Protein AF-0000000084681056 (afdb_homodimer)

Foldseek 3Di:
DWDDAQQFIWDDDPQADEIDTQDDLRHHWDDWEAWLVRFKIWTWGCSFHATFIWMDTPVHDDIDTQDQQLFNQWTFAYADPVGFTWIWGCRPHLDNQWTWIWGTHPVSFDTDTDQQTRFPHWEDDPWIKTKDQAPSDDCLLQPQFQFFSQIWIWTDPDDLDTDTAPPVQRWRWADWYAAAQKIKIWTCSVRATFIWIDGRNNPPIDTAADRPAFHWADWDDSNAKIWTDGLRWIWIFRGPPPGHIDTHHYDYDDDLVQQDWDWDQQLVQWDDWEAAQVRQWIFTDGLQFTWIFGQPPDFIGTQGFDFLKGWADKYWADEPRFIKIKTWICVVLATWIWIDTNVYDDVVDHTDTACGPNAAAFDDWDAQRNRQWIWTKHFQFWIWIAGPPPRDIDTLDGAPQTIKAQWEAALVNQKIKTWHDDPPPWTFIKMAGPPVSDIATLADRDWHWGNWEQAQLQQKIKTKTQAADDWDADPQDGDTDDQFGIFMKMWGFDPPDDDLPDADPVGQDDDQPPPPPPPVPVDRRDNHGDRPCRNVRIDTQPDDGADWDDWYHAVQWIKIKGDDRDDPPNLPAPAPPHDDQAIWIWIARSSVRDIDTAGRHFDHWYARSNRFWIFTDGPSWTWIAGNPHHADPDEPDPGIGTRDSSSDIHIHRPLSQLSSLLSVLLSVQCVFFQDVCLQVDPSVVLSVSSVVSSNVHSHVVSSLVSQSSSQSVSSAPPFHKFAPDDPHPHAFFFAQQFDWHADPVLFIWTQGFQDADPSGSQQDHFCPPPPNPHDGQKTFQDKQPHGAGSGNGCRVVRGNQAQHWIWTFIADNVGDHTDIDITHTHSDNNVRSNVSVQVVLQVVLCVVLVNQAFEAEQQEQDSVSVVRRSVGQQPGLPHWYYEYELELYQYDDNLVVVLVLLLDDFPDWDDDDPDFIATVVHSYRQFAYEYEYRQNQDASSLVSQLVCVVSVSHFYFEAFYPQHHQDWDQPDARSSRITTTHSRHQDQGPPQGSNSHSYGDGTPHYDYCGSVCSSVVHDRRSVVRSVVRSVRCVVPTTDDDDDDDDDDD/DWDDAQQFIWDDDPQADEIDTQDDLRHHWDDWEAWLVRFKIWTWGCSFHATFIWMDTPVHDDIDTQDQQLFNQWTFAYADPVGFTWIWGCRPHLDNQWTWIWGTHPVSFDTDTDQQTRFPHWEDDPWIKTKFQAPSDDCLLQPQFQFFSQIWIWTDPDDQDTDTAPPVQRWRWADWYAAAQKIKIWTCSVRATFIWIDGRNNPPIDTAADRPAFHWADWDDSNAKIWTDGLRWIWIFRGPPPGHIDTHHYDYDDDLVQQDWDWDQQLVQWDDWEAAQVRQWIFTDGLQFTWIFGQPDDFIGTQGFDFLKGWADKYWADEPRFIKIKTWICPVLATWIWIATNVYDDVVDHTDTACGPNAAAFDHWDAQNNRQWIWTKHFQFWIWIAGPPPRDIDTLDGAPQTIKAQWEAALVNQKIKTWHDDPPPWTFIKMAGPPVSDIATLADRDWHWGNWEQAQLQQKIKTKTQAADDWDADPQDGDTDDQFGIFMKMWGFDPPDDDLPDADPVGQDDDQPPPPPPPVPVDRRDNHGDRPCRNVRIDTQPDDGADWDDWYHAVQWIKIKGDDRDDPCNLPAPAPPHDDQAIWIWIARSSVSDIDTAGRHFDHWYARSNRFWIFTDGPSWTWIAGNPHHADPDEPDPGIGTRDSSSDIHIHRPLSQLSSLLSVLLSVQCVFFQDVCLQVDPSVVLSVSSVVSSNVHSHVVSSLVSQSSSQSVSSAPPFHKFAPDDPHPHAFFFAQQFDWHADPVLFIWTQGFQDADPSGSQQGHFCPPPPNPHDGQKTFQDKQNHGAGSGNGCRVVRGNQAQHWIWTFIADNVGDHTDIDITHTHSDNNVRSNVSVQVVLQVVLCVVLVNQAFEAEQQEQDSVSVVRRSVGQQPGLPHWYYEYEDELYQYDDNLVVVLVLLLDDFPDWDDDDPDFIATVVHSYRQFAYEYEYRQNQDASSLVSQLVCVVSVSHFYFEAFYPQHHQDWDQDDARSSRITTTHSRHQDQGPPQGSNSHSYGDGTPHYDYCGSVCSSVVHDRRSVVRSVVRSVRCVVPTTDDDDDDDDDDD

InterPro domains:
  IPR005151 Tail specific protease [PF03572] (852-1007)
  IPR005151 Tail specific protease [SM00245] (803-1008)
  IPR012393 Tricorn protease [PIRSF036421] (2-1041)
  IPR012393 Tricorn protease [PTHR43253] (2-1043)
  IPR015943 WD40/YVTN repeat-like-containing domain superfamily [G3DSA:2.130.10.10] (276-639)
  IPR028204 Tricorn protease C1 domain [PF14684] (654-712)
  IPR029045 ClpP/crotonase-like domain superfamily [SSF52096] (653-1034)
  IPR029414 Tricorn protease, PDZ domain [PF14685] (734-828)
  IPR036034 PDZ superfamily [G3DSA:2.30.42.10] (732-829)
  IPR036034 PDZ superfamily [SSF50156] (734-823)

Radius of gyration: 40.57 Å; Cα contacts (8 Å, |Δi|>4): 5614; chains: 2; bounding box: 92×126×98 Å

Structure (mmCIF, N/CA/C/O backbone):
data_AF-0000000084681056-model_v1
#
loop_
_entity.id
_entity.type
_entity.pdbx_description
1 polymer 'Tricorn protease homolog'
#
loop_
_atom_site.group_PDB
_atom_site.id
_atom_site.type_symbol
_atom_site.label_atom_id
_atom_site.label_alt_id
_atom_site.label_comp_id
_atom_site.label_asym_id
_atom_site.label_entity_id
_atom_site.label_seq_id
_atom_site.pdbx_PDB_ins_code
_atom_site.Cartn_x
_atom_site.Cartn_y
_atom_site.Cartn_z
_atom_site.occupancy
_atom_site.B_iso_or_equiv
_atom_site.auth_seq_id
_atom_site.auth_comp_id
_atom_site.auth_asym_id
_atom_site.auth_atom_id
_atom_site.pdbx_PDB_model_num
ATOM 1 N N . MET A 1 1 ? 1.006 -57.281 -20.656 1 94.12 1 MET A N 1
ATOM 2 C CA . MET A 1 1 ? 1.349 -56.125 -19.844 1 94.12 1 MET A CA 1
ATOM 3 C C . MET A 1 1 ? 1.088 -54.844 -20.609 1 94.12 1 MET A C 1
ATOM 5 O O . MET A 1 1 ? 1.166 -54.812 -21.844 1 94.12 1 MET A O 1
ATOM 9 N N . THR A 1 2 ? 0.777 -53.75 -19.938 1 95.88 2 THR A N 1
ATOM 10 C CA . THR A 1 2 ? 0.568 -52.438 -20.516 1 95.88 2 THR A CA 1
ATOM 11 C C . THR A 1 2 ? 1.549 -51.406 -19.922 1 95.88 2 THR A C 1
ATOM 13 O O . THR A 1 2 ? 2.029 -51.594 -18.797 1 95.88 2 THR A O 1
ATOM 16 N N . PHE A 1 3 ? 1.976 -50.406 -20.672 1 95.44 3 PHE A N 1
ATOM 17 C CA . PHE A 1 3 ? 2.902 -49.375 -20.266 1 95.44 3 PHE A CA 1
ATOM 18 C C . PHE A 1 3 ? 2.736 -48.125 -21.141 1 95.44 3 PHE A C 1
ATOM 20 O O . PHE A 1 3 ? 1.958 -48.156 -22.094 1 95.44 3 PHE A O 1
ATOM 27 N N . THR A 1 4 ? 3.285 -47.031 -20.734 1 94.94 4 THR A N 1
ATOM 28 C CA . THR A 1 4 ? 3.256 -45.781 -21.5 1 94.94 4 THR A CA 1
ATOM 29 C C . THR A 1 4 ? 4.578 -45.594 -22.234 1 94.94 4 THR A C 1
ATOM 31 O O . THR A 1 4 ? 5.648 -45.844 -21.688 1 94.94 4 THR A O 1
ATOM 34 N N . ALA A 1 5 ? 4.57 -45.156 -23.406 1 93.94 5 ALA A N 1
ATOM 35 C CA . ALA A 1 5 ? 5.691 -44.75 -24.25 1 93.94 5 ALA A CA 1
ATOM 36 C C . ALA A 1 5 ? 5.215 -43.875 -25.422 1 93.94 5 ALA A C 1
ATOM 38 O O . ALA A 1 5 ? 4.094 -44.062 -25.906 1 93.94 5 ALA A O 1
ATOM 39 N N . GLU A 1 6 ? 6 -43 -25.812 1 93.12 6 GLU A N 1
ATOM 40 C CA . GLU A 1 6 ? 5.719 -42.125 -26.938 1 93.12 6 GLU A CA 1
ATOM 41 C C . GLU A 1 6 ? 4.367 -41.438 -26.781 1 93.12 6 GLU A C 1
ATOM 43 O O . GLU A 1 6 ? 3.578 -41.375 -27.734 1 93.12 6 GLU A O 1
ATOM 48 N N . ASP A 1 7 ? 4.055 -41.094 -25.594 1 92.12 7 ASP A N 1
ATOM 49 C CA . ASP A 1 7 ? 2.859 -40.312 -25.266 1 92.12 7 ASP A CA 1
ATOM 50 C C . ASP A 1 7 ? 1.592 -41.094 -25.625 1 92.12 7 ASP A C 1
ATOM 52 O O . ASP A 1 7 ? 0.625 -40.5 -26.125 1 92.12 7 ASP A O 1
ATOM 56 N N . ASP A 1 8 ? 1.7 -42.344 -25.469 1 93.31 8 ASP A N 1
ATOM 57 C CA . ASP A 1 8 ? 0.55 -43.219 -25.688 1 93.31 8 ASP A CA 1
ATOM 58 C C . ASP A 1 8 ? 0.625 -44.469 -24.797 1 93.31 8 ASP A C 1
ATOM 60 O O . ASP A 1 8 ? 1.666 -44.75 -24.203 1 93.31 8 ASP A O 1
ATOM 64 N N . VAL A 1 9 ? -0.494 -45.281 -24.828 1 95.25 9 VAL A N 1
ATOM 65 C CA . VAL A 1 9 ? -0.568 -46.531 -24.094 1 95.25 9 VAL A CA 1
ATOM 66 C C . VAL A 1 9 ? -0.181 -47.688 -25.016 1 95.25 9 VAL A C 1
ATOM 68 O O . VAL A 1 9 ? -0.642 -47.75 -26.156 1 95.25 9 VAL A O 1
ATOM 71 N N . TRP A 1 10 ? 0.667 -48.594 -24.516 1 94.75 10 TRP A N 1
ATOM 72 C CA . TRP A 1 10 ? 1.15 -49.75 -25.266 1 94.75 10 TRP A CA 1
ATOM 73 C C . TRP A 1 10 ? 0.85 -51.031 -24.531 1 94.75 10 TRP A C 1
ATOM 75 O O . TRP A 1 10 ? 0.65 -51.031 -23.312 1 94.75 10 TRP A O 1
ATOM 85 N N . LEU A 1 11 ? 0.73 -52.125 -25.234 1 95.06 11 LEU A N 1
ATOM 86 C CA . LEU A 1 11 ? 0.61 -53.469 -24.719 1 95.06 11 LEU A CA 1
ATOM 87 C C . LEU A 1 11 ? 1.708 -54.375 -25.281 1 95.06 11 LEU A C 1
ATOM 89 O O . LEU A 1 11 ? 2.148 -54.188 -26.406 1 95.06 11 LEU A O 1
ATOM 93 N N . ALA A 1 12 ? 2.191 -55.25 -24.5 1 94.69 12 ALA A N 1
ATOM 94 C CA . ALA A 1 12 ? 3.184 -56.25 -24.922 1 94.69 12 ALA A CA 1
ATOM 95 C C . ALA A 1 12 ? 3.016 -57.562 -24.172 1 94.69 12 ALA A C 1
ATOM 97 O O . ALA A 1 12 ? 2.459 -57.594 -23.078 1 94.69 12 ALA A O 1
ATOM 98 N N . PRO A 1 13 ? 3.488 -58.656 -24.828 1 91.56 13 PRO A N 1
ATOM 99 C CA . PRO A 1 13 ? 3.523 -59.938 -24.078 1 91.56 13 PRO A CA 1
ATOM 100 C C . PRO A 1 13 ? 4.512 -59.906 -22.922 1 91.56 13 PRO A C 1
ATOM 102 O O . PRO A 1 13 ? 5.531 -59.219 -22.984 1 91.56 13 PRO A O 1
ATOM 105 N N . LEU A 1 14 ? 4.332 -60.656 -21.875 1 91.19 14 LEU A N 1
ATOM 106 C CA . LEU A 1 14 ? 5.188 -60.688 -20.688 1 91.19 14 LEU A CA 1
ATOM 107 C C . LEU A 1 14 ? 6.555 -61.281 -21.031 1 91.19 14 LEU A C 1
ATOM 109 O O . LEU A 1 14 ? 7.527 -61.062 -20.297 1 91.19 14 LEU A O 1
ATOM 113 N N . ASP A 1 15 ? 6.598 -62.125 -22.125 1 88.56 15 ASP A N 1
ATOM 114 C CA . ASP A 1 15 ? 7.863 -62.719 -22.516 1 88.56 15 ASP A CA 1
ATOM 115 C C . ASP A 1 15 ? 8.672 -61.781 -23.406 1 88.56 15 ASP A C 1
ATOM 117 O O . ASP A 1 15 ? 9.789 -62.094 -23.812 1 88.56 15 ASP A O 1
ATOM 121 N N . GLY A 1 16 ? 8.156 -60.562 -23.625 1 89.56 16 GLY A N 1
ATOM 122 C CA . GLY A 1 16 ? 8.82 -59.625 -24.5 1 89.56 16 GLY A CA 1
ATOM 123 C C . GLY A 1 16 ? 8.383 -59.719 -25.938 1 89.56 16 GLY A C 1
ATOM 124 O O . GLY A 1 16 ? 7.461 -60.469 -26.266 1 89.56 16 GLY A O 1
ATOM 125 N N . GLY A 1 17 ? 8.969 -58.938 -26.781 1 91.75 17 GLY A N 1
ATOM 126 C CA . GLY A 1 17 ? 8.641 -58.906 -28.203 1 91.75 17 GLY A CA 1
ATOM 127 C C . GLY A 1 17 ? 8.102 -57.562 -28.672 1 91.75 17 GLY A C 1
ATOM 128 O O . GLY A 1 17 ? 8.461 -56.531 -28.141 1 91.75 17 GLY A O 1
ATOM 129 N N . ARG A 1 18 ? 7.34 -57.75 -29.719 1 92.62 18 ARG A N 1
ATOM 130 C CA . ARG A 1 18 ? 6.812 -56.531 -30.328 1 92.62 18 ARG A CA 1
ATOM 131 C C . ARG A 1 18 ? 5.57 -56.031 -29.594 1 92.62 18 ARG A C 1
ATOM 133 O O . ARG A 1 18 ? 4.629 -56.812 -29.375 1 92.62 18 ARG A O 1
ATOM 140 N N . ALA A 1 19 ? 5.691 -54.781 -29.125 1 94.19 19 ALA A N 1
ATOM 141 C CA . ALA A 1 19 ? 4.543 -54.125 -28.484 1 94.19 19 ALA A CA 1
ATOM 142 C C . ALA A 1 19 ? 3.594 -53.531 -29.531 1 94.19 19 ALA A C 1
ATOM 144 O O . ALA A 1 19 ? 3.982 -53.344 -30.688 1 94.19 19 ALA A O 1
ATOM 145 N N . TRP A 1 20 ? 2.365 -53.375 -29.266 1 90.56 20 TRP A N 1
ATOM 146 C CA . TRP A 1 20 ? 1.408 -52.688 -30.125 1 90.56 20 TRP A CA 1
ATOM 147 C C . TRP A 1 20 ? 0.703 -51.562 -29.359 1 90.56 20 TRP A C 1
ATOM 149 O O . TRP A 1 20 ? 0.522 -51.656 -28.156 1 90.56 20 TRP A O 1
ATOM 159 N N . ARG A 1 21 ? 0.318 -50.531 -30.062 1 90.06 21 ARG A N 1
ATOM 160 C CA . ARG A 1 21 ? -0.302 -49.344 -29.484 1 90.06 21 ARG A CA 1
ATOM 161 C C . ARG A 1 21 ? -1.786 -49.562 -29.234 1 90.06 21 ARG A C 1
ATOM 163 O O . ARG A 1 21 ? -2.506 -50.062 -30.094 1 90.06 21 ARG A O 1
ATOM 170 N N . ALA A 1 22 ? -2.176 -49.312 -28.016 1 88.88 22 ALA A N 1
ATOM 171 C CA . ALA A 1 22 ? -3.598 -49.375 -27.688 1 88.88 22 ALA A CA 1
ATOM 172 C C . ALA A 1 22 ? -4.289 -48.062 -28.016 1 88.88 22 ALA A C 1
ATOM 174 O O . ALA A 1 22 ? -5.496 -48.031 -28.266 1 88.88 22 ALA A O 1
ATOM 175 N N . GLY A 1 23 ? -3.584 -46.938 -27.875 1 80.94 23 GLY A N 1
ATOM 176 C CA . GLY A 1 23 ? -4.125 -45.656 -28.203 1 80.94 23 GLY A CA 1
ATOM 177 C C . GLY A 1 23 ? -3.355 -44.938 -29.312 1 80.94 23 GLY A C 1
ATOM 178 O O . GLY A 1 23 ? -2.336 -45.438 -29.781 1 80.94 23 GLY A O 1
ATOM 179 N N . ALA A 1 24 ? -3.914 -43.844 -29.875 1 81.88 24 ALA A N 1
ATOM 180 C CA . ALA A 1 24 ? -3.248 -43.031 -30.891 1 81.88 24 ALA A CA 1
ATOM 181 C C . ALA A 1 24 ? -3.445 -41.531 -30.625 1 81.88 24 ALA A C 1
ATOM 183 O O . ALA A 1 24 ? -3.609 -40.75 -31.562 1 81.88 24 ALA A O 1
ATOM 184 N N . ASP A 1 25 ? -3.471 -41.156 -29.438 1 82.69 25 ASP A N 1
ATOM 185 C CA . ASP A 1 25 ? -3.809 -39.781 -29.094 1 82.69 25 ASP A CA 1
ATOM 186 C C . ASP A 1 25 ? -2.568 -38.875 -29.125 1 82.69 25 ASP A C 1
ATOM 188 O O . ASP A 1 25 ? -2.674 -37.688 -29.344 1 82.69 25 ASP A O 1
ATOM 192 N N . ASN A 1 26 ? -1.36 -39.375 -28.938 1 88.06 26 ASN A N 1
ATOM 193 C CA . ASN A 1 26 ? -0.094 -38.656 -28.922 1 88.06 26 ASN A CA 1
ATOM 194 C C . ASN A 1 26 ? -0.121 -37.5 -27.922 1 88.06 26 ASN A C 1
ATOM 196 O O . ASN A 1 26 ? 0.207 -36.375 -28.266 1 88.06 26 ASN A O 1
ATOM 200 N N . VAL A 1 27 ? -0.679 -37.656 -26.797 1 90.69 27 VAL A N 1
ATOM 201 C CA . VAL A 1 27 ? -0.646 -36.75 -25.641 1 90.69 27 VAL A CA 1
ATOM 202 C C . VAL A 1 27 ? -0.141 -37.5 -24.422 1 90.69 27 VAL A C 1
ATOM 204 O O . VAL A 1 27 ? -0.216 -38.75 -24.359 1 90.69 27 VAL A O 1
ATOM 207 N N . PRO A 1 28 ? 0.404 -36.781 -23.5 1 91.06 28 PRO A N 1
ATOM 208 C CA . PRO A 1 28 ? 0.848 -37.5 -22.281 1 91.06 28 PRO A CA 1
ATOM 209 C C . PRO A 1 28 ? -0.27 -38.281 -21.625 1 91.06 28 PRO A C 1
ATOM 211 O O . PRO A 1 28 ? -1.393 -37.812 -21.484 1 91.06 28 PRO A O 1
ATOM 214 N N . VAL A 1 29 ? -0.041 -39.531 -21.297 1 94.38 29 VAL A N 1
ATOM 215 C CA . VAL A 1 29 ? -0.928 -40.438 -20.609 1 94.38 29 VAL A CA 1
ATOM 216 C C . VAL A 1 29 ? -0.194 -41.062 -19.422 1 94.38 29 VAL A C 1
ATOM 218 O O . VAL A 1 29 ? 1.032 -41 -19.328 1 94.38 29 VAL A O 1
ATOM 221 N N . ASN A 1 30 ? -1.004 -41.562 -18.5 1 92.5 30 ASN A N 1
ATOM 222 C CA . ASN A 1 30 ? -0.308 -42.219 -17.406 1 92.5 30 ASN A CA 1
ATOM 223 C C . ASN A 1 30 ? -1.183 -43.312 -16.75 1 92.5 30 ASN A C 1
ATOM 225 O O . ASN A 1 30 ? -2.385 -43.375 -17.016 1 92.5 30 ASN A O 1
ATOM 229 N N . HIS A 1 31 ? -0.548 -44.281 -16.125 1 94.62 31 HIS A N 1
ATOM 230 C CA . HIS A 1 31 ? -1.082 -45.312 -15.266 1 94.62 31 HIS A CA 1
ATOM 231 C C . HIS A 1 31 ? -2.053 -46.219 -16.031 1 94.62 31 HIS A C 1
ATOM 233 O O . HIS A 1 31 ? -3.178 -46.438 -15.578 1 94.62 31 HIS A O 1
ATOM 239 N N . PRO A 1 32 ? -1.655 -46.719 -17.156 1 96.75 32 PRO A N 1
ATOM 240 C CA . PRO A 1 32 ? -2.506 -47.75 -17.766 1 96.75 32 PRO A CA 1
ATOM 241 C C . PRO A 1 32 ? -2.617 -49 -16.906 1 96.75 32 PRO A C 1
ATOM 243 O O . PRO A 1 32 ? -1.615 -49.469 -16.359 1 96.75 32 PRO A O 1
ATOM 246 N N . ARG A 1 33 ? -3.824 -49.531 -16.766 1 97.31 33 ARG A N 1
ATOM 247 C CA . ARG A 1 33 ? -4.105 -50.688 -15.938 1 97.31 33 ARG A CA 1
ATOM 248 C C . ARG A 1 33 ? -5.102 -51.625 -16.625 1 97.31 33 ARG A C 1
ATOM 250 O O . ARG A 1 33 ? -6.102 -51.156 -17.188 1 97.31 33 ARG A O 1
ATOM 257 N N . ILE A 1 34 ? -4.793 -52.875 -16.625 1 96.44 34 ILE A N 1
ATOM 258 C CA . ILE A 1 34 ? -5.688 -53.875 -17.203 1 96.44 34 ILE A CA 1
ATOM 259 C C . ILE A 1 34 ? -6.672 -54.375 -16.141 1 96.44 34 ILE A C 1
ATOM 261 O O . ILE A 1 34 ? -6.293 -54.594 -14.992 1 96.44 34 ILE A O 1
ATOM 265 N N . SER A 1 35 ? -7.938 -54.531 -16.547 1 96.25 35 SER A N 1
ATOM 266 C CA . SER A 1 35 ? -8.961 -55 -15.625 1 96.25 35 SER A CA 1
ATOM 267 C C . SER A 1 35 ? -8.656 -56.406 -15.117 1 96.25 35 SER A C 1
ATOM 269 O O . SER A 1 35 ? -7.914 -57.156 -15.758 1 96.25 35 SER A O 1
ATOM 271 N N . PRO A 1 36 ? -9.242 -56.75 -13.945 1 91.75 36 PRO A N 1
ATOM 272 C CA . PRO A 1 36 ? -8.977 -58.062 -13.375 1 91.75 36 PRO A CA 1
ATOM 273 C C . PRO A 1 36 ? -9.367 -59.219 -14.328 1 91.75 36 PRO A C 1
ATOM 275 O O . PRO A 1 36 ? -8.727 -60.281 -14.32 1 91.75 36 PRO A O 1
ATOM 278 N N . ASP A 1 37 ? -10.328 -59 -15.18 1 92.19 37 ASP A N 1
ATOM 279 C CA . ASP A 1 37 ? -10.773 -60.031 -16.109 1 92.19 37 ASP A CA 1
ATOM 280 C C . ASP A 1 37 ? -9.945 -60.031 -17.391 1 92.19 37 ASP A C 1
ATOM 282 O O . ASP A 1 37 ? -10.156 -60.844 -18.281 1 92.19 37 ASP A O 1
ATOM 286 N N . GLY A 1 38 ? -9.062 -59.031 -17.5 1 92.94 38 GLY A N 1
ATOM 287 C CA . GLY A 1 38 ? -8.109 -59 -18.609 1 92.94 38 GLY A CA 1
ATOM 288 C C . GLY A 1 38 ? -8.711 -58.438 -19.891 1 92.94 38 GLY A C 1
ATOM 289 O O . GLY A 1 38 ? -8.062 -58.438 -20.938 1 92.94 38 GLY A O 1
ATOM 290 N N . THR A 1 39 ? -9.867 -57.844 -19.812 1 94.81 39 THR A N 1
ATOM 291 C CA . THR A 1 39 ? -10.57 -57.5 -21.047 1 94.81 39 THR A CA 1
ATOM 292 C C . THR A 1 39 ? -10.547 -56 -21.312 1 94.81 39 THR A C 1
ATOM 294 O O . THR A 1 39 ? -10.781 -55.562 -22.453 1 94.81 39 THR A O 1
ATOM 297 N N . THR A 1 40 ? -10.398 -55.281 -20.312 1 96.25 40 THR A N 1
ATOM 298 C CA . THR A 1 40 ? -10.547 -53.844 -20.438 1 96.25 40 THR A CA 1
ATOM 299 C C . THR A 1 40 ? -9.297 -53.125 -19.938 1 96.25 40 THR A C 1
ATOM 301 O O . THR A 1 40 ? -8.734 -53.5 -18.906 1 96.25 40 THR A O 1
ATOM 304 N N . LEU A 1 41 ? -8.891 -52.125 -20.672 1 96.5 41 LEU A N 1
ATOM 305 C CA . LEU A 1 41 ? -7.789 -51.25 -20.312 1 96.5 41 LEU A CA 1
ATOM 306 C C . LEU A 1 41 ? -8.312 -49.906 -19.828 1 96.5 41 LEU A C 1
ATOM 308 O O . LEU A 1 41 ? -9.195 -49.312 -20.453 1 96.5 41 LEU A O 1
ATOM 312 N N . ALA A 1 42 ? -7.859 -49.406 -18.703 1 97.69 42 ALA A N 1
ATOM 313 C CA . ALA A 1 42 ? -8.156 -48.062 -18.203 1 97.69 42 ALA A CA 1
ATOM 314 C C . ALA A 1 42 ? -6.883 -47.219 -18.094 1 97.69 42 ALA A C 1
ATOM 316 O O . ALA A 1 42 ? -5.816 -47.75 -17.766 1 97.69 42 ALA A O 1
ATOM 317 N N . TRP A 1 43 ? -6.883 -45.969 -18.359 1 96.94 43 TRP A N 1
ATOM 318 C CA . TRP A 1 43 ? -5.746 -45.062 -18.188 1 96.94 43 TRP A CA 1
ATOM 319 C C . TRP A 1 43 ? -6.211 -43.594 -18.078 1 96.94 43 TRP A C 1
ATOM 321 O O . TRP A 1 43 ? -7.402 -43.312 -18.203 1 96.94 43 TRP A O 1
ATOM 331 N N . THR A 1 44 ? -5.375 -42.688 -17.688 1 96.5 44 THR A N 1
ATOM 332 C CA . THR A 1 44 ? -5.605 -41.25 -17.625 1 96.5 44 THR A CA 1
ATOM 333 C C . THR A 1 44 ? -5.117 -40.594 -18.891 1 96.5 44 THR A C 1
ATOM 335 O O . THR A 1 44 ? -3.977 -40.781 -19.328 1 96.5 44 THR A O 1
ATOM 338 N N . SER A 1 45 ? -5.926 -39.75 -19.469 1 94.12 45 SER A N 1
ATOM 339 C CA . SER A 1 45 ? -5.539 -39.031 -20.672 1 94.12 45 SER A CA 1
ATOM 340 C C . SER A 1 45 ? -5.922 -37.562 -20.594 1 94.12 45 SER A C 1
ATOM 342 O O . SER A 1 45 ? -6.898 -37.219 -19.922 1 94.12 45 SER A O 1
ATOM 344 N N . THR A 1 46 ? -5.133 -36.75 -21.25 1 91.12 46 THR A N 1
ATOM 345 C CA . THR A 1 46 ? -5.41 -35.312 -21.312 1 91.12 46 THR A CA 1
ATOM 346 C C . THR A 1 46 ? -5.895 -34.906 -22.703 1 91.12 46 THR A C 1
ATOM 348 O O . THR A 1 46 ? -5.906 -33.719 -23.031 1 91.12 46 THR A O 1
ATOM 351 N N . ARG A 1 47 ? -6.254 -35.781 -23.484 1 89 47 ARG A N 1
ATOM 352 C CA . ARG A 1 47 ? -6.57 -35.562 -24.891 1 89 47 ARG A CA 1
ATOM 353 C C . ARG A 1 47 ? -7.684 -34.5 -25.031 1 89 47 ARG A C 1
ATOM 355 O O . ARG A 1 47 ? -7.684 -33.719 -25.969 1 89 47 ARG A O 1
ATOM 362 N N . ASP A 1 48 ? -8.617 -34.469 -24.078 1 84.5 48 ASP A N 1
ATOM 363 C CA . ASP A 1 48 ? -9.766 -33.594 -24.203 1 84.5 48 ASP A CA 1
ATOM 364 C C . ASP A 1 48 ? -9.656 -32.406 -23.219 1 84.5 48 ASP A C 1
ATOM 366 O O . ASP A 1 48 ? -10.664 -31.828 -22.828 1 84.5 48 ASP A O 1
ATOM 370 N N . GLY A 1 49 ? -8.453 -32.125 -22.797 1 85.25 49 GLY A N 1
ATOM 371 C CA . GLY A 1 49 ? -8.234 -31.047 -21.844 1 85.25 49 GLY A CA 1
ATOM 372 C C . GLY A 1 49 ? -7.699 -31.531 -20.516 1 85.25 49 GLY A C 1
ATOM 373 O O . GLY A 1 49 ? -6.629 -32.156 -20.453 1 85.25 49 GLY A O 1
ATOM 374 N N . ALA A 1 50 ? -8.516 -31.406 -19.5 1 90.38 50 ALA A N 1
ATOM 375 C CA . ALA A 1 50 ? -8.133 -31.891 -18.188 1 90.38 50 ALA A CA 1
ATOM 376 C C . ALA A 1 50 ? -7.992 -33.406 -18.188 1 90.38 50 ALA A C 1
ATOM 378 O O . ALA A 1 50 ? -8.625 -34.094 -18.984 1 90.38 50 ALA A O 1
ATOM 379 N N . PRO A 1 51 ? -7.082 -33.906 -17.328 1 94.25 51 PRO A N 1
ATOM 380 C CA . PRO A 1 51 ? -6.996 -35.375 -17.25 1 94.25 51 PRO A CA 1
ATOM 381 C C . PRO A 1 51 ? -8.312 -36 -16.828 1 94.25 51 PRO A C 1
ATOM 383 O O . PRO A 1 51 ? -8.969 -35.531 -15.898 1 94.25 51 PRO A O 1
ATOM 386 N N . GLU A 1 52 ? -8.68 -37 -17.562 1 96.06 52 GLU A N 1
ATOM 387 C CA . GLU A 1 52 ? -9.891 -37.781 -17.297 1 96.06 52 GLU A CA 1
ATOM 388 C C . GLU A 1 52 ? -9.641 -39.281 -17.438 1 96.06 52 GLU A C 1
ATOM 390 O O . GLU A 1 52 ? -8.594 -39.688 -17.938 1 96.06 52 GLU A O 1
ATOM 395 N N . VAL A 1 53 ? -10.586 -40.125 -17.031 1 97.94 53 VAL A N 1
ATOM 396 C CA . VAL A 1 53 ? -10.492 -41.562 -17.094 1 97.94 53 VAL A CA 1
ATOM 397 C C . VAL A 1 53 ? -10.992 -42.062 -18.438 1 97.94 53 VAL A C 1
ATOM 399 O O . VAL A 1 53 ? -12.117 -41.75 -18.844 1 97.94 53 VAL A O 1
ATOM 402 N N . TYR A 1 54 ? -10.211 -42.812 -19.062 1 96.81 54 TYR A N 1
ATOM 403 C CA . TYR A 1 54 ? -10.562 -43.469 -20.328 1 96.81 54 TYR A CA 1
ATOM 404 C C . TYR A 1 54 ? -10.469 -45 -20.203 1 96.81 54 TYR A C 1
ATOM 406 O O . TYR A 1 54 ? -9.719 -45.5 -19.359 1 96.81 54 TYR A O 1
ATOM 414 N N . VAL A 1 55 ? -11.227 -45.719 -21.031 1 96.94 55 VAL A N 1
ATOM 415 C CA . VAL A 1 55 ? -11.148 -47.188 -21.094 1 96.94 55 VAL A CA 1
ATOM 416 C C . VAL A 1 55 ? -11.195 -47.656 -22.547 1 96.94 55 VAL A C 1
ATOM 418 O O . VAL A 1 55 ? -11.688 -46.906 -23.422 1 96.94 55 VAL A O 1
ATOM 421 N N . ALA A 1 56 ? -10.641 -48.75 -22.781 1 96.19 56 ALA A N 1
ATOM 422 C CA . ALA A 1 56 ? -10.703 -49.406 -24.078 1 96.19 56 ALA A CA 1
ATOM 423 C C . ALA A 1 56 ? -10.539 -50.906 -23.922 1 96.19 56 ALA A C 1
ATOM 425 O O . ALA A 1 56 ? -9.992 -51.406 -22.922 1 96.19 56 ALA A O 1
ATOM 426 N N . PRO A 1 57 ? -11.031 -51.719 -24.938 1 95.38 57 PRO A N 1
ATOM 427 C CA . PRO A 1 57 ? -10.758 -53.156 -24.875 1 95.38 57 PRO A CA 1
ATOM 428 C C . PRO A 1 57 ? -9.281 -53.469 -25.078 1 95.38 57 PRO A C 1
ATOM 430 O O . PRO A 1 57 ? -8.609 -52.844 -25.891 1 95.38 57 PRO A O 1
ATOM 433 N N . VAL A 1 58 ? -8.789 -54.469 -24.344 1 95.06 58 VAL A N 1
ATOM 434 C CA . VAL A 1 58 ? -7.398 -54.906 -24.438 1 95.06 58 VAL A CA 1
ATOM 435 C C . VAL A 1 58 ? -7.102 -55.406 -25.844 1 95.06 58 VAL A C 1
ATOM 437 O O . VAL A 1 58 ? -6 -55.219 -26.359 1 95.06 58 VAL A O 1
ATOM 440 N N . ASP A 1 59 ? -8.086 -56.031 -26.531 1 91.62 59 ASP A N 1
ATOM 441 C CA . ASP A 1 59 ? -7.906 -56.625 -27.859 1 91.62 59 ASP A CA 1
ATOM 442 C C . ASP A 1 59 ? -8.039 -55.562 -28.953 1 91.62 59 ASP A C 1
ATOM 444 O O . ASP A 1 59 ? -7.969 -55.906 -30.141 1 91.62 59 ASP A O 1
ATOM 448 N N . GLY A 1 60 ? -8.203 -54.406 -28.609 1 89.25 60 GLY A N 1
ATOM 449 C CA . GLY A 1 60 ? -8.328 -53.312 -29.578 1 89.25 60 GLY A CA 1
ATOM 450 C C . GLY A 1 60 ? -9.75 -52.812 -29.734 1 89.25 60 GLY A C 1
ATOM 451 O O . GLY A 1 60 ? -10.703 -53.562 -29.578 1 89.25 60 GLY A O 1
ATOM 452 N N . GLY A 1 61 ? -9.969 -51.562 -29.938 1 88.88 61 GLY A N 1
ATOM 453 C CA . GLY A 1 61 ? -11.258 -50.906 -30.078 1 88.88 61 GLY A CA 1
ATOM 454 C C . GLY A 1 61 ? -11.219 -49.438 -29.672 1 88.88 61 GLY A C 1
ATOM 455 O O . GLY A 1 61 ? -10.18 -48.938 -29.266 1 88.88 61 GLY A O 1
ATOM 456 N N . PRO A 1 62 ? -12.289 -48.844 -29.938 1 90.88 62 PRO A N 1
ATOM 457 C CA . PRO A 1 62 ? -12.336 -47.438 -29.609 1 90.88 62 PRO A CA 1
ATOM 458 C C . PRO A 1 62 ? -12.258 -47.156 -28.109 1 90.88 62 PRO A C 1
ATOM 460 O O . PRO A 1 62 ? -12.812 -47.906 -27.312 1 90.88 62 PRO A O 1
ATOM 463 N N . SER A 1 63 ? -11.523 -46.156 -27.734 1 93.5 63 SER A N 1
ATOM 464 C CA . SER A 1 63 ? -11.484 -45.719 -26.344 1 93.5 63 SER A CA 1
ATOM 465 C C . SER A 1 63 ? -12.695 -44.844 -25.984 1 93.5 63 SER A C 1
ATOM 467 O O . SER A 1 63 ? -13.258 -44.188 -26.859 1 93.5 63 SER A O 1
ATOM 469 N N . ARG A 1 64 ? -13.117 -44.875 -24.797 1 94.69 64 ARG A N 1
ATOM 470 C CA . ARG A 1 64 ? -14.242 -44.094 -24.266 1 94.69 64 ARG A CA 1
ATOM 471 C C . ARG A 1 64 ? -13.844 -43.312 -23.031 1 94.69 64 ARG A C 1
ATOM 473 O O . ARG A 1 64 ? -13.156 -43.844 -22.156 1 94.69 64 ARG A O 1
ATOM 480 N N . ARG A 1 65 ? -14.289 -42.031 -23 1 95.25 65 ARG A N 1
ATOM 481 C CA . ARG A 1 65 ? -14.133 -41.188 -21.812 1 95.25 65 ARG A CA 1
ATOM 482 C C . ARG A 1 65 ? -15.195 -41.531 -20.766 1 95.25 65 ARG A C 1
ATOM 484 O O . ARG A 1 65 ? -16.391 -41.562 -21.078 1 95.25 65 ARG A O 1
ATOM 491 N N . LEU A 1 66 ? -14.797 -41.719 -19.516 1 97.06 66 LEU A N 1
ATOM 492 C CA . LEU A 1 66 ? -15.758 -42.125 -18.5 1 97.06 66 LEU A CA 1
ATOM 493 C C . LEU A 1 66 ? -16.109 -40.969 -17.594 1 97.06 66 LEU A C 1
ATOM 495 O O . LEU A 1 66 ? -17.219 -40.875 -17.062 1 97.06 66 LEU A O 1
ATOM 499 N N . THR A 1 67 ? -15.195 -40.094 -17.328 1 97.19 67 THR A N 1
ATOM 500 C CA . THR A 1 67 ? -15.43 -39.062 -16.312 1 97.19 67 THR A CA 1
ATOM 501 C C . THR A 1 67 ? -15.398 -37.688 -16.953 1 97.19 67 THR A C 1
ATOM 503 O O . THR A 1 67 ? -14.812 -37.5 -18.016 1 97.19 67 THR A O 1
ATOM 506 N N . HIS A 1 68 ? -16.047 -36.656 -16.328 1 96.25 68 HIS A N 1
ATOM 507 C CA . HIS A 1 68 ? -16.109 -35.25 -16.703 1 96.25 68 HIS A CA 1
ATOM 508 C C . HIS A 1 68 ? -15.969 -34.344 -15.484 1 96.25 68 HIS A C 1
ATOM 510 O O . HIS A 1 68 ? -16.844 -33.5 -15.211 1 96.25 68 HIS A O 1
ATOM 516 N N . TRP A 1 69 ? -14.836 -34.5 -14.836 1 95.81 69 TRP A N 1
ATOM 517 C CA . TRP A 1 69 ? -14.641 -33.906 -13.531 1 95.81 69 TRP A CA 1
ATOM 518 C C . TRP A 1 69 ? -13.906 -32.562 -13.656 1 95.81 69 TRP A C 1
ATOM 520 O O . TRP A 1 69 ? -14.031 -31.688 -12.789 1 95.81 69 TRP A O 1
ATOM 530 N N . GLY A 1 70 ? -13.094 -32.344 -14.703 1 93.38 70 GLY A N 1
ATOM 531 C CA . GLY A 1 70 ? -12.367 -31.094 -14.93 1 93.38 70 GLY A CA 1
ATOM 532 C C . GLY A 1 70 ? -11.281 -30.844 -13.906 1 93.38 70 GLY A C 1
ATOM 533 O O . GLY A 1 70 ? -10.789 -29.719 -13.781 1 93.38 70 GLY A O 1
ATOM 534 N N . SER A 1 71 ? -10.867 -31.781 -13.086 1 94 71 SER A N 1
ATOM 535 C CA . SER A 1 71 ? -9.812 -31.656 -12.086 1 94 71 SER A CA 1
ATOM 536 C C . SER A 1 71 ? -8.445 -31.984 -12.688 1 94 71 SER A C 1
ATOM 538 O O . SER A 1 71 ? -8.297 -33 -13.398 1 94 71 SER A O 1
ATOM 540 N N . LEU A 1 72 ? -7.449 -31.172 -12.383 1 91 72 LEU A N 1
ATOM 541 C CA . LEU A 1 72 ? -6.102 -31.391 -12.891 1 91 72 LEU A CA 1
ATOM 542 C C . LEU A 1 72 ? -5.43 -32.562 -12.172 1 91 72 LEU A C 1
ATOM 544 O O . LEU A 1 72 ? -4.387 -33.031 -12.609 1 91 72 LEU A O 1
ATOM 548 N N . LYS A 1 73 ? -6.074 -33.125 -11.141 1 93.75 73 LYS A N 1
ATOM 549 C CA . LYS A 1 73 ? -5.449 -34.156 -10.32 1 93.75 73 LYS A CA 1
ATOM 550 C C . LYS A 1 73 ? -6.094 -35.531 -10.578 1 93.75 73 LYS A C 1
ATOM 552 O O . LYS A 1 73 ? -5.785 -36.5 -9.891 1 93.75 73 LYS A O 1
ATOM 557 N N . THR A 1 74 ? -6.953 -35.594 -11.594 1 96.12 74 THR A N 1
ATOM 558 C CA . THR A 1 74 ? -7.57 -36.875 -11.906 1 96.12 74 THR A CA 1
ATOM 559 C C . THR A 1 74 ? -6.531 -37.875 -12.438 1 96.12 74 THR A C 1
ATOM 561 O O . THR A 1 74 ? -5.766 -37.531 -13.352 1 96.12 74 THR A O 1
ATOM 564 N N . GLN A 1 75 ? -6.523 -39.094 -11.828 1 95.94 75 GLN A N 1
ATOM 565 C CA . GLN A 1 75 ? -5.547 -40.094 -12.227 1 95.94 75 GLN A CA 1
ATOM 566 C C . GLN A 1 75 ? -6.074 -41.5 -11.961 1 95.94 75 GLN A C 1
ATOM 568 O O . GLN A 1 75 ? -6.543 -41.812 -10.859 1 95.94 75 GLN A O 1
ATOM 573 N N . VAL A 1 76 ? -5.949 -42.312 -12.961 1 97.62 76 VAL A N 1
ATOM 574 C CA . VAL A 1 76 ? -6.258 -43.75 -12.789 1 97.62 76 VAL A CA 1
ATOM 575 C C . VAL A 1 76 ? -5.199 -44.406 -11.906 1 97.62 76 VAL A C 1
ATOM 577 O O . VAL A 1 76 ? -4.008 -44.125 -12.047 1 97.62 76 VAL A O 1
ATOM 580 N N . ARG A 1 77 ? -5.645 -45.281 -10.969 1 96.06 77 ARG A N 1
ATOM 581 C CA . ARG A 1 77 ? -4.691 -46 -10.117 1 96.06 77 ARG A CA 1
ATOM 582 C C . ARG A 1 77 ? -4.902 -47.5 -10.18 1 96.06 77 ARG A C 1
ATOM 584 O O . ARG A 1 77 ? -4.055 -48.281 -9.734 1 96.06 77 ARG A O 1
ATOM 591 N N . GLY A 1 78 ? -6 -47.938 -10.719 1 96.56 78 GLY A N 1
ATOM 592 C CA . GLY A 1 78 ? -6.246 -49.375 -10.828 1 96.56 78 GLY A CA 1
ATOM 593 C C . GLY A 1 78 ? -7.719 -49.719 -10.945 1 96.56 78 GLY A C 1
ATOM 594 O O . GLY A 1 78 ? -8.469 -49.031 -11.648 1 96.56 78 GLY A O 1
ATOM 595 N N . TRP A 1 79 ? -8.055 -50.844 -10.445 1 97.19 79 TRP A N 1
ATOM 596 C CA . TRP A 1 79 ? -9.414 -51.375 -10.484 1 97.19 79 TRP A CA 1
ATOM 597 C C . TRP A 1 79 ? -9.867 -51.844 -9.094 1 97.19 79 TRP A C 1
ATOM 599 O O . TRP A 1 79 ? -9.055 -52.312 -8.297 1 97.19 79 TRP A O 1
ATOM 609 N N . THR A 1 80 ? -11.117 -51.625 -8.797 1 96.25 80 THR A N 1
ATOM 610 C CA . THR A 1 80 ? -11.695 -52.219 -7.598 1 96.25 80 THR A CA 1
ATOM 611 C C . THR A 1 80 ? -11.93 -53.688 -7.797 1 96.25 80 THR A C 1
ATOM 613 O O . THR A 1 80 ? -11.969 -54.188 -8.93 1 96.25 80 THR A O 1
ATOM 616 N N . PRO A 1 81 ? -12.117 -54.406 -6.645 1 92 81 PRO A N 1
ATOM 617 C CA . PRO A 1 81 ? -12.383 -55.844 -6.762 1 92 81 PRO A CA 1
ATOM 618 C C . PRO A 1 81 ? -13.656 -56.156 -7.551 1 92 81 PRO A C 1
ATOM 620 O O . PRO A 1 81 ? -13.758 -57.219 -8.18 1 92 81 PRO A O 1
ATOM 623 N N . ASP A 1 82 ? -14.57 -55.219 -7.582 1 91.69 82 ASP A N 1
ATOM 624 C CA . ASP A 1 82 ? -15.859 -55.406 -8.234 1 91.69 82 ASP A CA 1
ATOM 625 C C . ASP A 1 82 ? -15.789 -55.062 -9.719 1 91.69 82 ASP A C 1
ATOM 627 O O . ASP A 1 82 ? -16.797 -55.125 -10.43 1 91.69 82 ASP A O 1
ATOM 631 N N . GLY A 1 83 ? -14.672 -54.625 -10.148 1 94.44 83 GLY A N 1
ATOM 632 C CA . GLY A 1 83 ? -14.469 -54.406 -11.57 1 94.44 83 GLY A CA 1
ATOM 633 C C . GLY A 1 83 ? -14.711 -52.969 -12.016 1 94.44 83 GLY A C 1
ATOM 634 O O . GLY A 1 83 ? -14.875 -52.719 -13.203 1 94.44 83 GLY A O 1
ATOM 635 N N . GLU A 1 84 ? -14.789 -52.062 -11.109 1 97.5 84 GLU A N 1
ATOM 636 C CA . GLU A 1 84 ? -14.867 -50.656 -11.438 1 97.5 84 GLU A CA 1
ATOM 637 C C . GLU A 1 84 ? -13.477 -50.031 -11.492 1 97.5 84 GLU A C 1
ATOM 639 O O . GLU A 1 84 ? -12.539 -50.531 -10.883 1 97.5 84 GLU A O 1
ATOM 644 N N . VAL A 1 85 ? -13.359 -48.969 -12.242 1 98.31 85 VAL A N 1
ATOM 645 C CA . VAL A 1 85 ? -12.062 -48.281 -12.359 1 98.31 85 VAL A CA 1
ATOM 646 C C . VAL A 1 85 ? -11.781 -47.469 -11.094 1 98.31 85 VAL A C 1
ATOM 648 O O . VAL A 1 85 ? -12.625 -46.688 -10.648 1 98.31 85 VAL A O 1
ATOM 651 N N . LEU A 1 86 ? -10.664 -47.688 -10.469 1 98.06 86 LEU A N 1
ATOM 652 C CA . LEU A 1 86 ? -10.203 -46.875 -9.344 1 98.06 86 LEU A CA 1
ATOM 653 C C . LEU A 1 86 ? -9.492 -45.625 -9.828 1 98.06 86 LEU A C 1
ATOM 655 O O . LEU A 1 86 ? -8.445 -45.719 -10.484 1 98.06 86 LEU A O 1
ATOM 659 N N . ALA A 1 87 ? -10.055 -44.438 -9.516 1 97.88 87 ALA A N 1
ATOM 660 C CA . ALA A 1 87 ? -9.461 -43.156 -9.922 1 97.88 87 ALA A CA 1
ATOM 661 C C . ALA A 1 87 ? -9.367 -42.188 -8.75 1 97.88 87 ALA A C 1
ATOM 663 O O . ALA A 1 87 ? -10.234 -42.188 -7.867 1 97.88 87 ALA A O 1
ATOM 664 N N . LEU A 1 88 ? -8.328 -41.438 -8.68 1 96.31 88 LEU A N 1
ATOM 665 C CA . LEU A 1 88 ? -8.18 -40.344 -7.727 1 96.31 88 LEU A CA 1
ATOM 666 C C . LEU A 1 88 ? -8.578 -39 -8.367 1 96.31 88 LEU A C 1
ATOM 668 O O . LEU A 1 88 ? -8.352 -38.781 -9.555 1 96.31 88 LEU A O 1
ATOM 672 N N . SER A 1 89 ? -9.156 -38.094 -7.613 1 96.12 89 SER A N 1
ATOM 673 C CA . SER A 1 89 ? -9.5 -36.781 -8.117 1 96.12 89 SER A CA 1
ATOM 674 C C . SER A 1 89 ? -9.75 -35.812 -6.973 1 96.12 89 SER A C 1
ATOM 676 O O . SER A 1 89 ? -10.008 -36.219 -5.84 1 96.12 89 SER A O 1
ATOM 678 N N . THR A 1 90 ? -9.57 -34.531 -7.262 1 95.56 90 THR A N 1
ATOM 679 C CA . THR A 1 90 ? -9.938 -33.469 -6.312 1 95.56 90 THR A CA 1
ATOM 680 C C . THR A 1 90 ? -11.289 -32.875 -6.68 1 95.56 90 THR A C 1
ATOM 682 O O . THR A 1 90 ? -11.656 -31.797 -6.164 1 95.56 90 THR A O 1
ATOM 685 N N . HIS A 1 91 ? -11.984 -33.438 -7.617 1 95.19 91 HIS A N 1
ATOM 686 C CA . HIS A 1 91 ? -13.328 -33 -7.965 1 95.19 91 HIS A CA 1
ATOM 687 C C . HIS A 1 91 ? -14.234 -32.969 -6.734 1 95.19 91 HIS A C 1
ATOM 689 O O . HIS A 1 91 ? -14.305 -33.969 -5.984 1 95.19 91 HIS A O 1
ATOM 695 N N . GLY A 1 92 ? -14.828 -31.859 -6.547 1 94.38 92 GLY A N 1
ATOM 696 C CA . GLY A 1 92 ? -15.742 -31.703 -5.426 1 94.38 92 GLY A CA 1
ATOM 697 C C . GLY A 1 92 ? -15.047 -31.344 -4.129 1 94.38 92 GLY A C 1
ATOM 698 O O . GLY A 1 92 ? -15.688 -31.234 -3.082 1 94.38 92 GLY A O 1
ATOM 699 N N . GLN A 1 93 ? -13.719 -31.141 -4.207 1 94.56 93 GLN A N 1
ATOM 700 C CA . GLN A 1 93 ? -12.953 -30.859 -2.996 1 94.56 93 GLN A CA 1
ATOM 701 C C . GLN A 1 93 ? -12.516 -29.406 -2.939 1 94.56 93 GLN A C 1
ATOM 703 O O . GLN A 1 93 ? -12.453 -28.734 -3.971 1 94.56 93 GLN A O 1
ATOM 708 N N . ALA A 1 94 ? -12.211 -28.891 -1.777 1 95.06 94 ALA A N 1
ATOM 709 C CA . ALA A 1 94 ? -11.906 -27.484 -1.537 1 95.06 94 ALA A CA 1
ATOM 710 C C . ALA A 1 94 ? -10.438 -27.188 -1.823 1 95.06 94 ALA A C 1
ATOM 712 O O . ALA A 1 94 ? -10.023 -26.016 -1.861 1 95.06 94 ALA A O 1
ATOM 713 N N . SER A 1 95 ? -9.641 -28.266 -2.076 1 93.12 95 SER A N 1
ATOM 714 C CA . SER A 1 95 ? -8.195 -28.078 -2.23 1 93.12 95 SER A CA 1
ATOM 715 C C . SER A 1 95 ? -7.613 -29.094 -3.213 1 93.12 95 SER A C 1
ATOM 717 O O . SER A 1 95 ? -8.102 -30.219 -3.314 1 93.12 95 SER A O 1
ATOM 719 N N . LEU A 1 96 ? -6.531 -28.609 -3.859 1 91.44 96 LEU A N 1
ATOM 720 C CA . LEU A 1 96 ? -5.844 -29.484 -4.812 1 91.44 96 LEU A CA 1
ATOM 721 C C . LEU A 1 96 ? -5.082 -30.594 -4.086 1 91.44 96 LEU A C 1
ATOM 723 O O . LEU A 1 96 ? -4.66 -31.562 -4.707 1 91.44 96 LEU A O 1
ATOM 727 N N . ARG A 1 97 ? -5.016 -30.531 -2.742 1 92.88 97 ARG A N 1
ATOM 728 C CA . ARG A 1 97 ? -4.27 -31.531 -1.974 1 92.88 97 ARG A CA 1
ATOM 729 C C . ARG A 1 97 ? -5.176 -32.656 -1.521 1 92.88 97 ARG A C 1
ATOM 731 O O . ARG A 1 97 ? -4.699 -33.688 -1.026 1 92.88 97 ARG A O 1
ATOM 738 N N . ARG A 1 98 ? -6.398 -32.531 -1.823 1 93.69 98 ARG A N 1
ATOM 739 C CA . ARG A 1 98 ? -7.352 -33.531 -1.331 1 93.69 98 ARG A CA 1
ATOM 740 C C . ARG A 1 98 ? -7.793 -34.469 -2.447 1 93.69 98 ARG A C 1
ATOM 742 O O . ARG A 1 98 ? -8.961 -34.469 -2.842 1 93.69 98 ARG A O 1
ATOM 749 N N . THR A 1 99 ? -6.879 -35.375 -2.859 1 95.06 99 THR A N 1
ATOM 750 C CA . THR A 1 99 ? -7.215 -36.375 -3.854 1 95.06 99 THR A CA 1
ATOM 751 C C . THR A 1 99 ? -7.977 -37.531 -3.211 1 95.06 99 THR A C 1
ATOM 753 O O . THR A 1 99 ? -7.402 -38.312 -2.449 1 95.06 99 THR A O 1
ATOM 756 N N . TRP A 1 100 ? -9.211 -37.656 -3.533 1 95.81 100 TRP A N 1
ATOM 757 C CA . TRP A 1 100 ? -10.047 -38.719 -3.033 1 95.81 100 TRP A CA 1
ATOM 758 C C . TRP A 1 100 ? -10.148 -39.844 -4.059 1 95.81 100 TRP A C 1
ATOM 760 O O . TRP A 1 100 ? -10.18 -39.594 -5.266 1 95.81 100 TRP A O 1
ATOM 770 N N . ALA A 1 101 ? -10.203 -41.094 -3.539 1 96.75 101 ALA A N 1
ATOM 771 C CA . ALA A 1 101 ? -10.391 -42.25 -4.414 1 96.75 101 ALA A CA 1
ATOM 772 C C . ALA A 1 101 ? -11.859 -42.438 -4.789 1 96.75 101 ALA A C 1
ATOM 774 O O . ALA A 1 101 ? -12.742 -42.25 -3.947 1 96.75 101 ALA A O 1
ATOM 775 N N . ARG A 1 102 ? -12.047 -42.719 -6.07 1 97.81 102 ARG A N 1
ATOM 776 C CA . ARG A 1 102 ? -13.375 -42.938 -6.629 1 97.81 102 ARG A CA 1
ATOM 777 C C . ARG A 1 102 ? -13.445 -44.281 -7.363 1 97.81 102 ARG A C 1
ATOM 779 O O . ARG A 1 102 ? -12.477 -44.688 -8.016 1 97.81 102 ARG A O 1
ATOM 786 N N . ALA A 1 103 ? -14.555 -44.969 -7.18 1 98.31 103 ALA A N 1
ATOM 787 C CA . ALA A 1 103 ? -14.859 -46.125 -8 1 98.31 103 ALA A CA 1
ATOM 788 C C . ALA A 1 103 ? -15.758 -45.75 -9.18 1 98.31 103 ALA A C 1
ATOM 790 O O . ALA A 1 103 ? -16.938 -45.438 -9 1 98.31 103 ALA A O 1
ATOM 791 N N . VAL A 1 104 ? -15.211 -45.844 -10.375 1 98.31 104 VAL A N 1
ATOM 792 C CA . VAL A 1 104 ? -15.906 -45.375 -11.562 1 98.31 104 VAL A CA 1
ATOM 793 C C . VAL A 1 104 ? -16.484 -46.562 -12.328 1 98.31 104 VAL A C 1
ATOM 795 O O . VAL A 1 104 ? -15.75 -47.406 -12.82 1 98.31 104 VAL A O 1
ATOM 798 N N . PRO A 1 105 ? -17.812 -46.562 -12.484 1 97.62 105 PRO A N 1
ATOM 799 C CA . PRO A 1 105 ? -18.422 -47.656 -13.266 1 97.62 105 PRO A CA 1
ATOM 800 C C . PRO A 1 105 ? -18.094 -47.562 -14.75 1 97.62 105 PRO A C 1
ATOM 802 O O . PRO A 1 105 ? -17.938 -46.469 -15.289 1 97.62 105 PRO A O 1
ATOM 805 N N . LEU A 1 106 ? -18.062 -48.625 -15.453 1 96.81 106 LEU A N 1
ATOM 806 C CA . LEU A 1 106 ? -17.672 -48.688 -16.859 1 96.81 106 LEU A CA 1
ATOM 807 C C . LEU A 1 106 ? -18.75 -48.062 -17.75 1 96.81 106 LEU A C 1
ATOM 809 O O . LEU A 1 106 ? -18.5 -47.781 -18.922 1 96.81 106 LEU A O 1
ATOM 813 N N . ASP A 1 107 ? -19.969 -47.906 -17.203 1 95.19 107 ASP A N 1
ATOM 814 C CA . ASP A 1 107 ? -21.031 -47.312 -18.016 1 95.19 107 ASP A CA 1
ATOM 815 C C . ASP A 1 107 ? -21 -45.812 -17.938 1 95.19 107 ASP A C 1
ATOM 817 O O . ASP A 1 107 ? -21.828 -45.125 -18.547 1 95.19 107 ASP A O 1
ATOM 821 N N . GLY A 1 108 ? -20.047 -45.281 -17.141 1 94.12 108 GLY A N 1
ATOM 822 C CA . GLY A 1 108 ? -19.906 -43.844 -17.031 1 94.12 108 GLY A CA 1
ATOM 823 C C . GLY A 1 108 ? -20.859 -43.219 -16.016 1 94.12 108 GLY A C 1
ATOM 824 O O . GLY A 1 108 ? -21 -42 -15.969 1 94.12 108 GLY A O 1
ATOM 825 N N . GLY A 1 109 ? -21.562 -44 -15.258 1 93.62 109 GLY A N 1
ATOM 826 C CA . GLY A 1 109 ? -22.453 -43.531 -14.219 1 93.62 109 GLY A CA 1
ATOM 827 C C . GLY A 1 109 ? -21.734 -42.875 -13.062 1 93.62 109 GLY A C 1
ATOM 828 O O . GLY A 1 109 ? -20.531 -42.625 -13.133 1 93.62 109 GLY A O 1
ATOM 829 N N . PRO A 1 110 ? -22.531 -42.438 -12.062 1 94.75 110 PRO A N 1
ATOM 830 C CA . PRO A 1 110 ? -21.922 -41.75 -10.922 1 94.75 110 PRO A CA 1
ATOM 831 C C . PRO A 1 110 ? -20.844 -42.594 -10.234 1 94.75 110 PRO A C 1
ATOM 833 O O . PRO A 1 110 ? -21.078 -43.75 -9.93 1 94.75 110 PRO A O 1
ATOM 836 N N . ALA A 1 111 ? -19.703 -42 -10.055 1 96.56 111 ALA A N 1
ATOM 837 C CA . ALA A 1 111 ? -18.609 -42.656 -9.344 1 96.56 111 ALA A CA 1
ATOM 838 C C . ALA A 1 111 ? -18.828 -42.594 -7.832 1 96.56 111 ALA A C 1
ATOM 840 O O . ALA A 1 111 ? -19.234 -41.562 -7.297 1 96.56 111 ALA A O 1
ATOM 841 N N . ALA A 1 112 ? -18.609 -43.625 -7.16 1 96.44 112 ALA A N 1
ATOM 842 C CA . ALA A 1 112 ? -18.703 -43.656 -5.703 1 96.44 112 ALA A CA 1
ATOM 843 C C . ALA A 1 112 ? -17.406 -43.188 -5.059 1 96.44 112 ALA A C 1
ATOM 845 O O . ALA A 1 112 ? -16.312 -43.562 -5.48 1 96.44 112 ALA A O 1
ATOM 846 N N . THR A 1 113 ? -17.547 -42.25 -4.148 1 95.94 113 THR A N 1
ATOM 847 C CA . THR A 1 113 ? -16.406 -41.812 -3.369 1 95.94 113 THR A CA 1
ATOM 848 C C . THR A 1 113 ? -16.078 -42.812 -2.27 1 95.94 113 THR A C 1
ATOM 850 O O . THR A 1 113 ? -16.938 -43.156 -1.446 1 95.94 113 THR A O 1
ATOM 853 N N . LEU A 1 114 ? -14.844 -43.281 -2.244 1 96 114 LEU A N 1
ATOM 854 C CA . LEU A 1 114 ? -14.438 -44.25 -1.228 1 96 114 LEU A CA 1
ATOM 855 C C . LEU A 1 114 ? -14.102 -43.531 0.083 1 96 114 LEU A C 1
ATOM 857 O O . LEU A 1 114 ? -13.508 -42.469 0.078 1 96 114 LEU A O 1
ATOM 861 N N . PRO A 1 115 ? -14.508 -44.094 1.196 1 94.81 115 PRO A N 1
ATOM 862 C CA . PRO A 1 115 ? -14.484 -43.375 2.484 1 94.81 115 PRO A CA 1
ATOM 863 C C . PRO A 1 115 ? -13.125 -43.469 3.18 1 94.81 115 PRO A C 1
ATOM 865 O O . PRO A 1 115 ? -13.047 -43.875 4.34 1 94.81 115 PRO A O 1
ATOM 868 N N . HIS A 1 116 ? -12.062 -43.031 2.57 1 94.62 116 HIS A N 1
ATOM 869 C CA . HIS A 1 116 ? -10.727 -43.188 3.135 1 94.62 116 HIS A CA 1
ATOM 870 C C . HIS A 1 116 ? -10.055 -41.812 3.307 1 94.62 116 HIS A C 1
ATOM 872 O O . HIS A 1 116 ? -8.945 -41.75 3.828 1 94.62 116 HIS A O 1
ATOM 878 N N . GLY A 1 117 ? -10.68 -40.719 2.928 1 93.94 117 GLY A N 1
ATOM 879 C CA . GLY A 1 117 ? -10.016 -39.406 2.889 1 93.94 117 GLY A CA 1
ATOM 880 C C . GLY A 1 117 ? -9.07 -39.281 1.713 1 93.94 117 GLY A C 1
ATOM 881 O O . GLY A 1 117 ? -9.172 -40 0.728 1 93.94 117 GLY A O 1
ATOM 882 N N . PRO A 1 118 ? -8.172 -38.25 1.694 1 94.62 118 PRO A N 1
ATOM 883 C CA . PRO A 1 118 ? -7.188 -38.062 0.627 1 94.62 118 PRO A CA 1
ATOM 884 C C . PRO A 1 118 ? -6.148 -39.188 0.599 1 94.62 118 PRO A C 1
ATOM 886 O O . PRO A 1 118 ? -5.566 -39.531 1.634 1 94.62 118 PRO A O 1
ATOM 889 N N . VAL A 1 119 ? -5.934 -39.781 -0.535 1 95.56 119 VAL A N 1
ATOM 890 C CA . VAL A 1 119 ? -4.965 -40.875 -0.715 1 95.56 119 VAL A CA 1
ATOM 891 C C . VAL A 1 119 ? -4.207 -40.656 -2.025 1 95.56 119 VAL A C 1
ATOM 893 O O . VAL A 1 119 ? -4.656 -39.906 -2.9 1 95.56 119 VAL A O 1
ATOM 896 N N . GLY A 1 120 ? -3.012 -41.281 -2.035 1 94.94 120 GLY A N 1
ATOM 897 C CA . GLY A 1 120 ? -2.246 -41.312 -3.271 1 94.94 120 GLY A CA 1
ATOM 898 C C . GLY A 1 120 ? -2.398 -42.594 -4.039 1 94.94 120 GLY A C 1
ATOM 899 O O . GLY A 1 120 ? -2.098 -42.656 -5.234 1 94.94 120 GLY A O 1
ATOM 900 N N . ASP A 1 121 ? -2.861 -43.656 -3.369 1 95.75 121 ASP A N 1
ATOM 901 C CA . ASP A 1 121 ? -3.041 -44.969 -3.949 1 95.75 121 ASP A CA 1
ATOM 902 C C . ASP A 1 121 ? -3.812 -45.906 -3.002 1 95.75 121 ASP A C 1
ATOM 904 O O . ASP A 1 121 ? -3.936 -45.594 -1.811 1 95.75 121 ASP A O 1
ATOM 908 N N . ILE A 1 122 ? -4.465 -46.938 -3.551 1 96.75 122 ILE A N 1
ATOM 909 C CA . ILE A 1 122 ? -5.137 -48 -2.793 1 96.75 122 ILE A CA 1
ATOM 910 C C . ILE A 1 122 ? -4.742 -49.344 -3.352 1 96.75 122 ILE A C 1
ATOM 912 O O . ILE A 1 122 ? -4.832 -49.594 -4.559 1 96.75 122 ILE A O 1
ATOM 916 N N . ALA A 1 123 ? -4.289 -50.25 -2.506 1 96.81 123 ALA A N 1
ATOM 917 C CA . ALA A 1 123 ? -4.031 -51.625 -2.877 1 96.81 123 ALA A CA 1
ATOM 918 C C . ALA A 1 123 ? -5.055 -52.562 -2.238 1 96.81 123 ALA A C 1
ATOM 920 O O . ALA A 1 123 ? -5.105 -52.688 -1.014 1 96.81 123 ALA A O 1
ATOM 921 N N . HIS A 1 124 ? -5.852 -53.188 -3.121 1 94.56 124 HIS A N 1
ATOM 922 C CA . HIS A 1 124 ? -6.824 -54.156 -2.641 1 94.56 124 HIS A CA 1
ATOM 923 C C . HIS A 1 124 ? -6.215 -55.562 -2.549 1 94.56 124 HIS A C 1
ATOM 925 O O . HIS A 1 124 ? -5.43 -55.938 -3.416 1 94.56 124 HIS A O 1
ATOM 931 N N . GLY A 1 125 ? -6.414 -56.25 -1.506 1 93.25 125 GLY A N 1
ATOM 932 C CA . GLY A 1 125 ? -5.953 -57.625 -1.224 1 93.25 125 GLY A CA 1
ATOM 933 C C . GLY A 1 125 ? -6.578 -58.219 0.024 1 93.25 125 GLY A C 1
ATOM 934 O O . GLY A 1 125 ? -7.754 -57.969 0.305 1 93.25 125 GLY A O 1
ATOM 935 N N . PRO A 1 126 ? -5.777 -59.062 0.682 1 92.44 126 PRO A N 1
ATOM 936 C CA . PRO A 1 126 ? -6.324 -59.594 1.93 1 92.44 126 PRO A CA 1
ATOM 937 C C . PRO A 1 126 ? -6.77 -58.5 2.898 1 92.44 126 PRO A C 1
ATOM 939 O O . PRO A 1 126 ? -7.758 -58.688 3.617 1 92.44 126 PRO A O 1
ATOM 942 N N . HIS A 1 127 ? -5.996 -57.469 2.893 1 95 127 HIS A N 1
ATOM 943 C CA . HIS A 1 127 ? -6.348 -56.219 3.578 1 95 127 HIS A CA 1
ATOM 944 C C . HIS A 1 127 ? -6.211 -55 2.646 1 95 127 HIS A C 1
ATOM 946 O O . HIS A 1 127 ? -5.383 -55.031 1.735 1 95 127 HIS A O 1
ATOM 952 N N . THR A 1 128 ? -7.086 -54.062 2.859 1 96 128 THR A N 1
ATOM 953 C CA . THR A 1 128 ? -6.918 -52.844 2.098 1 96 128 THR A CA 1
ATOM 954 C C . THR A 1 128 ? -5.723 -52.031 2.613 1 96 128 THR A C 1
ATOM 956 O O . THR A 1 128 ? -5.586 -51.844 3.82 1 96 128 THR A O 1
ATOM 959 N N . VAL A 1 129 ? -4.82 -51.719 1.785 1 97.38 129 VAL A N 1
ATOM 960 C CA . VAL A 1 129 ? -3.672 -50.906 2.117 1 97.38 129 VAL A CA 1
ATOM 961 C C . VAL A 1 129 ? -3.791 -49.562 1.408 1 97.38 129 VAL A C 1
ATOM 963 O O . VAL A 1 129 ? -4.078 -49.5 0.211 1 97.38 129 VAL A O 1
ATOM 966 N N . LEU A 1 130 ? -3.684 -48.469 2.145 1 97.19 130 LEU A N 1
ATOM 967 C CA . LEU A 1 130 ? -3.756 -47.125 1.613 1 97.19 130 LEU A CA 1
ATOM 968 C C . LEU A 1 130 ? -2.381 -46.469 1.619 1 97.19 130 LEU A C 1
ATOM 970 O O . LEU A 1 130 ? -1.564 -46.719 2.502 1 97.19 130 LEU A O 1
ATOM 974 N N . LEU A 1 131 ? -2.096 -45.656 0.618 1 96.19 131 LEU A N 1
ATOM 975 C CA . LEU A 1 131 ? -0.965 -44.75 0.606 1 96.19 131 LEU A CA 1
ATOM 976 C C . LEU A 1 131 ? -1.428 -43.312 0.852 1 96.19 131 LEU A C 1
ATOM 978 O O . LEU A 1 131 ? -2.277 -42.781 0.122 1 96.19 131 LEU A O 1
ATOM 982 N N . SER A 1 132 ? -0.959 -42.75 1.92 1 91.19 132 SER A N 1
ATOM 983 C CA . SER A 1 132 ? -1.33 -41.375 2.182 1 91.19 132 SER A CA 1
ATOM 984 C C . SER A 1 132 ? -0.145 -40.438 1.973 1 91.19 132 SER A C 1
ATOM 986 O O . SER A 1 132 ? 1.002 -40.875 1.902 1 91.19 132 SER A O 1
ATOM 988 N N . ALA A 1 133 ? -0.482 -39 1.892 1 65.94 133 ALA A N 1
ATOM 989 C CA . ALA A 1 133 ? 0.331 -37.812 2.033 1 65.94 133 ALA A CA 1
ATOM 990 C C . ALA A 1 133 ? 1.276 -37.625 0.847 1 65.94 133 ALA A C 1
ATOM 992 O O . ALA A 1 133 ? 2.422 -37.219 1.013 1 65.94 133 ALA A O 1
ATOM 993 N N . PRO A 1 134 ? 0.808 -38.094 -0.41 1 70.75 134 PRO A N 1
ATOM 994 C CA . PRO A 1 134 ? 1.824 -37.75 -1.408 1 70.75 134 PRO A CA 1
ATOM 995 C C . PRO A 1 134 ? 1.613 -36.375 -2.021 1 70.75 134 PRO A C 1
ATOM 997 O O . PRO A 1 134 ? 0.472 -35.938 -2.17 1 70.75 134 PRO A O 1
ATOM 1000 N N . MET A 1 135 ? 2.609 -35.438 -2.07 1 73.94 135 MET A N 1
ATOM 1001 C CA . MET A 1 135 ? 2.553 -34.125 -2.729 1 73.94 135 MET A CA 1
ATOM 1002 C C . MET A 1 135 ? 2.256 -34.281 -4.215 1 73.94 135 MET A C 1
ATOM 1004 O O . MET A 1 135 ? 2.078 -33.281 -4.926 1 73.94 135 MET A O 1
ATOM 1008 N N . GLY A 1 136 ? 1.987 -35.406 -4.637 1 68.94 136 GLY A N 1
ATOM 1009 C CA . GLY A 1 136 ? 1.731 -35.656 -6.047 1 68.94 136 GLY A CA 1
ATOM 1010 C C . GLY A 1 136 ? 2.996 -35.719 -6.883 1 68.94 136 GLY A C 1
ATOM 1011 O O . GLY A 1 136 ? 2.939 -35.625 -8.109 1 68.94 136 GLY A O 1
ATOM 1012 N N . ARG A 1 137 ? 4.086 -35.812 -6.254 1 83.25 137 ARG A N 1
ATOM 1013 C CA . ARG A 1 137 ? 5.359 -35.906 -6.953 1 83.25 137 ARG A CA 1
ATOM 1014 C C . ARG A 1 137 ? 6.035 -37.25 -6.68 1 83.25 137 ARG A C 1
ATOM 1016 O O . ARG A 1 137 ? 5.977 -37.75 -5.562 1 83.25 137 ARG A O 1
ATOM 1023 N N . GLU A 1 138 ? 6.641 -37.688 -7.719 1 91.56 138 GLU A N 1
ATOM 1024 C CA . GLU A 1 138 ? 7.344 -38.969 -7.613 1 91.56 138 GLU A CA 1
ATOM 1025 C C . GLU A 1 138 ? 8.602 -38.812 -6.758 1 91.56 138 GLU A C 1
ATOM 1027 O O . GLU A 1 138 ? 9.266 -37.781 -6.785 1 91.56 138 GLU A O 1
ATOM 1032 N N . ALA A 1 139 ? 8.93 -39.875 -6.031 1 94.44 139 ALA A N 1
ATOM 1033 C CA . ALA A 1 139 ? 10.125 -39.906 -5.195 1 94.44 139 ALA A CA 1
ATOM 1034 C C . ALA A 1 139 ? 11.375 -39.625 -6.031 1 94.44 139 ALA A C 1
ATOM 1036 O O . ALA A 1 139 ? 12.336 -39.031 -5.551 1 94.44 139 ALA A O 1
ATOM 1037 N N . ALA A 1 140 ? 11.352 -40.062 -7.285 1 96.06 140 ALA A N 1
ATOM 1038 C CA . ALA A 1 140 ? 12.516 -39.906 -8.156 1 96.06 140 ALA A CA 1
ATOM 1039 C C . ALA A 1 140 ? 12.797 -38.438 -8.469 1 96.06 140 ALA A C 1
ATOM 1041 O O . ALA A 1 140 ? 13.891 -38.094 -8.906 1 96.06 140 ALA A O 1
ATOM 1042 N N . TRP A 1 141 ? 11.852 -37.594 -8.336 1 96.38 141 TRP A N 1
ATOM 1043 C CA . TRP A 1 141 ? 11.969 -36.156 -8.664 1 96.38 141 TRP A CA 1
ATOM 1044 C C . TRP A 1 141 ? 12.539 -35.375 -7.484 1 96.38 141 TRP A C 1
ATOM 1046 O O . TRP A 1 141 ? 12.984 -34.25 -7.645 1 96.38 141 TRP A O 1
ATOM 1056 N N . TRP A 1 142 ? 12.508 -35.906 -6.309 1 96.56 142 TRP A N 1
ATOM 1057 C CA . TRP A 1 142 ? 13.141 -35.406 -5.086 1 96.56 142 TRP A CA 1
ATOM 1058 C C . TRP A 1 142 ? 13.664 -36.562 -4.246 1 96.56 142 TRP A C 1
ATOM 1060 O O . TRP A 1 142 ? 13.055 -36.938 -3.238 1 96.56 142 TRP A O 1
ATOM 1070 N N . LYS A 1 143 ? 14.812 -37.031 -4.695 1 96.69 143 LYS A N 1
ATOM 1071 C CA . LYS A 1 143 ? 15.383 -38.25 -4.145 1 96.69 143 LYS A CA 1
ATOM 1072 C C . LYS A 1 143 ? 15.82 -38.062 -2.695 1 96.69 143 LYS A C 1
ATOM 1074 O O . LYS A 1 143 ? 16.312 -36.969 -2.336 1 96.69 143 LYS A O 1
ATOM 1079 N N . ARG A 1 144 ? 15.57 -39.125 -1.822 1 96.38 144 ARG A N 1
ATOM 1080 C CA . ARG A 1 144 ? 15.961 -39.156 -0.418 1 96.38 144 ARG A CA 1
ATOM 1081 C C . ARG A 1 144 ? 15.203 -38.125 0.403 1 96.38 144 ARG A C 1
ATOM 1083 O O . ARG A 1 144 ? 15.711 -37.625 1.414 1 96.38 144 ARG A O 1
ATOM 1090 N N . TYR A 1 145 ? 14.062 -37.719 -0.077 1 96.12 145 TYR A N 1
ATOM 1091 C CA . TYR A 1 145 ? 13.172 -36.812 0.65 1 96.12 145 TYR A CA 1
ATOM 1092 C C . TYR A 1 145 ? 12.609 -37.5 1.895 1 96.12 145 TYR A C 1
ATOM 1094 O O . TYR A 1 145 ? 12.25 -38.656 1.855 1 96.12 145 TYR A O 1
ATOM 1102 N N . ARG A 1 146 ? 12.531 -36.75 3.033 1 96.19 146 ARG A N 1
ATOM 1103 C CA . ARG A 1 146 ? 12.07 -37.312 4.301 1 96.19 146 ARG A CA 1
ATOM 1104 C C . ARG A 1 146 ? 11.086 -36.375 4.988 1 96.19 146 ARG A C 1
ATOM 1106 O O . ARG A 1 146 ? 10.867 -36.469 6.195 1 96.19 146 ARG A O 1
ATOM 1113 N N . GLY A 1 147 ? 10.477 -35.375 4.355 1 95.94 147 GLY A N 1
ATOM 1114 C CA . GLY A 1 147 ? 9.57 -34.406 4.957 1 95.94 147 GLY A CA 1
ATOM 1115 C C . GLY A 1 147 ? 8.18 -34.969 5.211 1 95.94 147 GLY A C 1
ATOM 1116 O O . GLY A 1 147 ? 7.977 -36.188 5.148 1 95.94 147 GLY A O 1
ATOM 1117 N N . GLY A 1 148 ? 7.242 -34.062 5.488 1 96.19 148 GLY A N 1
ATOM 1118 C CA . GLY A 1 148 ? 5.914 -34.438 5.953 1 96.19 148 GLY A CA 1
ATOM 1119 C C . GLY A 1 148 ? 5.094 -35.188 4.902 1 96.19 148 GLY A C 1
ATOM 1120 O O . GLY A 1 148 ? 4.207 -35.969 5.234 1 96.19 148 GLY A O 1
ATOM 1121 N N . THR A 1 149 ? 5.383 -34.969 3.629 1 96 149 THR A N 1
ATOM 1122 C CA . THR A 1 149 ? 4.562 -35.562 2.578 1 96 149 THR A CA 1
ATOM 1123 C C . THR A 1 149 ? 5.207 -36.844 2.049 1 96 149 THR A C 1
ATOM 1125 O O . THR A 1 149 ? 4.812 -37.375 0.997 1 96 149 THR A O 1
ATOM 1128 N N . ALA A 1 150 ? 6.273 -37.344 2.721 1 95.75 150 ALA A N 1
ATOM 1129 C CA . ALA A 1 150 ? 6.77 -38.656 2.373 1 95.75 150 ALA A CA 1
ATOM 1130 C C . ALA A 1 150 ? 5.668 -39.719 2.494 1 95.75 150 ALA A C 1
ATOM 1132 O O . ALA A 1 150 ? 4.871 -39.656 3.434 1 95.75 150 ALA A O 1
ATOM 1133 N N . GLY A 1 151 ? 5.648 -40.594 1.476 1 95.69 151 GLY A N 1
ATOM 1134 C CA . GLY A 1 151 ? 4.582 -41.594 1.42 1 95.69 151 GLY A CA 1
ATOM 1135 C C . GLY A 1 151 ? 4.504 -42.469 2.66 1 95.69 151 GLY A C 1
ATOM 1136 O O . GLY A 1 151 ? 5.535 -42.844 3.215 1 95.69 151 GLY A O 1
ATOM 1137 N N . LYS A 1 152 ? 3.227 -42.719 3.143 1 95.25 152 LYS A N 1
ATOM 1138 C CA . LYS A 1 152 ? 2.941 -43.531 4.316 1 95.25 152 LYS A CA 1
ATOM 1139 C C . LYS A 1 152 ? 1.903 -44.594 3.998 1 95.25 152 LYS A C 1
ATOM 1141 O O . LYS A 1 152 ? 0.945 -44.344 3.266 1 95.25 152 LYS A O 1
ATOM 1146 N N . LEU A 1 153 ? 2.092 -45.75 4.586 1 96.94 153 LEU A N 1
ATOM 1147 C CA . LEU A 1 153 ? 1.144 -46.844 4.367 1 96.94 153 LEU A CA 1
ATOM 1148 C C . LEU A 1 153 ? 0.203 -47 5.559 1 96.94 153 LEU A C 1
ATOM 1150 O O . LEU A 1 153 ? 0.618 -46.812 6.707 1 96.94 153 LEU A O 1
ATOM 1154 N N . TRP A 1 154 ? -1.005 -47.188 5.266 1 97.5 154 TRP A N 1
ATOM 1155 C CA . TRP A 1 154 ? -2.033 -47.562 6.227 1 97.5 154 TRP A CA 1
ATOM 1156 C C . TRP A 1 154 ? -2.645 -48.906 5.859 1 97.5 154 TRP A C 1
ATOM 1158 O O . TRP A 1 154 ? -2.895 -49.188 4.684 1 97.5 154 TRP A O 1
ATOM 1168 N N . ILE A 1 155 ? -2.863 -49.781 6.762 1 97.62 155 ILE A N 1
ATOM 1169 C CA . ILE A 1 155 ? -3.465 -51.094 6.469 1 97.62 155 ILE A CA 1
ATOM 1170 C C . ILE A 1 155 ? -4.715 -51.281 7.324 1 97.62 155 ILE A C 1
ATOM 1172 O O . ILE A 1 155 ? -4.738 -50.906 8.5 1 97.62 155 ILE A O 1
ATOM 1176 N N . ASP A 1 156 ? -5.77 -51.781 6.719 1 96.38 156 ASP A N 1
ATOM 1177 C CA . ASP A 1 156 ? -7.039 -52.031 7.395 1 96.38 156 ASP A CA 1
ATOM 1178 C C . ASP A 1 156 ? -6.949 -53.25 8.289 1 96.38 156 ASP A C 1
ATOM 1180 O O . ASP A 1 156 ? -6.73 -54.375 7.801 1 96.38 156 ASP A O 1
ATOM 1184 N N . ARG A 1 157 ? -7.098 -53.125 9.562 1 90.69 157 ARG A N 1
ATOM 1185 C CA . ARG A 1 157 ? -7.078 -54.25 10.492 1 90.69 157 ARG A CA 1
ATOM 1186 C C . ARG A 1 157 ? -8.477 -54.812 10.688 1 90.69 157 ARG A C 1
ATOM 1188 O O . ARG A 1 157 ? -8.68 -55.719 11.508 1 90.69 157 ARG A O 1
ATOM 1195 N N . GLY A 1 158 ? -9.414 -54.312 10.047 1 85.88 158 GLY A N 1
ATOM 1196 C CA . GLY A 1 158 ? -10.789 -54.781 10.117 1 85.88 158 GLY A CA 1
ATOM 1197 C C . GLY A 1 158 ? -11.789 -53.656 10.336 1 85.88 158 GLY A C 1
ATOM 1198 O O . GLY A 1 158 ? -11.547 -52.75 11.133 1 85.88 158 GLY A O 1
ATOM 1199 N N . ALA A 1 159 ? -12.891 -53.625 9.75 1 83.38 159 ALA A N 1
ATOM 1200 C CA . ALA A 1 159 ? -14.07 -52.781 9.891 1 83.38 159 ALA A CA 1
ATOM 1201 C C . ALA A 1 159 ? -13.719 -51.312 9.625 1 83.38 159 ALA A C 1
ATOM 1203 O O . ALA A 1 159 ? -14.227 -50.406 10.297 1 83.38 159 ALA A O 1
ATOM 1204 N N . GLY A 1 160 ? -12.75 -51.062 8.812 1 85.38 160 GLY A N 1
ATOM 1205 C CA . GLY A 1 160 ? -12.461 -49.656 8.445 1 85.38 160 GLY A CA 1
ATOM 1206 C C . GLY A 1 160 ? -11.5 -49 9.398 1 85.38 160 GLY A C 1
ATOM 1207 O O . GLY A 1 160 ? -11.312 -47.781 9.336 1 85.38 160 GLY A O 1
ATOM 1208 N N . GLU A 1 161 ? -10.914 -49.75 10.305 1 93.44 161 GLU A N 1
ATOM 1209 C CA . GLU A 1 161 ? -9.914 -49.219 11.211 1 93.44 161 GLU A CA 1
ATOM 1210 C C . GLU A 1 161 ? -8.508 -49.344 10.633 1 93.44 161 GLU A C 1
ATOM 1212 O O . GLU A 1 161 ? -7.883 -50.406 10.766 1 93.44 161 GLU A O 1
ATOM 1217 N N . PHE A 1 162 ? -8 -48.25 10.133 1 96.75 162 PHE A N 1
ATOM 1218 C CA . PHE A 1 162 ? -6.684 -48.25 9.508 1 96.75 162 PHE A CA 1
ATOM 1219 C C . PHE A 1 162 ? -5.605 -47.875 10.523 1 96.75 162 PHE A C 1
ATOM 1221 O O . PHE A 1 162 ? -5.805 -47 11.359 1 96.75 162 PHE A O 1
ATOM 1228 N N . VAL A 1 163 ? -4.449 -48.594 10.547 1 96.5 163 VAL A N 1
ATOM 1229 C CA . VAL A 1 163 ? -3.268 -48.281 11.344 1 96.5 163 VAL A CA 1
ATOM 1230 C C . VAL A 1 163 ? -2.053 -48.125 10.43 1 96.5 163 VAL A C 1
ATOM 1232 O O . VAL A 1 163 ? -2.049 -48.656 9.305 1 96.5 163 VAL A O 1
ATOM 1235 N N . ARG A 1 164 ? -1.013 -47.5 10.891 1 96.25 164 ARG A N 1
ATOM 1236 C CA . ARG A 1 164 ? 0.195 -47.281 10.102 1 96.25 164 ARG A CA 1
ATOM 1237 C C . ARG A 1 164 ? 0.957 -48.594 9.898 1 96.25 164 ARG A C 1
ATOM 1239 O O . ARG A 1 164 ? 1.061 -49.406 10.82 1 96.25 164 ARG A O 1
ATOM 1246 N N . LEU A 1 165 ? 1.349 -48.812 8.695 1 96.62 165 LEU A N 1
ATOM 1247 C CA . LEU A 1 165 ? 2.258 -49.906 8.328 1 96.62 165 LEU A CA 1
ATOM 1248 C C . LEU A 1 165 ? 3.639 -49.344 7.98 1 96.62 165 LEU A C 1
ATOM 1250 O O . LEU A 1 165 ? 3.76 -48.406 7.176 1 96.62 165 LEU A O 1
ATOM 1254 N N . HIS A 1 166 ? 4.762 -49.875 8.656 1 96.31 166 HIS A N 1
ATOM 1255 C CA . HIS A 1 166 ? 6.141 -49.438 8.461 1 96.31 166 HIS A CA 1
ATOM 1256 C C . HIS A 1 166 ? 6.336 -48 8.859 1 96.31 166 HIS A C 1
ATOM 1258 O O . HIS A 1 166 ? 6.922 -47.219 8.117 1 96.31 166 HIS A O 1
ATOM 1264 N N . GLU A 1 167 ? 5.766 -47.625 9.922 1 93.31 167 GLU A N 1
ATOM 1265 C CA . GLU A 1 167 ? 5.836 -46.25 10.422 1 93.31 167 GLU A CA 1
ATOM 1266 C C . GLU A 1 167 ? 7.277 -45.844 10.703 1 93.31 167 GLU A C 1
ATOM 1268 O O . GLU A 1 167 ? 7.633 -44.688 10.555 1 93.31 167 GLU A O 1
ATOM 1273 N N . ASP A 1 168 ? 8.125 -46.781 10.984 1 92.75 168 ASP A N 1
ATOM 1274 C CA . ASP A 1 168 ? 9.484 -46.469 11.414 1 92.75 168 ASP A CA 1
ATOM 1275 C C . ASP A 1 168 ? 10.453 -46.469 10.234 1 92.75 168 ASP A C 1
ATOM 1277 O O . ASP A 1 168 ? 11.641 -46.188 10.391 1 92.75 168 ASP A O 1
ATOM 1281 N N . LEU A 1 169 ? 9.953 -46.844 9.109 1 94.25 169 LEU A N 1
ATOM 1282 C CA . LEU A 1 169 ? 10.812 -46.844 7.934 1 94.25 169 LEU A CA 1
ATOM 1283 C C . LEU A 1 169 ? 11.156 -45.406 7.508 1 94.25 169 LEU A C 1
ATOM 1285 O O . LEU A 1 169 ? 10.258 -44.594 7.281 1 94.25 169 LEU A O 1
ATOM 1289 N N . ASP A 1 170 ? 12.43 -45.094 7.477 1 94 170 ASP A N 1
ATOM 1290 C CA . ASP A 1 170 ? 12.867 -43.75 7.09 1 94 170 ASP A CA 1
ATOM 1291 C C . ASP A 1 170 ? 13.016 -43.625 5.574 1 94 170 ASP A C 1
ATOM 1293 O O . ASP A 1 170 ? 14.109 -43.406 5.07 1 94 170 ASP A O 1
ATOM 1297 N N . GLY A 1 171 ? 11.961 -43.781 4.848 1 93.5 171 GLY A N 1
ATOM 1298 C CA . GLY A 1 171 ? 11.945 -43.688 3.395 1 93.5 171 GLY A CA 1
ATOM 1299 C C . GLY A 1 171 ? 10.664 -43.094 2.842 1 93.5 171 GLY A C 1
ATOM 1300 O O . GLY A 1 171 ? 9.68 -42.938 3.57 1 93.5 171 GLY A O 1
ATOM 1301 N N . ASN A 1 172 ? 10.75 -42.625 1.639 1 95.69 172 ASN A N 1
ATOM 1302 C CA . ASN A 1 172 ? 9.578 -42.219 0.866 1 95.69 172 ASN A CA 1
ATOM 1303 C C . ASN A 1 172 ? 8.922 -43.406 0.174 1 95.69 172 ASN A C 1
ATOM 1305 O O . ASN A 1 172 ? 9.531 -44.031 -0.692 1 95.69 172 ASN A O 1
ATOM 1309 N N . ILE A 1 173 ? 7.715 -43.719 0.567 1 96.12 173 ILE A N 1
ATOM 1310 C CA . ILE A 1 173 ? 7.07 -44.938 0.102 1 96.12 173 ILE A CA 1
ATOM 1311 C C . ILE A 1 173 ? 6.094 -44.625 -1.023 1 96.12 173 ILE A C 1
ATOM 1313 O O . ILE A 1 173 ? 5.363 -43.625 -0.95 1 96.12 173 ILE A O 1
ATOM 1317 N N . GLU A 1 174 ? 6.109 -45.469 -2.064 1 95.75 174 GLU A N 1
ATOM 1318 C CA . GLU A 1 174 ? 5.191 -45.312 -3.188 1 95.75 174 GLU A CA 1
ATOM 1319 C C . GLU A 1 174 ? 4.762 -46.688 -3.75 1 95.75 174 GLU A C 1
ATOM 1321 O O . GLU A 1 174 ? 5.402 -47.688 -3.488 1 95.75 174 GLU A O 1
ATOM 1326 N N . TYR A 1 175 ? 3.633 -46.719 -4.414 1 96.38 175 TYR A N 1
ATOM 1327 C CA . TYR A 1 175 ? 3.123 -47.812 -5.246 1 96.38 175 TYR A CA 1
ATOM 1328 C C . TYR A 1 175 ? 2.959 -49.094 -4.434 1 96.38 175 TYR A C 1
ATOM 1330 O O . TYR A 1 175 ? 3.553 -50.125 -4.758 1 96.38 175 TYR A O 1
ATOM 1338 N N . PRO A 1 176 ? 2.109 -49.062 -3.402 1 97.19 176 PRO A N 1
ATOM 1339 C CA . PRO A 1 176 ? 1.802 -50.312 -2.709 1 97.19 176 PRO A CA 1
ATOM 1340 C C . PRO A 1 176 ? 1.047 -51.312 -3.592 1 97.19 176 PRO A C 1
ATOM 1342 O O . PRO A 1 176 ? 0.219 -50.906 -4.41 1 97.19 176 PRO A O 1
ATOM 1345 N N . LEU A 1 177 ? 1.319 -52.625 -3.467 1 97.81 177 LEU A N 1
ATOM 1346 C CA . LEU A 1 177 ? 0.625 -53.656 -4.199 1 97.81 177 LEU A CA 1
ATOM 1347 C C . LEU A 1 177 ? 0.666 -55 -3.426 1 97.81 177 LEU A C 1
ATOM 1349 O O . LEU A 1 177 ? 1.457 -55.125 -2.492 1 97.81 177 LEU A O 1
ATOM 1353 N N . TRP A 1 178 ? -0.256 -55.812 -3.756 1 96.75 178 TRP A N 1
ATOM 1354 C CA . TRP A 1 178 ? -0.247 -57.156 -3.197 1 96.75 178 TRP A CA 1
ATOM 1355 C C . TRP A 1 178 ? 0.312 -58.156 -4.199 1 96.75 178 TRP A C 1
ATOM 1357 O O . TRP A 1 178 ? -0.034 -58.125 -5.383 1 96.75 178 TRP A O 1
ATOM 1367 N N . ALA A 1 179 ? 1.189 -58.969 -3.859 1 96.94 179 ALA A N 1
ATOM 1368 C CA . ALA A 1 179 ? 1.669 -60.125 -4.582 1 96.94 179 ALA A CA 1
ATOM 1369 C C . ALA A 1 179 ? 1.636 -61.375 -3.691 1 96.94 179 ALA A C 1
ATOM 1371 O O . ALA A 1 179 ? 2.498 -61.562 -2.826 1 96.94 179 ALA A O 1
ATOM 1372 N N . GLY A 1 180 ? 0.692 -62.219 -3.93 1 94.19 180 GLY A N 1
ATOM 1373 C CA . GLY A 1 180 ? 0.443 -63.281 -2.973 1 94.19 180 GLY A CA 1
ATOM 1374 C C . GLY A 1 180 ? -0.001 -62.781 -1.614 1 94.19 180 GLY A C 1
ATOM 1375 O O . GLY A 1 180 ? -0.95 -62 -1.519 1 94.19 180 GLY A O 1
ATOM 1376 N N . ASP A 1 181 ? 0.692 -63.25 -0.598 1 93.44 181 ASP A N 1
ATOM 1377 C CA . ASP A 1 181 ? 0.335 -62.812 0.756 1 93.44 181 ASP A CA 1
ATOM 1378 C C . ASP A 1 181 ? 1.217 -61.656 1.231 1 93.44 181 ASP A C 1
ATOM 1380 O O . ASP A 1 181 ? 1.183 -61.312 2.406 1 93.44 181 ASP A O 1
ATOM 1384 N N . ARG A 1 182 ? 1.955 -61.094 0.302 1 97 182 ARG A N 1
ATOM 1385 C CA . ARG A 1 182 ? 2.895 -60.031 0.697 1 97 182 ARG A CA 1
ATOM 1386 C C . ARG A 1 182 ? 2.449 -58.688 0.174 1 97 182 ARG A C 1
ATOM 1388 O O . ARG A 1 182 ? 1.907 -58.594 -0.928 1 97 182 ARG A O 1
ATOM 1395 N N . VAL A 1 183 ? 2.662 -57.688 1.012 1 97.62 183 VAL A N 1
ATOM 1396 C CA . VAL A 1 183 ? 2.521 -56.281 0.588 1 97.62 183 VAL A CA 1
ATOM 1397 C C . VAL A 1 183 ? 3.852 -55.781 0.037 1 97.62 183 VAL A C 1
ATOM 1399 O O . VAL A 1 183 ? 4.871 -55.812 0.729 1 97.62 183 VAL A O 1
ATOM 1402 N N . ALA A 1 184 ? 3.906 -55.469 -1.175 1 98.31 184 ALA A N 1
ATOM 1403 C CA . ALA A 1 184 ? 5.102 -54.875 -1.791 1 98.31 184 ALA A CA 1
ATOM 1404 C C . ALA A 1 184 ? 4.938 -53.375 -2.006 1 98.31 184 ALA A C 1
ATOM 1406 O O . ALA A 1 184 ? 3.814 -52.875 -2.09 1 98.31 184 ALA A O 1
ATOM 1407 N N . PHE A 1 185 ? 5.984 -52.625 -2 1 97.94 185 PHE A N 1
ATOM 1408 C CA . PHE A 1 185 ? 5.996 -51.188 -2.201 1 97.94 185 PHE A CA 1
ATOM 1409 C C . PHE A 1 185 ? 7.383 -50.688 -2.604 1 97.94 185 PHE A C 1
ATOM 1411 O O . PHE A 1 185 ? 8.367 -51.406 -2.43 1 97.94 185 PHE A O 1
ATOM 1418 N N . LEU A 1 186 ? 7.5 -49.531 -3.248 1 97.56 186 LEU A N 1
ATOM 1419 C CA . LEU A 1 186 ? 8.773 -48.875 -3.502 1 97.56 186 LEU A CA 1
ATOM 1420 C C . LEU A 1 186 ? 9.172 -48 -2.32 1 97.56 186 LEU A C 1
ATOM 1422 O O . LEU A 1 186 ? 8.32 -47.344 -1.701 1 97.56 186 LEU A O 1
ATOM 1426 N N . SER A 1 187 ? 10.391 -47.938 -1.946 1 97.12 187 SER A N 1
ATOM 1427 C CA . SER A 1 187 ? 10.93 -47.094 -0.875 1 97.12 187 SER A CA 1
ATOM 1428 C C . SER A 1 187 ? 12.414 -46.812 -1.098 1 97.12 187 SER A C 1
ATOM 1430 O O . SER A 1 187 ? 13.117 -47.594 -1.749 1 97.12 187 SER A O 1
ATOM 1432 N N . ASP A 1 188 ? 12.844 -45.719 -0.66 1 96.75 188 ASP A N 1
ATOM 1433 C CA . ASP A 1 188 ? 14.25 -45.375 -0.828 1 96.75 188 ASP A CA 1
ATOM 1434 C C . ASP A 1 188 ? 14.961 -45.281 0.521 1 96.75 188 ASP A C 1
ATOM 1436 O O . ASP A 1 188 ? 15.953 -44.562 0.667 1 96.75 188 ASP A O 1
ATOM 1440 N N . HIS A 1 189 ? 14.469 -45.969 1.603 1 96.75 189 HIS A N 1
ATOM 1441 C CA . HIS A 1 189 ? 15 -45.875 2.959 1 96.75 189 HIS A CA 1
ATOM 1442 C C . HIS A 1 189 ? 16.453 -46.375 3.02 1 96.75 189 HIS A C 1
ATOM 1444 O O . HIS A 1 189 ? 17.156 -46.094 3.996 1 96.75 189 HIS A O 1
ATOM 1450 N N . GLU A 1 190 ? 16.953 -47.031 1.986 1 96.62 190 GLU A N 1
ATOM 1451 C CA . GLU A 1 190 ? 18.359 -47.438 1.938 1 96.62 190 GLU A CA 1
ATOM 1452 C C . GLU A 1 190 ? 19.156 -46.562 0.975 1 96.62 190 GLU A C 1
ATOM 1454 O O . GLU A 1 190 ? 20.266 -46.938 0.571 1 96.62 190 GLU A O 1
ATOM 1459 N N . GLY A 1 191 ? 18.531 -45.438 0.52 1 94 191 GLY A N 1
ATOM 1460 C CA . GLY A 1 191 ? 19.266 -44.438 -0.259 1 94 191 GLY A CA 1
ATOM 1461 C C . GLY A 1 191 ? 18.844 -44.406 -1.712 1 94 191 GLY A C 1
ATOM 1462 O O . GLY A 1 191 ? 19.031 -43.375 -2.387 1 94 191 GLY A O 1
ATOM 1463 N N . THR A 1 192 ? 18.391 -45.469 -2.256 1 95.88 192 THR A N 1
ATOM 1464 C CA . THR A 1 192 ? 17.922 -45.562 -3.631 1 95.88 192 THR A CA 1
ATOM 1465 C C . THR A 1 192 ? 16.531 -46.188 -3.684 1 95.88 192 THR A C 1
ATOM 1467 O O . THR A 1 192 ? 16.234 -47.125 -2.936 1 95.88 192 THR A O 1
ATOM 1470 N N . GLY A 1 193 ? 15.664 -45.625 -4.559 1 97.06 193 GLY A N 1
ATOM 1471 C CA . GLY A 1 193 ? 14.352 -46.25 -4.719 1 97.06 193 GLY A CA 1
ATOM 1472 C C . GLY A 1 193 ? 14.422 -47.688 -5.172 1 97.06 193 GLY A C 1
ATOM 1473 O O . GLY A 1 193 ? 14.992 -48 -6.223 1 97.06 193 GLY A O 1
ATOM 1474 N N . ALA A 1 194 ? 13.883 -48.594 -4.367 1 97.88 194 ALA A N 1
ATOM 1475 C CA . ALA A 1 194 ? 13.891 -50.031 -4.641 1 97.88 194 ALA A CA 1
ATOM 1476 C C . ALA A 1 194 ? 12.562 -50.656 -4.246 1 97.88 194 ALA A C 1
ATOM 1478 O O . ALA A 1 194 ? 11.742 -50.031 -3.566 1 97.88 194 ALA A O 1
ATOM 1479 N N . LEU A 1 195 ? 12.383 -51.844 -4.789 1 98.06 195 LEU A N 1
ATOM 1480 C CA . LEU A 1 195 ? 11.18 -52.594 -4.469 1 98.06 195 LEU A CA 1
ATOM 1481 C C . LEU A 1 195 ? 11.375 -53.406 -3.205 1 98.06 195 LEU A C 1
ATOM 1483 O O . LEU A 1 195 ? 12.336 -54.188 -3.1 1 98.06 195 LEU A O 1
ATOM 1487 N N . TYR A 1 196 ? 10.516 -53.25 -2.262 1 98.25 196 TYR A N 1
ATOM 1488 C CA . TYR A 1 196 ? 10.5 -54 -1.011 1 98.25 196 TYR A CA 1
ATOM 1489 C C . TYR A 1 196 ? 9.18 -54.75 -0.83 1 98.25 196 TYR A C 1
ATOM 1491 O O . TYR A 1 196 ? 8.195 -54.438 -1.509 1 98.25 196 TYR A O 1
ATOM 1499 N N . SER A 1 197 ? 9.086 -55.781 0.036 1 98.25 197 SER A N 1
ATOM 1500 C CA . SER A 1 197 ? 7.84 -56.438 0.413 1 98.25 197 SER A CA 1
ATOM 1501 C C . SER A 1 197 ? 7.883 -56.906 1.861 1 98.25 197 SER A C 1
ATOM 1503 O O . SER A 1 197 ? 8.961 -57.062 2.432 1 98.25 197 SER A O 1
ATOM 1505 N N . SER A 1 198 ? 6.789 -57.031 2.443 1 98 198 SER A N 1
ATOM 1506 C CA . SER A 1 198 ? 6.609 -57.562 3.793 1 98 198 SER A CA 1
ATOM 1507 C C . SER A 1 198 ? 5.305 -58.344 3.916 1 98 198 SER A C 1
ATOM 1509 O O . SER A 1 198 ? 4.496 -58.344 2.986 1 98 198 SER A O 1
ATOM 1511 N N . LEU A 1 199 ? 5.168 -59 5.008 1 97.06 199 LEU A N 1
ATOM 1512 C CA . LEU A 1 199 ? 3.861 -59.531 5.352 1 97.06 199 LEU A CA 1
ATOM 1513 C C . LEU A 1 199 ? 2.912 -58.438 5.82 1 97.06 199 LEU A C 1
ATOM 1515 O O . LEU A 1 199 ? 3.332 -57.312 6.043 1 97.06 199 LEU A O 1
ATOM 1519 N N . ALA A 1 200 ? 1.656 -58.75 5.98 1 95.75 200 ALA A N 1
ATOM 1520 C CA . ALA A 1 200 ? 0.605 -57.781 6.277 1 95.75 200 ALA A CA 1
ATOM 1521 C C . ALA A 1 200 ? 0.848 -57.094 7.625 1 95.75 200 ALA A C 1
ATOM 1523 O O . ALA A 1 200 ? 0.375 -55.969 7.863 1 95.75 200 ALA A O 1
ATOM 1524 N N . ASP A 1 201 ? 1.624 -57.75 8.523 1 94.88 201 ASP A N 1
ATOM 1525 C CA . ASP A 1 201 ? 1.874 -57.188 9.844 1 94.88 201 ASP A CA 1
ATOM 1526 C C . ASP A 1 201 ? 3.186 -56.406 9.867 1 94.88 201 ASP A C 1
ATOM 1528 O O . ASP A 1 201 ? 3.615 -55.906 10.922 1 94.88 201 ASP A O 1
ATOM 1532 N N . GLY A 1 202 ? 3.846 -56.281 8.711 1 95.69 202 GLY A N 1
ATOM 1533 C CA . GLY A 1 202 ? 5.07 -55.5 8.602 1 95.69 202 GLY A CA 1
ATOM 1534 C C . GLY A 1 202 ? 6.324 -56.344 8.812 1 95.69 202 GLY A C 1
ATOM 1535 O O . GLY A 1 202 ? 7.438 -55.844 8.609 1 95.69 202 GLY A O 1
ATOM 1536 N N . SER A 1 203 ? 6.176 -57.562 9.195 1 96.69 203 SER A N 1
ATOM 1537 C CA . SER A 1 203 ? 7.332 -58.438 9.445 1 96.69 203 SER A CA 1
ATOM 1538 C C . SER A 1 203 ? 7.91 -58.969 8.148 1 96.69 203 SER A C 1
ATOM 1540 O O . SER A 1 203 ? 7.309 -58.844 7.082 1 96.69 203 SER A O 1
ATOM 1542 N N . ASP A 1 204 ? 9.141 -59.469 8.18 1 97.06 204 ASP A N 1
ATOM 1543 C CA . ASP A 1 204 ? 9.844 -60.125 7.07 1 97.06 204 ASP A CA 1
ATOM 1544 C C . ASP A 1 204 ? 10.031 -59.156 5.906 1 97.06 204 ASP A C 1
ATOM 1546 O O . ASP A 1 204 ? 9.664 -59.438 4.77 1 97.06 204 ASP A O 1
ATOM 1550 N N . LEU A 1 205 ? 10.445 -57.938 6.238 1 97.69 205 LEU A N 1
ATOM 1551 C CA . LEU A 1 205 ? 10.742 -56.938 5.211 1 97.69 205 LEU A CA 1
ATOM 1552 C C . LEU A 1 205 ? 11.898 -57.406 4.328 1 97.69 205 LEU A C 1
ATOM 1554 O O . LEU A 1 205 ? 12.984 -57.688 4.828 1 97.69 205 LEU A O 1
ATOM 1558 N N . ARG A 1 206 ? 11.711 -57.469 2.982 1 97.5 206 ARG A N 1
ATOM 1559 C CA . ARG A 1 206 ? 12.695 -57.938 2.01 1 97.5 206 ARG A CA 1
ATOM 1560 C C . ARG A 1 206 ? 12.875 -56.906 0.889 1 97.5 206 ARG A C 1
ATOM 1562 O O . ARG A 1 206 ? 11.898 -56.281 0.45 1 97.5 206 ARG A O 1
ATOM 1569 N N . ARG A 1 207 ? 14.102 -56.781 0.451 1 97.5 207 ARG A N 1
ATOM 1570 C CA . ARG A 1 207 ? 14.367 -56 -0.759 1 97.5 207 ARG A CA 1
ATOM 1571 C C . ARG A 1 207 ? 14.422 -56.906 -1.985 1 97.5 207 ARG A C 1
ATOM 1573 O O . ARG A 1 207 ? 15 -58 -1.936 1 97.5 207 ARG A O 1
ATOM 1580 N N . HIS A 1 208 ? 13.93 -56.469 -3.115 1 97.62 208 HIS A N 1
ATOM 1581 C CA . HIS A 1 208 ? 13.82 -57.344 -4.289 1 97.62 208 HIS A CA 1
ATOM 1582 C C . HIS A 1 208 ? 14.609 -56.75 -5.465 1 97.62 208 HIS A C 1
ATOM 1584 O O . HIS A 1 208 ? 14.766 -57.406 -6.492 1 97.62 208 HIS A O 1
ATOM 1590 N N . THR A 1 209 ? 15.062 -55.5 -5.398 1 96.38 209 THR A N 1
ATOM 1591 C CA . THR A 1 209 ? 15.797 -54.875 -6.492 1 96.38 209 THR A CA 1
ATOM 1592 C C . THR A 1 209 ? 17.109 -54.281 -5.992 1 96.38 209 THR A C 1
ATOM 1594 O O . THR A 1 209 ? 17.266 -54 -4.801 1 96.38 209 THR A O 1
ATOM 1597 N N . PRO A 1 210 ? 18.141 -54.062 -6.852 1 93.12 210 PRO A N 1
ATOM 1598 C CA . PRO A 1 210 ? 19.438 -53.531 -6.43 1 93.12 210 PRO A CA 1
ATOM 1599 C C . PRO A 1 210 ? 19.391 -52.062 -6.066 1 93.12 210 PRO A C 1
ATOM 1601 O O . PRO A 1 210 ? 18.438 -51.375 -6.422 1 93.12 210 PRO A O 1
ATOM 1604 N N . LEU A 1 211 ? 20.469 -51.75 -5.359 1 93.19 211 LEU A N 1
ATOM 1605 C CA . LEU A 1 211 ? 20.547 -50.375 -4.906 1 93.19 211 LEU A CA 1
ATOM 1606 C C . LEU A 1 211 ? 21.531 -49.562 -5.766 1 93.19 211 LEU A C 1
ATOM 1608 O O . LEU A 1 211 ? 21.609 -48.344 -5.648 1 93.19 211 LEU A O 1
ATOM 1612 N N . ASP A 1 212 ? 22.25 -50.344 -6.625 1 84.88 212 ASP A N 1
ATOM 1613 C CA . ASP A 1 212 ? 23.297 -49.688 -7.395 1 84.88 212 ASP A CA 1
ATOM 1614 C C . ASP A 1 212 ? 22.75 -49.125 -8.719 1 84.88 212 ASP A C 1
ATOM 1616 O O . ASP A 1 212 ? 21.969 -49.812 -9.391 1 84.88 212 ASP A O 1
ATOM 1620 N N . GLY A 1 213 ? 22.406 -47.875 -8.836 1 86.25 213 GLY A N 1
ATOM 1621 C CA . GLY A 1 213 ? 21.938 -47.344 -10.109 1 86.25 213 GLY A CA 1
ATOM 1622 C C . GLY A 1 213 ? 20.812 -46.344 -9.961 1 86.25 213 GLY A C 1
ATOM 1623 O O . GLY A 1 213 ? 20.891 -45.406 -9.156 1 86.25 213 GLY A O 1
ATOM 1624 N N . PHE A 1 214 ? 19.766 -46.625 -10.977 1 95.62 214 PHE A N 1
ATOM 1625 C CA . PHE A 1 214 ? 18.641 -45.719 -11.047 1 95.62 214 PHE A CA 1
ATOM 1626 C C . PHE A 1 214 ? 17.531 -46.125 -10.102 1 95.62 214 PHE A C 1
ATOM 1628 O O . PHE A 1 214 ? 17.516 -47.281 -9.625 1 95.62 214 PHE A O 1
ATOM 1635 N N . TYR A 1 215 ? 16.641 -45.25 -9.703 1 97.12 215 TYR A N 1
ATOM 1636 C CA . TYR A 1 215 ? 15.461 -45.562 -8.891 1 97.12 215 TYR A CA 1
ATOM 1637 C C . TYR A 1 215 ? 14.547 -46.562 -9.609 1 97.12 215 TYR A C 1
ATOM 1639 O O . TYR A 1 215 ? 14.328 -46.438 -10.82 1 97.12 215 TYR A O 1
ATOM 1647 N N . ALA A 1 216 ? 14.023 -47.594 -8.883 1 97.62 216 ALA A N 1
ATOM 1648 C CA . ALA A 1 216 ? 12.867 -48.375 -9.359 1 97.62 216 ALA A CA 1
ATOM 1649 C C . ALA A 1 216 ? 11.602 -47.531 -9.305 1 97.62 216 ALA A C 1
ATOM 1651 O O . ALA A 1 216 ? 11.312 -46.875 -8.297 1 97.62 216 ALA A O 1
ATOM 1652 N N . ARG A 1 217 ? 10.906 -47.562 -10.445 1 96.88 217 ARG A N 1
ATOM 1653 C CA . ARG A 1 217 ? 9.758 -46.656 -10.555 1 96.88 217 ARG A CA 1
ATOM 1654 C C . ARG A 1 217 ? 8.523 -47.406 -11.062 1 96.88 217 ARG A C 1
ATOM 1656 O O . ARG A 1 217 ? 8.648 -48.406 -11.781 1 96.88 217 ARG A O 1
ATOM 1663 N N . HIS A 1 218 ? 7.293 -46.969 -10.641 1 96.06 218 HIS A N 1
ATOM 1664 C CA . HIS A 1 218 ? 6 -47.312 -11.203 1 96.06 218 HIS A CA 1
ATOM 1665 C C . HIS A 1 218 ? 5.754 -48.812 -11.07 1 96.06 218 HIS A C 1
ATOM 1667 O O . HIS A 1 218 ? 5.418 -49.5 -12.047 1 96.06 218 HIS A O 1
ATOM 1673 N N . ALA A 1 219 ? 5.867 -49.312 -9.875 1 97.38 219 ALA A N 1
ATOM 1674 C CA . ALA A 1 219 ? 5.648 -50.75 -9.641 1 97.38 219 ALA A CA 1
ATOM 1675 C C . ALA A 1 219 ? 4.172 -51.125 -9.805 1 97.38 219 ALA A C 1
ATOM 1677 O O . ALA A 1 219 ? 3.291 -50.344 -9.422 1 97.38 219 ALA A O 1
ATOM 1678 N N . ALA A 1 220 ? 3.881 -52.25 -10.391 1 96.62 220 ALA A N 1
ATOM 1679 C CA . ALA A 1 220 ? 2.545 -52.812 -10.562 1 96.62 220 ALA A CA 1
ATOM 1680 C C . ALA A 1 220 ? 2.582 -54.312 -10.539 1 96.62 220 ALA A C 1
ATOM 1682 O O . ALA A 1 220 ? 3.648 -54.938 -10.688 1 96.62 220 ALA A O 1
ATOM 1683 N N . SER A 1 221 ? 1.398 -55 -10.32 1 96.12 221 SER A N 1
ATOM 1684 C CA . SER A 1 221 ? 1.383 -56.438 -10.156 1 96.12 221 SER A CA 1
ATOM 1685 C C . SER A 1 221 ? 0.114 -57.062 -10.742 1 96.12 221 SER A C 1
ATOM 1687 O O . SER A 1 221 ? -0.873 -56.344 -10.969 1 96.12 221 SER A O 1
ATOM 1689 N N . ASP A 1 222 ? 0.185 -58.312 -11.094 1 93.19 222 ASP A N 1
ATOM 1690 C CA . ASP A 1 222 ? -0.994 -59.094 -11.445 1 93.19 222 ASP A CA 1
ATOM 1691 C C . ASP A 1 222 ? -1.419 -60 -10.289 1 93.19 222 ASP A C 1
ATOM 1693 O O . ASP A 1 222 ? -2.203 -60.938 -10.477 1 93.19 222 ASP A O 1
ATOM 1697 N N . GLY A 1 223 ? -0.89 -59.719 -9.164 1 93.81 223 GLY A N 1
ATOM 1698 C CA . GLY A 1 223 ? -1.209 -60.5 -7.977 1 93.81 223 GLY A CA 1
ATOM 1699 C C . GLY A 1 223 ? -0.131 -61.5 -7.617 1 93.81 223 GLY A C 1
ATOM 1700 O O . GLY A 1 223 ? -0.113 -62.031 -6.5 1 93.81 223 GLY A O 1
ATOM 1701 N N . THR A 1 224 ? 0.758 -61.812 -8.531 1 94.31 224 THR A N 1
ATOM 1702 C CA . THR A 1 224 ? 1.873 -62.719 -8.312 1 94.31 224 THR A CA 1
ATOM 1703 C C . THR A 1 224 ? 3.188 -62.062 -8.758 1 94.31 224 THR A C 1
ATOM 1705 O O . THR A 1 224 ? 4.129 -61.969 -7.965 1 94.31 224 THR A O 1
ATOM 1708 N N . ARG A 1 225 ? 3.299 -61.719 -9.953 1 96.81 225 ARG A N 1
ATOM 1709 C CA . ARG A 1 225 ? 4.488 -61.062 -10.5 1 96.81 225 ARG A CA 1
ATOM 1710 C C . ARG A 1 225 ? 4.457 -59.562 -10.242 1 96.81 225 ARG A C 1
ATOM 1712 O O . ARG A 1 225 ? 3.387 -58.969 -10.055 1 96.81 225 ARG A O 1
ATOM 1719 N N . VAL A 1 226 ? 5.68 -58.969 -10.211 1 97.69 226 VAL A N 1
ATOM 1720 C CA . VAL A 1 226 ? 5.777 -57.531 -10.055 1 97.69 226 VAL A CA 1
ATOM 1721 C C . VAL A 1 226 ? 6.621 -56.938 -11.18 1 97.69 226 VAL A C 1
ATOM 1723 O O . VAL A 1 226 ? 7.711 -57.438 -11.477 1 97.69 226 VAL A O 1
ATOM 1726 N N . VAL A 1 227 ? 6.102 -56 -11.906 1 97 227 VAL A N 1
ATOM 1727 C CA . VAL A 1 227 ? 6.84 -55.25 -12.922 1 97 227 VAL A CA 1
ATOM 1728 C C . VAL A 1 227 ? 7.227 -53.875 -12.375 1 97 227 VAL A C 1
ATOM 1730 O O . VAL A 1 227 ? 6.531 -53.312 -11.516 1 97 227 VAL A O 1
ATOM 1733 N N . TYR A 1 228 ? 8.297 -53.25 -12.719 1 96.75 228 TYR A N 1
ATOM 1734 C CA . TYR A 1 228 ? 8.711 -51.875 -12.422 1 96.75 228 TYR A CA 1
ATOM 1735 C C . TYR A 1 228 ? 9.562 -51.312 -13.547 1 96.75 228 TYR A C 1
ATOM 1737 O O . TYR A 1 228 ? 9.969 -52.031 -14.461 1 96.75 228 TYR A O 1
ATOM 1745 N N . SER A 1 229 ? 9.656 -50 -13.609 1 96.25 229 SER A N 1
ATOM 1746 C CA . SER A 1 229 ? 10.484 -49.344 -14.594 1 96.25 229 SER A CA 1
ATOM 1747 C C . SER A 1 229 ? 11.75 -48.75 -13.969 1 96.25 229 SER A C 1
ATOM 1749 O O . SER A 1 229 ? 11.766 -48.438 -12.773 1 96.25 229 SER A O 1
ATOM 1751 N N . SER A 1 230 ? 12.82 -48.656 -14.648 1 96.44 230 SER A N 1
ATOM 1752 C CA . SER A 1 230 ? 14.086 -48.031 -14.258 1 96.44 230 SER A CA 1
ATOM 1753 C C . SER A 1 230 ? 14.875 -47.594 -15.484 1 96.44 230 SER A C 1
ATOM 1755 O O . SER A 1 230 ? 15.102 -48.375 -16.406 1 96.44 230 SER A O 1
ATOM 1757 N N . ALA A 1 231 ? 15.18 -46.312 -15.57 1 95.25 231 ALA A N 1
ATOM 1758 C CA . ALA A 1 231 ? 15.969 -45.688 -16.641 1 95.25 231 ALA A CA 1
ATOM 1759 C C . ALA A 1 231 ? 15.328 -45.938 -18 1 95.25 231 ALA A C 1
ATOM 1761 O O . ALA A 1 231 ? 16.031 -46.25 -18.984 1 95.25 231 ALA A O 1
ATOM 1762 N N . GLY A 1 232 ? 14.062 -45.938 -18 1 92.81 232 GLY A N 1
ATOM 1763 C CA . GLY A 1 232 ? 13.336 -46.062 -19.266 1 92.81 232 GLY A CA 1
ATOM 1764 C C . GLY A 1 232 ? 13.156 -47.5 -19.703 1 92.81 232 GLY A C 1
ATOM 1765 O O . GLY A 1 232 ? 12.656 -47.781 -20.797 1 92.81 232 GLY A O 1
ATOM 1766 N N . GLU A 1 233 ? 13.5 -48.469 -18.875 1 94.06 233 GLU A N 1
ATOM 1767 C CA . GLU A 1 233 ? 13.344 -49.875 -19.172 1 94.06 233 GLU A CA 1
ATOM 1768 C C . GLU A 1 233 ? 12.352 -50.562 -18.234 1 94.06 233 GLU A C 1
ATOM 1770 O O . GLU A 1 233 ? 12.156 -50.094 -17.094 1 94.06 233 GLU A O 1
ATOM 1775 N N . LEU A 1 234 ? 11.727 -51.656 -18.734 1 96.38 234 LEU A N 1
ATOM 1776 C CA . LEU A 1 234 ? 10.789 -52.406 -17.922 1 96.38 234 LEU A CA 1
ATOM 1777 C C . LEU A 1 234 ? 11.438 -53.688 -17.391 1 96.38 234 LEU A C 1
ATOM 1779 O O . LEU A 1 234 ? 12.156 -54.375 -18.125 1 96.38 234 LEU A O 1
ATOM 1783 N N . TRP A 1 235 ? 11.25 -53.906 -16.125 1 96.62 235 TRP A N 1
ATOM 1784 C CA . TRP A 1 235 ? 11.781 -55.062 -15.438 1 96.62 235 TRP A CA 1
ATOM 1785 C C . TRP A 1 235 ? 10.664 -55.875 -14.812 1 96.62 235 TRP A C 1
ATOM 1787 O O . TRP A 1 235 ? 9.625 -55.344 -14.422 1 96.62 235 TRP A O 1
ATOM 1797 N N . LEU A 1 236 ? 10.852 -57.219 -14.758 1 96.88 236 LEU A N 1
ATOM 1798 C CA . LEU A 1 236 ? 9.836 -58.125 -14.227 1 96.88 236 LEU A CA 1
ATOM 1799 C C . LEU A 1 236 ? 10.414 -59.031 -13.148 1 96.88 236 LEU A C 1
ATOM 1801 O O . LEU A 1 236 ? 11.523 -59.562 -13.297 1 96.88 236 LEU A O 1
ATOM 1805 N N . LEU A 1 237 ? 9.773 -59.125 -11.992 1 97.38 237 LEU A N 1
ATOM 1806 C CA . LEU A 1 237 ? 9.969 -60.156 -10.977 1 97.38 237 LEU A CA 1
ATOM 1807 C C . LEU A 1 237 ? 8.875 -61.219 -11.062 1 97.38 237 LEU A C 1
ATOM 1809 O O . LEU A 1 237 ? 7.695 -60.938 -10.867 1 97.38 237 LEU A O 1
ATOM 1813 N N . ASP A 1 238 ? 9.242 -62.469 -11.234 1 95.38 238 ASP A N 1
ATOM 1814 C CA . ASP A 1 238 ? 8.266 -63.531 -11.422 1 95.38 238 ASP A CA 1
ATOM 1815 C C . ASP A 1 238 ? 7.535 -63.844 -10.117 1 95.38 238 ASP A C 1
ATOM 1817 O O . ASP A 1 238 ? 6.406 -64.375 -10.133 1 95.38 238 ASP A O 1
ATOM 1821 N N . ASP A 1 239 ? 8.141 -63.656 -9.086 1 94.44 239 ASP A N 1
ATOM 1822 C CA . ASP A 1 239 ? 7.555 -63.75 -7.754 1 94.44 239 ASP A CA 1
ATOM 1823 C C . ASP A 1 239 ? 8.391 -62.969 -6.73 1 94.44 239 ASP A C 1
ATOM 1825 O O . ASP A 1 239 ? 9.406 -62.375 -7.078 1 94.44 239 ASP A O 1
ATOM 1829 N N . LEU A 1 240 ? 7.941 -62.938 -5.531 1 96.06 240 LEU A N 1
ATOM 1830 C CA . LEU A 1 240 ? 8.672 -62.25 -4.473 1 96.06 240 LEU A CA 1
ATOM 1831 C C . LEU A 1 240 ? 9.344 -63.25 -3.539 1 96.06 240 LEU A C 1
ATOM 1833 O O . LEU A 1 240 ? 9.656 -62.906 -2.391 1 96.06 240 LEU A O 1
ATOM 1837 N N . ASP A 1 241 ? 9.43 -64.5 -3.99 1 92.31 241 ASP A N 1
ATOM 1838 C CA . ASP A 1 241 ? 10.039 -65.625 -3.209 1 92.31 241 ASP A CA 1
ATOM 1839 C C . ASP A 1 241 ? 11.375 -66 -3.812 1 92.31 241 ASP A C 1
ATOM 1841 O O . ASP A 1 241 ? 11.555 -67.188 -4.168 1 92.31 241 ASP A O 1
ATOM 1845 N N . GLY A 1 242 ? 12.266 -65.062 -3.965 1 87.69 242 GLY A N 1
ATOM 1846 C CA . GLY A 1 242 ? 13.625 -65.375 -4.359 1 87.69 242 GLY A CA 1
ATOM 1847 C C . GLY A 1 242 ? 13.914 -65.062 -5.812 1 87.69 242 GLY A C 1
ATOM 1848 O O . GLY A 1 242 ? 15.07 -65.062 -6.246 1 87.69 242 GLY A O 1
ATOM 1849 N N . ALA A 1 243 ? 12.93 -64.625 -6.625 1 92.44 243 ALA A N 1
ATOM 1850 C CA . ALA A 1 243 ? 13.148 -64.312 -8.031 1 92.44 243 ALA A CA 1
ATOM 1851 C C . ALA A 1 243 ? 14.008 -63.062 -8.156 1 92.44 243 ALA A C 1
ATOM 1853 O O . ALA A 1 243 ? 13.875 -62.125 -7.359 1 92.44 243 ALA A O 1
ATOM 1854 N N . GLU A 1 244 ? 14.875 -63.062 -9.133 1 94.44 244 GLU A N 1
ATOM 1855 C CA . GLU A 1 244 ? 15.656 -61.875 -9.492 1 94.44 244 GLU A CA 1
ATOM 1856 C C . GLU A 1 244 ? 15 -61.094 -10.641 1 94.44 244 GLU A C 1
ATOM 1858 O O . GLU A 1 244 ? 14.359 -61.688 -11.508 1 94.44 244 GLU A O 1
ATOM 1863 N N . PRO A 1 245 ? 15.141 -59.781 -10.555 1 95.5 245 PRO A N 1
ATOM 1864 C CA . PRO A 1 245 ? 14.555 -59 -11.656 1 95.5 245 PRO A CA 1
ATOM 1865 C C . PRO A 1 245 ? 15.148 -59.375 -13.016 1 95.5 245 PRO A C 1
ATOM 1867 O O . PRO A 1 245 ? 16.359 -59.562 -13.125 1 95.5 245 PRO A O 1
ATOM 1870 N N . ARG A 1 246 ? 14.375 -59.469 -14 1 94.81 246 ARG A N 1
ATOM 1871 C CA . ARG A 1 246 ? 14.836 -59.625 -15.375 1 94.81 246 ARG A CA 1
ATOM 1872 C C . ARG A 1 246 ? 14.281 -58.562 -16.281 1 94.81 246 ARG A C 1
ATOM 1874 O O . ARG A 1 246 ? 13.109 -58.188 -16.172 1 94.81 246 ARG A O 1
ATOM 1881 N N . ARG A 1 247 ? 15.07 -58.031 -17.141 1 95.06 247 ARG A N 1
ATOM 1882 C CA . ARG A 1 247 ? 14.695 -57 -18.078 1 95.06 247 ARG A CA 1
ATOM 1883 C C . ARG A 1 247 ? 13.797 -57.531 -19.188 1 95.06 247 ARG A C 1
ATOM 1885 O O . ARG A 1 247 ? 14.047 -58.625 -19.703 1 95.06 247 ARG A O 1
ATOM 1892 N N . LEU A 1 248 ? 12.781 -56.844 -19.5 1 95.75 248 LEU A N 1
ATOM 1893 C CA . LEU A 1 248 ? 11.906 -57.219 -20.609 1 95.75 248 LEU A CA 1
ATOM 1894 C C . LEU A 1 248 ? 12.391 -56.625 -21.922 1 95.75 248 LEU A C 1
ATOM 1896 O O . LEU A 1 248 ? 12.578 -55.406 -22.016 1 95.75 248 LEU A O 1
ATOM 1900 N N . ASP A 1 249 ? 12.617 -57.5 -22.859 1 94.38 249 ASP A N 1
ATOM 1901 C CA . ASP A 1 249 ? 13.031 -57 -24.172 1 94.38 249 ASP A CA 1
ATOM 1902 C C . ASP A 1 249 ? 11.82 -56.656 -25.047 1 94.38 249 ASP A C 1
ATOM 1904 O O . ASP A 1 249 ? 11.297 -57.531 -25.766 1 94.38 249 ASP A O 1
ATOM 1908 N N . ILE A 1 250 ? 11.43 -55.438 -24.922 1 94.19 250 ILE A N 1
ATOM 1909 C CA . ILE A 1 250 ? 10.242 -54.969 -25.641 1 94.19 250 ILE A CA 1
ATOM 1910 C C . ILE A 1 250 ? 10.672 -54.062 -26.797 1 94.19 250 ILE A C 1
ATOM 1912 O O . ILE A 1 250 ? 11.469 -53.156 -26.609 1 94.19 250 ILE A O 1
ATOM 1916 N N . ARG A 1 251 ? 10.242 -54.344 -28 1 91.56 251 ARG A N 1
ATOM 1917 C CA . ARG A 1 251 ? 10.469 -53.5 -29.172 1 91.56 251 ARG A CA 1
ATOM 1918 C C . ARG A 1 251 ? 9.211 -52.688 -29.516 1 91.56 251 ARG A C 1
ATOM 1920 O O . ARG A 1 251 ? 8.133 -53.281 -29.688 1 91.56 251 ARG A O 1
ATOM 1927 N N . LEU A 1 252 ? 9.484 -51.375 -29.453 1 88.5 252 LEU A N 1
ATOM 1928 C CA . LEU A 1 252 ? 8.359 -50.531 -29.828 1 88.5 252 LEU A CA 1
ATOM 1929 C C . LEU A 1 252 ? 8.281 -50.406 -31.344 1 88.5 252 LEU A C 1
ATOM 1931 O O . LEU A 1 252 ? 9.297 -50.469 -32.031 1 88.5 252 LEU A O 1
ATOM 1935 N N . GLY A 1 253 ? 7.156 -50.5 -31.906 1 78.5 253 GLY A N 1
ATOM 1936 C CA . GLY A 1 253 ? 6.941 -50.156 -33.312 1 78.5 253 GLY A CA 1
ATOM 1937 C C . GLY A 1 253 ? 6.438 -48.719 -33.5 1 78.5 253 GLY A C 1
ATOM 1938 O O . GLY A 1 253 ? 6.062 -48.062 -32.531 1 78.5 253 GLY A O 1
ATOM 1939 N N . GLY A 1 254 ? 6.844 -48.062 -34.562 1 74.62 254 GLY A N 1
ATOM 1940 C CA . GLY A 1 254 ? 6.246 -46.75 -34.906 1 74.62 254 GLY A CA 1
ATOM 1941 C C . GLY A 1 254 ? 7.266 -45.719 -35.344 1 74.62 254 GLY A C 1
ATOM 1942 O O . GLY A 1 254 ? 8.469 -46 -35.312 1 74.62 254 GLY A O 1
ATOM 1943 N N . PRO A 1 255 ? 6.734 -44.625 -35.656 1 80.31 255 PRO A N 1
ATOM 1944 C CA . PRO A 1 255 ? 7.566 -43.625 -36.344 1 80.31 255 PRO A CA 1
ATOM 1945 C C . PRO A 1 255 ? 8.211 -42.625 -35.375 1 80.31 255 PRO A C 1
ATOM 1947 O O . PRO A 1 255 ? 9.031 -41.812 -35.812 1 80.31 255 PRO A O 1
ATOM 1950 N N . ARG A 1 256 ? 8.039 -42.719 -34 1 88.69 256 ARG A N 1
ATOM 1951 C CA . ARG A 1 256 ? 8.578 -41.75 -33.094 1 88.69 256 ARG A CA 1
ATOM 1952 C C . ARG A 1 256 ? 8.383 -40.312 -33.625 1 88.69 256 ARG A C 1
ATOM 1954 O O . ARG A 1 256 ? 9.344 -39.562 -33.781 1 88.69 256 ARG A O 1
ATOM 1961 N N . VAL A 1 257 ? 7.18 -39.875 -33.812 1 88.31 257 VAL A N 1
ATOM 1962 C CA . VAL A 1 257 ? 6.766 -38.688 -34.562 1 88.31 257 VAL A CA 1
ATOM 1963 C C . VAL A 1 257 ? 7.34 -37.438 -33.906 1 88.31 257 VAL A C 1
ATOM 1965 O O . VAL A 1 257 ? 7.652 -36.469 -34.562 1 88.31 257 VAL A O 1
ATOM 1968 N N . ASP A 1 258 ? 7.535 -37.438 -32.625 1 91.62 258 ASP A N 1
ATOM 1969 C CA . ASP A 1 258 ? 7.977 -36.25 -31.906 1 91.62 258 ASP A CA 1
ATOM 1970 C C . ASP A 1 258 ? 9.461 -35.969 -32.156 1 91.62 258 ASP A C 1
ATOM 1972 O O . ASP A 1 258 ? 9.953 -34.875 -31.859 1 91.62 258 ASP A O 1
ATOM 1976 N N . LEU A 1 259 ? 10.148 -36.875 -32.75 1 94.44 259 LEU A N 1
ATOM 1977 C CA . LEU A 1 259 ? 11.562 -36.719 -33.062 1 94.44 259 LEU A CA 1
ATOM 1978 C C . LEU A 1 259 ? 11.766 -36.156 -34.469 1 94.44 259 LEU A C 1
ATOM 1980 O O . LEU A 1 259 ? 12.875 -35.781 -34.844 1 94.44 259 LEU A O 1
ATOM 1984 N N . ARG A 1 260 ? 10.672 -36.062 -35.219 1 93.94 260 ARG A N 1
ATOM 1985 C CA . ARG A 1 260 ? 10.781 -35.562 -36.594 1 93.94 260 ARG A CA 1
ATOM 1986 C C . ARG A 1 260 ? 11.141 -34.062 -36.594 1 93.94 260 ARG A C 1
ATOM 1988 O O . ARG A 1 260 ? 10.484 -33.281 -35.906 1 93.94 260 ARG A O 1
ATOM 1995 N N . PRO A 1 261 ? 12.234 -33.781 -37.25 1 95.12 261 PRO A N 1
ATOM 1996 C CA . PRO A 1 261 ? 12.516 -32.344 -37.406 1 95.12 261 PRO A CA 1
ATOM 1997 C C . PRO A 1 261 ? 11.336 -31.562 -38 1 95.12 261 PRO A C 1
ATOM 1999 O O . PRO A 1 261 ? 10.633 -32.062 -38.875 1 95.12 261 PRO A O 1
ATOM 2002 N N . PHE A 1 262 ? 11.148 -30.406 -37.594 1 94.56 262 PHE A N 1
ATOM 2003 C CA . PHE A 1 262 ? 10.023 -29.609 -38.062 1 94.56 262 PHE A CA 1
ATOM 2004 C C . PHE A 1 262 ? 10.438 -28.156 -38.25 1 94.56 262 PHE A C 1
ATOM 2006 O O . PHE A 1 262 ? 11.422 -27.703 -37.688 1 94.56 262 PHE A O 1
ATOM 2013 N N . GLN A 1 263 ? 9.617 -27.453 -39.094 1 93 263 GLN A N 1
ATOM 2014 C CA . GLN A 1 263 ? 9.828 -26.031 -39.344 1 93 263 GLN A CA 1
ATOM 2015 C C . GLN A 1 263 ? 9.117 -25.172 -38.281 1 93 263 GLN A C 1
ATOM 2017 O O . GLN A 1 263 ? 7.957 -25.422 -37.969 1 93 263 GLN A O 1
ATOM 2022 N N . LEU A 1 264 ? 9.852 -24.266 -37.781 1 91.75 264 LEU A N 1
ATOM 2023 C CA . LEU A 1 264 ? 9.328 -23.438 -36.688 1 91.75 264 LEU A CA 1
ATOM 2024 C C . LEU A 1 264 ? 8.672 -22.172 -37.25 1 91.75 264 LEU A C 1
ATOM 2026 O O . LEU A 1 264 ? 9.062 -21.672 -38.281 1 91.75 264 LEU A O 1
ATOM 2030 N N . ASN A 1 265 ? 7.57 -21.719 -36.531 1 90.25 265 ASN A N 1
ATOM 2031 C CA . ASN A 1 265 ? 7.027 -20.391 -36.75 1 90.25 265 ASN A CA 1
ATOM 2032 C C . ASN A 1 265 ? 7.828 -19.328 -36 1 90.25 265 ASN A C 1
ATOM 2034 O O . ASN A 1 265 ? 7.684 -19.188 -34.781 1 90.25 265 ASN A O 1
ATOM 2038 N N . ALA A 1 266 ? 8.516 -18.562 -36.656 1 90.62 266 ALA A N 1
ATOM 2039 C CA . ALA A 1 266 ? 9.492 -17.656 -36.062 1 90.62 266 ALA A CA 1
ATOM 2040 C C . ALA A 1 266 ? 8.797 -16.578 -35.25 1 90.62 266 ALA A C 1
ATOM 2042 O O . ALA A 1 266 ? 9.32 -16.141 -34.219 1 90.62 266 ALA A O 1
ATOM 2043 N N . SER A 1 267 ? 7.645 -16.125 -35.594 1 88.94 267 SER A N 1
ATOM 2044 C CA . SER A 1 267 ? 6.953 -15.055 -34.875 1 88.94 267 SER A CA 1
ATOM 2045 C C . SER A 1 267 ? 6.555 -15.484 -33.469 1 88.94 267 SER A C 1
ATOM 2047 O O . SER A 1 267 ? 6.578 -14.68 -32.562 1 88.94 267 SER A O 1
ATOM 2049 N N . ARG A 1 268 ? 6.242 -16.672 -33.281 1 89.44 268 ARG A N 1
ATOM 2050 C CA . ARG A 1 268 ? 5.797 -17.203 -32 1 89.44 268 ARG A CA 1
ATOM 2051 C C . ARG A 1 268 ? 6.98 -17.438 -31.078 1 89.44 268 ARG A C 1
ATOM 2053 O O . ARG A 1 268 ? 6.801 -17.578 -29.859 1 89.44 268 ARG A O 1
ATOM 2060 N N . TRP A 1 269 ? 8.125 -17.453 -31.656 1 92.75 269 TRP A N 1
ATOM 2061 C CA . TRP A 1 269 ? 9.305 -17.766 -30.859 1 92.75 269 TRP A CA 1
ATOM 2062 C C . TRP A 1 269 ? 10.305 -16.625 -30.875 1 92.75 269 TRP A C 1
ATOM 2064 O O . TRP A 1 269 ? 11.5 -16.828 -30.672 1 92.75 269 TRP A O 1
ATOM 2074 N N . PHE A 1 270 ? 9.75 -15.469 -31.141 1 92.25 270 PHE A N 1
ATOM 2075 C CA . PHE A 1 270 ? 10.594 -14.281 -31.109 1 92.25 270 PHE A CA 1
ATOM 2076 C C . PHE A 1 270 ? 11.18 -14.078 -29.719 1 92.25 270 PHE A C 1
ATOM 2078 O O . PHE A 1 270 ? 10.461 -14.125 -28.719 1 92.25 270 PHE A O 1
ATOM 2085 N N . GLY A 1 271 ? 12.438 -13.875 -29.625 1 91.81 271 GLY A N 1
ATOM 2086 C CA . GLY A 1 271 ? 13.109 -13.586 -28.375 1 91.81 271 GLY A CA 1
ATOM 2087 C C . GLY A 1 271 ? 13.461 -12.117 -28.203 1 91.81 271 GLY A C 1
ATOM 2088 O O . GLY A 1 271 ? 12.719 -11.359 -27.578 1 91.81 271 GLY A O 1
ATOM 2089 N N . HIS A 1 272 ? 14.609 -11.703 -28.812 1 92.12 272 HIS A N 1
ATOM 2090 C CA . HIS A 1 272 ? 15.133 -10.344 -28.781 1 92.12 272 HIS A CA 1
ATOM 2091 C C . HIS A 1 272 ? 15.609 -9.891 -30.156 1 92.12 272 HIS A C 1
ATOM 2093 O O . HIS A 1 272 ? 15.914 -10.727 -31.016 1 92.12 272 HIS A O 1
ATOM 2099 N N . ALA A 1 273 ? 15.547 -8.578 -30.297 1 96.19 273 ALA A N 1
ATOM 2100 C CA . ALA A 1 273 ? 16.094 -8.023 -31.531 1 96.19 273 ALA A CA 1
ATOM 2101 C C . ALA A 1 273 ? 16.766 -6.68 -31.281 1 96.19 273 ALA A C 1
ATOM 2103 O O . ALA A 1 273 ? 16.344 -5.918 -30.422 1 96.19 273 ALA A O 1
ATOM 2104 N N . THR A 1 274 ? 17.828 -6.445 -31.984 1 97.06 274 THR A N 1
ATOM 2105 C CA . THR A 1 274 ? 18.516 -5.16 -31.938 1 97.06 274 THR A CA 1
ATOM 2106 C C . THR A 1 274 ? 18.734 -4.609 -33.344 1 97.06 274 THR A C 1
ATOM 2108 O O . THR A 1 274 ? 19.281 -5.289 -34.219 1 97.06 274 THR A O 1
ATOM 2111 N N . PRO A 1 275 ? 18.328 -3.389 -33.562 1 97.31 275 PRO A N 1
ATOM 2112 C CA . PRO A 1 275 ? 18.484 -2.795 -34.906 1 97.31 275 PRO A CA 1
ATOM 2113 C C . PRO A 1 275 ? 19.906 -2.291 -35.125 1 97.31 275 PRO A C 1
ATOM 2115 O O . PRO A 1 275 ? 20.656 -2.053 -34.188 1 97.31 275 PRO A O 1
ATOM 2118 N N . ASP A 1 276 ? 20.203 -2.186 -36.438 1 95.56 276 ASP A N 1
ATOM 2119 C CA . ASP A 1 276 ? 21.484 -1.599 -36.812 1 95.56 276 ASP A CA 1
ATOM 2120 C C . ASP A 1 276 ? 21.438 -0.077 -36.688 1 95.56 276 ASP A C 1
ATOM 2122 O O . ASP A 1 276 ? 20.531 0.481 -36.062 1 95.56 276 ASP A O 1
ATOM 2126 N N . HIS A 1 277 ? 22.422 0.559 -37.156 1 92.94 277 HIS A N 1
ATOM 2127 C CA . HIS A 1 277 ? 22.625 1.991 -36.969 1 92.94 277 HIS A CA 1
ATOM 2128 C C . HIS A 1 277 ? 21.484 2.791 -37.594 1 92.94 277 HIS A C 1
ATOM 2130 O O . HIS A 1 277 ? 21.078 3.826 -37.062 1 92.94 277 HIS A O 1
ATOM 2136 N N . THR A 1 278 ? 20.938 2.326 -38.719 1 92.75 278 THR A N 1
ATOM 2137 C CA . THR A 1 278 ? 19.922 3.102 -39.406 1 92.75 278 THR A CA 1
ATOM 2138 C C . THR A 1 278 ? 18.594 2.355 -39.438 1 92.75 278 THR A C 1
ATOM 2140 O O . THR A 1 278 ? 17.672 2.75 -40.156 1 92.75 278 THR A O 1
ATOM 2143 N N . ALA A 1 279 ? 18.484 1.225 -38.844 1 94.75 279 ALA A N 1
ATOM 2144 C CA . ALA A 1 279 ? 17.281 0.397 -38.75 1 94.75 279 ALA A CA 1
ATOM 2145 C C . ALA A 1 279 ? 16.938 -0.222 -40.094 1 94.75 279 ALA A C 1
ATOM 2147 O O . ALA A 1 279 ? 15.766 -0.367 -40.438 1 94.75 279 ALA A O 1
ATOM 2148 N N . ARG A 1 280 ? 17.906 -0.466 -40.812 1 93.88 280 ARG A N 1
ATOM 2149 C CA . ARG A 1 280 ? 17.703 -1.192 -42.062 1 93.88 280 ARG A CA 1
ATOM 2150 C C . ARG A 1 280 ? 17.516 -2.684 -41.812 1 93.88 280 ARG A C 1
ATOM 2152 O O . ARG A 1 280 ? 16.812 -3.365 -42.562 1 93.88 280 ARG A O 1
ATOM 2159 N N . GLY A 1 281 ? 18.109 -3.145 -40.875 1 95.12 281 GLY A N 1
ATOM 2160 C CA . GLY A 1 281 ? 18.016 -4.535 -40.469 1 95.12 281 GLY A CA 1
ATOM 2161 C C . GLY A 1 281 ? 18.234 -4.723 -38.969 1 95.12 281 GLY A C 1
ATOM 2162 O O . GLY A 1 281 ? 18.594 -3.777 -38.281 1 95.12 281 GLY A O 1
ATOM 2163 N N . SER A 1 282 ? 17.984 -5.902 -38.531 1 96.94 282 SER A N 1
ATOM 2164 C CA . SER A 1 282 ? 18.156 -6.242 -37.125 1 96.94 282 SER A CA 1
ATOM 2165 C C . SER A 1 282 ? 18.734 -7.641 -36.969 1 96.94 282 SER A C 1
ATOM 2167 O O . SER A 1 282 ? 18.5 -8.516 -37.781 1 96.94 282 SER A O 1
ATOM 2169 N N . ALA A 1 283 ? 19.562 -7.781 -35.938 1 97.38 283 ALA A N 1
ATOM 2170 C CA . ALA A 1 283 ? 19.875 -9.109 -35.438 1 97.38 283 ALA A CA 1
ATOM 2171 C C . ALA A 1 283 ? 18.75 -9.641 -34.562 1 97.38 283 ALA A C 1
ATOM 2173 O O . ALA A 1 283 ? 18.406 -9.023 -33.531 1 97.38 283 ALA A O 1
ATOM 2174 N N . VAL A 1 284 ? 18.172 -10.75 -34.906 1 96.62 284 VAL A N 1
ATOM 2175 C CA . VAL A 1 284 ? 16.969 -11.25 -34.25 1 96.62 284 VAL A CA 1
ATOM 2176 C C . VAL A 1 284 ? 17.234 -12.648 -33.688 1 96.62 284 VAL A C 1
ATOM 2178 O O . VAL A 1 284 ? 17.75 -13.523 -34.375 1 96.62 284 VAL A O 1
ATOM 2181 N N . ALA A 1 285 ? 16.875 -12.805 -32.438 1 97.06 285 ALA A N 1
ATOM 2182 C CA . ALA A 1 285 ? 16.938 -14.117 -31.828 1 97.06 285 ALA A CA 1
ATOM 2183 C C . ALA A 1 285 ? 15.609 -14.852 -31.938 1 97.06 285 ALA A C 1
ATOM 2185 O O . ALA A 1 285 ? 14.555 -14.297 -31.609 1 97.06 285 ALA A O 1
ATOM 2186 N N . VAL A 1 286 ? 15.656 -16.016 -32.5 1 96.19 286 VAL A N 1
ATOM 2187 C CA . VAL A 1 286 ? 14.477 -16.859 -32.625 1 96.19 286 VAL A CA 1
ATOM 2188 C C . VAL A 1 286 ? 14.797 -18.266 -32.094 1 96.19 286 VAL A C 1
ATOM 2190 O O . VAL A 1 286 ? 15.547 -19.016 -32.75 1 96.19 286 VAL A O 1
ATOM 2193 N N . ARG A 1 287 ? 14.281 -18.672 -31.016 1 96.19 287 ARG A N 1
ATOM 2194 C CA . ARG A 1 287 ? 14.375 -20 -30.391 1 96.19 287 ARG A CA 1
ATOM 2195 C C . ARG A 1 287 ? 15.805 -20.516 -30.453 1 96.19 287 ARG A C 1
ATOM 2197 O O . ARG A 1 287 ? 16.047 -21.609 -30.969 1 96.19 287 ARG A O 1
ATOM 2204 N N . GLY A 1 288 ? 16.703 -19.781 -29.969 1 96.44 288 GLY A N 1
ATOM 2205 C CA . GLY A 1 288 ? 18.062 -20.234 -29.797 1 96.44 288 GLY A CA 1
ATOM 2206 C C . GLY A 1 288 ? 18.938 -20 -31.016 1 96.44 288 GLY A C 1
ATOM 2207 O O . GLY A 1 288 ? 20.078 -20.438 -31.062 1 96.44 288 GLY A O 1
ATOM 2208 N N . THR A 1 289 ? 18.438 -19.391 -32.031 1 97 289 THR A N 1
ATOM 2209 C CA . THR A 1 289 ? 19.188 -19.031 -33.25 1 97 289 THR A CA 1
ATOM 2210 C C . THR A 1 289 ? 19.234 -17.531 -33.438 1 97 289 THR A C 1
ATOM 2212 O O . THR A 1 289 ? 18.484 -16.797 -32.781 1 97 289 THR A O 1
ATOM 2215 N N . VAL A 1 290 ? 20.172 -17.078 -34.219 1 97.06 290 VAL A N 1
ATOM 2216 C CA . VAL A 1 290 ? 20.297 -15.656 -34.5 1 97.06 290 VAL A CA 1
ATOM 2217 C C . VAL A 1 290 ? 20.234 -15.438 -36.031 1 97.06 290 VAL A C 1
ATOM 2219 O O . VAL A 1 290 ? 20.922 -16.125 -36.781 1 97.06 290 VAL A O 1
ATOM 2222 N N . HIS A 1 291 ? 19.438 -14.516 -36.469 1 96.44 291 HIS A N 1
ATOM 2223 C CA . HIS A 1 291 ? 19.25 -14.18 -37.875 1 96.44 291 HIS A CA 1
ATOM 2224 C C . HIS A 1 291 ? 19.359 -12.672 -38.094 1 96.44 291 HIS A C 1
ATOM 2226 O O . HIS A 1 291 ? 19.047 -11.883 -37.219 1 96.44 291 HIS A O 1
ATOM 2232 N N . TRP A 1 292 ? 19.906 -12.375 -39.188 1 95.94 292 TRP A N 1
ATOM 2233 C CA . TRP A 1 292 ? 19.812 -11 -39.656 1 95.94 292 TRP A CA 1
ATOM 2234 C C . TRP A 1 292 ? 18.578 -10.812 -40.531 1 95.94 292 TRP A C 1
ATOM 2236 O O . TRP A 1 292 ? 18.406 -11.5 -41.531 1 95.94 292 TRP A O 1
ATOM 2246 N N . VAL A 1 293 ? 17.734 -9.922 -40.156 1 96.19 293 VAL A N 1
ATOM 2247 C CA . VAL A 1 293 ? 16.5 -9.695 -40.875 1 96.19 293 VAL A CA 1
ATOM 2248 C C . VAL A 1 293 ? 16.438 -8.242 -41.344 1 96.19 293 VAL A C 1
ATOM 2250 O O . VAL A 1 293 ? 16.516 -7.316 -40.531 1 96.19 293 VAL A O 1
ATOM 2253 N N . THR A 1 294 ? 16.375 -8.102 -42.656 1 94.75 294 THR A N 1
ATOM 2254 C CA . THR A 1 294 ? 16.125 -6.762 -43.188 1 94.75 294 THR A CA 1
ATOM 2255 C C . THR A 1 294 ? 14.695 -6.332 -42.906 1 94.75 294 THR A C 1
ATOM 2257 O O . THR A 1 294 ? 13.773 -7.152 -42.938 1 94.75 294 THR A O 1
ATOM 2260 N N . HIS A 1 295 ? 14.523 -5.113 -42.594 1 94.12 295 HIS A N 1
ATOM 2261 C CA . HIS A 1 295 ? 13.203 -4.652 -42.188 1 94.12 295 HIS A CA 1
ATOM 2262 C C . HIS A 1 295 ? 12.258 -4.52 -43.375 1 94.12 295 HIS A C 1
ATOM 2264 O O . HIS A 1 295 ? 11.094 -4.906 -43.281 1 94.12 295 HIS A O 1
ATOM 2270 N N . ARG A 1 296 ? 12.859 -3.977 -44.469 1 88.94 296 ARG A N 1
ATOM 2271 C CA . ARG A 1 296 ? 12.039 -3.77 -45.656 1 88.94 296 ARG A CA 1
ATOM 2272 C C . ARG A 1 296 ? 12.523 -4.617 -46.812 1 88.94 296 ARG A C 1
ATOM 2274 O O . ARG A 1 296 ? 13.648 -4.441 -47.281 1 88.94 296 ARG A O 1
ATOM 2281 N N . SER A 1 297 ? 11.781 -5.375 -47.469 1 81.44 297 SER A N 1
ATOM 2282 C CA . SER A 1 297 ? 11.859 -6.051 -48.781 1 81.44 297 SER A CA 1
ATOM 2283 C C . SER A 1 297 ? 13.172 -6.809 -48.906 1 81.44 297 SER A C 1
ATOM 2285 O O . SER A 1 297 ? 13.688 -6.961 -50.031 1 81.44 297 SER A O 1
ATOM 2287 N N . GLY A 1 298 ? 13.844 -7.223 -47.938 1 86.19 298 GLY A N 1
ATOM 2288 C CA . GLY A 1 298 ? 15.078 -7.992 -48.031 1 86.19 298 GLY A CA 1
ATOM 2289 C C . GLY A 1 298 ? 14.977 -9.359 -47.375 1 86.19 298 GLY A C 1
ATOM 2290 O O . GLY A 1 298 ? 13.938 -9.711 -46.812 1 86.19 298 GLY A O 1
ATOM 2291 N N . PRO A 1 299 ? 15.953 -10.148 -47.594 1 89.44 299 PRO A N 1
ATOM 2292 C CA . PRO A 1 299 ? 15.938 -11.516 -47.094 1 89.44 299 PRO A CA 1
ATOM 2293 C C . PRO A 1 299 ? 16.297 -11.586 -45.594 1 89.44 299 PRO A C 1
ATOM 2295 O O . PRO A 1 299 ? 16.719 -10.578 -45 1 89.44 299 PRO A O 1
ATOM 2298 N N . ALA A 1 300 ? 16.016 -12.664 -45 1 94 300 ALA A N 1
ATOM 2299 C CA . ALA A 1 300 ? 16.562 -13.07 -43.719 1 94 300 ALA A CA 1
ATOM 2300 C C . ALA A 1 300 ? 17.75 -14.023 -43.906 1 94 300 ALA A C 1
ATOM 2302 O O . ALA A 1 300 ? 17.734 -14.859 -44.812 1 94 300 ALA A O 1
ATOM 2303 N N . ARG A 1 301 ? 18.734 -13.82 -43.156 1 92.69 301 ARG A N 1
ATOM 2304 C CA . ARG A 1 301 ? 19.938 -14.648 -43.219 1 92.69 301 ARG A CA 1
ATOM 2305 C C . ARG A 1 301 ? 20.266 -15.242 -41.844 1 92.69 301 ARG A C 1
ATOM 2307 O O . ARG A 1 301 ? 20.312 -14.531 -40.844 1 92.69 301 ARG A O 1
ATOM 2314 N N . ALA A 1 302 ? 20.5 -16.547 -41.875 1 93.94 302 ALA A N 1
ATOM 2315 C CA . ALA A 1 302 ? 20.938 -17.188 -40.625 1 93.94 302 ALA A CA 1
ATOM 2316 C C . ALA A 1 302 ? 22.391 -16.859 -40.312 1 93.94 302 ALA A C 1
ATOM 2318 O O . ALA A 1 302 ? 23.266 -17.031 -41.156 1 93.94 302 ALA A O 1
ATOM 2319 N N . LEU A 1 303 ? 22.594 -16.328 -39.188 1 94.75 303 LEU A N 1
ATOM 2320 C CA . LEU A 1 303 ? 23.953 -16.078 -38.688 1 94.75 303 LEU A CA 1
ATOM 2321 C C . LEU A 1 303 ? 24.422 -17.219 -37.781 1 94.75 303 LEU A C 1
ATOM 2323 O O . LEU A 1 303 ? 25.594 -17.625 -37.844 1 94.75 303 LEU A O 1
ATOM 2327 N N . ALA A 1 304 ? 23.641 -17.781 -36.969 1 94.94 304 ALA A N 1
ATOM 2328 C CA . ALA A 1 304 ? 23.859 -18.938 -36.094 1 94.94 304 ALA A CA 1
ATOM 2329 C C . ALA A 1 304 ? 22.609 -19.812 -36 1 94.94 304 ALA A C 1
ATOM 2331 O O . ALA A 1 304 ? 21.578 -19.375 -35.469 1 94.94 304 ALA A O 1
ATOM 2332 N N . ALA A 1 305 ? 22.641 -21 -36.531 1 94.19 305 ALA A N 1
ATOM 2333 C CA . ALA A 1 305 ? 21.484 -21.875 -36.562 1 94.19 305 ALA A CA 1
ATOM 2334 C C . ALA A 1 305 ? 21.891 -23.344 -36.5 1 94.19 305 ALA A C 1
ATOM 2336 O O . ALA A 1 305 ? 21.203 -24.203 -37.062 1 94.19 305 ALA A O 1
ATOM 2337 N N . GLN A 1 306 ? 23.016 -23.594 -35.875 1 93.25 306 GLN A N 1
ATOM 2338 C CA . GLN A 1 306 ? 23.469 -24.969 -35.75 1 93.25 306 GLN A CA 1
ATOM 2339 C C . GLN A 1 306 ? 22.594 -25.734 -34.75 1 93.25 306 GLN A C 1
ATOM 2341 O O . GLN A 1 306 ? 22.406 -25.297 -33.594 1 93.25 306 GLN A O 1
ATOM 2346 N N . PRO A 1 307 ? 22.031 -26.891 -35.188 1 95.5 307 PRO A N 1
ATOM 2347 C CA . PRO A 1 307 ? 21.25 -27.688 -34.25 1 95.5 307 PRO A CA 1
ATOM 2348 C C . PRO A 1 307 ? 22.078 -28.125 -33.031 1 95.5 307 PRO A C 1
ATOM 2350 O O . PRO A 1 307 ? 23.234 -28.5 -33.188 1 95.5 307 PRO A O 1
ATOM 2353 N N . GLY A 1 308 ? 21.5 -28.078 -31.812 1 96.56 308 GLY A N 1
ATOM 2354 C CA . GLY A 1 308 ? 22.172 -28.484 -30.594 1 96.56 308 GLY A CA 1
ATOM 2355 C C . GLY A 1 308 ? 23.031 -27.391 -29.984 1 96.56 308 GLY A C 1
ATOM 2356 O O . GLY A 1 308 ? 23.734 -27.625 -29 1 96.56 308 GLY A O 1
ATOM 2357 N N . VAL A 1 309 ? 23.031 -26.281 -30.578 1 97.31 309 VAL A N 1
ATOM 2358 C CA . VAL A 1 309 ? 23.703 -25.094 -30.047 1 97.31 309 VAL A CA 1
ATOM 2359 C C . VAL A 1 309 ? 22.703 -23.984 -29.812 1 97.31 309 VAL A C 1
ATOM 2361 O O . VAL A 1 309 ? 21.797 -23.766 -30.625 1 97.31 309 VAL A O 1
ATOM 2364 N N . ARG A 1 310 ? 22.781 -23.312 -28.688 1 98.06 310 ARG A N 1
ATOM 2365 C CA . ARG A 1 310 ? 21.891 -22.203 -28.406 1 98.06 310 ARG A CA 1
ATOM 2366 C C . ARG A 1 310 ? 22.625 -20.859 -28.516 1 98.06 310 ARG A C 1
ATOM 2368 O O . ARG A 1 310 ? 23.672 -20.688 -27.891 1 98.06 310 ARG A O 1
ATOM 2375 N N . ALA A 1 311 ? 22.109 -19.969 -29.312 1 97.62 311 ALA A N 1
ATOM 2376 C CA . ALA A 1 311 ? 22.562 -18.578 -29.422 1 97.62 311 ALA A CA 1
ATOM 2377 C C . ALA A 1 311 ? 21.578 -17.641 -28.734 1 97.62 311 ALA A C 1
ATOM 2379 O O . ALA A 1 311 ? 20.359 -17.797 -28.844 1 97.62 311 ALA A O 1
ATOM 2380 N N . ARG A 1 312 ? 22.125 -16.672 -27.938 1 97.31 312 ARG A N 1
ATOM 2381 C CA . ARG A 1 312 ? 21.297 -15.766 -27.156 1 97.31 312 ARG A CA 1
ATOM 2382 C C . ARG A 1 312 ? 21.844 -14.336 -27.219 1 97.31 312 ARG A C 1
ATOM 2384 O O . ARG A 1 312 ? 23.016 -14.133 -27.516 1 97.31 312 ARG A O 1
ATOM 2391 N N . LEU A 1 313 ? 20.984 -13.344 -26.969 1 97.75 313 LEU A N 1
ATOM 2392 C CA . LEU A 1 313 ? 21.297 -11.945 -26.734 1 97.75 313 LEU A CA 1
ATOM 2393 C C . LEU A 1 313 ? 22.047 -11.344 -27.922 1 97.75 313 LEU A C 1
ATOM 2395 O O . LEU A 1 313 ? 23.109 -10.742 -27.75 1 97.75 313 LEU A O 1
ATOM 2399 N N . PRO A 1 314 ? 21.484 -11.391 -29.109 1 97.81 314 PRO A N 1
ATOM 2400 C CA . PRO A 1 314 ? 22.172 -10.766 -30.234 1 97.81 314 PRO A CA 1
ATOM 2401 C C . PRO A 1 314 ? 22.219 -9.242 -30.141 1 97.81 314 PRO A C 1
ATOM 2403 O O . PRO A 1 314 ? 21.266 -8.625 -29.672 1 97.81 314 PRO A O 1
ATOM 2406 N N . ARG A 1 315 ? 23.359 -8.711 -30.5 1 97.75 315 ARG A N 1
ATOM 2407 C CA . ARG A 1 315 ? 23.562 -7.266 -30.578 1 97.75 315 ARG A CA 1
ATOM 2408 C C . ARG A 1 315 ? 24.125 -6.863 -31.922 1 97.75 315 ARG A C 1
ATOM 2410 O O . ARG A 1 315 ? 25.078 -7.473 -32.406 1 97.75 315 ARG A O 1
ATOM 2417 N N . ALA A 1 316 ? 23.469 -5.875 -32.5 1 97.12 316 ALA A N 1
ATOM 2418 C CA . ALA A 1 316 ? 24 -5.301 -33.75 1 97.12 316 ALA A CA 1
ATOM 2419 C C . ALA A 1 316 ? 24.969 -4.16 -33.438 1 97.12 316 ALA A C 1
ATOM 2421 O O . ALA A 1 316 ? 24.781 -3.414 -32.469 1 97.12 316 ALA A O 1
ATOM 2422 N N . PHE A 1 317 ? 26.031 -4.059 -34.25 1 95.38 317 PHE A N 1
ATOM 2423 C CA . PHE A 1 317 ? 26.953 -2.943 -34.125 1 95.38 317 PHE A CA 1
ATOM 2424 C C . PHE A 1 317 ? 27.672 -2.67 -35.438 1 95.38 317 PHE A C 1
ATOM 2426 O O . PHE A 1 317 ? 27.531 -3.428 -36.406 1 95.38 317 PHE A O 1
ATOM 2433 N N . ARG A 1 318 ? 28.281 -1.591 -35.438 1 92 318 ARG A N 1
ATOM 2434 C CA . ARG A 1 318 ? 29.031 -1.21 -36.656 1 92 318 ARG A CA 1
ATOM 2435 C C . ARG A 1 318 ? 30.531 -1.239 -36.406 1 92 318 ARG A C 1
ATOM 2437 O O . ARG A 1 318 ? 31 -0.819 -35.344 1 92 318 ARG A O 1
ATOM 2444 N N . ALA A 1 319 ? 31.203 -1.825 -37.312 1 88.75 319 ALA A N 1
ATOM 2445 C CA . ALA A 1 319 ? 32.656 -1.833 -37.281 1 88.75 319 ALA A CA 1
ATOM 2446 C C . ALA A 1 319 ? 33.219 -1.676 -38.688 1 88.75 319 ALA A C 1
ATOM 2448 O O . ALA A 1 319 ? 32.781 -2.33 -39.625 1 88.75 319 ALA A O 1
ATOM 2449 N N . ASP A 1 320 ? 34.188 -0.763 -38.844 1 82.44 320 ASP A N 1
ATOM 2450 C CA . ASP A 1 320 ? 34.875 -0.502 -40.094 1 82.44 320 ASP A CA 1
ATOM 2451 C C . ASP A 1 320 ? 33.875 -0.23 -41.219 1 82.44 320 ASP A C 1
ATOM 2453 O O . ASP A 1 320 ? 34 -0.759 -42.312 1 82.44 320 ASP A O 1
ATOM 2457 N N . GLY A 1 321 ? 32.781 0.385 -40.906 1 81.31 321 GLY A N 1
ATOM 2458 C CA . GLY A 1 321 ? 31.812 0.814 -41.906 1 81.31 321 GLY A CA 1
ATOM 2459 C C . GLY A 1 321 ? 30.812 -0.271 -42.25 1 81.31 321 GLY A C 1
ATOM 2460 O O . GLY A 1 321 ? 29.922 -0.049 -43.094 1 81.31 321 GLY A O 1
ATOM 2461 N N . GLU A 1 322 ? 30.938 -1.384 -41.656 1 89.38 322 GLU A N 1
ATOM 2462 C CA . GLU A 1 322 ? 30.031 -2.5 -41.938 1 89.38 322 GLU A CA 1
ATOM 2463 C C . GLU A 1 322 ? 29.219 -2.873 -40.719 1 89.38 322 GLU A C 1
ATOM 2465 O O . GLU A 1 322 ? 29.641 -2.639 -39.594 1 89.38 322 GLU A O 1
ATOM 2470 N N . GLU A 1 323 ? 28.047 -3.455 -41.062 1 92.69 323 GLU A N 1
ATOM 2471 C CA . GLU A 1 323 ? 27.203 -3.912 -39.969 1 92.69 323 GLU A CA 1
ATOM 2472 C C . GLU A 1 323 ? 27.594 -5.305 -39.5 1 92.69 323 GLU A C 1
ATOM 2474 O O . GLU A 1 323 ? 27.875 -6.188 -40.312 1 92.69 323 GLU A O 1
ATOM 2479 N N . TRP A 1 324 ? 27.734 -5.457 -38.219 1 94.94 324 TRP A N 1
ATOM 2480 C CA . TRP A 1 324 ? 28.109 -6.711 -37.594 1 94.94 324 TRP A CA 1
ATOM 2481 C C . TRP A 1 324 ? 27.062 -7.113 -36.531 1 94.94 324 TRP A C 1
ATOM 2483 O O . TRP A 1 324 ? 26.188 -6.32 -36.188 1 94.94 324 TRP A O 1
ATOM 2493 N N . ALA A 1 325 ? 27.094 -8.367 -36.156 1 96.12 325 ALA A N 1
ATOM 2494 C CA . ALA A 1 325 ? 26.328 -8.867 -35.031 1 96.12 325 ALA A CA 1
ATOM 2495 C C . ALA A 1 325 ? 27.219 -9.664 -34.062 1 96.12 325 ALA A C 1
ATOM 2497 O O . ALA A 1 325 ? 28.203 -10.289 -34.5 1 96.12 325 ALA A O 1
ATOM 2498 N N . VAL A 1 326 ? 27.016 -9.555 -32.844 1 97.56 326 VAL A N 1
ATOM 2499 C CA . VAL A 1 326 ? 27.609 -10.398 -31.797 1 97.56 326 VAL A CA 1
ATOM 2500 C C . VAL A 1 326 ? 26.5 -11.062 -30.984 1 97.56 326 VAL A C 1
ATOM 2502 O O . VAL A 1 326 ? 25.422 -10.492 -30.797 1 97.56 326 VAL A O 1
ATOM 2505 N N . TRP A 1 327 ? 26.656 -12.258 -30.531 1 98.06 327 TRP A N 1
ATOM 2506 C CA . TRP A 1 327 ? 25.719 -12.969 -29.672 1 98.06 327 TRP A CA 1
ATOM 2507 C C . TRP A 1 327 ? 26.453 -13.922 -28.734 1 98.06 327 TRP A C 1
ATOM 2509 O O . TRP A 1 327 ? 27.656 -14.133 -28.875 1 98.06 327 TRP A O 1
ATOM 2519 N N . VAL A 1 328 ? 25.766 -14.43 -27.719 1 98.44 328 VAL A N 1
ATOM 2520 C CA . VAL A 1 328 ? 26.266 -15.445 -26.797 1 98.44 328 VAL A CA 1
ATOM 2521 C C . VAL A 1 328 ? 25.984 -16.844 -27.344 1 98.44 328 VAL A C 1
ATOM 2523 O O . VAL A 1 328 ? 24.906 -17.094 -27.891 1 98.44 328 VAL A O 1
ATOM 2526 N N . THR A 1 329 ? 26.891 -17.734 -27.266 1 98.19 329 THR A N 1
ATOM 2527 C CA . THR A 1 329 ? 26.734 -19.094 -27.766 1 98.19 329 THR A CA 1
ATOM 2528 C C . THR A 1 329 ? 27.234 -20.094 -26.734 1 98.19 329 THR A C 1
ATOM 2530 O O . THR A 1 329 ? 28.078 -19.781 -25.906 1 98.19 329 THR A O 1
ATOM 2533 N N . ASP A 1 330 ? 26.672 -21.25 -26.734 1 97.81 330 ASP A N 1
ATOM 2534 C CA . ASP A 1 330 ? 27.172 -22.328 -25.875 1 97.81 330 ASP A CA 1
ATOM 2535 C C . ASP A 1 330 ? 27.734 -23.484 -26.719 1 97.81 330 ASP A C 1
ATOM 2537 O O . ASP A 1 330 ? 27.719 -24.625 -26.281 1 97.81 330 ASP A O 1
ATOM 2541 N N . ALA A 1 331 ? 28.188 -23.219 -27.875 1 96.75 331 ALA A N 1
ATOM 2542 C CA . ALA A 1 331 ? 28.672 -24.203 -28.844 1 96.75 331 ALA A CA 1
ATOM 2543 C C . ALA A 1 331 ? 29.75 -25.078 -28.234 1 96.75 331 ALA A C 1
ATOM 2545 O O . ALA A 1 331 ? 29.859 -26.266 -28.578 1 96.75 331 ALA A O 1
ATOM 2546 N N . GLU A 1 332 ? 30.5 -24.562 -27.297 1 94.75 332 GLU A N 1
ATOM 2547 C CA . GLU A 1 332 ? 31.578 -25.328 -26.688 1 94.75 332 GLU A CA 1
ATOM 2548 C C . GLU A 1 332 ? 31.203 -25.766 -25.266 1 94.75 332 GLU A C 1
ATOM 2550 O O . GLU A 1 332 ? 32.062 -26.203 -24.5 1 94.75 332 GLU A O 1
ATOM 2555 N N . GLY A 1 333 ? 29.969 -25.578 -24.953 1 94.31 333 GLY A N 1
ATOM 2556 C CA . GLY A 1 333 ? 29.5 -25.859 -23.594 1 94.31 333 GLY A CA 1
ATOM 2557 C C . GLY A 1 333 ? 29.312 -24.609 -22.766 1 94.31 333 GLY A C 1
ATOM 2558 O O . GLY A 1 333 ? 28.188 -24.172 -22.531 1 94.31 333 GLY A O 1
ATOM 2559 N N . GLU A 1 334 ? 30.5 -23.953 -22.422 1 97.06 334 GLU A N 1
ATOM 2560 C CA . GLU A 1 334 ? 30.438 -22.703 -21.672 1 97.06 334 GLU A CA 1
ATOM 2561 C C . GLU A 1 334 ? 30.109 -21.531 -22.578 1 97.06 334 GLU A C 1
ATOM 2563 O O . GLU A 1 334 ? 30.406 -21.547 -23.766 1 97.06 334 GLU A O 1
ATOM 2568 N N . ASP A 1 335 ? 29.5 -20.5 -22 1 97.88 335 ASP A N 1
ATOM 2569 C CA . ASP A 1 335 ? 29.141 -19.312 -22.781 1 97.88 335 ASP A CA 1
ATOM 2570 C C . ASP A 1 335 ? 30.375 -18.672 -23.406 1 97.88 335 ASP A C 1
ATOM 2572 O O . ASP A 1 335 ? 31.438 -18.609 -22.781 1 97.88 335 ASP A O 1
ATOM 2576 N N . ALA A 1 336 ? 30.234 -18.281 -24.594 1 98.25 336 ALA A N 1
ATOM 2577 C CA . ALA A 1 336 ? 31.219 -17.547 -25.391 1 98.25 336 ALA A CA 1
ATOM 2578 C C . ALA A 1 336 ? 30.547 -16.469 -26.234 1 98.25 336 ALA A C 1
ATOM 2580 O O . ALA A 1 336 ? 29.328 -16.391 -26.297 1 98.25 336 ALA A O 1
ATOM 2581 N N . LEU A 1 337 ? 31.328 -15.586 -26.766 1 98.44 337 LEU A N 1
ATOM 2582 C CA . LEU A 1 337 ? 30.828 -14.594 -27.719 1 98.44 337 LEU A CA 1
ATOM 2583 C C . LEU A 1 337 ? 31.219 -14.969 -29.141 1 98.44 337 LEU A C 1
ATOM 2585 O O . LEU A 1 337 ? 32.344 -15.43 -29.391 1 98.44 337 LEU A O 1
ATOM 2589 N N . GLU A 1 338 ? 30.328 -14.812 -30.047 1 97.25 338 GLU A N 1
ATOM 2590 C CA . GLU A 1 338 ? 30.594 -14.984 -31.469 1 97.25 338 GLU A CA 1
ATOM 2591 C C . GLU A 1 338 ? 30.297 -13.703 -32.25 1 97.25 338 GLU A C 1
ATOM 2593 O O . GLU A 1 338 ? 29.328 -13.008 -31.938 1 97.25 338 GLU A O 1
ATOM 2598 N N . PHE A 1 339 ? 31.141 -13.367 -33.156 1 96 339 PHE A N 1
ATOM 2599 C CA . PHE A 1 339 ? 31.016 -12.188 -34 1 96 339 PHE A CA 1
ATOM 2600 C C . PHE A 1 339 ? 30.922 -12.57 -35.469 1 96 339 PHE A C 1
ATOM 2602 O O . PHE A 1 339 ? 31.641 -13.461 -35.938 1 96 339 PHE A O 1
ATOM 2609 N N . ALA A 1 340 ? 30 -11.938 -36.188 1 94.25 340 ALA A N 1
ATOM 2610 C CA . ALA A 1 340 ? 29.891 -12.148 -37.625 1 94.25 340 ALA A CA 1
ATOM 2611 C C . ALA A 1 340 ? 29.375 -10.898 -38.344 1 94.25 340 ALA A C 1
ATOM 2613 O O . ALA A 1 340 ? 28.641 -10.102 -37.75 1 94.25 340 ALA A O 1
ATOM 2614 N N . PRO A 1 341 ? 29.797 -10.734 -39.594 1 93.06 341 PRO A N 1
ATOM 2615 C CA . PRO A 1 341 ? 29.156 -9.664 -40.344 1 93.06 341 PRO A CA 1
ATOM 2616 C C . PRO A 1 341 ? 27.672 -9.914 -40.594 1 93.06 341 PRO A C 1
ATOM 2618 O O . PRO A 1 341 ? 27.25 -11.062 -40.75 1 93.06 341 PRO A O 1
ATOM 2621 N N . ALA A 1 342 ? 26.938 -8.867 -40.625 1 92 342 ALA A N 1
ATOM 2622 C CA . ALA A 1 342 ? 25.5 -8.977 -40.875 1 92 342 ALA A CA 1
ATOM 2623 C C . ALA A 1 342 ? 25.219 -9.625 -42.25 1 92 342 ALA A C 1
ATOM 2625 O O . ALA A 1 342 ? 24.172 -10.234 -42.438 1 92 342 ALA A O 1
ATOM 2626 N N . THR A 1 343 ? 26.125 -9.43 -43.156 1 84 343 THR A N 1
ATOM 2627 C CA . THR A 1 343 ? 26 -9.992 -44.5 1 84 343 THR A CA 1
ATOM 2628 C C . THR A 1 343 ? 26.344 -11.477 -44.5 1 84 343 THR A C 1
ATOM 2630 O O . THR A 1 343 ? 26.234 -12.141 -45.531 1 84 343 THR A O 1
ATOM 2633 N N . GLY A 1 344 ? 26.594 -11.961 -43.406 1 81.56 344 GLY A N 1
ATOM 2634 C CA . GLY A 1 344 ? 26.922 -13.367 -43.312 1 81.56 344 GLY A CA 1
ATOM 2635 C C . GLY A 1 344 ? 28.406 -13.641 -43.469 1 81.56 344 GLY A C 1
ATOM 2636 O O . GLY A 1 344 ? 29.141 -12.812 -44.031 1 81.56 344 GLY A O 1
ATOM 2637 N N . ALA A 1 345 ? 28.812 -14.719 -42.906 1 77.5 345 ALA A N 1
ATOM 2638 C CA . ALA A 1 345 ? 30.203 -15.141 -43.094 1 77.5 345 ALA A CA 1
ATOM 2639 C C . ALA A 1 345 ? 30.406 -15.695 -44.5 1 77.5 345 ALA A C 1
ATOM 2641 O O . ALA A 1 345 ? 29.469 -16.125 -45.156 1 77.5 345 ALA A O 1
ATOM 2642 N N . THR A 1 346 ? 31.609 -15.5 -45 1 77.06 346 THR A N 1
ATOM 2643 C CA . THR A 1 346 ? 31.969 -16.141 -46.25 1 77.06 346 THR A CA 1
ATOM 2644 C C . THR A 1 346 ? 31.766 -17.656 -46.156 1 77.06 346 THR A C 1
ATOM 2646 O O . THR A 1 346 ? 31.969 -18.25 -45.094 1 77.06 346 THR A O 1
ATOM 2649 N N . PRO A 1 347 ? 31.219 -18.141 -47.281 1 74.62 347 PRO A N 1
ATOM 2650 C CA . PRO A 1 347 ? 31.016 -19.594 -47.25 1 74.62 347 PRO A CA 1
ATOM 2651 C C . PRO A 1 347 ? 32.219 -20.359 -46.719 1 74.62 347 PRO A C 1
ATOM 2653 O O . PRO A 1 347 ? 33.344 -20.109 -47.156 1 74.62 347 PRO A O 1
ATOM 2656 N N . GLY A 1 348 ? 32.188 -21.172 -45.812 1 70.25 348 GLY A N 1
ATOM 2657 C CA . GLY A 1 348 ? 33.25 -21.953 -45.188 1 70.25 348 GLY A CA 1
ATOM 2658 C C . GLY A 1 348 ? 33.844 -21.297 -43.969 1 70.25 348 GLY A C 1
ATOM 2659 O O . GLY A 1 348 ? 34.5 -21.953 -43.156 1 70.25 348 GLY A O 1
ATOM 2660 N N . ALA A 1 349 ? 33.469 -20.016 -43.781 1 76.81 349 ALA A N 1
ATOM 2661 C CA . ALA A 1 349 ? 34 -19.312 -42.594 1 76.81 349 ALA A CA 1
ATOM 2662 C C . ALA A 1 349 ? 33.031 -19.422 -41.438 1 76.81 349 ALA A C 1
ATOM 2664 O O . ALA A 1 349 ? 31.828 -19.406 -41.625 1 76.81 349 ALA A O 1
ATOM 2665 N N . THR A 1 350 ? 33.656 -19.734 -40.281 1 81.06 350 THR A N 1
ATOM 2666 C CA . THR A 1 350 ? 32.875 -19.781 -39.031 1 81.06 350 THR A CA 1
ATOM 2667 C C . THR A 1 350 ? 32.969 -18.453 -38.281 1 81.06 350 THR A C 1
ATOM 2669 O O . THR A 1 350 ? 34.031 -17.797 -38.312 1 81.06 350 THR A O 1
ATOM 2672 N N . PRO A 1 351 ? 31.844 -18.078 -37.719 1 90.62 351 PRO A N 1
ATOM 2673 C CA . PRO A 1 351 ? 31.938 -16.891 -36.875 1 90.62 351 PRO A CA 1
ATOM 2674 C C . PRO A 1 351 ? 33.094 -16.969 -35.875 1 90.62 351 PRO A C 1
ATOM 2676 O O . PRO A 1 351 ? 33.375 -18.062 -35.375 1 90.62 351 PRO A O 1
ATOM 2679 N N . ARG A 1 352 ? 33.656 -15.93 -35.625 1 92.81 352 ARG A N 1
ATOM 2680 C CA . ARG A 1 352 ? 34.75 -15.891 -34.656 1 92.81 352 ARG A CA 1
ATOM 2681 C C . ARG A 1 352 ? 34.219 -16.031 -33.219 1 92.81 352 ARG A C 1
ATOM 2683 O O . ARG A 1 352 ? 33.344 -15.25 -32.812 1 92.81 352 ARG A O 1
ATOM 2690 N N . ARG A 1 353 ? 34.688 -17 -32.5 1 96.25 353 ARG A N 1
ATOM 2691 C CA . ARG A 1 353 ? 34.281 -17.281 -31.125 1 96.25 353 ARG A CA 1
ATOM 2692 C C . ARG A 1 353 ? 35.375 -16.938 -30.141 1 96.25 353 ARG A C 1
ATOM 2694 O O . ARG A 1 353 ? 36.531 -17.375 -30.297 1 96.25 353 ARG A O 1
ATOM 2701 N N . ILE A 1 354 ? 35.062 -16.156 -29.094 1 96.44 354 ILE A N 1
ATOM 2702 C CA . ILE A 1 354 ? 36.062 -15.781 -28.125 1 96.44 354 ILE A CA 1
ATOM 2703 C C . ILE A 1 354 ? 35.5 -15.922 -26.719 1 96.44 354 ILE A C 1
ATOM 2705 O O . ILE A 1 354 ? 34.281 -15.969 -26.516 1 96.44 354 ILE A O 1
ATOM 2709 N N . ALA A 1 355 ? 36.406 -16.109 -25.672 1 97.38 355 ALA A N 1
ATOM 2710 C CA . ALA A 1 355 ? 36.156 -15.984 -24.234 1 97.38 355 ALA A CA 1
ATOM 2711 C C . ALA A 1 355 ? 35.375 -17.188 -23.703 1 97.38 355 ALA A C 1
ATOM 2713 O O . ALA A 1 355 ? 34.719 -17.094 -22.672 1 97.38 355 ALA A O 1
ATOM 2714 N N . ALA A 1 356 ? 35.344 -18.312 -24.406 1 95.88 356 ALA A N 1
ATOM 2715 C CA . ALA A 1 356 ? 34.688 -19.516 -23.906 1 95.88 356 ALA A CA 1
ATOM 2716 C C . ALA A 1 356 ? 35.25 -19.938 -22.547 1 95.88 356 ALA A C 1
ATOM 2718 O O . ALA A 1 356 ? 36.469 -20.047 -22.375 1 95.88 356 ALA A O 1
ATOM 2719 N N . GLY A 1 357 ? 34.406 -20.094 -21.609 1 94.06 357 GLY A N 1
ATOM 2720 C CA . GLY A 1 357 ? 34.781 -20.562 -20.297 1 94.06 357 GLY A CA 1
ATOM 2721 C C . GLY A 1 357 ? 35.281 -19.453 -19.375 1 94.06 357 GLY A C 1
ATOM 2722 O O . GLY A 1 357 ? 35.562 -19.688 -18.203 1 94.06 357 GLY A O 1
ATOM 2723 N N . GLN A 1 358 ? 35.281 -18.234 -19.875 1 97.06 358 GLN A N 1
ATOM 2724 C CA . GLN A 1 358 ? 35.844 -17.125 -19.094 1 97.06 358 GLN A CA 1
ATOM 2725 C C . GLN A 1 358 ? 34.719 -16.203 -18.594 1 97.06 358 GLN A C 1
ATOM 2727 O O . GLN A 1 358 ? 34.938 -15.375 -17.703 1 97.06 358 GLN A O 1
ATOM 2732 N N . LEU A 1 359 ? 33.594 -16.391 -19.047 1 97.5 359 LEU A N 1
ATOM 2733 C CA . LEU A 1 359 ? 32.562 -15.383 -18.828 1 97.5 359 LEU A CA 1
ATOM 2734 C C . LEU A 1 359 ? 31.594 -15.805 -17.734 1 97.5 359 LEU A C 1
ATOM 2736 O O . LEU A 1 359 ? 30.953 -14.961 -17.094 1 97.5 359 LEU A O 1
ATOM 2740 N N . GLY A 1 360 ? 31.5 -17.172 -17.453 1 95.25 360 GLY A N 1
ATOM 2741 C CA . GLY A 1 360 ? 30.328 -17.656 -16.734 1 95.25 360 GLY A CA 1
ATOM 2742 C C . GLY A 1 360 ? 29.047 -17.562 -17.562 1 95.25 360 GLY A C 1
ATOM 2743 O O . GLY A 1 360 ? 29.094 -17.5 -18.781 1 95.25 360 GLY A O 1
ATOM 2744 N N . ARG A 1 361 ? 27.906 -17.594 -16.938 1 96.5 361 ARG A N 1
ATOM 2745 C CA . ARG A 1 361 ? 26.656 -17.391 -17.656 1 96.5 361 ARG A CA 1
ATOM 2746 C C . ARG A 1 361 ? 26.422 -15.906 -17.938 1 96.5 361 ARG A C 1
ATOM 2748 O O . ARG A 1 361 ? 26.375 -15.094 -17.016 1 96.5 361 ARG A O 1
ATOM 2755 N N . VAL A 1 362 ? 26.344 -15.547 -19.156 1 98.19 362 VAL A N 1
ATOM 2756 C CA . VAL A 1 362 ? 26.156 -14.164 -19.562 1 98.19 362 VAL A CA 1
ATOM 2757 C C . VAL A 1 362 ? 24.688 -13.766 -19.359 1 98.19 362 VAL A C 1
ATOM 2759 O O . VAL A 1 362 ? 23.781 -14.422 -19.875 1 98.19 362 VAL A O 1
ATOM 2762 N N . LEU A 1 363 ? 24.453 -12.75 -18.547 1 97.56 363 LEU A N 1
ATOM 2763 C CA . LEU A 1 363 ? 23.109 -12.281 -18.266 1 97.56 363 LEU A CA 1
ATOM 2764 C C . LEU A 1 363 ? 22.75 -11.086 -19.156 1 97.56 363 LEU A C 1
ATOM 2766 O O . LEU A 1 363 ? 21.594 -10.914 -19.547 1 97.56 363 LEU A O 1
ATOM 2770 N N . GLU A 1 364 ? 23.688 -10.219 -19.359 1 98.12 364 GLU A N 1
ATOM 2771 C CA . GLU A 1 364 ? 23.516 -9.055 -20.219 1 98.12 364 GLU A CA 1
ATOM 2772 C C . GLU A 1 364 ? 24.734 -8.812 -21.094 1 98.12 364 GLU A C 1
ATOM 2774 O O . GLU A 1 364 ? 25.859 -9.156 -20.703 1 98.12 364 GLU A O 1
ATOM 2779 N N . LEU A 1 365 ? 24.484 -8.258 -22.266 1 98.44 365 LEU A N 1
ATOM 2780 C CA . LEU A 1 365 ? 25.516 -7.957 -23.234 1 98.44 365 LEU A CA 1
ATOM 2781 C C . LEU A 1 365 ? 25.297 -6.59 -23.875 1 98.44 365 LEU A C 1
ATOM 2783 O O . LEU A 1 365 ? 24.188 -6.277 -24.312 1 98.44 365 LEU A O 1
ATOM 2787 N N . ALA A 1 366 ? 26.328 -5.762 -23.828 1 98.19 366 ALA A N 1
ATOM 2788 C CA . ALA A 1 366 ? 26.312 -4.465 -24.5 1 98.19 366 ALA A CA 1
ATOM 2789 C C . ALA A 1 366 ? 27.578 -4.254 -25.312 1 98.19 366 ALA A C 1
ATOM 2791 O O . ALA A 1 366 ? 28.672 -4.676 -24.906 1 98.19 366 ALA A O 1
ATOM 2792 N N . VAL A 1 367 ? 27.438 -3.576 -26.469 1 97.88 367 VAL A N 1
ATOM 2793 C CA . VAL A 1 367 ? 28.578 -3.334 -27.344 1 97.88 367 VAL A CA 1
ATOM 2794 C C . VAL A 1 367 ? 28.859 -1.835 -27.422 1 97.88 367 VAL A C 1
ATOM 2796 O O . VAL A 1 367 ? 27.938 -1.033 -27.531 1 97.88 367 VAL A O 1
ATOM 2799 N N . ALA A 1 368 ? 30.156 -1.559 -27.359 1 97.06 368 ALA A N 1
ATOM 2800 C CA . ALA A 1 368 ? 30.531 -0.16 -27.531 1 97.06 368 ALA A CA 1
ATOM 2801 C C . ALA A 1 368 ? 30.125 0.346 -28.906 1 97.06 368 ALA A C 1
ATOM 2803 O O . ALA A 1 368 ? 30.234 -0.386 -29.906 1 97.06 368 ALA A O 1
ATOM 2804 N N . PRO A 1 369 ? 29.75 1.629 -29 1 94.12 369 PRO A N 1
ATOM 2805 C CA . PRO A 1 369 ? 29.312 2.174 -30.281 1 94.12 369 PRO A CA 1
ATOM 2806 C C . PRO A 1 369 ? 30.344 2.02 -31.391 1 94.12 369 PRO A C 1
ATOM 2808 O O . PRO A 1 369 ? 30 1.869 -32.562 1 94.12 369 PRO A O 1
ATOM 2811 N N . ASP A 1 370 ? 31.641 1.998 -31.094 1 93 370 ASP A N 1
ATOM 2812 C CA . ASP A 1 370 ? 32.688 1.868 -32.094 1 93 370 ASP A CA 1
ATOM 2813 C C . ASP A 1 370 ? 32.969 0.4 -32.406 1 93 370 ASP A C 1
ATOM 2815 O O . ASP A 1 370 ? 33.812 0.09 -33.25 1 93 370 ASP A O 1
ATOM 2819 N N . GLY A 1 371 ? 32.312 -0.51 -31.672 1 94.62 371 GLY A N 1
ATOM 2820 C CA . GLY A 1 371 ? 32.375 -1.937 -31.938 1 94.62 371 GLY A CA 1
ATOM 2821 C C . GLY A 1 371 ? 33.656 -2.58 -31.406 1 94.62 371 GLY A C 1
ATOM 2822 O O . GLY A 1 371 ? 33.875 -3.777 -31.609 1 94.62 371 GLY A O 1
ATOM 2823 N N . SER A 1 372 ? 34.469 -1.871 -30.672 1 95.06 372 SER A N 1
ATOM 2824 C CA . SER A 1 372 ? 35.781 -2.355 -30.281 1 95.06 372 SER A CA 1
ATOM 2825 C C . SER A 1 372 ? 35.688 -3.271 -29.062 1 95.06 372 SER A C 1
ATOM 2827 O O . SER A 1 372 ? 36.562 -4.133 -28.859 1 95.06 372 SER A O 1
ATOM 2829 N N . ARG A 1 373 ? 34.688 -3.01 -28.297 1 96.19 373 ARG A N 1
ATOM 2830 C CA . ARG A 1 373 ? 34.594 -3.721 -27.031 1 96.19 373 ARG A CA 1
ATOM 2831 C C . ARG A 1 373 ? 33.156 -4.133 -26.75 1 96.19 373 ARG A C 1
ATOM 2833 O O . ARG A 1 373 ? 32.219 -3.459 -27.172 1 96.19 373 ARG A O 1
ATOM 2840 N N . ALA A 1 374 ? 33.062 -5.258 -25.969 1 98.25 374 ALA A N 1
ATOM 2841 C CA . ALA A 1 374 ? 31.766 -5.703 -25.453 1 98.25 374 ALA A CA 1
ATOM 2842 C C . ALA A 1 374 ? 31.781 -5.785 -23.922 1 98.25 374 ALA A C 1
ATOM 2844 O O . ALA A 1 374 ? 32.781 -6.215 -23.344 1 98.25 374 ALA A O 1
ATOM 2845 N N . ALA A 1 375 ? 30.797 -5.262 -23.25 1 98.69 375 ALA A N 1
ATOM 2846 C CA . ALA A 1 375 ? 30.609 -5.414 -21.812 1 98.69 375 ALA A CA 1
ATOM 2847 C C . ALA A 1 375 ? 29.656 -6.574 -21.5 1 98.69 375 ALA A C 1
ATOM 2849 O O . ALA A 1 375 ? 28.656 -6.77 -22.188 1 98.69 375 ALA A O 1
ATOM 2850 N N . VAL A 1 376 ? 29.969 -7.395 -20.453 1 98.62 376 VAL A N 1
ATOM 2851 C CA . VAL A 1 376 ? 29.203 -8.586 -20.094 1 98.62 376 VAL A CA 1
ATOM 2852 C C . VAL A 1 376 ? 28.875 -8.555 -18.609 1 98.62 376 VAL A C 1
ATOM 2854 O O . VAL A 1 376 ? 29.766 -8.414 -17.766 1 98.62 376 VAL A O 1
ATOM 2857 N N . ALA A 1 377 ? 27.625 -8.602 -18.266 1 98.5 377 ALA A N 1
ATOM 2858 C CA . ALA A 1 377 ? 27.203 -8.906 -16.906 1 98.5 377 ALA A CA 1
ATOM 2859 C C . ALA A 1 377 ? 27.062 -10.414 -16.703 1 98.5 377 ALA A C 1
ATOM 2861 O O . ALA A 1 377 ? 26.328 -11.078 -17.438 1 98.5 377 ALA A O 1
ATOM 2862 N N . ALA A 1 378 ? 27.719 -10.922 -15.734 1 97.44 378 ALA A N 1
ATOM 2863 C CA . ALA A 1 378 ? 27.75 -12.367 -15.508 1 97.44 378 ALA A CA 1
ATOM 2864 C C . ALA A 1 378 ? 26.922 -12.75 -14.281 1 97.44 378 ALA A C 1
ATOM 2866 O O . ALA A 1 378 ? 26.703 -11.93 -13.398 1 97.44 378 ALA A O 1
ATOM 2867 N N . HIS A 1 379 ? 26.562 -14.047 -14.141 1 95.25 379 HIS A N 1
ATOM 2868 C CA . HIS A 1 379 ? 25.656 -14.562 -13.109 1 95.25 379 HIS A CA 1
ATOM 2869 C C . HIS A 1 379 ? 26.328 -14.539 -11.742 1 95.25 379 HIS A C 1
ATOM 2871 O O . HIS A 1 379 ? 25.672 -14.711 -10.711 1 95.25 379 HIS A O 1
ATOM 2877 N N . ASP A 1 380 ? 27.672 -14.328 -11.688 1 94 380 ASP A N 1
ATOM 2878 C CA . ASP A 1 380 ? 28.406 -14.352 -10.422 1 94 380 ASP A CA 1
ATOM 2879 C C . ASP A 1 380 ? 28.75 -12.938 -9.961 1 94 380 ASP A C 1
ATOM 2881 O O . ASP A 1 380 ? 29.672 -12.75 -9.156 1 94 380 ASP A O 1
ATOM 2885 N N . GLY A 1 381 ? 28.156 -11.945 -10.5 1 95.81 381 GLY A N 1
ATOM 2886 C CA . GLY A 1 381 ? 28.25 -10.57 -10.023 1 95.81 381 GLY A CA 1
ATOM 2887 C C . GLY A 1 381 ? 29.328 -9.766 -10.734 1 95.81 381 GLY A C 1
ATOM 2888 O O . GLY A 1 381 ? 29.469 -8.562 -10.492 1 95.81 381 GLY A O 1
ATOM 2889 N N . ARG A 1 382 ? 30.109 -10.305 -11.672 1 97.06 382 ARG A N 1
ATOM 2890 C CA . ARG A 1 382 ? 31.219 -9.625 -12.336 1 97.06 382 ARG A CA 1
ATOM 2891 C C . ARG A 1 382 ? 30.719 -8.781 -13.5 1 97.06 382 ARG A C 1
ATOM 2893 O O . ARG A 1 382 ? 29.797 -9.18 -14.203 1 97.06 382 ARG A O 1
ATOM 2900 N N . LEU A 1 383 ? 31.234 -7.73 -13.664 1 98.62 383 LEU A N 1
ATOM 2901 C CA . LEU A 1 383 ? 31.188 -6.93 -14.883 1 98.62 383 LEU A CA 1
ATOM 2902 C C . LEU A 1 383 ? 32.5 -7.086 -15.672 1 98.62 383 LEU A C 1
ATOM 2904 O O . LEU A 1 383 ? 33.562 -6.75 -15.18 1 98.62 383 LEU A O 1
ATOM 2908 N N . LEU A 1 384 ? 32.344 -7.602 -16.891 1 98.62 384 LEU A N 1
ATOM 2909 C CA . LEU A 1 384 ? 33.531 -7.891 -17.703 1 98.62 384 LEU A CA 1
ATOM 2910 C C . LEU A 1 384 ? 33.531 -7.016 -18.953 1 98.62 384 LEU A C 1
ATOM 2912 O O . LEU A 1 384 ? 32.469 -6.621 -19.453 1 98.62 384 LEU A O 1
ATOM 2916 N N . LEU A 1 385 ? 34.656 -6.703 -19.375 1 98.44 385 LEU A N 1
ATOM 2917 C CA . LEU A 1 385 ? 34.906 -6.055 -20.672 1 98.44 385 LEU A CA 1
ATOM 2918 C C . LEU A 1 385 ? 35.719 -6.953 -21.578 1 98.44 385 LEU A C 1
ATOM 2920 O O . LEU A 1 385 ? 36.812 -7.43 -21.203 1 98.44 385 LEU A O 1
ATOM 2924 N N . VAL A 1 386 ? 35.219 -7.211 -22.797 1 98.31 386 VAL A N 1
ATOM 2925 C CA . VAL A 1 386 ? 35.844 -8.102 -23.75 1 98.31 386 VAL A CA 1
ATOM 2926 C C . VAL A 1 386 ? 36.312 -7.309 -24.969 1 98.31 386 VAL A C 1
ATOM 2928 O O . VAL A 1 386 ? 35.5 -6.652 -25.641 1 98.31 386 VAL A O 1
ATOM 2931 N N . GLU A 1 387 ? 37.531 -7.422 -25.266 1 97.12 387 GLU A N 1
ATOM 2932 C CA . GLU A 1 387 ? 38.094 -6.789 -26.469 1 97.12 387 GLU A CA 1
ATOM 2933 C C . GLU A 1 387 ? 37.812 -7.637 -27.703 1 97.12 387 GLU A C 1
ATOM 2935 O O . GLU A 1 387 ? 38.188 -8.812 -27.766 1 97.12 387 GLU A O 1
ATOM 2940 N N . ARG A 1 388 ? 37.219 -7.078 -28.734 1 95.88 388 ARG A N 1
ATOM 2941 C CA . ARG A 1 388 ? 36.812 -7.832 -29.906 1 95.88 388 ARG A CA 1
ATOM 2942 C C . ARG A 1 388 ? 38 -8.383 -30.672 1 95.88 388 ARG A C 1
ATOM 2944 O O . ARG A 1 388 ? 38.031 -9.555 -31.031 1 95.88 388 ARG A O 1
ATOM 2951 N N . ASP A 1 389 ? 39.031 -7.57 -30.875 1 94 389 ASP A N 1
ATOM 2952 C CA . ASP A 1 389 ? 40.125 -7.945 -31.734 1 94 389 ASP A CA 1
ATOM 2953 C C . ASP A 1 389 ? 41.062 -8.938 -31.047 1 94 389 ASP A C 1
ATOM 2955 O O . ASP A 1 389 ? 41.406 -9.969 -31.609 1 94 389 ASP A O 1
ATOM 2959 N N . SER A 1 390 ? 41.375 -8.672 -29.797 1 95.62 390 SER A N 1
ATOM 2960 C CA . SER A 1 390 ? 42.344 -9.516 -29.094 1 95.62 390 SER A CA 1
ATOM 2961 C C . SER A 1 390 ? 41.656 -10.68 -28.406 1 95.62 390 SER A C 1
ATOM 2963 O O . SER A 1 390 ? 42.281 -11.711 -28.141 1 95.62 390 SER A O 1
ATOM 2965 N N . GLY A 1 391 ? 40.438 -10.492 -28.016 1 95.75 391 GLY A N 1
ATOM 2966 C CA . GLY A 1 391 ? 39.719 -11.492 -27.234 1 95.75 391 GLY A CA 1
ATOM 2967 C C . GLY A 1 391 ? 40 -11.398 -25.75 1 95.75 391 GLY A C 1
ATOM 2968 O O . GLY A 1 391 ? 39.5 -12.203 -24.969 1 95.75 391 GLY A O 1
ATOM 2969 N N . GLU A 1 392 ? 40.75 -10.406 -25.328 1 97.12 392 GLU A N 1
ATOM 2970 C CA . GLU A 1 392 ? 41.094 -10.234 -23.906 1 97.12 392 GLU A CA 1
ATOM 2971 C C . GLU A 1 392 ? 39.844 -9.922 -23.078 1 97.12 392 GLU A C 1
ATOM 2973 O O . GLU A 1 392 ? 39 -9.117 -23.484 1 97.12 392 GLU A O 1
ATOM 2978 N N . VAL A 1 393 ? 39.719 -10.648 -21.953 1 98.25 393 VAL A N 1
ATOM 2979 C CA . VAL A 1 393 ? 38.656 -10.422 -21.016 1 98.25 393 VAL A CA 1
ATOM 2980 C C . VAL A 1 393 ? 39.188 -9.758 -19.75 1 98.25 393 VAL A C 1
ATOM 2982 O O . VAL A 1 393 ? 40.094 -10.273 -19.109 1 98.25 393 VAL A O 1
ATOM 2985 N N . ARG A 1 394 ? 38.719 -8.617 -19.359 1 97.88 394 ARG A N 1
ATOM 2986 C CA . ARG A 1 394 ? 39.125 -7.902 -18.141 1 97.88 394 ARG A CA 1
ATOM 2987 C C . ARG A 1 394 ? 37.906 -7.684 -17.219 1 97.88 394 ARG A C 1
ATOM 2989 O O . ARG A 1 394 ? 36.812 -7.391 -17.672 1 97.88 394 ARG A O 1
ATOM 2996 N N . GLU A 1 395 ? 38.094 -7.875 -15.945 1 97.88 395 GLU A N 1
ATOM 2997 C CA . GLU A 1 395 ? 37.062 -7.586 -14.953 1 97.88 395 GLU A CA 1
ATOM 2998 C C . GLU A 1 395 ? 37.062 -6.105 -14.578 1 97.88 395 GLU A C 1
ATOM 3000 O O . GLU A 1 395 ? 38.094 -5.551 -14.195 1 97.88 395 GLU A O 1
ATOM 3005 N N . VAL A 1 396 ? 35.969 -5.477 -14.695 1 98.38 396 VAL A N 1
ATOM 3006 C CA . VAL A 1 396 ? 35.781 -4.059 -14.398 1 98.38 396 VAL A CA 1
ATOM 3007 C C . VAL A 1 396 ? 35.375 -3.875 -12.938 1 98.38 396 VAL A C 1
ATOM 3009 O O . VAL A 1 396 ? 35.906 -2.984 -12.258 1 98.38 396 VAL A O 1
ATOM 3012 N N . ASP A 1 397 ? 34.469 -4.59 -12.484 1 97.81 397 ASP A N 1
ATOM 3013 C CA . ASP A 1 397 ? 33.906 -4.512 -11.148 1 97.81 397 ASP A CA 1
ATOM 3014 C C . ASP A 1 397 ? 33.219 -5.82 -10.773 1 97.81 397 ASP A C 1
ATOM 3016 O O . ASP A 1 397 ? 33.156 -6.746 -11.578 1 97.81 397 ASP A O 1
ATOM 3020 N N . ARG A 1 398 ? 32.844 -5.992 -9.547 1 96.94 398 ARG A N 1
ATOM 3021 C CA . ARG A 1 398 ? 32.094 -7.145 -9.039 1 96.94 398 ARG A CA 1
ATOM 3022 C C . ARG A 1 398 ? 31.219 -6.758 -7.848 1 96.94 398 ARG A C 1
ATOM 3024 O O . ARG A 1 398 ? 31.594 -5.895 -7.051 1 96.94 398 ARG A O 1
ATOM 3031 N N . SER A 1 399 ? 30.109 -7.312 -7.789 1 95.5 399 SER A N 1
ATOM 3032 C CA . SER A 1 399 ? 29.219 -7.051 -6.664 1 95.5 399 SER A CA 1
ATOM 3033 C C . SER A 1 399 ? 29.016 -8.305 -5.812 1 95.5 399 SER A C 1
ATOM 3035 O O . SER A 1 399 ? 28.938 -9.414 -6.344 1 95.5 399 SER A O 1
ATOM 3037 N N . ASP A 1 400 ? 28.828 -8.109 -4.496 1 93.75 400 ASP A N 1
ATOM 3038 C CA . ASP A 1 400 ? 28.5 -9.203 -3.582 1 93.75 400 ASP A CA 1
ATOM 3039 C C . ASP A 1 400 ? 27.016 -9.211 -3.246 1 93.75 400 ASP A C 1
ATOM 3041 O O . ASP A 1 400 ? 26.578 -9.977 -2.393 1 93.75 400 ASP A O 1
ATOM 3045 N N . HIS A 1 401 ? 26.219 -8.367 -3.863 1 94.44 401 HIS A N 1
ATOM 3046 C CA . HIS A 1 401 ? 24.797 -8.266 -3.547 1 94.44 401 HIS A CA 1
ATOM 3047 C C . HIS A 1 401 ? 23.938 -8.773 -4.699 1 94.44 401 HIS A C 1
ATOM 3049 O O . HIS A 1 401 ? 22.703 -8.75 -4.617 1 94.44 401 HIS A O 1
ATOM 3055 N N . GLY A 1 402 ? 24.562 -9.203 -5.777 1 93.25 402 GLY A N 1
ATOM 3056 C CA . GLY A 1 402 ? 23.812 -9.68 -6.922 1 93.25 402 GLY A CA 1
ATOM 3057 C C . GLY A 1 402 ? 24.453 -9.328 -8.25 1 93.25 402 GLY A C 1
ATOM 3058 O O . GLY A 1 402 ? 25.641 -9 -8.305 1 93.25 402 GLY A O 1
ATOM 3059 N N . ASP A 1 403 ? 23.656 -9.367 -9.242 1 94.75 403 ASP A N 1
ATOM 3060 C CA . ASP A 1 403 ? 24.172 -9.172 -10.594 1 94.75 403 ASP A CA 1
ATOM 3061 C C . ASP A 1 403 ? 24.125 -7.699 -10.992 1 94.75 403 ASP A C 1
ATOM 3063 O O . ASP A 1 403 ? 23.141 -7.008 -10.734 1 94.75 403 ASP A O 1
ATOM 3067 N N . VAL A 1 404 ? 25.234 -7.258 -11.57 1 97.5 404 VAL A N 1
ATOM 3068 C CA . VAL A 1 404 ? 25.188 -5.934 -12.18 1 97.5 404 VAL A CA 1
ATOM 3069 C C . VAL A 1 404 ? 24.25 -5.953 -13.391 1 97.5 404 VAL A C 1
ATOM 3071 O O . VAL A 1 404 ? 24.031 -7.004 -13.992 1 97.5 404 VAL A O 1
ATOM 3074 N N . SER A 1 405 ? 23.656 -4.812 -13.68 1 97.88 405 SER A N 1
ATOM 3075 C CA . SER A 1 405 ? 22.688 -4.797 -14.773 1 97.88 405 SER A CA 1
ATOM 3076 C C . SER A 1 405 ? 22.672 -3.451 -15.484 1 97.88 405 SER A C 1
ATOM 3078 O O . SER A 1 405 ? 23.344 -2.508 -15.047 1 97.88 405 SER A O 1
ATOM 3080 N N . ASP A 1 406 ? 22.031 -3.426 -16.594 1 98.38 406 ASP A N 1
ATOM 3081 C CA . ASP A 1 406 ? 21.703 -2.217 -17.344 1 98.38 406 ASP A CA 1
ATOM 3082 C C . ASP A 1 406 ? 22.953 -1.531 -17.859 1 98.38 406 ASP A C 1
ATOM 3084 O O . ASP A 1 406 ? 23.172 -0.339 -17.625 1 98.38 406 ASP A O 1
ATOM 3088 N N . LEU A 1 407 ? 23.688 -2.236 -18.625 1 98.69 407 LEU A N 1
ATOM 3089 C CA . LEU A 1 407 ? 24.953 -1.755 -19.188 1 98.69 407 LEU A CA 1
ATOM 3090 C C . LEU A 1 407 ? 24.688 -0.721 -20.281 1 98.69 407 LEU A C 1
ATOM 3092 O O . LEU A 1 407 ? 23.859 -0.931 -21.156 1 98.69 407 LEU A O 1
ATOM 3096 N N . ALA A 1 408 ? 25.453 0.385 -20.234 1 98.38 408 ALA A N 1
ATOM 3097 C CA . ALA A 1 408 ? 25.281 1.438 -21.234 1 98.38 408 ALA A CA 1
ATOM 3098 C C . ALA A 1 408 ? 26.609 2.137 -21.516 1 98.38 408 ALA A C 1
ATOM 3100 O O . ALA A 1 408 ? 27.25 2.668 -20.609 1 98.38 408 ALA A O 1
ATOM 3101 N N . PHE A 1 409 ? 27.016 2.172 -22.797 1 98.06 409 PHE A N 1
ATOM 3102 C CA . PHE A 1 409 ? 28.219 2.881 -23.203 1 98.06 409 PHE A CA 1
ATOM 3103 C C . PHE A 1 409 ? 27.891 4.316 -23.609 1 98.06 409 PHE A C 1
ATOM 3105 O O . PHE A 1 409 ? 26.797 4.594 -24.094 1 98.06 409 PHE A O 1
ATOM 3112 N N . SER A 1 410 ? 28.891 5.156 -23.359 1 98 410 SER A N 1
ATOM 3113 C CA . SER A 1 410 ? 28.766 6.508 -23.891 1 98 410 SER A CA 1
ATOM 3114 C C . SER A 1 410 ? 28.891 6.516 -25.422 1 98 410 SER A C 1
ATOM 3116 O O . SER A 1 410 ? 29.469 5.586 -26 1 98 410 SER A O 1
ATOM 3118 N N . PRO A 1 411 ? 28.344 7.559 -26.047 1 95.94 411 PRO A N 1
ATOM 3119 C CA . PRO A 1 411 ? 28.359 7.586 -27.516 1 95.94 411 PRO A CA 1
ATOM 3120 C C . PRO A 1 411 ? 29.766 7.527 -28.094 1 95.94 411 PRO A C 1
ATOM 3122 O O . PRO A 1 411 ? 29.969 7.012 -29.188 1 95.94 411 PRO A O 1
ATOM 3125 N N . ASP A 1 412 ? 30.844 8.031 -27.375 1 95.81 412 ASP A N 1
ATOM 3126 C CA . ASP A 1 412 ? 32.219 8.023 -27.859 1 95.81 412 ASP A CA 1
ATOM 3127 C C . ASP A 1 412 ? 32.938 6.766 -27.391 1 95.81 412 ASP A C 1
ATOM 3129 O O . ASP A 1 412 ? 34.156 6.648 -27.578 1 95.81 412 ASP A O 1
ATOM 3133 N N . SER A 1 413 ? 32.281 5.855 -26.688 1 96.62 413 SER A N 1
ATOM 3134 C CA . SER A 1 413 ? 32.781 4.574 -26.219 1 96.62 413 SER A CA 1
ATOM 3135 C C . SER A 1 413 ? 33.812 4.762 -25.109 1 96.62 413 SER A C 1
ATOM 3137 O O . SER A 1 413 ? 34.531 3.82 -24.734 1 96.62 413 SER A O 1
ATOM 3139 N N . GLY A 1 414 ? 33.875 5.957 -24.531 1 97.06 414 GLY A N 1
ATOM 3140 C CA . GLY A 1 414 ? 34.875 6.254 -23.531 1 97.06 414 GLY A CA 1
ATOM 3141 C C . GLY A 1 414 ? 34.438 5.918 -22.125 1 97.06 414 GLY A C 1
ATOM 3142 O O . GLY A 1 414 ? 35.25 5.836 -21.219 1 97.06 414 GLY A O 1
ATOM 3143 N N . TRP A 1 415 ? 33.188 5.766 -21.953 1 98.12 415 TRP A N 1
ATOM 3144 C CA . TRP A 1 415 ? 32.625 5.48 -20.625 1 98.12 415 TRP A CA 1
ATOM 3145 C C . TRP A 1 415 ? 31.641 4.324 -20.672 1 98.12 415 TRP A C 1
ATOM 3147 O O . TRP A 1 415 ? 30.969 4.129 -21.688 1 98.12 415 TRP A O 1
ATOM 3157 N N . LEU A 1 416 ? 31.578 3.531 -19.609 1 98.56 416 LEU A N 1
ATOM 3158 C CA . LEU A 1 416 ? 30.594 2.484 -19.359 1 98.56 416 LEU A CA 1
ATOM 3159 C C . LEU A 1 416 ? 29.828 2.736 -18.062 1 98.56 416 LEU A C 1
ATOM 3161 O O . LEU A 1 416 ? 30.453 2.928 -17.016 1 98.56 416 LEU A O 1
ATOM 3165 N N . ALA A 1 417 ? 28.547 2.889 -18.109 1 98.69 417 ALA A N 1
ATOM 3166 C CA . ALA A 1 417 ? 27.688 3.016 -16.922 1 98.69 417 ALA A CA 1
ATOM 3167 C C . ALA A 1 417 ? 26.906 1.733 -16.688 1 98.69 417 ALA A C 1
ATOM 3169 O O . ALA A 1 417 ? 26.625 0.973 -17.609 1 98.69 417 ALA A O 1
ATOM 3170 N N . TRP A 1 418 ? 26.578 1.433 -15.461 1 98.75 418 TRP A N 1
ATOM 3171 C CA . TRP A 1 418 ? 25.719 0.29 -15.133 1 98.75 418 TRP A CA 1
ATOM 3172 C C . TRP A 1 418 ? 25.031 0.496 -13.789 1 98.75 418 TRP A C 1
ATOM 3174 O O . TRP A 1 418 ? 25.328 1.452 -13.07 1 98.75 418 TRP A O 1
ATOM 3184 N N . SER A 1 419 ? 23.984 -0.238 -13.5 1 98.62 419 SER A N 1
ATOM 3185 C CA . SER A 1 419 ? 23.359 -0.311 -12.195 1 98.62 419 SER A CA 1
ATOM 3186 C C . SER A 1 419 ? 24.047 -1.336 -11.297 1 98.62 419 SER A C 1
ATOM 3188 O O . SER A 1 419 ? 24.109 -2.52 -11.633 1 98.62 419 SER A O 1
ATOM 3190 N N . HIS A 1 420 ? 24.594 -0.905 -10.266 1 98.31 420 HIS A N 1
ATOM 3191 C CA . HIS A 1 420 ? 25.344 -1.74 -9.328 1 98.31 420 HIS A CA 1
ATOM 3192 C C . HIS A 1 420 ? 24.5 -2.07 -8.102 1 98.31 420 HIS A C 1
ATOM 3194 O O . HIS A 1 420 ? 24.141 -1.176 -7.336 1 98.31 420 HIS A O 1
ATOM 3200 N N . PRO A 1 421 ? 24.281 -3.348 -7.848 1 96.44 421 PRO A N 1
ATOM 3201 C CA . PRO A 1 421 ? 23.375 -3.721 -6.758 1 96.44 421 PRO A CA 1
ATOM 3202 C C . PRO A 1 421 ? 24 -3.545 -5.379 1 96.44 421 PRO A C 1
ATOM 3204 O O . PRO A 1 421 ? 25.188 -3.814 -5.203 1 96.44 421 PRO A O 1
ATOM 3207 N N . GLY A 1 422 ? 23.25 -2.963 -4.438 1 93.69 422 GLY A N 1
ATOM 3208 C CA . GLY A 1 422 ? 23.484 -2.994 -3.004 1 93.69 422 GLY A CA 1
ATOM 3209 C C . GLY A 1 422 ? 22.484 -3.854 -2.256 1 93.69 422 GLY A C 1
ATOM 3210 O O . GLY A 1 422 ? 21.906 -4.777 -2.826 1 93.69 422 GLY A O 1
ATOM 3211 N N . PRO A 1 423 ? 22.359 -3.68 -0.969 1 89.69 423 PRO A N 1
ATOM 3212 C CA . PRO A 1 423 ? 21.281 -4.406 -0.293 1 89.69 423 PRO A CA 1
ATOM 3213 C C . PRO A 1 423 ? 19.922 -4.23 -0.977 1 89.69 423 PRO A C 1
ATOM 3215 O O . PRO A 1 423 ? 19.469 -3.098 -1.16 1 89.69 423 PRO A O 1
ATOM 3218 N N . ARG A 1 424 ? 19.422 -5.309 -1.433 1 88 424 ARG A N 1
ATOM 3219 C CA . ARG A 1 424 ? 18.188 -5.238 -2.205 1 88 424 ARG A CA 1
ATOM 3220 C C . ARG A 1 424 ? 17.109 -4.469 -1.444 1 88 424 ARG A C 1
ATOM 3222 O O . ARG A 1 424 ? 16.969 -4.625 -0.229 1 88 424 ARG A O 1
ATOM 3229 N N . PRO A 1 425 ? 16.344 -3.648 -2.098 1 90.31 425 PRO A N 1
ATOM 3230 C CA . PRO A 1 425 ? 16.328 -3.494 -3.555 1 90.31 425 PRO A CA 1
ATOM 3231 C C . PRO A 1 425 ? 17.234 -2.365 -4.039 1 90.31 425 PRO A C 1
ATOM 3233 O O . PRO A 1 425 ? 17.188 -1.995 -5.215 1 90.31 425 PRO A O 1
ATOM 3236 N N . LEU A 1 426 ? 18.094 -1.816 -3.244 1 94.81 426 LEU A N 1
ATOM 3237 C CA . LEU A 1 426 ? 18.875 -0.634 -3.58 1 94.81 426 LEU A CA 1
ATOM 3238 C C . LEU A 1 426 ? 19.906 -0.955 -4.66 1 94.81 426 LEU A C 1
ATOM 3240 O O . LEU A 1 426 ? 20.453 -2.057 -4.688 1 94.81 426 LEU A O 1
ATOM 3244 N N . CYS A 1 427 ? 20.078 -0.094 -5.527 1 97.06 427 CYS A N 1
ATOM 3245 C CA . CYS A 1 427 ? 21.141 -0.124 -6.527 1 97.06 427 CYS A CA 1
ATOM 3246 C C . CYS A 1 427 ? 21.594 1.286 -6.891 1 97.06 427 CYS A C 1
ATOM 3248 O O . CYS A 1 427 ? 20.781 2.221 -6.875 1 97.06 427 CYS A O 1
ATOM 3250 N N . GLN A 1 428 ? 22.766 1.48 -7.09 1 97.5 428 GLN A N 1
ATOM 3251 C CA . GLN A 1 428 ? 23.312 2.77 -7.5 1 97.5 428 GLN A CA 1
ATOM 3252 C C . GLN A 1 428 ? 23.922 2.691 -8.898 1 97.5 428 GLN A C 1
ATOM 3254 O O . GLN A 1 428 ? 24.156 1.598 -9.414 1 97.5 428 GLN A O 1
ATOM 3259 N N . LEU A 1 429 ? 24.141 3.834 -9.539 1 98.38 429 LEU A N 1
ATOM 3260 C CA . LEU A 1 429 ? 24.875 3.881 -10.805 1 98.38 429 LEU A CA 1
ATOM 3261 C C . LEU A 1 429 ? 26.359 4.059 -10.57 1 98.38 429 LEU A C 1
ATOM 3263 O O . LEU A 1 429 ? 26.781 4.855 -9.727 1 98.38 429 LEU A O 1
ATOM 3267 N N . ARG A 1 430 ? 27.094 3.305 -11.289 1 98.44 430 ARG A N 1
ATOM 3268 C CA . ARG A 1 430 ? 28.547 3.48 -11.383 1 98.44 430 ARG A CA 1
ATOM 3269 C C . ARG A 1 430 ? 28.969 3.68 -12.836 1 98.44 430 ARG A C 1
ATOM 3271 O O . ARG A 1 430 ? 28.234 3.328 -13.758 1 98.44 430 ARG A O 1
ATOM 3278 N N . ILE A 1 431 ? 30.094 4.324 -13.016 1 98.25 431 ILE A N 1
ATOM 3279 C CA . ILE A 1 431 ? 30.672 4.527 -14.344 1 98.25 431 ILE A CA 1
ATOM 3280 C C . ILE A 1 431 ? 32.156 4.156 -14.328 1 98.25 431 ILE A C 1
ATOM 3282 O O . ILE A 1 431 ? 32.812 4.277 -13.305 1 98.25 431 ILE A O 1
ATOM 3286 N N . ALA A 1 432 ? 32.594 3.666 -15.461 1 98.31 432 ALA A N 1
ATOM 3287 C CA . ALA A 1 432 ? 34 3.32 -15.625 1 98.31 432 ALA A CA 1
ATOM 3288 C C . ALA A 1 432 ? 34.562 3.93 -16.906 1 98.31 432 ALA A C 1
ATOM 3290 O O . ALA A 1 432 ? 33.875 3.955 -17.938 1 98.31 432 ALA A O 1
ATOM 3291 N N . ASN A 1 433 ? 35.75 4.484 -16.766 1 97.38 433 ASN A N 1
ATOM 3292 C CA . ASN A 1 433 ? 36.5 4.809 -17.969 1 97.38 433 ASN A CA 1
ATOM 3293 C C . ASN A 1 433 ? 36.938 3.551 -18.703 1 97.38 433 ASN A C 1
ATOM 3295 O O . ASN A 1 433 ? 37.531 2.654 -18.094 1 97.38 433 ASN A O 1
ATOM 3299 N N . THR A 1 434 ? 36.719 3.473 -20.031 1 97.06 434 THR A N 1
ATOM 3300 C CA . THR A 1 434 ? 36.906 2.209 -20.734 1 97.06 434 THR A CA 1
ATOM 3301 C C . THR A 1 434 ? 38.375 1.985 -21.062 1 97.06 434 THR A C 1
ATOM 3303 O O . THR A 1 434 ? 38.781 0.885 -21.453 1 97.06 434 THR A O 1
ATOM 3306 N N . THR A 1 435 ? 39.188 3.002 -20.891 1 93.94 435 THR A N 1
ATOM 3307 C CA . THR A 1 435 ? 40.594 2.867 -21.188 1 93.94 435 THR A CA 1
ATOM 3308 C C . THR A 1 435 ? 41.375 2.369 -19.953 1 93.94 435 THR A C 1
ATOM 3310 O O . THR A 1 435 ? 42.062 1.344 -20.016 1 93.94 435 THR A O 1
ATOM 3313 N N . ASP A 1 436 ? 41.219 3.021 -18.797 1 94.88 436 ASP A N 1
ATOM 3314 C CA . ASP A 1 436 ? 42 2.637 -17.609 1 94.88 436 ASP A CA 1
ATOM 3315 C C . ASP A 1 436 ? 41.125 1.858 -16.625 1 94.88 436 ASP A C 1
ATOM 3317 O O . ASP A 1 436 ? 41.625 1.386 -15.602 1 94.88 436 ASP A O 1
ATOM 3321 N N . LEU A 1 437 ? 39.875 1.726 -16.859 1 96.44 437 LEU A N 1
ATOM 3322 C CA . LEU A 1 437 ? 38.906 0.932 -16.125 1 96.44 437 LEU A CA 1
ATOM 3323 C C . LEU A 1 437 ? 38.75 1.465 -14.703 1 96.44 437 LEU A C 1
ATOM 3325 O O . LEU A 1 437 ? 38.406 0.711 -13.781 1 96.44 437 LEU A O 1
ATOM 3329 N N . SER A 1 438 ? 39.062 2.793 -14.484 1 96.81 438 SER A N 1
ATOM 3330 C CA . SER A 1 438 ? 38.75 3.41 -13.203 1 96.81 438 SER A CA 1
ATOM 3331 C C . SER A 1 438 ? 37.25 3.521 -13 1 96.81 438 SER A C 1
ATOM 3333 O O . SER A 1 438 ? 36.531 3.953 -13.906 1 96.81 438 SER A O 1
ATOM 3335 N N . VAL A 1 439 ? 36.812 3.07 -11.852 1 97.88 439 VAL A N 1
ATOM 3336 C CA . VAL A 1 439 ? 35.406 3.041 -11.547 1 97.88 439 VAL A CA 1
ATOM 3337 C C . VAL A 1 439 ? 35.062 4.152 -10.555 1 97.88 439 VAL A C 1
ATOM 3339 O O . VAL A 1 439 ? 35.812 4.398 -9.609 1 97.88 439 VAL A O 1
ATOM 3342 N N . THR A 1 440 ? 33.969 4.863 -10.797 1 96.56 440 THR A N 1
ATOM 3343 C CA . THR A 1 440 ? 33.5 5.918 -9.914 1 96.56 440 THR A CA 1
ATOM 3344 C C . THR A 1 440 ? 31.984 5.77 -9.68 1 96.56 440 THR A C 1
ATOM 3346 O O . THR A 1 440 ? 31.25 5.328 -10.562 1 96.56 440 THR A O 1
ATOM 3349 N N . GLU A 1 441 ? 31.578 6.176 -8.477 1 96.12 441 GLU A N 1
ATOM 3350 C CA . GLU A 1 441 ? 30.156 6.223 -8.172 1 96.12 441 GLU A CA 1
ATOM 3351 C C . GLU A 1 441 ? 29.484 7.422 -8.844 1 96.12 441 GLU A C 1
ATOM 3353 O O . GLU A 1 441 ? 29.906 8.562 -8.648 1 96.12 441 GLU A O 1
ATOM 3358 N N . ALA A 1 442 ? 28.453 7.129 -9.578 1 97.25 442 ALA A N 1
ATOM 3359 C CA . ALA A 1 442 ? 27.719 8.211 -10.211 1 97.25 442 ALA A CA 1
ATOM 3360 C C . ALA A 1 442 ? 26.578 8.703 -9.312 1 97.25 442 ALA A C 1
ATOM 3362 O O . ALA A 1 442 ? 26.234 9.883 -9.328 1 97.25 442 ALA A O 1
ATOM 3363 N N . THR A 1 443 ? 25.906 7.836 -8.609 1 96.75 443 THR A N 1
ATOM 3364 C CA . THR A 1 443 ? 24.891 8.148 -7.617 1 96.75 443 THR A CA 1
ATOM 3365 C C . THR A 1 443 ? 25.172 7.438 -6.301 1 96.75 443 THR A C 1
ATOM 3367 O O . THR A 1 443 ? 25.812 6.375 -6.289 1 96.75 443 THR A O 1
ATOM 3370 N N . PRO A 1 444 ? 24.781 8.016 -5.176 1 93.56 444 PRO A N 1
ATOM 3371 C CA . PRO A 1 444 ? 24.969 7.32 -3.902 1 93.56 444 PRO A CA 1
ATOM 3372 C C . PRO A 1 444 ? 24.047 6.117 -3.746 1 93.56 444 PRO A C 1
ATOM 3374 O O . PRO A 1 444 ? 22.984 6.055 -4.387 1 93.56 444 PRO A O 1
ATOM 3377 N N . LEU A 1 445 ? 24.5 5.164 -2.934 1 94.19 445 LEU A N 1
ATOM 3378 C CA . LEU A 1 445 ? 23.688 3.982 -2.652 1 94.19 445 LEU A CA 1
ATOM 3379 C C . LEU A 1 445 ? 22.594 4.301 -1.636 1 94.19 445 LEU A C 1
ATOM 3381 O O . LEU A 1 445 ? 22.703 3.916 -0.469 1 94.19 445 LEU A O 1
ATOM 3385 N N . ARG A 1 446 ? 21.469 4.871 -2.08 1 93.31 446 ARG A N 1
ATOM 3386 C CA . ARG A 1 446 ? 20.375 5.27 -1.194 1 93.31 446 ARG A CA 1
ATOM 3387 C C . ARG A 1 446 ? 19.016 4.832 -1.755 1 93.31 446 ARG A C 1
ATOM 3389 O O . ARG A 1 446 ? 18.078 4.582 -0.999 1 93.31 446 ARG A O 1
ATOM 3396 N N . PHE A 1 447 ? 18.938 4.824 -3.049 1 96.5 447 PHE A N 1
ATOM 3397 C CA . PHE A 1 447 ? 17.688 4.516 -3.727 1 96.5 447 PHE A CA 1
ATOM 3398 C C . PHE A 1 447 ? 17.891 3.424 -4.77 1 96.5 447 PHE A C 1
ATOM 3400 O O . PHE A 1 447 ? 18.938 2.766 -4.793 1 96.5 447 PHE A O 1
ATOM 3407 N N . GLN A 1 448 ? 16.875 3.145 -5.551 1 97.12 448 GLN A N 1
ATOM 3408 C CA . GLN A 1 448 ? 17 2.238 -6.688 1 97.12 448 GLN A CA 1
ATOM 3409 C C . GLN A 1 448 ? 17.234 3.008 -7.984 1 97.12 448 GLN A C 1
ATOM 3411 O O . GLN A 1 448 ? 16.297 3.488 -8.609 1 97.12 448 GLN A O 1
ATOM 3416 N N . ASP A 1 449 ? 18.438 3.109 -8.32 1 98.25 449 ASP A N 1
ATOM 3417 C CA . ASP A 1 449 ? 18.828 3.754 -9.57 1 98.25 449 ASP A CA 1
ATOM 3418 C C . ASP A 1 449 ? 19.172 2.719 -10.641 1 98.25 449 ASP A C 1
ATOM 3420 O O . ASP A 1 449 ? 20.094 1.905 -10.453 1 98.25 449 ASP A O 1
ATOM 3424 N N . TYR A 1 450 ? 18.484 2.795 -11.727 1 98.19 450 TYR A N 1
ATOM 3425 C CA . TYR A 1 450 ? 18.625 1.727 -12.711 1 98.19 450 TYR A CA 1
ATOM 3426 C C . TYR A 1 450 ? 18.391 2.252 -14.125 1 98.19 450 TYR A C 1
ATOM 3428 O O . TYR A 1 450 ? 17.984 3.398 -14.305 1 98.19 450 TYR A O 1
ATOM 3436 N N . GLN A 1 451 ? 18.859 1.494 -15.156 1 98.5 451 GLN A N 1
ATOM 3437 C CA . GLN A 1 451 ? 18.688 1.718 -16.594 1 98.5 451 GLN A CA 1
ATOM 3438 C C . GLN A 1 451 ? 19.297 3.053 -17.016 1 98.5 451 GLN A C 1
ATOM 3440 O O . GLN A 1 451 ? 18.609 3.898 -17.594 1 98.5 451 GLN A O 1
ATOM 3445 N N . PRO A 1 452 ? 20.516 3.215 -16.719 1 98.62 452 PRO A N 1
ATOM 3446 C CA . PRO A 1 452 ? 21.203 4.406 -17.234 1 98.62 452 PRO A CA 1
ATOM 3447 C C . PRO A 1 452 ? 21.203 4.469 -18.75 1 98.62 452 PRO A C 1
ATOM 3449 O O . PRO A 1 452 ? 21.234 3.43 -19.422 1 98.62 452 PRO A O 1
ATOM 3452 N N . ALA A 1 453 ? 21.203 5.621 -19.328 1 98.62 453 ALA A N 1
ATOM 3453 C CA . ALA A 1 453 ? 21.312 5.887 -20.75 1 98.62 453 ALA A CA 1
ATOM 3454 C C . ALA A 1 453 ? 22.016 7.219 -21.016 1 98.62 453 ALA A C 1
ATOM 3456 O O . ALA A 1 453 ? 21.531 8.273 -20.609 1 98.62 453 ALA A O 1
ATOM 3457 N N . PHE A 1 454 ? 23.172 7.18 -21.656 1 98.12 454 PHE A N 1
ATOM 3458 C CA . PHE A 1 454 ? 23.797 8.422 -22.094 1 98.12 454 PHE A CA 1
ATOM 3459 C C . PHE A 1 454 ? 22.984 9.07 -23.203 1 98.12 454 PHE A C 1
ATOM 3461 O O . PHE A 1 454 ? 22.5 8.383 -24.109 1 98.12 454 PHE A O 1
ATOM 3468 N N . THR A 1 455 ? 22.781 10.367 -23.094 1 97.06 455 THR A N 1
ATOM 3469 C CA . THR A 1 455 ? 22.203 11.039 -24.234 1 97.06 455 THR A CA 1
ATOM 3470 C C . THR A 1 455 ? 23.141 10.961 -25.438 1 97.06 455 THR A C 1
ATOM 3472 O O . THR A 1 455 ? 24.344 10.828 -25.281 1 97.06 455 THR A O 1
ATOM 3475 N N . LEU A 1 456 ? 22.594 11.102 -26.641 1 95.44 456 LEU A N 1
ATOM 3476 C CA . LEU A 1 456 ? 23.359 10.867 -27.859 1 95.44 456 LEU A CA 1
ATOM 3477 C C . LEU A 1 456 ? 24.422 11.945 -28.047 1 95.44 456 LEU A C 1
ATOM 3479 O O . LEU A 1 456 ? 25.438 11.727 -28.719 1 95.44 456 LEU A O 1
ATOM 3483 N N . ASP A 1 457 ? 24.219 13.109 -27.438 1 93.88 457 ASP A N 1
ATOM 3484 C CA . ASP A 1 457 ? 25.203 14.195 -27.531 1 93.88 457 ASP A CA 1
ATOM 3485 C C . ASP A 1 457 ? 26.297 14.031 -26.484 1 93.88 457 ASP A C 1
ATOM 3487 O O . ASP A 1 457 ? 27.266 14.805 -26.469 1 93.88 457 ASP A O 1
ATOM 3491 N N . GLY A 1 458 ? 26.172 13.031 -25.547 1 95.38 458 GLY A N 1
ATOM 3492 C CA . GLY A 1 458 ? 27.188 12.695 -24.562 1 95.38 458 GLY A CA 1
ATOM 3493 C C . GLY A 1 458 ? 27.219 13.656 -23.391 1 95.38 458 GLY A C 1
ATOM 3494 O O . GLY A 1 458 ? 28.125 13.57 -22.547 1 95.38 458 GLY A O 1
ATOM 3495 N N . LYS A 1 459 ? 26.266 14.523 -23.234 1 95.12 459 LYS A N 1
ATOM 3496 C CA . LYS A 1 459 ? 26.312 15.578 -22.234 1 95.12 459 LYS A CA 1
ATOM 3497 C C . LYS A 1 459 ? 25.688 15.125 -20.922 1 95.12 459 LYS A C 1
ATOM 3499 O O . LYS A 1 459 ? 25.969 15.688 -19.859 1 95.12 459 LYS A O 1
ATOM 3504 N N . HIS A 1 460 ? 24.766 14.195 -21.062 1 96.94 460 HIS A N 1
ATOM 3505 C CA . HIS A 1 460 ? 24 13.797 -19.875 1 96.94 460 HIS A CA 1
ATOM 3506 C C . HIS A 1 460 ? 23.984 12.273 -19.734 1 96.94 460 HIS A C 1
ATOM 3508 O O . HIS A 1 460 ? 24.141 11.555 -20.719 1 96.94 460 HIS A O 1
ATOM 3514 N N . LEU A 1 461 ? 23.812 11.805 -18.516 1 98.12 461 LEU A N 1
ATOM 3515 C CA . LEU A 1 461 ? 23.469 10.438 -18.172 1 98.12 461 LEU A CA 1
ATOM 3516 C C . LEU A 1 461 ? 22.094 10.375 -17.516 1 98.12 461 LEU A C 1
ATOM 3518 O O . LEU A 1 461 ? 21.906 10.797 -16.375 1 98.12 461 LEU A O 1
ATOM 3522 N N . ALA A 1 462 ? 21.109 9.93 -18.266 1 98.5 462 ALA A N 1
ATOM 3523 C CA . ALA A 1 462 ? 19.75 9.742 -17.734 1 98.5 462 ALA A CA 1
ATOM 3524 C C . ALA A 1 462 ? 19.625 8.391 -17.047 1 98.5 462 ALA A C 1
ATOM 3526 O O . ALA A 1 462 ? 20.406 7.477 -17.297 1 98.5 462 ALA A O 1
ATOM 3527 N N . PHE A 1 463 ? 18.719 8.234 -16.141 1 98.69 463 PHE A N 1
ATOM 3528 C CA . PHE A 1 463 ? 18.453 6.965 -15.469 1 98.69 463 PHE A CA 1
ATOM 3529 C C . PHE A 1 463 ? 17.078 6.973 -14.82 1 98.69 463 PHE A C 1
ATOM 3531 O O . PHE A 1 463 ? 16.453 8.031 -14.68 1 98.69 463 PHE A O 1
ATOM 3538 N N . LEU A 1 464 ? 16.5 5.863 -14.562 1 98.62 464 LEU A N 1
ATOM 3539 C CA . LEU A 1 464 ? 15.289 5.723 -13.75 1 98.62 464 LEU A CA 1
ATOM 3540 C C . LEU A 1 464 ? 15.648 5.574 -12.273 1 98.62 464 LEU A C 1
ATOM 3542 O O . LEU A 1 464 ? 16.672 4.992 -11.93 1 98.62 464 LEU A O 1
ATOM 3546 N N . SER A 1 465 ? 14.867 6.152 -11.469 1 98.25 465 SER A N 1
ATOM 3547 C CA . SER A 1 465 ? 15.141 6.066 -10.039 1 98.25 465 SER A CA 1
ATOM 3548 C C . SER A 1 465 ? 13.852 5.984 -9.234 1 98.25 465 SER A C 1
ATOM 3550 O O . SER A 1 465 ? 12.906 6.738 -9.477 1 98.25 465 SER A O 1
ATOM 3552 N N . SER A 1 466 ? 13.812 5.012 -8.336 1 97.19 466 SER A N 1
ATOM 3553 C CA . SER A 1 466 ? 12.742 4.984 -7.336 1 97.19 466 SER A CA 1
ATOM 3554 C C . SER A 1 466 ? 13.117 5.793 -6.102 1 97.19 466 SER A C 1
ATOM 3556 O O . SER A 1 466 ? 13.68 5.254 -5.145 1 97.19 466 SER A O 1
ATOM 3558 N N . ARG A 1 467 ? 12.859 7.066 -6.113 1 96.75 467 ARG A N 1
ATOM 3559 C CA . ARG A 1 467 ? 13.211 7.906 -4.973 1 96.75 467 ARG A CA 1
ATOM 3560 C C . ARG A 1 467 ? 12.086 8.883 -4.648 1 96.75 467 ARG A C 1
ATOM 3562 O O . ARG A 1 467 ? 12.297 9.867 -3.934 1 96.75 467 ARG A O 1
ATOM 3569 N N . SER A 1 468 ? 10.867 8.641 -5.211 1 96.38 468 SER A N 1
ATOM 3570 C CA . SER A 1 468 ? 9.688 9.398 -4.824 1 96.38 468 SER A CA 1
ATOM 3571 C C . SER A 1 468 ? 8.938 8.719 -3.686 1 96.38 468 SER A C 1
ATOM 3573 O O . SER A 1 468 ? 8.57 7.547 -3.793 1 96.38 468 SER A O 1
ATOM 3575 N N . PHE A 1 469 ? 8.766 9.422 -2.633 1 97 469 PHE A N 1
ATOM 3576 C CA . PHE A 1 469 ? 8.07 8.906 -1.46 1 97 469 PHE A CA 1
ATOM 3577 C C . PHE A 1 469 ? 6.754 9.641 -1.241 1 97 469 PHE A C 1
ATOM 3579 O O . PHE A 1 469 ? 6.73 10.719 -0.643 1 97 469 PHE A O 1
ATOM 3586 N N . ASP A 1 470 ? 5.711 9.148 -1.766 1 96.75 470 ASP A N 1
ATOM 3587 C CA . ASP A 1 470 ? 4.359 9.688 -1.631 1 96.75 470 ASP A CA 1
ATOM 3588 C C . ASP A 1 470 ? 3.385 8.609 -1.164 1 96.75 470 ASP A C 1
ATOM 3590 O O . ASP A 1 470 ? 2.727 7.961 -1.981 1 96.75 470 ASP A O 1
ATOM 3594 N N . PRO A 1 471 ? 3.275 8.406 0.104 1 96.81 471 PRO A N 1
ATOM 3595 C CA . PRO A 1 471 ? 2.486 7.285 0.623 1 96.81 471 PRO A CA 1
ATOM 3596 C C . PRO A 1 471 ? 0.994 7.43 0.329 1 96.81 471 PRO A C 1
ATOM 3598 O O . PRO A 1 471 ? 0.463 8.547 0.338 1 96.81 471 PRO A O 1
ATOM 3601 N N . VAL A 1 472 ? 0.346 6.34 0.086 1 96.31 472 VAL A N 1
ATOM 3602 C CA . VAL A 1 472 ? -1.099 6.207 -0.074 1 96.31 472 VAL A CA 1
ATOM 3603 C C . VAL A 1 472 ? -1.668 5.348 1.052 1 96.31 472 VAL A C 1
ATOM 3605 O O . VAL A 1 472 ? -1.07 4.34 1.434 1 96.31 472 VAL A O 1
ATOM 3608 N N . TYR A 1 473 ? -2.756 5.746 1.656 1 95.81 473 TYR A N 1
ATOM 3609 C CA . TYR A 1 473 ? -3.402 4.941 2.686 1 95.81 473 TYR A CA 1
ATOM 3610 C C . TYR A 1 473 ? -4.043 3.695 2.082 1 95.81 473 TYR A C 1
ATOM 3612 O O . TYR A 1 473 ? -4.637 3.758 1.003 1 95.81 473 TYR A O 1
ATOM 3620 N N . ASP A 1 474 ? -3.867 2.545 2.744 1 95.88 474 ASP A N 1
ATOM 3621 C CA . ASP A 1 474 ? -4.496 1.284 2.361 1 95.88 474 ASP A CA 1
ATOM 3622 C C . ASP A 1 474 ? -6.016 1.366 2.498 1 95.88 474 ASP A C 1
ATOM 3624 O O . ASP A 1 474 ? -6.527 1.982 3.434 1 95.88 474 ASP A O 1
ATOM 3628 N N . GLU A 1 475 ? -6.75 0.696 1.641 1 93.62 475 GLU A N 1
ATOM 3629 C CA . GLU A 1 475 ? -8.203 0.779 1.59 1 93.62 475 GLU A CA 1
ATOM 3630 C C . GLU A 1 475 ? -8.844 -0.099 2.66 1 93.62 475 GLU A C 1
ATOM 3632 O O . GLU A 1 475 ? -9.969 0.17 3.104 1 93.62 475 GLU A O 1
ATOM 3637 N N . HIS A 1 476 ? -8.188 -1.197 3.107 1 93.75 476 HIS A N 1
ATOM 3638 C CA . HIS A 1 476 ? -8.844 -2.197 3.939 1 93.75 476 HIS A CA 1
ATOM 3639 C C . HIS A 1 476 ? -8.281 -2.191 5.355 1 93.75 476 HIS A C 1
ATOM 3641 O O . HIS A 1 476 ? -8.969 -2.592 6.301 1 93.75 476 HIS A O 1
ATOM 3647 N N . VAL A 1 477 ? -7.055 -1.764 5.484 1 92.5 477 VAL A N 1
ATOM 3648 C CA . VAL A 1 477 ? -6.41 -1.811 6.793 1 92.5 477 VAL A CA 1
ATOM 3649 C C . VAL A 1 477 ? -5.656 -0.507 7.043 1 92.5 477 VAL A C 1
ATOM 3651 O O . VAL A 1 477 ? -5.309 0.208 6.098 1 92.5 477 VAL A O 1
ATOM 3654 N N . PHE A 1 478 ? -5.488 -0.22 8.344 1 94.62 478 PHE A N 1
ATOM 3655 C CA . PHE A 1 478 ? -4.684 0.952 8.664 1 94.62 478 PHE A CA 1
ATOM 3656 C C . PHE A 1 478 ? -3.209 0.695 8.367 1 94.62 478 PHE A C 1
ATOM 3658 O O . PHE A 1 478 ? -2.52 0.033 9.148 1 94.62 478 PHE A O 1
ATOM 3665 N N . ASP A 1 479 ? -2.811 1.226 7.172 1 95.56 479 ASP A N 1
ATOM 3666 C CA . ASP A 1 479 ? -1.438 1.088 6.695 1 95.56 479 ASP A CA 1
ATOM 3667 C C . ASP A 1 479 ? -1.139 2.096 5.586 1 95.56 479 ASP A C 1
ATOM 3669 O O . ASP A 1 479 ? -2.043 2.779 5.102 1 95.56 479 ASP A O 1
ATOM 3673 N N . LEU A 1 480 ? 0.115 2.291 5.309 1 96.88 480 LEU A N 1
ATOM 3674 C CA . LEU A 1 480 ? 0.601 3.178 4.258 1 96.88 480 LEU A CA 1
ATOM 3675 C C . LEU A 1 480 ? 1.517 2.428 3.295 1 96.88 480 LEU A C 1
ATOM 3677 O O . LEU A 1 480 ? 2.291 1.564 3.715 1 96.88 480 LEU A O 1
ATOM 3681 N N . ALA A 1 481 ? 1.38 2.744 1.979 1 96.12 481 ALA A N 1
ATOM 3682 C CA . ALA A 1 481 ? 2.23 2.094 0.985 1 96.12 481 ALA A CA 1
ATOM 3683 C C . ALA A 1 481 ? 2.662 3.08 -0.097 1 96.12 481 ALA A C 1
ATOM 3685 O O . ALA A 1 481 ? 1.968 4.066 -0.36 1 96.12 481 ALA A O 1
ATOM 3686 N N . PHE A 1 482 ? 3.803 2.865 -0.667 1 96.94 482 PHE A N 1
ATOM 3687 C CA . PHE A 1 482 ? 4.266 3.596 -1.841 1 96.94 482 PHE A CA 1
ATOM 3688 C C . PHE A 1 482 ? 3.93 2.838 -3.119 1 96.94 482 PHE A C 1
ATOM 3690 O O . PHE A 1 482 ? 4.441 1.739 -3.35 1 96.94 482 PHE A O 1
ATOM 3697 N N . VAL A 1 483 ? 3.084 3.398 -3.967 1 93.88 483 VAL A N 1
ATOM 3698 C CA . VAL A 1 483 ? 2.531 2.688 -5.113 1 93.88 483 VAL A CA 1
ATOM 3699 C C . VAL A 1 483 ? 3.314 3.051 -6.375 1 93.88 483 VAL A C 1
ATOM 3701 O O . VAL A 1 483 ? 3.611 2.184 -7.199 1 93.88 483 VAL A O 1
ATOM 3704 N N . GLU A 1 484 ? 3.58 4.336 -6.535 1 91.75 484 GLU A N 1
ATOM 3705 C CA . GLU A 1 484 ? 4.363 4.895 -7.633 1 91.75 484 GLU A CA 1
ATOM 3706 C C . GLU A 1 484 ? 5.582 5.652 -7.113 1 91.75 484 GLU A C 1
ATOM 3708 O O . GLU A 1 484 ? 5.441 6.672 -6.434 1 91.75 484 GLU A O 1
ATOM 3713 N N . GLY A 1 485 ? 6.766 5.082 -7.496 1 93.62 485 GLY A N 1
ATOM 3714 C CA . GLY A 1 485 ? 7.918 5.688 -6.844 1 93.62 485 GLY A CA 1
ATOM 3715 C C . GLY A 1 485 ? 9.031 6.043 -7.809 1 93.62 485 GLY A C 1
ATOM 3716 O O . GLY A 1 485 ? 9.977 6.746 -7.445 1 93.62 485 GLY A O 1
ATOM 3717 N N . ALA A 1 486 ? 8.852 5.711 -9.125 1 96.81 486 ALA A N 1
ATOM 3718 C CA . ALA A 1 486 ? 9.969 5.895 -10.047 1 96.81 486 ALA A CA 1
ATOM 3719 C C . ALA A 1 486 ? 9.703 7.047 -11.008 1 96.81 486 ALA A C 1
ATOM 3721 O O . ALA A 1 486 ? 8.547 7.367 -11.305 1 96.81 486 ALA A O 1
ATOM 3722 N N . ARG A 1 487 ? 10.664 7.723 -11.43 1 96.5 487 ARG A N 1
ATOM 3723 C CA . ARG A 1 487 ? 10.633 8.664 -12.547 1 96.5 487 ARG A CA 1
ATOM 3724 C C . ARG A 1 487 ? 12.023 8.82 -13.156 1 96.5 487 ARG A C 1
ATOM 3726 O O . ARG A 1 487 ? 13.023 8.461 -12.539 1 96.5 487 ARG A O 1
ATOM 3733 N N . PRO A 1 488 ? 12.102 9.25 -14.352 1 98.19 488 PRO A N 1
ATOM 3734 C CA . PRO A 1 488 ? 13.406 9.516 -14.961 1 98.19 488 PRO A CA 1
ATOM 3735 C C . PRO A 1 488 ? 14.125 10.711 -14.336 1 98.19 488 PRO A C 1
ATOM 3737 O O . PRO A 1 488 ? 13.484 11.703 -13.977 1 98.19 488 PRO A O 1
ATOM 3740 N N . HIS A 1 489 ? 15.398 10.609 -14.18 1 97.69 489 HIS A N 1
ATOM 3741 C CA . HIS A 1 489 ? 16.328 11.641 -13.727 1 97.69 489 HIS A CA 1
ATOM 3742 C C . HIS A 1 489 ? 17.484 11.805 -14.703 1 97.69 489 HIS A C 1
ATOM 3744 O O . HIS A 1 489 ? 17.641 11 -15.633 1 97.69 489 HIS A O 1
ATOM 3750 N N . LEU A 1 490 ? 18.234 12.836 -14.609 1 96.25 490 LEU A N 1
ATOM 3751 C CA . LEU A 1 490 ? 19.438 13.016 -15.43 1 96.25 490 LEU A CA 1
ATOM 3752 C C . LEU A 1 490 ? 20.562 13.656 -14.617 1 96.25 490 LEU A C 1
ATOM 3754 O O . LEU A 1 490 ? 20.297 14.406 -13.672 1 96.25 490 LEU A O 1
ATOM 3758 N N . ILE A 1 491 ? 21.766 13.297 -14.883 1 96.62 491 ILE A N 1
ATOM 3759 C CA . ILE A 1 491 ? 22.984 13.914 -14.375 1 96.62 491 ILE A CA 1
ATOM 3760 C C . ILE A 1 491 ? 23.641 14.734 -15.484 1 96.62 491 ILE A C 1
ATOM 3762 O O . ILE A 1 491 ? 23.875 14.227 -16.594 1 96.62 491 ILE A O 1
ATOM 3766 N N . THR A 1 492 ? 23.938 15.961 -15.211 1 95.38 492 THR A N 1
ATOM 3767 C CA . THR A 1 492 ? 24.828 16.672 -16.109 1 95.38 492 THR A CA 1
ATOM 3768 C C . THR A 1 492 ? 26.266 16.266 -15.891 1 95.38 492 THR A C 1
ATOM 3770 O O . THR A 1 492 ? 26.812 16.453 -14.805 1 95.38 492 THR A O 1
ATOM 3773 N N . LEU A 1 493 ? 26.891 15.742 -16.891 1 95.44 493 LEU A N 1
ATOM 3774 C CA . LEU A 1 493 ? 28.172 15.078 -16.719 1 95.44 493 LEU A CA 1
ATOM 3775 C C . LEU A 1 493 ? 29.297 16.094 -16.516 1 95.44 493 LEU A C 1
ATOM 3777 O O . LEU A 1 493 ? 30.156 15.914 -15.656 1 95.44 493 LEU A O 1
ATOM 3781 N N . ALA A 1 494 ? 29.219 17.125 -17.344 1 90.75 494 ALA A N 1
ATOM 3782 C CA . ALA A 1 494 ? 30.172 18.219 -17.125 1 90.75 494 ALA A CA 1
ATOM 3783 C C . ALA A 1 494 ? 29.609 19.234 -16.141 1 90.75 494 ALA A C 1
ATOM 3785 O O . ALA A 1 494 ? 28.406 19.531 -16.156 1 90.75 494 ALA A O 1
ATOM 3786 N N . ALA A 1 495 ? 30.391 19.844 -15.32 1 81.38 495 ALA A N 1
ATOM 3787 C CA . ALA A 1 495 ? 29.953 20.766 -14.273 1 81.38 495 ALA A CA 1
ATOM 3788 C C . ALA A 1 495 ? 29.344 22.031 -14.867 1 81.38 495 ALA A C 1
ATOM 3790 O O . ALA A 1 495 ? 28.5 22.672 -14.258 1 81.38 495 ALA A O 1
ATOM 3791 N N . THR A 1 496 ? 29.672 22.375 -16.031 1 79.62 496 THR A N 1
ATOM 3792 C CA . THR A 1 496 ? 29.25 23.641 -16.641 1 79.62 496 THR A CA 1
ATOM 3793 C C . THR A 1 496 ? 28.016 23.438 -17.516 1 79.62 496 THR A C 1
ATOM 3795 O O . THR A 1 496 ? 27.453 24.406 -18.031 1 79.62 496 THR A O 1
ATOM 3798 N N . THR A 1 497 ? 27.672 22.188 -17.656 1 86.31 497 THR A N 1
ATOM 3799 C CA . THR A 1 497 ? 26.484 21.922 -18.438 1 86.31 497 THR A CA 1
ATOM 3800 C C . THR A 1 497 ? 25.219 22.312 -17.688 1 86.31 497 THR A C 1
ATOM 3802 O O . THR A 1 497 ? 24.969 21.828 -16.578 1 86.31 497 THR A O 1
ATOM 3805 N N . PRO A 1 498 ? 24.438 23.266 -18.219 1 85.56 498 PRO A N 1
ATOM 3806 C CA . PRO A 1 498 ? 23.188 23.656 -17.531 1 85.56 498 PRO A CA 1
ATOM 3807 C C . PRO A 1 498 ? 22.156 22.531 -17.516 1 85.56 498 PRO A C 1
ATOM 3809 O O . PRO A 1 498 ? 22.203 21.625 -18.359 1 85.56 498 PRO A O 1
ATOM 3812 N N . SER A 1 499 ? 21.234 22.688 -16.547 1 88.25 499 SER A N 1
ATOM 3813 C CA . SER A 1 499 ? 20.094 21.797 -16.547 1 88.25 499 SER A CA 1
ATOM 3814 C C . SER A 1 499 ? 19.172 22.062 -17.734 1 88.25 499 SER A C 1
ATOM 3816 O O . SER A 1 499 ? 18.875 23.203 -18.062 1 88.25 499 SER A O 1
ATOM 3818 N N . PRO A 1 500 ? 18.719 20.938 -18.344 1 89.62 500 PRO A N 1
ATOM 3819 C CA . PRO A 1 500 ? 17.75 21.156 -19.422 1 89.62 500 PRO A CA 1
ATOM 3820 C C . PRO A 1 500 ? 16.406 21.656 -18.922 1 89.62 500 PRO A C 1
ATOM 3822 O O . PRO A 1 500 ? 15.586 22.125 -19.719 1 89.62 500 PRO A O 1
ATOM 3825 N N . PHE A 1 501 ? 16.141 21.594 -17.625 1 89.06 501 PHE A N 1
ATOM 3826 C CA . PHE A 1 501 ? 14.828 21.906 -17.094 1 89.06 501 PHE A CA 1
ATOM 3827 C C . PHE A 1 501 ? 14.852 23.219 -16.312 1 89.06 501 PHE A C 1
ATOM 3829 O O . PHE A 1 501 ? 13.828 23.641 -15.781 1 89.06 501 PHE A O 1
ATOM 3836 N N . GLY A 1 502 ? 15.969 23.828 -16.141 1 83.5 502 GLY A N 1
ATOM 3837 C CA . GLY A 1 502 ? 16.094 25.031 -15.344 1 83.5 502 GLY A CA 1
ATOM 3838 C C . GLY A 1 502 ? 15.773 26.297 -16.109 1 83.5 502 GLY A C 1
ATOM 3839 O O . GLY A 1 502 ? 15.617 26.266 -17.344 1 83.5 502 GLY A O 1
ATOM 3840 N N . PRO A 1 503 ? 15.625 27.359 -15.281 1 83.38 503 PRO A N 1
ATOM 3841 C CA . PRO A 1 503 ? 15.383 28.641 -15.945 1 83.38 503 PRO A CA 1
ATOM 3842 C C . PRO A 1 503 ? 16.578 29.125 -16.75 1 83.38 503 PRO A C 1
ATOM 3844 O O . PRO A 1 503 ? 17.719 28.75 -16.469 1 83.38 503 PRO A O 1
ATOM 3847 N N . GLN A 1 504 ? 16.266 29.828 -17.797 1 81.44 504 GLN A N 1
ATOM 3848 C CA . GLN A 1 504 ? 17.297 30.391 -18.656 1 81.44 504 GLN A CA 1
ATOM 3849 C C . GLN A 1 504 ? 17.312 31.922 -18.562 1 81.44 504 GLN A C 1
ATOM 3851 O O . GLN A 1 504 ? 16.266 32.562 -18.469 1 81.44 504 GLN A O 1
ATOM 3856 N N . ARG A 1 505 ? 18.469 32.469 -18.5 1 80.44 505 ARG A N 1
ATOM 3857 C CA . ARG A 1 505 ? 18.656 33.906 -18.344 1 80.44 505 ARG A CA 1
ATOM 3858 C C . ARG A 1 505 ? 17.891 34.688 -19.438 1 80.44 505 ARG A C 1
ATOM 3860 O O . ARG A 1 505 ? 17.266 35.688 -19.156 1 80.44 505 ARG A O 1
ATOM 3867 N N . HIS A 1 506 ? 18 34.188 -20.609 1 79.88 506 HIS A N 1
ATOM 3868 C CA . HIS A 1 506 ? 17.375 34.875 -21.734 1 79.88 506 HIS A CA 1
ATOM 3869 C C . HIS A 1 506 ? 16.016 34.281 -22.062 1 79.88 506 HIS A C 1
ATOM 3871 O O . HIS A 1 506 ? 15.445 34.594 -23.125 1 79.88 506 HIS A O 1
ATOM 3877 N N . GLY A 1 507 ? 15.445 33.531 -21.141 1 77.62 507 GLY A N 1
ATOM 3878 C CA . GLY A 1 507 ? 14.188 32.844 -21.391 1 77.62 507 GLY A CA 1
ATOM 3879 C C . GLY A 1 507 ? 14.305 31.75 -22.438 1 77.62 507 GLY A C 1
ATOM 3880 O O . GLY A 1 507 ? 15.344 31.609 -23.078 1 77.62 507 GLY A O 1
ATOM 3881 N N . ARG A 1 508 ? 13.242 30.984 -22.625 1 76.19 508 ARG A N 1
ATOM 3882 C CA . ARG A 1 508 ? 13.219 29.906 -23.625 1 76.19 508 ARG A CA 1
ATOM 3883 C C . ARG A 1 508 ? 12.828 30.438 -25 1 76.19 508 ARG A C 1
ATOM 3885 O O . ARG A 1 508 ? 11.875 31.203 -25.125 1 76.19 508 ARG A O 1
ATOM 3892 N N . PRO A 1 509 ? 13.688 30.219 -26 1 71.38 509 PRO A N 1
ATOM 3893 C CA . PRO A 1 509 ? 13.328 30.703 -27.344 1 71.38 509 PRO A CA 1
ATOM 3894 C C . PRO A 1 509 ? 12.047 30.062 -27.875 1 71.38 509 PRO A C 1
ATOM 3896 O O . PRO A 1 509 ? 11.68 28.969 -27.453 1 71.38 509 PRO A O 1
ATOM 3899 N N . PHE A 1 510 ? 11.32 31.047 -28.656 1 65.06 510 PHE A N 1
ATOM 3900 C CA . PHE A 1 510 ? 10.164 30.531 -29.375 1 65.06 510 PHE A CA 1
ATOM 3901 C C . PHE A 1 510 ? 10.602 29.656 -30.547 1 65.06 510 PHE A C 1
ATOM 3903 O O . PHE A 1 510 ? 11.586 29.953 -31.234 1 65.06 510 PHE A O 1
ATOM 3910 N N . GLY A 1 511 ? 10.266 28.484 -30.625 1 56.94 511 GLY A N 1
ATOM 3911 C CA . GLY A 1 511 ? 10.516 27.578 -31.75 1 56.94 511 GLY A CA 1
ATOM 3912 C C . GLY A 1 511 ? 11.758 26.734 -31.562 1 56.94 511 GLY A C 1
ATOM 3913 O O . GLY A 1 511 ? 12.484 26.891 -30.578 1 56.94 511 GLY A O 1
ATOM 3914 N N . THR A 1 512 ? 11.844 25.688 -32.281 1 53.25 512 THR A N 1
ATOM 3915 C CA . THR A 1 512 ? 13 24.797 -32.312 1 53.25 512 THR A CA 1
ATOM 3916 C C . THR A 1 512 ? 14.242 25.531 -32.781 1 53.25 512 THR A C 1
ATOM 3918 O O . THR A 1 512 ? 14.195 26.266 -33.781 1 53.25 512 THR A O 1
ATOM 3921 N N . PRO A 1 513 ? 15.141 25.938 -31.891 1 47.66 513 PRO A N 1
ATOM 3922 C CA . PRO A 1 513 ? 16.312 26.594 -32.5 1 47.66 513 PRO A CA 1
ATOM 3923 C C . PRO A 1 513 ? 16.609 26.094 -33.906 1 47.66 513 PRO A C 1
ATOM 3925 O O . PRO A 1 513 ? 16.375 24.922 -34.219 1 47.66 513 PRO A O 1
ATOM 3928 N N . ASP A 1 514 ? 16.484 27.016 -34.875 1 41.09 514 ASP A N 1
ATOM 3929 C CA . ASP A 1 514 ? 16.891 26.641 -36.219 1 41.09 514 ASP A CA 1
ATOM 3930 C C . ASP A 1 514 ? 18.125 25.734 -36.188 1 41.09 514 ASP A C 1
ATOM 3932 O O . ASP A 1 514 ? 19.078 26 -35.438 1 41.09 514 ASP A O 1
ATOM 3936 N N . LYS A 1 515 ? 17.953 24.531 -36.594 1 42.09 515 LYS A N 1
ATOM 3937 C CA . LYS A 1 515 ? 18.891 23.422 -36.719 1 42.09 515 LYS A CA 1
ATOM 3938 C C . LYS A 1 515 ? 20.234 23.875 -37.25 1 42.09 515 LYS A C 1
ATOM 3940 O O . LYS A 1 515 ? 21.141 23.062 -37.469 1 42.09 515 LYS A O 1
ATOM 3945 N N . ASP A 1 516 ? 20.219 25.062 -37.875 1 35.38 516 ASP A N 1
ATOM 3946 C CA . ASP A 1 516 ? 21.359 25.328 -38.719 1 35.38 516 ASP A CA 1
ATOM 3947 C C . ASP A 1 516 ? 22.656 25.469 -37.906 1 35.38 516 ASP A C 1
ATOM 3949 O O . ASP A 1 516 ? 23.75 25.531 -38.469 1 35.38 516 ASP A O 1
ATOM 3953 N N . GLU A 1 517 ? 22.656 26.125 -36.781 1 35.66 517 GLU A N 1
ATOM 3954 C CA . GLU A 1 517 ? 24 26.547 -36.375 1 35.66 517 GLU A CA 1
ATOM 3955 C C . GLU A 1 517 ? 24.734 25.422 -35.656 1 35.66 517 GLU A C 1
ATOM 3957 O O . GLU A 1 517 ? 25.812 25.641 -35.094 1 35.66 517 GLU A O 1
ATOM 3962 N N . THR A 1 518 ? 24.078 24.531 -35.062 1 36.81 518 THR A N 1
ATOM 3963 C CA . THR A 1 518 ? 25.078 23.594 -34.562 1 36.81 518 THR A CA 1
ATOM 3964 C C . THR A 1 518 ? 25.688 22.781 -35.719 1 36.81 518 THR A C 1
ATOM 3966 O O . THR A 1 518 ? 25 22.047 -36.406 1 36.81 518 THR A O 1
ATOM 3969 N N . PRO A 1 519 ? 26.75 23.25 -36.25 1 33.91 519 PRO A N 1
ATOM 3970 C CA . PRO A 1 519 ? 27.406 22.391 -37.25 1 33.91 519 PRO A CA 1
ATOM 3971 C C . PRO A 1 519 ? 27.234 20.906 -36.969 1 33.91 519 PRO A C 1
ATOM 3973 O O . PRO A 1 519 ? 27.25 20.5 -35.812 1 33.91 519 PRO A O 1
ATOM 3976 N N . ASP A 1 520 ? 26.422 20.156 -37.656 1 38.41 520 ASP A N 1
ATOM 3977 C CA . ASP A 1 520 ? 26.594 18.719 -37.781 1 38.41 520 ASP A CA 1
ATOM 3978 C C . ASP A 1 520 ? 28.062 18.312 -37.594 1 38.41 520 ASP A C 1
ATOM 3980 O O . ASP A 1 520 ? 28.828 18.297 -38.562 1 38.41 520 ASP A O 1
ATOM 3984 N N . SER A 1 521 ? 28.797 18.922 -36.812 1 37.72 521 SER A N 1
ATOM 3985 C CA . SER A 1 521 ? 30.141 18.344 -36.781 1 37.72 521 SER A CA 1
ATOM 3986 C C . SER A 1 521 ? 30.078 16.828 -36.812 1 37.72 521 SER A C 1
ATOM 3988 O O . SER A 1 521 ? 29.375 16.203 -36 1 37.72 521 SER A O 1
ATOM 3990 N N . GLU A 1 522 ? 30.109 16.188 -37.938 1 46.91 522 GLU A N 1
ATOM 3991 C CA . GLU A 1 522 ? 30.25 14.789 -38.344 1 46.91 522 GLU A CA 1
ATOM 3992 C C . GLU A 1 522 ? 30.953 13.969 -37.281 1 46.91 522 GLU A C 1
ATOM 3994 O O . GLU A 1 522 ? 31.016 12.742 -37.375 1 46.91 522 GLU A O 1
ATOM 3999 N N . GLY A 1 523 ? 31.641 14.547 -36.25 1 57.97 523 GLY A N 1
ATOM 4000 C CA . GLY A 1 523 ? 32.438 13.672 -35.406 1 57.97 523 GLY A CA 1
ATOM 4001 C C . GLY A 1 523 ? 31.672 13.211 -34.188 1 57.97 523 GLY A C 1
ATOM 4002 O O . GLY A 1 523 ? 30.625 13.766 -33.844 1 57.97 523 GLY A O 1
ATOM 4003 N N . THR A 1 524 ? 31.859 12 -33.719 1 74.12 524 THR A N 1
ATOM 4004 C CA . THR A 1 524 ? 31.359 11.438 -32.469 1 74.12 524 THR A CA 1
ATOM 4005 C C . THR A 1 524 ? 31.562 12.422 -31.312 1 74.12 524 THR A C 1
ATOM 4007 O O . THR A 1 524 ? 32.688 12.875 -31.062 1 74.12 524 THR A O 1
ATOM 4010 N N . PRO A 1 525 ? 30.391 12.906 -30.703 1 86.31 525 PRO A N 1
ATOM 4011 C CA . PRO A 1 525 ? 30.516 13.836 -29.562 1 86.31 525 PRO A CA 1
ATOM 4012 C C . PRO A 1 525 ? 31.406 13.281 -28.453 1 86.31 525 PRO A C 1
ATOM 4014 O O . PRO A 1 525 ? 31.391 12.078 -28.188 1 86.31 525 PRO A O 1
ATOM 4017 N N . VAL A 1 526 ? 32.188 14.117 -27.891 1 90.94 526 VAL A N 1
ATOM 4018 C CA . VAL A 1 526 ? 33.062 13.734 -26.781 1 90.94 526 VAL A CA 1
ATOM 4019 C C . VAL A 1 526 ? 32.281 13.836 -25.453 1 90.94 526 VAL A C 1
ATOM 4021 O O . VAL A 1 526 ? 31.656 14.859 -25.172 1 90.94 526 VAL A O 1
ATOM 4024 N N . THR A 1 527 ? 32.312 12.781 -24.703 1 96.06 527 THR A N 1
ATOM 4025 C CA . THR A 1 527 ? 31.672 12.75 -23.391 1 96.06 527 THR A CA 1
ATOM 4026 C C . THR A 1 527 ? 32.656 13.188 -22.297 1 96.06 527 THR A C 1
ATOM 4028 O O . THR A 1 527 ? 33.562 12.43 -21.938 1 96.06 527 THR A O 1
ATOM 4031 N N . ARG A 1 528 ? 32.438 14.359 -21.828 1 94.44 528 ARG A N 1
ATOM 4032 C CA . ARG A 1 528 ? 33.25 14.883 -20.75 1 94.44 528 ARG A CA 1
ATOM 4033 C C . ARG A 1 528 ? 32.562 14.695 -19.406 1 94.44 528 ARG A C 1
ATOM 4035 O O . ARG A 1 528 ? 31.438 15.141 -19.219 1 94.44 528 ARG A O 1
ATOM 4042 N N . VAL A 1 529 ? 33.312 14.062 -18.469 1 95.12 529 VAL A N 1
ATOM 4043 C CA . VAL A 1 529 ? 32.719 13.789 -17.156 1 95.12 529 VAL A CA 1
ATOM 4044 C C . VAL A 1 529 ? 33.562 14.445 -16.062 1 95.12 529 VAL A C 1
ATOM 4046 O O . VAL A 1 529 ? 34.75 14.125 -15.898 1 95.12 529 VAL A O 1
ATOM 4049 N N . ASP A 1 530 ? 32.969 15.352 -15.391 1 91.88 530 ASP A N 1
ATOM 4050 C CA . ASP A 1 530 ? 33.562 15.852 -14.148 1 91.88 530 ASP A CA 1
ATOM 4051 C C . ASP A 1 530 ? 33.094 15.008 -12.961 1 91.88 530 ASP A C 1
ATOM 4053 O O . ASP A 1 530 ? 31.953 15.109 -12.516 1 91.88 530 ASP A O 1
ATOM 4057 N N . LEU A 1 531 ? 34 14.312 -12.414 1 91.94 531 LEU A N 1
ATOM 4058 C CA . LEU A 1 531 ? 33.656 13.305 -11.414 1 91.94 531 LEU A CA 1
ATOM 4059 C C . LEU A 1 531 ? 33.312 13.953 -10.086 1 91.94 531 LEU A C 1
ATOM 4061 O O . LEU A 1 531 ? 32.469 13.414 -9.328 1 91.94 531 LEU A O 1
ATOM 4065 N N . ASP A 1 532 ? 33.844 15.078 -9.852 1 84.19 532 ASP A N 1
ATOM 4066 C CA . ASP A 1 532 ? 33.562 15.766 -8.602 1 84.19 532 ASP A CA 1
ATOM 4067 C C . ASP A 1 532 ? 32.156 16.344 -8.609 1 84.19 532 ASP A C 1
ATOM 4069 O O . ASP A 1 532 ? 31.781 17.094 -9.523 1 84.19 532 ASP A O 1
ATOM 4073 N N . GLY A 1 533 ? 31.281 15.977 -7.652 1 81.62 533 GLY A N 1
ATOM 4074 C CA . GLY A 1 533 ? 29.953 16.547 -7.484 1 81.62 533 GLY A CA 1
ATOM 4075 C C . GLY A 1 533 ? 28.938 15.945 -8.43 1 81.62 533 GLY A C 1
ATOM 4076 O O . GLY A 1 533 ? 27.891 16.547 -8.688 1 81.62 533 GLY A O 1
ATOM 4077 N N . LEU A 1 534 ? 29.188 14.812 -8.953 1 89.31 534 LEU A N 1
ATOM 4078 C CA . LEU A 1 534 ? 28.266 14.195 -9.898 1 89.31 534 LEU A CA 1
ATOM 4079 C C . LEU A 1 534 ? 26.875 14.055 -9.297 1 89.31 534 LEU A C 1
ATOM 4081 O O . LEU A 1 534 ? 25.875 14.406 -9.93 1 89.31 534 LEU A O 1
ATOM 4085 N N . ALA A 1 535 ? 26.812 13.625 -8.047 1 88.5 535 ALA A N 1
ATOM 4086 C CA . ALA A 1 535 ? 25.531 13.352 -7.402 1 88.5 535 ALA A CA 1
ATOM 4087 C C . ALA A 1 535 ? 24.75 14.641 -7.152 1 88.5 535 ALA A C 1
ATOM 4089 O O . ALA A 1 535 ? 23.516 14.633 -7.09 1 88.5 535 ALA A O 1
ATOM 4090 N N . ASP A 1 536 ? 25.438 15.742 -7.094 1 85.75 536 ASP A N 1
ATOM 4091 C CA . ASP A 1 536 ? 24.812 17.031 -6.812 1 85.75 536 ASP A CA 1
ATOM 4092 C C . ASP A 1 536 ? 24.125 17.594 -8.055 1 85.75 536 ASP A C 1
ATOM 4094 O O . ASP A 1 536 ? 23.328 18.531 -7.957 1 85.75 536 ASP A O 1
ATOM 4098 N N . ARG A 1 537 ? 24.453 17.016 -9.156 1 90.81 537 ARG A N 1
ATOM 4099 C CA . ARG A 1 537 ? 23.938 17.547 -10.414 1 90.81 537 ARG A CA 1
ATOM 4100 C C . ARG A 1 537 ? 22.766 16.703 -10.93 1 90.81 537 ARG A C 1
ATOM 4102 O O . ARG A 1 537 ? 22.422 16.781 -12.109 1 90.81 537 ARG A O 1
ATOM 4109 N N . ILE A 1 538 ? 22.172 15.859 -10.055 1 95 538 ILE A N 1
ATOM 4110 C CA . ILE A 1 538 ? 21 15.055 -10.414 1 95 538 ILE A CA 1
ATOM 4111 C C . ILE A 1 538 ? 19.766 15.945 -10.453 1 95 538 ILE A C 1
ATOM 4113 O O . ILE A 1 538 ? 19.5 16.703 -9.508 1 95 538 ILE A O 1
ATOM 4117 N N . VAL A 1 539 ? 18.969 15.883 -11.531 1 94.25 539 VAL A N 1
ATOM 4118 C CA . VAL A 1 539 ? 17.719 16.625 -11.648 1 94.25 539 VAL A CA 1
ATOM 4119 C C . VAL A 1 539 ? 16.609 15.703 -12.141 1 94.25 539 VAL A C 1
ATOM 4121 O O . VAL A 1 539 ? 16.859 14.836 -12.984 1 94.25 539 VAL A O 1
ATOM 4124 N N . PRO A 1 540 ? 15.438 15.773 -11.594 1 95.75 540 PRO A N 1
ATOM 4125 C CA . PRO A 1 540 ? 14.32 14.953 -12.07 1 95.75 540 PRO A CA 1
ATOM 4126 C C . PRO A 1 540 ? 13.711 15.484 -13.367 1 95.75 540 PRO A C 1
ATOM 4128 O O . PRO A 1 540 ? 13.695 16.688 -13.594 1 95.75 540 PRO A O 1
ATOM 4131 N N . PHE A 1 541 ? 13.219 14.562 -14.156 1 97.12 541 PHE A N 1
ATOM 4132 C CA . PHE A 1 541 ? 12.344 14.969 -15.25 1 97.12 541 PHE A CA 1
ATOM 4133 C C . PHE A 1 541 ? 11.016 15.477 -14.719 1 97.12 541 PHE A C 1
ATOM 4135 O O . PHE A 1 541 ? 10.508 14.977 -13.711 1 97.12 541 PHE A O 1
ATOM 4142 N N . PRO A 1 542 ? 10.453 16.531 -15.344 1 95.56 542 PRO A N 1
ATOM 4143 C CA . PRO A 1 542 ? 9.148 17.047 -14.914 1 95.56 542 PRO A CA 1
ATOM 4144 C C . PRO A 1 542 ? 7.984 16.172 -15.391 1 95.56 542 PRO A C 1
ATOM 4146 O O . PRO A 1 542 ? 7.09 16.656 -16.078 1 95.56 542 PRO A O 1
ATOM 4149 N N . VAL A 1 543 ? 7.949 14.906 -15.031 1 97 543 VAL A N 1
ATOM 4150 C CA . VAL A 1 543 ? 6.879 13.945 -15.289 1 97 543 VAL A CA 1
ATOM 4151 C C . VAL A 1 543 ? 6.402 13.336 -13.977 1 97 543 VAL A C 1
ATOM 4153 O O . VAL A 1 543 ? 7.094 13.422 -12.961 1 97 543 VAL A O 1
ATOM 4156 N N . GLU A 1 544 ? 5.254 12.805 -13.945 1 95.75 544 GLU A N 1
ATOM 4157 C CA . GLU A 1 544 ? 4.703 12.195 -12.742 1 95.75 544 GLU A CA 1
ATOM 4158 C C . GLU A 1 544 ? 5.5 10.961 -12.328 1 95.75 544 GLU A C 1
ATOM 4160 O O . GLU A 1 544 ? 6.105 10.305 -13.172 1 95.75 544 GLU A O 1
ATOM 4165 N N . ALA A 1 545 ? 5.578 10.703 -11.016 1 96.75 545 ALA A N 1
ATOM 4166 C CA . ALA A 1 545 ? 6.109 9.414 -10.57 1 96.75 545 ALA A CA 1
ATOM 4167 C C . ALA A 1 545 ? 5.199 8.266 -11 1 96.75 545 ALA A C 1
ATOM 4169 O O . ALA A 1 545 ? 3.971 8.398 -10.953 1 96.75 545 ALA A O 1
ATOM 4170 N N . ALA A 1 546 ? 5.719 7.215 -11.461 1 96.69 546 ALA A N 1
ATOM 4171 C CA . ALA A 1 546 ? 5.008 6.027 -11.93 1 96.69 546 ALA A CA 1
ATOM 4172 C C . ALA A 1 546 ? 5.906 4.797 -11.883 1 96.69 546 ALA A C 1
ATOM 4174 O O . ALA A 1 546 ? 6.812 4.711 -11.055 1 96.69 546 ALA A O 1
ATOM 4175 N N . ARG A 1 547 ? 5.594 3.781 -12.57 1 96.56 547 ARG A N 1
ATOM 4176 C CA . ARG A 1 547 ? 6.438 2.621 -12.844 1 96.56 547 ARG A CA 1
ATOM 4177 C C . ARG A 1 547 ? 6.996 2.668 -14.258 1 96.56 547 ARG A C 1
ATOM 4179 O O . ARG A 1 547 ? 6.242 2.609 -15.234 1 96.56 547 ARG A O 1
ATOM 4186 N N . TYR A 1 548 ? 8.297 2.822 -14.289 1 98.06 548 TYR A N 1
ATOM 4187 C CA . TYR A 1 548 ? 8.938 2.994 -15.586 1 98.06 548 TYR A CA 1
ATOM 4188 C C . TYR A 1 548 ? 9.977 1.907 -15.828 1 98.06 548 TYR A C 1
ATOM 4190 O O . TYR A 1 548 ? 10.539 1.355 -14.875 1 98.06 548 TYR A O 1
ATOM 4198 N N . SER A 1 549 ? 10.148 1.59 -17.094 1 97.94 549 SER A N 1
ATOM 4199 C CA . SER A 1 549 ? 11.242 0.706 -17.484 1 97.94 549 SER A CA 1
ATOM 4200 C C . SER A 1 549 ? 11.727 1.03 -18.891 1 97.94 549 SER A C 1
ATOM 4202 O O . SER A 1 549 ? 11.203 1.937 -19.547 1 97.94 549 SER A O 1
ATOM 4204 N N . ASN A 1 550 ? 12.773 0.418 -19.328 1 98.19 550 ASN A N 1
ATOM 4205 C CA . ASN A 1 550 ? 13.281 0.428 -20.688 1 98.19 550 ASN A CA 1
ATOM 4206 C C . ASN A 1 550 ? 13.688 1.834 -21.125 1 98.19 550 ASN A C 1
ATOM 4208 O O . ASN A 1 550 ? 13.297 2.287 -22.203 1 98.19 550 ASN A O 1
ATOM 4212 N N . LEU A 1 551 ? 14.391 2.576 -20.266 1 98.56 551 LEU A N 1
ATOM 4213 C CA . LEU A 1 551 ? 14.867 3.91 -20.625 1 98.56 551 LEU A CA 1
ATOM 4214 C C . LEU A 1 551 ? 15.93 3.84 -21.719 1 98.56 551 LEU A C 1
ATOM 4216 O O . LEU A 1 551 ? 16.922 3.111 -21.594 1 98.56 551 LEU A O 1
ATOM 4220 N N . ARG A 1 552 ? 15.742 4.57 -22.875 1 98.19 552 ARG A N 1
ATOM 4221 C CA . ARG A 1 552 ? 16.672 4.641 -24 1 98.19 552 ARG A CA 1
ATOM 4222 C C . ARG A 1 552 ? 16.812 6.074 -24.5 1 98.19 552 ARG A C 1
ATOM 4224 O O . ARG A 1 552 ? 15.859 6.867 -24.406 1 98.19 552 ARG A O 1
ATOM 4231 N N . ALA A 1 553 ? 17.984 6.34 -24.984 1 98 553 ALA A N 1
ATOM 4232 C CA . ALA A 1 553 ? 18.219 7.637 -25.609 1 98 553 ALA A CA 1
ATOM 4233 C C . ALA A 1 553 ? 17.859 7.594 -27.094 1 98 553 ALA A C 1
ATOM 4235 O O . ALA A 1 553 ? 18.125 6.598 -27.766 1 98 553 ALA A O 1
ATOM 4236 N N . ALA A 1 554 ? 17.25 8.586 -27.594 1 97.5 554 ALA A N 1
ATOM 4237 C CA . ALA A 1 554 ? 16.969 8.844 -29 1 97.5 554 ALA A CA 1
ATOM 4238 C C . ALA A 1 554 ? 17.422 10.25 -29.391 1 97.5 554 ALA 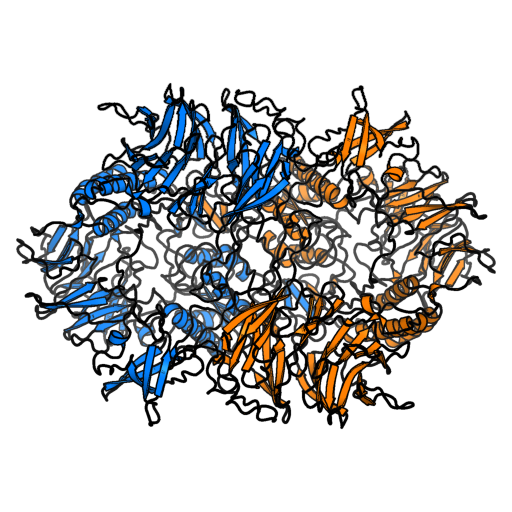A C 1
ATOM 4240 O O . ALA A 1 554 ? 17.922 11.008 -28.562 1 97.5 554 ALA A O 1
ATOM 4241 N N . ARG A 1 555 ? 17.297 10.508 -30.688 1 94.69 555 ARG A N 1
ATOM 4242 C CA . ARG A 1 555 ? 17.641 11.844 -31.141 1 94.69 555 ARG A CA 1
ATOM 4243 C C . ARG A 1 555 ? 16.797 12.906 -30.453 1 94.69 555 ARG A C 1
ATOM 4245 O O . ARG A 1 555 ? 15.57 12.859 -30.5 1 94.69 555 ARG A O 1
ATOM 4252 N N . ASP A 1 556 ? 17.406 13.805 -29.75 1 92 556 ASP A N 1
ATOM 4253 C CA . ASP A 1 556 ? 16.828 14.984 -29.109 1 92 556 ASP A CA 1
ATOM 4254 C C . ASP A 1 556 ? 15.883 14.586 -27.984 1 92 556 ASP A C 1
ATOM 4256 O O . ASP A 1 556 ? 15.031 15.375 -27.578 1 92 556 ASP A O 1
ATOM 4260 N N . GLY A 1 557 ? 16.016 13.391 -27.578 1 95.56 557 GLY A N 1
ATOM 4261 C CA . GLY A 1 557 ? 15.094 13.023 -26.531 1 95.56 557 GLY A CA 1
ATOM 4262 C C . GLY A 1 557 ? 15.406 11.68 -25.906 1 95.56 557 GLY A C 1
ATOM 4263 O O . GLY A 1 557 ? 16.438 11.078 -26.203 1 95.56 557 GLY A O 1
ATOM 4264 N N . LEU A 1 558 ? 14.531 11.273 -24.938 1 98.12 558 LEU A N 1
ATOM 4265 C CA . LEU A 1 558 ? 14.586 9.992 -24.234 1 98.12 558 LEU A CA 1
ATOM 4266 C C . LEU A 1 558 ? 13.242 9.273 -24.297 1 98.12 558 LEU A C 1
ATOM 4268 O O . LEU A 1 558 ? 12.195 9.914 -24.297 1 98.12 558 LEU A O 1
ATOM 4272 N N . LEU A 1 559 ? 13.266 7.938 -24.438 1 98.5 559 LEU A N 1
ATOM 4273 C CA . LEU A 1 559 ? 12.07 7.094 -24.484 1 98.5 559 LEU A CA 1
ATOM 4274 C C . LEU A 1 559 ? 12.047 6.133 -23.297 1 98.5 559 LEU A C 1
ATOM 4276 O O . LEU A 1 559 ? 13.102 5.715 -22.812 1 98.5 559 LEU A O 1
ATOM 4280 N N . TRP A 1 560 ? 10.852 5.789 -22.828 1 98.62 560 TRP A N 1
ATOM 4281 C CA . TRP A 1 560 ? 10.672 4.797 -21.766 1 98.62 560 TRP A CA 1
ATOM 4282 C C . TRP A 1 560 ? 9.281 4.176 -21.844 1 98.62 560 TRP A C 1
ATOM 4284 O O . TRP A 1 560 ? 8.414 4.656 -22.578 1 98.62 560 TRP A O 1
ATOM 4294 N N . LEU A 1 561 ? 9.109 3.061 -21.156 1 98.5 561 LEU A N 1
ATOM 4295 C CA . LEU A 1 561 ? 7.805 2.434 -20.984 1 98.5 561 LEU A CA 1
ATOM 4296 C C . LEU A 1 561 ? 7.191 2.838 -19.641 1 98.5 561 LEU A C 1
ATOM 4298 O O . LEU A 1 561 ? 7.879 2.84 -18.609 1 98.5 561 LEU A O 1
ATOM 4302 N N . ARG A 1 562 ? 5.977 3.273 -19.656 1 97.94 562 ARG A N 1
ATOM 4303 C CA . ARG A 1 562 ? 5.195 3.537 -18.453 1 97.94 562 ARG A CA 1
ATOM 4304 C C . ARG A 1 562 ? 4.191 2.418 -18.188 1 97.94 562 ARG A C 1
ATOM 4306 O O . ARG A 1 562 ? 3.312 2.162 -19.016 1 97.94 562 ARG A O 1
ATOM 4313 N N . HIS A 1 563 ? 4.336 1.78 -17.078 1 96.69 563 HIS A N 1
ATOM 4314 C CA . HIS A 1 563 ? 3.482 0.646 -16.734 1 96.69 563 HIS A CA 1
ATOM 4315 C C . HIS A 1 563 ? 2.326 1.074 -15.844 1 96.69 563 HIS A C 1
ATOM 4317 O O . HIS A 1 563 ? 2.498 1.922 -14.961 1 96.69 563 HIS A O 1
ATOM 4323 N N . PRO A 1 564 ? 1.139 0.509 -16.078 1 93.44 564 PRO A N 1
ATOM 4324 C CA . PRO A 1 564 ? 0.015 0.785 -15.188 1 93.44 564 PRO A CA 1
ATOM 4325 C C . PRO A 1 564 ? 0.166 0.107 -13.828 1 93.44 564 PRO A C 1
ATOM 4327 O O . PRO A 1 564 ? 0.837 -0.923 -13.719 1 93.44 564 PRO A O 1
ATOM 4330 N N . VAL A 1 565 ? -0.396 0.746 -12.789 1 91.44 565 VAL A N 1
ATOM 4331 C CA . VAL A 1 565 ? -0.487 0.085 -11.492 1 91.44 565 VAL A CA 1
ATOM 4332 C C . VAL A 1 565 ? -1.586 -0.975 -11.531 1 91.44 565 VAL A C 1
ATOM 4334 O O . VAL A 1 565 ? -2.732 -0.677 -11.875 1 91.44 565 VAL A O 1
ATOM 4337 N N . ARG A 1 566 ? -1.275 -2.213 -11.234 1 90.75 566 ARG A N 1
ATOM 4338 C CA . ARG A 1 566 ? -2.26 -3.291 -11.234 1 90.75 566 ARG A CA 1
ATOM 4339 C C . ARG A 1 566 ? -2.068 -4.203 -10.023 1 90.75 566 ARG A C 1
ATOM 4341 O O . ARG A 1 566 ? -0.938 -4.465 -9.609 1 90.75 566 ARG A O 1
ATOM 4348 N N . GLY A 1 567 ? -3.195 -4.688 -9.523 1 92.88 567 GLY A N 1
ATOM 4349 C CA . GLY A 1 567 ? -3.121 -5.734 -8.516 1 92.88 567 GLY A CA 1
ATOM 4350 C C . GLY A 1 567 ? -2.67 -7.07 -9.078 1 92.88 567 GLY A C 1
ATOM 4351 O O . GLY A 1 567 ? -2.859 -7.344 -10.266 1 92.88 567 GLY A O 1
ATOM 4352 N N . VAL A 1 568 ? -2.154 -7.859 -8.266 1 94.56 568 VAL A N 1
ATOM 4353 C CA . VAL A 1 568 ? -1.55 -9.125 -8.656 1 94.56 568 VAL A CA 1
ATOM 4354 C C . VAL A 1 568 ? -2.635 -10.094 -9.117 1 94.56 568 VAL A C 1
ATOM 4356 O O . VAL A 1 568 ? -2.412 -10.898 -10.031 1 94.56 568 VAL A O 1
ATOM 4359 N N . LEU A 1 569 ? -3.844 -10.062 -8.633 1 95.06 569 LEU A N 1
ATOM 4360 C CA . LEU A 1 569 ? -4.863 -11.086 -8.836 1 95.06 569 LEU A CA 1
ATOM 4361 C C . LEU A 1 569 ? -5.801 -10.703 -9.977 1 95.06 569 LEU A C 1
ATOM 4363 O O . LEU A 1 569 ? -6.543 -11.547 -10.477 1 95.06 569 LEU A O 1
ATOM 4367 N N . GLY A 1 570 ? -5.812 -9.438 -10.336 1 93.62 570 GLY A N 1
ATOM 4368 C CA . GLY A 1 570 ? -6.742 -8.977 -11.359 1 93.62 570 GLY A CA 1
ATOM 4369 C C . GLY A 1 570 ? -8.148 -8.773 -10.828 1 93.62 570 GLY A C 1
ATOM 4370 O O . GLY A 1 570 ? -9.086 -8.586 -11.609 1 93.62 570 GLY A O 1
ATOM 4371 N N . ALA A 1 571 ? -8.336 -8.773 -9.523 1 94.62 571 ALA A N 1
ATOM 4372 C CA . ALA A 1 571 ? -9.648 -8.656 -8.898 1 94.62 571 ALA A CA 1
ATOM 4373 C C . ALA A 1 571 ? -10.211 -7.246 -9.07 1 94.62 571 ALA A C 1
ATOM 4375 O O . ALA A 1 571 ? -11.406 -7.016 -8.859 1 94.62 571 ALA A O 1
ATOM 4376 N N . SER A 1 572 ? -9.445 -6.297 -9.508 1 94 572 SER A N 1
ATOM 4377 C CA . SER A 1 572 ? -9.883 -4.914 -9.664 1 94 572 SER A CA 1
ATOM 4378 C C . SER A 1 572 ? -10.438 -4.66 -11.062 1 94 572 SER A C 1
ATOM 4380 O O . SER A 1 572 ? -10.961 -3.584 -11.336 1 94 572 SER A O 1
ATOM 4382 N N . ARG A 1 573 ? -10.328 -5.648 -11.984 1 94.56 573 ARG A N 1
ATOM 4383 C CA . ARG A 1 573 ? -10.875 -5.508 -13.336 1 94.56 573 ARG A CA 1
ATOM 4384 C C . ARG A 1 573 ? -12.398 -5.406 -13.305 1 94.56 573 ARG A C 1
ATOM 4386 O O . ARG A 1 573 ? -13.031 -5.805 -12.328 1 94.56 573 ARG A O 1
ATOM 4393 N N . ALA A 1 574 ? -12.898 -4.875 -14.359 1 94 574 ALA A N 1
ATOM 4394 C CA . ALA A 1 574 ? -14.352 -4.715 -14.43 1 94 574 ALA A CA 1
ATOM 4395 C C . ALA A 1 574 ? -15.055 -6.066 -14.359 1 94 574 ALA A C 1
ATOM 4397 O O . ALA A 1 574 ? -16.094 -6.195 -13.719 1 94 574 ALA A O 1
ATOM 4398 N N . THR A 1 575 ? -14.578 -6.988 -15.039 1 91 575 THR A N 1
ATOM 4399 C CA . THR A 1 575 ? -14.984 -8.391 -15.031 1 91 575 THR A CA 1
ATOM 4400 C C . THR A 1 575 ? -13.766 -9.305 -15.102 1 91 575 THR A C 1
ATOM 4402 O O . THR A 1 575 ? -12.68 -8.867 -15.484 1 91 575 THR A O 1
ATOM 4405 N N . PRO A 1 576 ? -13.875 -10.5 -14.711 1 86.12 576 PRO A N 1
ATOM 4406 C CA . PRO A 1 576 ? -12.734 -11.422 -14.766 1 86.12 576 PRO A CA 1
ATOM 4407 C C . PRO A 1 576 ? -12.148 -11.555 -16.172 1 86.12 576 PRO A C 1
ATOM 4409 O O . PRO A 1 576 ? -10.953 -11.844 -16.312 1 86.12 576 PRO A O 1
ATOM 4412 N N . ASP A 1 577 ? -12.945 -11.289 -17.172 1 86.94 577 ASP A N 1
ATOM 4413 C CA . ASP A 1 577 ? -12.477 -11.453 -18.547 1 86.94 577 ASP A CA 1
ATOM 4414 C C . ASP A 1 577 ? -12.062 -10.117 -19.156 1 86.94 577 ASP A C 1
ATOM 4416 O O . ASP A 1 577 ? -11.594 -10.062 -20.297 1 86.94 577 ASP A O 1
ATOM 4420 N N . ALA A 1 578 ? -12.219 -9.07 -18.344 1 91 578 ALA A N 1
ATOM 4421 C CA . ALA A 1 578 ? -11.828 -7.762 -18.859 1 91 578 ALA A CA 1
ATOM 4422 C C . ALA A 1 578 ? -10.32 -7.691 -19.078 1 91 578 ALA A C 1
ATOM 4424 O O . ALA A 1 578 ? -9.539 -8.266 -18.312 1 91 578 ALA A O 1
ATOM 4425 N N . PRO A 1 579 ? -9.945 -7 -20.125 1 89.62 579 PRO A N 1
ATOM 4426 C CA . PRO A 1 579 ? -8.508 -6.902 -20.406 1 89.62 579 PRO A CA 1
ATOM 4427 C C . PRO A 1 579 ? -7.758 -6.078 -19.359 1 89.62 579 PRO A C 1
ATOM 4429 O O . PRO A 1 579 ? -8.344 -5.199 -18.719 1 89.62 579 PRO A O 1
ATOM 4432 N N . ASP A 1 580 ? -6.527 -6.34 -19.203 1 87.62 580 ASP A N 1
ATOM 4433 C CA . ASP A 1 580 ? -5.645 -5.562 -18.344 1 87.62 580 ASP A CA 1
ATOM 4434 C C . ASP A 1 580 ? -5.27 -4.234 -19 1 87.62 580 ASP A C 1
ATOM 4436 O O . ASP A 1 580 ? -5.246 -4.125 -20.219 1 87.62 580 ASP A O 1
ATOM 4440 N N . PRO A 1 581 ? -5.012 -3.256 -18.062 1 88.62 581 PRO A N 1
ATOM 4441 C CA . PRO A 1 581 ? -4.434 -2.043 -18.641 1 88.62 581 PRO A CA 1
ATOM 4442 C C . PRO A 1 581 ? -3.098 -2.299 -19.328 1 88.62 581 PRO A C 1
ATOM 4444 O O . PRO A 1 581 ? -2.35 -3.191 -18.922 1 88.62 581 PRO A O 1
ATOM 4447 N N . LYS A 1 582 ? -2.844 -1.501 -20.297 1 92.94 582 LYS A N 1
ATOM 4448 C CA . LYS A 1 582 ? -1.681 -1.757 -21.141 1 92.94 582 LYS A CA 1
ATOM 4449 C C . LYS A 1 582 ? -0.53 -0.818 -20.797 1 92.94 582 LYS A C 1
ATOM 4451 O O . LYS A 1 582 ? -0.736 0.211 -20.141 1 92.94 582 LYS A O 1
ATOM 4456 N N . THR A 1 583 ? 0.708 -1.151 -21.203 1 96.62 583 THR A N 1
ATOM 4457 C CA . THR A 1 583 ? 1.93 -0.365 -21.062 1 96.62 583 THR A CA 1
ATOM 4458 C C . THR A 1 583 ? 2.072 0.617 -22.219 1 96.62 583 THR A C 1
ATOM 4460 O O . THR A 1 583 ? 1.837 0.26 -23.375 1 96.62 583 THR A O 1
ATOM 4463 N N . GLU A 1 584 ? 2.438 1.842 -21.875 1 97.19 584 GLU A N 1
ATOM 4464 C CA . GLU A 1 584 ? 2.564 2.881 -22.891 1 97.19 584 GLU A CA 1
ATOM 4465 C C . GLU A 1 584 ? 4.027 3.188 -23.188 1 97.19 584 GLU A C 1
ATOM 4467 O O . GLU A 1 584 ? 4.879 3.096 -22.297 1 97.19 584 GLU A O 1
ATOM 4472 N N . LEU A 1 585 ? 4.312 3.52 -24.438 1 98.19 585 LEU A N 1
ATOM 4473 C CA . LEU A 1 585 ? 5.602 4.07 -24.828 1 98.19 585 LEU A CA 1
ATOM 4474 C C . LEU A 1 585 ? 5.562 5.598 -24.828 1 98.19 585 LEU A C 1
ATOM 4476 O O . LEU A 1 585 ? 4.773 6.199 -25.562 1 98.19 585 LEU A O 1
ATOM 4480 N N . GLU A 1 586 ? 6.379 6.191 -24 1 98.19 586 GLU A N 1
ATOM 4481 C CA . GLU A 1 586 ? 6.434 7.645 -23.875 1 98.19 586 GLU A CA 1
ATOM 4482 C C . GLU A 1 586 ? 7.797 8.18 -24.297 1 98.19 586 GLU A C 1
ATOM 4484 O O . GLU A 1 586 ? 8.789 7.453 -24.281 1 98.19 586 GLU A O 1
ATOM 4489 N N . ARG A 1 587 ? 7.805 9.391 -24.781 1 98.38 587 ARG A N 1
ATOM 4490 C CA . ARG A 1 587 ? 9.016 10.117 -25.141 1 98.38 587 ARG A CA 1
ATOM 4491 C C . ARG A 1 587 ? 9.031 11.5 -24.484 1 98.38 587 ARG A C 1
ATOM 4493 O O . ARG A 1 587 ? 8.008 12.18 -24.438 1 98.38 587 ARG A O 1
ATOM 4500 N N . TYR A 1 588 ? 10.094 11.883 -23.922 1 97.94 588 TYR A N 1
ATOM 4501 C CA . TYR A 1 588 ? 10.297 13.266 -23.484 1 97.94 588 TYR A CA 1
ATOM 4502 C C . TYR A 1 588 ? 11.234 14 -24.438 1 97.94 588 TYR A C 1
ATOM 4504 O O . TYR A 1 588 ? 12.391 13.602 -24.609 1 97.94 588 TYR A O 1
ATOM 4512 N N . ASP A 1 589 ? 10.766 15.031 -25.062 1 95.81 589 ASP A N 1
ATOM 4513 C CA . ASP A 1 589 ? 11.555 15.891 -25.953 1 95.81 589 ASP A CA 1
ATOM 4514 C C . ASP A 1 589 ? 12.352 16.922 -25.141 1 95.81 589 ASP A C 1
ATOM 4516 O O . ASP A 1 589 ? 11.773 17.812 -24.531 1 95.81 589 ASP A O 1
ATOM 4520 N N . LEU A 1 590 ? 13.633 16.844 -25.141 1 93.88 590 LEU A N 1
ATOM 4521 C CA . LEU A 1 590 ? 14.477 17.703 -24.328 1 93.88 590 LEU A CA 1
ATOM 4522 C C . LEU A 1 590 ? 14.477 19.125 -24.844 1 93.88 590 LEU A C 1
ATOM 4524 O O . LEU A 1 590 ? 14.609 20.078 -24.078 1 93.88 590 LEU A O 1
ATOM 4528 N N . ALA A 1 591 ? 14.352 19.234 -26.141 1 88.88 591 ALA A N 1
ATOM 4529 C CA . ALA A 1 591 ? 14.359 20.562 -26.75 1 88.88 591 ALA A CA 1
ATOM 4530 C C . ALA A 1 591 ? 13.062 21.312 -26.469 1 88.88 591 ALA A C 1
ATOM 4532 O O . ALA A 1 591 ? 13.078 22.469 -26.062 1 88.88 591 ALA A O 1
ATOM 4533 N N . GLN A 1 592 ? 11.953 20.609 -26.594 1 89.75 592 GLN A N 1
ATOM 4534 C CA . GLN A 1 592 ? 10.641 21.219 -26.406 1 89.75 592 GLN A CA 1
ATOM 4535 C C . GLN A 1 592 ? 10.172 21.078 -24.969 1 89.75 592 GLN A C 1
ATOM 4537 O O . GLN A 1 592 ? 9.227 21.75 -24.547 1 89.75 592 GLN A O 1
ATOM 4542 N N . GLN A 1 593 ? 10.867 20.25 -24.25 1 91.38 593 GLN A N 1
ATOM 4543 C CA . GLN A 1 593 ? 10.531 19.969 -22.859 1 91.38 593 GLN A CA 1
ATOM 4544 C C . GLN A 1 593 ? 9.078 19.547 -22.719 1 91.38 593 GLN A C 1
ATOM 4546 O O . GLN A 1 593 ? 8.328 20.125 -21.922 1 91.38 593 GLN A O 1
ATOM 4551 N N . ARG A 1 594 ? 8.75 18.578 -23.391 1 93.75 594 ARG A N 1
ATOM 4552 C CA . ARG A 1 594 ? 7.371 18.094 -23.375 1 93.75 594 ARG A CA 1
ATOM 4553 C C . ARG A 1 594 ? 7.328 16.578 -23.422 1 93.75 594 ARG A C 1
ATOM 4555 O O . ARG A 1 594 ? 8.141 15.945 -24.094 1 93.75 594 ARG A O 1
ATOM 4562 N N . LEU A 1 595 ? 6.332 16.016 -22.734 1 96.31 595 LEU A N 1
ATOM 4563 C CA . LEU A 1 595 ? 6.062 14.586 -22.734 1 96.31 595 LEU A CA 1
ATOM 4564 C C . LEU A 1 595 ? 5.133 14.203 -23.875 1 96.31 595 LEU A C 1
ATOM 4566 O O . LEU A 1 595 ? 4.086 14.828 -24.062 1 96.31 595 LEU A O 1
ATOM 4570 N N . GLU A 1 596 ? 5.543 13.234 -24.688 1 96.81 596 GLU A N 1
ATOM 4571 C CA . GLU A 1 596 ? 4.746 12.734 -25.797 1 96.81 596 GLU A CA 1
ATOM 4572 C C . GLU A 1 596 ? 4.402 11.258 -25.609 1 96.81 596 GLU A C 1
ATOM 4574 O O . GLU A 1 596 ? 5.188 10.5 -25.047 1 96.81 596 GLU A O 1
ATOM 4579 N N . HIS A 1 597 ? 3.264 10.859 -26.125 1 96.25 597 HIS A N 1
ATOM 4580 C CA . HIS A 1 597 ? 2.824 9.469 -26.109 1 96.25 597 HIS A CA 1
ATOM 4581 C C . HIS A 1 597 ? 2.928 8.836 -27.5 1 96.25 597 HIS A C 1
ATOM 4583 O O . HIS A 1 597 ? 2.152 9.172 -28.391 1 96.25 597 HIS A O 1
ATOM 4589 N N . LEU A 1 598 ? 3.811 7.887 -27.641 1 96.38 598 LEU A N 1
ATOM 4590 C CA . LEU A 1 598 ? 4.133 7.352 -28.953 1 96.38 598 LEU A CA 1
ATOM 4591 C C . LEU A 1 598 ? 3.289 6.117 -29.266 1 96.38 598 LEU A C 1
ATOM 4593 O O . LEU A 1 598 ? 2.967 5.852 -30.422 1 96.38 598 LEU A O 1
ATOM 4597 N N . ALA A 1 599 ? 3.066 5.277 -28.312 1 95.25 599 ALA A N 1
ATOM 4598 C CA . ALA A 1 599 ? 2.258 4.074 -28.484 1 95.25 599 ALA A CA 1
ATOM 4599 C C . ALA A 1 599 ? 1.456 3.752 -27.234 1 95.25 599 ALA A C 1
ATOM 4601 O O . ALA A 1 599 ? 1.963 3.883 -26.109 1 95.25 599 ALA A O 1
ATOM 4602 N N . ALA A 1 600 ? 0.196 3.324 -27.422 1 93.38 600 ALA A N 1
ATOM 4603 C CA . ALA A 1 600 ? -0.696 3.023 -26.297 1 93.38 600 ALA A CA 1
ATOM 4604 C C . ALA A 1 600 ? -0.449 1.616 -25.766 1 93.38 600 ALA A C 1
ATOM 4606 O O . ALA A 1 600 ? -0.871 1.286 -24.656 1 93.38 600 ALA A O 1
ATOM 4607 N N . ASP A 1 601 ? 0.191 0.805 -26.547 1 93.81 601 ASP A N 1
ATOM 4608 C CA . ASP A 1 601 ? 0.521 -0.568 -26.172 1 93.81 601 ASP A CA 1
ATOM 4609 C C . ASP A 1 601 ? 1.92 -0.945 -26.656 1 93.81 601 ASP A C 1
ATOM 4611 O O . ASP A 1 601 ? 2.188 -0.949 -27.859 1 93.81 601 ASP A O 1
ATOM 4615 N N . ALA A 1 602 ? 2.785 -1.142 -25.734 1 96.5 602 ALA A N 1
ATOM 4616 C CA . ALA A 1 602 ? 4.172 -1.488 -26.031 1 96.5 602 ALA A CA 1
ATOM 4617 C C . ALA A 1 602 ? 4.719 -2.494 -25.031 1 96.5 602 ALA A C 1
ATOM 4619 O O . ALA A 1 602 ? 4.66 -2.262 -23.812 1 96.5 602 ALA A O 1
ATOM 4620 N N . ASP A 1 603 ? 5.23 -3.572 -25.5 1 94.56 603 ASP A N 1
ATOM 4621 C CA . ASP A 1 603 ? 5.828 -4.574 -24.625 1 94.56 603 ASP A CA 1
ATOM 4622 C C . ASP A 1 603 ? 7.312 -4.301 -24.406 1 94.56 603 ASP A C 1
ATOM 4624 O O . ASP A 1 603 ? 7.793 -4.32 -23.266 1 94.56 603 ASP A O 1
ATOM 4628 N N . ARG A 1 604 ? 8.039 -4.109 -25.516 1 95.44 604 ARG A N 1
ATOM 4629 C CA . ARG A 1 604 ? 9.469 -3.816 -25.516 1 95.44 604 ARG A CA 1
ATOM 4630 C C . ARG A 1 604 ? 9.852 -2.971 -26.734 1 95.44 604 ARG A C 1
ATOM 4632 O O . ARG A 1 604 ? 9.141 -2.967 -27.734 1 95.44 604 ARG A O 1
ATOM 4639 N N . PHE A 1 605 ? 10.984 -2.285 -26.594 1 97.38 605 PHE A N 1
ATOM 4640 C CA . PHE A 1 605 ? 11.461 -1.559 -27.766 1 97.38 605 PHE A CA 1
ATOM 4641 C C . PHE A 1 605 ? 12.977 -1.354 -27.688 1 97.38 605 PHE A C 1
ATOM 4643 O O . PHE A 1 605 ? 13.578 -1.493 -26.625 1 97.38 605 PHE A O 1
ATOM 4650 N N . GLU A 1 606 ? 13.586 -1.155 -28.797 1 97.69 606 GLU A N 1
ATOM 4651 C CA . GLU A 1 606 ? 14.969 -0.736 -28.984 1 97.69 606 GLU A CA 1
ATOM 4652 C C . GLU A 1 606 ? 15.07 0.443 -29.938 1 97.69 606 GLU A C 1
ATOM 4654 O O . GLU A 1 606 ? 14.219 0.617 -30.812 1 97.69 606 GLU A O 1
ATOM 4659 N N . VAL A 1 607 ? 16.109 1.216 -29.734 1 97.81 607 VAL A N 1
ATOM 4660 C CA . VAL A 1 607 ? 16.312 2.389 -30.578 1 97.81 607 VAL A CA 1
ATOM 4661 C C . VAL A 1 607 ? 17.453 2.143 -31.547 1 97.81 607 VAL A C 1
ATOM 4663 O O . VAL A 1 607 ? 18.469 1.532 -31.188 1 97.81 607 VAL A O 1
ATOM 4666 N N . SER A 1 608 ? 17.297 2.645 -32.812 1 96.75 608 SER A N 1
ATOM 4667 C CA . SER A 1 608 ? 18.359 2.514 -33.812 1 96.75 608 SER A CA 1
ATOM 4668 C C . SER A 1 608 ? 19.594 3.322 -33.406 1 96.75 608 SER A C 1
ATOM 4670 O O . SER A 1 608 ? 19.484 4.254 -32.625 1 96.75 608 SER A O 1
ATOM 4672 N N . GLY A 1 609 ? 20.719 2.93 -33.969 1 93.12 609 GLY A N 1
ATOM 4673 C CA . GLY A 1 609 ? 21.969 3.562 -33.594 1 93.12 609 GLY A CA 1
ATOM 4674 C C . GLY A 1 609 ? 21.984 5.062 -33.812 1 93.12 609 GLY A C 1
ATOM 4675 O O . GLY A 1 609 ? 22.625 5.809 -33.094 1 93.12 609 GLY A O 1
ATOM 4676 N N . ASP A 1 610 ? 21.266 5.523 -34.844 1 93.25 610 ASP A N 1
ATOM 4677 C CA . ASP A 1 610 ? 21.234 6.945 -35.156 1 93.25 610 ASP A CA 1
ATOM 4678 C C . ASP A 1 610 ? 20.156 7.672 -34.375 1 93.25 610 ASP A C 1
ATOM 4680 O O . ASP A 1 610 ? 19.984 8.891 -34.5 1 93.25 610 ASP A O 1
ATOM 4684 N N . GLY A 1 611 ? 19.328 6.93 -33.625 1 96.12 611 GLY A N 1
ATOM 4685 C CA . GLY A 1 611 ? 18.344 7.496 -32.719 1 96.12 611 GLY A CA 1
ATOM 4686 C C . GLY A 1 611 ? 17.078 7.941 -33.406 1 96.12 611 GLY A C 1
ATOM 4687 O O . GLY A 1 611 ? 16.203 8.57 -32.812 1 96.12 611 GLY A O 1
ATOM 4688 N N . LYS A 1 612 ? 16.812 7.543 -34.656 1 96.44 612 LYS A N 1
ATOM 4689 C CA . LYS A 1 612 ? 15.711 8.109 -35.406 1 96.44 612 LYS A CA 1
ATOM 4690 C C . LYS A 1 612 ? 14.531 7.148 -35.469 1 96.44 612 LYS A C 1
ATOM 4692 O O . LYS A 1 612 ? 13.406 7.555 -35.781 1 96.44 612 LYS A O 1
ATOM 4697 N N . ARG A 1 613 ? 14.828 5.891 -35.25 1 96.31 613 ARG A N 1
ATOM 4698 C CA . ARG A 1 613 ? 13.789 4.871 -35.375 1 96.31 613 ARG A CA 1
ATOM 4699 C C . ARG A 1 613 ? 13.719 4.027 -34.094 1 96.31 613 ARG A C 1
ATOM 4701 O O . ARG A 1 613 ? 14.688 3.961 -33.344 1 96.31 613 ARG A O 1
ATOM 4708 N N . VAL A 1 614 ? 12.547 3.441 -33.906 1 97 614 VAL A N 1
ATOM 4709 C CA . VAL A 1 614 ? 12.297 2.527 -32.781 1 97 614 VAL A CA 1
ATOM 4710 C C . VAL A 1 614 ? 11.844 1.172 -33.312 1 97 614 VAL A C 1
ATOM 4712 O O . VAL A 1 614 ? 10.922 1.098 -34.125 1 97 614 VAL A O 1
ATOM 4715 N N . LEU A 1 615 ? 12.562 0.126 -33 1 97.12 615 LEU A N 1
ATOM 4716 C CA . LEU A 1 615 ? 12.07 -1.238 -33.156 1 97.12 615 LEU A CA 1
ATOM 4717 C C . LEU A 1 615 ? 11.133 -1.631 -32.031 1 97.12 615 LEU A C 1
ATOM 4719 O O . LEU A 1 615 ? 11.57 -1.858 -30.906 1 97.12 615 LEU A O 1
ATOM 4723 N N . LEU A 1 616 ? 9.867 -1.732 -32.344 1 96.06 616 LEU A N 1
ATOM 4724 C CA . LEU A 1 616 ? 8.82 -1.859 -31.328 1 96.06 616 LEU A CA 1
ATOM 4725 C C . LEU A 1 616 ? 8.164 -3.238 -31.391 1 96.06 616 LEU A C 1
ATOM 4727 O O . LEU A 1 616 ? 7.746 -3.682 -32.469 1 96.06 616 LEU A O 1
ATOM 4731 N N . TRP A 1 617 ? 8.18 -3.941 -30.328 1 94.56 617 TRP A N 1
ATOM 4732 C CA . TRP A 1 617 ? 7.395 -5.16 -30.188 1 94.56 617 TRP A CA 1
ATOM 4733 C C . TRP A 1 617 ? 6.074 -4.871 -29.484 1 94.56 617 TRP A C 1
ATOM 4735 O O . TRP A 1 617 ? 6.059 -4.484 -28.312 1 94.56 617 TRP A O 1
ATOM 4745 N N . ALA A 1 618 ? 4.957 -5.031 -30.172 1 92.06 618 ALA A N 1
ATOM 4746 C CA . ALA A 1 618 ? 3.613 -4.758 -29.656 1 92.06 618 ALA A CA 1
ATOM 4747 C C . ALA A 1 618 ? 2.584 -5.68 -30.312 1 92.06 618 ALA A C 1
ATOM 4749 O O . ALA A 1 618 ? 2.65 -5.949 -31.516 1 92.06 618 ALA A O 1
ATOM 4750 N N . ASP A 1 619 ? 1.708 -6.25 -29.469 1 88.31 619 ASP A N 1
ATOM 4751 C CA . ASP A 1 619 ? 0.606 -7.086 -29.938 1 88.31 619 ASP A CA 1
ATOM 4752 C C . ASP A 1 619 ? 1.122 -8.281 -30.75 1 88.31 619 ASP A C 1
ATOM 4754 O O . ASP A 1 619 ? 0.564 -8.617 -31.797 1 88.31 619 ASP A O 1
ATOM 4758 N N . GLY A 1 620 ? 2.287 -8.773 -30.438 1 87.31 620 GLY A N 1
ATOM 4759 C CA . GLY A 1 620 ? 2.84 -9.969 -31.062 1 87.31 620 GLY A CA 1
ATOM 4760 C C . GLY A 1 620 ? 3.514 -9.688 -32.375 1 87.31 620 GLY A C 1
ATOM 4761 O O . GLY A 1 620 ? 3.848 -10.617 -33.125 1 87.31 620 GLY A O 1
ATOM 4762 N N . ARG A 1 621 ? 3.709 -8.438 -32.812 1 89.88 621 ARG A N 1
ATOM 4763 C CA . ARG A 1 621 ? 4.344 -8.047 -34.062 1 89.88 621 ARG A CA 1
ATOM 4764 C C . ARG A 1 621 ? 5.559 -7.156 -33.812 1 89.88 621 ARG A C 1
ATOM 4766 O O . ARG A 1 621 ? 5.566 -6.367 -32.844 1 89.88 621 ARG A O 1
ATOM 4773 N N . LEU A 1 622 ? 6.5 -7.324 -34.531 1 94.31 622 LEU A N 1
ATOM 4774 C CA . LEU A 1 622 ? 7.688 -6.477 -34.531 1 94.31 622 LEU A CA 1
ATOM 4775 C C . LEU A 1 622 ? 7.566 -5.387 -35.594 1 94.31 622 LEU A C 1
ATOM 4777 O O . LEU A 1 622 ? 7.281 -5.672 -36.75 1 94.31 622 LEU A O 1
ATOM 4781 N N . ARG A 1 623 ? 7.738 -4.105 -35.219 1 94.62 623 ARG A N 1
ATOM 4782 C CA . ARG A 1 623 ? 7.582 -2.977 -36.156 1 94.62 623 ARG A CA 1
ATOM 4783 C C . ARG A 1 623 ? 8.719 -1.976 -35.969 1 94.62 623 ARG A C 1
ATOM 4785 O O . ARG A 1 623 ? 9.32 -1.886 -34.906 1 94.62 623 ARG A O 1
ATOM 4792 N N . VAL A 1 624 ? 9 -1.29 -37.031 1 95.94 624 VAL A N 1
ATOM 4793 C CA . VAL A 1 624 ? 9.914 -0.153 -37 1 95.94 624 VAL A CA 1
ATOM 4794 C C . VAL A 1 624 ? 9.133 1.146 -37.156 1 95.94 624 VAL A C 1
ATOM 4796 O O . VAL A 1 624 ? 8.422 1.327 -38.156 1 95.94 624 VAL A O 1
ATOM 4799 N N . VAL A 1 625 ? 9.188 2.014 -36.188 1 96.12 625 VAL A N 1
ATOM 4800 C CA . VAL A 1 625 ? 8.43 3.258 -36.188 1 96.12 625 VAL A CA 1
ATOM 4801 C C . VAL A 1 625 ? 9.359 4.43 -35.875 1 96.12 625 VAL A C 1
ATOM 4803 O O . VAL A 1 625 ? 10.492 4.234 -35.438 1 96.12 625 VAL A O 1
ATOM 4806 N N . PRO A 1 626 ? 8.891 5.637 -36.156 1 95.44 626 PRO A N 1
ATOM 4807 C CA . PRO A 1 626 ? 9.719 6.793 -35.812 1 95.44 626 PRO A CA 1
ATOM 4808 C C . PRO A 1 626 ? 9.914 6.945 -34.312 1 95.44 626 PRO A C 1
ATOM 4810 O O . PRO A 1 626 ? 9.016 6.602 -33.531 1 95.44 626 PRO A O 1
ATOM 4813 N N . ALA A 1 627 ? 11.016 7.512 -33.969 1 96.69 627 ALA A N 1
ATOM 4814 C CA . ALA A 1 627 ? 11.336 7.672 -32.562 1 96.69 627 ALA A CA 1
ATOM 4815 C C . ALA A 1 627 ? 10.773 8.984 -32.031 1 96.69 627 ALA A C 1
ATOM 4817 O O . ALA A 1 627 ? 10.734 9.195 -30.797 1 96.69 627 ALA A O 1
ATOM 4818 N N . ASP A 1 628 ? 10.266 9.875 -32.844 1 94.5 628 ASP A N 1
ATOM 4819 C CA . ASP A 1 628 ? 9.969 11.227 -32.375 1 94.5 628 ASP A CA 1
ATOM 4820 C C . ASP A 1 628 ? 8.484 11.547 -32.531 1 94.5 628 ASP A C 1
ATOM 4822 O O . ASP A 1 628 ? 8.055 12.68 -32.281 1 94.5 628 ASP A O 1
ATOM 4826 N N . ARG A 1 629 ? 7.727 10.609 -33 1 93.25 629 ARG A N 1
ATOM 4827 C CA . ARG A 1 629 ? 6.297 10.859 -33.156 1 93.25 629 ARG A CA 1
ATOM 4828 C C . ARG A 1 629 ? 5.512 9.547 -33.188 1 93.25 629 ARG A C 1
ATOM 4830 O O . ARG A 1 629 ? 6.086 8.477 -33.375 1 93.25 629 ARG A O 1
ATOM 4837 N N . ARG A 1 630 ? 4.223 9.672 -33.031 1 92 630 ARG A N 1
ATOM 4838 C CA . ARG A 1 630 ? 3.334 8.516 -33.094 1 92 630 ARG A CA 1
ATOM 4839 C C . ARG A 1 630 ? 3.256 7.969 -34.5 1 92 630 ARG A C 1
ATOM 4841 O O . ARG A 1 630 ? 3.184 8.734 -35.469 1 92 630 ARG A O 1
ATOM 4848 N N . ALA A 1 631 ? 3.34 6.641 -34.469 1 89.5 631 ALA A N 1
ATOM 4849 C CA . ALA A 1 631 ? 3.238 5.992 -35.781 1 89.5 631 ALA A CA 1
ATOM 4850 C C . ALA A 1 631 ? 1.826 6.113 -36.344 1 89.5 631 ALA A C 1
ATOM 4852 O O . ALA A 1 631 ? 0.852 6.164 -35.594 1 89.5 631 ALA A O 1
ATOM 4853 N N . SER A 1 632 ? 1.762 6.242 -37.594 1 82.5 632 SER A N 1
ATOM 4854 C CA . SER A 1 632 ? 0.458 6.238 -38.25 1 82.5 632 SER A CA 1
ATOM 4855 C C . SER A 1 632 ? -0.228 4.883 -38.125 1 82.5 632 SER A C 1
ATOM 4857 O O . SER A 1 632 ? 0.438 3.857 -37.969 1 82.5 632 SER A O 1
ATOM 4859 N N . ASP A 1 633 ? -1.549 4.902 -38.031 1 74.31 633 ASP A N 1
ATOM 4860 C CA . ASP A 1 633 ? -2.309 3.662 -37.906 1 74.31 633 ASP A CA 1
ATOM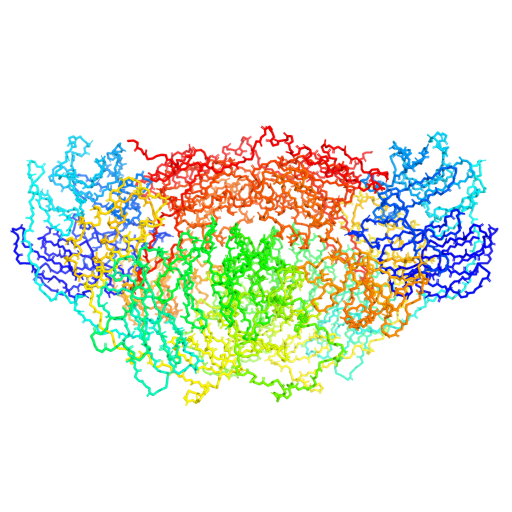 4861 C C . ASP A 1 633 ? -2.207 2.828 -39.188 1 74.31 633 ASP A C 1
ATOM 4863 O O . ASP A 1 633 ? -2.43 1.616 -39.156 1 74.31 633 ASP A O 1
ATOM 4867 N N . ASP A 1 634 ? -1.967 3.49 -40.312 1 69.69 634 ASP A N 1
ATOM 4868 C CA . ASP A 1 634 ? -1.903 2.764 -41.562 1 69.69 634 ASP A CA 1
ATOM 4869 C C . ASP A 1 634 ? -0.614 1.952 -41.656 1 69.69 634 ASP A C 1
ATOM 4871 O O . ASP A 1 634 ? 0.483 2.5 -41.531 1 69.69 634 ASP A O 1
ATOM 4875 N N . GLU A 1 635 ? -0.958 0.611 -41.844 1 64.25 635 GLU A N 1
ATOM 4876 C CA . GLU A 1 635 ? 0.116 -0.364 -42 1 64.25 635 GLU A CA 1
ATOM 4877 C C . GLU A 1 635 ? 0.796 -0.219 -43.375 1 64.25 635 GLU A C 1
ATOM 4879 O O . GLU A 1 635 ? 0.15 0.13 -44.375 1 64.25 635 GLU A O 1
ATOM 4884 N N . ASP A 1 636 ? 2.076 0.106 -43.594 1 61.84 636 ASP A N 1
ATOM 4885 C CA . ASP A 1 636 ? 2.877 -0.039 -44.812 1 61.84 636 ASP A CA 1
ATOM 4886 C C . ASP A 1 636 ? 3.42 1.311 -45.281 1 61.84 636 ASP A C 1
ATOM 4888 O O . ASP A 1 636 ? 3.881 1.441 -46.406 1 61.84 636 ASP A O 1
ATOM 4892 N N . ARG A 1 637 ? 3.234 2.307 -44.375 1 65.5 637 ARG A N 1
ATOM 4893 C CA . ARG A 1 637 ? 3.846 3.58 -44.75 1 65.5 637 ARG A CA 1
ATOM 4894 C C . ARG A 1 637 ? 5.191 3.76 -44.062 1 65.5 637 ARG A C 1
ATOM 4896 O O . ARG A 1 637 ? 5.523 3.02 -43.125 1 65.5 637 ARG A O 1
ATOM 4903 N N . ASP A 1 638 ? 6.094 4.453 -44.562 1 77.44 638 ASP A N 1
ATOM 4904 C CA . ASP A 1 638 ? 7.445 4.742 -44.094 1 77.44 638 ASP A CA 1
ATOM 4905 C C . ASP A 1 638 ? 7.469 5.008 -42.594 1 77.44 638 ASP A C 1
ATOM 4907 O O . ASP A 1 638 ? 8.5 4.848 -41.938 1 77.44 638 ASP A O 1
ATOM 4911 N N . SER A 1 639 ? 6.312 5.109 -42.062 1 83.94 639 SER A N 1
ATOM 4912 C CA . SER A 1 639 ? 6.277 5.488 -40.656 1 83.94 639 SER A CA 1
ATOM 4913 C C . SER A 1 639 ? 5.84 4.316 -39.781 1 83.94 639 SER A C 1
ATOM 4915 O O . SER A 1 639 ? 5.816 4.43 -38.531 1 83.94 639 SER A O 1
ATOM 4917 N N . ASN A 1 640 ? 5.582 3.242 -40.344 1 91.69 640 ASN A N 1
ATOM 4918 C CA . ASN A 1 640 ? 5.156 2.045 -39.625 1 91.69 640 ASN A CA 1
ATOM 4919 C C . ASN A 1 640 ? 5.434 0.78 -40.438 1 91.69 640 ASN A C 1
ATOM 4921 O O . ASN A 1 640 ? 4.555 0.286 -41.156 1 91.69 640 ASN A O 1
ATOM 4925 N N . VAL A 1 641 ? 6.586 0.199 -40.25 1 91.88 641 VAL A N 1
ATOM 4926 C CA . VAL A 1 641 ? 7.039 -0.941 -41.031 1 91.88 641 VAL A CA 1
ATOM 4927 C C . VAL A 1 641 ? 6.961 -2.215 -40.188 1 91.88 641 VAL A C 1
ATOM 4929 O O . VAL A 1 641 ? 7.648 -2.342 -39.188 1 91.88 641 VAL A O 1
ATOM 4932 N N . THR A 1 642 ? 6.191 -3.121 -40.625 1 92.56 642 THR A N 1
ATOM 4933 C CA . THR A 1 642 ? 6.145 -4.422 -39.969 1 92.56 642 THR A CA 1
ATOM 4934 C C . THR A 1 642 ? 7.301 -5.305 -40.438 1 92.56 642 THR A C 1
ATOM 4936 O O . THR A 1 642 ? 7.523 -5.465 -41.625 1 92.56 642 THR A O 1
ATOM 4939 N N . VAL A 1 643 ? 8.062 -5.824 -39.531 1 94.31 643 VAL A N 1
ATOM 4940 C CA . VAL A 1 643 ? 9.133 -6.766 -39.812 1 94.31 643 VAL A CA 1
ATOM 4941 C C . VAL A 1 643 ? 8.562 -8.18 -39.938 1 94.31 643 VAL A C 1
ATOM 4943 O O . VAL A 1 643 ? 8.102 -8.742 -38.938 1 94.31 643 VAL A O 1
ATOM 4946 N N . ASP A 1 644 ? 8.602 -8.75 -41.062 1 92.94 644 ASP A N 1
ATOM 4947 C CA . ASP A 1 644 ? 8.039 -10.078 -41.281 1 92.94 644 ASP A CA 1
ATOM 4948 C C . ASP A 1 644 ? 8.984 -11.172 -40.812 1 92.94 644 ASP A C 1
ATOM 4950 O O . ASP A 1 644 ? 9.867 -11.609 -41.531 1 92.94 644 ASP A O 1
ATOM 4954 N N . LEU A 1 645 ? 8.797 -11.727 -39.75 1 93.56 645 LEU A N 1
ATOM 4955 C CA . LEU A 1 645 ? 9.672 -12.734 -39.156 1 93.56 645 LEU A CA 1
ATOM 4956 C C . LEU A 1 645 ? 9.445 -14.094 -39.781 1 93.56 645 LEU A C 1
ATOM 4958 O O . LEU A 1 645 ? 10.227 -15.023 -39.594 1 93.56 645 LEU A O 1
ATOM 4962 N N . THR A 1 646 ? 8.406 -14.273 -40.625 1 90.62 646 THR A N 1
ATOM 4963 C CA . THR A 1 646 ? 8.156 -15.555 -41.281 1 90.62 646 THR A CA 1
ATOM 4964 C C . THR A 1 646 ? 9.25 -15.859 -42.312 1 90.62 646 THR A C 1
ATOM 4966 O O . THR A 1 646 ? 9.383 -17 -42.75 1 90.62 646 THR A O 1
ATOM 4969 N N . ARG A 1 647 ? 10.016 -14.82 -42.625 1 93.06 647 ARG A N 1
ATOM 4970 C CA . ARG A 1 647 ? 11.141 -15.008 -43.531 1 93.06 647 ARG A CA 1
ATOM 4971 C C . ARG A 1 647 ? 12.242 -15.844 -42.906 1 93.06 647 ARG A C 1
ATOM 4973 O O . ARG A 1 647 ? 13.109 -16.375 -43.594 1 93.06 647 ARG A O 1
ATOM 4980 N N . VAL A 1 648 ? 12.203 -15.844 -41.625 1 94.06 648 VAL A N 1
ATOM 4981 C CA . VAL A 1 648 ? 13.172 -16.672 -40.906 1 94.06 648 VAL A CA 1
ATOM 4982 C C . VAL A 1 648 ? 12.781 -18.141 -41 1 94.06 648 VAL A C 1
ATOM 4984 O O . VAL A 1 648 ? 11.68 -18.531 -40.594 1 94.06 648 VAL A O 1
ATOM 4987 N N . ARG A 1 649 ? 13.641 -18.875 -41.594 1 90.94 649 ARG A N 1
ATOM 4988 C CA . ARG A 1 649 ? 13.43 -20.312 -41.719 1 90.94 649 ARG A CA 1
ATOM 4989 C C . ARG A 1 649 ? 14.359 -21.094 -40.781 1 90.94 649 ARG A C 1
ATOM 4991 O O . ARG A 1 649 ? 15.586 -20.953 -40.875 1 90.94 649 ARG A O 1
ATOM 4998 N N . GLN A 1 650 ? 13.805 -21.766 -39.969 1 92.12 650 GLN A N 1
ATOM 4999 C CA . GLN A 1 650 ? 14.555 -22.562 -39.031 1 92.12 650 GLN A CA 1
ATOM 5000 C C . GLN A 1 650 ? 13.906 -23.922 -38.812 1 92.12 650 GLN A C 1
ATOM 5002 O O . GLN A 1 650 ? 12.695 -24.031 -38.625 1 92.12 650 GLN A O 1
ATOM 5007 N N . THR A 1 651 ? 14.734 -24.922 -39.031 1 94.25 651 THR A N 1
ATOM 5008 C CA . THR A 1 651 ? 14.305 -26.297 -38.719 1 94.25 651 THR A CA 1
ATOM 5009 C C . THR A 1 651 ? 14.812 -26.734 -37.375 1 94.25 651 THR A C 1
ATOM 5011 O O . THR A 1 651 ? 16.016 -26.656 -37.094 1 94.25 651 THR A O 1
ATOM 5014 N N . VAL A 1 652 ? 13.938 -27.172 -36.562 1 96.25 652 VAL A N 1
ATOM 5015 C CA . VAL A 1 652 ? 14.289 -27.656 -35.25 1 96.25 652 VAL A CA 1
ATOM 5016 C C . VAL A 1 652 ? 14.469 -29.172 -35.281 1 96.25 652 VAL A C 1
ATOM 5018 O O . VAL A 1 652 ? 13.617 -29.906 -35.781 1 96.25 652 VAL A O 1
ATOM 5021 N N . ASP A 1 653 ? 15.578 -29.609 -34.906 1 96.88 653 ASP A N 1
ATOM 5022 C CA . ASP A 1 653 ? 15.828 -31.016 -34.625 1 96.88 653 ASP A CA 1
ATOM 5023 C C . ASP A 1 653 ? 15.641 -31.328 -33.125 1 96.88 653 ASP A C 1
ATOM 5025 O O . ASP A 1 653 ? 16.531 -31.062 -32.312 1 96.88 653 ASP A O 1
ATOM 5029 N N . PRO A 1 654 ? 14.547 -31.969 -32.812 1 96.56 654 PRO A N 1
ATOM 5030 C CA . PRO A 1 654 ? 14.227 -32.156 -31.391 1 96.56 654 PRO A CA 1
ATOM 5031 C C . PRO A 1 654 ? 15.312 -32.875 -30.625 1 96.56 654 PRO A C 1
ATOM 5033 O O . PRO A 1 654 ? 15.648 -32.5 -29.5 1 96.56 654 PRO A O 1
ATOM 5036 N N . ALA A 1 655 ? 15.891 -33.938 -31.141 1 96.75 655 ALA A N 1
ATOM 5037 C CA . ALA A 1 655 ? 16.922 -34.688 -30.438 1 96.75 655 ALA A CA 1
ATOM 5038 C C . ALA A 1 655 ? 18.125 -33.844 -30.125 1 96.75 655 ALA A C 1
ATOM 5040 O O . ALA A 1 655 ? 18.672 -33.906 -29.016 1 96.75 655 ALA A O 1
ATOM 5041 N N . ALA A 1 656 ? 18.562 -33.062 -31.125 1 97.38 656 ALA A N 1
ATOM 5042 C CA . ALA A 1 656 ? 19.688 -32.156 -30.906 1 97.38 656 ALA A CA 1
ATOM 5043 C C . ALA A 1 656 ? 19.359 -31.094 -29.875 1 97.38 656 ALA A C 1
ATOM 5045 O O . ALA A 1 656 ? 20.188 -30.75 -29.031 1 97.38 656 ALA A O 1
ATOM 5046 N N . GLU A 1 657 ? 18.172 -30.547 -30.047 1 97.75 657 GLU A N 1
ATOM 5047 C CA . GLU A 1 657 ? 17.719 -29.516 -29.125 1 97.75 657 GLU A CA 1
ATOM 5048 C C . GLU A 1 657 ? 17.672 -30.047 -27.688 1 97.75 657 GLU A C 1
ATOM 5050 O O . GLU A 1 657 ? 18.078 -29.359 -26.766 1 97.75 657 GLU A O 1
ATOM 5055 N N . TRP A 1 658 ? 17.156 -31.266 -27.5 1 98.38 658 TRP A N 1
ATOM 5056 C CA . TRP A 1 658 ? 17.016 -31.859 -26.172 1 98.38 658 TRP A CA 1
ATOM 5057 C C . TRP A 1 658 ? 18.391 -32.125 -25.562 1 98.38 658 TRP A C 1
ATOM 5059 O O . TRP A 1 658 ? 18.578 -31.953 -24.344 1 98.38 658 TRP A O 1
ATOM 5069 N N . ARG A 1 659 ? 19.344 -32.5 -26.344 1 97.88 659 ARG A N 1
ATOM 5070 C CA . ARG A 1 659 ? 20.703 -32.656 -25.844 1 97.88 659 ARG A CA 1
ATOM 5071 C C . ARG A 1 659 ? 21.266 -31.328 -25.344 1 97.88 659 ARG A C 1
ATOM 5073 O O . ARG A 1 659 ? 21.906 -31.281 -24.281 1 97.88 659 ARG A O 1
ATOM 5080 N N . GLN A 1 660 ? 21.062 -30.312 -26.141 1 98.19 660 GLN A N 1
ATOM 5081 C CA . GLN A 1 660 ? 21.484 -28.969 -25.719 1 98.19 660 GLN A CA 1
ATOM 5082 C C . GLN A 1 660 ? 20.797 -28.562 -24.422 1 98.19 660 GLN A C 1
ATOM 5084 O O . GLN A 1 660 ? 21.438 -28.031 -23.516 1 98.19 660 GLN A O 1
ATOM 5089 N N . MET A 1 661 ? 19.484 -28.766 -24.344 1 98.62 661 MET A N 1
ATOM 5090 C CA . MET A 1 661 ? 18.703 -28.422 -23.156 1 98.62 661 MET A CA 1
ATOM 5091 C C . MET A 1 661 ? 19.219 -29.156 -21.922 1 98.62 661 MET A C 1
ATOM 5093 O O . MET A 1 661 ? 19.312 -28.578 -20.844 1 98.62 661 MET A O 1
ATOM 5097 N N . PHE A 1 662 ? 19.578 -30.469 -22.109 1 98.38 662 PHE A N 1
ATOM 5098 C CA . PHE A 1 662 ? 20.109 -31.312 -21.031 1 98.38 662 PHE A CA 1
ATOM 5099 C C . PHE A 1 662 ? 21.438 -30.75 -20.531 1 98.38 662 PHE A C 1
ATOM 5101 O O . PHE A 1 662 ? 21.641 -30.594 -19.328 1 98.38 662 PHE A O 1
ATOM 5108 N N . ASP A 1 663 ? 22.266 -30.391 -21.406 1 98.38 663 ASP A N 1
ATOM 5109 C CA . ASP A 1 663 ? 23.578 -29.859 -21.062 1 98.38 663 ASP A CA 1
ATOM 5110 C C . ASP A 1 663 ? 23.453 -28.5 -20.375 1 98.38 663 ASP A C 1
ATOM 5112 O O . ASP A 1 663 ? 24.156 -28.234 -19.391 1 98.38 663 ASP A O 1
ATOM 5116 N N . GLU A 1 664 ? 22.625 -27.688 -20.922 1 98.25 664 GLU A N 1
ATOM 5117 C CA . GLU A 1 664 ? 22.406 -26.375 -20.328 1 98.25 664 GLU A CA 1
ATOM 5118 C C . GLU A 1 664 ? 21.844 -26.484 -18.922 1 98.25 664 GLU A C 1
ATOM 5120 O O . GLU A 1 664 ? 22.234 -25.719 -18.031 1 98.25 664 GLU A O 1
ATOM 5125 N N . THR A 1 665 ? 20.859 -27.359 -18.703 1 98.56 665 THR A N 1
ATOM 5126 C CA . THR A 1 665 ? 20.297 -27.594 -17.375 1 98.56 665 THR A CA 1
ATOM 5127 C C . THR A 1 665 ? 21.406 -27.953 -16.375 1 98.56 665 THR A C 1
ATOM 5129 O O . THR A 1 665 ? 21.438 -27.453 -15.258 1 98.56 665 THR A O 1
ATOM 5132 N N . GLY A 1 666 ? 22.297 -28.844 -16.844 1 98.38 666 GLY A N 1
ATOM 5133 C CA . GLY A 1 666 ? 23.422 -29.219 -16 1 98.38 666 GLY A CA 1
ATOM 5134 C C . GLY A 1 666 ? 24.297 -28.047 -15.602 1 98.38 666 GLY A C 1
ATOM 5135 O O . GLY A 1 666 ? 24.672 -27.906 -14.438 1 98.38 666 GLY A O 1
ATOM 5136 N N . ARG A 1 667 ? 24.609 -27.172 -16.531 1 97.75 667 ARG A N 1
ATOM 5137 C CA . ARG A 1 667 ? 25.484 -26.016 -16.266 1 97.75 667 ARG A CA 1
ATOM 5138 C C . ARG A 1 667 ? 24.797 -25.016 -15.336 1 97.75 667 ARG A C 1
ATOM 5140 O O . ARG A 1 667 ? 25.422 -24.5 -14.406 1 97.75 667 ARG A O 1
ATOM 5147 N N . ILE A 1 668 ? 23.547 -24.734 -15.617 1 97.75 668 ILE A N 1
ATOM 5148 C CA . ILE A 1 668 ? 22.812 -23.75 -14.82 1 97.75 668 ILE A CA 1
ATOM 5149 C C . ILE A 1 668 ? 22.703 -24.234 -13.375 1 97.75 668 ILE A C 1
ATOM 5151 O O . ILE A 1 668 ? 22.859 -23.453 -12.438 1 97.75 668 ILE A O 1
ATOM 5155 N N . MET A 1 669 ? 22.422 -25.531 -13.188 1 98.38 669 MET A N 1
ATOM 5156 C CA . MET A 1 669 ? 22.359 -26.078 -11.836 1 98.38 669 MET A CA 1
ATOM 5157 C C . MET A 1 669 ? 23.719 -25.984 -11.141 1 98.38 669 MET A C 1
ATOM 5159 O O . MET A 1 669 ? 23.797 -25.547 -9.992 1 98.38 669 MET A O 1
ATOM 5163 N N . ARG A 1 670 ? 24.781 -26.359 -11.805 1 97.44 670 ARG A N 1
ATOM 5164 C CA . ARG A 1 670 ? 26.125 -26.297 -11.273 1 97.44 670 ARG A CA 1
ATOM 5165 C C . ARG A 1 670 ? 26.453 -24.875 -10.789 1 97.44 670 ARG A C 1
ATOM 5167 O O . ARG A 1 670 ? 27.016 -24.703 -9.711 1 97.44 670 ARG A O 1
ATOM 5174 N N . ASP A 1 671 ? 26.047 -23.938 -11.531 1 96.38 671 ASP A N 1
ATOM 5175 C CA . ASP A 1 671 ? 26.484 -22.562 -11.32 1 96.38 671 ASP A CA 1
ATOM 5176 C C . ASP A 1 671 ? 25.609 -21.859 -10.289 1 96.38 671 ASP A C 1
ATOM 5178 O O . ASP A 1 671 ? 25.953 -20.797 -9.781 1 96.38 671 ASP A O 1
ATOM 5182 N N . ASN A 1 672 ? 24.438 -22.422 -9.922 1 96.81 672 ASN A N 1
ATOM 5183 C CA . ASN A 1 672 ? 23.5 -21.656 -9.109 1 96.81 672 ASN A CA 1
ATOM 5184 C C . ASN A 1 672 ? 23.078 -22.438 -7.859 1 96.81 672 ASN A C 1
ATOM 5186 O O . ASN A 1 672 ? 22.531 -21.859 -6.922 1 96.81 672 ASN A O 1
ATOM 5190 N N . PHE A 1 673 ? 23.328 -23.766 -7.785 1 97.38 673 PHE A N 1
ATOM 5191 C CA . PHE A 1 673 ? 22.953 -24.594 -6.637 1 97.38 673 PHE A CA 1
ATOM 5192 C C . PHE A 1 673 ? 23.484 -23.984 -5.344 1 97.38 673 PHE A C 1
ATOM 5194 O O . PHE A 1 673 ? 24.609 -23.484 -5.312 1 97.38 673 PHE A O 1
ATOM 5201 N N . TRP A 1 674 ? 22.766 -24.031 -4.281 1 96.06 674 TRP A N 1
ATOM 5202 C CA . TRP A 1 674 ? 23.031 -23.281 -3.059 1 96.06 674 TRP A CA 1
ATOM 5203 C C . TRP A 1 674 ? 24.391 -23.641 -2.469 1 96.06 674 TRP A C 1
ATOM 5205 O O . TRP A 1 674 ? 25 -22.844 -1.767 1 96.06 674 TRP A O 1
ATOM 5215 N N . ARG A 1 675 ? 24.844 -24.844 -2.854 1 94.62 675 ARG A N 1
ATOM 5216 C CA . ARG A 1 675 ? 26.156 -25.297 -2.426 1 94.62 675 ARG A CA 1
ATOM 5217 C C . ARG A 1 675 ? 27.094 -25.453 -3.619 1 94.62 675 ARG A C 1
ATOM 5219 O O . ARG A 1 675 ? 26.828 -26.25 -4.527 1 94.62 675 ARG A O 1
ATOM 5226 N N . PRO A 1 676 ? 28.188 -24.797 -3.555 1 92.56 676 PRO A N 1
ATOM 5227 C CA . PRO A 1 676 ? 29.109 -24.906 -4.691 1 92.56 676 PRO A CA 1
ATOM 5228 C C . PRO A 1 676 ? 29.703 -26.297 -4.832 1 92.56 676 PRO A C 1
ATOM 5230 O O . PRO A 1 676 ? 30.141 -26.688 -5.918 1 92.56 676 PRO A O 1
ATOM 5233 N N . ASP A 1 677 ? 29.719 -27.062 -3.746 1 93.44 677 ASP A N 1
ATOM 5234 C CA . ASP A 1 677 ? 30.266 -28.422 -3.793 1 93.44 677 ASP A CA 1
ATOM 5235 C C . ASP A 1 677 ? 29.188 -29.422 -4.223 1 93.44 677 ASP A C 1
ATOM 5237 O O . ASP A 1 677 ? 29.391 -30.625 -4.141 1 93.44 677 ASP A O 1
ATOM 5241 N N . MET A 1 678 ? 28 -28.891 -4.641 1 96.44 678 MET A N 1
ATOM 5242 C CA . MET A 1 678 ? 26.875 -29.688 -5.109 1 96.44 678 MET A CA 1
ATOM 5243 C C . MET A 1 678 ? 26.469 -30.719 -4.062 1 96.44 678 MET A C 1
ATOM 5245 O O . MET A 1 678 ? 26.094 -31.844 -4.406 1 96.44 678 MET A O 1
ATOM 5249 N N . ALA A 1 679 ? 26.641 -30.375 -2.84 1 93.31 679 ALA A N 1
ATOM 5250 C CA . ALA A 1 679 ? 26.281 -31.203 -1.697 1 93.31 679 ALA A CA 1
ATOM 5251 C C . ALA A 1 679 ? 27.031 -32.531 -1.734 1 93.31 679 ALA A C 1
ATOM 5253 O O . ALA A 1 679 ? 26.5 -33.562 -1.325 1 93.31 679 ALA A O 1
ATOM 5254 N N . GLY A 1 680 ? 28.141 -32.531 -2.33 1 93.62 680 GLY A N 1
ATOM 5255 C CA . GLY A 1 680 ? 28.984 -33.719 -2.371 1 93.62 680 GLY A CA 1
ATOM 5256 C C . GLY A 1 680 ? 28.656 -34.656 -3.539 1 93.62 680 GLY A C 1
ATOM 5257 O O . GLY A 1 680 ? 29.312 -35.656 -3.727 1 93.62 680 GLY A O 1
ATOM 5258 N N . VAL A 1 681 ? 27.719 -34.375 -4.363 1 96.06 681 VAL A N 1
ATOM 5259 C CA . VAL A 1 681 ? 27.312 -35.188 -5.508 1 96.06 681 VAL A CA 1
ATOM 5260 C C . VAL A 1 681 ? 28.281 -34.938 -6.672 1 96.06 681 VAL A C 1
ATOM 5262 O O . VAL A 1 681 ? 28.594 -33.781 -6.996 1 96.06 681 VAL A O 1
ATOM 5265 N N . ASP A 1 682 ? 28.844 -36.031 -7.27 1 96.75 682 ASP A N 1
ATOM 5266 C CA . ASP A 1 682 ? 29.594 -35.906 -8.523 1 96.75 682 ASP A CA 1
ATOM 5267 C C . ASP A 1 682 ? 28.656 -35.531 -9.68 1 96.75 682 ASP A C 1
ATOM 5269 O O . ASP A 1 682 ? 28.234 -36.406 -10.445 1 96.75 682 ASP A O 1
ATOM 5273 N N . TRP A 1 683 ? 28.469 -34.25 -9.789 1 97.5 683 TRP A N 1
ATOM 5274 C CA . TRP A 1 683 ? 27.453 -33.75 -10.695 1 97.5 683 TRP A CA 1
ATOM 5275 C C . TRP A 1 683 ? 27.766 -34.125 -12.141 1 97.5 683 TRP A C 1
ATOM 5277 O O . TRP A 1 683 ? 26.875 -34.531 -12.891 1 97.5 683 TRP A O 1
ATOM 5287 N N . ASP A 1 684 ? 28.984 -34.031 -12.625 1 97.25 684 ASP A N 1
ATOM 5288 C CA . ASP A 1 684 ? 29.359 -34.469 -13.961 1 97.25 684 ASP A CA 1
ATOM 5289 C C . ASP A 1 684 ? 29.094 -35.969 -14.156 1 97.25 684 ASP A C 1
ATOM 5291 O O . ASP A 1 684 ? 28.641 -36.406 -15.219 1 97.25 684 ASP A O 1
ATOM 5295 N N . GLY A 1 685 ? 29.406 -36.688 -13.156 1 97.88 685 GLY A N 1
ATOM 5296 C CA . GLY A 1 685 ? 29.125 -38.125 -13.203 1 97.88 685 GLY A CA 1
ATOM 5297 C C . GLY A 1 685 ? 27.656 -38.438 -13.344 1 97.88 685 GLY A C 1
ATOM 5298 O O . GLY A 1 685 ? 27.281 -39.344 -14.078 1 97.88 685 GLY A O 1
ATOM 5299 N N . VAL A 1 686 ? 26.844 -37.719 -12.625 1 97.62 686 VAL A N 1
ATOM 5300 C CA . VAL A 1 686 ? 25.406 -37.875 -12.719 1 97.62 686 VAL A CA 1
ATOM 5301 C C . VAL A 1 686 ? 24.953 -37.594 -14.148 1 97.62 686 VAL A C 1
ATOM 5303 O O . VAL A 1 686 ? 24.203 -38.406 -14.742 1 97.62 686 VAL A O 1
ATOM 5306 N N . LEU A 1 687 ? 25.406 -36.469 -14.734 1 98.25 687 LEU A N 1
ATOM 5307 C CA . LEU A 1 687 ? 25.016 -36.125 -16.094 1 98.25 687 LEU A CA 1
ATOM 5308 C C . LEU A 1 687 ? 25.422 -37.219 -17.078 1 98.25 687 LEU A C 1
ATOM 5310 O O . LEU A 1 687 ? 24.656 -37.594 -17.953 1 98.25 687 LEU A O 1
ATOM 5314 N N . ASP A 1 688 ? 26.609 -37.75 -16.922 1 97.88 688 ASP A N 1
ATOM 5315 C CA . ASP A 1 688 ? 27.109 -38.812 -17.797 1 97.88 688 ASP A CA 1
ATOM 5316 C C . ASP A 1 688 ? 26.266 -40.062 -17.688 1 97.88 688 ASP A C 1
ATOM 5318 O O . ASP A 1 688 ? 26 -40.75 -18.688 1 97.88 688 ASP A O 1
ATOM 5322 N N . ARG A 1 689 ? 25.875 -40.375 -16.516 1 97.06 689 ARG A N 1
ATOM 5323 C CA . ARG A 1 689 ? 25.078 -41.562 -16.266 1 97.06 689 ARG A CA 1
ATOM 5324 C C . ARG A 1 689 ? 23.734 -41.469 -16.984 1 97.06 689 ARG A C 1
ATOM 5326 O O . ARG A 1 689 ? 23.219 -42.5 -17.453 1 97.06 689 ARG A O 1
ATOM 5333 N N . TYR A 1 690 ? 23.109 -40.344 -17.156 1 98.06 690 TYR A N 1
ATOM 5334 C CA . TYR A 1 690 ? 21.766 -40.188 -17.703 1 98.06 690 TYR A CA 1
ATOM 5335 C C . TYR A 1 690 ? 21.828 -39.938 -19.219 1 98.06 690 TYR A C 1
ATOM 5337 O O . TYR A 1 690 ? 20.797 -40 -19.891 1 98.06 690 TYR A O 1
ATOM 5345 N N . ARG A 1 691 ? 22.984 -39.688 -19.844 1 97.5 691 ARG A N 1
ATOM 5346 C CA . ARG A 1 691 ? 23.125 -39.344 -21.25 1 97.5 691 ARG A CA 1
ATOM 5347 C C . ARG A 1 691 ? 22.594 -40.469 -22.141 1 97.5 691 ARG A C 1
ATOM 5349 O O . ARG A 1 691 ? 21.938 -40.219 -23.141 1 97.5 691 ARG A O 1
ATOM 5356 N N . PRO A 1 692 ? 22.875 -41.75 -21.75 1 97 692 PRO A N 1
ATOM 5357 C CA . PRO A 1 692 ? 22.297 -42.812 -22.578 1 97 692 PRO A CA 1
ATOM 5358 C C . PRO A 1 692 ? 20.781 -42.844 -22.531 1 97 692 PRO A C 1
ATOM 5360 O O . PRO A 1 692 ? 20.141 -43.219 -23.516 1 97 692 PRO A O 1
ATOM 5363 N N . VAL A 1 693 ? 20.188 -42.562 -21.375 1 97.56 693 VAL A N 1
ATOM 5364 C CA . VAL A 1 693 ? 18.734 -42.5 -21.266 1 97.56 693 VAL A CA 1
ATOM 5365 C C . VAL A 1 693 ? 18.203 -41.375 -22.141 1 97.56 693 VAL A C 1
ATOM 5367 O O . VAL A 1 693 ? 17.188 -41.531 -22.828 1 97.56 693 VAL A O 1
ATOM 5370 N N . LEU A 1 694 ? 18.891 -40.219 -22.172 1 97.88 694 LEU A N 1
ATOM 5371 C CA . LEU A 1 694 ? 18.531 -39.062 -23 1 97.88 694 LEU A CA 1
ATOM 5372 C C . LEU A 1 694 ? 18.438 -39.469 -24.469 1 97.88 694 LEU A C 1
ATOM 5374 O O . LEU A 1 694 ? 17.516 -39.062 -25.172 1 97.88 694 LEU A O 1
ATOM 5378 N N . ALA A 1 695 ? 19.344 -40.312 -24.906 1 95.94 695 ALA A N 1
ATOM 5379 C CA . ALA A 1 695 ? 19.438 -40.688 -26.312 1 95.94 695 ALA A CA 1
ATOM 5380 C C . ALA A 1 695 ? 18.234 -41.562 -26.703 1 95.94 695 ALA A C 1
ATOM 5382 O O . ALA A 1 695 ? 17.922 -41.688 -27.891 1 95.94 695 ALA A O 1
ATOM 5383 N N . ARG A 1 696 ? 17.516 -42.062 -25.734 1 93.75 696 ARG A N 1
ATOM 5384 C CA . ARG A 1 696 ? 16.422 -42.969 -26.016 1 93.75 696 ARG A CA 1
ATOM 5385 C C . ARG A 1 696 ? 15.078 -42.25 -25.953 1 93.75 696 ARG A C 1
ATOM 5387 O O . ARG A 1 696 ? 14.039 -42.812 -26.297 1 93.75 696 ARG A O 1
ATOM 5394 N N . LEU A 1 697 ? 15.055 -41.031 -25.547 1 95.75 697 LEU A N 1
ATOM 5395 C CA . LEU A 1 697 ? 13.797 -40.281 -25.406 1 95.75 697 LEU A CA 1
ATOM 5396 C C . LEU A 1 697 ? 13.078 -40.188 -26.734 1 95.75 697 LEU A C 1
ATOM 5398 O O . LEU A 1 697 ? 13.719 -40.062 -27.781 1 95.75 697 LEU A O 1
ATOM 5402 N N . ALA A 1 698 ? 11.742 -40.125 -26.625 1 94.12 698 ALA A N 1
ATOM 5403 C CA . ALA A 1 698 ? 10.961 -40.062 -27.844 1 94.12 698 ALA A CA 1
ATOM 5404 C C . ALA A 1 698 ? 9.992 -38.875 -27.828 1 94.12 698 ALA A C 1
ATOM 5406 O O . ALA A 1 698 ? 9.453 -38.5 -28.859 1 94.12 698 ALA A O 1
ATOM 5407 N N . THR A 1 699 ? 9.719 -38.344 -26.703 1 94.56 699 THR A N 1
ATOM 5408 C CA . THR A 1 699 ? 8.773 -37.219 -26.578 1 94.56 699 THR A CA 1
ATOM 5409 C C . THR A 1 699 ? 9.312 -36.156 -25.672 1 94.56 699 THR A C 1
ATOM 5411 O O . THR A 1 699 ? 10.242 -36.375 -24.891 1 94.56 699 THR A O 1
ATOM 5414 N N . HIS A 1 700 ? 8.773 -34.906 -25.781 1 95.06 700 HIS A N 1
ATOM 5415 C CA . HIS A 1 700 ? 9.133 -33.812 -24.891 1 95.06 700 HIS A CA 1
ATOM 5416 C C . HIS A 1 700 ? 8.789 -34.156 -23.438 1 95.06 700 HIS A C 1
ATOM 5418 O O . HIS A 1 700 ? 9.516 -33.781 -22.516 1 95.06 700 HIS A O 1
ATOM 5424 N N . ASP A 1 701 ? 7.652 -34.812 -23.234 1 95.12 701 ASP A N 1
ATOM 5425 C CA . ASP A 1 701 ? 7.258 -35.25 -21.891 1 95.12 701 ASP A CA 1
ATOM 5426 C C . ASP A 1 701 ? 8.328 -36.125 -21.266 1 95.12 701 ASP A C 1
ATOM 5428 O O . ASP A 1 701 ? 8.578 -36.062 -20.062 1 95.12 701 ASP A O 1
ATOM 5432 N N . ASP A 1 702 ? 8.938 -37.031 -22.078 1 95.94 702 ASP A N 1
ATOM 5433 C CA . ASP A 1 702 ? 10.055 -37.844 -21.609 1 95.94 702 ASP A CA 1
ATOM 5434 C C . ASP A 1 702 ? 11.203 -36.969 -21.109 1 95.94 702 ASP A C 1
ATOM 5436 O O . ASP A 1 702 ? 11.812 -37.25 -20.078 1 95.94 702 ASP A O 1
ATOM 5440 N N . LEU A 1 703 ? 11.477 -35.906 -21.875 1 97.38 703 LEU A N 1
ATOM 5441 C CA . LEU A 1 703 ? 12.57 -35.031 -21.516 1 97.38 703 LEU A CA 1
ATOM 5442 C C . LEU A 1 703 ? 12.305 -34.344 -20.172 1 97.38 703 LEU A C 1
ATOM 5444 O O . LEU A 1 703 ? 13.195 -34.281 -19.312 1 97.38 703 LEU A O 1
ATOM 5448 N N . VAL A 1 704 ? 11.109 -33.844 -20.031 1 96.81 704 VAL A N 1
ATOM 5449 C CA . VAL A 1 704 ? 10.734 -33.156 -18.781 1 96.81 704 VAL A CA 1
ATOM 5450 C C . VAL A 1 704 ? 10.914 -34.125 -17.609 1 96.81 704 VAL A C 1
ATOM 5452 O O . VAL A 1 704 ? 11.484 -33.75 -16.578 1 96.81 704 VAL A O 1
ATOM 5455 N N . ASP A 1 705 ? 10.445 -35.312 -17.75 1 96.69 705 ASP A N 1
ATOM 5456 C CA . ASP A 1 705 ? 10.594 -36.344 -16.719 1 96.69 705 ASP A CA 1
ATOM 5457 C C . ASP A 1 705 ? 12.062 -36.594 -16.406 1 96.69 705 ASP A C 1
ATOM 5459 O O . ASP A 1 705 ? 12.453 -36.688 -15.242 1 96.69 705 ASP A O 1
ATOM 5463 N N . LEU A 1 706 ? 12.859 -36.75 -17.453 1 98.06 706 LEU A N 1
ATOM 5464 C CA . LEU A 1 706 ? 14.281 -37 -17.281 1 98.06 706 LEU A CA 1
ATOM 5465 C C . LEU A 1 706 ? 14.953 -35.875 -16.516 1 98.06 706 LEU A C 1
ATOM 5467 O O . LEU A 1 706 ? 15.766 -36.094 -15.633 1 98.06 706 LEU A O 1
ATOM 5471 N N . LEU A 1 707 ? 14.648 -34.594 -16.906 1 98.44 707 LEU A N 1
ATOM 5472 C CA . LEU A 1 707 ? 15.234 -33.438 -16.234 1 98.44 707 LEU A CA 1
ATOM 5473 C C . LEU A 1 707 ? 14.859 -33.438 -14.758 1 98.44 707 LEU A C 1
ATOM 5475 O O . LEU A 1 707 ? 15.68 -33.062 -13.906 1 98.44 707 LEU A O 1
ATOM 5479 N N . TRP A 1 708 ? 13.617 -33.781 -14.461 1 97.75 708 TRP A N 1
ATOM 5480 C CA . TRP A 1 708 ? 13.203 -33.906 -13.07 1 97.75 708 TRP A CA 1
ATOM 5481 C C . TRP A 1 708 ? 14.062 -34.938 -12.328 1 97.75 708 TRP A C 1
ATOM 5483 O O . TRP A 1 708 ? 14.547 -34.656 -11.227 1 97.75 708 TRP A O 1
ATOM 5493 N N . GLU A 1 709 ? 14.227 -36.094 -12.906 1 97.56 709 GLU A N 1
ATOM 5494 C CA . GLU A 1 709 ? 14.984 -37.156 -12.266 1 97.56 709 GLU A CA 1
ATOM 5495 C C . GLU A 1 709 ? 16.438 -36.75 -12.039 1 97.56 709 GLU A C 1
ATOM 5497 O O . GLU A 1 709 ? 17.016 -37.031 -10.992 1 97.56 709 GLU A O 1
ATOM 5502 N N . VAL A 1 710 ? 17.016 -36.094 -13.062 1 97.88 710 VAL A N 1
ATOM 5503 C CA . VAL A 1 710 ? 18.406 -35.656 -12.969 1 97.88 710 VAL A CA 1
ATOM 5504 C C . VAL A 1 710 ? 18.562 -34.625 -11.852 1 97.88 710 VAL A C 1
ATOM 5506 O O . VAL A 1 710 ? 19.438 -34.781 -10.992 1 97.88 710 VAL A O 1
ATOM 5509 N N . GLN A 1 711 ? 17.719 -33.656 -11.852 1 97.75 711 GLN A N 1
ATOM 5510 C CA . GLN A 1 711 ? 17.797 -32.656 -10.812 1 97.75 711 GLN A CA 1
ATOM 5511 C C . GLN A 1 711 ? 17.547 -33.25 -9.43 1 97.75 711 GLN A C 1
ATOM 5513 O O . GLN A 1 711 ? 18.094 -32.781 -8.43 1 97.75 711 GLN A O 1
ATOM 5518 N N . GLY A 1 712 ? 16.719 -34.281 -9.391 1 97.12 712 GLY A N 1
ATOM 5519 C CA . GLY A 1 712 ? 16.375 -34.938 -8.141 1 97.12 712 GLY A CA 1
ATOM 5520 C C . GLY A 1 712 ? 17.562 -35.594 -7.469 1 97.12 712 GLY A C 1
ATOM 5521 O O . GLY A 1 712 ? 17.531 -35.875 -6.266 1 97.12 712 GLY A O 1
ATOM 5522 N N . GLU A 1 713 ? 18.672 -35.844 -8.227 1 97.06 713 GLU A N 1
ATOM 5523 C CA . GLU A 1 713 ? 19.859 -36.5 -7.691 1 97.06 713 GLU A CA 1
ATOM 5524 C C . GLU A 1 713 ? 20.5 -35.656 -6.59 1 97.06 713 GLU A C 1
ATOM 5526 O O . GLU A 1 713 ? 21.219 -36.156 -5.734 1 97.06 713 GLU A O 1
ATOM 5531 N N . LEU A 1 714 ? 20.172 -34.344 -6.566 1 97 714 LEU A N 1
ATOM 5532 C CA . LEU A 1 714 ? 20.781 -33.438 -5.594 1 97 714 LEU A CA 1
ATOM 5533 C C . LEU A 1 714 ? 20.047 -33.5 -4.262 1 97 714 LEU A C 1
ATOM 5535 O O . LEU A 1 714 ? 20.547 -33.031 -3.244 1 97 714 LEU A O 1
ATOM 5539 N N . GLY A 1 715 ? 18.828 -34.094 -4.223 1 96 715 GLY A N 1
ATOM 5540 C CA . GLY A 1 715 ? 18.078 -34.281 -2.988 1 96 715 GLY A CA 1
ATOM 5541 C C . GLY A 1 715 ? 17.703 -33 -2.301 1 96 715 GLY A C 1
ATOM 5542 O O . GLY A 1 715 ? 17.734 -32.906 -1.071 1 96 715 GLY A O 1
ATOM 5543 N N . THR A 1 716 ? 17.469 -31.969 -3.076 1 96.5 716 THR A N 1
ATOM 5544 C CA . THR A 1 716 ? 17.109 -30.656 -2.551 1 96.5 716 THR A CA 1
ATOM 5545 C C . THR A 1 716 ? 15.758 -30.203 -3.096 1 96.5 716 THR A C 1
ATOM 5547 O O . THR A 1 716 ? 15.391 -30.547 -4.227 1 96.5 716 THR A O 1
ATOM 5550 N N . SER A 1 717 ? 15.016 -29.547 -2.25 1 96.38 717 SER A N 1
ATOM 5551 C CA . SER A 1 717 ? 13.688 -29.062 -2.641 1 96.38 717 SER A CA 1
ATOM 5552 C C . SER A 1 717 ? 13.781 -28.062 -3.783 1 96.38 717 SER A C 1
ATOM 5554 O O . SER A 1 717 ? 14.859 -27.531 -4.074 1 96.38 717 SER A O 1
ATOM 5556 N N . HIS A 1 718 ? 12.68 -27.75 -4.512 1 97.12 718 HIS A N 1
ATOM 5557 C CA . HIS A 1 718 ? 12.438 -26.656 -5.445 1 97.12 718 HIS A CA 1
ATOM 5558 C C . HIS A 1 718 ? 13.289 -26.797 -6.699 1 97.12 718 HIS A C 1
ATOM 5560 O O . HIS A 1 718 ? 13.719 -25.797 -7.285 1 97.12 718 HIS A O 1
ATOM 5566 N N . ALA A 1 719 ? 13.734 -27.922 -6.965 1 97.69 719 ALA A N 1
ATOM 5567 C CA . ALA A 1 719 ? 14.32 -28.203 -8.273 1 97.69 719 ALA A CA 1
ATOM 5568 C C . ALA A 1 719 ? 13.258 -28.625 -9.273 1 97.69 719 ALA A C 1
ATOM 5570 O O . ALA A 1 719 ? 13.07 -29.828 -9.5 1 97.69 719 ALA A O 1
ATOM 5571 N N . TYR A 1 720 ? 12.641 -27.672 -9.922 1 97.44 720 TYR A N 1
ATOM 5572 C CA . TYR A 1 720 ? 11.453 -27.922 -10.734 1 97.44 720 TYR A CA 1
ATOM 5573 C C . TYR A 1 720 ? 11.781 -27.844 -12.219 1 97.44 720 TYR A C 1
ATOM 5575 O O . TYR A 1 720 ? 12.812 -27.281 -12.602 1 97.44 720 TYR A O 1
ATOM 5583 N N . VAL A 1 721 ? 11 -28.453 -13.023 1 97.75 721 VAL A N 1
ATOM 5584 C CA . VAL A 1 721 ? 10.938 -28.344 -14.477 1 97.75 721 VAL A CA 1
ATOM 5585 C C . VAL A 1 721 ? 9.5 -28.094 -14.914 1 97.75 721 VAL A C 1
ATOM 5587 O O . VAL A 1 721 ? 8.609 -28.891 -14.617 1 97.75 721 VAL A O 1
ATOM 5590 N N . THR A 1 722 ? 9.219 -27.016 -15.516 1 96.81 722 THR A N 1
ATOM 5591 C CA . THR A 1 722 ? 7.871 -26.688 -15.969 1 96.81 722 THR A CA 1
ATOM 5592 C C . THR A 1 722 ? 7.871 -26.344 -17.453 1 96.81 722 THR A C 1
ATOM 5594 O O . THR A 1 722 ? 8.375 -25.297 -17.859 1 96.81 722 THR A O 1
ATOM 5597 N N . PRO A 1 723 ? 7.359 -27.266 -18.219 1 95.06 723 PRO A N 1
ATOM 5598 C CA . PRO A 1 723 ? 7.316 -26.984 -19.656 1 95.06 723 PRO A CA 1
ATOM 5599 C C . PRO A 1 723 ? 6.469 -25.75 -20 1 95.06 723 PRO A C 1
ATOM 5601 O O . PRO A 1 723 ? 5.621 -25.344 -19.188 1 95.06 723 PRO A O 1
ATOM 5604 N N . ARG A 1 724 ? 6.777 -25.141 -21.094 1 90.38 724 ARG A N 1
ATOM 5605 C CA . ARG A 1 724 ? 5.953 -24.047 -21.578 1 90.38 724 ARG A CA 1
ATOM 5606 C C . ARG A 1 724 ? 4.609 -24.547 -22.078 1 90.38 724 ARG A C 1
ATOM 5608 O O . ARG A 1 724 ? 4.551 -25.516 -22.844 1 90.38 724 ARG A O 1
ATOM 5615 N N . GLY A 1 725 ? 3.697 -23.906 -21.688 1 77.81 725 GLY A N 1
ATOM 5616 C CA . GLY A 1 725 ? 2.375 -24.234 -22.188 1 77.81 725 GLY A CA 1
ATOM 5617 C C . GLY A 1 725 ? 1.816 -25.516 -21.594 1 77.81 725 GLY A C 1
ATOM 5618 O O . GLY A 1 725 ? 2.441 -26.141 -20.734 1 77.81 725 GLY A O 1
ATOM 5619 N N . GLY A 1 726 ? 0.623 -25.938 -21.625 1 66.25 726 GLY A N 1
ATOM 5620 C CA . GLY A 1 726 ? -0.04 -27.125 -21.125 1 66.25 726 GLY A CA 1
ATOM 5621 C C . GLY A 1 726 ? -0.579 -28.016 -22.234 1 66.25 726 GLY A C 1
ATOM 5622 O O . GLY A 1 726 ? -0.42 -27.703 -23.406 1 66.25 726 GLY A O 1
ATOM 5623 N N . HIS A 1 727 ? -0.589 -29.328 -21.75 1 63.72 727 HIS A N 1
ATOM 5624 C CA . HIS A 1 727 ? -1.191 -30.297 -22.656 1 63.72 727 HIS A CA 1
ATOM 5625 C C . HIS A 1 727 ? -2.713 -30.188 -22.641 1 63.72 727 HIS A C 1
ATOM 5627 O O . HIS A 1 727 ? -3.309 -29.812 -21.625 1 63.72 727 HIS A O 1
ATOM 5633 N N . GLY A 1 728 ? -3.346 -29.984 -23.734 1 61.28 728 GLY A N 1
ATOM 5634 C CA . GLY A 1 728 ? -4.785 -30.156 -23.859 1 61.28 728 GLY A CA 1
ATOM 5635 C C . GLY A 1 728 ? -5.504 -28.875 -24.266 1 61.28 728 GLY A C 1
ATOM 5636 O O . GLY A 1 728 ? -5.641 -27.953 -23.453 1 61.28 728 GLY A O 1
ATOM 5637 N N . ARG A 1 729 ? -5.426 -28.562 -25.281 1 64.5 729 ARG A N 1
ATOM 5638 C CA . ARG A 1 729 ? -6.156 -27.453 -25.875 1 64.5 729 ARG A CA 1
ATOM 5639 C C . ARG A 1 729 ? -7.625 -27.797 -26.078 1 64.5 729 ARG A C 1
ATOM 5641 O O . ARG A 1 729 ? -8.312 -27.188 -26.906 1 64.5 729 ARG A O 1
ATOM 5648 N N . GLY A 1 730 ? -8.07 -28.719 -25.141 1 79.06 730 GLY A N 1
ATOM 5649 C CA . GLY A 1 730 ? -9.453 -29.109 -25.359 1 79.06 730 GLY A CA 1
ATOM 5650 C C . GLY A 1 730 ? -10.445 -28.219 -24.641 1 79.06 730 GLY A C 1
ATOM 5651 O O . GLY A 1 730 ? -10.055 -27.281 -23.938 1 79.06 730 GLY A O 1
ATOM 5652 N N . PRO A 1 731 ? -11.688 -28.484 -24.969 1 86.44 731 PRO A N 1
ATOM 5653 C CA . PRO A 1 731 ? -12.742 -27.703 -24.312 1 86.44 731 PRO A CA 1
ATOM 5654 C C . PRO A 1 731 ? -12.758 -27.906 -22.797 1 86.44 731 PRO A C 1
ATOM 5656 O O . PRO A 1 731 ? -12.57 -29.016 -22.312 1 86.44 731 PRO A O 1
ATOM 5659 N N . ARG A 1 732 ? -12.906 -26.844 -22.094 1 90 732 ARG A N 1
ATOM 5660 C CA . ARG A 1 732 ? -12.93 -26.922 -20.641 1 90 732 ARG A CA 1
ATOM 5661 C C . ARG A 1 732 ? -14.273 -27.438 -20.141 1 90 732 ARG A C 1
ATOM 5663 O O . ARG A 1 732 ? -15.32 -27.078 -20.688 1 90 732 ARG A O 1
ATOM 5670 N N . GLN A 1 733 ? -14.203 -28.25 -19.141 1 94.19 733 GLN A N 1
ATOM 5671 C CA . GLN A 1 733 ? -15.398 -28.781 -18.5 1 94.19 733 GLN A CA 1
ATOM 5672 C C . GLN A 1 733 ? -16.141 -27.688 -17.719 1 94.19 733 GLN A C 1
ATOM 5674 O O . GLN A 1 733 ? -15.539 -27.016 -16.875 1 94.19 733 GLN A O 1
ATOM 5679 N N . GLY A 1 734 ? -17.438 -27.406 -18.078 1 96.38 734 GLY A N 1
ATOM 5680 C CA . GLY A 1 734 ? -18.25 -26.484 -17.297 1 96.38 734 GLY A CA 1
ATOM 5681 C C . GLY A 1 734 ? -18.734 -27.078 -15.992 1 96.38 734 GLY A C 1
ATOM 5682 O O . GLY A 1 734 ? -19.219 -28.203 -15.961 1 96.38 734 GLY A O 1
ATOM 5683 N N . LEU A 1 735 ? -18.531 -26.328 -14.875 1 97.12 735 LEU A N 1
ATOM 5684 C CA . LEU A 1 735 ? -18.953 -26.766 -13.547 1 97.12 735 LEU A CA 1
ATOM 5685 C C . LEU A 1 735 ? -20.031 -25.828 -13 1 97.12 735 LEU A C 1
ATOM 5687 O O . LEU A 1 735 ? -19.984 -24.625 -13.234 1 97.12 735 LEU A O 1
ATOM 5691 N N . LEU A 1 736 ? -20.969 -26.312 -12.25 1 97.25 736 LEU A N 1
ATOM 5692 C CA . LEU A 1 736 ? -22.172 -25.562 -11.891 1 97.25 736 LEU A CA 1
ATOM 5693 C C . LEU A 1 736 ? -22.094 -25.062 -10.453 1 97.25 736 LEU A C 1
ATOM 5695 O O . LEU A 1 736 ? -23 -24.391 -9.977 1 97.25 736 LEU A O 1
ATOM 5699 N N . GLY A 1 737 ? -20.969 -25.312 -9.773 1 95.88 737 GLY A N 1
ATOM 5700 C CA . GLY A 1 737 ? -20.828 -24.875 -8.391 1 95.88 737 GLY A CA 1
ATOM 5701 C C . GLY A 1 737 ? -21.844 -25.516 -7.461 1 95.88 737 GLY A C 1
ATOM 5702 O O . GLY A 1 737 ? -22.406 -24.844 -6.582 1 95.88 737 GLY A O 1
ATOM 5703 N N . ALA A 1 738 ? -22.156 -26.766 -7.668 1 96.5 738 ALA A N 1
ATOM 5704 C CA . ALA A 1 738 ? -23.172 -27.484 -6.914 1 96.5 738 ALA A CA 1
ATOM 5705 C C . ALA A 1 738 ? -22.812 -28.953 -6.773 1 96.5 738 ALA A C 1
ATOM 5707 O O . ALA A 1 738 ? -21.984 -29.469 -7.523 1 96.5 738 ALA A O 1
ATOM 5708 N N . ASP A 1 739 ? -23.328 -29.578 -5.781 1 96.62 739 ASP A N 1
ATOM 5709 C CA . ASP A 1 739 ? -23.312 -31.031 -5.668 1 96.62 739 ASP A CA 1
ATOM 5710 C C . ASP A 1 739 ? -24.562 -31.641 -6.301 1 96.62 739 ASP A C 1
ATOM 5712 O O . ASP A 1 739 ? -25.688 -31.266 -5.957 1 96.62 739 ASP A O 1
ATOM 5716 N N . ILE A 1 740 ? -24.328 -32.438 -7.262 1 96.56 740 ILE A N 1
ATOM 5717 C CA . ILE A 1 740 ? -25.406 -33.062 -8.023 1 96.56 740 ILE A CA 1
ATOM 5718 C C . ILE A 1 740 ? -25.312 -34.594 -7.918 1 96.56 740 ILE A C 1
ATOM 5720 O O . ILE A 1 740 ? -24.219 -35.156 -8.008 1 96.56 740 ILE A O 1
ATOM 5724 N N . SER A 1 741 ? -26.453 -35.281 -7.73 1 96.12 741 SER A N 1
ATOM 5725 C CA . SER A 1 741 ? -26.438 -36.719 -7.617 1 96.12 741 SER A CA 1
ATOM 5726 C C . SER A 1 741 ? -27.594 -37.344 -8.391 1 96.12 741 SER A C 1
ATOM 5728 O O . SER A 1 741 ? -28.594 -36.688 -8.68 1 96.12 741 SER A O 1
ATOM 5730 N N . ARG A 1 742 ? -27.359 -38.562 -8.727 1 96.44 742 ARG A N 1
ATOM 5731 C CA . ARG A 1 742 ? -28.406 -39.344 -9.367 1 96.44 742 ARG A CA 1
ATOM 5732 C C . ARG A 1 742 ? -29.344 -39.969 -8.336 1 96.44 742 ARG A C 1
ATOM 5734 O O . ARG A 1 742 ? -28.891 -40.562 -7.363 1 96.44 742 ARG A O 1
ATOM 5741 N N . HIS A 1 743 ? -30.562 -39.812 -8.633 1 93.69 743 HIS A N 1
ATOM 5742 C CA . HIS A 1 743 ? -31.562 -40.406 -7.742 1 93.69 743 HIS A CA 1
ATOM 5743 C C . HIS A 1 743 ? -32.125 -41.688 -8.328 1 93.69 743 HIS A C 1
ATOM 5745 O O . HIS A 1 743 ? -31.812 -42.062 -9.469 1 93.69 743 HIS A O 1
ATOM 5751 N N . GLU A 1 744 ? -32.906 -42.406 -7.59 1 90.94 744 GLU A N 1
ATOM 5752 C CA . GLU A 1 744 ? -33.406 -43.719 -7.934 1 90.94 744 GLU A CA 1
ATOM 5753 C C . GLU A 1 744 ? -34.219 -43.688 -9.211 1 90.94 744 GLU A C 1
ATOM 5755 O O . GLU A 1 744 ? -34.219 -44.656 -9.992 1 90.94 744 GLU A O 1
ATOM 5760 N N . ASP A 1 745 ? -34.875 -42.625 -9.445 1 90.12 745 ASP A N 1
ATOM 5761 C CA . ASP A 1 745 ? -35.719 -42.5 -10.617 1 90.12 745 ASP A CA 1
ATOM 5762 C C . ASP A 1 745 ? -34.906 -42.156 -11.867 1 90.12 745 ASP A C 1
ATOM 5764 O O . ASP A 1 745 ? -35.5 -41.969 -12.938 1 90.12 745 ASP A O 1
ATOM 5768 N N . GLY A 1 746 ? -33.594 -42.031 -11.648 1 91.31 746 GLY A N 1
ATOM 5769 C CA . GLY A 1 746 ? -32.719 -41.719 -12.773 1 91.31 746 GLY A CA 1
ATOM 5770 C C . GLY A 1 746 ? -32.5 -40.219 -12.945 1 91.31 746 GLY A C 1
ATOM 5771 O O . GLY A 1 746 ? -31.656 -39.781 -13.742 1 91.31 746 GLY A O 1
ATOM 5772 N N . GLY A 1 747 ? -33.281 -39.5 -12.156 1 94.44 747 GLY A N 1
ATOM 5773 C CA . GLY A 1 747 ? -33.156 -38.062 -12.25 1 94.44 747 GLY A CA 1
ATOM 5774 C C . GLY A 1 747 ? -31.906 -37.562 -11.531 1 94.44 747 GLY A C 1
ATOM 5775 O O . GLY A 1 747 ? -31.547 -38.062 -10.469 1 94.44 747 GLY A O 1
ATOM 5776 N N . TRP A 1 748 ? -31.25 -36.656 -12.102 1 97.25 748 TRP A N 1
ATOM 5777 C CA . TRP A 1 748 ? -30.094 -35.969 -11.492 1 97.25 748 TRP A CA 1
ATOM 5778 C C . TRP A 1 748 ? -30.531 -34.719 -10.773 1 97.25 748 TRP A C 1
ATOM 5780 O O . TRP A 1 748 ? -30.969 -33.75 -11.406 1 97.25 748 TRP A O 1
ATOM 5790 N N . ARG A 1 749 ? -30.359 -34.656 -9.477 1 97.38 749 ARG A N 1
ATOM 5791 C CA . ARG A 1 749 ? -30.875 -33.594 -8.641 1 97.38 749 ARG A CA 1
ATOM 5792 C C . ARG A 1 749 ? -29.75 -32.844 -7.949 1 97.38 749 ARG A C 1
ATOM 5794 O O . ARG A 1 749 ? -28.688 -33.375 -7.711 1 97.38 749 ARG A O 1
ATOM 5801 N N . VAL A 1 750 ? -30.094 -31.531 -7.695 1 97 750 VAL A N 1
ATOM 5802 C CA . VAL A 1 750 ? -29.172 -30.672 -6.961 1 97 750 VAL A CA 1
ATOM 5803 C C . VAL A 1 750 ? -29.266 -30.953 -5.465 1 97 750 VAL A C 1
ATOM 5805 O O . VAL A 1 750 ? -30.344 -30.797 -4.871 1 97 750 VAL A O 1
ATOM 5808 N N . ASP A 1 751 ? -28.141 -31.375 -4.875 1 96.56 751 ASP A N 1
ATOM 5809 C CA . ASP A 1 751 ? -28.109 -31.641 -3.438 1 96.56 751 ASP A CA 1
ATOM 5810 C C . ASP A 1 751 ? -27.781 -30.359 -2.658 1 96.56 751 ASP A C 1
ATOM 5812 O O . ASP A 1 751 ? -28.328 -30.141 -1.576 1 96.56 751 ASP A O 1
ATOM 5816 N N . ARG A 1 752 ? -26.922 -29.609 -3.18 1 95.81 752 ARG A N 1
ATOM 5817 C CA . ARG A 1 752 ? -26.453 -28.391 -2.535 1 95.81 752 ARG A CA 1
ATOM 5818 C C . ARG A 1 752 ? -25.984 -27.375 -3.57 1 95.81 752 ARG A C 1
ATOM 5820 O O . ARG A 1 752 ? -25.328 -27.734 -4.555 1 95.81 752 ARG A O 1
ATOM 5827 N N . VAL A 1 753 ? -26.375 -26.172 -3.418 1 95.19 753 VAL A N 1
ATOM 5828 C CA . VAL A 1 753 ? -25.828 -25.062 -4.188 1 95.19 753 VAL A CA 1
ATOM 5829 C C . VAL A 1 753 ? -24.797 -24.312 -3.352 1 95.19 753 VAL A C 1
ATOM 5831 O O . VAL A 1 753 ? -25.078 -23.859 -2.244 1 95.19 753 VAL A O 1
ATOM 5834 N N . LEU A 1 754 ? -23.578 -24.281 -3.834 1 95.06 754 LEU A N 1
ATOM 5835 C CA . LEU A 1 754 ? -22.531 -23.594 -3.096 1 95.06 754 LEU A CA 1
ATOM 5836 C C . LEU A 1 754 ? -22.766 -22.078 -3.076 1 95.06 754 LEU A C 1
ATOM 5838 O O . LEU A 1 754 ? -23.188 -21.5 -4.082 1 95.06 754 LEU A O 1
ATOM 5842 N N . PRO A 1 755 ? -22.562 -21.469 -1.915 1 92.12 755 PRO A N 1
ATOM 5843 C CA . PRO A 1 755 ? -22.797 -20.031 -1.824 1 92.12 755 PRO A CA 1
ATOM 5844 C C . PRO A 1 755 ? -21.734 -19.219 -2.551 1 92.12 755 PRO A C 1
ATOM 5846 O O . PRO A 1 755 ? -20.562 -19.578 -2.535 1 92.12 755 PRO A O 1
ATOM 5849 N N . THR A 1 756 ? -22.141 -18.125 -3.104 1 92.62 756 THR A N 1
ATOM 5850 C CA . THR A 1 756 ? -21.219 -17.172 -3.717 1 92.62 756 THR A CA 1
ATOM 5851 C C . THR A 1 756 ? -20.391 -16.453 -2.652 1 92.62 756 THR A C 1
ATOM 5853 O O . THR A 1 756 ? -20.891 -16.156 -1.562 1 92.62 756 THR A O 1
ATOM 5856 N N . GLU A 1 757 ? -19.109 -16.188 -2.955 1 94.38 757 GLU A N 1
ATOM 5857 C CA . GLU A 1 757 ? -18.312 -15.227 -2.207 1 94.38 757 GLU A CA 1
ATOM 5858 C C . GLU A 1 757 ? -18.172 -13.914 -2.971 1 94.38 757 GLU A C 1
ATOM 5860 O O . GLU A 1 757 ? -17.359 -13.805 -3.883 1 94.38 757 GLU A O 1
ATOM 5865 N N . THR A 1 758 ? -18.859 -12.891 -2.518 1 92.88 758 THR A N 1
ATOM 5866 C CA . THR A 1 758 ? -19.031 -11.672 -3.297 1 92.88 758 THR A CA 1
ATOM 5867 C C . THR A 1 758 ? -17.734 -10.875 -3.338 1 92.88 758 THR A C 1
ATOM 5869 O O . THR A 1 758 ? -17.562 -9.984 -4.168 1 92.88 758 THR A O 1
ATOM 5872 N N . SER A 1 759 ? -16.797 -11.148 -2.486 1 94.94 759 SER A N 1
ATOM 5873 C CA . SER A 1 759 ? -15.523 -10.414 -2.449 1 94.94 759 SER A CA 1
ATOM 5874 C C . SER A 1 759 ? -14.484 -11.078 -3.344 1 94.94 759 SER A C 1
ATOM 5876 O O . SER A 1 759 ? -13.367 -10.578 -3.477 1 94.94 759 SER A O 1
ATOM 5878 N N . ASP A 1 760 ? -14.719 -12.211 -3.953 1 95.31 760 ASP A N 1
ATOM 5879 C CA . ASP A 1 760 ? -13.828 -12.945 -4.848 1 95.31 760 ASP A CA 1
ATOM 5880 C C . ASP A 1 760 ? -14.484 -13.164 -6.211 1 95.31 760 ASP A C 1
ATOM 5882 O O . ASP A 1 760 ? -15.367 -14.016 -6.355 1 95.31 760 ASP A O 1
ATOM 5886 N N . PRO A 1 761 ? -14.008 -12.477 -7.238 1 93.31 761 PRO A N 1
ATOM 5887 C CA . PRO A 1 761 ? -14.641 -12.578 -8.555 1 93.31 761 PRO A CA 1
ATOM 5888 C C . PRO A 1 761 ? -14.57 -13.992 -9.125 1 93.31 761 PRO A C 1
ATOM 5890 O O . PRO A 1 761 ? -15.359 -14.344 -10.008 1 93.31 761 PRO A O 1
ATOM 5893 N N . ASP A 1 762 ? -13.734 -14.812 -8.578 1 93.5 762 ASP A N 1
ATOM 5894 C CA . ASP A 1 762 ? -13.586 -16.172 -9.102 1 93.5 762 ASP A CA 1
ATOM 5895 C C . ASP A 1 762 ? -14.469 -17.156 -8.336 1 93.5 762 ASP A C 1
ATOM 5897 O O . ASP A 1 762 ? -14.547 -18.328 -8.688 1 93.5 762 ASP A O 1
ATOM 5901 N N . ALA A 1 763 ? -15.211 -16.688 -7.355 1 95.31 763 ALA A N 1
ATOM 5902 C CA . ALA A 1 763 ? -16.047 -17.562 -6.531 1 95.31 763 ALA A CA 1
ATOM 5903 C C . ALA A 1 763 ? -17.531 -17.234 -6.711 1 95.31 763 ALA A C 1
ATOM 5905 O O . ALA A 1 763 ? -18.266 -17.141 -5.734 1 95.31 763 ALA A O 1
ATOM 5906 N N . ARG A 1 764 ? -17.969 -17.062 -7.887 1 91.38 764 ARG A N 1
ATOM 5907 C CA . ARG A 1 764 ? -19.391 -16.875 -8.195 1 91.38 764 ARG A CA 1
ATOM 5908 C C . ARG A 1 764 ? -20.109 -18.203 -8.336 1 91.38 764 ARG A C 1
ATOM 5910 O O . ARG A 1 764 ? -19.562 -19.156 -8.906 1 91.38 764 ARG A O 1
ATOM 5917 N N . SER A 1 765 ? -21.219 -18.297 -7.785 1 93.31 765 SER A N 1
ATOM 5918 C CA . SER A 1 765 ? -22.016 -19.5 -7.898 1 93.31 765 SER A CA 1
ATOM 5919 C C . SER A 1 765 ? -23.031 -19.391 -9.039 1 93.31 765 SER A C 1
ATOM 5921 O O . SER A 1 765 ? -23.969 -18.609 -8.969 1 93.31 765 SER A O 1
ATOM 5923 N N . PRO A 1 766 ? -22.922 -20.188 -10.062 1 93.5 766 PRO A N 1
ATOM 5924 C CA . PRO A 1 766 ? -23.828 -20.078 -11.211 1 93.5 766 PRO A CA 1
ATOM 5925 C C . PRO A 1 766 ? -25.281 -20.281 -10.836 1 93.5 766 PRO A C 1
ATOM 5927 O O . PRO A 1 766 ? -26.156 -19.531 -11.281 1 93.5 766 PRO A O 1
ATOM 5930 N N . LEU A 1 767 ? -25.594 -21.219 -9.953 1 93.19 767 LEU A N 1
ATOM 5931 C CA . LEU A 1 767 ? -26.984 -21.578 -9.672 1 93.19 767 LEU A CA 1
ATOM 5932 C C . LEU A 1 767 ? -27.578 -20.656 -8.609 1 93.19 767 LEU A C 1
ATOM 5934 O O . LEU A 1 767 ? -28.797 -20.625 -8.414 1 93.19 767 LEU A O 1
ATOM 5938 N N . ALA A 1 768 ? -26.688 -19.938 -7.945 1 89.81 768 ALA A N 1
ATOM 5939 C CA . ALA A 1 768 ? -27.172 -19 -6.93 1 89.81 768 ALA A CA 1
ATOM 5940 C C . ALA A 1 768 ? -27.312 -17.594 -7.492 1 89.81 768 ALA A C 1
ATOM 5942 O O . ALA A 1 768 ? -27.688 -16.656 -6.777 1 89.81 768 ALA A O 1
ATOM 5943 N N . ALA A 1 769 ? -27.062 -17.422 -8.727 1 87.38 769 ALA A N 1
ATOM 5944 C CA . ALA A 1 769 ? -27.172 -16.094 -9.336 1 87.38 769 ALA A CA 1
ATOM 5945 C C . ALA A 1 769 ? -28.609 -15.57 -9.227 1 87.38 769 ALA A C 1
ATOM 5947 O O . ALA A 1 769 ? -29.562 -16.328 -9.328 1 87.38 769 ALA A O 1
ATOM 5948 N N . PRO A 1 770 ? -28.75 -14.289 -9 1 86.69 770 PRO A N 1
ATOM 5949 C CA . PRO A 1 770 ? -30.094 -13.734 -8.891 1 86.69 770 PRO A CA 1
ATOM 5950 C C . PRO A 1 770 ? -30.969 -14.062 -10.109 1 86.69 770 PRO A C 1
ATOM 5952 O O . PRO A 1 770 ? -30.5 -13.953 -11.242 1 86.69 770 PRO A O 1
ATOM 5955 N N . GLY A 1 771 ? -32.156 -14.508 -9.867 1 84.38 771 GLY A N 1
ATOM 5956 C CA . GLY A 1 771 ? -33.094 -14.836 -10.922 1 84.38 771 GLY A CA 1
ATOM 5957 C C . GLY A 1 771 ? -33.094 -16.312 -11.281 1 84.38 771 GLY A C 1
ATOM 5958 O O . GLY A 1 771 ? -34.062 -16.812 -11.852 1 84.38 771 GLY A O 1
ATOM 5959 N N . VAL A 1 772 ? -31.953 -17.094 -11.055 1 86.62 772 VAL A N 1
ATOM 5960 C CA . VAL A 1 772 ? -31.844 -18.5 -11.391 1 86.62 772 VAL A CA 1
ATOM 5961 C C . VAL A 1 772 ? -32.719 -19.328 -10.43 1 86.62 772 VAL A C 1
ATOM 5963 O O . VAL A 1 772 ? -33.469 -20.203 -10.859 1 86.62 772 VAL A O 1
ATOM 5966 N N . ALA A 1 773 ? -32.625 -19.047 -9.18 1 81.94 773 ALA A N 1
ATOM 5967 C CA . ALA A 1 773 ? -33.5 -19.578 -8.133 1 81.94 773 ALA A CA 1
ATOM 5968 C C . ALA A 1 773 ? -33.5 -21.109 -8.156 1 81.94 773 ALA A C 1
ATOM 5970 O O . ALA A 1 773 ? -34.562 -21.719 -8.023 1 81.94 773 ALA A O 1
ATOM 5971 N N . VAL A 1 774 ? -32.438 -21.734 -8.516 1 90.5 774 VAL A N 1
ATOM 5972 C CA . VAL A 1 774 ? -32.312 -23.172 -8.359 1 90.5 774 VAL A CA 1
ATOM 5973 C C . VAL A 1 774 ? -32.094 -23.516 -6.887 1 90.5 774 VAL A C 1
ATOM 5975 O O . VAL A 1 774 ? -31.297 -22.844 -6.207 1 90.5 774 VAL A O 1
ATOM 5978 N N . ARG A 1 775 ? -32.719 -24.516 -6.418 1 90.62 775 ARG A N 1
ATOM 5979 C CA . ARG A 1 775 ? -32.656 -24.906 -5.016 1 90.62 775 ARG A CA 1
ATOM 5980 C C . ARG A 1 775 ? -32.312 -26.391 -4.875 1 90.62 775 ARG A C 1
ATOM 5982 O O . ARG A 1 775 ? -32.469 -27.156 -5.82 1 90.62 775 ARG A O 1
ATOM 5989 N N . PRO A 1 776 ? -31.812 -26.797 -3.686 1 94.38 776 PRO A N 1
ATOM 5990 C CA . PRO A 1 776 ? -31.641 -28.219 -3.424 1 94.38 776 PRO A CA 1
ATOM 5991 C C . PRO A 1 776 ? -32.938 -29.031 -3.646 1 94.38 776 PRO A C 1
ATOM 5993 O O . PRO A 1 776 ? -34 -28.594 -3.227 1 94.38 776 PRO A O 1
ATOM 5996 N N . GLY A 1 777 ? -32.812 -30.047 -4.301 1 95.19 777 GLY A N 1
ATOM 5997 C CA . GLY A 1 777 ? -33.938 -30.891 -4.625 1 95.19 777 GLY A CA 1
ATOM 5998 C C . GLY A 1 777 ? -34.375 -30.766 -6.07 1 95.19 777 GLY A C 1
ATOM 5999 O O . GLY A 1 777 ? -35.031 -31.672 -6.609 1 95.19 777 GLY A O 1
ATOM 6000 N N . ASP A 1 778 ? -34.094 -29.688 -6.738 1 96.31 778 ASP A N 1
ATOM 6001 C CA . ASP A 1 778 ? -34.438 -29.5 -8.141 1 96.31 778 ASP A CA 1
ATOM 6002 C C . ASP A 1 778 ? -33.656 -30.469 -9.031 1 96.31 778 ASP A C 1
ATOM 6004 O O . ASP A 1 778 ? -32.5 -30.828 -8.719 1 96.31 778 ASP A O 1
ATOM 6008 N N . ALA A 1 779 ? -34.25 -30.891 -10.102 1 97.25 779 ALA A N 1
ATOM 6009 C CA . ALA A 1 779 ? -33.625 -31.797 -11.039 1 97.25 779 ALA A CA 1
ATOM 6010 C C . ALA A 1 779 ? -33.219 -31.078 -12.32 1 97.25 779 ALA A C 1
ATOM 6012 O O . ALA A 1 779 ? -33.938 -30.234 -12.836 1 97.25 779 ALA A O 1
ATOM 6013 N N . ILE A 1 780 ? -32.062 -31.328 -12.773 1 97.81 780 ILE A N 1
ATOM 6014 C CA . ILE A 1 780 ? -31.625 -30.844 -14.086 1 97.81 780 ILE A CA 1
ATOM 6015 C C . ILE A 1 780 ? -32.031 -31.844 -15.156 1 97.81 780 ILE A C 1
ATOM 6017 O O . ILE A 1 780 ? -31.469 -32.938 -15.25 1 97.81 780 ILE A O 1
ATOM 6021 N N . VAL A 1 781 ? -32.875 -31.453 -16 1 97.19 781 VAL A N 1
ATOM 6022 C CA . VAL A 1 781 ? -33.469 -32.438 -16.891 1 97.19 781 VAL A CA 1
ATOM 6023 C C . VAL A 1 781 ? -32.906 -32.25 -18.312 1 97.19 781 VAL A C 1
ATOM 6025 O O . VAL A 1 781 ? -32.906 -33.188 -19.109 1 97.19 781 VAL A O 1
ATOM 6028 N N . ALA A 1 782 ? -32.469 -31.078 -18.625 1 97.31 782 ALA A N 1
ATOM 6029 C CA . ALA A 1 782 ? -31.844 -30.844 -19.922 1 97.31 782 ALA A CA 1
ATOM 6030 C C . ALA A 1 782 ? -30.797 -29.75 -19.828 1 97.31 782 ALA A C 1
ATOM 6032 O O . ALA A 1 782 ? -30.859 -28.875 -18.969 1 97.31 782 ALA A O 1
ATOM 6033 N N . VAL A 1 783 ? -29.812 -29.844 -20.641 1 97.69 783 VAL A N 1
ATOM 6034 C CA . VAL A 1 783 ? -28.781 -28.844 -20.844 1 97.69 783 VAL A CA 1
ATOM 6035 C C . VAL A 1 783 ? -28.75 -28.422 -22.312 1 97.69 783 VAL A C 1
ATOM 6037 O O . VAL A 1 783 ? -28.547 -29.266 -23.203 1 97.69 783 VAL A O 1
ATOM 6040 N N . GLY A 1 784 ? -28.906 -27.219 -22.578 1 94.62 784 GLY A N 1
ATOM 6041 C CA . GLY A 1 784 ? -28.969 -26.75 -23.953 1 94.62 784 GLY A CA 1
ATOM 6042 C C . GLY A 1 784 ? -30.062 -27.422 -24.766 1 94.62 784 GLY A C 1
ATOM 6043 O O . GLY A 1 784 ? -29.859 -27.766 -25.938 1 94.62 784 GLY A O 1
ATOM 6044 N N . GLY A 1 785 ? -31.047 -27.719 -24.109 1 94.19 785 GLY A N 1
ATOM 6045 C CA . GLY A 1 785 ? -32.156 -28.359 -24.781 1 94.19 785 GLY A CA 1
ATOM 6046 C C . GLY A 1 785 ? -31.984 -29.844 -24.969 1 94.19 785 GLY A C 1
ATOM 6047 O O . GLY A 1 785 ? -32.906 -30.547 -25.406 1 94.19 785 GLY A O 1
ATOM 6048 N N . GLN A 1 786 ? -30.875 -30.344 -24.656 1 97.44 786 GLN A N 1
ATOM 6049 C CA . GLN A 1 786 ? -30.625 -31.781 -24.766 1 97.44 786 GLN A CA 1
ATOM 6050 C C . GLN A 1 786 ? -30.922 -32.5 -23.453 1 97.44 786 GLN A C 1
ATOM 6052 O O . GLN A 1 786 ? -30.422 -32.094 -22.391 1 97.44 786 GLN A O 1
ATOM 6057 N N . PRO A 1 787 ? -31.672 -33.531 -23.531 1 96.81 787 PRO A N 1
ATOM 6058 C CA . PRO A 1 787 ? -32 -34.219 -22.281 1 96.81 787 PRO A CA 1
ATOM 6059 C C . PRO A 1 787 ? -30.781 -34.812 -21.609 1 96.81 787 PRO A C 1
ATOM 6061 O O . PRO A 1 787 ? -29.891 -35.344 -22.281 1 96.81 787 PRO A O 1
ATOM 6064 N N . VAL A 1 788 ? -30.781 -34.781 -20.344 1 97.81 788 VAL A N 1
ATOM 6065 C CA . VAL A 1 788 ? -29.703 -35.344 -19.547 1 97.81 788 VAL A CA 1
ATOM 6066 C C . VAL A 1 788 ? -29.812 -36.875 -19.547 1 97.81 788 VAL A C 1
ATOM 6068 O O . VAL A 1 788 ? -30.906 -37.406 -19.312 1 97.81 788 VAL A O 1
ATOM 6071 N N . ASP A 1 789 ? -28.688 -37.531 -19.891 1 97 789 ASP A N 1
ATOM 6072 C CA . ASP A 1 789 ? -28.656 -39 -19.812 1 97 789 ASP A CA 1
ATOM 6073 C C . ASP A 1 789 ? -28.797 -39.469 -18.375 1 97 789 ASP A C 1
ATOM 6075 O O . ASP A 1 789 ? -28.062 -39.031 -17.484 1 97 789 ASP A O 1
ATOM 6079 N N . PRO A 1 790 ? -29.734 -40.344 -18.109 1 96 790 PRO A N 1
ATOM 6080 C CA . PRO A 1 790 ? -29.969 -40.781 -16.719 1 96 790 PRO A CA 1
ATOM 6081 C C . PRO A 1 790 ? -28.781 -41.5 -16.125 1 96 790 PRO A C 1
ATOM 6083 O O . PRO A 1 790 ? -28.688 -41.625 -14.898 1 96 790 PRO A O 1
ATOM 6086 N N . VAL A 1 791 ? -27.922 -42 -16.953 1 96 791 VAL A N 1
ATOM 6087 C CA . VAL A 1 791 ? -26.781 -42.75 -16.438 1 96 791 VAL A CA 1
ATOM 6088 C C . VAL A 1 791 ? -25.594 -41.812 -16.234 1 96 791 VAL A C 1
ATOM 6090 O O . VAL A 1 791 ? -25.094 -41.625 -15.117 1 96 791 VAL A O 1
ATOM 6093 N N . THR A 1 792 ? -25.203 -41.031 -17.266 1 96.25 792 THR A N 1
ATOM 6094 C CA . THR A 1 792 ? -23.953 -40.25 -17.25 1 96.25 792 THR A CA 1
ATOM 6095 C C . THR A 1 792 ? -24.188 -38.875 -16.641 1 96.25 792 THR A C 1
ATOM 6097 O O . THR A 1 792 ? -23.219 -38.188 -16.297 1 96.25 792 THR A O 1
ATOM 6100 N N . GLY A 1 793 ? -25.453 -38.469 -16.516 1 96.94 793 GLY A N 1
ATOM 6101 C CA . GLY A 1 793 ? -25.75 -37.188 -15.891 1 96.94 793 GLY A CA 1
ATOM 6102 C C . GLY A 1 793 ? -25.438 -36 -16.797 1 96.94 793 GLY A C 1
ATOM 6103 O O . GLY A 1 793 ? -25.219 -36.156 -18 1 96.94 793 GLY A O 1
ATOM 6104 N N . PRO A 1 794 ? -25.422 -34.781 -16.281 1 97.31 794 PRO A N 1
ATOM 6105 C CA . PRO A 1 794 ? -25.266 -33.562 -17.078 1 97.31 794 PRO A CA 1
ATOM 6106 C C . PRO A 1 794 ? -23.812 -33.344 -17.5 1 97.31 794 PRO A C 1
ATOM 6108 O O . PRO A 1 794 ? -23.547 -32.5 -18.375 1 97.31 794 PRO A O 1
ATOM 6111 N N . GLY A 1 795 ? -22.828 -33.969 -16.922 1 95.75 795 GLY A N 1
ATOM 6112 C CA . GLY A 1 795 ? -21.406 -33.75 -17.141 1 95.75 795 GLY A CA 1
ATOM 6113 C C . GLY A 1 795 ? -21.031 -33.688 -18.609 1 95.75 795 GLY A C 1
ATOM 6114 O O . GLY A 1 795 ? -20.438 -32.719 -19.078 1 95.75 795 GLY A O 1
ATOM 6115 N N . PRO A 1 796 ? -21.328 -34.688 -19.406 1 96.5 796 PRO A N 1
ATOM 6116 C CA . PRO A 1 796 ? -20.969 -34.719 -20.828 1 96.5 796 PRO A CA 1
ATOM 6117 C C . PRO A 1 796 ? -21.531 -33.531 -21.609 1 96.5 796 PRO A C 1
ATOM 6119 O O . PRO A 1 796 ? -20.859 -33.031 -22.5 1 96.5 796 PRO A O 1
ATOM 6122 N N . LEU A 1 797 ? -22.719 -33.094 -21.203 1 97.38 797 LEU A N 1
ATOM 6123 C CA . LEU A 1 797 ? -23.375 -32 -21.922 1 97.38 797 LEU A CA 1
ATOM 6124 C C . LEU A 1 797 ? -22.75 -30.656 -21.531 1 97.38 797 LEU A C 1
ATOM 6126 O O . LEU A 1 797 ? -22.953 -29.656 -22.234 1 97.38 797 LEU A O 1
ATOM 6130 N N . LEU A 1 798 ? -22.047 -30.578 -20.453 1 96.94 798 LEU A N 1
ATOM 6131 C CA . LEU A 1 798 ? -21.469 -29.344 -19.953 1 96.94 798 LEU A CA 1
ATOM 6132 C C . LEU A 1 798 ? -20.031 -29.172 -20.469 1 96.94 798 LEU A C 1
ATOM 6134 O O . LEU A 1 798 ? -19.391 -28.156 -20.188 1 96.94 798 LEU A O 1
ATOM 6138 N N . THR A 1 799 ? -19.469 -30.141 -21.188 1 95.44 799 THR A N 1
ATOM 6139 C CA . THR A 1 799 ? -18.141 -30.016 -21.781 1 95.44 799 THR A CA 1
ATOM 6140 C C . THR A 1 799 ? -18.062 -28.828 -22.734 1 95.44 799 THR A C 1
ATOM 6142 O O . THR A 1 799 ? -18.906 -28.688 -23.625 1 95.44 799 THR A O 1
ATOM 6145 N N . GLY A 1 800 ? -17.078 -27.906 -22.5 1 94.12 800 GLY A N 1
ATOM 6146 C CA . GLY A 1 800 ? -16.859 -26.766 -23.375 1 94.12 800 GLY A CA 1
ATOM 6147 C C . GLY A 1 800 ? -17.734 -25.578 -23.016 1 94.12 800 GLY A C 1
ATOM 6148 O O . GLY A 1 800 ? -17.75 -24.562 -23.734 1 94.12 800 GLY A O 1
ATOM 6149 N N . THR A 1 801 ? -18.469 -25.656 -21.891 1 95.44 801 THR A N 1
ATOM 6150 C CA . THR A 1 801 ? -19.453 -24.609 -21.594 1 95.44 801 THR A CA 1
ATOM 6151 C C . THR A 1 801 ? -18.891 -23.625 -20.578 1 95.44 801 THR A C 1
ATOM 6153 O O . THR A 1 801 ? -19.547 -22.625 -20.25 1 95.44 801 THR A O 1
ATOM 6156 N N . ALA A 1 802 ? -17.703 -23.875 -20.078 1 94.38 802 ALA A N 1
ATOM 6157 C CA . ALA A 1 802 ? -17.125 -22.969 -19.094 1 94.38 802 ALA A CA 1
ATOM 6158 C C . ALA A 1 802 ? -17.047 -21.547 -19.625 1 94.38 802 ALA A C 1
ATOM 6160 O O . ALA A 1 802 ? -16.531 -21.312 -20.703 1 94.38 802 ALA A O 1
ATOM 6161 N N . GLY A 1 803 ? -17.625 -20.578 -18.828 1 91.94 803 GLY A N 1
ATOM 6162 C CA . GLY A 1 803 ? -17.531 -19.172 -19.156 1 91.94 803 GLY A CA 1
ATOM 6163 C C . GLY A 1 803 ? -18.547 -18.734 -20.203 1 91.94 803 GLY A C 1
ATOM 6164 O O . GLY A 1 803 ? -18.562 -17.578 -20.609 1 91.94 803 GLY A O 1
ATOM 6165 N N . LYS A 1 804 ? -19.422 -19.672 -20.594 1 92.5 804 LYS A N 1
ATOM 6166 C CA . LYS A 1 804 ? -20.422 -19.359 -21.609 1 92.5 804 LYS A CA 1
ATOM 6167 C C . LYS A 1 804 ? -21.844 -19.562 -21.062 1 92.5 804 LYS A C 1
ATOM 6169 O O . LYS A 1 804 ? -22.094 -20.484 -20.297 1 92.5 804 LYS A O 1
ATOM 6174 N N . PRO A 1 805 ? -22.75 -18.688 -21.484 1 92.75 805 PRO A N 1
ATOM 6175 C CA . PRO A 1 805 ? -24.125 -18.906 -21.047 1 92.75 805 PRO A CA 1
ATOM 6176 C C . PRO A 1 805 ? -24.719 -20.203 -21.578 1 92.75 805 PRO A C 1
ATOM 6178 O O . PRO A 1 805 ? -24.562 -20.531 -22.766 1 92.75 805 PRO A O 1
ATOM 6181 N N . VAL A 1 806 ? -25.312 -20.953 -20.688 1 95.06 806 VAL A N 1
ATOM 6182 C CA . VAL A 1 806 ? -25.969 -22.203 -21.031 1 95.06 806 VAL A CA 1
ATOM 6183 C C . VAL A 1 806 ? -27.359 -22.266 -20.406 1 95.06 806 VAL A C 1
ATOM 6185 O O . VAL A 1 806 ? -27.547 -21.875 -19.25 1 95.06 806 VAL A O 1
ATOM 6188 N N . GLU A 1 807 ? -28.281 -22.734 -21.203 1 95.5 807 GLU A N 1
ATOM 6189 C CA . GLU A 1 807 ? -29.641 -22.906 -20.688 1 95.5 807 GLU A CA 1
ATOM 6190 C C . GLU A 1 807 ? -29.797 -24.25 -19.984 1 95.5 807 GLU A C 1
ATOM 6192 O O . GLU A 1 807 ? -29.375 -25.297 -20.516 1 95.5 807 GLU A O 1
ATOM 6197 N N . LEU A 1 808 ? -30.281 -24.234 -18.828 1 96.75 808 LEU A N 1
ATOM 6198 C CA . LEU A 1 808 ? -30.672 -25.438 -18.109 1 96.75 808 LEU A CA 1
ATOM 6199 C C . LEU A 1 808 ? -32.188 -25.562 -18.031 1 96.75 808 LEU A C 1
ATOM 6201 O O . LEU A 1 808 ? -32.875 -24.562 -17.875 1 96.75 808 LEU A O 1
ATOM 6205 N N . THR A 1 809 ? -32.719 -26.688 -18.234 1 96.56 809 THR A N 1
ATOM 6206 C CA . THR A 1 809 ? -34.094 -27.016 -17.891 1 96.56 809 THR A CA 1
ATOM 6207 C C . THR A 1 809 ? -34.156 -27.703 -16.531 1 96.56 809 THR A C 1
ATOM 6209 O O . THR A 1 809 ? -33.531 -28.75 -16.328 1 96.56 809 THR A O 1
ATOM 6212 N N . VAL A 1 810 ? -34.844 -27.078 -15.633 1 96.56 810 VAL A N 1
ATOM 6213 C CA . VAL A 1 810 ? -34.844 -27.531 -14.25 1 96.56 810 VAL A CA 1
ATOM 6214 C C . VAL A 1 810 ? -36.281 -27.922 -13.844 1 96.56 810 VAL A C 1
ATOM 6216 O O . VAL A 1 810 ? -37.219 -27.172 -14.109 1 96.56 810 VAL A O 1
ATOM 6219 N N . SER A 1 811 ? -36.438 -29.109 -13.297 1 95.88 811 SER A N 1
ATOM 6220 C CA . SER A 1 811 ? -37.688 -29.531 -12.695 1 95.88 811 SER A CA 1
ATOM 6221 C C . SER A 1 811 ? -37.688 -29.281 -11.188 1 95.88 811 SER A C 1
ATOM 6223 O O . SER A 1 811 ? -36.875 -29.844 -10.461 1 95.88 811 SER A O 1
ATOM 6225 N N . PRO A 1 812 ? -38.625 -28.438 -10.773 1 93.69 812 PRO A N 1
ATOM 6226 C CA . PRO A 1 812 ? -38.625 -28.109 -9.344 1 93.69 812 PRO A CA 1
ATOM 6227 C C . PRO A 1 812 ? -38.906 -29.312 -8.461 1 93.69 812 PRO A C 1
ATOM 6229 O O . PRO A 1 812 ? -39.719 -30.188 -8.828 1 93.69 812 PRO A O 1
ATOM 6232 N N . ALA A 1 813 ? -38.312 -29.375 -7.301 1 90.06 813 ALA A N 1
ATOM 6233 C CA . ALA A 1 813 ? -38.469 -30.453 -6.332 1 90.06 813 ALA A CA 1
ATOM 6234 C C . ALA A 1 813 ? -39.938 -30.609 -5.922 1 90.06 813 ALA A C 1
ATOM 6236 O O . ALA A 1 813 ? -40.406 -31.719 -5.688 1 90.06 813 ALA A O 1
ATOM 6237 N N . GLY A 1 814 ? -40.625 -29.453 -5.746 1 86.62 814 GLY A N 1
ATOM 6238 C CA . GLY A 1 814 ? -42.031 -29.484 -5.285 1 86.62 814 GLY A CA 1
ATOM 6239 C C . GLY A 1 814 ? -43 -29.844 -6.375 1 86.62 814 GLY A C 1
ATOM 6240 O O . GLY A 1 814 ? -44.219 -29.859 -6.141 1 86.62 814 GLY A O 1
ATOM 6241 N N . GLY A 1 815 ? -42.562 -30.188 -7.477 1 86.44 815 GLY A N 1
ATOM 6242 C CA . GLY A 1 815 ? -43.469 -30.5 -8.586 1 86.44 815 GLY A CA 1
ATOM 6243 C C . GLY A 1 815 ? -43.812 -29.266 -9.414 1 86.44 815 GLY A C 1
ATOM 6244 O O . GLY A 1 815 ? -43.531 -28.141 -9.016 1 86.44 815 GLY A O 1
ATOM 6245 N N . GLY A 1 816 ? -44.281 -29.484 -10.602 1 89 816 GLY A N 1
ATOM 6246 C CA . GLY A 1 816 ? -44.688 -28.391 -11.477 1 89 816 GLY A CA 1
ATOM 6247 C C . GLY A 1 816 ? -44 -28.438 -12.828 1 89 816 GLY A C 1
ATOM 6248 O O . GLY A 1 816 ? -43.344 -29.422 -13.164 1 89 816 GLY A O 1
ATOM 6249 N N . ASP A 1 817 ? -44.188 -27.297 -13.531 1 92.56 817 ASP A N 1
ATOM 6250 C CA . ASP A 1 817 ? -43.625 -27.234 -14.875 1 92.56 817 ASP A CA 1
ATOM 6251 C C . ASP A 1 817 ? -42.125 -26.953 -14.844 1 92.56 817 ASP A C 1
ATOM 6253 O O . ASP A 1 817 ? -41.656 -26.234 -13.969 1 92.56 817 ASP A O 1
ATOM 6257 N N . PRO A 1 818 ? -41.438 -27.594 -15.703 1 94.12 818 PRO A N 1
ATOM 6258 C CA . PRO A 1 818 ? -40 -27.297 -15.805 1 94.12 818 PRO A CA 1
ATOM 6259 C C . PRO A 1 818 ? -39.75 -25.812 -16.078 1 94.12 818 PRO A C 1
ATOM 6261 O O . PRO A 1 818 ? -40.5 -25.172 -16.812 1 94.12 818 PRO A O 1
ATOM 6264 N N . ARG A 1 819 ? -38.75 -25.328 -15.492 1 92.5 819 ARG A N 1
ATOM 6265 C CA . ARG A 1 819 ? -38.281 -23.969 -15.688 1 92.5 819 ARG A CA 1
ATOM 6266 C C . ARG A 1 819 ? -37 -23.938 -16.531 1 92.5 819 ARG A C 1
ATOM 6268 O O . ARG A 1 819 ? -36.188 -24.859 -16.484 1 92.5 819 ARG A O 1
ATOM 6275 N N . HIS A 1 820 ? -36.906 -22.875 -17.312 1 92.31 820 HIS A N 1
ATOM 6276 C CA . HIS A 1 820 ? -35.688 -22.641 -18.109 1 92.31 820 HIS A CA 1
ATOM 6277 C C . HIS A 1 820 ? -34.875 -21.5 -17.531 1 92.31 820 HIS A C 1
ATOM 6279 O O . HIS A 1 820 ? -35.344 -20.375 -17.406 1 92.31 820 HIS A O 1
ATOM 6285 N N . VAL A 1 821 ? -33.688 -21.859 -17.156 1 91.19 821 VAL A N 1
ATOM 6286 C CA . VAL A 1 821 ? -32.812 -20.844 -16.578 1 91.19 821 VAL A CA 1
ATOM 6287 C C . VAL A 1 821 ? -31.5 -20.797 -17.359 1 91.19 821 VAL A C 1
ATOM 6289 O O . VAL A 1 821 ? -31.094 -21.781 -17.984 1 91.19 821 VAL A O 1
ATOM 6292 N N . VAL A 1 822 ? -30.844 -19.672 -17.422 1 92.88 822 VAL A N 1
ATOM 6293 C CA . VAL A 1 822 ? -29.562 -19.5 -18.094 1 92.88 822 VAL A CA 1
ATOM 6294 C C . VAL A 1 822 ? -28.469 -19.25 -17.047 1 92.88 822 VAL A C 1
ATOM 6296 O O . VAL A 1 822 ? -28.609 -18.375 -16.188 1 92.88 822 VAL A O 1
ATOM 6299 N N . VAL A 1 823 ? -27.422 -20.031 -17.078 1 93.88 823 VAL A N 1
ATOM 6300 C CA . VAL A 1 823 ? -26.312 -19.906 -16.156 1 93.88 823 VAL A CA 1
ATOM 6301 C C . VAL A 1 823 ? -25 -19.828 -16.922 1 93.88 823 VAL A C 1
ATOM 6303 O O . VAL A 1 823 ? -24.953 -20.109 -18.125 1 93.88 823 VAL A O 1
ATOM 6306 N N . VAL A 1 824 ? -23.938 -19.359 -16.297 1 93.38 824 VAL A N 1
ATOM 6307 C CA . VAL A 1 824 ? -22.578 -19.391 -16.828 1 93.38 824 VAL A CA 1
ATOM 6308 C C . VAL A 1 824 ? -21.703 -20.312 -15.984 1 93.38 824 VAL A C 1
ATOM 6310 O O . VAL A 1 824 ? -21.203 -19.922 -14.922 1 93.38 824 VAL A O 1
ATOM 6313 N N . PRO A 1 825 ? -21.5 -21.516 -16.438 1 96.31 825 PRO A N 1
ATOM 6314 C CA . PRO A 1 825 ? -20.703 -22.5 -15.68 1 96.31 825 PRO A CA 1
ATOM 6315 C C . PRO A 1 825 ? -19.281 -22.031 -15.422 1 96.31 825 PRO A C 1
ATOM 6317 O O . PRO A 1 825 ? -18.766 -21.156 -16.141 1 96.31 825 PRO A O 1
ATOM 6320 N N . LEU A 1 826 ? -18.656 -22.594 -14.43 1 95.5 826 LEU A N 1
ATOM 6321 C CA . LEU A 1 826 ? -17.297 -22.266 -14.016 1 95.5 826 LEU A CA 1
ATOM 6322 C C . LEU A 1 826 ? -16.281 -23.172 -14.68 1 95.5 826 LEU A C 1
ATOM 6324 O O . LEU A 1 826 ? -16.578 -24.344 -14.953 1 95.5 826 LEU A O 1
ATOM 6328 N N . ALA A 1 827 ? -15.062 -22.594 -14.883 1 93.12 827 ALA A N 1
ATOM 6329 C CA . ALA A 1 827 ? -13.953 -23.406 -15.359 1 93.12 827 ALA A CA 1
ATOM 6330 C C . ALA A 1 827 ? -13.273 -24.141 -14.211 1 93.12 827 ALA A C 1
ATOM 6332 O O . ALA A 1 827 ? -12.602 -25.156 -14.422 1 93.12 827 ALA A O 1
ATOM 6333 N N . ASP A 1 828 ? -13.406 -23.609 -13.016 1 93.62 828 ASP A N 1
ATOM 6334 C CA . ASP A 1 828 ? -12.781 -24.141 -11.805 1 93.62 828 ASP A CA 1
ATOM 6335 C C . ASP A 1 828 ? -13.641 -23.859 -10.578 1 93.62 828 ASP A C 1
ATOM 6337 O O . ASP A 1 828 ? -13.953 -22.703 -10.289 1 93.62 828 ASP A O 1
ATOM 6341 N N . GLU A 1 829 ? -13.992 -24.859 -9.867 1 95 829 GLU A N 1
ATOM 6342 C CA . GLU A 1 829 ? -14.859 -24.672 -8.711 1 95 829 GLU A CA 1
ATOM 6343 C C . GLU A 1 829 ? -14.047 -24.516 -7.43 1 95 829 GLU A C 1
ATOM 6345 O O . GLU A 1 829 ? -14.609 -24.25 -6.363 1 95 829 GLU A O 1
ATOM 6350 N N . GLU A 1 830 ? -12.727 -24.594 -7.527 1 95.88 830 GLU A N 1
ATOM 6351 C CA . GLU A 1 830 ? -11.922 -24.609 -6.312 1 95.88 830 GLU A CA 1
ATOM 6352 C C . GLU A 1 830 ? -12.109 -23.344 -5.496 1 95.88 830 GLU A C 1
ATOM 6354 O O . GLU A 1 830 ? -12.328 -23.406 -4.281 1 95.88 830 GLU A O 1
ATOM 6359 N N . PRO A 1 831 ? -12.133 -22.109 -6.129 1 95.81 831 PRO A N 1
ATOM 6360 C CA . PRO A 1 831 ? -12.32 -20.922 -5.305 1 95.81 831 PRO A CA 1
ATOM 6361 C C . PRO A 1 831 ? -13.641 -20.922 -4.543 1 95.81 831 PRO A C 1
ATOM 6363 O O . PRO A 1 831 ? -13.68 -20.578 -3.363 1 95.81 831 PRO A O 1
ATOM 6366 N N . LEU A 1 832 ? -14.656 -21.312 -5.203 1 96.25 832 LEU A N 1
ATOM 6367 C CA . LEU A 1 832 ? -15.984 -21.359 -4.598 1 96.25 832 LEU A CA 1
ATOM 6368 C C . LEU A 1 832 ? -16.031 -22.375 -3.463 1 96.25 832 LEU A C 1
ATOM 6370 O O . LEU A 1 832 ? -16.531 -22.078 -2.375 1 96.25 832 LEU A O 1
ATOM 6374 N N . ARG A 1 833 ? -15.539 -23.609 -3.729 1 97.44 833 ARG A N 1
ATOM 6375 C CA . ARG A 1 833 ? -15.531 -24.656 -2.719 1 97.44 833 ARG A CA 1
ATOM 6376 C C . ARG A 1 833 ? -14.617 -24.297 -1.557 1 97.44 833 ARG A C 1
ATOM 6378 O O . ARG A 1 833 ? -14.891 -24.641 -0.407 1 97.44 833 ARG A O 1
ATOM 6385 N N . TYR A 1 834 ? -13.508 -23.688 -1.792 1 97.62 834 TYR A N 1
ATOM 6386 C CA . TYR A 1 834 ? -12.578 -23.234 -0.766 1 97.62 834 TYR A CA 1
ATOM 6387 C C . TYR A 1 834 ? -13.266 -22.266 0.201 1 97.62 834 TYR A C 1
ATOM 6389 O O . TYR A 1 834 ? -13.172 -22.438 1.419 1 97.62 834 TYR A O 1
ATOM 6397 N N . HIS A 1 835 ? -13.938 -21.203 -0.336 1 97.25 835 HIS A N 1
ATOM 6398 C CA . HIS A 1 835 ? -14.594 -20.234 0.522 1 97.25 835 HIS A CA 1
ATOM 6399 C C . HIS A 1 835 ? -15.695 -20.875 1.354 1 97.25 835 HIS A C 1
ATOM 6401 O O . HIS A 1 835 ? -15.898 -20.516 2.516 1 97.25 835 HIS A O 1
ATOM 6407 N N . ALA A 1 836 ? -16.453 -21.781 0.741 1 97 836 ALA A N 1
ATOM 6408 C CA . ALA A 1 836 ? -17.469 -22.516 1.499 1 97 836 ALA A CA 1
ATOM 6409 C C . ALA A 1 836 ? -16.828 -23.312 2.641 1 97 836 ALA A C 1
ATOM 6411 O O . ALA A 1 836 ? -17.375 -23.359 3.748 1 97 836 ALA A O 1
ATOM 6412 N N . TRP A 1 837 ? -15.695 -23.922 2.311 1 97.5 837 TRP A N 1
ATOM 6413 C CA . TRP A 1 837 ? -14.969 -24.703 3.311 1 97.5 837 TRP A CA 1
ATOM 6414 C C . TRP A 1 837 ? -14.477 -23.812 4.445 1 97.5 837 TRP A C 1
ATOM 6416 O O . TRP A 1 837 ? -14.625 -24.156 5.621 1 97.5 837 TRP A O 1
ATOM 6426 N N . VAL A 1 838 ? -13.883 -22.672 4.18 1 97.75 838 VAL A N 1
ATOM 6427 C CA . VAL A 1 838 ? -13.391 -21.734 5.184 1 97.75 838 VAL A CA 1
ATOM 6428 C C . VAL A 1 838 ? -14.547 -21.266 6.062 1 97.75 838 VAL A C 1
ATOM 6430 O O . VAL A 1 838 ? -14.414 -21.203 7.289 1 97.75 838 VAL A O 1
ATOM 6433 N N . ALA A 1 839 ? -15.68 -20.906 5.43 1 96.38 839 ALA A N 1
ATOM 6434 C CA . ALA A 1 839 ? -16.859 -20.469 6.172 1 96.38 839 ALA A CA 1
ATOM 6435 C C . ALA A 1 839 ? -17.328 -21.562 7.133 1 96.38 839 ALA A C 1
ATOM 6437 O O . ALA A 1 839 ? -17.719 -21.281 8.266 1 96.38 839 ALA A O 1
ATOM 6438 N N . ASP A 1 840 ? -17.312 -22.812 6.645 1 97.12 840 ASP A N 1
ATOM 6439 C CA . ASP A 1 840 ? -17.734 -23.953 7.465 1 97.12 840 ASP A CA 1
ATOM 6440 C C . ASP A 1 840 ? -16.797 -24.141 8.664 1 97.12 840 ASP A C 1
ATOM 6442 O O . ASP A 1 840 ? -17.25 -24.391 9.773 1 97.12 840 ASP A O 1
ATOM 6446 N N . ARG A 1 841 ? -15.477 -24.047 8.414 1 98.06 841 ARG A N 1
ATOM 6447 C CA . ARG A 1 841 ? -14.516 -24.172 9.508 1 98.06 841 ARG A CA 1
ATOM 6448 C C . ARG A 1 841 ? -14.68 -23.047 10.516 1 98.06 841 ARG A C 1
ATOM 6450 O O . ARG A 1 841 ? -14.617 -23.266 11.727 1 98.06 841 ARG A O 1
ATOM 6457 N N . ARG A 1 842 ? -14.844 -21.859 10.047 1 97.88 842 ARG A N 1
ATOM 6458 C CA . ARG A 1 842 ? -15.078 -20.703 10.914 1 97.88 842 ARG A CA 1
ATOM 6459 C C . ARG A 1 842 ? -16.312 -20.922 11.789 1 97.88 842 ARG A C 1
ATOM 6461 O O . ARG A 1 842 ? -16.266 -20.688 13 1 97.88 842 ARG A O 1
ATOM 6468 N N . ALA A 1 843 ? -17.469 -21.375 11.156 1 97.75 843 ALA A N 1
ATOM 6469 C CA . ALA A 1 843 ? -18.688 -21.656 11.891 1 97.75 843 ALA A CA 1
ATOM 6470 C C . ALA A 1 843 ? -18.469 -22.734 12.945 1 97.75 843 ALA A C 1
ATOM 6472 O O . ALA A 1 843 ? -19 -22.656 14.055 1 97.75 843 ALA A O 1
ATOM 6473 N N . HIS A 1 844 ? -17.672 -23.719 12.57 1 98.44 844 HIS A N 1
ATOM 6474 C CA . HIS A 1 844 ? -17.344 -24.797 13.492 1 98.44 844 HIS A CA 1
ATOM 6475 C C . HIS A 1 844 ? -16.578 -24.281 14.711 1 98.44 844 HIS A C 1
ATOM 6477 O O . HIS A 1 844 ? -16.922 -24.625 15.844 1 98.44 844 HIS A O 1
ATOM 6483 N N . VAL A 1 845 ? -15.594 -23.469 14.508 1 98.75 845 VAL A N 1
ATOM 6484 C CA . VAL A 1 845 ? -14.805 -22.906 15.586 1 98.75 845 VAL A CA 1
ATOM 6485 C C . VAL A 1 845 ? -15.695 -22.031 16.469 1 98.75 845 VAL A C 1
ATOM 6487 O O . VAL A 1 845 ? -15.641 -22.125 17.703 1 98.75 845 VAL A O 1
ATOM 6490 N N . HIS A 1 846 ? -16.578 -21.188 15.867 1 98.56 846 HIS A N 1
ATOM 6491 C CA . HIS A 1 846 ? -17.5 -20.344 16.625 1 98.56 846 HIS A CA 1
ATOM 6492 C C . HIS A 1 846 ? -18.422 -21.188 17.5 1 98.56 846 HIS A C 1
ATOM 6494 O O . HIS A 1 846 ? -18.594 -20.906 18.688 1 98.56 846 HIS A O 1
ATOM 6500 N N . ALA A 1 847 ? -18.984 -22.219 16.906 1 98.44 847 ALA A N 1
ATOM 6501 C CA . ALA A 1 847 ? -19.938 -23.062 17.609 1 98.44 847 ALA A CA 1
ATOM 6502 C C . ALA A 1 847 ? -19.281 -23.812 18.766 1 98.44 847 ALA A C 1
ATOM 6504 O O . ALA A 1 847 ? -19.797 -23.812 19.875 1 98.44 847 ALA A O 1
ATOM 6505 N N . ARG A 1 848 ? -18.156 -24.375 18.484 1 98.31 848 ARG A N 1
ATOM 6506 C CA . ARG A 1 848 ? -17.469 -25.219 19.469 1 98.31 848 ARG A CA 1
ATOM 6507 C C . ARG A 1 848 ? -16.891 -24.375 20.594 1 98.31 848 ARG A C 1
ATOM 6509 O O . ARG A 1 848 ? -16.703 -24.859 21.703 1 98.31 848 ARG A O 1
ATOM 6516 N N . SER A 1 849 ? -16.578 -23.141 20.328 1 98.56 849 SER A N 1
ATOM 6517 C CA . SER A 1 849 ? -15.984 -22.281 21.344 1 98.56 849 SER A CA 1
ATOM 6518 C C . SER A 1 849 ? -17.031 -21.359 21.984 1 98.56 849 SER A C 1
ATOM 6520 O O . SER A 1 849 ? -16.703 -20.562 22.859 1 98.56 849 SER A O 1
ATOM 6522 N N . GLY A 1 850 ? -18.344 -21.422 21.5 1 97.88 850 GLY A N 1
ATOM 6523 C CA . GLY A 1 850 ? -19.359 -20.484 21.953 1 97.88 850 GLY A CA 1
ATOM 6524 C C . GLY A 1 850 ? -19.109 -19.062 21.516 1 97.88 850 GLY A C 1
ATOM 6525 O O . GLY A 1 850 ? -19.422 -18.109 22.234 1 97.88 850 GLY A O 1
ATOM 6526 N N . GLY A 1 851 ? -18.391 -18.922 20.453 1 97.62 851 GLY A N 1
ATOM 6527 C CA . GLY A 1 851 ? -18.125 -17.609 19.891 1 97.62 851 GLY A CA 1
ATOM 6528 C C . GLY A 1 851 ? -16.891 -16.938 20.453 1 97.62 851 GLY A C 1
ATOM 6529 O O . GLY A 1 851 ? -16.562 -15.805 20.094 1 97.62 851 GLY A O 1
ATOM 6530 N N . ARG A 1 852 ? -16.109 -17.578 21.234 1 98.25 852 ARG A N 1
ATOM 6531 C CA . ARG A 1 852 ? -14.984 -16.969 21.938 1 98.25 852 ARG A CA 1
ATOM 6532 C C . ARG A 1 852 ? -13.742 -16.906 21.062 1 98.25 852 ARG A C 1
ATOM 6534 O O . ARG A 1 852 ? -12.906 -16.031 21.219 1 98.25 852 ARG A O 1
ATOM 6541 N N . LEU A 1 853 ? -13.609 -17.859 20.125 1 98.75 853 LEU A N 1
ATOM 6542 C CA . LEU A 1 853 ? -12.414 -17.938 19.281 1 98.75 853 LEU A CA 1
ATOM 6543 C C . LEU A 1 853 ? -12.727 -17.5 17.859 1 98.75 853 LEU A C 1
ATOM 6545 O O . LEU A 1 853 ? -13.797 -17.797 17.328 1 98.75 853 LEU A O 1
ATOM 6549 N N . GLY A 1 854 ? -11.82 -16.688 17.297 1 98.5 854 GLY A N 1
ATOM 6550 C CA . GLY A 1 854 ? -11.852 -16.406 15.875 1 98.5 854 GLY A CA 1
ATOM 6551 C C . GLY A 1 854 ? -11.109 -17.438 15.055 1 98.5 854 GLY A C 1
ATOM 6552 O O . GLY A 1 854 ? -10.398 -18.297 15.602 1 98.5 854 GLY A O 1
ATOM 6553 N N . TYR A 1 855 ? -11.297 -17.422 13.727 1 98.62 855 TYR A N 1
ATOM 6554 C CA . TYR A 1 855 ? -10.688 -18.375 12.797 1 98.62 855 TYR A CA 1
ATOM 6555 C C . TYR A 1 855 ? -10.18 -17.672 11.547 1 98.62 855 TYR A C 1
ATOM 6557 O O . TYR A 1 855 ? -10.922 -16.938 10.891 1 98.62 855 TYR A O 1
ATOM 6565 N N . LEU A 1 856 ? -8.898 -17.844 11.219 1 98.31 856 LEU A N 1
ATOM 6566 C CA . LEU A 1 856 ? -8.289 -17.375 9.984 1 98.31 856 LEU A CA 1
ATOM 6567 C C . LEU A 1 856 ? -7.645 -18.531 9.219 1 98.31 856 LEU A C 1
ATOM 6569 O O . LEU A 1 856 ? -6.902 -19.328 9.797 1 98.31 856 LEU A O 1
ATOM 6573 N N . HIS A 1 857 ? -7.953 -18.688 7.973 1 98.38 857 HIS A N 1
ATOM 6574 C CA . HIS A 1 857 ? -7.227 -19.609 7.113 1 98.38 857 HIS A CA 1
ATOM 6575 C C . HIS A 1 857 ? -6.27 -18.875 6.191 1 98.38 857 HIS A C 1
ATOM 6577 O O . HIS A 1 857 ? -6.621 -17.828 5.637 1 98.38 857 HIS A O 1
ATOM 6583 N N . VAL A 1 858 ? -5.066 -19.328 6.043 1 98 858 VAL A N 1
ATOM 6584 C CA . VAL A 1 858 ? -4.059 -18.781 5.141 1 98 858 VAL A CA 1
ATOM 6585 C C . VAL A 1 858 ? -3.678 -19.828 4.094 1 98 858 VAL A C 1
ATOM 6587 O O . VAL A 1 858 ? -2.795 -20.656 4.328 1 98 858 VAL A O 1
ATOM 6590 N N . PRO A 1 859 ? -4.227 -19.766 2.895 1 97.81 859 PRO A N 1
ATOM 6591 C CA . PRO A 1 859 ? -4.078 -20.844 1.911 1 97.81 859 PRO A CA 1
ATOM 6592 C C . PRO A 1 859 ? -2.686 -20.875 1.286 1 97.81 859 PRO A C 1
ATOM 6594 O O . PRO A 1 859 ? -2.266 -21.922 0.772 1 97.81 859 PRO A O 1
ATOM 6597 N N . ASP A 1 860 ? -2.025 -19.781 1.238 1 98.12 860 ASP A N 1
ATOM 6598 C CA . ASP A 1 860 ? -0.684 -19.641 0.677 1 98.12 860 ASP A CA 1
ATOM 6599 C C . ASP A 1 860 ? 0.012 -18.391 1.204 1 98.12 860 ASP A C 1
ATOM 6601 O O . ASP A 1 860 ? -0.586 -17.609 1.945 1 98.12 860 ASP A O 1
ATOM 6605 N N . MET A 1 861 ? 1.247 -18.297 0.979 1 98.25 861 MET A N 1
ATOM 6606 C CA . MET A 1 861 ? 2.033 -17.125 1.348 1 98.25 861 MET A CA 1
ATOM 6607 C C . MET A 1 861 ? 2.316 -16.25 0.127 1 98.25 861 MET A C 1
ATOM 6609 O O . MET A 1 861 ? 3.461 -15.867 -0.117 1 98.25 861 MET A O 1
ATOM 6613 N N . GLN A 1 862 ? 1.261 -16.016 -0.7 1 97.56 862 GLN A N 1
ATOM 6614 C CA . GLN A 1 862 ? 1.249 -15.172 -1.885 1 97.56 862 GLN A CA 1
ATOM 6615 C C . GLN A 1 862 ? 0.103 -14.164 -1.829 1 97.56 862 GLN A C 1
ATOM 6617 O O . GLN A 1 862 ? -0.511 -13.969 -0.777 1 97.56 862 GLN A O 1
ATOM 6622 N N . ALA A 1 863 ? -0.207 -13.492 -2.936 1 96.81 863 ALA A N 1
ATOM 6623 C CA . ALA A 1 863 ? -1.238 -12.461 -3.018 1 96.81 863 ALA A CA 1
ATOM 6624 C C . ALA A 1 863 ? -2.609 -13.023 -2.662 1 96.81 863 ALA A C 1
ATOM 6626 O O . ALA A 1 863 ? -3.385 -12.391 -1.945 1 96.81 863 ALA A O 1
ATOM 6627 N N . PRO A 1 864 ? -2.982 -14.273 -3.084 1 96.56 864 PRO A N 1
ATOM 6628 C CA . PRO A 1 864 ? -4.293 -14.805 -2.709 1 96.56 864 PRO A CA 1
ATOM 6629 C C . PRO A 1 864 ? -4.438 -15.008 -1.202 1 96.56 864 PRO A C 1
ATOM 6631 O O . PRO A 1 864 ? -5.488 -14.695 -0.631 1 96.56 864 PRO A O 1
ATOM 6634 N N . GLY A 1 865 ? -3.342 -15.555 -0.63 1 97.81 865 GLY A N 1
ATOM 6635 C CA . GLY A 1 865 ? -3.387 -15.719 0.814 1 97.81 865 GLY A CA 1
ATOM 6636 C C . GLY A 1 865 ? -3.488 -14.398 1.557 1 97.81 865 GLY A C 1
ATOM 6637 O O . GLY A 1 865 ? -4.207 -14.297 2.553 1 97.81 865 GLY A O 1
ATOM 6638 N N . TRP A 1 866 ? -2.756 -13.375 1.117 1 97.69 866 TRP A N 1
ATOM 6639 C CA . TRP A 1 866 ? -2.824 -12.047 1.71 1 97.69 866 TRP A CA 1
ATOM 6640 C C . TRP A 1 866 ? -4.238 -11.484 1.625 1 97.69 866 TRP A C 1
ATOM 6642 O O . TRP A 1 866 ? -4.746 -10.914 2.594 1 97.69 866 TRP A O 1
ATOM 6652 N N . ALA A 1 867 ? -4.875 -11.609 0.479 1 97.44 867 ALA A N 1
ATOM 6653 C CA . ALA A 1 867 ? -6.258 -11.18 0.294 1 97.44 867 ALA A CA 1
ATOM 6654 C C . ALA A 1 867 ? -7.199 -11.922 1.242 1 97.44 867 ALA A C 1
ATOM 6656 O O . ALA A 1 867 ? -8.055 -11.305 1.885 1 97.44 867 ALA A O 1
ATOM 6657 N N . GLN A 1 868 ? -6.969 -13.234 1.347 1 97.12 868 GLN A N 1
ATOM 6658 C CA . GLN A 1 868 ? -7.859 -14.055 2.164 1 97.12 868 GLN A CA 1
ATOM 6659 C C . GLN A 1 868 ? -7.762 -13.672 3.639 1 97.12 868 GLN A C 1
ATOM 6661 O O . GLN A 1 868 ? -8.781 -13.555 4.324 1 97.12 868 GLN A O 1
ATOM 6666 N N . ILE A 1 869 ? -6.605 -13.508 4.133 1 96.12 869 ILE A N 1
ATOM 6667 C CA . ILE A 1 869 ? -6.449 -13.164 5.543 1 96.12 869 ILE A CA 1
ATOM 6668 C C . ILE A 1 869 ? -7.188 -11.859 5.84 1 96.12 869 ILE A C 1
ATOM 6670 O O . ILE A 1 869 ? -7.836 -11.727 6.883 1 96.12 869 ILE A O 1
ATOM 6674 N N . HIS A 1 870 ? -7.176 -10.898 4.965 1 95.88 870 HIS A N 1
ATOM 6675 C CA . HIS A 1 870 ? -7.727 -9.57 5.234 1 95.88 870 HIS A CA 1
ATOM 6676 C C . HIS A 1 870 ? -9.242 -9.555 5.031 1 95.88 870 HIS A C 1
ATOM 6678 O O . HIS A 1 870 ? -9.922 -8.648 5.512 1 95.88 870 HIS A O 1
ATOM 6684 N N . ARG A 1 871 ? -9.797 -10.578 4.32 1 95.25 871 ARG A N 1
ATOM 6685 C CA . ARG A 1 871 ? -11.25 -10.703 4.227 1 95.25 871 ARG A CA 1
ATOM 6686 C C . ARG A 1 871 ? -11.867 -10.922 5.602 1 95.25 871 ARG A C 1
ATOM 6688 O O . ARG A 1 871 ? -12.992 -10.477 5.863 1 95.25 871 ARG A O 1
ATOM 6695 N N . ASP A 1 872 ? -11.039 -11.555 6.477 1 94.44 872 ASP A N 1
ATOM 6696 C CA . ASP A 1 872 ? -11.641 -12.031 7.715 1 94.44 872 ASP A CA 1
ATOM 6697 C C . ASP A 1 872 ? -10.953 -11.422 8.93 1 94.44 872 ASP A C 1
ATOM 6699 O O . ASP A 1 872 ? -11.469 -11.492 10.047 1 94.44 872 ASP A O 1
ATOM 6703 N N . LEU A 1 873 ? -9.852 -10.75 8.781 1 93.94 873 LEU A N 1
ATOM 6704 C CA . LEU A 1 873 ? -8.93 -10.398 9.852 1 93.94 873 LEU A CA 1
ATOM 6705 C C . LEU A 1 873 ? -9.633 -9.57 10.93 1 93.94 873 LEU A C 1
ATOM 6707 O O . LEU A 1 873 ? -9.625 -9.938 12.102 1 93.94 873 LEU A O 1
ATOM 6711 N N . ARG A 1 874 ? -10.336 -8.539 10.578 1 91.38 874 ARG A N 1
ATOM 6712 C CA . ARG A 1 874 ? -10.859 -7.559 11.531 1 91.38 874 ARG A CA 1
ATOM 6713 C C . ARG A 1 874 ? -11.883 -8.203 12.469 1 91.38 874 ARG A C 1
ATOM 6715 O O . ARG A 1 874 ? -11.836 -7.988 13.68 1 91.38 874 ARG A O 1
ATOM 6722 N N . VAL A 1 875 ? -12.727 -8.992 11.938 1 93.19 875 VAL A N 1
ATOM 6723 C CA . VAL A 1 875 ? -13.812 -9.586 12.719 1 93.19 875 VAL A CA 1
ATOM 6724 C C . VAL A 1 875 ? -13.273 -10.719 13.578 1 93.19 875 VAL A C 1
ATOM 6726 O O . VAL A 1 875 ? -13.609 -10.828 14.766 1 93.19 875 VAL A O 1
ATOM 6729 N N . GLU A 1 876 ? -12.383 -11.484 13.031 1 96.62 876 GLU A N 1
ATOM 6730 C CA . GLU A 1 876 ? -11.953 -12.711 13.695 1 96.62 876 GLU A CA 1
ATOM 6731 C C . GLU A 1 876 ? -10.93 -12.414 14.789 1 96.62 876 GLU A C 1
ATOM 6733 O O . GLU A 1 876 ? -10.938 -13.039 15.852 1 96.62 876 GLU A O 1
ATOM 6738 N N . VAL A 1 877 ? -10.109 -11.414 14.586 1 95.38 877 VAL A N 1
ATOM 6739 C CA . VAL A 1 877 ? -9.047 -11.125 15.547 1 95.38 877 VAL A CA 1
ATOM 6740 C C . VAL A 1 877 ? -9.641 -10.422 16.766 1 95.38 877 VAL A C 1
ATOM 6742 O O . VAL A 1 877 ? -9.031 -10.422 17.844 1 95.38 877 VAL A O 1
ATOM 6745 N N . ALA A 1 878 ? -10.836 -9.82 16.609 1 93.75 878 ALA A N 1
ATOM 6746 C CA . ALA A 1 878 ? -11.484 -9.094 17.688 1 93.75 878 ALA A CA 1
ATOM 6747 C C . ALA A 1 878 ? -12 -10.047 18.766 1 93.75 878 ALA A C 1
ATOM 6749 O O . ALA A 1 878 ? -12.336 -9.625 19.875 1 93.75 878 ALA A O 1
ATOM 6750 N N . ARG A 1 879 ? -12.062 -11.312 18.484 1 97.12 879 ARG A N 1
ATOM 6751 C CA . ARG A 1 879 ? -12.531 -12.289 19.453 1 97.12 879 ARG A CA 1
ATOM 6752 C C . ARG A 1 879 ? -11.469 -12.555 20.516 1 97.12 879 ARG A C 1
ATOM 6754 O O . ARG A 1 879 ? -10.375 -11.992 20.469 1 97.12 879 ARG A O 1
ATOM 6761 N N . GLU A 1 880 ? -11.828 -13.422 21.594 1 98.19 880 GLU A N 1
ATOM 6762 C CA . GLU A 1 880 ? -10.977 -13.562 22.766 1 98.19 880 GLU A CA 1
ATOM 6763 C C . GLU A 1 880 ? -9.688 -14.312 22.438 1 98.19 880 GLU A C 1
ATOM 6765 O O . GLU A 1 880 ? -8.641 -14.062 23.031 1 98.19 880 GLU A O 1
ATOM 6770 N N . GLY A 1 881 ? -9.805 -15.258 21.547 1 98.38 881 GLY A N 1
ATOM 6771 C CA . GLY A 1 881 ? -8.672 -16.016 21.047 1 98.38 881 GLY A CA 1
ATOM 6772 C C . GLY A 1 881 ? -8.734 -16.25 19.547 1 98.38 881 GLY A C 1
ATOM 6773 O O . GLY A 1 881 ? -9.703 -15.867 18.891 1 98.38 881 GLY A O 1
ATOM 6774 N N . LEU A 1 882 ? -7.668 -16.812 18.953 1 98.5 882 LEU A N 1
ATOM 6775 C CA . LEU A 1 882 ? -7.59 -16.922 17.5 1 98.5 882 LEU A CA 1
ATOM 6776 C C . LEU A 1 882 ? -6.965 -18.25 17.094 1 98.5 882 LEU A C 1
ATOM 6778 O O . LEU A 1 882 ? -5.934 -18.656 17.625 1 98.5 882 LEU A O 1
ATOM 6782 N N . VAL A 1 883 ? -7.617 -18.969 16.234 1 98.88 883 VAL A N 1
ATOM 6783 C CA . VAL A 1 883 ? -7.047 -20.125 15.562 1 98.88 883 VAL A CA 1
ATOM 6784 C C . VAL A 1 883 ? -6.59 -19.734 14.156 1 98.88 883 VAL A C 1
ATOM 6786 O O . VAL A 1 883 ? -7.379 -19.234 13.359 1 98.88 883 VAL A O 1
ATOM 6789 N N . VAL A 1 884 ? -5.348 -19.891 13.922 1 98.81 884 VAL A N 1
ATOM 6790 C CA . VAL A 1 884 ? -4.781 -19.609 12.602 1 98.81 884 VAL A CA 1
ATOM 6791 C C . VAL A 1 884 ? -4.465 -20.906 11.883 1 98.81 884 VAL A C 1
ATOM 6793 O O . VAL A 1 884 ? -3.523 -21.609 12.25 1 98.81 884 VAL A O 1
ATOM 6796 N N . ASP A 1 885 ? -5.215 -21.188 10.844 1 98.81 885 ASP A N 1
ATOM 6797 C CA . ASP A 1 885 ? -5.141 -22.438 10.094 1 98.81 885 ASP A CA 1
ATOM 6798 C C . ASP A 1 885 ? -4.262 -22.281 8.852 1 98.81 885 ASP A C 1
ATOM 6800 O O . ASP A 1 885 ? -4.645 -21.609 7.891 1 98.81 885 ASP A O 1
ATOM 6804 N N . VAL A 1 886 ? -3.064 -22.875 8.922 1 98.31 886 VAL A N 1
ATOM 6805 C CA . VAL A 1 886 ? -2.115 -22.797 7.812 1 98.31 886 VAL A CA 1
ATOM 6806 C C . VAL A 1 886 ? -1.978 -24.156 7.148 1 98.31 886 VAL A C 1
ATOM 6808 O O . VAL A 1 886 ? -0.973 -24.438 6.492 1 98.31 886 VAL A O 1
ATOM 6811 N N . ARG A 1 887 ? -2.955 -25.125 7.387 1 96.94 887 ARG A N 1
ATOM 6812 C CA . ARG A 1 887 ? -2.979 -26.406 6.691 1 96.94 887 ARG A CA 1
ATOM 6813 C C . ARG A 1 887 ? -3.127 -26.219 5.184 1 96.94 887 ARG A C 1
ATOM 6815 O O . ARG A 1 887 ? -3.848 -25.328 4.738 1 96.94 887 ARG A O 1
ATOM 6822 N N . GLU A 1 888 ? -2.359 -26.953 4.461 1 96.88 888 GLU A N 1
ATOM 6823 C CA . GLU A 1 888 ? -2.408 -27 3.004 1 96.88 888 GLU A CA 1
ATOM 6824 C C . GLU A 1 888 ? -1.926 -25.688 2.387 1 96.88 888 GLU A C 1
ATOM 6826 O O . GLU A 1 888 ? -2.393 -25.297 1.318 1 96.88 888 GLU A O 1
ATOM 6831 N N . ASN A 1 889 ? -1.08 -24.984 3.174 1 97.75 889 ASN A N 1
ATOM 6832 C CA . ASN A 1 889 ? -0.49 -23.734 2.684 1 97.75 889 ASN A CA 1
ATOM 6833 C C . ASN A 1 889 ? 0.451 -23.984 1.51 1 97.75 889 ASN A C 1
ATOM 6835 O O . ASN A 1 889 ? 1.406 -24.75 1.628 1 97.75 889 ASN A O 1
ATOM 6839 N N . ARG A 1 890 ? 0.264 -23.328 0.398 1 96.94 890 ARG A N 1
ATOM 6840 C CA . ARG A 1 890 ? 0.937 -23.641 -0.858 1 96.94 890 ARG A CA 1
ATOM 6841 C C . ARG A 1 890 ? 2.248 -22.875 -0.986 1 96.94 890 ARG A C 1
ATOM 6843 O O . ARG A 1 890 ? 2.898 -22.906 -2.033 1 96.94 890 ARG A O 1
ATOM 6850 N N . GLY A 1 891 ? 2.654 -22.203 0.003 1 97.62 891 GLY A N 1
ATOM 6851 C CA . GLY A 1 891 ? 3.926 -21.5 -0.007 1 97.62 891 GLY A CA 1
ATOM 6852 C C . GLY A 1 891 ? 3.834 -20.109 -0.624 1 97.62 891 GLY A C 1
ATOM 6853 O O . GLY A 1 891 ? 2.74 -19.562 -0.769 1 97.62 891 GLY A O 1
ATOM 6854 N N . GLY A 1 892 ? 4.934 -19.516 -0.924 1 97.44 892 GLY A N 1
ATOM 6855 C CA . GLY A 1 892 ? 5.051 -18.141 -1.397 1 97.44 892 GLY A CA 1
ATOM 6856 C C . GLY A 1 892 ? 6.188 -17.375 -0.744 1 97.44 892 GLY A C 1
ATOM 6857 O O . GLY A 1 892 ? 7.301 -17.891 -0.622 1 97.44 892 GLY A O 1
ATOM 6858 N N . HIS A 1 893 ? 5.953 -16.094 -0.369 1 97.5 893 HIS A N 1
ATOM 6859 C CA . HIS A 1 893 ? 7.047 -15.297 0.167 1 97.5 893 HIS A CA 1
ATOM 6860 C C . HIS A 1 893 ? 6.535 -14.266 1.161 1 97.5 893 HIS A C 1
ATOM 6862 O O . HIS A 1 893 ? 7.297 -13.406 1.619 1 97.5 893 HIS A O 1
ATOM 6868 N N . THR A 1 894 ? 5.266 -14.273 1.621 1 97.69 894 THR A N 1
ATOM 6869 C CA . THR A 1 894 ? 4.707 -13.188 2.424 1 97.69 894 THR A CA 1
ATOM 6870 C C . THR A 1 894 ? 4.625 -13.594 3.893 1 97.69 894 THR A C 1
ATOM 6872 O O . THR A 1 894 ? 3.975 -12.914 4.691 1 97.69 894 THR A O 1
ATOM 6875 N N . SER A 1 895 ? 5.254 -14.734 4.309 1 98.25 895 SER A N 1
ATOM 6876 C CA . SER A 1 895 ? 5.121 -15.219 5.676 1 98.25 895 SER A CA 1
ATOM 6877 C C . SER A 1 895 ? 5.562 -14.164 6.684 1 98.25 895 SER A C 1
ATOM 6879 O O . SER A 1 895 ? 4.969 -14.039 7.758 1 98.25 895 SER A O 1
ATOM 6881 N N . GLN A 1 896 ? 6.645 -13.422 6.344 1 97.12 896 GLN A N 1
ATOM 6882 C CA . GLN A 1 896 ? 7.137 -12.438 7.301 1 97.12 896 GLN A CA 1
ATOM 6883 C C . GLN A 1 896 ? 6.102 -11.344 7.551 1 97.12 896 GLN A C 1
ATOM 6885 O O . GLN A 1 896 ? 6.012 -10.812 8.664 1 97.12 896 GLN A O 1
ATOM 6890 N N . LEU A 1 897 ? 5.266 -10.977 6.551 1 97.12 897 LEU A N 1
ATOM 6891 C CA . LEU A 1 897 ? 4.203 -9.992 6.723 1 97.12 897 LEU A CA 1
ATOM 6892 C C . LEU A 1 897 ? 3.062 -10.57 7.559 1 97.12 897 LEU A C 1
ATOM 6894 O O . LEU A 1 897 ? 2.49 -9.867 8.398 1 97.12 897 LEU A O 1
ATOM 6898 N N . VAL A 1 898 ? 2.73 -11.875 7.316 1 97.62 898 VAL A N 1
ATOM 6899 C CA . VAL A 1 898 ? 1.655 -12.539 8.047 1 97.62 898 VAL A CA 1
ATOM 6900 C C . VAL A 1 898 ? 2.027 -12.656 9.523 1 97.62 898 VAL A C 1
ATOM 6902 O O . VAL A 1 898 ? 1.228 -12.32 10.398 1 97.62 898 VAL A O 1
ATOM 6905 N N . VAL A 1 899 ? 3.242 -13.117 9.812 1 97.06 899 VAL A N 1
ATOM 6906 C CA . VAL A 1 899 ? 3.689 -13.328 11.188 1 97.06 899 VAL A CA 1
ATOM 6907 C C . VAL A 1 899 ? 3.76 -11.984 11.914 1 97.06 899 VAL A C 1
ATOM 6909 O O . VAL A 1 899 ? 3.482 -11.914 13.109 1 97.06 899 VAL A O 1
ATOM 6912 N N . GLU A 1 900 ? 4.117 -10.953 11.172 1 95.88 900 GLU A N 1
ATOM 6913 C CA . GLU A 1 900 ? 4.152 -9.617 11.758 1 95.88 900 GLU A CA 1
ATOM 6914 C C . GLU A 1 900 ? 2.787 -9.219 12.297 1 95.88 900 GLU A C 1
ATOM 6916 O O . GLU A 1 900 ? 2.689 -8.633 13.383 1 95.88 900 GLU A O 1
ATOM 6921 N N . LYS A 1 901 ? 1.715 -9.484 11.609 1 95.25 901 LYS A N 1
ATOM 6922 C CA . LYS A 1 901 ? 0.36 -9.172 12.062 1 95.25 901 LYS A CA 1
ATOM 6923 C C . LYS A 1 901 ? -0.032 -10.031 13.258 1 95.25 901 LYS A C 1
ATOM 6925 O O . LYS A 1 901 ? -0.635 -9.531 14.211 1 95.25 901 LYS A O 1
ATOM 6930 N N . LEU A 1 902 ? 0.348 -11.289 13.195 1 96.62 902 LEU A N 1
ATOM 6931 C CA . LEU A 1 902 ? -0.044 -12.227 14.242 1 96.62 902 LEU A CA 1
ATOM 6932 C C . LEU A 1 902 ? 0.729 -11.961 15.531 1 96.62 902 LEU A C 1
ATOM 6934 O O . LEU A 1 902 ? 0.267 -12.305 16.625 1 96.62 902 LEU A O 1
ATOM 6938 N N . ALA A 1 903 ? 1.886 -11.305 15.406 1 96.31 903 ALA A N 1
ATOM 6939 C CA . ALA A 1 903 ? 2.771 -11.094 16.547 1 96.31 903 ALA A CA 1
ATOM 6940 C C . ALA A 1 903 ? 2.438 -9.789 17.266 1 96.31 903 ALA A C 1
ATOM 6942 O O . ALA A 1 903 ? 3.051 -9.461 18.281 1 96.31 903 ALA A O 1
ATOM 6943 N N . ARG A 1 904 ? 1.497 -9.031 16.781 1 96.38 904 ARG A N 1
ATOM 6944 C CA . ARG A 1 904 ? 1.105 -7.781 17.422 1 96.38 904 ARG A CA 1
ATOM 6945 C C . ARG A 1 904 ? 0.695 -8.023 18.875 1 96.38 904 ARG A C 1
ATOM 6947 O O . ARG A 1 904 ? 0.049 -9.023 19.188 1 96.38 904 ARG A O 1
ATOM 6954 N N . ARG A 1 905 ? 1.088 -7.133 19.75 1 96.31 905 ARG A N 1
ATOM 6955 C CA . ARG A 1 905 ? 0.731 -7.152 21.156 1 96.31 905 ARG A CA 1
ATOM 6956 C C . ARG A 1 905 ? 0.016 -5.867 21.562 1 96.31 905 ARG A C 1
ATOM 6958 O O . ARG A 1 905 ? 0.488 -4.77 21.266 1 96.31 905 ARG A O 1
ATOM 6965 N N . ILE A 1 906 ? -1.107 -6.008 22.234 1 97.5 906 ILE A N 1
ATOM 6966 C CA . ILE A 1 906 ? -1.85 -4.844 22.703 1 97.5 906 ILE A CA 1
ATOM 6967 C C . ILE A 1 906 ? -1.096 -4.188 23.859 1 97.5 906 ILE A C 1
ATOM 6969 O O . ILE A 1 906 ? -0.884 -4.809 24.906 1 97.5 906 ILE A O 1
ATOM 6973 N N . VAL A 1 907 ? -0.694 -2.949 23.656 1 97.94 907 VAL A N 1
ATOM 6974 C CA . VAL A 1 907 ? 0.015 -2.234 24.703 1 97.94 907 VAL A CA 1
ATOM 6975 C C . VAL A 1 907 ? -0.727 -0.945 25.047 1 97.94 907 VAL A C 1
ATOM 6977 O O . VAL A 1 907 ? -0.258 -0.147 25.859 1 97.94 907 VAL A O 1
ATOM 6980 N N . GLY A 1 908 ? -1.822 -0.684 24.406 1 97.88 908 GLY A N 1
ATOM 6981 C CA . GLY A 1 908 ? -2.633 0.494 24.672 1 97.88 908 GLY A CA 1
ATOM 6982 C C . GLY A 1 908 ? -4.066 0.348 24.188 1 97.88 908 GLY A C 1
ATOM 6983 O O . GLY A 1 908 ? -4.41 -0.634 23.531 1 97.88 908 GLY A O 1
ATOM 6984 N N . TRP A 1 909 ? -4.938 1.249 24.578 1 97.94 909 TRP A N 1
ATOM 6985 C CA . TRP A 1 909 ? -6.34 1.297 24.188 1 97.94 909 TRP A CA 1
ATOM 6986 C C . TRP A 1 909 ? -6.773 2.729 23.891 1 97.94 909 TRP A C 1
ATOM 6988 O O . TRP A 1 909 ? -6.414 3.658 24.609 1 97.94 909 TRP A O 1
ATOM 6998 N N . ASP A 1 910 ? -7.387 2.939 22.734 1 96.94 910 ASP A N 1
ATOM 6999 C CA . ASP A 1 910 ? -8.117 4.16 22.406 1 96.94 910 ASP A CA 1
ATOM 7000 C C . ASP A 1 910 ? -9.578 4.059 22.828 1 96.94 910 ASP A C 1
ATOM 7002 O O . ASP A 1 910 ? -10.312 3.197 22.344 1 96.94 910 ASP A O 1
ATOM 7006 N N . VAL A 1 911 ? -10.016 4.895 23.734 1 96.31 911 VAL A N 1
ATOM 7007 C CA . VAL A 1 911 ? -11.359 4.82 24.297 1 96.31 911 VAL A CA 1
ATOM 7008 C C . VAL A 1 911 ? -12.141 6.086 23.938 1 96.31 911 VAL A C 1
ATOM 7010 O O . VAL A 1 911 ? -12.102 7.07 24.672 1 96.31 911 VAL A O 1
ATOM 7013 N N . PRO A 1 912 ? -12.93 6.047 22.844 1 95.06 912 PRO A N 1
ATOM 7014 C CA . PRO A 1 912 ? -13.734 7.203 22.453 1 95.06 912 PRO A CA 1
ATOM 7015 C C . PRO A 1 912 ? -14.984 7.379 23.312 1 95.06 912 PRO A C 1
ATOM 7017 O O . PRO A 1 912 ? -15.57 6.391 23.766 1 95.06 912 PRO A O 1
ATOM 7020 N N . ARG A 1 913 ? -15.328 8.625 23.438 1 93.75 913 ARG A N 1
ATOM 7021 C CA . ARG A 1 913 ? -16.578 8.945 24.125 1 93.75 913 ARG A CA 1
ATOM 7022 C C . ARG A 1 913 ? -17.766 8.266 23.438 1 93.75 913 ARG A C 1
ATOM 7024 O O . ARG A 1 913 ? -18 8.461 22.25 1 93.75 913 ARG A O 1
ATOM 7031 N N . GLY A 1 914 ? -18.438 7.418 24.172 1 89.06 914 GLY A N 1
ATOM 7032 C CA . GLY A 1 914 ? -19.703 6.863 23.734 1 89.06 914 GLY A CA 1
ATOM 7033 C C . GLY A 1 914 ? -19.547 5.758 22.703 1 89.06 914 GLY A C 1
ATOM 7034 O O . GLY A 1 914 ? -20.531 5.309 22.109 1 89.06 914 GLY A O 1
ATOM 7035 N N . MET A 1 915 ? -18.359 5.289 22.406 1 93.25 915 MET A N 1
ATOM 7036 C CA . MET A 1 915 ? -18.125 4.227 21.438 1 93.25 915 MET A CA 1
ATOM 7037 C C . MET A 1 915 ? -17.25 3.135 22.031 1 93.25 915 MET A C 1
ATOM 7039 O O . MET A 1 915 ? -16.641 3.316 23.078 1 93.25 915 MET A O 1
ATOM 7043 N N . ARG A 1 916 ? -17.188 2.033 21.344 1 94 916 ARG A N 1
ATOM 7044 C CA . ARG A 1 916 ? -16.359 0.914 21.766 1 94 916 ARG A CA 1
ATOM 7045 C C . ARG A 1 916 ? -14.875 1.253 21.641 1 94 916 ARG A C 1
ATOM 7047 O O . ARG A 1 916 ? -14.469 1.927 20.688 1 94 916 ARG A O 1
ATOM 7054 N N . ALA A 1 917 ? -14.102 0.75 22.625 1 95.75 917 ALA A N 1
ATOM 7055 C CA . ALA A 1 917 ? -12.656 0.962 22.641 1 95.75 917 ALA A CA 1
ATOM 7056 C C . ALA A 1 917 ? -11.977 0.179 21.516 1 95.75 917 ALA A C 1
ATOM 7058 O O . ALA A 1 917 ? -12.516 -0.83 21.047 1 95.75 917 ALA A O 1
ATOM 7059 N N . GLU A 1 918 ? -10.883 0.618 21.078 1 95.06 918 GLU A N 1
ATOM 7060 C CA . GLU A 1 918 ? -10.039 -0.06 20.094 1 95.06 918 GLU A CA 1
ATOM 7061 C C . GLU A 1 918 ? -8.633 -0.303 20.641 1 95.06 918 GLU A C 1
ATOM 7063 O O . GLU A 1 918 ? -8.094 0.535 21.375 1 95.06 918 GLU A O 1
ATOM 7068 N N . SER A 1 919 ? -8.086 -1.389 20.25 1 96.44 919 SER A N 1
ATOM 7069 C CA . SER A 1 919 ? -6.758 -1.738 20.75 1 96.44 919 SER A CA 1
ATOM 7070 C C . SER A 1 919 ? -5.672 -0.92 20.062 1 96.44 919 SER A C 1
ATOM 7072 O O . SER A 1 919 ? -5.879 -0.398 18.969 1 96.44 919 SER A O 1
ATOM 7074 N N . TYR A 1 920 ? -4.594 -0.767 20.719 1 97.44 920 TYR A N 1
ATOM 7075 C CA . TYR A 1 920 ? -3.338 -0.26 20.188 1 97.44 920 TYR A CA 1
ATOM 7076 C C . TYR A 1 920 ? -2.211 -1.267 20.391 1 97.44 920 TYR A C 1
ATOM 7078 O O . TYR A 1 920 ? -1.812 -1.542 21.516 1 97.44 920 TYR A O 1
ATOM 7086 N N . PRO A 1 921 ? -1.679 -1.734 19.188 1 96.62 921 PRO A N 1
ATOM 7087 C CA . PRO A 1 921 ? -2.09 -1.449 17.797 1 96.62 921 PRO A CA 1
ATOM 7088 C C . PRO A 1 921 ? -3.438 -2.074 17.453 1 96.62 921 PRO A C 1
ATOM 7090 O O . PRO A 1 921 ? -3.928 -2.943 18.172 1 96.62 921 PRO A O 1
ATOM 7093 N N . LEU A 1 922 ? -3.943 -1.579 16.312 1 95.44 922 LEU A N 1
ATOM 7094 C CA . LEU A 1 922 ? -5.168 -2.146 15.75 1 95.44 922 LEU A CA 1
ATOM 7095 C C . LEU A 1 922 ? -4.938 -3.578 15.281 1 95.44 922 LEU A C 1
ATOM 7097 O O . LEU A 1 922 ? -3.814 -3.951 14.938 1 95.44 922 LEU A O 1
ATOM 7101 N N . ASP A 1 923 ? -5.957 -4.473 15.344 1 94.31 923 ASP A N 1
ATOM 7102 C CA . ASP A 1 923 ? -5.996 -5.828 14.805 1 94.31 923 ASP A CA 1
ATOM 7103 C C . ASP A 1 923 ? -4.988 -6.734 15.508 1 94.31 923 ASP A C 1
ATOM 7105 O O . ASP A 1 923 ? -4.418 -7.633 14.883 1 94.31 923 ASP A O 1
ATOM 7109 N N . ALA A 1 924 ? -4.672 -6.391 16.734 1 96.62 924 ALA A N 1
ATOM 7110 C CA . ALA A 1 924 ? -3.801 -7.254 17.531 1 96.62 924 ALA A CA 1
ATOM 7111 C C . ALA A 1 924 ? -4.605 -8.352 18.219 1 96.62 924 ALA A C 1
ATOM 7113 O O . ALA A 1 924 ? -5.707 -8.109 18.719 1 96.62 924 ALA A O 1
ATOM 7114 N N . PRO A 1 925 ? -4.09 -9.57 18.203 1 97.44 925 PRO A N 1
ATOM 7115 C CA . PRO A 1 925 ? -4.762 -10.609 18.984 1 97.44 925 PRO A CA 1
ATOM 7116 C C . PRO A 1 925 ? -4.918 -10.227 20.453 1 97.44 925 PRO A C 1
ATOM 7118 O O . PRO A 1 925 ? -3.992 -9.68 21.062 1 97.44 925 PRO A O 1
ATOM 7121 N N . ARG A 1 926 ? -6.082 -10.492 21.062 1 97.31 926 ARG A N 1
ATOM 7122 C CA . ARG A 1 926 ? -6.371 -10.117 22.438 1 97.31 926 ARG A CA 1
ATOM 7123 C C . ARG A 1 926 ? -5.926 -11.211 23.406 1 97.31 926 ARG A C 1
ATOM 7125 O O . ARG A 1 926 ? -5.652 -10.93 24.578 1 97.31 926 ARG A O 1
ATOM 7132 N N . GLY A 1 927 ? -5.98 -12.43 22.891 1 97.75 927 GLY A N 1
ATOM 7133 C CA . GLY A 1 927 ? -5.629 -13.586 23.703 1 97.75 927 GLY A CA 1
ATOM 7134 C C . GLY A 1 927 ? -4.781 -14.594 22.953 1 97.75 927 GLY A C 1
ATOM 7135 O O . GLY A 1 927 ? -3.98 -14.227 22.094 1 97.75 927 GLY A O 1
ATOM 7136 N N . PRO A 1 928 ? -4.906 -15.891 23.297 1 97.81 928 PRO A N 1
ATOM 7137 C CA . PRO A 1 928 ? -4.027 -16.922 22.734 1 97.81 928 PRO A CA 1
ATOM 7138 C C . PRO A 1 928 ? -4.254 -17.125 21.234 1 97.81 928 PRO A C 1
ATOM 7140 O O . PRO A 1 928 ? -5.387 -17.031 20.766 1 97.81 928 PRO A O 1
ATOM 7143 N N . VAL A 1 929 ? -3.188 -17.375 20.547 1 98.5 929 VAL A N 1
ATOM 7144 C CA . VAL A 1 929 ? -3.186 -17.781 19.156 1 98.5 929 VAL A CA 1
ATOM 7145 C C . VAL A 1 929 ? -2.705 -19.234 19.031 1 98.5 929 VAL A C 1
ATOM 7147 O O . VAL A 1 929 ? -1.698 -19.609 19.625 1 98.5 929 VAL A O 1
ATOM 7150 N N . VAL A 1 930 ? -3.445 -20.062 18.375 1 98.81 930 VAL A N 1
ATOM 7151 C CA . VAL A 1 930 ? -3.043 -21.438 18.094 1 98.81 930 VAL A CA 1
ATOM 7152 C C . VAL A 1 930 ? -3 -21.672 16.578 1 98.81 930 VAL A C 1
ATOM 7154 O O . VAL A 1 930 ? -3.973 -21.391 15.883 1 98.81 930 VAL A O 1
ATOM 7157 N N . ALA A 1 931 ? -1.896 -22.109 16.094 1 98.81 931 ALA A N 1
ATOM 7158 C CA . ALA A 1 931 ? -1.761 -22.406 14.68 1 98.81 931 ALA A CA 1
ATOM 7159 C C . ALA A 1 931 ? -2.021 -23.875 14.398 1 98.81 931 ALA A C 1
ATOM 7161 O O . ALA A 1 931 ? -1.768 -24.734 15.258 1 98.81 931 ALA A O 1
ATOM 7162 N N . VAL A 1 932 ? -2.59 -24.156 13.242 1 98.88 932 VAL A N 1
ATOM 7163 C CA . VAL A 1 932 ? -2.82 -25.516 12.781 1 98.88 932 VAL A CA 1
ATOM 7164 C C . VAL A 1 932 ? -2.057 -25.766 11.484 1 98.88 932 VAL A C 1
ATOM 7166 O O . VAL A 1 932 ? -2.146 -24.969 10.547 1 98.88 932 VAL A O 1
ATOM 7169 N N . ALA A 1 933 ? -1.245 -26.781 11.438 1 98.56 933 ALA A N 1
ATOM 7170 C CA . ALA A 1 933 ? -0.467 -27.125 10.25 1 98.56 933 ALA A CA 1
ATOM 7171 C C . ALA A 1 933 ? -0.573 -28.609 9.922 1 98.56 933 ALA A C 1
ATOM 7173 O O . ALA A 1 933 ? -1.068 -29.391 10.734 1 98.56 933 ALA A O 1
ATOM 7174 N N . ASN A 1 934 ? -0.247 -28.984 8.734 1 97.81 934 ASN A N 1
ATOM 7175 C CA . ASN A 1 934 ? -0.195 -30.391 8.344 1 97.81 934 ASN A CA 1
ATOM 7176 C C . ASN A 1 934 ? 0.904 -30.641 7.312 1 97.81 934 ASN A C 1
ATOM 7178 O O . ASN A 1 934 ? 1.767 -29.781 7.098 1 97.81 934 ASN A O 1
ATOM 7182 N N . GLU A 1 935 ? 1.006 -31.844 6.797 1 96.88 935 GLU A N 1
ATOM 7183 C CA . GLU A 1 935 ? 2.102 -32.281 5.934 1 96.88 935 GLU A CA 1
ATOM 7184 C C . GLU A 1 935 ? 2.119 -31.484 4.629 1 96.88 935 GLU A C 1
ATOM 7186 O O . GLU A 1 935 ? 3.145 -31.422 3.949 1 96.88 935 GLU A O 1
ATOM 7191 N N . PHE A 1 936 ? 0.992 -30.766 4.289 1 96.88 936 PHE A N 1
ATOM 7192 C CA . PHE A 1 936 ? 0.892 -30.062 3.018 1 96.88 936 PHE A CA 1
ATOM 7193 C C . PHE A 1 936 ? 1.238 -28.578 3.189 1 96.88 936 PHE A C 1
ATOM 7195 O O . PHE A 1 936 ? 1.201 -27.812 2.227 1 96.88 936 PHE A O 1
ATOM 7202 N N . SER A 1 937 ? 1.549 -28.141 4.426 1 97.81 937 SER A N 1
ATOM 7203 C CA . SER A 1 937 ? 2.111 -26.812 4.633 1 97.81 937 SER A CA 1
ATOM 7204 C C . SER A 1 937 ? 3.562 -26.75 4.168 1 97.81 937 SER A C 1
ATOM 7206 O O . SER A 1 937 ? 4.453 -27.297 4.812 1 97.81 937 SER A O 1
ATOM 7208 N N . GLY A 1 938 ? 3.766 -26.031 2.984 1 97.06 938 GLY A N 1
ATOM 7209 C CA . GLY A 1 938 ? 5.09 -26.203 2.408 1 97.06 938 GLY A CA 1
ATOM 7210 C C . GLY A 1 938 ? 5.754 -24.891 2.049 1 97.06 938 GLY A C 1
ATOM 7211 O O . GLY A 1 938 ? 5.086 -23.859 1.922 1 97.06 938 GLY A O 1
ATOM 7212 N N . SER A 1 939 ? 7.109 -24.859 1.926 1 97.69 939 SER A N 1
ATOM 7213 C CA . SER A 1 939 ? 7.914 -23.703 1.522 1 97.69 939 SER A CA 1
ATOM 7214 C C . SER A 1 939 ? 7.773 -22.547 2.514 1 97.69 939 SER A C 1
ATOM 7216 O O . SER A 1 939 ? 8.008 -22.734 3.711 1 97.69 939 SER A O 1
ATOM 7218 N N . ASP A 1 940 ? 7.184 -21.469 2.047 1 98.44 940 ASP A N 1
ATOM 7219 C CA . ASP A 1 940 ? 6.926 -20.375 2.98 1 98.44 940 ASP A CA 1
ATOM 7220 C C . ASP A 1 940 ? 5.867 -20.781 4.008 1 98.44 940 ASP A C 1
ATOM 7222 O O . ASP A 1 940 ? 5.754 -20.141 5.062 1 98.44 940 ASP A O 1
ATOM 7226 N N . GLY A 1 941 ? 5.121 -21.859 3.701 1 98.25 941 GLY A N 1
ATOM 7227 C CA . GLY A 1 941 ? 4.211 -22.453 4.672 1 98.25 941 GLY A CA 1
ATOM 7228 C C . GLY A 1 941 ? 4.926 -23.172 5.801 1 98.25 941 GLY A C 1
ATOM 7229 O O . GLY A 1 941 ? 4.402 -23.25 6.914 1 98.25 941 GLY A O 1
ATOM 7230 N N . ASP A 1 942 ? 6.172 -23.766 5.543 1 98.5 942 ASP A N 1
ATOM 7231 C CA . ASP A 1 942 ? 7.051 -24.25 6.602 1 98.5 942 ASP A CA 1
ATOM 7232 C C . ASP A 1 942 ? 7.574 -23.109 7.461 1 98.5 942 ASP A C 1
ATOM 7234 O O . ASP A 1 942 ? 7.508 -23.156 8.688 1 98.5 942 ASP A O 1
ATOM 7238 N N . ILE A 1 943 ? 7.988 -22.109 6.773 1 98.62 943 ILE A N 1
ATOM 7239 C CA . ILE A 1 943 ? 8.719 -21.016 7.402 1 98.62 943 ILE A CA 1
ATOM 7240 C C . ILE A 1 943 ? 7.812 -20.281 8.383 1 98.62 943 ILE A C 1
ATOM 7242 O O . ILE A 1 943 ? 8.242 -19.922 9.484 1 98.62 943 ILE A O 1
ATOM 7246 N N . VAL A 1 944 ? 6.555 -20.031 8 1 98.5 944 VAL A N 1
ATOM 7247 C CA . VAL A 1 944 ? 5.645 -19.297 8.875 1 98.5 944 VAL A CA 1
ATOM 7248 C C . VAL A 1 944 ? 5.449 -20.078 10.18 1 98.5 944 VAL A C 1
ATOM 7250 O O . VAL A 1 944 ? 5.348 -19.469 11.25 1 98.5 944 VAL A O 1
ATOM 7253 N N . ASN A 1 945 ? 5.355 -21.406 10.102 1 98.44 945 ASN A N 1
ATOM 7254 C CA . ASN A 1 945 ? 5.184 -22.219 11.305 1 98.44 945 ASN A CA 1
ATOM 7255 C C . ASN A 1 945 ? 6.426 -22.172 12.188 1 98.44 945 ASN A C 1
ATOM 7257 O O . ASN A 1 945 ? 6.316 -22.094 13.414 1 98.44 945 ASN A O 1
ATOM 7261 N N . ALA A 1 946 ? 7.574 -22.266 11.531 1 98.44 946 ALA A N 1
ATOM 7262 C CA . ALA A 1 946 ? 8.82 -22.141 12.281 1 98.44 946 ALA A CA 1
ATOM 7263 C C . ALA A 1 946 ? 8.906 -20.766 12.961 1 98.44 946 ALA A C 1
ATOM 7265 O O . ALA A 1 946 ? 9.344 -20.672 14.109 1 98.44 946 ALA A O 1
ATOM 7266 N N . ALA A 1 947 ? 8.531 -19.734 12.258 1 98.31 947 ALA A N 1
ATOM 7267 C CA . ALA A 1 947 ? 8.578 -18.375 12.773 1 98.31 947 ALA A CA 1
ATOM 7268 C C . ALA A 1 947 ? 7.609 -18.188 13.938 1 98.31 947 ALA A C 1
ATOM 7270 O O . ALA A 1 947 ? 7.93 -17.531 14.93 1 98.31 947 ALA A O 1
ATOM 7271 N N . ILE A 1 948 ? 6.391 -18.734 13.852 1 98.19 948 ILE A N 1
ATOM 7272 C CA . ILE A 1 948 ? 5.391 -18.672 14.906 1 98.19 948 ILE A CA 1
ATOM 7273 C C . ILE A 1 948 ? 5.969 -19.266 16.203 1 98.19 948 ILE A C 1
ATOM 7275 O O . ILE A 1 948 ? 5.824 -18.672 17.266 1 98.19 948 ILE A O 1
ATOM 7279 N N . ARG A 1 949 ? 6.672 -20.344 16.062 1 97.56 949 ARG A N 1
ATOM 7280 C CA . ARG A 1 949 ? 7.289 -20.984 17.219 1 97.56 949 ARG A CA 1
ATOM 7281 C C . ARG A 1 949 ? 8.453 -20.156 17.75 1 97.56 949 ARG A C 1
ATOM 7283 O O . ARG A 1 949 ? 8.547 -19.922 18.953 1 97.56 949 ARG A O 1
ATOM 7290 N N . ALA A 1 950 ? 9.289 -19.719 16.812 1 97.62 950 ALA A N 1
ATOM 7291 C CA . ALA A 1 950 ? 10.477 -18.969 17.203 1 97.62 950 ALA A CA 1
ATOM 7292 C C . ALA A 1 950 ? 10.109 -17.688 17.922 1 97.62 950 ALA A C 1
ATOM 7294 O O . ALA A 1 950 ? 10.797 -17.266 18.859 1 97.62 950 ALA A O 1
ATOM 7295 N N . LEU A 1 951 ? 9 -17.016 17.547 1 97.19 951 LEU A N 1
ATOM 7296 C CA . LEU A 1 951 ? 8.586 -15.742 18.109 1 97.19 951 LEU A CA 1
ATOM 7297 C C . LEU A 1 951 ? 7.695 -15.945 19.328 1 97.19 951 LEU A C 1
ATOM 7299 O O . LEU A 1 951 ? 7.305 -14.977 19.984 1 97.19 951 LEU A O 1
ATOM 7303 N N . GLY A 1 952 ? 7.316 -17.188 19.609 1 96.5 952 GLY A N 1
ATOM 7304 C CA . GLY A 1 952 ? 6.48 -17.484 20.75 1 96.5 952 GLY A CA 1
ATOM 7305 C C . GLY A 1 952 ? 5.051 -17 20.594 1 96.5 952 GLY A C 1
ATOM 7306 O O . GLY A 1 952 ? 4.41 -16.594 21.578 1 96.5 952 GLY A O 1
ATOM 7307 N N . ILE A 1 953 ? 4.531 -16.891 19.375 1 97.38 953 ILE A N 1
ATOM 7308 C CA . ILE A 1 953 ? 3.178 -16.406 19.094 1 97.38 953 ILE A CA 1
ATOM 7309 C C . ILE A 1 953 ? 2.16 -17.391 19.672 1 97.38 953 ILE A C 1
ATOM 7311 O O . ILE A 1 953 ? 1.172 -16.984 20.297 1 97.38 953 ILE A O 1
ATOM 7315 N N . GLY A 1 954 ? 2.371 -18.688 19.453 1 97.75 954 GLY A N 1
ATOM 7316 C CA . GLY A 1 954 ? 1.526 -19.75 19.953 1 97.75 954 GLY A CA 1
ATOM 7317 C C . GLY A 1 954 ? 1.983 -21.125 19.516 1 97.75 954 GLY A C 1
ATOM 7318 O O . GLY A 1 954 ? 2.941 -21.25 18.75 1 97.75 954 GLY A O 1
ATOM 7319 N N . PRO A 1 955 ? 1.332 -22.156 20.047 1 98.44 955 PRO A N 1
ATOM 7320 C CA . PRO A 1 955 ? 1.68 -23.516 19.656 1 98.44 955 PRO A CA 1
ATOM 7321 C C . PRO A 1 955 ? 1.163 -23.875 18.266 1 98.44 955 PRO A C 1
ATOM 7323 O O . PRO A 1 955 ? 0.188 -23.297 17.797 1 98.44 955 PRO A O 1
ATOM 7326 N N . VAL A 1 956 ? 1.873 -24.781 17.656 1 98.69 956 VAL A N 1
ATOM 7327 C CA . VAL A 1 956 ? 1.454 -25.359 16.375 1 98.69 956 VAL A CA 1
ATOM 7328 C C . VAL A 1 956 ? 0.893 -26.766 16.609 1 98.69 956 VAL A C 1
ATOM 7330 O O . VAL A 1 956 ? 1.546 -27.609 17.219 1 98.69 956 VAL A O 1
ATOM 7333 N N . VAL A 1 957 ? -0.352 -26.953 16.125 1 98.81 957 VAL A N 1
ATOM 7334 C CA . VAL A 1 957 ? -1.048 -28.234 16.25 1 98.81 957 VAL A CA 1
ATOM 7335 C C . VAL A 1 957 ? -1.138 -28.906 14.875 1 98.81 957 VAL A C 1
ATOM 7337 O O . VAL A 1 957 ? -1.332 -28.234 13.859 1 98.81 957 VAL A O 1
ATOM 7340 N N . GLY A 1 958 ? -0.954 -30.203 14.781 1 98.69 958 GLY A N 1
ATOM 7341 C CA . GLY A 1 958 ? -1.13 -30.953 13.547 1 98.69 958 GLY A CA 1
ATOM 7342 C C . GLY A 1 958 ? -0.038 -31.969 13.305 1 98.69 958 GLY A C 1
ATOM 7343 O O . GLY A 1 958 ? 0.257 -32.781 14.18 1 98.69 958 GLY A O 1
ATOM 7344 N N . THR A 1 959 ? 0.481 -32 12.117 1 97.94 959 THR A N 1
ATOM 7345 C CA . THR A 1 959 ? 1.539 -32.938 11.75 1 97.94 959 THR A CA 1
ATOM 7346 C C . THR A 1 959 ? 2.721 -32.219 11.125 1 97.94 959 THR A C 1
ATOM 7348 O O . THR A 1 959 ? 2.623 -31.031 10.812 1 97.94 959 THR A O 1
ATOM 7351 N N . ARG A 1 960 ? 3.859 -32.906 11.031 1 97.5 960 ARG A N 1
ATOM 7352 C CA . ARG A 1 960 ? 5.074 -32.344 10.461 1 97.5 960 ARG A CA 1
ATOM 7353 C C . ARG A 1 960 ? 4.809 -31.781 9.07 1 97.5 960 ARG A C 1
ATOM 7355 O O . ARG A 1 960 ? 4.121 -32.406 8.258 1 97.5 960 ARG A O 1
ATOM 7362 N N . THR A 1 961 ? 5.332 -30.562 8.781 1 98.19 961 THR A N 1
ATOM 7363 C CA . THR A 1 961 ? 5.082 -29.859 7.52 1 98.19 961 THR A CA 1
ATOM 7364 C C . THR A 1 961 ? 5.969 -30.422 6.41 1 98.19 961 THR A C 1
ATOM 7366 O O . THR A 1 961 ? 6.68 -31.406 6.613 1 98.19 961 THR A O 1
ATOM 7369 N N . TRP A 1 962 ? 5.98 -29.828 5.215 1 97.56 962 TRP A N 1
ATOM 7370 C CA . TRP A 1 962 ? 6.523 -30.344 3.963 1 97.56 962 TRP A CA 1
ATOM 7371 C C . TRP A 1 962 ? 8.039 -30.484 4.043 1 97.56 962 TRP A C 1
ATOM 7373 O O . TRP A 1 962 ? 8.586 -31.547 3.736 1 97.56 962 TRP A O 1
ATOM 7383 N N . GLY A 1 963 ? 8.727 -29.391 4.367 1 97.81 963 GLY A N 1
ATOM 7384 C CA . GLY A 1 963 ? 10.164 -29.5 4.574 1 97.81 963 GLY A CA 1
ATOM 7385 C C . GLY A 1 963 ? 10.969 -29.062 3.365 1 97.81 963 GLY A C 1
ATOM 7386 O O . GLY A 1 963 ? 12.055 -29.594 3.117 1 97.81 963 GLY A O 1
ATOM 7387 N N . GLY A 1 964 ? 10.531 -28.219 2.498 1 97.44 964 GLY A N 1
ATOM 7388 C CA . GLY A 1 964 ? 11.289 -27.625 1.409 1 97.44 964 GLY A CA 1
ATOM 7389 C C . GLY A 1 964 ? 11.453 -26.125 1.55 1 97.44 964 GLY A C 1
ATOM 7390 O O . GLY A 1 964 ? 10.539 -25.359 1.229 1 97.44 964 GLY A O 1
ATOM 7391 N N . VAL A 1 965 ? 12.711 -25.688 1.963 1 98.06 965 VAL A N 1
ATOM 7392 C CA . VAL A 1 965 ? 12.812 -24.266 2.262 1 98.06 965 VAL A CA 1
ATOM 7393 C C . VAL A 1 965 ? 14.023 -23.672 1.55 1 98.06 965 VAL A C 1
ATOM 7395 O O . VAL A 1 965 ? 14.367 -22.5 1.764 1 98.06 965 VAL A O 1
ATOM 7398 N N . ILE A 1 966 ? 14.758 -24.438 0.711 1 97.94 966 ILE A N 1
ATOM 7399 C CA . ILE A 1 966 ? 15.758 -23.812 -0.138 1 97.94 966 ILE A CA 1
ATOM 7400 C C . ILE A 1 966 ? 15.078 -23.125 -1.32 1 97.94 966 ILE A C 1
ATOM 7402 O O . ILE A 1 966 ? 14.477 -23.781 -2.17 1 97.94 966 ILE A O 1
ATOM 7406 N N . GLY A 1 967 ? 15.203 -21.812 -1.383 1 97.19 967 GLY A N 1
ATOM 7407 C CA . GLY A 1 967 ? 14.406 -21 -2.293 1 97.19 967 GLY A CA 1
ATOM 7408 C C . GLY A 1 967 ? 14.961 -20.953 -3.701 1 97.19 967 GLY A C 1
ATOM 7409 O O . GLY A 1 967 ? 16.078 -21.438 -3.949 1 97.19 967 GLY A O 1
ATOM 7410 N N . ILE A 1 968 ? 14.125 -20.453 -4.59 1 97.69 968 ILE A N 1
ATOM 7411 C CA . ILE A 1 968 ? 14.469 -20.312 -6 1 97.69 968 ILE A CA 1
ATOM 7412 C C . ILE A 1 968 ? 14.062 -18.938 -6.5 1 97.69 968 ILE A C 1
ATOM 7414 O O . ILE A 1 968 ? 13.336 -18.219 -5.816 1 97.69 968 ILE A O 1
ATOM 7418 N N . ASP A 1 969 ? 14.531 -18.484 -7.578 1 94.5 969 ASP A N 1
ATOM 7419 C CA . ASP A 1 969 ? 14.141 -17.219 -8.18 1 94.5 969 ASP A CA 1
ATOM 7420 C C . ASP A 1 969 ? 13.508 -17.438 -9.555 1 94.5 969 ASP A C 1
ATOM 7422 O O . ASP A 1 969 ? 13.031 -16.484 -10.18 1 94.5 969 ASP A O 1
ATOM 7426 N N . SER A 1 970 ? 13.422 -18.672 -10.07 1 95.81 970 SER A N 1
ATOM 7427 C CA . SER A 1 970 ? 12.781 -19.031 -11.336 1 95.81 970 SER A CA 1
ATOM 7428 C C . SER A 1 970 ? 13.281 -18.141 -12.477 1 95.81 970 SER A C 1
ATOM 7430 O O . SER A 1 970 ? 12.492 -17.656 -13.289 1 95.81 970 SER A O 1
ATOM 7432 N N . ARG A 1 971 ? 14.469 -18.031 -12.656 1 94.62 971 ARG A N 1
ATOM 7433 C CA . ARG A 1 971 ? 15.055 -17.031 -13.555 1 94.62 971 ARG A CA 1
ATOM 7434 C C . ARG A 1 971 ? 15.32 -17.641 -14.93 1 94.62 971 ARG A C 1
ATOM 7436 O O . ARG A 1 971 ? 15.344 -16.922 -15.93 1 94.62 971 ARG A O 1
ATOM 7443 N N . TYR A 1 972 ? 15.477 -18.906 -15.039 1 97 972 TYR A N 1
ATOM 7444 C CA . TYR A 1 972 ? 16.062 -19.453 -16.25 1 97 972 TYR A CA 1
ATOM 7445 C C . TYR A 1 972 ? 15.055 -20.312 -17.016 1 97 972 TYR A C 1
ATOM 7447 O O . TYR A 1 972 ? 14.359 -21.141 -16.422 1 97 972 TYR A O 1
ATOM 7455 N N . ARG A 1 973 ? 15.008 -20.047 -18.266 1 97.44 973 ARG A N 1
ATOM 7456 C CA . ARG A 1 973 ? 14.219 -20.844 -19.219 1 97.44 973 ARG A CA 1
ATOM 7457 C C . ARG A 1 973 ? 15.117 -21.438 -20.297 1 97.44 973 ARG A C 1
ATOM 7459 O O . ARG A 1 973 ? 16.047 -20.797 -20.766 1 97.44 973 ARG A O 1
ATOM 7466 N N . LEU A 1 974 ? 14.828 -22.594 -20.672 1 98.12 974 LEU A N 1
ATOM 7467 C CA . LEU A 1 974 ? 15.562 -23.25 -21.734 1 98.12 974 LEU A CA 1
ATOM 7468 C C . LEU A 1 974 ? 15.086 -22.766 -23.109 1 98.12 974 LEU A C 1
ATOM 7470 O O . LEU A 1 974 ? 14.219 -21.891 -23.188 1 98.12 974 LEU A O 1
ATOM 7474 N N . VAL A 1 975 ? 15.672 -23.266 -24.141 1 97.19 975 VAL A N 1
ATOM 7475 C CA . VAL A 1 975 ? 15.531 -22.734 -25.5 1 97.19 975 VAL A CA 1
ATOM 7476 C C . VAL A 1 975 ? 14.07 -22.812 -25.922 1 97.19 975 VAL A C 1
ATOM 7478 O O . VAL A 1 975 ? 13.594 -21.953 -26.672 1 97.19 975 VAL A O 1
ATOM 7481 N N . ASP A 1 976 ? 13.383 -23.812 -25.484 1 95.81 976 ASP A N 1
ATOM 7482 C CA . ASP A 1 976 ? 11.992 -23.984 -25.906 1 95.81 976 ASP A CA 1
ATOM 7483 C C . ASP A 1 976 ? 11.039 -23.312 -24.906 1 95.81 976 ASP A C 1
ATOM 7485 O O . ASP A 1 976 ? 9.828 -23.531 -24.969 1 95.81 976 ASP A O 1
ATOM 7489 N N . GLY A 1 977 ? 11.57 -22.609 -23.938 1 95.88 977 GLY A N 1
ATOM 7490 C CA . GLY A 1 977 ? 10.758 -21.906 -22.969 1 95.88 977 GLY A CA 1
ATOM 7491 C C . GLY A 1 977 ? 10.516 -22.703 -21.703 1 95.88 977 GLY A C 1
ATOM 7492 O O . GLY A 1 977 ? 9.898 -22.203 -20.75 1 95.88 977 GLY A O 1
ATOM 7493 N N . THR A 1 978 ? 11.023 -23.922 -21.531 1 97.88 978 THR A N 1
ATOM 7494 C CA . THR A 1 978 ? 10.883 -24.734 -20.328 1 97.88 978 THR A CA 1
ATOM 7495 C C . THR A 1 978 ? 11.586 -24.078 -19.141 1 97.88 978 THR A C 1
ATOM 7497 O O . THR A 1 978 ? 12.766 -23.719 -19.234 1 97.88 978 THR A O 1
ATOM 7500 N N . LEU A 1 979 ? 10.82 -23.859 -18.125 1 98.12 979 LEU A N 1
ATOM 7501 C CA . LEU A 1 979 ? 11.375 -23.281 -16.906 1 98.12 979 LEU A CA 1
ATOM 7502 C C . LEU A 1 979 ? 12.094 -24.359 -16.078 1 98.12 979 LEU A C 1
ATOM 7504 O O . LEU A 1 979 ? 11.562 -25.453 -15.875 1 98.12 979 LEU A O 1
ATOM 7508 N N . ILE A 1 980 ? 13.266 -24.141 -15.719 1 98.19 980 ILE A N 1
ATOM 7509 C CA . ILE A 1 980 ? 13.992 -24.969 -14.75 1 98.19 980 ILE A CA 1
ATOM 7510 C C . ILE A 1 980 ? 14.391 -24.109 -13.555 1 98.19 980 ILE A C 1
ATOM 7512 O O . ILE A 1 980 ? 14.734 -22.938 -13.711 1 98.19 980 ILE A O 1
ATOM 7516 N N . THR A 1 981 ? 14.234 -24.609 -12.383 1 98.19 981 THR A N 1
ATOM 7517 C CA . THR A 1 981 ? 14.586 -23.844 -11.188 1 98.19 981 THR A CA 1
ATOM 7518 C C . THR A 1 981 ? 15.812 -24.438 -10.508 1 98.19 981 THR A C 1
ATOM 7520 O O . THR A 1 981 ? 16.047 -25.641 -10.602 1 98.19 981 THR A O 1
ATOM 7523 N N . GLN A 1 982 ? 16.625 -23.672 -9.891 1 97.62 982 GLN A N 1
ATOM 7524 C CA . GLN A 1 982 ? 17.781 -24.047 -9.094 1 97.62 982 GLN A CA 1
ATOM 7525 C C . GLN A 1 982 ? 17.609 -23.641 -7.637 1 97.62 982 GLN A C 1
ATOM 7527 O O . GLN A 1 982 ? 17.469 -22.453 -7.336 1 97.62 982 GLN A O 1
ATOM 7532 N N . PRO A 1 983 ? 17.531 -24.625 -6.707 1 97.94 983 PRO A N 1
ATOM 7533 C CA . PRO A 1 983 ? 17.609 -24.219 -5.305 1 97.94 983 PRO A CA 1
ATOM 7534 C C . PRO A 1 983 ? 18.891 -23.438 -4.996 1 97.94 983 PRO A C 1
ATOM 7536 O O . PRO A 1 983 ? 19.984 -24 -5.035 1 97.94 983 PRO A O 1
ATOM 7539 N N . LYS A 1 984 ? 18.656 -22.172 -4.754 1 97.25 984 LYS A N 1
ATOM 7540 C CA . LYS A 1 984 ? 19.797 -21.281 -4.664 1 97.25 984 LYS A CA 1
ATOM 7541 C C . LYS A 1 984 ? 19.859 -20.594 -3.299 1 97.25 984 LYS A C 1
ATOM 7543 O O . LYS A 1 984 ? 20.938 -20.203 -2.844 1 97.25 984 LYS A O 1
ATOM 7548 N N . TYR A 1 985 ? 18.828 -20.453 -2.543 1 97.25 985 TYR A N 1
ATOM 7549 C CA . TYR A 1 985 ? 18.703 -19.625 -1.349 1 97.25 985 TYR A CA 1
ATOM 7550 C C . TYR A 1 985 ? 18.484 -20.484 -0.109 1 97.25 985 TYR A C 1
ATOM 7552 O O . TYR A 1 985 ? 17.344 -20.797 0.239 1 97.25 985 TYR A O 1
ATOM 7560 N N . ALA A 1 986 ? 19.547 -20.781 0.55 1 96.62 986 ALA A N 1
ATOM 7561 C CA . ALA A 1 986 ? 19.438 -21.578 1.773 1 96.62 986 ALA A CA 1
ATOM 7562 C C . ALA A 1 986 ? 18.781 -20.781 2.889 1 96.62 986 ALA A C 1
ATOM 7564 O O . ALA A 1 986 ? 18.969 -19.562 2.99 1 96.62 986 ALA A O 1
ATOM 7565 N N . PHE A 1 987 ? 18.047 -21.422 3.725 1 97.44 987 PHE A N 1
ATOM 7566 C CA . PHE A 1 987 ? 17.266 -20.703 4.734 1 97.44 987 PHE A CA 1
ATOM 7567 C C . PHE A 1 987 ? 17.547 -21.281 6.121 1 97.44 987 PHE A C 1
ATOM 7569 O O . PHE A 1 987 ? 17.328 -22.469 6.363 1 97.44 987 PHE A O 1
ATOM 7576 N N . TRP A 1 988 ? 18.047 -20.469 7.016 1 97.75 988 TRP A N 1
ATOM 7577 C CA . TRP A 1 988 ? 18.312 -20.812 8.414 1 97.75 988 TRP A CA 1
ATOM 7578 C C . TRP A 1 988 ? 17.188 -20.281 9.312 1 97.75 988 TRP A C 1
ATOM 7580 O O . TRP A 1 988 ? 16.719 -19.172 9.125 1 97.75 988 TRP A O 1
ATOM 7590 N N . LEU A 1 989 ? 16.719 -21.062 10.305 1 97.62 989 LEU A N 1
ATOM 7591 C CA . LEU A 1 989 ? 15.648 -20.656 11.211 1 97.62 989 LEU A CA 1
ATOM 7592 C C . LEU A 1 989 ? 16.031 -20.938 12.664 1 97.62 989 LEU A C 1
ATOM 7594 O O . LEU A 1 989 ? 16.562 -22.016 12.969 1 97.62 989 LEU A O 1
ATOM 7598 N N . GLU A 1 990 ? 15.75 -19.984 13.492 1 96.94 990 GLU A N 1
ATOM 7599 C CA . GLU A 1 990 ? 15.969 -20.172 14.922 1 96.94 990 GLU A CA 1
ATOM 7600 C C . GLU A 1 990 ? 15.25 -21.422 15.43 1 96.94 990 GLU A C 1
ATOM 7602 O O . GLU A 1 990 ? 14.07 -21.625 15.141 1 96.94 990 GLU A O 1
ATOM 7607 N N . GLY A 1 991 ? 15.992 -22.266 16.188 1 95.75 991 GLY A N 1
ATOM 7608 C CA . GLY A 1 991 ? 15.43 -23.516 16.672 1 95.75 991 GLY A CA 1
ATOM 7609 C C . GLY A 1 991 ? 15.742 -24.703 15.773 1 95.75 991 GLY A C 1
ATOM 7610 O O . GLY A 1 991 ? 16.062 -25.781 16.266 1 95.75 991 GLY A O 1
ATOM 7611 N N . TYR A 1 992 ? 15.766 -24.516 14.438 1 96.44 992 TYR A N 1
ATOM 7612 C CA . TYR A 1 992 ? 15.93 -25.594 13.477 1 96.44 992 TYR A CA 1
ATOM 7613 C C . TYR A 1 992 ? 17.281 -25.5 12.781 1 96.44 992 TYR A C 1
ATOM 7615 O O . TYR A 1 992 ? 17.766 -26.484 12.219 1 96.44 992 TYR A O 1
ATOM 7623 N N . GLY A 1 993 ? 17.859 -24.281 12.805 1 96.69 993 GLY A N 1
ATOM 7624 C CA . GLY A 1 993 ? 19.031 -24.078 11.961 1 96.69 993 GLY A CA 1
ATOM 7625 C C . GLY A 1 993 ? 18.75 -24.328 10.492 1 96.69 993 GLY A C 1
ATOM 7626 O O . GLY A 1 993 ? 17.812 -23.75 9.93 1 96.69 993 GLY A O 1
ATOM 7627 N N . TRP A 1 994 ? 19.516 -25.234 9.953 1 96.12 994 TRP A N 1
ATOM 7628 C CA . TRP A 1 994 ? 19.344 -25.578 8.547 1 96.12 994 TRP A CA 1
ATOM 7629 C C . TRP A 1 994 ? 18.469 -26.812 8.391 1 96.12 994 TRP A C 1
ATOM 7631 O O . TRP A 1 994 ? 18.344 -27.359 7.289 1 96.12 994 TRP A O 1
ATOM 7641 N N . GLY A 1 995 ? 17.797 -27.266 9.43 1 95.88 995 GLY A N 1
ATOM 7642 C CA . GLY A 1 995 ? 17.234 -28.609 9.508 1 95.88 995 GLY A CA 1
ATOM 7643 C C . GLY A 1 995 ? 15.797 -28.672 9.016 1 95.88 995 GLY A C 1
ATOM 7644 O O . GLY A 1 995 ? 15.211 -29.766 8.977 1 95.88 995 GLY A O 1
ATOM 7645 N N . VAL A 1 996 ? 15.148 -27.547 8.586 1 97.81 996 VAL A N 1
ATOM 7646 C CA . VAL A 1 996 ? 13.781 -27.625 8.078 1 97.81 996 VAL A CA 1
ATOM 7647 C C . VAL A 1 996 ? 13.773 -28.344 6.734 1 97.81 996 VAL A C 1
ATOM 7649 O O . VAL A 1 996 ? 12.852 -29.109 6.434 1 97.81 996 VAL A O 1
ATOM 7652 N N . GLU A 1 997 ? 14.805 -28.125 5.922 1 97.25 997 GLU A N 1
ATOM 7653 C CA . GLU A 1 997 ? 14.93 -28.781 4.625 1 97.25 997 GLU A CA 1
ATOM 7654 C C . GLU A 1 997 ? 14.953 -30.297 4.777 1 97.25 997 GLU A C 1
ATOM 7656 O O . GLU A 1 997 ? 15.742 -30.828 5.559 1 97.25 997 GLU A O 1
ATOM 7661 N N . ASN A 1 998 ? 14.039 -31.016 3.998 1 96.56 998 ASN A N 1
ATOM 7662 C CA . ASN A 1 998 ? 13.938 -32.469 3.951 1 96.56 998 ASN A CA 1
ATOM 7663 C C . ASN A 1 998 ? 13.398 -33.031 5.262 1 96.56 998 ASN A C 1
ATOM 7665 O O . ASN A 1 998 ? 13.508 -34.25 5.516 1 96.56 998 ASN A O 1
ATOM 7669 N N . HIS A 1 999 ? 12.844 -32.25 6.141 1 97.44 999 HIS A N 1
ATOM 7670 C CA . HIS A 1 999 ? 12.258 -32.688 7.391 1 97.44 999 HIS A CA 1
ATOM 7671 C C . HIS A 1 999 ? 10.906 -32.031 7.641 1 97.44 999 HIS A C 1
ATOM 7673 O O . HIS A 1 999 ? 9.898 -32.719 7.812 1 97.44 999 HIS A O 1
ATOM 7679 N N . GLY A 1 1000 ? 10.883 -30.672 7.629 1 97.94 1000 GLY A N 1
ATOM 7680 C CA . GLY A 1 1000 ? 9.695 -29.906 7.965 1 97.94 1000 GLY A CA 1
ATOM 7681 C C . GLY A 1 1000 ? 9.703 -29.375 9.391 1 97.94 1000 GLY A C 1
ATOM 7682 O O . GLY A 1 1000 ? 10.734 -29.422 10.07 1 97.94 1000 GLY A O 1
ATOM 7683 N N . VAL A 1 1001 ? 8.656 -28.734 9.82 1 98.56 1001 VAL A N 1
ATOM 7684 C CA . VAL A 1 1001 ? 8.469 -28.219 11.164 1 98.56 1001 VAL A CA 1
ATOM 7685 C C . VAL A 1 1001 ? 7.59 -29.156 11.977 1 98.56 1001 VAL A C 1
ATOM 7687 O O . VAL A 1 1001 ? 6.465 -29.469 11.578 1 98.56 1001 VAL A O 1
ATOM 7690 N N . ASP A 1 1002 ? 8.156 -29.656 13.078 1 98.19 1002 ASP A N 1
ATOM 7691 C CA . ASP A 1 1002 ? 7.367 -30.5 13.984 1 98.19 1002 ASP A CA 1
ATOM 7692 C C . ASP A 1 1002 ? 6.359 -29.656 14.758 1 98.19 1002 ASP A C 1
ATOM 7694 O O . ASP A 1 1002 ? 6.688 -28.578 15.25 1 98.19 1002 ASP A O 1
ATOM 7698 N N . PRO A 1 1003 ? 5.113 -30.156 14.82 1 98.38 1003 PRO A N 1
ATOM 7699 C CA . PRO A 1 1003 ? 4.164 -29.406 15.656 1 98.38 1003 PRO A CA 1
ATOM 7700 C C . PRO A 1 1003 ? 4.488 -29.516 17.141 1 98.38 1003 PRO A C 1
ATOM 7702 O O . PRO A 1 1003 ? 5.246 -30.391 17.562 1 98.38 1003 PRO A O 1
ATOM 7705 N N . ASP A 1 1004 ? 3.99 -28.625 17.922 1 98.44 1004 ASP A N 1
ATOM 7706 C CA . ASP A 1 1004 ? 4.078 -28.703 19.375 1 98.44 1004 ASP A CA 1
ATOM 7707 C C . ASP A 1 1004 ? 3.17 -29.812 19.906 1 98.44 1004 ASP A C 1
ATOM 7709 O O . ASP A 1 1004 ? 3.502 -30.469 20.906 1 98.44 1004 ASP A O 1
ATOM 7713 N N . VAL A 1 1005 ? 2.031 -29.953 19.281 1 98.69 1005 VAL A N 1
ATOM 7714 C CA . VAL A 1 1005 ? 1.07 -31 19.578 1 98.69 1005 VAL A CA 1
ATOM 7715 C C . VAL A 1 1005 ? 0.742 -31.797 18.312 1 98.69 1005 VAL A C 1
ATOM 7717 O O . VAL A 1 1005 ? 0.046 -31.297 17.438 1 98.69 1005 VAL A O 1
ATOM 7720 N N . GLU A 1 1006 ? 1.164 -33.031 18.234 1 98.56 1006 GLU A N 1
ATOM 7721 C CA . GLU A 1 1006 ? 0.93 -33.844 17.047 1 98.56 1006 GLU A CA 1
ATOM 7722 C C . GLU A 1 1006 ? -0.463 -34.469 17.062 1 98.56 1006 GLU A C 1
ATOM 7724 O O . GLU A 1 1006 ? -0.848 -35.094 18.062 1 98.56 1006 GLU A O 1
ATOM 7729 N N . VAL A 1 1007 ? -1.2 -34.188 16.125 1 98.62 1007 VAL A N 1
ATOM 7730 C CA . VAL A 1 1007 ? -2.516 -34.781 15.922 1 98.62 1007 VAL A CA 1
ATOM 7731 C C . VAL A 1 1007 ? -2.627 -35.312 14.492 1 98.62 1007 VAL A C 1
ATOM 7733 O O . VAL A 1 1007 ? -2.703 -34.531 13.539 1 98.62 1007 VAL A O 1
ATOM 7736 N N . VAL A 1 1008 ? -2.678 -36.625 14.32 1 96.81 1008 VAL A N 1
ATOM 7737 C CA . VAL A 1 1008 ? -2.75 -37.281 13.008 1 96.81 1008 VAL A CA 1
ATOM 7738 C C . VAL A 1 1008 ? -4.207 -37.344 12.555 1 96.81 1008 VAL A C 1
ATOM 7740 O O . VAL A 1 1008 ? -5.082 -37.75 13.336 1 96.81 1008 VAL A O 1
ATOM 7743 N N . GLN A 1 1009 ? -4.504 -36.844 11.398 1 96.31 1009 GLN A N 1
ATOM 7744 C CA . GLN A 1 1009 ? -5.793 -37.094 10.758 1 96.31 1009 GLN A CA 1
ATOM 7745 C C . GLN A 1 1009 ? -5.84 -38.469 10.094 1 96.31 1009 GLN A C 1
ATOM 7747 O O . GLN A 1 1009 ? -5.32 -38.625 8.984 1 96.31 1009 GLN A O 1
ATOM 7752 N N . ARG A 1 1010 ? -6.516 -39.469 10.664 1 96.19 1010 ARG A N 1
ATOM 7753 C CA . ARG A 1 1010 ? -6.539 -40.844 10.188 1 96.19 1010 ARG A CA 1
ATOM 7754 C C . ARG A 1 1010 ? -7.621 -41.031 9.125 1 96.19 1010 ARG A C 1
ATOM 7756 O O . ARG A 1 1010 ? -8.57 -40.25 9.047 1 96.19 1010 ARG A O 1
ATOM 7763 N N . PRO A 1 1011 ? -7.457 -42.094 8.219 1 96.31 1011 PRO A N 1
ATOM 7764 C CA . PRO A 1 1011 ? -8.5 -42.344 7.23 1 96.31 1011 PRO A CA 1
ATOM 7765 C C . PRO A 1 1011 ? -9.898 -42.438 7.844 1 96.31 1011 PRO A C 1
ATOM 7767 O O . PRO A 1 1011 ? -10.852 -41.906 7.273 1 96.31 1011 PRO A O 1
ATOM 7770 N N . GLN A 1 1012 ? -10.055 -43.031 9.023 1 96.06 1012 GLN A N 1
ATOM 7771 C CA . GLN A 1 1012 ? -11.367 -43.156 9.664 1 96.06 1012 GLN A CA 1
ATOM 7772 C C . GLN A 1 1012 ? -11.891 -41.812 10.133 1 96.06 1012 GLN A C 1
ATOM 7774 O O . GLN A 1 1012 ? -13.102 -41.594 10.227 1 96.06 1012 GLN A O 1
ATOM 7779 N N . ASP A 1 1013 ? -11.023 -40.812 10.555 1 96.44 1013 ASP A N 1
ATOM 7780 C CA . ASP A 1 1013 ? -11.461 -39.438 10.875 1 96.44 1013 ASP A CA 1
ATOM 7781 C C . ASP A 1 1013 ? -12.094 -38.781 9.664 1 96.44 1013 ASP A C 1
ATOM 7783 O O . ASP A 1 1013 ? -13.133 -38.125 9.781 1 96.44 1013 ASP A O 1
ATOM 7787 N N . TRP A 1 1014 ? -11.461 -38.938 8.492 1 95.12 1014 TRP A N 1
ATOM 7788 C CA . TRP A 1 1014 ? -12.008 -38.406 7.25 1 95.12 1014 TRP A CA 1
ATOM 7789 C C . TRP A 1 1014 ? -13.367 -39.031 6.941 1 95.12 1014 TRP A C 1
ATOM 7791 O O . TRP A 1 1014 ? -14.312 -38.312 6.578 1 95.12 1014 TRP A O 1
ATOM 7801 N N . ALA A 1 1015 ? -13.414 -40.344 7.039 1 94.88 1015 ALA A N 1
ATOM 7802 C CA . ALA A 1 1015 ? -14.648 -41.062 6.75 1 94.88 1015 ALA A CA 1
ATOM 7803 C C . ALA A 1 1015 ? -15.789 -40.594 7.645 1 94.88 1015 ALA A C 1
ATOM 7805 O O . ALA A 1 1015 ? -16.938 -40.5 7.211 1 94.88 1015 ALA A O 1
ATOM 7806 N N . ALA A 1 1016 ? -15.461 -40.25 8.883 1 95.69 1016 ALA A N 1
ATOM 7807 C CA . ALA A 1 1016 ? -16.469 -39.844 9.852 1 95.69 1016 ALA A CA 1
ATOM 7808 C C . ALA A 1 1016 ? -16.734 -38.344 9.766 1 95.69 1016 ALA A C 1
ATOM 7810 O O . ALA A 1 1016 ? -17.594 -37.812 10.469 1 95.69 1016 ALA A O 1
ATOM 7811 N N . GLY A 1 1017 ? -16.016 -37.594 8.977 1 94.75 1017 GLY A N 1
ATOM 7812 C CA . GLY A 1 1017 ? -16.188 -36.156 8.844 1 94.75 1017 GLY A CA 1
ATOM 7813 C C . GLY A 1 1017 ? -15.656 -35.406 10.039 1 94.75 1017 GLY A C 1
ATOM 7814 O O . GLY A 1 1017 ? -16.125 -34.281 10.328 1 94.75 1017 GLY A O 1
ATOM 7815 N N . ARG A 1 1018 ? -14.719 -36 10.75 1 96.44 1018 ARG A N 1
ATOM 7816 C CA . ARG A 1 1018 ? -14.133 -35.344 11.922 1 96.44 1018 ARG A CA 1
ATOM 7817 C C . ARG A 1 1018 ? -12.852 -34.594 11.562 1 96.44 1018 ARG A C 1
ATOM 7819 O O . ARG A 1 1018 ? -12.047 -35.094 10.773 1 96.44 1018 ARG A O 1
ATOM 7826 N N . ASP A 1 1019 ? -12.758 -33.406 12.109 1 97.94 1019 ASP A N 1
ATOM 7827 C CA . ASP A 1 1019 ? -11.516 -32.656 11.992 1 97.94 1019 ASP A CA 1
ATOM 7828 C C . ASP A 1 1019 ? -10.742 -32.688 13.305 1 97.94 1019 ASP A C 1
ATOM 7830 O O . ASP A 1 1019 ? -10.812 -31.719 14.086 1 97.94 1019 ASP A O 1
ATOM 7834 N N . ALA A 1 1020 ? -9.977 -33.688 13.461 1 98.38 1020 ALA A N 1
ATOM 7835 C CA . ALA A 1 1020 ? -9.305 -33.906 14.734 1 98.38 1020 ALA A CA 1
ATOM 7836 C C . ALA A 1 1020 ? -8.289 -32.812 15.031 1 98.38 1020 ALA A C 1
ATOM 7838 O O . ALA A 1 1020 ? -8.102 -32.438 16.188 1 98.38 1020 ALA A O 1
ATOM 7839 N N . GLN A 1 1021 ? -7.645 -32.312 14.031 1 98.69 1021 GLN A N 1
ATOM 7840 C CA . GLN A 1 1021 ? -6.613 -31.281 14.219 1 98.69 1021 GLN A CA 1
ATOM 7841 C C . GLN A 1 1021 ? -7.223 -29.953 14.648 1 98.69 1021 GLN A C 1
ATOM 7843 O O . GLN A 1 1021 ? -6.746 -29.312 15.594 1 98.69 1021 GLN A O 1
ATOM 7848 N N . LEU A 1 1022 ? -8.281 -29.469 13.953 1 98.75 1022 LEU A N 1
ATOM 7849 C CA . LEU A 1 1022 ? -8.953 -28.219 14.312 1 98.75 1022 LEU A CA 1
ATOM 7850 C C . LEU A 1 1022 ? -9.578 -28.312 15.695 1 98.75 1022 LEU A C 1
ATOM 7852 O O . LEU A 1 1022 ? -9.508 -27.359 16.484 1 98.75 1022 LEU A O 1
ATOM 7856 N N . ASP A 1 1023 ? -10.195 -29.5 16 1 98.81 1023 ASP A N 1
ATOM 7857 C CA . ASP A 1 1023 ? -10.797 -29.703 17.312 1 98.81 1023 ASP A CA 1
ATOM 7858 C C . ASP A 1 1023 ? -9.75 -29.609 18.422 1 98.81 1023 ASP A C 1
ATOM 7860 O O . ASP A 1 1023 ? -10 -29.016 19.484 1 98.81 1023 ASP A O 1
ATOM 7864 N N . ALA A 1 1024 ? -8.609 -30.203 18.156 1 98.81 1024 ALA A N 1
ATOM 7865 C CA . ALA A 1 1024 ? -7.527 -30.125 19.125 1 98.81 1024 ALA A CA 1
ATOM 7866 C C . ALA A 1 1024 ? -7.062 -28.688 19.312 1 98.81 1024 ALA A C 1
ATOM 7868 O O . ALA A 1 1024 ? -6.75 -28.266 20.438 1 98.81 1024 ALA A O 1
ATOM 7869 N N . ALA A 1 1025 ? -6.965 -27.938 18.266 1 98.88 1025 ALA A N 1
ATOM 7870 C CA . ALA A 1 1025 ? -6.559 -26.531 18.328 1 98.88 1025 ALA A CA 1
ATOM 7871 C C . ALA A 1 1025 ? -7.555 -25.719 19.156 1 98.88 1025 ALA A C 1
ATOM 7873 O O . ALA A 1 1025 ? -7.164 -24.859 19.938 1 98.88 1025 ALA A O 1
ATOM 7874 N N . ILE A 1 1026 ? -8.867 -25.938 18.938 1 98.88 1026 ILE A N 1
ATOM 7875 C CA . ILE A 1 1026 ? -9.922 -25.25 19.672 1 98.88 1026 ILE A CA 1
ATOM 7876 C C . ILE A 1 1026 ? -9.781 -25.547 21.172 1 98.88 1026 ILE A C 1
ATOM 7878 O O . ILE A 1 1026 ? -9.805 -24.641 21.984 1 98.88 1026 ILE A O 1
ATOM 7882 N N . ALA A 1 1027 ? -9.594 -26.844 21.484 1 98.69 1027 ALA A N 1
ATOM 7883 C CA . ALA A 1 1027 ? -9.461 -27.25 22.891 1 98.69 1027 ALA A CA 1
ATOM 7884 C C . ALA A 1 1027 ? -8.25 -26.578 23.531 1 98.69 1027 ALA A C 1
ATOM 7886 O O . ALA A 1 1027 ? -8.328 -26.078 24.656 1 98.69 1027 ALA A O 1
ATOM 7887 N N . LEU A 1 1028 ? -7.164 -26.547 22.797 1 98.62 1028 LEU A N 1
ATOM 7888 C CA . LEU A 1 1028 ? -5.934 -25.938 23.297 1 98.62 1028 LEU A CA 1
ATOM 7889 C C . LEU A 1 1028 ? -6.109 -24.438 23.516 1 98.62 1028 LEU A C 1
ATOM 7891 O O . LEU A 1 1028 ? -5.613 -23.891 24.5 1 98.62 1028 LEU A O 1
ATOM 7895 N N . ALA A 1 1029 ? -6.754 -23.75 22.578 1 98.75 1029 ALA A N 1
ATOM 7896 C CA . ALA A 1 1029 ? -6.988 -22.312 22.688 1 98.75 1029 ALA A CA 1
ATOM 7897 C C . ALA A 1 1029 ? -7.871 -21.984 23.875 1 98.75 1029 ALA A C 1
ATOM 7899 O O . ALA A 1 1029 ? -7.617 -21.016 24.609 1 98.75 1029 ALA A O 1
ATOM 7900 N N . LEU A 1 1030 ? -8.945 -22.766 24.094 1 98.62 1030 LEU A N 1
ATOM 7901 C CA . LEU A 1 1030 ? -9.852 -22.547 25.219 1 98.62 1030 LEU A CA 1
ATOM 7902 C C . LEU A 1 1030 ? -9.141 -22.781 26.547 1 98.62 1030 LEU A C 1
ATOM 7904 O O . LEU A 1 1030 ? -9.359 -22.062 27.516 1 98.62 1030 LEU A O 1
ATOM 7908 N N . GLU A 1 1031 ? -8.289 -23.828 26.594 1 98.31 1031 GLU A N 1
ATOM 7909 C CA . GLU A 1 1031 ? -7.492 -24.078 27.797 1 98.31 1031 GLU A CA 1
ATOM 7910 C C . GLU A 1 1031 ? -6.543 -22.922 28.078 1 98.31 1031 GLU A C 1
ATOM 7912 O O . GLU A 1 1031 ? -6.402 -22.484 29.219 1 98.31 1031 GLU A O 1
ATOM 7917 N N . ALA A 1 1032 ? -5.918 -22.453 27.016 1 98.19 1032 ALA A N 1
ATOM 7918 C CA . ALA A 1 1032 ? -4.996 -21.328 27.156 1 98.19 1032 ALA A CA 1
ATOM 7919 C C . ALA A 1 1032 ? -5.727 -20.078 27.641 1 98.19 1032 ALA A C 1
ATOM 7921 O O . ALA A 1 1032 ? -5.176 -19.281 28.406 1 98.19 1032 ALA A O 1
ATOM 7922 N N . LEU A 1 1033 ? -6.941 -19.812 27.188 1 97.75 1033 LEU A N 1
ATOM 7923 C CA . LEU A 1 1033 ? -7.75 -18.656 27.562 1 97.75 1033 LEU A CA 1
ATOM 7924 C C . LEU A 1 1033 ? -8.078 -18.688 29.047 1 97.75 1033 LEU A C 1
ATOM 7926 O O . LEU A 1 1033 ? -8.234 -17.641 29.672 1 97.75 1033 LEU A O 1
ATOM 7930 N N . GLN A 1 1034 ? -8.203 -19.891 29.594 1 97.19 1034 GLN A N 1
ATOM 7931 C CA . GLN A 1 1034 ? -8.453 -20.031 31.016 1 97.19 1034 GLN A CA 1
ATOM 7932 C C . GLN A 1 1034 ? -7.227 -19.625 31.828 1 97.19 1034 GLN A C 1
ATOM 7934 O O . GLN A 1 1034 ? -7.352 -19.016 32.875 1 97.19 1034 GLN A O 1
ATOM 7939 N N . GLU A 1 1035 ? -6.133 -19.891 31.297 1 96.75 1035 GLU A N 1
ATOM 7940 C CA . GLU A 1 1035 ? -4.883 -19.547 31.984 1 96.75 1035 GLU A CA 1
ATOM 7941 C C . GLU A 1 1035 ? -4.52 -18.078 31.781 1 96.75 1035 GLU A C 1
ATOM 7943 O O . GLU A 1 1035 ? -4.008 -17.438 32.688 1 96.75 1035 GLU A O 1
ATOM 7948 N N . ARG A 1 1036 ? -4.707 -17.609 30.547 1 95.38 1036 ARG A N 1
ATOM 7949 C CA . ARG A 1 1036 ? -4.379 -16.234 30.172 1 95.38 1036 ARG A CA 1
ATOM 7950 C C . ARG A 1 1036 ? -5.555 -15.578 29.453 1 95.38 1036 ARG A C 1
ATOM 7952 O O . ARG A 1 1036 ? -5.578 -15.5 28.219 1 95.38 1036 ARG A O 1
ATOM 7959 N N . PRO A 1 1037 ? -6.375 -14.938 30.141 1 97.38 1037 PRO A N 1
ATOM 7960 C CA . PRO A 1 1037 ? -7.57 -14.336 29.547 1 97.38 1037 PRO A CA 1
ATOM 7961 C C . PRO A 1 1037 ? -7.234 -13.25 28.531 1 97.38 1037 PRO A C 1
ATOM 7963 O O . PRO A 1 1037 ? -6.148 -12.664 28.578 1 97.38 1037 PRO A O 1
ATOM 7966 N N . ALA A 1 1038 ? -8.141 -13 27.594 1 98 1038 ALA A N 1
ATOM 7967 C CA . ALA A 1 1038 ? -7.992 -11.977 26.562 1 98 1038 ALA A CA 1
ATOM 7968 C C . ALA A 1 1038 ? -7.887 -10.586 27.188 1 98 1038 ALA A C 1
ATOM 7970 O O . ALA A 1 1038 ? -8.531 -10.305 28.203 1 98 1038 ALA A O 1
ATOM 7971 N N . LYS A 1 1039 ? -7.094 -9.727 26.594 1 97.31 1039 LYS A N 1
ATOM 7972 C CA . LYS A 1 1039 ? -7.004 -8.328 27.016 1 97.31 1039 LYS A CA 1
ATOM 7973 C C . LYS A 1 1039 ? -8.328 -7.602 26.797 1 97.31 1039 LYS A C 1
ATOM 7975 O O . LYS A 1 1039 ? -9.008 -7.82 25.797 1 97.31 1039 LYS A O 1
ATOM 7980 N N . THR A 1 1040 ? -8.727 -6.836 27.719 1 96 1040 THR A N 1
ATOM 7981 C CA . THR A 1 1040 ? -9.938 -6.023 27.641 1 96 1040 THR A CA 1
ATOM 7982 C C . THR A 1 1040 ? -9.617 -4.555 27.906 1 96 1040 THR A C 1
ATOM 7984 O O . THR A 1 1040 ? -8.641 -4.242 28.594 1 96 1040 THR A O 1
ATOM 7987 N N . PRO A 1 1041 ? -10.391 -3.684 27.344 1 95.06 1041 PRO A N 1
ATOM 7988 C CA . PRO A 1 1041 ? -10.141 -2.266 27.609 1 95.06 1041 PRO A CA 1
ATOM 7989 C C . PRO A 1 1041 ? -10.367 -1.888 29.062 1 95.06 1041 PRO A C 1
ATOM 7991 O O . PRO A 1 1041 ? -11.281 -2.408 29.703 1 95.06 1041 PRO A O 1
ATOM 7994 N N . PRO A 1 1042 ? -9.578 -0.936 29.562 1 94.56 1042 PRO A N 1
ATOM 7995 C CA . PRO A 1 1042 ? -9.773 -0.456 30.922 1 94.56 1042 PRO A CA 1
ATOM 7996 C C . PRO A 1 1042 ? -10.945 0.52 31.047 1 94.56 1042 PRO A C 1
ATOM 7998 O O . PRO A 1 1042 ? -11.367 1.108 30.047 1 94.56 1042 PRO A O 1
ATOM 8001 N N . ASP A 1 1043 ? -11.398 0.662 32.25 1 91.25 1043 ASP A N 1
ATOM 8002 C CA . ASP A 1 1043 ? -12.391 1.693 32.531 1 91.25 1043 ASP A CA 1
ATOM 8003 C C . ASP A 1 1043 ? -11.742 3.07 32.625 1 91.25 1043 ASP A C 1
ATOM 8005 O O . ASP A 1 1043 ? -10.57 3.184 33 1 91.25 1043 ASP A O 1
ATOM 8009 N N . LEU A 1 1044 ? -12.57 4.082 32.312 1 90.5 1044 LEU A N 1
ATOM 8010 C CA . LEU A 1 1044 ? -12.086 5.438 32.531 1 90.5 1044 LEU A CA 1
ATOM 8011 C C . LEU A 1 1044 ? -11.852 5.703 34 1 90.5 1044 LEU A C 1
ATOM 8013 O O . LEU A 1 1044 ? -12.578 5.176 34.844 1 90.5 1044 LEU A O 1
ATOM 8017 N N . PRO A 1 1045 ? -10.828 6.492 34.25 1 87.31 1045 PRO A N 1
ATOM 8018 C CA . PRO A 1 1045 ? -10.578 6.781 35.656 1 87.31 1045 PRO A CA 1
ATOM 8019 C C . PRO A 1 1045 ? -11.695 7.598 36.312 1 87.31 1045 PRO A C 1
ATOM 8021 O O . PRO A 1 1045 ? -12.344 8.398 35.625 1 87.31 1045 PRO A O 1
ATOM 8024 N N . ASP A 1 1046 ? -11.852 7.344 37.594 1 83.12 1046 ASP A N 1
ATOM 8025 C CA . ASP A 1 1046 ? -12.805 8.148 38.344 1 83.12 1046 ASP A CA 1
ATOM 8026 C C . ASP A 1 1046 ? -12.328 9.594 38.469 1 83.12 1046 ASP A C 1
ATOM 8028 O O . ASP A 1 1046 ? -11.141 9.875 38.312 1 83.12 1046 ASP A O 1
ATOM 8032 N N . LEU A 1 1047 ? -13.391 10.523 38.5 1 74.12 1047 LEU A N 1
ATOM 8033 C CA . LEU A 1 1047 ? -12.992 11.891 38.812 1 74.12 1047 LEU A CA 1
ATOM 8034 C C . LEU A 1 1047 ? -12.219 11.961 40.125 1 74.12 1047 LEU A C 1
ATOM 8036 O O . LEU A 1 1047 ? -12.516 11.219 41.062 1 74.12 1047 LEU A O 1
ATOM 8040 N N . PRO A 1 1048 ? -11.047 12.688 40.062 1 58.22 1048 PRO A N 1
ATOM 8041 C CA . PRO A 1 1048 ? -10.438 12.852 41.375 1 58.22 1048 PRO A CA 1
ATOM 8042 C C . PRO A 1 1048 ? -11.406 13.414 42.406 1 58.22 1048 PRO A C 1
ATOM 8044 O O . PRO A 1 1048 ? -12.281 14.219 42.062 1 58.22 1048 PRO A O 1
ATOM 8047 N N . SER A 1 1049 ? -11.656 12.641 43.594 1 44.5 1049 SER A N 1
ATOM 8048 C CA . SER A 1 1049 ? -12.484 13.148 44.688 1 44.5 1049 SER A CA 1
ATOM 8049 C C . SER A 1 1049 ? -12.055 14.555 45.094 1 44.5 1049 SER A C 1
ATOM 8051 O O . SER A 1 1049 ? -10.867 14.875 45.062 1 44.5 1049 SER A O 1
ATOM 8053 N N . MET B 1 1 ? 2.273 53.531 28.219 1 94.19 1 MET B N 1
ATOM 8054 C CA . MET B 1 1 ? 2.162 52.062 28.031 1 94.19 1 MET B CA 1
ATOM 8055 C C . MET B 1 1 ? 1.644 51.75 26.641 1 94.19 1 MET B C 1
ATOM 8057 O O . MET B 1 1 ? 0.901 52.531 26.047 1 94.19 1 MET B O 1
ATOM 8061 N N . THR B 1 2 ? 2.012 50.594 26.094 1 96 2 THR B N 1
ATOM 8062 C CA . THR B 1 2 ? 1.537 50.125 24.797 1 96 2 THR B CA 1
ATOM 8063 C C . THR B 1 2 ? 0.826 48.781 24.953 1 96 2 THR B C 1
ATOM 8065 O O . THR B 1 2 ? 1.096 48.031 25.906 1 96 2 THR B O 1
ATOM 8068 N N . PHE B 1 3 ? -0.17 48.469 24.141 1 95.5 3 PHE B N 1
ATOM 8069 C CA . PHE B 1 3 ? -0.943 47.25 24.156 1 95.5 3 PHE B CA 1
ATOM 8070 C C . PHE B 1 3 ? -1.591 47 22.797 1 95.5 3 PHE B C 1
ATOM 8072 O O . PHE B 1 3 ? -1.484 47.812 21.891 1 95.5 3 PHE B O 1
ATOM 8079 N N . THR B 1 4 ? -2.068 45.812 22.578 1 95.06 4 THR B N 1
ATOM 8080 C CA . THR B 1 4 ? -2.768 45.469 21.344 1 95.06 4 THR B CA 1
ATOM 8081 C C . THR B 1 4 ? -4.277 45.469 21.562 1 95.06 4 THR B C 1
ATOM 8083 O O . THR B 1 4 ? -4.77 45.031 22.609 1 95.06 4 THR B O 1
ATOM 8086 N N . ALA B 1 5 ? -5.027 45.969 20.672 1 94 5 ALA B N 1
ATOM 8087 C CA . ALA B 1 5 ? -6.484 45.969 20.594 1 94 5 ALA B CA 1
ATOM 8088 C C . ALA B 1 5 ? -6.953 46.25 19.172 1 94 5 ALA B C 1
ATOM 8090 O O . ALA B 1 5 ? -6.285 46.969 18.422 1 94 5 ALA B O 1
ATOM 8091 N N . GLU B 1 6 ? -8.016 45.688 18.797 1 93.25 6 GLU B N 1
ATOM 8092 C CA . GLU B 1 6 ? -8.625 45.906 17.5 1 93.25 6 GLU B CA 1
ATOM 8093 C C . GLU B 1 6 ? -7.621 45.656 16.375 1 93.25 6 GLU B C 1
ATOM 8095 O O . GLU B 1 6 ? -7.516 46.438 15.43 1 93.25 6 GLU B O 1
ATOM 8100 N N . ASP B 1 7 ? -6.797 44.688 16.562 1 92.31 7 ASP B N 1
ATOM 8101 C CA . ASP B 1 7 ? -5.852 44.219 15.562 1 92.31 7 ASP B CA 1
ATOM 8102 C C . ASP B 1 7 ? -4.84 45.312 15.203 1 92.31 7 ASP B C 1
ATOM 8104 O O . ASP B 1 7 ? -4.477 45.469 14.039 1 92.31 7 ASP B O 1
ATOM 8108 N N . ASP B 1 8 ? -4.539 46.062 16.188 1 93.44 8 ASP B N 1
ATOM 8109 C CA . ASP B 1 8 ? -3.521 47.094 16.031 1 93.44 8 ASP B CA 1
ATOM 8110 C C . ASP B 1 8 ? -2.797 47.375 17.344 1 93.44 8 ASP B C 1
ATOM 8112 O O . ASP B 1 8 ? -3.236 46.906 18.406 1 93.44 8 ASP B O 1
ATOM 8116 N N . VAL B 1 9 ? -1.729 48.219 17.25 1 95.38 9 VAL B N 1
ATOM 8117 C CA . VAL B 1 9 ? -0.963 48.625 18.422 1 95.38 9 VAL B CA 1
ATOM 8118 C C . VAL B 1 9 ? -1.497 49.969 18.953 1 95.38 9 VAL B C 1
ATOM 8120 O O . VAL B 1 9 ? -1.739 50.906 18.172 1 95.38 9 VAL B O 1
ATOM 8123 N N . TRP B 1 10 ? -1.68 50.062 20.266 1 94.88 10 TRP B N 1
ATOM 8124 C CA . TRP B 1 10 ? -2.197 51.25 20.922 1 94.88 10 TRP B CA 1
ATOM 8125 C C . TRP B 1 10 ? -1.234 51.75 22 1 94.88 10 TRP B C 1
ATOM 8127 O O . TRP B 1 10 ? -0.406 51 22.5 1 94.88 10 TRP B O 1
ATOM 8137 N N . LEU B 1 11 ? -1.267 53 22.297 1 95.19 11 LEU B N 1
ATOM 8138 C CA . LEU B 1 11 ? -0.552 53.625 23.406 1 95.19 11 LEU B CA 1
ATOM 8139 C C . LEU B 1 11 ? -1.518 54.375 24.328 1 95.19 11 LEU B C 1
ATOM 8141 O O . LEU B 1 11 ? -2.539 54.906 23.875 1 95.19 11 LEU B O 1
ATOM 8145 N N . ALA B 1 12 ? -1.263 54.344 25.578 1 94.81 12 ALA B N 1
ATOM 8146 C CA . ALA B 1 12 ? -2.055 55.094 26.562 1 94.81 12 ALA B CA 1
ATOM 8147 C C . ALA B 1 12 ? -1.187 55.562 27.734 1 94.81 12 ALA B C 1
ATOM 8149 O O . ALA B 1 12 ? -0.136 54.969 28 1 94.81 12 ALA B O 1
ATOM 8150 N N . PRO B 1 13 ? -1.655 56.656 28.406 1 91.81 13 PRO B N 1
ATOM 8151 C CA . PRO B 1 13 ? -0.968 57.031 29.641 1 91.81 13 PRO B CA 1
ATOM 8152 C C . PRO B 1 13 ? -1.132 56 30.734 1 91.81 13 PRO B C 1
ATOM 8154 O O . PRO B 1 13 ? -2.158 55.312 30.797 1 91.81 13 PRO B O 1
ATOM 8157 N N . LEU B 1 14 ? -0.22 55.875 31.688 1 91.44 14 LEU B N 1
ATOM 8158 C CA . LEU B 1 14 ? -0.257 54.906 32.781 1 91.44 14 LEU B CA 1
ATOM 8159 C C . LEU B 1 14 ? -1.387 55.219 33.75 1 91.44 14 LEU B C 1
ATOM 8161 O O . LEU B 1 14 ? -1.825 54.344 34.5 1 91.44 14 LEU B O 1
ATOM 8165 N N . ASP B 1 15 ? -1.813 56.531 33.781 1 88.88 15 ASP B N 1
ATOM 8166 C CA . ASP B 1 15 ? -2.898 56.906 34.656 1 88.88 15 ASP B CA 1
ATOM 8167 C C . ASP B 1 15 ? -4.258 56.625 34.031 1 88.88 15 ASP B C 1
ATOM 8169 O O . ASP B 1 15 ? -5.297 56.875 34.656 1 88.88 15 ASP B O 1
ATOM 8173 N N . GLY B 1 16 ? -4.27 56.062 32.844 1 89.75 16 GLY B N 1
ATOM 8174 C CA . GLY B 1 16 ? -5.512 55.812 32.125 1 89.75 16 GLY B CA 1
ATOM 8175 C C . GLY B 1 16 ? -5.93 56.938 31.219 1 89.75 16 GLY B C 1
ATOM 8176 O O . GLY B 1 16 ? -5.195 57.938 31.078 1 89.75 16 GLY B O 1
ATOM 8177 N N . GLY B 1 17 ? -7.039 56.812 30.594 1 91.88 17 GLY B N 1
ATOM 8178 C CA . GLY B 1 17 ? -7.562 57.844 29.703 1 91.88 17 GLY B CA 1
ATOM 8179 C C . GLY B 1 17 ? -7.715 57.344 28.266 1 91.88 17 GLY B C 1
ATOM 8180 O O . GLY B 1 17 ? -7.957 56.156 28.047 1 91.88 17 GLY B O 1
ATOM 8181 N N . ARG B 1 18 ? -7.645 58.344 27.453 1 92.81 18 ARG B N 1
ATOM 8182 C CA . ARG B 1 18 ? -7.848 58.031 26.031 1 92.81 18 ARG B CA 1
ATOM 8183 C C . ARG B 1 18 ? -6.566 57.5 25.406 1 92.81 18 ARG B C 1
ATOM 8185 O O . ARG B 1 18 ? -5.508 58.125 25.516 1 92.81 18 ARG B O 1
ATOM 8192 N N . ALA B 1 19 ? -6.723 56.281 24.844 1 94.31 19 ALA B N 1
ATOM 8193 C CA . ALA B 1 19 ? -5.609 55.688 24.109 1 94.31 19 ALA B CA 1
ATOM 8194 C C . ALA B 1 19 ? -5.566 56.188 22.672 1 94.31 19 ALA B C 1
ATOM 8196 O O . ALA B 1 19 ? -6.559 56.719 22.156 1 94.31 19 ALA B O 1
ATOM 8197 N N . TRP B 1 20 ? -4.477 56.188 22.016 1 90.81 20 TRP B N 1
ATOM 8198 C CA . TRP B 1 20 ? -4.352 56.5 20.594 1 90.81 20 TRP B CA 1
ATOM 8199 C C . TRP B 1 20 ? -3.645 55.375 19.844 1 90.81 20 TRP B C 1
ATOM 8201 O O . TRP B 1 20 ? -2.809 54.688 20.422 1 90.81 20 TRP B O 1
ATOM 8211 N N . ARG B 1 21 ? -3.977 55.219 18.594 1 90.25 21 ARG B N 1
ATOM 8212 C CA . ARG B 1 21 ? -3.463 54.125 17.734 1 90.25 21 ARG B CA 1
ATOM 8213 C C . ARG B 1 21 ? -2.078 54.469 17.203 1 90.25 21 ARG B C 1
ATOM 8215 O O . ARG B 1 21 ? -1.859 55.594 16.703 1 90.25 21 ARG B O 1
ATOM 8222 N N . ALA B 1 22 ? -1.162 53.594 17.422 1 89 22 ALA B N 1
ATOM 8223 C CA . ALA B 1 22 ? 0.167 53.75 16.844 1 89 22 ALA B CA 1
ATOM 8224 C C . ALA B 1 22 ? 0.204 53.219 15.414 1 89 22 ALA B C 1
ATOM 8226 O O . ALA B 1 22 ? 1.016 53.688 14.602 1 89 22 ALA B O 1
ATOM 8227 N N . GLY B 1 23 ? -0.549 52.188 15.141 1 80.94 23 GLY B N 1
ATOM 8228 C CA . GLY B 1 23 ? -0.634 51.625 13.805 1 80.94 23 GLY B CA 1
ATOM 8229 C C . GLY B 1 23 ? -2.031 51.688 13.219 1 80.94 23 GLY B C 1
ATOM 8230 O O . GLY B 1 23 ? -2.977 52.094 13.898 1 80.94 23 GLY B O 1
ATOM 8231 N N . ALA B 1 24 ? -2.172 51.438 11.883 1 82.19 24 ALA B N 1
ATOM 8232 C CA . ALA B 1 24 ? -3.471 51.406 11.219 1 82.19 24 ALA B CA 1
ATOM 8233 C C . ALA B 1 24 ? -3.557 50.25 10.234 1 82.19 24 ALA B C 1
ATOM 8235 O O . ALA B 1 24 ? -4.168 50.375 9.172 1 82.19 24 ALA B O 1
ATOM 8236 N N . ASP B 1 25 ? -2.955 49.188 10.508 1 83.31 25 ASP B N 1
ATOM 8237 C CA . ASP B 1 25 ? -2.857 48.094 9.555 1 83.31 25 ASP B CA 1
ATOM 8238 C C . ASP B 1 25 ? -4.07 47.188 9.648 1 83.31 25 ASP B C 1
ATOM 8240 O O . ASP B 1 25 ? -4.406 46.469 8.688 1 83.31 25 ASP B O 1
ATOM 8244 N N . ASN B 1 26 ? -4.773 47.094 10.773 1 88.31 26 ASN B N 1
ATOM 8245 C CA . ASN B 1 26 ? -5.938 46.25 11.016 1 88.31 26 ASN B CA 1
ATOM 8246 C C . ASN B 1 26 ? -5.637 44.781 10.727 1 88.31 26 ASN B C 1
ATOM 8248 O O . ASN B 1 26 ? -6.367 44.125 9.984 1 88.31 26 ASN B O 1
ATOM 8252 N N . VAL B 1 27 ? -4.539 44.281 11.078 1 90.81 27 VAL B N 1
ATOM 8253 C CA . VAL B 1 27 ? -4.137 42.875 11.07 1 90.81 27 VAL B CA 1
ATOM 8254 C C . VAL B 1 27 ? -3.68 42.438 12.461 1 90.81 27 VAL B C 1
ATOM 8256 O O . VAL B 1 27 ? -3.289 43.281 13.273 1 90.81 27 VAL B O 1
ATOM 8259 N N . PRO B 1 28 ? -3.787 41.188 12.734 1 91.12 28 PRO B N 1
ATOM 8260 C CA . PRO B 1 28 ? -3.311 40.75 14.047 1 91.12 28 PRO B CA 1
ATOM 8261 C C . PRO B 1 28 ? -1.857 41.156 14.312 1 91.12 28 PRO B C 1
ATOM 8263 O O . PRO B 1 28 ? -1.006 41 13.43 1 91.12 28 PRO B O 1
ATOM 8266 N N . VAL B 1 29 ? -1.56 41.719 15.43 1 94.44 29 VAL B N 1
ATOM 8267 C CA . VAL B 1 29 ? -0.243 42.125 15.914 1 94.44 29 VAL B CA 1
ATOM 8268 C C . VAL B 1 29 ? -0.03 41.594 17.328 1 94.44 29 VAL B C 1
ATOM 8270 O O . VAL B 1 29 ? -0.982 41.156 17.984 1 94.44 29 VAL B O 1
ATOM 8273 N N . ASN B 1 30 ? 1.247 41.531 17.688 1 92.5 30 ASN B N 1
ATOM 8274 C CA . ASN B 1 30 ? 1.454 41.094 19.062 1 92.5 30 ASN B CA 1
ATOM 8275 C C . ASN B 1 30 ? 2.771 41.594 19.625 1 92.5 30 ASN B C 1
ATOM 8277 O O . ASN B 1 30 ? 3.604 42.125 18.875 1 92.5 30 ASN B O 1
ATOM 8281 N N . HIS B 1 31 ? 2.848 41.719 20.922 1 94.62 31 HIS B N 1
ATOM 8282 C CA . HIS B 1 31 ? 4.004 42 21.766 1 94.62 31 HIS B CA 1
ATOM 8283 C C . HIS B 1 31 ? 4.578 43.375 21.453 1 94.62 31 HIS B C 1
ATOM 8285 O O . HIS B 1 31 ? 5.781 43.531 21.219 1 94.62 31 HIS B O 1
ATOM 8291 N N . PRO B 1 32 ? 3.762 44.406 21.453 1 96.81 32 PRO B N 1
ATOM 8292 C CA . PRO B 1 32 ? 4.355 45.719 21.359 1 96.81 32 PRO B CA 1
ATOM 8293 C C . PRO B 1 32 ? 5.223 46.062 22.578 1 96.81 32 PRO B C 1
ATOM 8295 O O . PRO B 1 32 ? 4.84 45.781 23.703 1 96.81 32 PRO B O 1
ATOM 8298 N N . ARG B 1 33 ? 6.391 46.625 22.328 1 97.38 33 ARG B N 1
ATOM 8299 C CA . ARG B 1 33 ? 7.355 46.969 23.359 1 97.38 33 ARG B CA 1
ATOM 8300 C C . ARG B 1 33 ? 8 48.344 23.094 1 97.38 33 ARG B C 1
ATOM 8302 O O . ARG B 1 33 ? 8.375 48.625 21.953 1 97.38 33 ARG B O 1
ATOM 8309 N N . ILE B 1 34 ? 8.062 49.156 24.109 1 96.5 34 ILE B N 1
ATOM 8310 C CA . ILE B 1 34 ? 8.703 50.469 24 1 96.5 34 ILE B CA 1
ATOM 8311 C C . ILE B 1 34 ? 10.195 50.344 24.312 1 96.5 34 ILE B C 1
ATOM 8313 O O . ILE B 1 34 ? 10.578 49.625 25.25 1 96.5 34 ILE B O 1
ATOM 8317 N N . SER B 1 35 ? 11.023 51.031 23.516 1 96.31 35 SER B N 1
ATOM 8318 C CA . SER B 1 35 ? 12.461 50.969 23.734 1 96.31 35 SER B CA 1
ATOM 8319 C C . SER B 1 35 ? 12.836 51.562 25.094 1 96.31 35 SER B C 1
ATOM 8321 O O . SER B 1 35 ? 12.078 52.312 25.688 1 96.31 35 SER B O 1
ATOM 8323 N N . PRO B 1 36 ? 14.047 51.156 25.594 1 91.88 36 PRO B N 1
ATOM 8324 C CA . PRO B 1 36 ? 14.469 51.656 26.906 1 91.88 36 PRO B CA 1
ATOM 8325 C C . PRO B 1 36 ? 14.531 53.188 26.969 1 91.88 36 PRO B C 1
ATOM 8327 O O . PRO B 1 36 ? 14.289 53.75 28.031 1 91.88 36 PRO B O 1
ATOM 8330 N N . ASP B 1 37 ? 14.773 53.844 25.875 1 92.5 37 ASP B N 1
ATOM 8331 C CA . ASP B 1 37 ? 14.875 55.281 25.859 1 92.5 37 ASP B CA 1
ATOM 8332 C C . ASP B 1 37 ? 13.5 55.938 25.672 1 92.5 37 ASP B C 1
ATOM 8334 O O . ASP B 1 37 ? 13.383 57.156 25.656 1 92.5 37 ASP B O 1
ATOM 8338 N N . GLY B 1 38 ? 12.492 55.125 25.438 1 92.94 38 GLY B N 1
ATOM 8339 C CA . GLY B 1 38 ? 11.117 55.562 25.375 1 92.94 38 GLY B CA 1
ATOM 8340 C C . GLY B 1 38 ? 10.758 56.188 24.031 1 92.94 38 GLY B C 1
ATOM 8341 O O . GLY B 1 38 ? 9.656 56.719 23.859 1 92.94 38 GLY B O 1
ATOM 8342 N N . THR B 1 39 ? 11.578 56 23.031 1 94.88 39 THR B N 1
ATOM 8343 C CA . THR B 1 39 ? 11.375 56.781 21.812 1 94.88 39 THR B CA 1
ATOM 8344 C C . THR B 1 39 ? 10.844 55.875 20.688 1 94.88 39 THR B C 1
ATOM 8346 O O . THR B 1 39 ? 10.297 56.375 19.703 1 94.88 39 THR B O 1
ATOM 8349 N N . THR B 1 40 ? 11.109 54.656 20.797 1 96.25 40 THR B N 1
ATOM 8350 C CA . THR B 1 40 ? 10.797 53.781 19.688 1 96.25 40 THR B CA 1
ATOM 8351 C C . THR B 1 40 ? 9.906 52.625 20.141 1 96.25 40 THR B C 1
ATOM 8353 O O . THR B 1 40 ? 10.109 52.062 21.219 1 96.25 40 THR B O 1
ATOM 8356 N N . LEU B 1 41 ? 8.922 52.312 19.328 1 96.5 41 LEU B N 1
ATOM 8357 C CA . LEU B 1 41 ? 8.031 51.188 19.531 1 96.5 41 LEU B CA 1
ATOM 8358 C C . LEU B 1 41 ? 8.383 50.062 18.578 1 96.5 41 LEU B C 1
ATOM 8360 O O . LEU B 1 41 ? 8.602 50.281 17.391 1 96.5 41 LEU B O 1
ATOM 8364 N N . ALA B 1 42 ? 8.523 48.844 19.078 1 97.75 42 ALA B N 1
ATOM 8365 C CA . ALA B 1 42 ? 8.695 47.625 18.266 1 97.75 42 ALA B CA 1
ATOM 8366 C C . ALA B 1 42 ? 7.539 46.656 18.453 1 97.75 42 ALA B C 1
ATOM 8368 O O . ALA B 1 42 ? 7 46.531 19.562 1 97.75 42 ALA B O 1
ATOM 8369 N N . TRP B 1 43 ? 7.09 45.938 17.453 1 97 43 TRP B N 1
ATOM 8370 C CA . TRP B 1 43 ? 6.059 44.938 17.562 1 97 43 TRP B CA 1
ATOM 8371 C C . TRP B 1 43 ? 6.145 43.938 16.406 1 97 43 TRP B C 1
ATOM 8373 O O . TRP B 1 43 ? 6.949 44.125 15.492 1 97 43 TRP B O 1
ATOM 8383 N N . THR B 1 44 ? 5.461 42.844 16.453 1 96.56 44 THR B N 1
ATOM 8384 C CA . THR B 1 44 ? 5.328 41.844 15.391 1 96.56 44 THR B CA 1
ATOM 8385 C C . THR B 1 44 ? 4.066 42.094 14.562 1 96.56 44 THR B C 1
ATOM 8387 O O . THR B 1 44 ? 2.977 42.25 15.117 1 96.56 44 THR B O 1
ATOM 8390 N N . SER B 1 45 ? 4.215 42.094 13.289 1 94.19 45 SER B N 1
ATOM 8391 C CA . SER B 1 45 ? 3.066 42.312 12.414 1 94.19 45 SER B CA 1
ATOM 8392 C C . SER B 1 45 ? 3.053 41.312 11.266 1 94.19 45 SER B C 1
ATOM 8394 O O . SER B 1 45 ? 4.109 40.844 10.828 1 94.19 45 SER B O 1
ATOM 8396 N N . THR B 1 46 ? 1.858 41 10.812 1 91.12 46 THR B N 1
ATOM 8397 C CA . THR B 1 46 ? 1.69 40.094 9.68 1 91.12 46 THR B CA 1
ATOM 8398 C C . THR B 1 46 ? 1.223 40.875 8.445 1 91.12 46 THR B C 1
ATOM 8400 O O . THR B 1 46 ? 0.749 40.25 7.477 1 91.12 46 THR B O 1
ATOM 8403 N N . ARG B 1 47 ? 1.31 42.094 8.453 1 89.06 47 ARG B N 1
ATOM 8404 C CA . ARG B 1 47 ? 0.738 42.938 7.41 1 89.06 47 ARG B CA 1
ATOM 8405 C C . ARG B 1 47 ? 1.302 42.594 6.039 1 89.06 47 ARG B C 1
ATOM 8407 O O . ARG B 1 47 ? 0.599 42.656 5.031 1 89.06 47 ARG B O 1
ATOM 8414 N N . ASP B 1 48 ? 2.551 42.125 5.969 1 84.56 48 ASP B N 1
ATOM 8415 C CA . ASP B 1 48 ? 3.193 41.844 4.688 1 84.56 48 ASP B CA 1
ATOM 8416 C C . ASP B 1 48 ? 3.342 40.344 4.469 1 84.56 48 ASP B C 1
ATOM 8418 O O . ASP B 1 48 ? 4.211 39.906 3.711 1 84.56 48 ASP B O 1
ATOM 8422 N N . GLY B 1 49 ? 2.525 39.594 5.137 1 85.31 49 GLY B N 1
ATOM 8423 C CA . GLY B 1 49 ? 2.598 38.125 5.02 1 85.31 49 GLY B CA 1
ATOM 8424 C C . GLY B 1 49 ? 3.02 37.438 6.305 1 85.31 49 GLY B C 1
ATOM 8425 O O . GLY B 1 49 ? 2.344 37.562 7.328 1 85.31 49 GLY B O 1
ATOM 8426 N N . ALA B 1 50 ? 4.207 36.906 6.266 1 90.38 50 ALA B N 1
ATOM 8427 C CA . ALA B 1 50 ? 4.742 36.25 7.465 1 90.38 50 ALA B CA 1
ATOM 8428 C C . ALA B 1 50 ? 5.004 37.312 8.562 1 90.38 50 ALA B C 1
ATOM 8430 O O . ALA B 1 50 ? 5.246 38.469 8.266 1 90.38 50 ALA B O 1
ATOM 8431 N N . PRO B 1 51 ? 4.867 36.844 9.82 1 94.31 51 PRO B N 1
ATOM 8432 C CA . PRO B 1 51 ? 5.203 37.781 10.883 1 94.31 51 PRO B CA 1
ATOM 8433 C C . PRO B 1 51 ? 6.645 38.281 10.805 1 94.31 51 PRO B C 1
ATOM 8435 O O . PRO B 1 51 ? 7.562 37.5 10.594 1 94.31 51 PRO B O 1
ATOM 8438 N N . GLU B 1 52 ? 6.781 39.562 10.898 1 96.12 52 GLU B N 1
ATOM 8439 C CA . GLU B 1 52 ? 8.086 40.219 10.883 1 96.12 52 GLU B CA 1
ATOM 8440 C C . GLU B 1 52 ? 8.172 41.312 11.953 1 96.12 52 GLU B C 1
ATOM 8442 O O . GLU B 1 52 ? 7.16 41.688 12.555 1 96.12 52 GLU B O 1
ATOM 8447 N N . VAL B 1 53 ? 9.352 41.875 12.188 1 97.94 53 VAL B N 1
ATOM 8448 C CA . VAL B 1 53 ? 9.602 42.906 13.188 1 97.94 53 VAL B CA 1
ATOM 8449 C C . VAL B 1 53 ? 9.391 44.281 12.57 1 97.94 53 VAL B C 1
ATOM 8451 O O . VAL B 1 53 ? 9.992 44.594 11.539 1 97.94 53 VAL B O 1
ATOM 8454 N N . TYR B 1 54 ? 8.609 45.031 13.195 1 96.88 54 TYR B N 1
ATOM 8455 C CA . TYR B 1 54 ? 8.367 46.406 12.805 1 96.88 54 TYR B CA 1
ATOM 8456 C C . TYR B 1 54 ? 8.719 47.375 13.938 1 96.88 54 TYR B C 1
ATOM 8458 O O . TYR B 1 54 ? 8.703 47 15.109 1 96.88 54 TYR B O 1
ATOM 8466 N N . VAL B 1 55 ? 9.047 48.625 13.594 1 97 55 VAL B N 1
ATOM 8467 C CA . VAL B 1 55 ? 9.305 49.688 14.578 1 97 55 VAL B CA 1
ATOM 8468 C C . VAL B 1 55 ? 8.656 51 14.125 1 97 55 VAL B C 1
ATOM 8470 O O . VAL B 1 55 ? 8.391 51.188 12.938 1 97 55 VAL B O 1
ATOM 8473 N N . ALA B 1 56 ? 8.344 51.781 15.031 1 96.25 56 ALA B N 1
ATOM 8474 C CA . ALA B 1 56 ? 7.84 53.125 14.805 1 96.25 56 ALA B CA 1
ATOM 8475 C C . ALA B 1 56 ? 8.172 54.062 15.984 1 96.25 56 ALA B C 1
ATOM 8477 O O . ALA B 1 56 ? 8.391 53.562 17.094 1 96.25 56 ALA B O 1
ATOM 8478 N N . PRO B 1 57 ? 8.195 55.375 15.727 1 95.44 57 PRO B N 1
ATOM 8479 C CA . PRO B 1 57 ? 8.359 56.312 16.875 1 95.44 57 PRO B CA 1
ATOM 8480 C C . PRO B 1 57 ? 7.148 56.281 17.797 1 95.44 57 PRO B C 1
ATOM 8482 O O . PRO B 1 57 ? 6.008 56.219 17.344 1 95.44 57 PRO B O 1
ATOM 8485 N N . VAL B 1 58 ? 7.402 56.406 19.109 1 95.19 58 VAL B N 1
ATOM 8486 C CA . VAL B 1 58 ? 6.344 56.438 20.109 1 95.19 58 VAL B CA 1
ATOM 8487 C C . VAL B 1 58 ? 5.453 57.656 19.906 1 95.19 58 VAL B C 1
ATOM 8489 O O . VAL B 1 58 ? 4.242 57.594 20.125 1 95.19 58 VAL B O 1
ATOM 8492 N N . ASP B 1 59 ? 6.016 58.781 19.422 1 91.75 59 ASP B N 1
ATOM 8493 C CA . ASP B 1 59 ? 5.289 60.031 19.266 1 91.75 59 ASP B CA 1
ATOM 8494 C C . ASP B 1 59 ? 4.535 60.062 17.938 1 91.75 59 ASP B C 1
ATOM 8496 O O . ASP B 1 59 ? 3.898 61.062 17.594 1 91.75 59 ASP B O 1
ATOM 8500 N N . GLY B 1 60 ? 4.559 59.031 17.234 1 89.62 60 GLY B N 1
ATOM 8501 C CA . GLY B 1 60 ? 3.861 58.938 15.953 1 89.62 60 GLY B CA 1
ATOM 8502 C C . GLY B 1 60 ? 4.789 59.062 14.758 1 89.62 60 GLY B C 1
ATOM 8503 O O . GLY B 1 60 ? 5.82 59.719 14.82 1 89.62 60 GLY B O 1
ATOM 8504 N N . GLY B 1 61 ? 4.551 58.375 13.711 1 88.94 61 GLY B N 1
ATOM 8505 C CA . GLY B 1 61 ? 5.34 58.312 12.484 1 88.94 61 GLY B CA 1
ATOM 8506 C C . GLY B 1 61 ? 5.188 57.031 11.734 1 88.94 61 GLY B C 1
ATOM 8507 O O . GLY B 1 61 ? 4.461 56.125 12.172 1 88.94 61 GLY B O 1
ATOM 8508 N N . PRO B 1 62 ? 5.762 57.031 10.625 1 91.06 62 PRO B N 1
ATOM 8509 C CA . PRO B 1 62 ? 5.637 55.844 9.805 1 91.06 62 PRO B CA 1
ATOM 8510 C C . PRO B 1 62 ? 6.332 54.625 10.43 1 91.06 62 PRO B C 1
ATOM 8512 O O . PRO B 1 62 ? 7.398 54.75 11.039 1 91.06 62 PRO B O 1
ATOM 8515 N N . SER B 1 63 ? 5.715 53.469 10.336 1 93.69 63 SER B N 1
ATOM 8516 C CA . SER B 1 63 ? 6.344 52.219 10.773 1 93.69 63 SER B CA 1
ATOM 8517 C C . SER B 1 63 ? 7.301 51.688 9.711 1 93.69 63 SER B C 1
ATOM 8519 O O . SER B 1 63 ? 7.109 51.938 8.516 1 93.69 63 SER B O 1
ATOM 8521 N N . ARG B 1 64 ? 8.297 51 10.094 1 94.75 64 ARG B N 1
ATOM 8522 C CA . ARG B 1 64 ? 9.297 50.406 9.227 1 94.75 64 ARG B CA 1
ATOM 8523 C C . ARG B 1 64 ? 9.469 48.938 9.547 1 94.75 64 ARG B C 1
ATOM 8525 O O . ARG B 1 64 ? 9.523 48.531 10.711 1 94.75 64 ARG B O 1
ATOM 8532 N N . ARG B 1 65 ? 9.508 48.094 8.438 1 95.31 65 ARG B N 1
ATOM 8533 C CA . ARG B 1 65 ? 9.836 46.688 8.578 1 95.31 65 ARG B CA 1
ATOM 8534 C C . ARG B 1 65 ? 11.344 46.5 8.734 1 95.31 65 ARG B C 1
ATOM 8536 O O . ARG B 1 65 ? 12.133 47.031 7.957 1 95.31 65 ARG B O 1
ATOM 8543 N N . LEU B 1 66 ? 11.75 45.688 9.711 1 97.12 66 LEU B N 1
ATOM 8544 C CA . LEU B 1 66 ? 13.18 45.531 9.969 1 97.12 66 LEU B CA 1
ATOM 8545 C C . LEU B 1 66 ? 13.672 44.188 9.445 1 97.12 66 LEU B C 1
ATOM 8547 O O . LEU B 1 66 ? 14.836 44.062 9.055 1 97.12 66 LEU B O 1
ATOM 8551 N N . THR B 1 67 ? 12.875 43.156 9.492 1 97.25 67 THR B N 1
ATOM 8552 C CA . THR B 1 67 ? 13.359 41.844 9.18 1 97.25 67 THR B CA 1
ATOM 8553 C C . THR B 1 67 ? 12.648 41.281 7.949 1 97.25 67 THR B C 1
ATOM 8555 O O . THR B 1 67 ? 11.555 41.719 7.602 1 97.25 67 THR B O 1
ATOM 8558 N N . HIS B 1 68 ? 13.258 40.281 7.219 1 96.31 68 HIS B N 1
ATOM 8559 C CA . HIS B 1 68 ? 12.766 39.562 6.055 1 96.31 68 HIS B CA 1
ATOM 8560 C C . HIS B 1 68 ? 13.094 38.094 6.145 1 96.31 68 HIS B C 1
ATOM 8562 O O . HIS B 1 68 ? 13.742 37.531 5.254 1 96.31 68 HIS B O 1
ATOM 8568 N N . TRP B 1 69 ? 12.578 37.5 7.207 1 95.94 69 TRP B N 1
ATOM 8569 C CA . TRP B 1 69 ? 12.992 36.156 7.559 1 95.94 69 TRP B CA 1
ATOM 8570 C C . TRP B 1 69 ? 12.008 35.125 7.004 1 95.94 69 TRP B C 1
ATOM 8572 O O . TRP B 1 69 ? 12.367 33.969 6.797 1 95.94 69 TRP B O 1
ATOM 8582 N N . GLY B 1 70 ? 10.734 35.438 6.773 1 93.44 70 GLY B N 1
ATOM 8583 C CA . GLY B 1 70 ? 9.734 34.562 6.223 1 93.44 70 GLY B CA 1
ATOM 8584 C C . GLY B 1 70 ? 9.367 33.438 7.16 1 93.44 70 GLY B C 1
ATOM 8585 O O . GLY B 1 70 ? 8.773 32.438 6.738 1 93.44 70 GLY B O 1
ATOM 8586 N N . SER B 1 71 ? 9.711 33.438 8.438 1 94.12 71 SER B N 1
ATOM 8587 C CA . SER B 1 71 ? 9.383 32.438 9.43 1 94.12 71 SER B CA 1
ATOM 8588 C C . SER B 1 71 ? 8.047 32.719 10.102 1 94.12 71 SER B C 1
ATOM 8590 O O . SER B 1 71 ? 7.785 33.875 10.5 1 94.12 71 SER B O 1
ATOM 8592 N N . LEU B 1 72 ? 7.219 31.703 10.258 1 91.12 72 LEU B N 1
ATOM 8593 C CA . LEU B 1 72 ? 5.914 31.875 10.891 1 91.12 72 LEU B CA 1
ATOM 8594 C C . LEU B 1 72 ? 6.066 32.031 12.398 1 91.12 72 LEU B C 1
ATOM 8596 O O . LEU B 1 72 ? 5.113 32.406 13.086 1 91.12 72 LEU B O 1
ATOM 8600 N N . LYS B 1 73 ? 7.281 31.906 12.938 1 93.81 73 LYS B N 1
ATOM 8601 C CA . LYS B 1 73 ? 7.488 31.938 14.383 1 93.81 73 LYS B CA 1
ATOM 8602 C C . LYS B 1 73 ? 8.195 33.219 14.812 1 93.81 73 LYS B C 1
ATOM 8604 O O . LYS B 1 73 ? 8.562 33.375 15.977 1 93.81 73 LYS B O 1
ATOM 8609 N N . THR B 1 74 ? 8.336 34.156 13.883 1 96.19 74 THR B N 1
ATOM 8610 C CA . THR B 1 74 ? 8.969 35.438 14.25 1 96.19 74 THR B CA 1
ATOM 8611 C C . THR B 1 74 ? 8.086 36.219 15.211 1 96.19 74 THR B C 1
ATOM 8613 O O . THR B 1 74 ? 6.898 36.406 14.953 1 96.19 74 THR B O 1
ATOM 8616 N N . GLN B 1 75 ? 8.711 36.656 16.344 1 95.94 75 GLN B N 1
ATOM 8617 C CA . GLN B 1 75 ? 7.965 37.406 17.359 1 95.94 75 GLN B CA 1
ATOM 8618 C C . GLN B 1 75 ? 8.875 38.344 18.141 1 95.94 75 GLN B C 1
ATOM 8620 O O . GLN B 1 75 ? 9.93 37.938 18.641 1 95.94 75 GLN B O 1
ATOM 8625 N N . VAL B 1 76 ? 8.43 39.562 18.25 1 97.69 76 VAL B N 1
ATOM 8626 C CA . VAL B 1 76 ? 9.117 40.531 19.109 1 97.69 76 VAL B CA 1
ATOM 8627 C C . VAL B 1 76 ? 8.914 40.125 20.578 1 97.69 76 VAL B C 1
ATOM 8629 O O . VAL B 1 76 ? 7.812 39.719 20.969 1 97.69 76 VAL B O 1
ATOM 8632 N N . ARG B 1 77 ? 10 40.25 21.406 1 96.06 77 ARG B N 1
ATOM 8633 C CA . ARG B 1 77 ? 9.875 39.938 22.828 1 96.06 77 ARG B CA 1
ATOM 8634 C C . ARG B 1 77 ? 10.383 41.094 23.688 1 96.06 77 ARG B C 1
ATOM 8636 O O . ARG B 1 77 ? 10.141 41.125 24.906 1 96.06 77 ARG B O 1
ATOM 8643 N N . GLY B 1 78 ? 11.062 42.031 23.094 1 96.62 78 GLY B N 1
ATOM 8644 C CA . GLY B 1 78 ? 11.555 43.156 23.875 1 96.62 78 GLY B CA 1
ATOM 8645 C C . GLY B 1 78 ? 12.75 43.844 23.234 1 96.62 78 GLY B C 1
ATOM 8646 O O . GLY B 1 78 ? 12.797 44 22.016 1 96.62 78 GLY B O 1
ATOM 8647 N N . TRP B 1 79 ? 13.562 44.406 24.062 1 97.19 79 TRP B N 1
ATOM 8648 C CA . TRP B 1 79 ? 14.758 45.125 23.656 1 97.19 79 TRP B CA 1
ATOM 8649 C C . TRP B 1 79 ? 15.984 44.625 24.391 1 97.19 79 TRP B C 1
ATOM 8651 O O . TRP B 1 79 ? 15.891 44.219 25.562 1 97.19 79 TRP B O 1
ATOM 8661 N N . THR B 1 80 ? 17.094 44.562 23.719 1 96.31 80 THR B N 1
ATOM 8662 C CA . THR B 1 80 ? 18.359 44.312 24.391 1 96.31 80 THR B CA 1
ATOM 8663 C C . THR B 1 80 ? 18.812 45.562 25.156 1 96.31 80 THR B C 1
ATOM 8665 O O . THR B 1 80 ? 18.344 46.688 24.891 1 96.31 80 THR B O 1
ATOM 8668 N N . PRO B 1 81 ? 19.766 45.344 26.109 1 92 81 PRO B N 1
ATOM 8669 C CA . PRO B 1 81 ? 20.266 46.5 26.875 1 92 81 PRO B CA 1
ATOM 8670 C C . PRO B 1 81 ? 20.922 47.531 25.984 1 92 81 PRO B C 1
ATOM 8672 O O . PRO B 1 81 ? 20.922 48.719 26.312 1 92 81 PRO B O 1
ATOM 8675 N N . ASP B 1 82 ? 21.406 47.125 24.844 1 91.69 82 ASP B N 1
ATOM 8676 C CA . ASP B 1 82 ? 22.141 48.031 23.938 1 91.69 82 ASP B CA 1
ATOM 8677 C C . ASP B 1 82 ? 21.172 48.75 23 1 91.69 82 ASP B C 1
ATOM 8679 O O . ASP B 1 82 ? 21.609 49.5 22.141 1 91.69 82 ASP B O 1
ATOM 8683 N N . GLY B 1 83 ? 19.938 48.438 23.094 1 94.5 83 GLY B N 1
ATOM 8684 C CA . GLY B 1 83 ? 18.938 49.188 22.359 1 94.5 83 GLY B CA 1
ATOM 8685 C C . GLY B 1 83 ? 18.547 48.562 21.047 1 94.5 83 GLY B C 1
ATOM 8686 O O . GLY B 1 83 ? 17.953 49.188 20.172 1 94.5 83 GLY B O 1
ATOM 8687 N N . GLU B 1 84 ? 18.875 47.312 20.859 1 97.5 84 GLU B N 1
ATOM 8688 C CA . GLU B 1 84 ? 18.406 46.562 19.688 1 97.5 84 GLU B CA 1
ATOM 8689 C C . GLU B 1 84 ? 17.109 45.812 20 1 97.5 84 GLU B C 1
ATOM 8691 O O . GLU B 1 84 ? 16.812 45.531 21.172 1 97.5 84 GLU B O 1
ATOM 8696 N N . VAL B 1 85 ? 16.344 45.531 18.984 1 98.38 85 VAL B N 1
ATOM 8697 C CA . VAL B 1 85 ? 15.086 44.844 19.188 1 98.38 85 VAL B CA 1
ATOM 8698 C C . VAL B 1 85 ? 15.359 43.344 19.438 1 98.38 85 VAL B C 1
ATOM 8700 O O . VAL B 1 85 ? 16.094 42.719 18.672 1 98.38 85 VAL B O 1
ATOM 8703 N N . LEU B 1 86 ? 14.859 42.812 20.5 1 98.06 86 LEU B N 1
ATOM 8704 C CA . LEU B 1 86 ? 14.914 41.406 20.781 1 98.06 86 LEU B CA 1
ATOM 8705 C C . LEU B 1 86 ? 13.773 40.656 20.094 1 98.06 86 LEU B C 1
ATOM 8707 O O . LEU B 1 86 ? 12.602 40.906 20.391 1 98.06 86 LEU B O 1
ATOM 8711 N N . ALA B 1 87 ? 14.102 39.75 19.141 1 97.94 87 ALA B N 1
ATOM 8712 C CA . ALA B 1 87 ? 13.094 38.969 18.406 1 97.94 87 ALA B CA 1
ATOM 8713 C C . ALA B 1 87 ? 13.438 37.5 18.406 1 97.94 87 ALA B C 1
ATOM 8715 O O . ALA B 1 87 ? 14.609 37.125 18.375 1 97.94 87 ALA B O 1
ATOM 8716 N N . LEU B 1 88 ? 12.453 36.656 18.5 1 96.38 88 LEU B N 1
ATOM 8717 C CA . LEU B 1 88 ? 12.594 35.219 18.328 1 96.38 88 LEU B CA 1
ATOM 8718 C C . LEU B 1 88 ? 12.234 34.812 16.891 1 96.38 88 LEU B C 1
ATOM 8720 O O . LEU B 1 88 ? 11.344 35.406 16.281 1 96.38 88 LEU B O 1
ATOM 8724 N N . SER B 1 89 ? 12.891 33.812 16.359 1 96.19 89 SER B N 1
ATOM 8725 C CA . SER B 1 89 ? 12.562 33.281 15.031 1 96.19 89 SER B CA 1
ATOM 8726 C C . SER B 1 89 ? 13.156 31.906 14.82 1 96.19 89 SER B C 1
ATOM 8728 O O . SER B 1 89 ? 14.086 31.516 15.516 1 96.19 89 SER B O 1
ATOM 8730 N N . THR B 1 90 ? 12.539 31.156 13.906 1 95.62 90 THR B N 1
ATOM 8731 C CA . THR B 1 90 ? 13.102 29.875 13.477 1 95.62 90 THR B CA 1
ATOM 8732 C C . THR B 1 90 ? 13.828 30.031 12.141 1 95.62 90 THR B C 1
ATOM 8734 O O . THR B 1 90 ? 14.148 29.031 11.492 1 95.62 90 THR B O 1
ATOM 8737 N N . HIS B 1 91 ? 14.016 31.234 11.688 1 95.25 91 HIS B N 1
ATOM 8738 C CA . HIS B 1 91 ? 14.797 31.484 10.484 1 95.25 91 HIS B CA 1
ATOM 8739 C C . HIS B 1 91 ? 16.188 30.859 10.586 1 95.25 91 HIS B C 1
ATOM 8741 O O . HIS B 1 91 ? 16.891 31.062 11.57 1 95.25 91 HIS B O 1
ATOM 8747 N N . GLY B 1 92 ? 16.484 30.109 9.594 1 94.38 92 GLY B N 1
ATOM 8748 C CA . GLY B 1 92 ? 17.797 29.469 9.547 1 94.38 92 GLY B CA 1
ATOM 8749 C C . GLY B 1 92 ? 17.859 28.172 10.336 1 94.38 92 GLY B C 1
ATOM 8750 O O . GLY B 1 92 ? 18.922 27.562 10.438 1 94.38 92 GLY B O 1
ATOM 8751 N N . GLN B 1 93 ? 16.703 27.75 10.883 1 94.69 93 GLN B N 1
ATOM 8752 C CA . GLN B 1 93 ? 16.703 26.562 11.727 1 94.69 93 GLN B CA 1
ATOM 8753 C C . GLN B 1 93 ? 16.016 25.391 11.016 1 94.69 93 GLN B C 1
ATOM 8755 O O . GLN B 1 93 ? 15.234 25.594 10.086 1 94.69 93 GLN B O 1
ATOM 8760 N N . ALA B 1 94 ? 16.297 24.188 11.422 1 95.19 94 ALA B N 1
ATOM 8761 C CA . ALA B 1 94 ? 15.836 22.953 10.773 1 95.19 94 ALA B CA 1
ATOM 8762 C C . ALA B 1 94 ? 14.43 22.578 11.242 1 95.19 94 ALA B C 1
ATOM 8764 O O . ALA B 1 94 ? 13.797 21.688 10.664 1 95.19 94 ALA B O 1
ATOM 8765 N N . SER B 1 95 ? 13.922 23.328 12.281 1 93.25 95 SER B N 1
ATOM 8766 C CA . SER B 1 95 ? 12.641 22.938 12.867 1 93.25 95 SER B CA 1
ATOM 8767 C C . SER B 1 95 ? 11.883 24.172 13.367 1 93.25 95 SER B C 1
ATOM 8769 O O . SER B 1 95 ? 12.492 25.141 13.812 1 93.25 95 SER B O 1
ATOM 8771 N N . LEU B 1 96 ? 10.547 24 13.32 1 91.5 96 LEU B N 1
ATOM 8772 C CA . LEU B 1 96 ? 9.688 25.078 13.797 1 91.5 96 LEU B CA 1
ATOM 8773 C C . LEU B 1 96 ? 9.742 25.188 15.32 1 91.5 96 LEU B C 1
ATOM 8775 O O . LEU B 1 96 ? 9.312 26.188 15.891 1 91.5 96 LEU B O 1
ATOM 8779 N N . ARG B 1 97 ? 10.422 24.234 16 1 92.88 97 ARG B N 1
ATOM 8780 C CA . ARG B 1 97 ? 10.492 24.234 17.453 1 92.88 97 ARG B CA 1
ATOM 8781 C C . ARG B 1 97 ? 11.742 24.953 17.953 1 92.88 97 ARG B C 1
ATOM 8783 O O . ARG B 1 97 ? 11.883 25.219 19.141 1 92.88 97 ARG B O 1
ATOM 8790 N N . ARG B 1 98 ? 12.516 25.359 17.047 1 93.69 98 ARG B N 1
ATOM 8791 C CA . ARG B 1 98 ? 13.797 25.953 17.422 1 93.69 98 ARG B CA 1
ATOM 8792 C C . ARG B 1 98 ? 13.766 27.469 17.25 1 93.69 98 ARG B C 1
ATOM 8794 O O . ARG B 1 98 ? 14.484 28.016 16.422 1 93.69 98 ARG B O 1
ATOM 8801 N N . THR B 1 99 ? 13.016 28.141 18.141 1 95.12 99 THR B N 1
ATOM 8802 C CA . THR B 1 99 ? 12.992 29.594 18.141 1 95.12 99 THR B CA 1
ATOM 8803 C C . THR B 1 99 ? 14.234 30.172 18.812 1 95.12 99 THR B C 1
ATOM 8805 O O . THR B 1 99 ? 14.375 30.062 20.031 1 95.12 99 THR B O 1
ATOM 8808 N N . TRP B 1 100 ? 15.078 30.766 18.062 1 95.94 100 TRP B N 1
ATOM 8809 C CA . TRP B 1 100 ? 16.281 31.406 18.594 1 95.94 100 TRP B CA 1
ATOM 8810 C C . TRP B 1 100 ? 16.062 32.906 18.766 1 95.94 100 TRP B C 1
ATOM 8812 O O . TRP B 1 100 ? 15.367 33.531 17.984 1 95.94 100 TRP B O 1
ATOM 8822 N N . ALA B 1 101 ? 16.703 33.438 19.828 1 96.81 101 ALA B N 1
ATOM 8823 C CA . ALA B 1 101 ? 16.641 34.875 20.062 1 96.81 101 ALA B CA 1
ATOM 8824 C C . ALA B 1 101 ? 17.656 35.594 19.188 1 96.81 101 ALA B C 1
ATOM 8826 O O . ALA B 1 101 ? 18.781 35.125 19 1 96.81 101 ALA B O 1
ATOM 8827 N N . ARG B 1 102 ? 17.188 36.719 18.625 1 97.81 102 ARG B N 1
ATOM 8828 C CA . ARG B 1 102 ? 18 37.562 17.766 1 97.81 102 ARG B CA 1
ATOM 8829 C C . ARG B 1 102 ? 17.969 39.031 18.25 1 97.81 102 ARG B C 1
ATOM 8831 O O . ARG B 1 102 ? 16.953 39.5 18.734 1 97.81 102 ARG B O 1
ATOM 8838 N N . ALA B 1 103 ? 19.125 39.656 18.188 1 98.31 103 ALA B N 1
ATOM 8839 C CA . ALA B 1 103 ? 19.203 41.094 18.391 1 98.31 103 ALA B CA 1
ATOM 8840 C C . ALA B 1 103 ? 19.172 41.844 17.062 1 98.31 103 ALA B C 1
ATOM 8842 O O . ALA B 1 103 ? 20.141 41.781 16.297 1 98.31 103 ALA B O 1
ATOM 8843 N N . VAL B 1 104 ? 18.109 42.562 16.828 1 98.38 104 VAL B N 1
ATOM 8844 C CA . VAL B 1 104 ? 17.891 43.188 15.523 1 98.38 104 VAL B CA 1
ATOM 8845 C C . VAL B 1 104 ? 18.219 44.688 15.609 1 98.38 104 VAL B C 1
ATOM 8847 O O . VAL B 1 104 ? 17.562 45.438 16.344 1 98.38 104 VAL B O 1
ATOM 8850 N N . PRO B 1 105 ? 19.203 45.125 14.805 1 97.62 105 PRO B N 1
ATOM 8851 C CA . PRO B 1 105 ? 19.516 46.531 14.812 1 97.62 105 PRO B CA 1
ATOM 8852 C C . PRO B 1 105 ? 18.422 47.406 14.188 1 97.62 105 PRO B C 1
ATOM 8854 O O . PRO B 1 105 ? 17.734 46.938 13.266 1 97.62 105 PRO B O 1
ATOM 8857 N N . LEU B 1 106 ? 18.281 48.594 14.57 1 96.88 106 LEU B N 1
ATOM 8858 C CA . LEU B 1 106 ? 17.219 49.5 14.117 1 96.88 106 LEU B CA 1
ATOM 8859 C C . LEU B 1 106 ? 17.438 49.906 12.672 1 96.88 106 LEU B C 1
ATOM 8861 O O . LEU B 1 106 ? 16.516 50.406 12.016 1 96.88 106 LEU B O 1
ATOM 8865 N N . ASP B 1 107 ? 18.672 49.75 12.164 1 95.19 107 ASP B N 1
ATOM 8866 C CA . ASP B 1 107 ? 18.938 50.125 10.781 1 95.19 107 ASP B CA 1
ATOM 8867 C C . ASP B 1 107 ? 18.578 49 9.82 1 95.19 107 ASP B C 1
ATOM 8869 O O . ASP B 1 107 ? 18.734 49.125 8.609 1 95.19 107 ASP B O 1
ATOM 8873 N N . GLY B 1 108 ? 18.125 47.844 10.391 1 94.12 108 GLY B N 1
ATOM 8874 C CA . GLY B 1 108 ? 17.734 46.75 9.562 1 94.12 108 GLY B CA 1
ATOM 8875 C C . GLY B 1 108 ? 18.891 45.875 9.133 1 94.12 108 GLY B C 1
ATOM 8876 O O . GLY B 1 108 ? 18.734 45 8.273 1 94.12 108 GLY B O 1
ATOM 8877 N N . GLY B 1 109 ? 20.062 46.094 9.664 1 93.62 109 GLY B N 1
ATOM 8878 C CA . GLY B 1 109 ? 21.234 45.281 9.367 1 93.62 109 GLY B CA 1
ATOM 8879 C C . GLY B 1 109 ? 21.141 43.844 9.906 1 93.62 109 GLY B C 1
ATOM 8880 O O . GLY B 1 109 ? 20.078 43.438 10.383 1 93.62 109 GLY B O 1
ATOM 8881 N N . PRO B 1 110 ? 22.219 43.094 9.695 1 94.75 110 PRO B N 1
ATOM 8882 C CA . PRO B 1 110 ? 22.188 41.688 10.141 1 94.75 110 PRO B CA 1
ATOM 8883 C C . PRO B 1 110 ? 21.906 41.562 11.633 1 94.75 110 PRO B C 1
ATOM 8885 O O . PRO B 1 110 ? 22.547 42.25 12.445 1 94.75 110 PRO B O 1
ATOM 8888 N N . ALA B 1 111 ? 20.938 40.75 11.953 1 96.62 111 ALA B N 1
ATOM 8889 C CA . ALA B 1 111 ? 20.609 40.469 13.352 1 96.62 111 ALA B CA 1
ATOM 8890 C C . ALA B 1 111 ? 21.594 39.469 13.945 1 96.62 111 ALA B C 1
ATOM 8892 O O . ALA B 1 111 ? 21.953 38.469 13.297 1 96.62 111 ALA B O 1
ATOM 8893 N N . ALA B 1 112 ? 22.047 39.688 15.109 1 96.44 112 ALA B N 1
ATOM 8894 C CA . ALA B 1 112 ? 22.922 38.75 15.797 1 96.44 112 ALA B CA 1
ATOM 8895 C C . ALA B 1 112 ? 22.125 37.656 16.5 1 96.44 112 ALA B C 1
ATOM 8897 O O . ALA B 1 112 ? 21.094 37.938 17.125 1 96.44 112 ALA B O 1
ATOM 8898 N N . THR B 1 113 ? 22.516 36.438 16.266 1 96 113 THR B N 1
ATOM 8899 C CA . THR B 1 113 ? 21.906 35.344 16.984 1 96 113 THR B CA 1
ATOM 8900 C C . THR B 1 113 ? 22.5 35.219 18.391 1 96 113 THR B C 1
ATOM 8902 O O . THR B 1 113 ? 23.703 35.094 18.562 1 96 113 THR B O 1
ATOM 8905 N N . LEU B 1 114 ? 21.641 35.25 19.391 1 96.12 114 LEU B N 1
ATOM 8906 C CA . LEU B 1 114 ? 22.109 35.156 20.766 1 96.12 114 LEU B CA 1
ATOM 8907 C C . LEU B 1 114 ? 22.391 33.688 21.141 1 96.12 114 LEU B C 1
ATOM 8909 O O . LEU B 1 114 ? 21.641 32.781 20.734 1 96.12 114 LEU B O 1
ATOM 8913 N N . PRO B 1 115 ? 23.453 33.438 21.844 1 94.94 115 PRO B N 1
ATOM 8914 C CA . PRO B 1 115 ? 23.969 32.062 22.031 1 94.94 115 PRO B CA 1
ATOM 8915 C C . PRO B 1 115 ? 23.281 31.328 23.188 1 94.94 115 PRO B C 1
ATOM 8917 O O . PRO B 1 115 ? 23.953 30.828 24.094 1 94.94 115 PRO B O 1
ATOM 8920 N N . HIS B 1 116 ? 22 31.172 23.172 1 94.75 116 HIS B N 1
ATOM 8921 C CA . HIS B 1 116 ? 21.266 30.562 24.281 1 94.75 116 HIS B CA 1
ATOM 8922 C C . HIS B 1 116 ? 20.5 29.328 23.828 1 94.75 116 HIS B C 1
ATOM 8924 O O . HIS B 1 116 ? 19.891 28.641 24.641 1 94.75 116 HIS B O 1
ATOM 8930 N N . GLY B 1 117 ? 20.516 28.953 22.547 1 94 117 GLY B N 1
ATOM 8931 C CA . GLY B 1 117 ? 19.641 27.906 22.031 1 94 117 GLY B CA 1
ATOM 8932 C C . GLY B 1 117 ? 18.203 28.359 21.875 1 94 117 GLY B C 1
ATOM 8933 O O . GLY B 1 117 ? 17.922 29.562 21.812 1 94 117 GLY B O 1
ATOM 8934 N N . PRO B 1 118 ? 17.234 27.422 21.672 1 94.69 118 PRO B N 1
ATOM 8935 C CA . PRO B 1 118 ? 15.82 27.781 21.562 1 94.69 118 PRO B CA 1
ATOM 8936 C C . PRO B 1 118 ? 15.25 28.328 22.859 1 94.69 118 PRO B C 1
ATOM 8938 O O . PRO B 1 118 ? 15.43 27.734 23.922 1 94.69 118 PRO B O 1
ATOM 8941 N N . VAL B 1 119 ? 14.609 29.469 22.812 1 95.62 119 VAL B N 1
ATOM 8942 C CA . VAL B 1 119 ? 14 30.109 23.969 1 95.62 119 VAL B CA 1
ATOM 8943 C C . VAL B 1 119 ? 12.625 30.656 23.594 1 95.62 119 VAL B C 1
ATOM 8945 O O . VAL B 1 119 ? 12.32 30.828 22.406 1 95.62 119 VAL B O 1
ATOM 8948 N N . GLY B 1 120 ? 11.805 30.812 24.641 1 95 120 GLY B N 1
ATOM 8949 C CA . GLY B 1 120 ? 10.523 31.469 24.453 1 95 120 GLY B CA 1
ATOM 8950 C C . GLY B 1 120 ? 10.547 32.938 24.859 1 95 120 GLY B C 1
ATOM 8951 O O . GLY B 1 120 ? 9.664 33.688 24.469 1 95 120 GLY B O 1
ATOM 8952 N N . ASP B 1 121 ? 11.547 33.344 25.656 1 95.81 121 ASP B N 1
ATOM 8953 C CA . ASP B 1 121 ? 11.695 34.719 26.156 1 95.81 121 ASP B CA 1
ATOM 8954 C C . ASP B 1 121 ? 13.055 34.906 26.812 1 95.81 121 ASP B C 1
ATOM 8956 O O . ASP B 1 121 ? 13.734 33.938 27.141 1 95.81 121 ASP B O 1
ATOM 8960 N N . ILE B 1 122 ? 13.531 36.156 26.875 1 96.81 122 ILE B N 1
ATOM 8961 C CA . ILE B 1 122 ? 14.734 36.562 27.594 1 96.81 122 ILE B CA 1
ATOM 8962 C C . ILE B 1 122 ? 14.445 37.781 28.438 1 96.81 122 ILE B C 1
ATOM 8964 O O . ILE B 1 122 ? 13.922 38.781 27.938 1 96.81 122 ILE B O 1
ATOM 8968 N N . ALA B 1 123 ? 14.758 37.719 29.703 1 96.88 123 ALA B N 1
ATOM 8969 C CA . ALA B 1 123 ? 14.688 38.906 30.594 1 96.88 123 ALA B CA 1
ATOM 8970 C C . ALA B 1 123 ? 16.078 39.375 30.984 1 96.88 123 ALA B C 1
ATOM 8972 O O . ALA B 1 123 ? 16.828 38.656 31.641 1 96.88 123 ALA B O 1
ATOM 8973 N N . HIS B 1 124 ? 16.391 40.594 30.516 1 94.69 124 HIS B N 1
ATOM 8974 C CA . HIS B 1 124 ? 17.656 41.188 30.875 1 94.69 124 HIS B CA 1
ATOM 8975 C C . HIS B 1 124 ? 17.562 41.969 32.188 1 94.69 124 HIS B C 1
ATOM 8977 O O . HIS B 1 124 ? 16.547 42.625 32.469 1 94.69 124 HIS B O 1
ATOM 8983 N N . GLY B 1 125 ? 18.469 41.812 33.062 1 93.25 125 GLY B N 1
ATOM 8984 C CA . GLY B 1 125 ? 18.578 42.469 34.375 1 93.25 125 GLY B CA 1
ATOM 8985 C C . GLY B 1 125 ? 19.906 42.188 35.062 1 93.25 125 GLY B C 1
ATOM 8986 O O . GLY B 1 125 ? 20.953 42.125 34.406 1 93.25 125 GLY B O 1
ATOM 8987 N N . PRO B 1 126 ? 19.844 42.156 36.406 1 92.56 126 PRO B N 1
ATOM 8988 C CA . PRO B 1 126 ? 21.094 41.844 37.094 1 92.56 126 PRO B CA 1
ATOM 8989 C C . PRO B 1 126 ? 21.719 40.531 36.594 1 92.56 126 PRO B C 1
ATOM 8991 O O . PRO B 1 126 ? 22.938 40.406 36.562 1 92.56 126 PRO B O 1
ATOM 8994 N N . HIS B 1 127 ? 20.828 39.594 36.312 1 95.06 127 HIS B N 1
ATOM 8995 C CA . HIS B 1 127 ? 21.188 38.375 35.625 1 95.06 127 HIS B CA 1
ATOM 8996 C C . HIS B 1 127 ? 20.281 38.094 34.438 1 95.06 127 HIS B C 1
ATOM 8998 O O . HIS B 1 127 ? 19.109 38.5 34.438 1 95.06 127 HIS B O 1
ATOM 9004 N N . THR B 1 128 ? 20.859 37.5 33.438 1 96.12 128 THR B N 1
ATOM 9005 C CA . THR B 1 128 ? 20.016 37.125 32.312 1 96.12 128 THR B CA 1
ATOM 9006 C C . THR B 1 128 ? 19.156 35.906 32.688 1 96.12 128 THR B C 1
ATOM 9008 O O . THR B 1 128 ? 19.656 34.938 33.25 1 96.12 128 THR B O 1
ATOM 9011 N N . VAL B 1 129 ? 17.891 36.031 32.562 1 97.44 129 VAL B N 1
ATOM 9012 C CA . VAL B 1 129 ? 16.953 34.938 32.781 1 97.44 129 VAL B CA 1
ATOM 9013 C C . VAL B 1 129 ? 16.344 34.5 31.469 1 97.44 129 VAL B C 1
ATOM 9015 O O . VAL B 1 129 ? 15.898 35.344 30.672 1 97.44 129 VAL B O 1
ATOM 9018 N N . LEU B 1 130 ? 16.406 33.219 31.188 1 97.25 130 LEU B N 1
ATOM 9019 C CA . LEU B 1 130 ? 15.836 32.656 29.984 1 97.25 130 LEU B CA 1
ATOM 9020 C C . LEU B 1 130 ? 14.578 31.844 30.297 1 97.25 130 LEU B C 1
ATOM 9022 O O . LEU B 1 130 ? 14.477 31.234 31.359 1 97.25 130 LEU B O 1
ATOM 9026 N N . LEU B 1 131 ? 13.609 31.891 29.406 1 96.25 131 LEU B N 1
ATOM 9027 C CA . LEU B 1 131 ? 12.477 30.969 29.406 1 96.25 131 LEU B CA 1
ATOM 9028 C C . LEU B 1 131 ? 12.633 29.922 28.312 1 96.25 131 LEU B C 1
ATOM 9030 O O . LEU B 1 131 ? 12.789 30.25 27.141 1 96.25 131 LEU B O 1
ATOM 9034 N N . SER B 1 132 ? 12.695 28.703 28.734 1 91.44 132 SER B N 1
ATOM 9035 C CA . SER B 1 132 ? 12.797 27.641 27.734 1 91.44 132 SER B CA 1
ATOM 9036 C C . SER B 1 132 ? 11.5 26.828 27.672 1 91.44 132 SER B C 1
ATOM 9038 O O . SER B 1 132 ? 10.648 26.922 28.547 1 91.44 132 SER B O 1
ATOM 9040 N N . ALA B 1 133 ? 11.398 25.953 26.484 1 65.75 133 ALA B N 1
ATOM 9041 C CA . ALA B 1 133 ? 10.523 24.812 26.203 1 65.75 133 ALA B CA 1
ATOM 9042 C C . ALA B 1 133 ? 9.078 25.266 26.016 1 65.75 133 ALA B C 1
ATOM 9044 O O . ALA B 1 133 ? 8.148 24.578 26.438 1 65.75 133 ALA B O 1
ATOM 9045 N N . PRO B 1 134 ? 8.891 26.531 25.422 1 71.5 134 PRO B N 1
ATOM 9046 C CA . PRO B 1 134 ? 7.453 26.75 25.25 1 71.5 134 PRO B CA 1
ATOM 9047 C C . PRO B 1 134 ? 6.945 26.234 23.906 1 71.5 134 PRO B C 1
ATOM 9049 O O . PRO B 1 134 ? 7.66 26.297 22.906 1 71.5 134 PRO B O 1
ATOM 9052 N N . MET B 1 135 ? 5.891 25.359 23.812 1 73.81 135 MET B N 1
ATOM 9053 C CA . MET B 1 135 ? 5.254 24.891 22.578 1 73.81 135 MET B CA 1
ATOM 9054 C C . MET B 1 135 ? 4.707 26.062 21.766 1 73.81 135 MET B C 1
ATOM 9056 O O . MET B 1 135 ? 4.215 25.875 20.656 1 73.81 135 MET B O 1
ATOM 9060 N N . GLY B 1 136 ? 4.953 27.203 22.172 1 68.69 136 GLY B N 1
ATOM 9061 C CA . GLY B 1 136 ? 4.441 28.375 21.484 1 68.69 136 GLY B CA 1
ATOM 9062 C C . GLY B 1 136 ? 2.982 28.656 21.797 1 68.69 136 GLY B C 1
ATOM 9063 O O . GLY B 1 136 ? 2.33 29.422 21.094 1 68.69 136 GLY B O 1
ATOM 9064 N N . ARG B 1 137 ? 2.49 28.031 22.781 1 83.25 137 ARG B N 1
ATOM 9065 C CA . ARG B 1 137 ? 1.107 28.25 23.203 1 83.25 137 ARG B CA 1
ATOM 9066 C C . ARG B 1 137 ? 1.043 28.844 24.594 1 83.25 137 ARG B C 1
ATOM 9068 O O . ARG B 1 137 ? 1.831 28.484 25.469 1 83.25 137 ARG B O 1
ATOM 9075 N N . GLU B 1 138 ? 0.101 29.703 24.703 1 91.56 138 GLU B N 1
ATOM 9076 C CA . GLU B 1 138 ? -0.091 30.359 26 1 91.56 138 GLU B CA 1
ATOM 9077 C C . GLU B 1 138 ? -0.664 29.391 27.031 1 91.56 138 GLU B C 1
ATOM 9079 O O . GLU B 1 138 ? -1.466 28.516 26.688 1 91.56 138 GLU B O 1
ATOM 9084 N N . ALA B 1 139 ? -0.27 29.547 28.266 1 94.5 139 ALA B N 1
ATOM 9085 C CA . ALA B 1 139 ? -0.769 28.719 29.359 1 94.5 139 ALA B CA 1
ATOM 9086 C C . ALA B 1 139 ? -2.289 28.797 29.453 1 94.5 139 ALA B C 1
ATOM 9088 O O . ALA B 1 139 ? -2.945 27.812 29.797 1 94.5 139 ALA B O 1
ATOM 9089 N N . ALA B 1 140 ? -2.854 29.938 29.094 1 96.06 140 ALA B N 1
ATOM 9090 C CA . ALA B 1 140 ? -4.297 30.141 29.188 1 96.06 140 ALA B CA 1
ATOM 9091 C C . ALA B 1 140 ? -5.047 29.234 28.203 1 96.06 140 ALA B C 1
ATOM 9093 O O . ALA B 1 140 ? -6.25 29.016 28.359 1 96.06 140 ALA B O 1
ATOM 9094 N N . TRP B 1 141 ? -4.434 28.781 27.172 1 96.38 141 TRP B N 1
ATOM 9095 C CA . TRP B 1 141 ? -5.047 27.984 26.125 1 96.38 141 TRP B CA 1
ATOM 9096 C C . TRP B 1 141 ? -5.051 26.5 26.5 1 96.38 141 TRP B C 1
ATOM 9098 O O . TRP B 1 141 ? -5.777 25.703 25.906 1 96.38 141 TRP B O 1
ATOM 9108 N N . TRP B 1 142 ? -4.258 26.078 27.406 1 96.62 142 TRP B N 1
ATOM 9109 C CA . TRP B 1 142 ? -4.211 24.766 28.047 1 96.62 142 TRP B CA 1
ATOM 9110 C C . TRP B 1 142 ? -3.885 24.891 29.531 1 96.62 142 TRP B C 1
ATOM 9112 O O . TRP B 1 142 ? -2.758 24.625 29.953 1 96.62 142 TRP B O 1
ATOM 9122 N N . LYS B 1 143 ? -4.934 25.219 30.25 1 96.69 143 LYS B N 1
ATOM 9123 C CA . LYS B 1 143 ? -4.789 25.578 31.656 1 96.69 143 LYS B CA 1
ATOM 9124 C C . LYS B 1 143 ? -4.398 24.359 32.5 1 96.69 143 LYS B C 1
ATOM 9126 O O . LYS B 1 143 ? -4.859 23.25 32.219 1 96.69 143 LYS B O 1
ATOM 9131 N N . ARG B 1 144 ? -3.447 24.578 33.5 1 96.38 144 ARG B N 1
ATOM 9132 C CA . ARG B 1 144 ? -2.98 23.578 34.438 1 96.38 144 ARG B CA 1
ATOM 9133 C C . ARG B 1 144 ? -2.174 22.484 33.75 1 96.38 144 ARG B C 1
ATOM 9135 O O . ARG B 1 144 ? -2.131 21.344 34.188 1 96.38 144 ARG B O 1
ATOM 9142 N N . TYR B 1 145 ? -1.633 22.781 32.594 1 96.12 145 TYR B N 1
ATOM 9143 C CA . TYR B 1 145 ? -0.74 21.891 31.859 1 96.12 145 TYR B CA 1
ATOM 9144 C C . TYR B 1 145 ? 0.559 21.672 32.625 1 96.12 145 TYR B C 1
ATOM 9146 O O . TYR B 1 145 ? 1.118 22.625 33.188 1 96.12 145 TYR B O 1
ATOM 9154 N N . ARG B 1 146 ? 1.062 20.406 32.656 1 96.25 146 ARG B N 1
ATOM 9155 C CA . ARG B 1 146 ? 2.264 20.078 33.406 1 96.25 146 ARG B CA 1
ATOM 9156 C C . ARG B 1 146 ? 3.199 19.203 32.594 1 96.25 146 ARG B C 1
ATOM 9158 O O . ARG B 1 146 ? 4.055 18.5 33.156 1 96.25 146 ARG B O 1
ATOM 9165 N N . GLY B 1 147 ? 3.105 19.078 31.281 1 96.06 147 GLY B N 1
ATOM 9166 C CA . GLY B 1 147 ? 3.924 18.219 30.453 1 96.06 147 GLY B CA 1
ATOM 9167 C C . GLY B 1 147 ? 5.309 18.781 30.188 1 96.06 147 GLY B C 1
ATOM 9168 O O . GLY B 1 147 ? 5.734 19.734 30.844 1 96.06 147 GLY B O 1
ATOM 9169 N N . GLY B 1 148 ? 5.996 18.203 29.219 1 96.25 148 GLY B N 1
ATOM 9170 C CA . GLY B 1 148 ? 7.402 18.484 28.969 1 96.25 148 GLY B CA 1
ATOM 9171 C C . GLY B 1 148 ? 7.656 19.891 28.469 1 96.25 148 GLY B C 1
ATOM 9172 O O . GLY B 1 148 ? 8.742 20.453 28.688 1 96.25 148 GLY B O 1
ATOM 9173 N N . THR B 1 149 ? 6.676 20.547 27.875 1 96 149 THR B N 1
ATOM 9174 C CA . THR B 1 149 ? 6.898 21.859 27.281 1 96 149 THR B CA 1
ATOM 9175 C C . THR B 1 149 ? 6.406 22.953 28.234 1 96 149 THR B C 1
ATOM 9177 O O . THR B 1 149 ? 6.27 24.109 27.828 1 96 149 THR B O 1
ATOM 9180 N N . ALA B 1 150 ? 6.035 22.578 29.484 1 95.75 150 ALA B N 1
ATOM 9181 C CA . ALA B 1 150 ? 5.777 23.625 30.469 1 95.75 150 ALA B CA 1
ATOM 9182 C C . ALA B 1 150 ? 6.98 24.547 30.625 1 95.75 150 ALA B C 1
ATOM 9184 O O . ALA B 1 150 ? 8.125 24.078 30.625 1 95.75 150 ALA B O 1
ATOM 9185 N N . GLY B 1 151 ? 6.66 25.844 30.703 1 95.75 151 GLY B N 1
ATOM 9186 C CA . GLY B 1 151 ? 7.723 26.844 30.75 1 95.75 151 GLY B CA 1
ATOM 9187 C C . GLY B 1 151 ? 8.68 26.641 31.906 1 95.75 151 GLY B C 1
ATOM 9188 O O . GLY B 1 151 ? 8.258 26.281 33 1 95.75 151 GLY B O 1
ATOM 9189 N N . LYS B 1 152 ? 10.023 26.812 31.625 1 95.31 152 LYS B N 1
ATOM 9190 C CA . LYS B 1 152 ? 11.094 26.672 32.625 1 95.31 152 LYS B CA 1
ATOM 9191 C C . LYS B 1 152 ? 12.008 27.891 32.594 1 95.31 152 LYS B C 1
ATOM 9193 O O . LYS B 1 152 ? 12.312 28.438 31.531 1 95.31 152 LYS B O 1
ATOM 9198 N N . LEU B 1 153 ? 12.469 28.266 33.75 1 97 153 LEU B N 1
ATOM 9199 C CA . LEU B 1 153 ? 13.375 29.406 33.844 1 97 153 LEU B CA 1
ATOM 9200 C C . LEU B 1 153 ? 14.812 28.938 34.031 1 97 153 LEU B C 1
ATOM 9202 O O . LEU B 1 153 ? 15.07 27.953 34.719 1 97 153 LEU B O 1
ATOM 9206 N N . TRP B 1 154 ? 15.648 29.578 33.344 1 97.56 154 TRP B N 1
ATOM 9207 C CA . TRP B 1 154 ? 17.094 29.453 33.531 1 97.56 154 TRP B CA 1
ATOM 9208 C C . TRP B 1 154 ? 17.703 30.797 33.906 1 97.56 154 TRP B C 1
ATOM 9210 O O . TRP B 1 154 ? 17.328 31.844 33.375 1 97.56 154 TRP B O 1
ATOM 9220 N N . ILE B 1 155 ? 18.609 30.859 34.844 1 97.69 155 ILE B N 1
ATOM 9221 C CA . ILE B 1 155 ? 19.234 32.125 35.219 1 97.69 155 ILE B CA 1
ATOM 9222 C C . ILE B 1 155 ? 20.766 31.984 35.094 1 97.69 155 ILE B C 1
ATOM 9224 O O . ILE B 1 155 ? 21.328 30.938 35.406 1 97.69 155 ILE B O 1
ATOM 9228 N N . ASP B 1 156 ? 21.375 33 34.562 1 96.44 156 ASP B N 1
ATOM 9229 C CA . ASP B 1 156 ? 22.828 33.031 34.375 1 96.44 156 ASP B CA 1
ATOM 9230 C C . ASP B 1 156 ? 23.547 33.281 35.688 1 96.44 156 ASP B C 1
ATOM 9232 O O . ASP B 1 156 ? 23.375 34.312 36.312 1 96.44 156 ASP B O 1
ATOM 9236 N N . ARG B 1 157 ? 24.344 32.375 36.156 1 90.62 157 ARG B N 1
ATOM 9237 C CA . ARG B 1 157 ? 25.109 32.531 37.375 1 90.62 157 ARG B CA 1
ATOM 9238 C C . ARG B 1 157 ? 26.484 33.156 37.094 1 90.62 157 ARG B C 1
ATOM 9240 O O . ARG B 1 157 ? 27.312 33.281 38 1 90.62 157 ARG B O 1
ATOM 9247 N N . GLY B 1 158 ? 26.734 33.438 35.906 1 86.06 158 GLY B N 1
ATOM 9248 C CA . GLY B 1 158 ? 27.984 34.062 35.5 1 86.06 158 GLY B CA 1
ATOM 9249 C C . GLY B 1 158 ? 28.625 33.375 34.312 1 86.06 158 GLY B C 1
ATOM 9250 O O . GLY B 1 158 ? 28.656 32.156 34.25 1 86.06 158 GLY B O 1
ATOM 9251 N N . ALA B 1 159 ? 29.172 34.031 33.375 1 83.5 159 ALA B N 1
ATOM 9252 C CA . ALA B 1 159 ? 29.969 33.625 32.219 1 83.5 159 ALA B CA 1
ATOM 9253 C C . ALA B 1 159 ? 29.203 32.656 31.312 1 83.5 159 ALA B C 1
ATOM 9255 O O . ALA B 1 159 ? 29.766 31.719 30.781 1 83.5 159 ALA B O 1
ATOM 9256 N N . GLY B 1 160 ? 27.922 32.781 31.281 1 85.69 160 GLY B N 1
ATOM 9257 C CA . GLY B 1 160 ? 27.156 31.984 30.328 1 85.69 160 GLY B CA 1
ATOM 9258 C C . GLY B 1 160 ? 26.75 30.641 30.891 1 85.69 160 GLY B C 1
ATOM 9259 O O . GLY B 1 160 ? 26.266 29.781 30.141 1 85.69 160 GLY B O 1
ATOM 9260 N N . GLU B 1 161 ? 26.953 30.438 32.156 1 93.5 161 GLU B N 1
ATOM 9261 C CA . GLU B 1 161 ? 26.531 29.203 32.812 1 93.5 161 GLU B CA 1
ATOM 9262 C C . GLU B 1 161 ? 25.125 29.344 33.375 1 93.5 161 GLU B C 1
ATOM 9264 O O . GLU B 1 161 ? 24.953 29.844 34.5 1 93.5 161 GLU B O 1
ATOM 9269 N N . PHE B 1 162 ? 24.188 28.781 32.688 1 96.81 162 PHE B N 1
ATOM 9270 C CA . PHE B 1 162 ? 22.797 28.875 33.094 1 96.81 162 PHE B CA 1
ATOM 9271 C C . PHE B 1 162 ? 22.391 27.688 33.969 1 96.81 162 PHE B C 1
ATOM 9273 O O . PHE B 1 162 ? 22.797 26.547 33.656 1 96.81 162 PHE B O 1
ATOM 9280 N N . VAL B 1 163 ? 21.656 27.875 35.062 1 96.56 163 VAL B N 1
ATOM 9281 C CA . VAL B 1 163 ? 21.062 26.844 35.906 1 96.56 163 VAL B CA 1
ATOM 9282 C C . VAL B 1 163 ? 19.562 27.047 36.031 1 96.56 163 VAL B C 1
ATOM 9284 O O . VAL B 1 163 ? 19.062 28.156 35.781 1 96.56 163 VAL B O 1
ATOM 9287 N N . ARG B 1 164 ? 18.828 26.047 36.406 1 96.38 164 ARG B N 1
ATOM 9288 C CA . ARG B 1 164 ? 17.375 26.125 36.531 1 96.38 164 ARG B CA 1
ATOM 9289 C C . ARG B 1 164 ? 16.969 26.984 37.719 1 96.38 164 ARG B C 1
ATOM 9291 O O . ARG B 1 164 ? 17.594 26.922 38.781 1 96.38 164 ARG B O 1
ATOM 9298 N N . LEU B 1 165 ? 16.062 27.859 37.469 1 96.69 165 LEU B N 1
ATOM 9299 C CA . LEU B 1 165 ? 15.391 28.641 38.5 1 96.69 165 LEU B CA 1
ATOM 9300 C C . LEU B 1 165 ? 13.969 28.141 38.719 1 96.69 165 LEU B C 1
ATOM 9302 O O . LEU B 1 165 ? 13.203 28 37.75 1 96.69 165 LEU B O 1
ATOM 9306 N N . HIS B 1 166 ? 13.562 27.781 40.031 1 96.38 166 HIS B N 1
ATOM 9307 C CA . HIS B 1 166 ? 12.242 27.281 40.406 1 96.38 166 HIS B CA 1
ATOM 9308 C C . HIS B 1 166 ? 11.953 25.938 39.719 1 96.38 166 HIS B C 1
ATOM 9310 O O . HIS B 1 166 ? 10.883 25.75 39.156 1 96.38 166 HIS B O 1
ATOM 9316 N N . GLU B 1 167 ? 12.898 25.109 39.719 1 93.5 167 GLU B N 1
ATOM 9317 C CA . GLU B 1 167 ? 12.789 23.797 39.094 1 93.5 167 GLU B CA 1
ATOM 9318 C C . GLU B 1 167 ? 11.695 22.969 39.75 1 93.5 167 GLU B C 1
ATOM 9320 O O . GLU B 1 167 ? 11.039 22.156 39.094 1 93.5 167 GLU B O 1
ATOM 9325 N N . ASP B 1 168 ? 11.398 23.234 40.969 1 92.94 168 ASP B N 1
ATOM 9326 C CA . ASP B 1 168 ? 10.469 22.406 41.719 1 92.94 168 ASP B CA 1
ATOM 9327 C C . ASP B 1 168 ? 9.055 22.969 41.656 1 92.94 168 ASP B C 1
ATOM 9329 O O . ASP B 1 168 ? 8.117 22.359 42.188 1 92.94 168 ASP B O 1
ATOM 9333 N N . LEU B 1 169 ? 8.922 24.078 41.062 1 94.38 169 LEU B N 1
ATOM 9334 C CA . LEU B 1 169 ? 7.586 24.656 40.938 1 94.38 169 LEU B CA 1
ATOM 9335 C C . LEU B 1 169 ? 6.738 23.844 39.969 1 94.38 169 LEU B C 1
ATOM 9337 O O . LEU B 1 169 ? 7.137 23.656 38.812 1 94.38 169 LEU B O 1
ATOM 9341 N N . ASP B 1 170 ? 5.613 23.359 40.438 1 94.12 170 ASP B N 1
ATOM 9342 C CA . ASP B 1 170 ? 4.73 22.562 39.594 1 94.12 170 ASP B CA 1
ATOM 9343 C C . ASP B 1 170 ? 3.754 23.453 38.844 1 94.12 170 ASP B C 1
ATOM 9345 O O . ASP B 1 170 ? 2.539 23.359 39 1 94.12 170 ASP B O 1
ATOM 9349 N N . GLY B 1 171 ? 4.234 24.297 37.969 1 93.62 171 GLY B N 1
ATOM 9350 C CA . GLY B 1 171 ? 3.436 25.219 37.188 1 93.62 171 GLY B CA 1
ATOM 9351 C C . GLY B 1 171 ? 4.012 25.484 35.812 1 93.62 171 GLY B C 1
ATOM 9352 O O . GLY B 1 171 ? 5.16 25.125 35.531 1 93.62 171 GLY B O 1
ATOM 9353 N N . ASN B 1 172 ? 3.16 25.922 34.938 1 95.69 172 ASN B N 1
ATOM 9354 C CA . ASN B 1 172 ? 3.57 26.438 33.625 1 95.69 172 ASN B CA 1
ATOM 9355 C C . ASN B 1 172 ? 4.008 27.906 33.719 1 95.69 172 ASN B C 1
ATOM 9357 O O . ASN B 1 172 ? 3.195 28.781 34.031 1 95.69 172 ASN B O 1
ATOM 9361 N N . ILE B 1 173 ? 5.281 28.156 33.469 1 96.19 173 ILE B N 1
ATOM 9362 C CA . ILE B 1 173 ? 5.844 29.484 33.719 1 96.19 173 ILE B CA 1
ATOM 9363 C C . ILE B 1 173 ? 5.926 30.234 32.406 1 96.19 173 ILE B C 1
ATOM 9365 O O . ILE B 1 173 ? 6.297 29.672 31.359 1 96.19 173 ILE B O 1
ATOM 9369 N N . GLU B 1 174 ? 5.547 31.547 32.469 1 95.75 174 GLU B N 1
ATOM 9370 C CA . GLU B 1 174 ? 5.621 32.406 31.281 1 95.75 174 GLU B CA 1
ATOM 9371 C C . GLU B 1 174 ? 5.988 33.844 31.672 1 95.75 174 GLU B C 1
ATOM 9373 O O . GLU B 1 174 ? 5.863 34.219 32.844 1 95.75 174 GLU B O 1
ATOM 9378 N N . TYR B 1 175 ? 6.539 34.594 30.75 1 96.38 175 TYR B N 1
ATOM 9379 C CA . TYR B 1 175 ? 6.754 36.031 30.781 1 96.38 175 TYR B CA 1
ATOM 9380 C C . TYR B 1 175 ? 7.645 36.438 31.953 1 96.38 175 TYR B C 1
ATOM 9382 O O . TYR B 1 175 ? 7.238 37.219 32.812 1 96.38 175 TYR B O 1
ATOM 9390 N N . PRO B 1 176 ? 8.875 35.938 31.984 1 97.25 176 PRO B N 1
ATOM 9391 C CA . PRO B 1 176 ? 9.812 36.406 33 1 97.25 176 PRO B CA 1
ATOM 9392 C C . PRO B 1 176 ? 10.172 37.906 32.812 1 97.25 176 PRO B C 1
ATOM 9394 O O . PRO B 1 176 ? 10.289 38.375 31.672 1 97.25 176 PRO B O 1
ATOM 9397 N N . LEU B 1 177 ? 10.328 38.656 33.906 1 97.88 177 LEU B N 1
ATOM 9398 C CA . LEU B 1 177 ? 10.734 40.062 33.844 1 97.88 177 LEU B CA 1
ATOM 9399 C C . LEU B 1 177 ? 11.445 40.469 35.125 1 97.88 177 LEU B C 1
ATOM 9401 O O . LEU B 1 177 ? 11.359 39.75 36.156 1 97.88 177 LEU B O 1
ATOM 9405 N N . TRP B 1 178 ? 12.203 41.5 35.031 1 96.81 178 TRP B N 1
ATOM 9406 C CA . TRP B 1 178 ? 12.828 42.062 36.219 1 96.81 178 TRP B CA 1
ATOM 9407 C C . TRP B 1 178 ? 12.078 43.281 36.688 1 96.81 178 TRP B C 1
ATOM 9409 O O . TRP B 1 178 ? 11.695 44.156 35.875 1 96.81 178 TRP B O 1
ATOM 9419 N N . ALA B 1 179 ? 11.766 43.406 37.875 1 97 179 ALA B N 1
ATOM 9420 C CA . ALA B 1 179 ? 11.273 44.594 38.562 1 97 179 ALA B CA 1
ATOM 9421 C C . ALA B 1 179 ? 12.086 44.875 39.812 1 97 179 ALA B C 1
ATOM 9423 O O . ALA B 1 179 ? 11.922 44.219 40.844 1 97 179 ALA B O 1
ATOM 9424 N N . GLY B 1 180 ? 12.914 45.875 39.75 1 94.25 180 GLY B N 1
ATOM 9425 C CA . GLY B 1 180 ? 13.898 46.031 40.812 1 94.25 180 GLY B CA 1
ATOM 9426 C C . GLY B 1 180 ? 14.875 44.875 40.906 1 94.25 180 GLY B C 1
ATOM 9427 O O . GLY B 1 180 ? 15.492 44.5 39.906 1 94.25 180 GLY B O 1
ATOM 9428 N N . ASP B 1 181 ? 14.984 44.344 42.094 1 93.5 181 ASP B N 1
ATOM 9429 C CA . ASP B 1 181 ? 15.914 43.25 42.312 1 93.5 181 ASP B CA 1
ATOM 9430 C C . ASP B 1 181 ? 15.188 41.906 42.281 1 93.5 181 ASP B C 1
ATOM 9432 O O . ASP B 1 181 ? 15.766 40.875 42.594 1 93.5 181 ASP B O 1
ATOM 9436 N N . ARG B 1 182 ? 13.953 41.938 41.812 1 97.06 182 ARG B N 1
ATOM 9437 C CA . ARG B 1 182 ? 13.164 40.719 41.812 1 97.06 182 ARG B CA 1
ATOM 9438 C C . ARG B 1 182 ? 12.898 40.219 40.406 1 97.06 182 ARG B C 1
ATOM 9440 O O . ARG B 1 182 ? 12.695 41.031 39.5 1 97.06 182 ARG B O 1
ATOM 9447 N N . VAL B 1 183 ? 12.953 38.906 40.281 1 97.62 183 VAL B N 1
ATOM 9448 C CA . VAL B 1 183 ? 12.492 38.25 39.062 1 97.62 183 VAL B CA 1
ATOM 9449 C C . VAL B 1 183 ? 11 37.938 39.156 1 97.62 183 VAL B C 1
ATOM 9451 O O . VAL B 1 183 ? 10.578 37.25 40.094 1 97.62 183 VAL B O 1
ATOM 9454 N N . ALA B 1 184 ? 10.211 38.5 38.344 1 98.38 184 ALA B N 1
ATOM 9455 C CA . ALA B 1 184 ? 8.781 38.219 38.312 1 98.38 184 ALA B CA 1
ATOM 9456 C C . ALA B 1 184 ? 8.43 37.344 37.125 1 98.38 184 ALA B C 1
ATOM 9458 O O . ALA B 1 184 ? 9.156 37.312 36.125 1 98.38 184 ALA B O 1
ATOM 9459 N N . PHE B 1 185 ? 7.402 36.531 37.188 1 98 185 PHE B N 1
ATOM 9460 C CA . PHE B 1 185 ? 6.93 35.656 36.125 1 98 185 PHE B CA 1
ATOM 9461 C C . PHE B 1 185 ? 5.48 35.25 36.375 1 98 185 PHE B C 1
ATOM 9463 O O . PHE B 1 185 ? 4.961 35.406 37.469 1 98 185 PHE B O 1
ATOM 9470 N N . LEU B 1 186 ? 4.762 34.844 35.344 1 97.56 186 LEU B N 1
ATOM 9471 C CA . LEU B 1 186 ? 3.443 34.219 35.469 1 97.56 186 LEU B CA 1
ATOM 9472 C C . LEU B 1 186 ? 3.561 32.719 35.688 1 97.56 186 LEU B C 1
ATOM 9474 O O . LEU B 1 186 ? 4.434 32.062 35.125 1 97.56 186 LEU B O 1
ATOM 9478 N N . SER B 1 187 ? 2.768 32.125 36.5 1 97.19 187 SER B N 1
ATOM 9479 C CA . SER B 1 187 ? 2.723 30.703 36.781 1 97.19 187 SER B CA 1
ATOM 9480 C C . SER B 1 187 ? 1.344 30.266 37.281 1 97.19 187 SER B C 1
ATOM 9482 O O . SER B 1 187 ? 0.615 31.078 37.844 1 97.19 187 SER B O 1
ATOM 9484 N N . ASP B 1 188 ? 0.975 29.109 37 1 96.69 188 ASP B N 1
ATOM 9485 C CA . ASP B 1 188 ? -0.327 28.641 37.469 1 96.69 188 ASP B CA 1
ATOM 9486 C C . ASP B 1 188 ? -0.172 27.5 38.469 1 96.69 188 ASP B C 1
ATOM 9488 O O . ASP B 1 188 ? -1.056 26.656 38.594 1 96.69 188 ASP B O 1
ATOM 9492 N N . HIS B 1 189 ? 0.975 27.375 39.188 1 96.75 189 HIS B N 1
ATOM 9493 C CA . HIS B 1 189 ? 1.277 26.281 40.125 1 96.75 189 HIS B CA 1
ATOM 9494 C C . HIS B 1 189 ? 0.267 26.219 41.25 1 96.75 189 HIS B C 1
ATOM 9496 O O . HIS B 1 189 ? 0.169 25.203 41.938 1 96.75 189 HIS B O 1
ATOM 9502 N N . GLU B 1 190 ? -0.541 27.25 41.469 1 96.69 190 GLU B N 1
ATOM 9503 C CA . GLU B 1 190 ? -1.591 27.234 42.469 1 96.69 190 GLU B CA 1
ATOM 9504 C C . GLU B 1 190 ? -2.969 27.062 41.844 1 96.69 190 GLU B C 1
ATOM 9506 O O . GLU B 1 190 ? -3.988 27.328 42.469 1 96.69 190 GLU B O 1
ATOM 9511 N N . GLY B 1 191 ? -3.006 26.719 40.5 1 94 191 GLY B N 1
ATOM 9512 C CA . GLY B 1 191 ? -4.258 26.375 39.844 1 94 191 GLY B CA 1
ATOM 9513 C C . GLY B 1 191 ? -4.723 27.406 38.875 1 94 191 GLY B C 1
ATOM 9514 O O . GLY B 1 191 ? -5.488 27.094 37.938 1 94 191 GLY B O 1
ATOM 9515 N N . THR B 1 192 ? -4.402 28.641 39.094 1 95.88 192 THR B N 1
ATOM 9516 C CA . THR B 1 192 ? -4.754 29.75 38.188 1 95.88 192 THR B CA 1
ATOM 9517 C C . THR B 1 192 ? -3.52 30.562 37.812 1 95.88 192 THR B C 1
ATOM 9519 O O . THR B 1 192 ? -2.648 30.797 38.656 1 95.88 192 THR B O 1
ATOM 9522 N N . GLY B 1 193 ? -3.443 30.969 36.531 1 97.06 193 GLY B N 1
ATOM 9523 C CA . GLY B 1 193 ? -2.334 31.828 36.156 1 97.06 193 GLY B CA 1
ATOM 9524 C C . GLY B 1 193 ? -2.283 33.125 36.938 1 97.06 193 GLY B C 1
ATOM 9525 O O . GLY B 1 193 ? -3.244 33.906 36.938 1 97.06 193 GLY B O 1
ATOM 9526 N N . ALA B 1 194 ? -1.19 33.344 37.625 1 97.88 194 ALA B N 1
ATOM 9527 C CA . ALA B 1 194 ? -0.998 34.531 38.469 1 97.88 194 ALA B CA 1
ATOM 9528 C C . ALA B 1 194 ? 0.437 35.062 38.344 1 97.88 194 ALA B C 1
ATOM 9530 O O . ALA B 1 194 ? 1.314 34.344 37.844 1 97.88 194 ALA B O 1
ATOM 9531 N N . LEU B 1 195 ? 0.567 36.281 38.781 1 98.12 195 LEU B N 1
ATOM 9532 C CA . LEU B 1 195 ? 1.892 36.875 38.781 1 98.12 195 LEU B CA 1
ATOM 9533 C C . LEU B 1 195 ? 2.635 36.594 40.062 1 98.12 195 LEU B C 1
ATOM 9535 O O . LEU B 1 195 ? 2.107 36.812 41.156 1 98.12 195 LEU B O 1
ATOM 9539 N N . TYR B 1 196 ? 3.797 36.062 39.969 1 98.31 196 TYR B N 1
ATOM 9540 C CA . TYR B 1 196 ? 4.68 35.75 41.094 1 98.31 196 TYR B CA 1
ATOM 9541 C C . TYR B 1 196 ? 6.016 36.469 40.938 1 98.31 196 TYR B C 1
ATOM 9543 O O . TYR B 1 196 ? 6.355 36.938 39.875 1 98.31 196 TYR B O 1
ATOM 9551 N N . SER B 1 197 ? 6.812 36.625 42 1 98.31 197 SER B N 1
ATOM 9552 C CA . SER B 1 197 ? 8.172 37.156 41.969 1 98.31 197 SER B CA 1
ATOM 9553 C C . SER B 1 197 ? 9.055 36.5 43.031 1 98.31 197 SER B C 1
ATOM 9555 O O . SER B 1 197 ? 8.547 35.969 44.031 1 98.31 197 SER B O 1
ATOM 9557 N N . SER B 1 198 ? 10.281 36.469 42.812 1 98.06 198 SER B N 1
ATOM 9558 C CA . SER B 1 198 ? 11.297 36 43.75 1 98.06 198 SER B CA 1
ATOM 9559 C C . SER B 1 198 ? 12.594 36.781 43.625 1 98.06 198 SER B C 1
ATOM 9561 O O . SER B 1 198 ? 12.734 37.594 42.719 1 98.06 198 SER B O 1
ATOM 9563 N N . LEU B 1 199 ? 13.469 36.531 44.531 1 97.12 199 LEU B N 1
ATOM 9564 C CA . LEU B 1 199 ? 14.836 37 44.344 1 97.12 199 LEU B CA 1
ATOM 9565 C C . LEU B 1 199 ? 15.578 36.156 43.312 1 97.12 199 LEU B C 1
ATOM 9567 O O . LEU B 1 199 ? 15.094 35.125 42.906 1 97.12 199 LEU B O 1
ATOM 9571 N N . ALA B 1 200 ? 16.734 36.562 42.938 1 95.81 200 ALA B N 1
ATOM 9572 C CA . ALA B 1 200 ? 17.5 35.938 41.844 1 95.81 200 ALA B CA 1
ATOM 9573 C C . ALA B 1 200 ? 17.891 34.5 42.219 1 95.81 200 ALA B C 1
ATOM 9575 O O . ALA B 1 200 ? 18.125 33.688 41.312 1 95.81 200 ALA B O 1
ATOM 9576 N N . ASP B 1 201 ? 17.906 34.188 43.5 1 94.88 201 ASP B N 1
ATOM 9577 C CA . ASP B 1 201 ? 18.297 32.844 43.938 1 94.88 201 ASP B CA 1
ATOM 9578 C C . ASP B 1 201 ? 17.062 31.953 44.125 1 94.88 201 ASP B C 1
ATOM 9580 O O . ASP B 1 201 ? 17.188 30.812 44.594 1 94.88 201 ASP B O 1
ATOM 9584 N N . GLY B 1 202 ? 15.883 32.469 43.844 1 95.75 202 GLY B N 1
ATOM 9585 C CA . GLY B 1 202 ? 14.656 31.703 43.938 1 95.75 202 GLY B CA 1
ATOM 9586 C C . GLY B 1 202 ? 13.969 31.844 45.281 1 95.75 202 GLY B C 1
ATOM 9587 O O . GLY B 1 202 ? 12.844 31.375 45.469 1 95.75 202 GLY B O 1
ATOM 9588 N N . SER B 1 203 ? 14.602 32.5 46.219 1 96.81 203 SER B N 1
ATOM 9589 C CA . SER B 1 203 ? 14.023 32.656 47.562 1 96.81 203 SER B CA 1
ATOM 9590 C C . SER B 1 203 ? 12.977 33.75 47.594 1 96.81 203 SER B C 1
ATOM 9592 O O . SER B 1 203 ? 12.836 34.531 46.625 1 96.81 203 SER B O 1
ATOM 9594 N N . ASP B 1 204 ? 12.133 33.812 48.625 1 97.06 204 ASP B N 1
ATOM 9595 C CA . ASP B 1 204 ? 11.125 34.812 48.875 1 97.06 204 ASP B CA 1
ATOM 9596 C C . ASP B 1 204 ? 10.094 34.875 47.75 1 97.06 204 ASP B C 1
ATOM 9598 O O . ASP B 1 204 ? 9.836 35.938 47.188 1 97.06 204 ASP B O 1
ATOM 9602 N N . LEU B 1 205 ? 9.648 33.688 47.344 1 97.75 205 LEU B N 1
ATOM 9603 C CA . LEU B 1 205 ? 8.609 33.594 46.312 1 97.75 205 LEU B CA 1
ATOM 9604 C C . LEU B 1 205 ? 7.312 34.219 46.812 1 97.75 205 LEU B C 1
ATOM 9606 O O . LEU B 1 205 ? 6.789 33.844 47.844 1 97.75 205 LEU B O 1
ATOM 9610 N N . ARG B 1 206 ? 6.75 35.219 46.094 1 97.56 206 ARG B N 1
ATOM 9611 C CA . ARG B 1 206 ? 5.535 35.969 46.438 1 97.56 206 ARG B CA 1
ATOM 9612 C C . ARG B 1 206 ? 4.535 35.938 45.281 1 97.56 206 ARG B C 1
ATOM 9614 O O . ARG B 1 206 ? 4.918 36.031 44.125 1 97.56 206 ARG B O 1
ATOM 9621 N N . ARG B 1 207 ? 3.268 35.844 45.656 1 97.5 207 ARG B N 1
ATOM 9622 C CA . ARG B 1 207 ? 2.203 36.031 44.656 1 97.5 207 ARG B CA 1
ATOM 9623 C C . ARG B 1 207 ? 1.708 37.469 44.688 1 97.5 207 ARG B C 1
ATOM 9625 O O . ARG B 1 207 ? 1.534 38.062 45.75 1 97.5 207 ARG B O 1
ATOM 9632 N N . HIS B 1 208 ? 1.387 38.062 43.562 1 97.62 208 HIS B N 1
ATOM 9633 C CA . HIS B 1 208 ? 1.035 39.469 43.5 1 97.62 208 HIS B CA 1
ATOM 9634 C C . HIS B 1 208 ? -0.377 39.656 42.938 1 97.62 208 HIS B C 1
ATOM 9636 O O . HIS B 1 208 ? -0.914 40.781 42.969 1 97.62 208 HIS B O 1
ATOM 9642 N N . THR B 1 209 ? -1.015 38.625 42.406 1 96.38 209 THR B N 1
ATOM 9643 C CA . THR B 1 209 ? -2.355 38.719 41.844 1 96.38 209 THR B CA 1
ATOM 9644 C C . THR B 1 209 ? -3.275 37.656 42.406 1 96.38 209 THR B C 1
ATOM 9646 O O . THR B 1 209 ? -2.807 36.625 42.906 1 96.38 209 THR B O 1
ATOM 9649 N N . PRO B 1 210 ? -4.621 37.812 42.375 1 93.19 210 PRO B N 1
ATOM 9650 C CA . PRO B 1 210 ? -5.551 36.844 42.969 1 93.19 210 PRO B CA 1
ATOM 9651 C C . PRO B 1 210 ? -5.68 35.562 42.125 1 93.19 210 PRO B C 1
ATOM 9653 O O . PRO B 1 210 ? -5.285 35.562 40.969 1 93.19 210 PRO B O 1
ATOM 9656 N N . LEU B 1 211 ? -6.223 34.625 42.844 1 93.38 211 LEU B N 1
ATOM 9657 C CA . LEU B 1 211 ? -6.375 33.312 42.188 1 93.38 211 LEU B CA 1
ATOM 9658 C C . LEU B 1 211 ? -7.82 33.094 41.781 1 93.38 211 LEU B C 1
ATOM 9660 O O . LEU B 1 211 ? -8.117 32.156 41.062 1 93.38 211 LEU B O 1
ATOM 9664 N N . ASP B 1 212 ? -8.672 34.031 42.25 1 85.06 212 ASP B N 1
ATOM 9665 C CA . ASP B 1 212 ? -10.094 33.844 41.969 1 85.06 212 ASP B CA 1
ATOM 9666 C C . ASP B 1 212 ? -10.5 34.469 40.656 1 85.06 212 ASP B C 1
ATOM 9668 O O . ASP B 1 212 ? -10.055 35.562 40.344 1 85.06 212 ASP B O 1
ATOM 9672 N N . GLY B 1 213 ? -10.648 33.75 39.594 1 86.31 213 GLY B N 1
ATOM 9673 C CA . GLY B 1 213 ? -11.117 34.312 38.344 1 86.31 213 GLY B CA 1
ATOM 9674 C C . GLY B 1 213 ? -10.367 33.812 37.125 1 86.31 213 GLY B C 1
ATOM 9675 O O . GLY B 1 213 ? -10.203 32.594 36.938 1 86.31 213 GLY B O 1
ATOM 9676 N N . PHE B 1 214 ? -10.008 34.938 36.219 1 95.69 214 PHE B N 1
ATOM 9677 C CA . PHE B 1 214 ? -9.367 34.625 34.938 1 95.69 214 PHE B CA 1
ATOM 9678 C C . PHE B 1 214 ? -7.855 34.562 35.094 1 95.69 214 PHE B C 1
ATOM 9680 O O . PHE B 1 214 ? -7.309 35.062 36.094 1 95.69 214 PHE B O 1
ATOM 9687 N N . TYR B 1 215 ? -7.133 33.906 34.219 1 97.12 215 TYR B N 1
ATOM 9688 C CA . TYR B 1 215 ? -5.676 33.875 34.219 1 97.12 215 TYR B CA 1
ATOM 9689 C C . TYR B 1 215 ? -5.098 35.281 34 1 97.12 215 TYR B C 1
ATOM 9691 O O . TYR B 1 215 ? -5.617 36.062 33.188 1 97.12 215 TYR B O 1
ATOM 9699 N N . ALA B 1 216 ? -4.012 35.656 34.781 1 97.62 216 ALA B N 1
ATOM 9700 C CA . ALA B 1 216 ? -3.166 36.781 34.438 1 97.62 216 ALA B CA 1
ATOM 9701 C C . ALA B 1 216 ? -2.328 36.469 33.188 1 97.62 216 ALA B C 1
ATOM 9703 O O . ALA B 1 216 ? -1.704 35.406 33.094 1 97.62 216 ALA B O 1
ATOM 9704 N N . ARG B 1 217 ? -2.395 37.406 32.25 1 96.94 217 ARG B N 1
ATOM 9705 C CA . ARG B 1 217 ? -1.753 37.156 30.969 1 96.94 217 ARG B CA 1
ATOM 9706 C C . ARG B 1 217 ? -0.866 38.312 30.531 1 96.94 217 ARG B C 1
ATOM 9708 O O . ARG B 1 217 ? -1.122 39.469 30.906 1 96.94 217 ARG B O 1
ATOM 9715 N N . HIS B 1 218 ? 0.245 38.031 29.781 1 96.06 218 HIS B N 1
ATOM 9716 C CA . HIS B 1 218 ? 1.063 38.969 29.047 1 96.06 218 HIS B CA 1
ATOM 9717 C C . HIS B 1 218 ? 1.698 40 29.969 1 96.06 218 HIS B C 1
ATOM 9719 O O . HIS B 1 218 ? 1.589 41.219 29.75 1 96.06 218 HIS B O 1
ATOM 9725 N N . ALA B 1 219 ? 2.385 39.531 30.969 1 97.38 219 ALA B N 1
ATOM 9726 C CA . ALA B 1 219 ? 3.035 40.406 31.922 1 97.38 219 ALA B CA 1
ATOM 9727 C C . ALA B 1 219 ? 4.211 41.156 31.281 1 97.38 219 ALA B C 1
ATOM 9729 O O . ALA B 1 219 ? 4.938 40.562 30.469 1 97.38 219 ALA B O 1
ATOM 9730 N N . ALA B 1 220 ? 4.395 42.406 31.578 1 96.69 220 ALA B N 1
ATOM 9731 C CA . ALA B 1 220 ? 5.504 43.25 31.125 1 96.69 220 ALA B CA 1
ATOM 9732 C C . ALA B 1 220 ? 5.855 44.281 32.188 1 96.69 220 ALA B C 1
ATOM 9734 O O . ALA B 1 220 ? 5.066 44.562 33.094 1 96.69 220 ALA B O 1
ATOM 9735 N N . SER B 1 221 ? 7.09 44.906 32.094 1 96.19 221 SER B N 1
ATOM 9736 C CA . SER B 1 221 ? 7.543 45.812 33.156 1 96.19 221 SER B CA 1
ATOM 9737 C C . SER B 1 221 ? 8.383 46.938 32.562 1 96.19 221 SER B C 1
ATOM 9739 O O . SER B 1 221 ? 8.891 46.812 31.438 1 96.19 221 SER B O 1
ATOM 9741 N N . ASP B 1 222 ? 8.438 48.031 33.25 1 93.25 222 ASP B N 1
ATOM 9742 C CA . ASP B 1 222 ? 9.383 49.125 32.969 1 93.25 222 ASP B CA 1
ATOM 9743 C C . ASP B 1 222 ? 10.578 49.094 33.906 1 93.25 222 ASP B C 1
ATOM 9745 O O . ASP B 1 222 ? 11.328 50.062 34.031 1 93.25 222 ASP B O 1
ATOM 9749 N N . GLY B 1 223 ? 10.695 48 34.594 1 93.81 223 GLY B N 1
ATOM 9750 C CA . GLY B 1 223 ? 11.797 47.844 35.531 1 93.81 223 GLY B CA 1
ATOM 9751 C C . GLY B 1 223 ? 11.375 48.031 36.969 1 93.81 223 GLY B C 1
ATOM 9752 O O . GLY B 1 223 ? 12.094 47.656 37.875 1 93.81 223 GLY B O 1
ATOM 9753 N N . THR B 1 224 ? 10.227 48.625 37.188 1 94.44 224 THR B N 1
ATOM 9754 C CA . THR B 1 224 ? 9.672 48.844 38.531 1 94.44 224 THR B CA 1
ATOM 9755 C C . THR B 1 224 ? 8.227 48.375 38.594 1 94.44 224 THR B C 1
ATOM 9757 O O . THR B 1 224 ? 7.879 47.562 39.438 1 94.44 224 THR B O 1
ATOM 9760 N N . ARG B 1 225 ? 7.402 48.906 37.812 1 96.81 225 ARG B N 1
ATOM 9761 C CA . ARG B 1 225 ? 5.996 48.531 37.75 1 96.81 225 ARG B CA 1
ATOM 9762 C C . ARG B 1 225 ? 5.793 47.312 36.875 1 96.81 225 ARG B C 1
ATOM 9764 O O . ARG B 1 225 ? 6.609 47.031 35.969 1 96.81 225 ARG B O 1
ATOM 9771 N N . VAL B 1 226 ? 4.691 46.594 37.156 1 97.75 226 VAL B N 1
ATOM 9772 C CA . VAL B 1 226 ? 4.348 45.438 36.312 1 97.75 226 VAL B CA 1
ATOM 9773 C C . VAL B 1 226 ? 2.91 45.562 35.812 1 97.75 226 VAL B C 1
ATOM 9775 O O . VAL B 1 226 ? 1.998 45.844 36.594 1 97.75 226 VAL B O 1
ATOM 9778 N N . VAL B 1 227 ? 2.699 45.5 34.531 1 97.06 227 VAL B N 1
ATOM 9779 C CA . VAL B 1 227 ? 1.371 45.469 33.938 1 97.06 227 VAL B CA 1
ATOM 9780 C C . VAL B 1 227 ? 1.03 44.062 33.5 1 97.06 227 VAL B C 1
ATOM 9782 O O . VAL B 1 227 ? 1.924 43.281 33.188 1 97.06 227 VAL B O 1
ATOM 9785 N N . TYR B 1 228 ? -0.18 43.594 33.5 1 96.75 228 TYR B N 1
ATOM 9786 C CA . TYR B 1 228 ? -0.677 42.312 32.969 1 96.75 228 TYR B CA 1
ATOM 9787 C C . TYR B 1 228 ? -2.113 42.469 32.469 1 96.75 228 TYR B C 1
ATOM 9789 O O . TYR B 1 228 ? -2.762 43.5 32.719 1 96.75 228 TYR B O 1
ATOM 9797 N N . SER B 1 229 ? -2.527 41.562 31.625 1 96.25 229 SER B N 1
ATOM 9798 C CA . SER B 1 229 ? -3.896 41.531 31.125 1 96.25 229 SER B CA 1
ATOM 9799 C C . SER B 1 229 ? -4.703 40.406 31.75 1 96.25 229 SER B C 1
ATOM 9801 O O . SER B 1 229 ? -4.145 39.406 32.156 1 96.25 229 SER B O 1
ATOM 9803 N N . SER B 1 230 ? -5.965 40.531 31.922 1 96.44 230 SER B N 1
ATOM 9804 C CA . SER B 1 230 ? -6.914 39.531 32.406 1 96.44 230 SER B CA 1
ATOM 9805 C C . SER B 1 230 ? -8.328 39.844 31.922 1 96.44 230 SER B C 1
ATOM 9807 O O . SER B 1 230 ? -8.828 40.969 32.094 1 96.44 230 SER B O 1
ATOM 9809 N N . ALA B 1 231 ? -8.938 38.938 31.188 1 95.19 231 ALA B N 1
ATOM 9810 C CA . ALA B 1 231 ? -10.297 39.031 30.672 1 95.19 231 ALA B CA 1
ATOM 9811 C C . ALA B 1 231 ? -10.469 40.281 29.797 1 95.19 231 ALA B C 1
ATOM 9813 O O . ALA B 1 231 ? -11.492 40.938 29.875 1 95.19 231 ALA B O 1
ATOM 9814 N N . GLY B 1 232 ? -9.461 40.594 29.109 1 92.88 232 GLY B N 1
ATOM 9815 C CA . GLY B 1 232 ? -9.531 41.688 28.156 1 92.88 232 GLY B CA 1
ATOM 9816 C C . GLY B 1 232 ? -9.281 43.031 28.797 1 92.88 232 GLY B C 1
ATOM 9817 O O . GLY B 1 232 ? -9.414 44.062 28.141 1 92.88 232 GLY B O 1
ATOM 9818 N N . GLU B 1 233 ? -8.859 43.062 30.047 1 94.12 233 GLU B N 1
ATOM 9819 C CA . GLU B 1 233 ? -8.555 44.312 30.766 1 94.12 233 GLU B CA 1
ATOM 9820 C C . GLU B 1 233 ? -7.078 44.375 31.141 1 94.12 233 GLU B C 1
ATOM 9822 O O . GLU B 1 233 ? -6.418 43.344 31.297 1 94.12 233 GLU B O 1
ATOM 9827 N N . LEU B 1 234 ? -6.598 45.656 31.281 1 96.44 234 LEU B N 1
ATOM 9828 C CA . LEU B 1 234 ? -5.215 45.875 31.688 1 96.44 234 LEU B CA 1
ATOM 9829 C C . LEU B 1 234 ? -5.141 46.25 33.156 1 96.44 234 LEU B C 1
ATOM 9831 O O . LEU B 1 234 ? -5.945 47.062 33.656 1 96.44 234 LEU B O 1
ATOM 9835 N N . TRP B 1 235 ? -4.242 45.594 33.844 1 96.69 235 TRP B N 1
ATOM 9836 C CA . TRP B 1 235 ? -4.008 45.812 35.25 1 96.69 235 TRP B CA 1
ATOM 9837 C C . TRP B 1 235 ? -2.568 46.25 35.5 1 96.69 235 TRP B C 1
ATOM 9839 O O . TRP B 1 235 ? -1.658 45.875 34.781 1 96.69 235 TRP B O 1
ATOM 9849 N N . LEU B 1 236 ? -2.369 47.125 36.531 1 96.94 236 LEU B N 1
ATOM 9850 C CA . LEU B 1 236 ? -1.045 47.656 36.844 1 96.94 236 LEU B CA 1
ATOM 9851 C C . LEU B 1 236 ? -0.696 47.406 38.312 1 96.94 236 LEU B C 1
ATOM 9853 O O . LEU B 1 236 ? -1.537 47.625 39.188 1 96.94 236 LEU B O 1
ATOM 9857 N N . LEU B 1 237 ? 0.472 46.875 38.594 1 97.44 237 LEU B N 1
ATOM 9858 C CA . LEU B 1 237 ? 1.127 46.875 39.906 1 97.44 237 LEU B CA 1
ATOM 9859 C C . LEU B 1 237 ? 2.211 47.938 39.969 1 97.44 237 LEU B C 1
ATOM 9861 O O . LEU B 1 237 ? 3.189 47.875 39.219 1 97.44 237 LEU B O 1
ATOM 9865 N N . ASP B 1 238 ? 2.135 48.844 40.938 1 95.44 238 ASP B N 1
ATOM 9866 C CA . ASP B 1 238 ? 3.076 49.938 41 1 95.44 238 ASP B CA 1
ATOM 9867 C C . ASP B 1 238 ? 4.449 49.469 41.469 1 95.44 238 ASP B C 1
ATOM 9869 O O . ASP B 1 238 ? 5.465 50.125 41.188 1 95.44 238 ASP B O 1
ATOM 9873 N N . ASP B 1 239 ? 4.477 48.5 42.188 1 94.5 239 ASP B N 1
ATOM 9874 C CA . ASP B 1 239 ? 5.699 47.812 42.594 1 94.5 239 ASP B CA 1
ATOM 9875 C C . ASP B 1 239 ? 5.406 46.406 43.062 1 94.5 239 ASP B C 1
ATOM 9877 O O . ASP B 1 239 ? 4.25 45.969 43.062 1 94.5 239 ASP B O 1
ATOM 9881 N N . LEU B 1 240 ? 6.406 45.656 43.375 1 96.12 240 LEU B N 1
ATOM 9882 C CA . LEU B 1 240 ? 6.234 44.312 43.844 1 96.12 240 LEU B CA 1
ATOM 9883 C C . LEU B 1 240 ? 6.453 44.219 45.375 1 96.12 240 LEU B C 1
ATOM 9885 O O . LEU B 1 240 ? 6.738 43.125 45.875 1 96.12 240 LEU B O 1
ATOM 9889 N N . ASP B 1 241 ? 6.453 45.406 46.031 1 92.38 241 ASP B N 1
ATOM 9890 C CA . ASP B 1 241 ? 6.656 45.469 47.469 1 92.38 241 ASP B CA 1
ATOM 9891 C C . ASP B 1 241 ? 5.359 45.844 48.188 1 92.38 241 ASP B C 1
ATOM 9893 O O . ASP B 1 241 ? 5.301 46.875 48.906 1 92.38 241 ASP B O 1
ATOM 9897 N N . GLY B 1 242 ? 4.332 45.062 47.938 1 87.88 242 GLY B N 1
ATOM 9898 C CA . GLY B 1 242 ? 3.1 45.219 48.719 1 87.88 242 GLY B CA 1
ATOM 9899 C C . GLY B 1 242 ? 1.99 45.875 47.906 1 87.88 242 GLY B C 1
ATOM 9900 O O . GLY B 1 242 ? 0.839 45.906 48.344 1 87.88 242 GLY B O 1
ATOM 9901 N N . ALA B 1 243 ? 2.244 46.406 46.719 1 92.44 243 ALA B N 1
ATOM 9902 C CA . ALA B 1 243 ? 1.213 47.031 45.906 1 92.44 243 ALA B CA 1
ATOM 9903 C C . ALA B 1 243 ? 0.154 46.031 45.469 1 92.44 243 ALA B C 1
ATOM 9905 O O . ALA B 1 243 ? 0.471 44.875 45.188 1 92.44 243 ALA B O 1
ATOM 9906 N N . GLU B 1 244 ? -1.081 46.469 45.438 1 94.56 244 GLU B N 1
ATOM 9907 C CA . GLU B 1 244 ? -2.184 45.688 44.906 1 94.56 244 GLU B CA 1
ATOM 9908 C C . GLU B 1 244 ? -2.477 46.062 43.469 1 94.56 244 GLU B C 1
ATOM 9910 O O . GLU B 1 244 ? -2.301 47.219 43.062 1 94.56 244 GLU B O 1
ATOM 9915 N N . PRO B 1 245 ? -2.865 45.062 42.688 1 95.62 245 PRO B N 1
ATOM 9916 C CA . PRO B 1 245 ? -3.186 45.375 41.312 1 95.62 245 PRO B CA 1
ATOM 9917 C C . PRO B 1 245 ? -4.324 46.406 41.188 1 95.62 245 PRO B C 1
ATOM 9919 O O . PRO B 1 245 ? -5.309 46.312 41.938 1 95.62 245 PRO B O 1
ATOM 9922 N N . ARG B 1 246 ? -4.215 47.312 40.312 1 94.88 246 ARG B N 1
ATOM 9923 C CA . ARG B 1 246 ? -5.289 48.25 40 1 94.88 246 ARG B CA 1
ATOM 9924 C C . ARG B 1 246 ? -5.613 48.219 38.531 1 94.88 246 ARG B C 1
ATOM 9926 O O . ARG B 1 246 ? -4.711 48.188 37.688 1 94.88 246 ARG B O 1
ATOM 9933 N N . ARG B 1 247 ? -6.852 48.25 38.188 1 95.12 247 ARG B N 1
ATOM 9934 C CA . ARG B 1 247 ? -7.32 48.219 36.812 1 95.12 247 ARG B CA 1
ATOM 9935 C C . ARG B 1 247 ? -7.074 49.562 36.125 1 95.12 247 ARG B C 1
ATOM 9937 O O . ARG B 1 247 ? -7.289 50.625 36.75 1 95.12 247 ARG B O 1
ATOM 9944 N N . LEU B 1 248 ? -6.605 49.531 34.938 1 95.88 248 LEU B N 1
ATOM 9945 C CA . LEU B 1 248 ? -6.418 50.75 34.156 1 95.88 248 LEU B CA 1
ATOM 9946 C C . LEU B 1 248 ? -7.672 51.094 33.375 1 95.88 248 LEU B C 1
ATOM 9948 O O . LEU B 1 248 ? -8.18 50.281 32.625 1 95.88 248 LEU B O 1
ATOM 9952 N N . ASP B 1 249 ? -8.164 52.281 33.594 1 94.56 249 ASP B N 1
ATOM 9953 C CA . ASP B 1 249 ? -9.336 52.719 32.844 1 94.56 249 ASP B CA 1
ATOM 9954 C C . ASP B 1 249 ? -8.922 53.344 31.516 1 94.56 249 ASP B C 1
ATOM 9956 O O . ASP B 1 249 ? -8.68 54.562 31.438 1 94.56 249 ASP B O 1
ATOM 9960 N N . ILE B 1 250 ? -8.852 52.531 30.531 1 94.38 250 ILE B N 1
ATOM 9961 C CA . ILE B 1 250 ? -8.414 52.969 29.219 1 94.38 250 ILE B CA 1
ATOM 9962 C C . ILE B 1 250 ? -9.609 53 28.266 1 94.38 250 ILE B C 1
ATOM 9964 O O . ILE B 1 250 ? -10.375 52.031 28.172 1 94.38 250 ILE B O 1
ATOM 9968 N N . ARG B 1 251 ? -9.844 54.094 27.609 1 91.75 251 ARG B N 1
ATOM 9969 C CA . ARG B 1 251 ? -10.867 54.219 26.578 1 91.75 251 ARG B CA 1
ATOM 9970 C C . ARG B 1 251 ? -10.258 54.219 25.188 1 91.75 251 ARG B C 1
ATOM 9972 O O . ARG B 1 251 ? -9.352 55 24.891 1 91.75 251 ARG B O 1
ATOM 9979 N N . LEU B 1 252 ? -10.758 53.188 24.484 1 88.75 252 LEU B N 1
ATOM 9980 C CA . LEU B 1 252 ? -10.289 53.125 23.109 1 88.75 252 LEU B CA 1
ATOM 9981 C C . LEU B 1 252 ? -11.094 54.062 22.203 1 88.75 252 LEU B C 1
ATOM 9983 O O . LEU B 1 252 ? -12.273 54.312 22.484 1 88.75 252 LEU B O 1
ATOM 9987 N N . GLY B 1 253 ? -10.492 54.781 21.375 1 78.69 253 GLY B N 1
ATOM 9988 C CA . GLY B 1 253 ? -11.18 55.5 20.328 1 78.69 253 GLY B CA 1
ATOM 9989 C C . GLY B 1 253 ? -11.227 54.75 19 1 78.69 253 GLY B C 1
ATOM 9990 O O . GLY B 1 253 ? -10.562 53.75 18.844 1 78.69 253 GLY B O 1
ATOM 9991 N N . GLY B 1 254 ? -12.289 54.938 18.203 1 75.06 254 GLY B N 1
ATOM 9992 C CA . GLY B 1 254 ? -12.305 54.375 16.859 1 75.06 254 GLY B CA 1
ATOM 9993 C C . GLY B 1 254 ? -13.609 53.688 16.516 1 75.06 254 GLY B C 1
ATOM 9994 O O . GLY B 1 254 ? -14.5 53.562 17.359 1 75.06 254 GLY B O 1
ATOM 9995 N N . PRO B 1 255 ? -13.633 53.25 15.328 1 80.5 255 PRO B N 1
ATOM 9996 C CA . PRO B 1 255 ? -14.914 52.812 14.773 1 80.5 255 PRO B CA 1
ATOM 9997 C C . PRO B 1 255 ? -15.133 51.312 14.953 1 80.5 255 PRO B C 1
ATOM 9999 O O . PRO B 1 255 ? -16.219 50.812 14.656 1 80.5 255 PRO B O 1
ATOM 10002 N N . ARG B 1 256 ? -14.227 50.5 15.602 1 88.88 256 ARG B N 1
ATOM 10003 C CA . ARG B 1 256 ? -14.383 49.062 15.703 1 88.88 256 ARG B CA 1
ATOM 10004 C C . ARG B 1 256 ? -14.875 48.469 14.383 1 88.88 256 ARG B C 1
ATOM 10006 O O . ARG B 1 256 ? -15.906 47.812 14.344 1 88.88 256 ARG B O 1
ATOM 10013 N N . VAL B 1 257 ? -14.117 48.562 13.344 1 88.44 257 VAL B N 1
ATOM 10014 C CA . VAL B 1 257 ? -14.492 48.344 11.953 1 88.44 257 VAL B CA 1
ATOM 10015 C C . VAL B 1 257 ? -14.891 46.875 11.766 1 88.44 257 VAL B C 1
ATOM 10017 O O . VAL B 1 257 ? -15.734 46.562 10.922 1 88.44 257 VAL B O 1
ATOM 10020 N N . ASP B 1 258 ? -14.344 45.969 12.5 1 91.75 258 ASP B N 1
ATOM 10021 C CA . ASP B 1 258 ? -14.594 44.531 12.312 1 91.75 258 ASP B CA 1
ATOM 10022 C C . ASP B 1 258 ? -15.984 44.156 12.812 1 91.75 258 ASP B C 1
ATOM 10024 O O . ASP B 1 258 ? -16.484 43.062 12.516 1 91.75 258 ASP B O 1
ATOM 10028 N N . LEU B 1 259 ? -16.641 45.031 13.5 1 94.56 259 LEU B N 1
ATOM 10029 C CA . LEU B 1 259 ? -17.969 44.781 14.016 1 94.56 259 LEU B CA 1
ATOM 10030 C C . LEU B 1 259 ? -19.031 45.281 13.055 1 94.56 259 LEU B C 1
ATOM 10032 O O . LEU B 1 259 ? -20.219 45 13.219 1 94.56 259 LEU B O 1
ATOM 10036 N N . ARG B 1 260 ? -18.609 46 12.016 1 94.06 260 ARG B N 1
ATOM 10037 C CA . ARG B 1 260 ? -19.562 46.531 11.039 1 94.06 260 ARG B CA 1
ATOM 10038 C C . ARG B 1 260 ? -20.219 45.375 10.25 1 94.06 260 ARG B C 1
ATOM 10040 O O . ARG B 1 260 ? -19.516 44.531 9.688 1 94.06 260 ARG B O 1
ATOM 10047 N N . PRO B 1 261 ? -21.531 45.344 10.312 1 95.19 261 PRO B N 1
ATOM 10048 C CA . PRO B 1 261 ? -22.172 44.375 9.438 1 95.19 261 PRO B CA 1
ATOM 10049 C C . PRO B 1 261 ? -21.75 44.5 7.977 1 95.19 261 PRO B C 1
ATOM 10051 O O . PRO B 1 261 ? -21.547 45.625 7.496 1 95.19 261 PRO B O 1
ATOM 10054 N N . PHE B 1 262 ? -21.656 43.469 7.293 1 94.56 262 PHE B N 1
ATOM 10055 C CA . PHE B 1 262 ? -21.234 43.5 5.902 1 94.56 262 PHE B CA 1
ATOM 10056 C C . PHE B 1 262 ? -22.016 42.5 5.055 1 94.56 262 PHE B C 1
ATOM 10058 O O . PHE B 1 262 ? -22.594 41.562 5.582 1 94.56 262 PHE B O 1
ATOM 10065 N N . GLN B 1 263 ? -21.984 42.781 3.715 1 93 263 GLN B N 1
ATOM 10066 C CA . GLN B 1 263 ? -22.641 41.906 2.758 1 93 263 GLN B CA 1
ATOM 10067 C C . GLN B 1 263 ? -21.703 40.781 2.324 1 93 263 GLN B C 1
ATOM 10069 O O . GLN B 1 263 ? -20.531 41 2.037 1 93 263 GLN B O 1
ATOM 10074 N N . LEU B 1 264 ? -22.234 39.594 2.367 1 91.81 264 LEU B N 1
ATOM 10075 C CA . LEU B 1 264 ? -21.422 38.406 2.068 1 91.81 264 LEU B CA 1
ATOM 10076 C C . LEU B 1 264 ? -21.5 38.062 0.586 1 91.81 264 LEU B C 1
ATOM 10078 O O . LEU B 1 264 ? -22.516 38.312 -0.065 1 91.81 264 LEU B O 1
ATOM 10082 N N . ASN B 1 265 ? -20.344 37.531 0.032 1 90.31 265 ASN B N 1
ATOM 10083 C CA . ASN B 1 265 ? -20.359 36.875 -1.269 1 90.31 265 ASN B CA 1
ATOM 10084 C C . ASN B 1 265 ? -20.844 35.438 -1.158 1 90.31 265 ASN B C 1
ATOM 10086 O O . ASN B 1 265 ? -20.094 34.562 -0.734 1 90.31 265 ASN B O 1
ATOM 10090 N N . ALA B 1 266 ? -21.953 35.188 -1.609 1 90.62 266 ALA B N 1
ATOM 10091 C CA . ALA B 1 266 ? -22.625 33.906 -1.386 1 90.62 266 ALA B CA 1
ATOM 10092 C C . ALA B 1 266 ? -21.875 32.75 -2.074 1 90.62 266 ALA B C 1
ATOM 10094 O O . ALA B 1 266 ? -21.844 31.641 -1.562 1 90.62 266 ALA B O 1
ATOM 10095 N N . SER B 1 267 ? -21.266 32.969 -3.189 1 89 267 SER B N 1
ATOM 10096 C CA . SER B 1 267 ? -20.594 31.906 -3.93 1 89 267 SER B CA 1
ATOM 10097 C C . SER B 1 267 ? -19.391 31.359 -3.154 1 89 267 SER B C 1
ATOM 10099 O O . SER B 1 267 ? -19.094 30.172 -3.213 1 89 267 SER B O 1
ATOM 10101 N N . ARG B 1 268 ? -18.75 32.156 -2.428 1 89.56 268 ARG B N 1
ATOM 10102 C CA . ARG B 1 268 ? -17.562 31.766 -1.677 1 89.56 268 ARG B CA 1
ATOM 10103 C C . ARG B 1 268 ? -17.938 31.016 -0.402 1 89.56 268 ARG B C 1
ATOM 10105 O O . ARG B 1 268 ? -17.094 30.359 0.206 1 89.56 268 ARG B O 1
ATOM 10112 N N . TRP B 1 269 ? -19.156 31.125 -0.057 1 92.88 269 TRP B N 1
ATOM 10113 C CA . TRP B 1 269 ? -19.578 30.547 1.208 1 92.88 269 TRP B CA 1
ATOM 10114 C C . TRP B 1 269 ? -20.672 29.5 0.982 1 92.88 269 TRP B C 1
ATOM 10116 O O . TRP B 1 269 ? -21.469 29.219 1.882 1 92.88 269 TRP B O 1
ATOM 10126 N N . PHE B 1 270 ? -20.656 29.016 -0.23 1 92.38 270 PHE B N 1
ATOM 10127 C CA . PHE B 1 270 ? -21.594 27.938 -0.548 1 92.38 270 PHE B CA 1
ATOM 10128 C C . PHE B 1 270 ? -21.359 26.734 0.338 1 92.38 270 PHE B C 1
ATOM 10130 O O . PHE B 1 270 ? -20.219 26.266 0.481 1 92.38 270 PHE B O 1
ATOM 10137 N N . GLY B 1 271 ? -22.375 26.219 0.942 1 92 271 GLY B N 1
ATOM 10138 C CA . GLY B 1 271 ? -22.281 25 1.744 1 92 271 GLY B CA 1
ATOM 10139 C C . GLY B 1 271 ? -22.844 23.781 1.038 1 92 271 GLY B C 1
ATOM 10140 O O . GLY B 1 271 ? -22.078 23.016 0.434 1 92 271 GLY B O 1
ATOM 10141 N N . HIS B 1 272 ? -24.188 23.609 1.084 1 92.31 272 HIS B N 1
ATOM 10142 C CA . HIS B 1 272 ? -24.922 22.5 0.481 1 92.31 272 HIS B CA 1
ATOM 10143 C C . HIS B 1 272 ? -26.172 22.984 -0.247 1 92.31 272 HIS B C 1
ATOM 10145 O O . HIS B 1 272 ? -26.688 24.062 0.052 1 92.31 272 HIS B O 1
ATOM 10151 N N . ALA B 1 273 ? -26.516 22.188 -1.243 1 96.25 273 ALA B N 1
ATOM 10152 C CA . ALA B 1 273 ? -27.766 22.484 -1.929 1 96.25 273 ALA B CA 1
ATOM 10153 C C . ALA B 1 273 ? -28.5 21.203 -2.33 1 96.25 273 ALA B C 1
ATOM 10155 O O . ALA B 1 273 ? -27.859 20.203 -2.637 1 96.25 273 ALA B O 1
ATOM 10156 N N . THR B 1 274 ? -29.781 21.25 -2.262 1 97.12 274 THR B N 1
ATOM 10157 C CA . THR B 1 274 ? -30.625 20.156 -2.715 1 97.12 274 THR B CA 1
ATOM 10158 C C . THR B 1 274 ? -31.703 20.656 -3.676 1 97.12 274 THR B C 1
ATOM 10160 O O . THR B 1 274 ? -32.469 21.578 -3.35 1 97.12 274 THR B O 1
ATOM 10163 N N . PRO B 1 275 ? -31.797 20.047 -4.824 1 97.38 275 PRO B N 1
ATOM 10164 C CA . PRO B 1 275 ? -32.812 20.469 -5.797 1 97.38 275 PRO B CA 1
ATOM 10165 C C . PRO B 1 275 ? -34.188 19.938 -5.477 1 97.38 275 PRO B C 1
ATOM 10167 O O . PRO B 1 275 ? -34.312 18.938 -4.75 1 97.38 275 PRO B O 1
ATOM 10170 N N . ASP B 1 276 ? -35.156 20.656 -6.031 1 95.62 276 ASP B N 1
ATOM 10171 C CA . ASP B 1 276 ? -36.531 20.188 -5.902 1 95.62 276 ASP B CA 1
ATOM 10172 C C . ASP B 1 276 ? -36.812 19.047 -6.883 1 95.62 276 ASP B C 1
ATOM 10174 O O . ASP B 1 276 ? -35.875 18.469 -7.445 1 95.62 276 ASP B O 1
ATOM 10178 N N . HIS B 1 277 ? -38 18.672 -7 1 93 277 HIS B N 1
ATOM 10179 C CA . HIS B 1 277 ? -38.406 17.484 -7.754 1 93 277 HIS B CA 1
ATOM 10180 C C . HIS B 1 277 ? -38.031 17.625 -9.227 1 93 277 HIS B C 1
ATOM 10182 O O . HIS B 1 277 ? -37.688 16.625 -9.867 1 93 277 HIS B O 1
ATOM 10188 N N . THR B 1 278 ? -38.125 18.828 -9.781 1 92.88 278 THR B N 1
ATOM 10189 C CA . THR B 1 278 ? -37.875 19 -11.211 1 92.88 278 THR B CA 1
ATOM 10190 C C . THR B 1 278 ? -36.656 19.875 -11.461 1 92.88 278 THR B C 1
ATOM 10192 O O . THR B 1 278 ? -36.406 20.281 -12.586 1 92.88 278 THR B O 1
ATOM 10195 N N . ALA B 1 279 ? -35.969 20.281 -10.445 1 94.75 279 ALA B N 1
ATOM 10196 C CA . ALA B 1 279 ? -34.75 21.094 -10.508 1 94.75 279 ALA B CA 1
ATOM 10197 C C . ALA B 1 279 ? -35.062 22.516 -10.961 1 94.75 279 ALA B C 1
ATOM 10199 O O . ALA B 1 279 ? -34.25 23.141 -11.672 1 94.75 279 ALA B O 1
ATOM 10200 N N . ARG B 1 280 ? -36.156 22.938 -10.641 1 93.88 280 ARG B N 1
ATOM 10201 C CA . ARG B 1 280 ? -36.5 24.328 -10.898 1 93.88 280 ARG B CA 1
ATOM 10202 C C . ARG B 1 280 ? -35.844 25.25 -9.875 1 93.88 280 ARG B C 1
ATOM 10204 O O . ARG B 1 280 ? -35.562 26.406 -10.18 1 93.88 280 ARG B O 1
ATOM 10211 N N . GLY B 1 281 ? -35.719 24.812 -8.781 1 95.19 281 GLY B N 1
ATOM 10212 C CA . GLY B 1 281 ? -35.062 25.531 -7.691 1 95.19 281 GLY B CA 1
ATOM 10213 C C . GLY B 1 281 ? -34.375 24.609 -6.695 1 95.19 281 GLY B C 1
ATOM 10214 O O . GLY B 1 281 ? -34.5 23.391 -6.789 1 95.19 281 GLY B O 1
ATOM 10215 N N . SER B 1 282 ? -33.625 25.203 -5.824 1 97 282 SER B N 1
ATOM 10216 C CA . SER B 1 282 ? -32.906 24.469 -4.797 1 97 282 SER B CA 1
ATOM 10217 C C . SER B 1 282 ? -32.969 25.203 -3.459 1 97 282 SER B C 1
ATOM 10219 O O . SER B 1 282 ? -33.031 26.422 -3.418 1 97 282 SER B O 1
ATOM 10221 N N . ALA B 1 283 ? -33.031 24.422 -2.4 1 97.44 283 ALA B N 1
ATOM 10222 C CA . ALA B 1 283 ? -32.656 24.938 -1.084 1 97.44 283 ALA B CA 1
ATOM 10223 C C . ALA B 1 283 ? -31.156 25 -0.912 1 97.44 283 ALA B C 1
ATOM 10225 O O . ALA B 1 283 ? -30.469 23.969 -1.005 1 97.44 283 ALA B O 1
ATOM 10226 N N . VAL B 1 284 ? -30.609 26.141 -0.651 1 96.69 284 VAL B N 1
ATOM 10227 C CA . VAL B 1 284 ? -29.172 26.359 -0.651 1 96.69 284 VAL B CA 1
ATOM 10228 C C . VAL B 1 284 ? -28.719 26.891 0.708 1 96.69 284 VAL B C 1
ATOM 10230 O O . VAL B 1 284 ? -29.312 27.844 1.229 1 96.69 284 VAL B O 1
ATOM 10233 N N . ALA B 1 285 ? -27.734 26.266 1.243 1 97.06 285 ALA B N 1
ATOM 10234 C CA . ALA B 1 285 ? -27.109 26.766 2.471 1 97.06 285 ALA B CA 1
ATOM 10235 C C . ALA B 1 285 ? -25.938 27.672 2.164 1 97.06 285 ALA B C 1
ATOM 10237 O O . ALA B 1 285 ? -25.047 27.312 1.393 1 97.06 285 ALA B O 1
ATOM 10238 N N . VAL B 1 286 ? -26 28.844 2.682 1 96.19 286 VAL B N 1
ATOM 10239 C CA . VAL B 1 286 ? -24.906 29.828 2.543 1 96.19 286 VAL B CA 1
ATOM 10240 C C . VAL B 1 286 ? -24.547 30.375 3.912 1 96.19 286 VAL B C 1
ATOM 10242 O O . VAL B 1 286 ? -25.297 31.141 4.508 1 96.19 286 VAL B O 1
ATOM 10245 N N . ARG B 1 287 ? -23.422 30.062 4.453 1 96.19 287 ARG B N 1
ATOM 10246 C CA . ARG B 1 287 ? -22.844 30.547 5.699 1 96.19 287 ARG B CA 1
ATOM 10247 C C . ARG B 1 287 ? -23.891 30.594 6.809 1 96.19 287 ARG B C 1
ATOM 10249 O O . ARG B 1 287 ? -24.094 31.656 7.414 1 96.19 287 ARG B O 1
ATOM 10256 N N . GLY B 1 288 ? -24.516 29.547 7.043 1 96.5 288 GLY B N 1
ATOM 10257 C CA . GLY B 1 288 ? -25.406 29.406 8.18 1 96.5 288 GLY B CA 1
ATOM 10258 C C . GLY B 1 288 ? -26.812 29.859 7.891 1 96.5 288 GLY B C 1
ATOM 10259 O O . GLY B 1 288 ? -27.656 29.906 8.789 1 96.5 288 GLY B O 1
ATOM 10260 N N . THR B 1 289 ? -27.125 30.234 6.703 1 97.06 289 THR B N 1
ATOM 10261 C CA . THR B 1 289 ? -28.484 30.609 6.289 1 97.06 289 THR B CA 1
ATOM 10262 C C . THR B 1 289 ? -28.984 29.656 5.199 1 97.06 289 THR B C 1
ATOM 10264 O O . THR B 1 289 ? -28.219 28.891 4.629 1 97.06 289 THR B O 1
ATOM 10267 N N . VAL B 1 290 ? -30.281 29.641 5.027 1 97.06 290 VAL B N 1
ATOM 10268 C CA . VAL B 1 290 ? -30.891 28.812 3.998 1 97.06 290 VAL B CA 1
ATOM 10269 C C . VAL B 1 290 ? -31.734 29.688 3.064 1 97.06 290 VAL B C 1
ATOM 10271 O O . VAL B 1 290 ? -32.531 30.5 3.521 1 97.06 290 VAL B O 1
ATOM 10274 N N . HIS B 1 291 ? -31.562 29.531 1.773 1 96.5 291 HIS B N 1
ATOM 10275 C CA . HIS B 1 291 ? -32.25 30.281 0.737 1 96.5 291 HIS B CA 1
ATOM 10276 C C . HIS B 1 291 ? -32.844 29.344 -0.314 1 96.5 291 HIS B C 1
ATOM 10278 O O . HIS B 1 291 ? -32.312 28.281 -0.578 1 96.5 291 HIS B O 1
ATOM 10284 N N . TRP B 1 292 ? -33.969 29.734 -0.765 1 96 292 TRP B N 1
ATOM 10285 C CA . TRP B 1 292 ? -34.5 29.109 -1.977 1 96 292 TRP B CA 1
ATOM 10286 C C . TRP B 1 292 ? -34.031 29.859 -3.219 1 96 292 TRP B C 1
ATOM 10288 O O . TRP B 1 292 ? -34.281 31.047 -3.357 1 96 292 TRP B O 1
ATOM 10298 N N . VAL B 1 293 ? -33.344 29.172 -4.074 1 96.25 293 VAL B N 1
ATOM 10299 C CA . VAL B 1 293 ? -32.812 29.812 -5.277 1 96.25 293 VAL B CA 1
ATOM 10300 C C . VAL B 1 293 ? -33.375 29.109 -6.516 1 96.25 293 VAL B C 1
ATOM 10302 O O . VAL B 1 293 ? -33.219 27.906 -6.684 1 96.25 293 VAL B O 1
ATOM 10305 N N . THR B 1 294 ? -34.094 29.922 -7.297 1 94.81 294 THR B N 1
ATOM 10306 C CA . THR B 1 294 ? -34.5 29.375 -8.594 1 94.81 294 THR B CA 1
ATOM 10307 C C . THR B 1 294 ? -33.312 29.234 -9.523 1 94.81 294 THR B C 1
ATOM 10309 O O . THR B 1 294 ? -32.406 30.078 -9.508 1 94.81 294 THR B O 1
ATOM 10312 N N . HIS B 1 295 ? -33.312 28.219 -10.297 1 94.19 295 HIS B N 1
ATOM 10313 C CA . HIS B 1 295 ? -32.125 27.938 -11.117 1 94.19 295 HIS B CA 1
ATOM 10314 C C . HIS B 1 295 ? -32.062 28.859 -12.328 1 94.19 295 HIS B C 1
ATOM 10316 O O . HIS B 1 295 ? -31 29.375 -12.664 1 94.19 295 HIS B O 1
ATOM 10322 N N . ARG B 1 296 ? -33.281 29.062 -12.906 1 88.94 296 ARG B N 1
ATOM 10323 C CA . ARG B 1 296 ? -33.312 29.922 -14.094 1 88.94 296 ARG B CA 1
ATOM 10324 C C . ARG B 1 296 ? -34.156 31.172 -13.844 1 88.94 296 ARG B C 1
ATOM 10326 O O . ARG B 1 296 ? -35.344 31.078 -13.57 1 88.94 296 ARG B O 1
ATOM 10333 N N . SER B 1 297 ? -33.75 32.312 -14.086 1 82 297 SER B N 1
ATOM 10334 C CA . SER B 1 297 ? -34.375 33.625 -14.242 1 82 297 SER B CA 1
ATOM 10335 C C . SER B 1 297 ? -35.312 33.938 -13.094 1 82 297 SER B C 1
ATOM 10337 O O . SER B 1 297 ? -36.344 34.594 -13.281 1 82 297 SER B O 1
ATOM 10339 N N . GLY B 1 298 ? -35.188 33.438 -11.938 1 86.69 298 GLY B N 1
ATOM 10340 C CA . GLY B 1 298 ? -36.031 33.75 -10.797 1 86.69 298 GLY B CA 1
ATOM 10341 C C . GLY B 1 298 ? -35.25 34.281 -9.609 1 86.69 298 GLY B C 1
ATOM 10342 O O . GLY B 1 298 ? -34.031 34.438 -9.664 1 86.69 298 GLY B O 1
ATOM 10343 N N . PRO B 1 299 ? -35.969 34.75 -8.656 1 89.81 299 PRO B N 1
ATOM 10344 C CA . PRO B 1 299 ? -35.312 35.344 -7.488 1 89.81 299 PRO B CA 1
ATOM 10345 C C . PRO B 1 299 ? -34.781 34.312 -6.5 1 89.81 299 PRO B C 1
ATOM 10347 O O . PRO B 1 299 ? -35.031 33.125 -6.645 1 89.81 299 PRO B O 1
ATOM 10350 N N . ALA B 1 300 ? -33.969 34.781 -5.637 1 94.12 300 ALA B N 1
ATOM 10351 C CA . ALA B 1 300 ? -33.594 34.062 -4.41 1 94.12 300 ALA B CA 1
ATOM 10352 C C . ALA B 1 300 ? -34.406 34.562 -3.225 1 94.12 300 ALA B C 1
ATOM 10354 O O . ALA B 1 300 ? -34.688 35.75 -3.117 1 94.12 300 ALA B O 1
ATOM 10355 N N . ARG B 1 301 ? -34.844 33.656 -2.424 1 92.75 301 ARG B N 1
ATOM 10356 C CA . ARG B 1 301 ? -35.625 34 -1.249 1 92.75 301 ARG B CA 1
ATOM 10357 C C . ARG B 1 301 ? -35 33.438 0.018 1 92.75 301 ARG B C 1
ATOM 10359 O O . ARG B 1 301 ? -34.656 32.25 0.068 1 92.75 301 ARG B O 1
ATOM 10366 N N . ALA B 1 302 ? -34.875 34.312 1.006 1 94 302 ALA B N 1
ATOM 10367 C CA . ALA B 1 302 ? -34.375 33.812 2.291 1 94 302 ALA B CA 1
ATOM 10368 C C . ALA B 1 302 ? -35.469 33.031 3.031 1 94 302 ALA B C 1
ATOM 10370 O O . ALA B 1 302 ? -36.594 33.5 3.211 1 94 302 ALA B O 1
ATOM 10371 N N . LEU B 1 303 ? -35.125 31.828 3.361 1 94.75 303 LEU B N 1
ATOM 10372 C CA . LEU B 1 303 ? -36 31.016 4.188 1 94.75 303 LEU B CA 1
ATOM 10373 C C . LEU B 1 303 ? -35.625 31.094 5.656 1 94.75 303 LEU B C 1
ATOM 10375 O O . LEU B 1 303 ? -36.469 31.125 6.535 1 94.75 303 LEU B O 1
ATOM 10379 N N . ALA B 1 304 ? -34.406 31.125 6.023 1 94.94 304 ALA B N 1
ATOM 10380 C CA . ALA B 1 304 ? -33.812 31.297 7.352 1 94.94 304 ALA B CA 1
ATOM 10381 C C . ALA B 1 304 ? -32.562 32.156 7.289 1 94.94 304 ALA B C 1
ATOM 10383 O O . ALA B 1 304 ? -31.547 31.75 6.695 1 94.94 304 ALA B O 1
ATOM 10384 N N . ALA B 1 305 ? -32.594 33.344 7.836 1 94.19 305 ALA B N 1
ATOM 10385 C CA . ALA B 1 305 ? -31.453 34.25 7.762 1 94.19 305 ALA B CA 1
ATOM 10386 C C . ALA B 1 305 ? -31.391 35.156 9 1 94.19 305 ALA B C 1
ATOM 10388 O O . ALA B 1 305 ? -30.938 36.281 8.93 1 94.19 305 ALA B O 1
ATOM 10389 N N . GLN B 1 306 ? -31.875 34.656 10.102 1 93.25 306 GLN B N 1
ATOM 10390 C CA . GLN B 1 306 ? -31.828 35.406 11.352 1 93.25 306 GLN B CA 1
ATOM 10391 C C . GLN B 1 306 ? -30.391 35.5 11.883 1 93.25 306 GLN B C 1
ATOM 10393 O O . GLN B 1 306 ? -29.719 34.469 12.047 1 93.25 306 GLN B O 1
ATOM 10398 N N . PRO B 1 307 ? -29.906 36.75 12.117 1 95.5 307 PRO B N 1
ATOM 10399 C CA . PRO B 1 307 ? -28.578 36.844 12.703 1 95.5 307 PRO B CA 1
ATOM 10400 C C . PRO B 1 307 ? -28.453 36.125 14.047 1 95.5 307 PRO B C 1
ATOM 10402 O O . PRO B 1 307 ? -29.375 36.188 14.867 1 95.5 307 PRO B O 1
ATOM 10405 N N . GLY B 1 308 ? -27.344 35.438 14.305 1 96.56 308 GLY B N 1
ATOM 10406 C CA . GLY B 1 308 ? -27.109 34.75 15.562 1 96.56 308 GLY B CA 1
ATOM 10407 C C . GLY B 1 308 ? -27.719 33.344 15.602 1 96.56 308 GLY B C 1
ATOM 10408 O O . GLY B 1 308 ? -27.688 32.688 16.641 1 96.56 308 GLY B O 1
ATOM 10409 N N . VAL B 1 309 ? -28.312 32.969 14.555 1 97.31 309 VAL B N 1
ATOM 10410 C CA . VAL B 1 309 ? -28.859 31.609 14.414 1 97.31 309 VAL B CA 1
ATOM 10411 C C . VAL B 1 309 ? -28.203 30.922 13.227 1 97.31 309 VAL B C 1
ATOM 10413 O O . VAL B 1 309 ? -27.969 31.531 12.18 1 97.31 309 VAL B O 1
ATOM 10416 N N . ARG B 1 310 ? -27.812 29.672 13.391 1 98.06 310 ARG B N 1
ATOM 10417 C CA . ARG B 1 310 ? -27.219 28.938 12.289 1 98.06 310 ARG B CA 1
ATOM 10418 C C . ARG B 1 310 ? -28.172 27.875 11.75 1 98.06 310 ARG B C 1
ATOM 10420 O O . ARG B 1 310 ? -28.719 27.078 12.516 1 98.06 310 ARG B O 1
ATOM 10427 N N . ALA B 1 311 ? -28.422 27.922 10.477 1 97.69 311 ALA B N 1
ATOM 10428 C CA . ALA B 1 311 ? -29.188 26.906 9.742 1 97.69 311 ALA B CA 1
ATOM 10429 C C . ALA B 1 311 ? -28.25 26.016 8.922 1 97.69 311 ALA B C 1
ATOM 10431 O O . ALA B 1 311 ? -27.297 26.516 8.305 1 97.69 311 ALA B O 1
ATOM 10432 N N . ARG B 1 312 ? -28.484 24.688 8.969 1 97.31 312 ARG B N 1
ATOM 10433 C CA . ARG B 1 312 ? -27.625 23.719 8.297 1 97.31 312 ARG B CA 1
ATOM 10434 C C . ARG B 1 312 ? -28.438 22.641 7.609 1 97.31 312 ARG B C 1
ATOM 10436 O O . ARG B 1 312 ? -29.594 22.406 7.969 1 97.31 312 ARG B O 1
ATOM 10443 N N . LEU B 1 313 ? -27.859 21.969 6.605 1 97.75 313 LEU B N 1
ATOM 10444 C CA . LEU B 1 313 ? -28.328 20.75 5.961 1 97.75 313 LEU B CA 1
ATOM 10445 C C . LEU B 1 313 ? -29.719 20.953 5.375 1 97.75 313 LEU B C 1
ATOM 10447 O O . LEU B 1 313 ? -30.625 20.156 5.645 1 97.75 313 LEU B O 1
ATOM 10451 N N . PRO B 1 314 ? -29.922 21.922 4.504 1 97.88 314 PRO B N 1
ATOM 10452 C CA . PRO B 1 314 ? -31.25 22.062 3.896 1 97.88 314 PRO B CA 1
ATOM 10453 C C . PRO B 1 314 ? -31.594 20.922 2.959 1 97.88 314 PRO B C 1
ATOM 10455 O O . PRO B 1 314 ? -30.719 20.406 2.246 1 97.88 314 PRO B O 1
ATOM 10458 N N . ARG B 1 315 ? -32.844 20.5 3.043 1 97.75 315 ARG B N 1
ATOM 10459 C CA . ARG B 1 315 ? -33.375 19.484 2.15 1 97.75 315 ARG B CA 1
ATOM 10460 C C . ARG B 1 315 ? -34.688 19.984 1.51 1 97.75 315 ARG B C 1
ATOM 10462 O O . ARG B 1 315 ? -35.562 20.5 2.197 1 97.75 315 ARG B O 1
ATOM 10469 N N . ALA B 1 316 ? -34.719 19.844 0.185 1 97.12 316 ALA B N 1
ATOM 10470 C CA . ALA B 1 316 ? -35.969 20.141 -0.521 1 97.12 316 ALA B CA 1
ATOM 10471 C C . ALA B 1 316 ? -36.844 18.891 -0.596 1 97.12 316 ALA B C 1
ATOM 10473 O O . ALA B 1 316 ? -36.344 17.766 -0.714 1 97.12 316 ALA B O 1
ATOM 10474 N N . PHE B 1 317 ? -38.156 19.109 -0.487 1 95.5 317 PHE B N 1
ATOM 10475 C CA . PHE B 1 317 ? -39.094 18 -0.649 1 95.5 317 PHE B CA 1
ATOM 10476 C C . PHE B 1 317 ? -40.469 18.516 -1.1 1 95.5 317 PHE B C 1
ATOM 10478 O O . PHE B 1 317 ? -40.688 19.719 -1.15 1 95.5 317 PHE B O 1
ATOM 10485 N N . ARG B 1 318 ? -41.219 17.609 -1.491 1 92.12 318 ARG B N 1
ATOM 10486 C CA . ARG B 1 318 ? -42.562 17.953 -1.948 1 92.12 318 ARG B CA 1
ATOM 10487 C C . ARG B 1 318 ? -43.625 17.438 -0.981 1 92.12 318 ARG B C 1
ATOM 10489 O O . ARG B 1 318 ? -43.5 16.312 -0.473 1 92.12 318 ARG B O 1
ATOM 10496 N N . ALA B 1 319 ? -44.531 18.297 -0.682 1 88.94 319 ALA B N 1
ATOM 10497 C CA . ALA B 1 319 ? -45.688 17.922 0.135 1 88.94 319 ALA B CA 1
ATOM 10498 C C . ALA B 1 319 ? -46.938 18.609 -0.367 1 88.94 319 ALA B C 1
ATOM 10500 O O . ALA B 1 319 ? -46.938 19.812 -0.655 1 88.94 319 ALA B O 1
ATOM 10501 N N . ASP B 1 320 ? -48 17.828 -0.519 1 82.62 320 ASP B N 1
ATOM 10502 C CA . ASP B 1 320 ? -49.312 18.312 -0.955 1 82.62 320 ASP B CA 1
ATOM 10503 C C . ASP B 1 320 ? -49.188 19.125 -2.248 1 82.62 320 ASP B C 1
ATOM 10505 O O . ASP B 1 320 ? -49.781 20.188 -2.375 1 82.62 320 ASP B O 1
ATOM 10509 N N . GLY B 1 321 ? -48.312 18.734 -3.098 1 81.44 321 GLY B N 1
ATOM 10510 C CA . GLY B 1 321 ? -48.156 19.344 -4.414 1 81.44 321 GLY B CA 1
ATOM 10511 C C . GLY B 1 321 ? -47.312 20.594 -4.414 1 81.44 321 GLY B C 1
ATOM 10512 O O . GLY B 1 321 ? -47.094 21.203 -5.465 1 81.44 321 GLY B O 1
ATOM 10513 N N . GLU B 1 322 ? -46.812 20.953 -3.293 1 89.38 322 GLU B N 1
ATOM 10514 C CA . GLU B 1 322 ? -45.969 22.156 -3.178 1 89.38 322 GLU B CA 1
ATOM 10515 C C . GLU B 1 322 ? -44.562 21.797 -2.762 1 89.38 322 GLU B C 1
ATOM 10517 O O . GLU B 1 322 ? -44.344 20.766 -2.109 1 89.38 322 GLU B O 1
ATOM 10522 N N . GLU B 1 323 ? -43.688 22.719 -3.189 1 92.75 323 GLU B N 1
ATOM 10523 C CA . GLU B 1 323 ? -42.281 22.516 -2.807 1 92.75 323 GLU B CA 1
ATOM 10524 C C . GLU B 1 323 ? -42 23.094 -1.419 1 92.75 323 GLU B C 1
ATOM 10526 O O . GLU B 1 323 ? -42.469 24.188 -1.092 1 92.75 323 GLU B O 1
ATOM 10531 N N . TRP B 1 324 ? -41.375 22.328 -0.606 1 95 324 TRP B N 1
ATOM 10532 C CA . TRP B 1 324 ? -41 22.688 0.759 1 95 324 TRP B CA 1
ATOM 10533 C C . TRP B 1 324 ? -39.5 22.531 0.979 1 95 324 TRP B C 1
ATOM 10535 O O . TRP B 1 324 ? -38.812 21.953 0.144 1 95 324 TRP B O 1
ATOM 10545 N N . ALA B 1 325 ? -39.031 23.141 2.025 1 96.19 325 ALA B N 1
ATOM 10546 C CA . ALA B 1 325 ? -37.656 22.922 2.516 1 96.19 325 ALA B CA 1
ATOM 10547 C C . ALA B 1 325 ? -37.656 22.625 4.012 1 96.19 325 ALA B C 1
ATOM 10549 O O . ALA B 1 325 ? -38.5 23.109 4.75 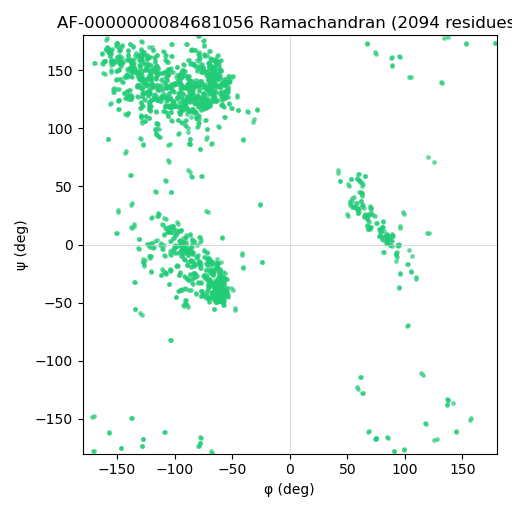1 96.19 325 ALA B O 1
ATOM 10550 N N . VAL B 1 326 ? -36.844 21.766 4.449 1 97.56 326 VAL B N 1
ATOM 10551 C CA . VAL B 1 326 ? -36.531 21.516 5.855 1 97.56 326 VAL B CA 1
ATOM 10552 C C . VAL B 1 326 ? -35.031 21.703 6.105 1 97.56 326 VAL B C 1
ATOM 10554 O O . VAL B 1 326 ? -34.219 21.453 5.223 1 97.56 326 VAL B O 1
ATOM 10557 N N . TRP B 1 327 ? -34.625 22.219 7.211 1 98.12 327 TRP B N 1
ATOM 10558 C CA . TRP B 1 327 ? -33.219 22.359 7.594 1 98.12 327 TRP B CA 1
ATOM 10559 C C . TRP B 1 327 ? -33.062 22.234 9.102 1 98.12 327 TRP B C 1
ATOM 10561 O O . TRP B 1 327 ? -34.062 22.172 9.844 1 98.12 327 TRP B O 1
ATOM 10571 N N . VAL B 1 328 ? -31.828 22.078 9.578 1 98.44 328 VAL B N 1
ATOM 10572 C CA . VAL B 1 328 ? -31.469 22.047 10.992 1 98.44 328 VAL B CA 1
ATOM 10573 C C . VAL B 1 328 ? -31.219 23.469 11.492 1 98.44 328 VAL B C 1
ATOM 10575 O O . VAL B 1 328 ? -30.594 24.266 10.797 1 98.44 328 VAL B O 1
ATOM 10578 N N . THR B 1 329 ? -31.672 23.812 12.625 1 98.19 329 THR B N 1
ATOM 10579 C CA . THR B 1 329 ? -31.484 25.141 13.203 1 98.19 329 THR B CA 1
ATOM 10580 C C . THR B 1 329 ? -31.078 25.031 14.664 1 98.19 329 THR B C 1
ATOM 10582 O O . THR B 1 329 ? -31.391 24.047 15.336 1 98.19 329 THR B O 1
ATOM 10585 N N . ASP B 1 330 ? -30.344 25.969 15.133 1 97.88 330 ASP B N 1
ATOM 10586 C CA . ASP B 1 330 ? -30 26.047 16.547 1 97.88 330 ASP B CA 1
ATOM 10587 C C . ASP B 1 330 ? -30.641 27.266 17.203 1 97.88 330 ASP B C 1
ATOM 10589 O O . ASP B 1 330 ? -30.109 27.781 18.188 1 97.88 330 ASP B O 1
ATOM 10593 N N . ALA B 1 331 ? -31.703 27.734 16.703 1 96.75 331 ALA B N 1
ATOM 10594 C CA . ALA B 1 331 ? -32.375 28.953 17.141 1 96.75 331 ALA B CA 1
ATOM 10595 C C . ALA B 1 331 ? -32.688 28.906 18.641 1 96.75 331 ALA B C 1
ATOM 10597 O O . ALA B 1 331 ? -32.688 29.938 19.312 1 96.75 331 ALA B O 1
ATOM 10598 N N . GLU B 1 332 ? -32.906 27.734 19.172 1 94.88 332 GLU B N 1
ATOM 10599 C CA . GLU B 1 332 ? -33.25 27.594 20.578 1 94.88 332 GLU B CA 1
ATOM 10600 C C . GLU B 1 332 ? -32.062 27.047 21.375 1 94.88 332 GLU B C 1
ATOM 10602 O O . GLU B 1 332 ? -32.219 26.656 22.531 1 94.88 332 GLU B O 1
ATOM 10607 N N . GLY B 1 333 ? -30.938 27.016 20.75 1 94.31 333 GLY B N 1
ATOM 10608 C CA . GLY B 1 333 ? -29.766 26.406 21.359 1 94.31 333 GLY B CA 1
ATOM 10609 C C . GLY B 1 333 ? -29.469 25.016 20.828 1 94.31 333 GLY B C 1
ATOM 10610 O O . GLY B 1 333 ? -28.531 24.844 20.031 1 94.31 333 GLY B O 1
ATOM 10611 N N . GLU B 1 334 ? -30.375 24.062 21.203 1 97.06 334 GLU B N 1
ATOM 10612 C CA . GLU B 1 334 ? -30.234 22.688 20.719 1 97.06 334 GLU B CA 1
ATOM 10613 C C . GLU B 1 334 ? -30.75 22.547 19.281 1 97.06 334 GLU B C 1
ATOM 10615 O O . GLU B 1 334 ? -31.641 23.297 18.875 1 97.06 334 GLU B O 1
ATOM 10620 N N . ASP B 1 335 ? -30.188 21.594 18.547 1 97.88 335 ASP B N 1
ATOM 10621 C CA . ASP B 1 335 ? -30.625 21.375 17.172 1 97.88 335 ASP B CA 1
ATOM 10622 C C . ASP B 1 335 ? -32.125 21.047 17.094 1 97.88 335 ASP B C 1
ATOM 10624 O O . ASP B 1 335 ? -32.625 20.312 17.953 1 97.88 335 ASP B O 1
ATOM 10628 N N . ALA B 1 336 ? -32.75 21.594 16.172 1 98.31 336 ALA B N 1
ATOM 10629 C CA . ALA B 1 336 ? -34.156 21.359 15.828 1 98.31 336 ALA B CA 1
ATOM 10630 C C . ALA B 1 336 ? -34.344 21.328 14.312 1 98.31 336 ALA B C 1
ATOM 10632 O O . ALA B 1 336 ? -33.406 21.641 13.555 1 98.31 336 ALA B O 1
ATOM 10633 N N . LEU B 1 337 ? -35.469 20.891 13.875 1 98.44 337 LEU B N 1
ATOM 10634 C CA . LEU B 1 337 ? -35.844 20.953 12.461 1 98.44 337 LEU B CA 1
ATOM 10635 C C . LEU B 1 337 ? -36.844 22.078 12.211 1 98.44 337 LEU B C 1
ATOM 10637 O O . LEU B 1 337 ? -37.75 22.281 13.008 1 98.44 337 LEU B O 1
ATOM 10641 N N . GLU B 1 338 ? -36.656 22.797 11.18 1 97.31 338 GLU B N 1
ATOM 10642 C CA . GLU B 1 338 ? -37.625 23.797 10.727 1 97.31 338 GLU B CA 1
ATOM 10643 C C . GLU B 1 338 ? -38.125 23.484 9.312 1 97.31 338 GLU B C 1
ATOM 10645 O O . GLU B 1 338 ? -37.344 23.031 8.469 1 97.31 338 GLU B O 1
ATOM 10650 N N . PHE B 1 339 ? -39.375 23.656 9.086 1 96 339 PHE B N 1
ATOM 10651 C CA . PHE B 1 339 ? -40.031 23.422 7.812 1 96 339 PHE B CA 1
ATOM 10652 C C . PHE B 1 339 ? -40.656 24.703 7.277 1 96 339 PHE B C 1
ATOM 10654 O O . PHE B 1 339 ? -41.281 25.453 8.039 1 96 339 PHE B O 1
ATOM 10661 N N . ALA B 1 340 ? -40.5 24.953 5.996 1 94.31 340 ALA B N 1
ATOM 10662 C CA . ALA B 1 340 ? -41.125 26.094 5.348 1 94.31 340 ALA B CA 1
ATOM 10663 C C . ALA B 1 340 ? -41.406 25.812 3.879 1 94.31 340 ALA B C 1
ATOM 10665 O O . ALA B 1 340 ? -40.688 25.031 3.244 1 94.31 340 ALA B O 1
ATOM 10666 N N . PRO B 1 341 ? -42.469 26.438 3.369 1 93.06 341 PRO B N 1
ATOM 10667 C CA . PRO B 1 341 ? -42.656 26.344 1.918 1 93.06 341 PRO B CA 1
ATOM 10668 C C . PRO B 1 341 ? -41.531 27.047 1.148 1 93.06 341 PRO B C 1
ATOM 10670 O O . PRO B 1 341 ? -41 28.062 1.609 1 93.06 341 PRO B O 1
ATOM 10673 N N . ALA B 1 342 ? -41.219 26.516 0.015 1 92.12 342 ALA B N 1
ATOM 10674 C CA . ALA B 1 342 ? -40.188 27.094 -0.824 1 92.12 342 ALA B CA 1
ATOM 10675 C C . ALA B 1 342 ? -40.562 28.531 -1.221 1 92.12 342 ALA B C 1
ATOM 10677 O O . ALA B 1 342 ? -39.656 29.344 -1.494 1 92.12 342 ALA B O 1
ATOM 10678 N N . THR B 1 343 ? -41.812 28.797 -1.304 1 84.38 343 THR B N 1
ATOM 10679 C CA . THR B 1 343 ? -42.312 30.109 -1.676 1 84.38 343 THR B CA 1
ATOM 10680 C C . THR B 1 343 ? -42.219 31.078 -0.497 1 84.38 343 THR B C 1
ATOM 10682 O O . THR B 1 343 ? -42.531 32.25 -0.636 1 84.38 343 THR B O 1
ATOM 10685 N N . GLY B 1 344 ? -41.719 30.609 0.517 1 81.94 344 GLY B N 1
ATOM 10686 C CA . GLY B 1 344 ? -41.594 31.453 1.695 1 81.94 344 GLY B CA 1
ATOM 10687 C C . GLY B 1 344 ? -42.812 31.406 2.598 1 81.94 344 GLY B C 1
ATOM 10688 O O . GLY B 1 344 ? -43.906 31.031 2.158 1 81.94 344 GLY B O 1
ATOM 10689 N N . ALA B 1 345 ? -42.562 31.672 3.826 1 77.88 345 ALA B N 1
ATOM 10690 C CA . ALA B 1 345 ? -43.656 31.766 4.77 1 77.88 345 ALA B CA 1
ATOM 10691 C C . ALA B 1 345 ? -44.469 33.062 4.551 1 77.88 345 ALA B C 1
ATOM 10693 O O . ALA B 1 345 ? -43.969 34.031 3.982 1 77.88 345 ALA B O 1
ATOM 10694 N N . THR B 1 346 ? -45.75 32.938 4.852 1 77.5 346 THR B N 1
ATOM 10695 C CA . THR B 1 346 ? -46.562 34.156 4.832 1 77.5 346 THR B CA 1
ATOM 10696 C C . THR B 1 346 ? -45.969 35.219 5.785 1 77.5 346 THR B C 1
ATOM 10698 O O . THR B 1 346 ? -45.406 34.875 6.82 1 77.5 346 THR B O 1
ATOM 10701 N N . PRO B 1 347 ? -46.031 36.406 5.258 1 75.12 347 PRO B N 1
ATOM 10702 C CA . PRO B 1 347 ? -45.5 37.469 6.125 1 75.12 347 PRO B CA 1
ATOM 10703 C C . PRO B 1 347 ? -46 37.344 7.566 1 75.12 347 PRO B C 1
ATOM 10705 O O . PRO B 1 347 ? -47.188 37.188 7.801 1 75.12 347 PRO B O 1
ATOM 10708 N N . GLY B 1 348 ? -45.25 37.344 8.562 1 70.81 348 GLY B N 1
ATOM 10709 C CA . GLY B 1 348 ? -45.594 37.188 9.969 1 70.81 348 GLY B CA 1
ATOM 10710 C C . GLY B 1 348 ? -45.531 35.781 10.469 1 70.81 348 GLY B C 1
ATOM 10711 O O . GLY B 1 348 ? -45.438 35.531 11.672 1 70.81 348 GLY B O 1
ATOM 10712 N N . ALA B 1 349 ? -45.469 34.844 9.492 1 77.12 349 ALA B N 1
ATOM 10713 C CA . ALA B 1 349 ? -45.406 33.438 9.906 1 77.12 349 ALA B CA 1
ATOM 10714 C C . ALA B 1 349 ? -43.969 32.969 10.031 1 77.12 349 ALA B C 1
ATOM 10716 O O . ALA B 1 349 ? -43.094 33.406 9.273 1 77.12 349 ALA B O 1
ATOM 10717 N N . THR B 1 350 ? -43.719 32.25 11.141 1 81.31 350 THR B N 1
ATOM 10718 C CA . THR B 1 350 ? -42.406 31.656 11.352 1 81.31 350 THR B CA 1
ATOM 10719 C C . THR B 1 350 ? -42.406 30.203 10.914 1 81.31 350 THR B C 1
ATOM 10721 O O . THR B 1 350 ? -43.438 29.5 11.023 1 81.31 350 THR B O 1
ATOM 10724 N N . PRO B 1 351 ? -41.281 29.844 10.328 1 90.69 351 PRO B N 1
ATOM 10725 C CA . PRO B 1 351 ? -41.188 28.406 10.016 1 90.69 351 PRO B CA 1
ATOM 10726 C C . PRO B 1 351 ? -41.531 27.516 11.203 1 90.69 351 PRO B C 1
ATOM 10728 O O . PRO B 1 351 ? -41.219 27.875 12.352 1 90.69 351 PRO B O 1
ATOM 10731 N N . ARG B 1 352 ? -42.125 26.484 10.945 1 92.88 352 ARG B N 1
ATOM 10732 C CA . ARG B 1 352 ? -42.469 25.547 12.008 1 92.88 352 ARG B CA 1
ATOM 10733 C C . ARG B 1 352 ? -41.219 24.828 12.523 1 92.88 352 ARG B C 1
ATOM 10735 O O . ARG B 1 352 ? -40.5 24.203 11.75 1 92.88 352 ARG B O 1
ATOM 10742 N N . ARG B 1 353 ? -40.969 24.906 13.805 1 96.31 353 ARG B N 1
ATOM 10743 C CA . ARG B 1 353 ? -39.812 24.281 14.445 1 96.31 353 ARG B CA 1
ATOM 10744 C C . ARG B 1 353 ? -40.25 23.109 15.312 1 96.31 353 ARG B C 1
ATOM 10746 O O . ARG B 1 353 ? -41.156 23.234 16.156 1 96.31 353 ARG B O 1
ATOM 10753 N N . ILE B 1 354 ? -39.594 21.953 15.141 1 96.5 354 ILE B N 1
ATOM 10754 C CA . ILE B 1 354 ? -39.969 20.797 15.938 1 96.5 354 ILE B CA 1
ATOM 10755 C C . ILE B 1 354 ? -38.719 20.078 16.438 1 96.5 354 ILE B C 1
ATOM 10757 O O . ILE B 1 354 ? -37.625 20.281 15.891 1 96.5 354 ILE B O 1
ATOM 10761 N N . ALA B 1 355 ? -38.781 19.281 17.562 1 97.38 355 ALA B N 1
ATOM 10762 C CA . ALA B 1 355 ? -37.844 18.297 18.062 1 97.38 355 ALA B CA 1
ATOM 10763 C C . ALA B 1 355 ? -36.625 18.969 18.719 1 97.38 355 ALA B C 1
ATOM 10765 O O . ALA B 1 355 ? -35.562 18.391 18.797 1 97.38 355 ALA B O 1
ATOM 10766 N N . ALA B 1 356 ? -36.719 20.234 19.094 1 95.94 356 ALA B N 1
ATOM 10767 C CA . ALA B 1 356 ? -35.625 20.906 19.781 1 95.94 356 ALA B CA 1
ATOM 10768 C C . ALA B 1 356 ? -35.219 20.156 21.047 1 95.94 356 ALA B C 1
ATOM 10770 O O . ALA B 1 356 ? -36.094 19.828 21.875 1 95.94 356 ALA B O 1
ATOM 10771 N N . GLY B 1 357 ? -34 19.844 21.156 1 94.25 357 GLY B N 1
ATOM 10772 C CA . GLY B 1 357 ? -33.469 19.188 22.344 1 94.25 357 GLY B CA 1
ATOM 10773 C C . GLY B 1 357 ? -33.625 17.688 22.328 1 94.25 357 GLY B C 1
ATOM 10774 O O . GLY B 1 357 ? -33.188 16.984 23.234 1 94.25 357 GLY B O 1
ATOM 10775 N N . GLN B 1 358 ? -34.188 17.156 21.266 1 97.12 358 GLN B N 1
ATOM 10776 C CA . GLN B 1 358 ? -34.5 15.727 21.234 1 97.12 358 GLN B CA 1
ATOM 10777 C C . GLN B 1 358 ? -33.562 15.008 20.25 1 97.12 358 GLN B C 1
ATOM 10779 O O . GLN B 1 358 ? -33.469 13.781 20.266 1 97.12 358 GLN B O 1
ATOM 10784 N N . LEU B 1 359 ? -32.844 15.719 19.531 1 97.5 359 LEU B N 1
ATOM 10785 C CA . LEU B 1 359 ? -32.156 15.117 18.391 1 97.5 359 LEU B CA 1
ATOM 10786 C C . LEU B 1 359 ? -30.672 14.922 18.703 1 97.5 359 LEU B C 1
ATOM 10788 O O . LEU B 1 359 ? -30.031 14.062 18.109 1 97.5 359 LEU B O 1
ATOM 10792 N N . GLY B 1 360 ? -30.109 15.719 19.719 1 95.31 360 GLY B N 1
ATOM 10793 C CA . GLY B 1 360 ? -28.672 15.867 19.75 1 95.31 360 GLY B CA 1
ATOM 10794 C C . GLY B 1 360 ? -28.125 16.656 18.578 1 95.31 360 GLY B C 1
ATOM 10795 O O . GLY B 1 360 ? -28.859 17.422 17.938 1 95.31 360 GLY B O 1
ATOM 10796 N N . ARG B 1 361 ? -26.859 16.547 18.281 1 96.56 361 ARG B N 1
ATOM 10797 C CA . ARG B 1 361 ? -26.328 17.203 17.094 1 96.56 361 ARG B CA 1
ATOM 10798 C C . ARG B 1 361 ? -26.656 16.406 15.836 1 96.56 361 ARG B C 1
ATOM 10800 O O . ARG B 1 361 ? -26.297 15.234 15.727 1 96.56 361 ARG B O 1
ATOM 10807 N N . VAL B 1 362 ? -27.328 16.984 14.945 1 98.19 362 VAL B N 1
ATOM 10808 C CA . VAL B 1 362 ? -27.734 16.328 13.703 1 98.19 362 VAL B CA 1
ATOM 10809 C C . VAL B 1 362 ? -26.547 16.281 12.742 1 98.19 362 VAL B C 1
ATOM 10811 O O . VAL B 1 362 ? -25.938 17.297 12.43 1 98.19 362 VAL B O 1
ATOM 10814 N N . LEU B 1 363 ? -26.156 15.086 12.344 1 97.5 363 LEU B N 1
ATOM 10815 C CA . LEU B 1 363 ? -25.047 14.898 11.422 1 97.5 363 LEU B CA 1
ATOM 10816 C C . LEU B 1 363 ? -25.547 14.742 9.992 1 97.5 363 LEU B C 1
ATOM 10818 O O . LEU B 1 363 ? -24.875 15.164 9.047 1 97.5 363 LEU B O 1
ATOM 10822 N N . GLU B 1 364 ? -26.609 14.039 9.82 1 98.12 364 GLU B N 1
ATOM 10823 C CA . GLU B 1 364 ? -27.219 13.844 8.508 1 98.12 364 GLU B CA 1
ATOM 10824 C C . GLU B 1 364 ? -28.75 13.953 8.594 1 98.12 364 GLU B C 1
ATOM 10826 O O . GLU B 1 364 ? -29.344 13.664 9.633 1 98.12 364 GLU B O 1
ATOM 10831 N N . LEU B 1 365 ? -29.312 14.414 7.488 1 98.44 365 LEU B N 1
ATOM 10832 C CA . LEU B 1 365 ? -30.75 14.602 7.371 1 98.44 365 LEU B CA 1
ATOM 10833 C C . LEU B 1 365 ? -31.25 14.117 6.016 1 98.44 365 LEU B C 1
ATOM 10835 O O . LEU B 1 365 ? -30.688 14.461 4.977 1 98.44 365 LEU B O 1
ATOM 10839 N N . ALA B 1 366 ? -32.25 13.258 6.043 1 98.25 366 ALA B N 1
ATOM 10840 C CA . ALA B 1 366 ? -32.938 12.805 4.828 1 98.25 366 ALA B CA 1
ATOM 10841 C C . ALA B 1 366 ? -34.469 12.891 4.977 1 98.25 366 ALA B C 1
ATOM 10843 O O . ALA B 1 366 ? -35 12.648 6.062 1 98.25 366 ALA B O 1
ATOM 10844 N N . VAL B 1 367 ? -35.125 13.227 3.869 1 97.88 367 VAL B N 1
ATOM 10845 C CA . VAL B 1 367 ? -36.594 13.352 3.904 1 97.88 367 VAL B CA 1
ATOM 10846 C C . VAL B 1 367 ? -37.219 12.297 3.006 1 97.88 367 VAL B C 1
ATOM 10848 O O . VAL B 1 367 ? -36.719 12.031 1.904 1 97.88 367 VAL B O 1
ATOM 10851 N N . ALA B 1 368 ? -38.281 11.727 3.559 1 97.12 368 ALA B N 1
ATOM 10852 C CA . ALA B 1 368 ? -39.031 10.773 2.744 1 97.12 368 ALA B CA 1
ATOM 10853 C C . ALA B 1 368 ? -39.594 11.438 1.494 1 97.12 368 ALA B C 1
ATOM 10855 O O . ALA B 1 368 ? -40.031 12.586 1.543 1 97.12 368 ALA B O 1
ATOM 10856 N N . PRO B 1 369 ? -39.656 10.688 0.386 1 94.19 369 PRO B N 1
ATOM 10857 C CA . PRO B 1 369 ? -40.125 11.266 -0.867 1 94.19 369 PRO B CA 1
ATOM 10858 C C . PRO B 1 369 ? -41.531 11.852 -0.741 1 94.19 369 PRO B C 1
ATOM 10860 O O . PRO B 1 369 ? -41.875 12.828 -1.419 1 94.19 369 PRO B O 1
ATOM 10863 N N . ASP B 1 370 ? -42.406 11.359 0.127 1 93.06 370 ASP B N 1
ATOM 10864 C CA . ASP B 1 370 ? -43.75 11.867 0.28 1 93.06 370 ASP B CA 1
ATOM 10865 C C . ASP B 1 370 ? -43.781 13.031 1.268 1 93.06 370 ASP B C 1
ATOM 10867 O O . ASP B 1 370 ? -44.844 13.602 1.526 1 93.06 370 ASP B O 1
ATOM 10871 N N . GLY B 1 371 ? -42.625 13.336 1.89 1 94.69 371 GLY B N 1
ATOM 10872 C CA . GLY B 1 371 ? -42.5 14.5 2.748 1 94.69 371 GLY B CA 1
ATOM 10873 C C . GLY B 1 371 ? -43.062 14.289 4.141 1 94.69 371 GLY B C 1
ATOM 10874 O O . GLY B 1 371 ? -43.062 15.203 4.965 1 94.69 371 GLY B O 1
ATOM 10875 N N . SER B 1 372 ? -43.469 13.094 4.488 1 95.12 372 SER B N 1
ATOM 10876 C CA . SER B 1 372 ? -44.188 12.844 5.738 1 95.12 372 SER B CA 1
ATOM 10877 C C . SER B 1 372 ? -43.219 12.695 6.906 1 95.12 372 SER B C 1
ATOM 10879 O O . SER B 1 372 ? -43.594 12.953 8.055 1 95.12 372 SER B O 1
ATOM 10881 N N . ARG B 1 373 ? -42.062 12.258 6.562 1 96.25 373 ARG B N 1
ATOM 10882 C CA . ARG B 1 373 ? -41.125 11.93 7.617 1 96.25 373 ARG B CA 1
ATOM 10883 C C . ARG B 1 373 ? -39.719 12.391 7.238 1 96.25 373 ARG B C 1
ATOM 10885 O O . ARG B 1 373 ? -39.375 12.438 6.059 1 96.25 373 ARG B O 1
ATOM 10892 N N . ALA B 1 374 ? -38.938 12.688 8.32 1 98.25 374 ALA B N 1
ATOM 10893 C CA . ALA B 1 374 ? -37.5 12.969 8.172 1 98.25 374 ALA B CA 1
ATOM 10894 C C . ALA B 1 374 ? -36.656 12 9 1 98.25 374 ALA B C 1
ATOM 10896 O O . ALA B 1 374 ? -37.031 11.664 10.125 1 98.25 374 ALA B O 1
ATOM 10897 N N . ALA B 1 375 ? -35.625 11.422 8.445 1 98.69 375 ALA B N 1
ATOM 10898 C CA . ALA B 1 375 ? -34.656 10.609 9.164 1 98.69 375 ALA B CA 1
ATOM 10899 C C . ALA B 1 375 ? -33.438 11.445 9.586 1 98.69 375 ALA B C 1
ATOM 10901 O O . ALA B 1 375 ? -32.969 12.289 8.82 1 98.69 375 ALA B O 1
ATOM 10902 N N . VAL B 1 376 ? -32.938 11.25 10.82 1 98.69 376 VAL B N 1
ATOM 10903 C CA . VAL B 1 376 ? -31.828 12.039 11.375 1 98.69 376 VAL B CA 1
ATOM 10904 C C . VAL B 1 376 ? -30.75 11.102 11.922 1 98.69 376 VAL B C 1
ATOM 10906 O O . VAL B 1 376 ? -31.047 10.219 12.734 1 98.69 376 VAL B O 1
ATOM 10909 N N . ALA B 1 377 ? -29.562 11.219 11.438 1 98.5 377 ALA B N 1
ATOM 10910 C CA . ALA B 1 377 ? -28.406 10.625 12.094 1 98.5 377 ALA B CA 1
ATOM 10911 C C . ALA B 1 377 ? -27.797 11.578 13.125 1 98.5 377 ALA B C 1
ATOM 10913 O O . ALA B 1 377 ? -27.453 12.719 12.789 1 98.5 377 ALA B O 1
ATOM 10914 N N . ALA B 1 378 ? -27.672 11.133 14.305 1 97.44 378 ALA B N 1
ATOM 10915 C CA . ALA B 1 378 ? -27.219 11.992 15.406 1 97.44 378 ALA B CA 1
ATOM 10916 C C . ALA B 1 378 ? -25.797 11.633 15.836 1 97.44 378 ALA B C 1
ATOM 10918 O O . ALA B 1 378 ? -25.328 10.516 15.602 1 97.44 378 ALA B O 1
ATOM 10919 N N . HIS B 1 379 ? -25.109 12.547 16.562 1 95.19 379 HIS B N 1
ATOM 10920 C CA . HIS B 1 379 ? -23.703 12.43 16.938 1 95.19 379 HIS B CA 1
ATOM 10921 C C . HIS B 1 379 ? -23.5 11.336 17.984 1 95.19 379 HIS B C 1
ATOM 10923 O O . HIS B 1 379 ? -22.359 10.93 18.25 1 95.19 379 HIS B O 1
ATOM 10929 N N . ASP B 1 380 ? -24.609 10.82 18.609 1 93.94 380 ASP B N 1
ATOM 10930 C CA . ASP B 1 380 ? -24.5 9.82 19.656 1 93.94 380 ASP B CA 1
ATOM 10931 C C . ASP B 1 380 ? -24.859 8.43 19.141 1 93.94 380 ASP B C 1
ATOM 10933 O O . ASP B 1 380 ? -25.219 7.543 19.906 1 93.94 380 ASP B O 1
ATOM 10937 N N . GLY B 1 381 ? -24.906 8.227 17.875 1 95.81 381 GLY B N 1
ATOM 10938 C CA . GLY B 1 381 ? -25.047 6.922 17.25 1 95.81 381 GLY B CA 1
ATOM 10939 C C . GLY B 1 381 ? -26.484 6.559 16.953 1 95.81 381 GLY B C 1
ATOM 10940 O O . GLY B 1 381 ? -26.766 5.512 16.359 1 95.81 381 GLY B O 1
ATOM 10941 N N . ARG B 1 382 ? -27.516 7.477 17.312 1 96.56 382 ARG B N 1
ATOM 10942 C CA . ARG B 1 382 ? -28.938 7.168 17.125 1 96.56 382 ARG B CA 1
ATOM 10943 C C . ARG B 1 382 ? -29.375 7.465 15.695 1 96.56 382 ARG B C 1
ATOM 10945 O O . ARG B 1 382 ? -28.922 8.43 15.086 1 96.56 382 ARG B O 1
ATOM 10952 N N . LEU B 1 383 ? -30.109 6.652 15.164 1 98.69 383 LEU B N 1
ATOM 10953 C CA . LEU B 1 383 ? -30.953 6.906 14 1 98.69 383 LEU B CA 1
ATOM 10954 C C . LEU B 1 383 ? -32.375 7.23 14.414 1 98.69 383 LEU B C 1
ATOM 10956 O O . LEU B 1 383 ? -33.062 6.398 15.031 1 98.69 383 LEU B O 1
ATOM 10960 N N . LEU B 1 384 ? -32.812 8.43 14.062 1 98.62 384 LEU B N 1
ATOM 10961 C CA . LEU B 1 384 ? -34.125 8.891 14.484 1 98.62 384 LEU B CA 1
ATOM 10962 C C . LEU B 1 384 ? -35.031 9.109 13.281 1 98.62 384 LEU B C 1
ATOM 10964 O O . LEU B 1 384 ? -34.562 9.422 12.188 1 98.62 384 LEU B O 1
ATOM 10968 N N . LEU B 1 385 ? -36.25 8.883 13.477 1 98.44 385 LEU B N 1
ATOM 10969 C CA . LEU B 1 385 ? -37.312 9.227 12.531 1 98.44 385 LEU B CA 1
ATOM 10970 C C . LEU B 1 385 ? -38.25 10.273 13.125 1 98.44 385 LEU B C 1
ATOM 10972 O O . LEU B 1 385 ? -38.781 10.094 14.219 1 98.44 385 LEU B O 1
ATOM 10976 N N . VAL B 1 386 ? -38.438 11.391 12.406 1 98.31 386 VAL B N 1
ATOM 10977 C CA . VAL B 1 386 ? -39.25 12.508 12.875 1 98.31 386 VAL B CA 1
ATOM 10978 C C . VAL B 1 386 ? -40.5 12.648 11.992 1 98.31 386 VAL B C 1
ATOM 10980 O O . VAL B 1 386 ? -40.375 12.828 10.773 1 98.31 386 VAL B O 1
ATOM 10983 N N . GLU B 1 387 ? -41.625 12.633 12.578 1 97.12 387 GLU B N 1
ATOM 10984 C CA . GLU B 1 387 ? -42.875 12.852 11.859 1 97.12 387 GLU B CA 1
ATOM 10985 C C . GLU B 1 387 ? -43.125 14.344 11.648 1 97.12 387 GLU B C 1
ATOM 10987 O O . GLU B 1 387 ? -43.156 15.109 12.609 1 97.12 387 GLU B O 1
ATOM 10992 N N . ARG B 1 388 ? -43.344 14.773 10.445 1 95.94 388 ARG B N 1
ATOM 10993 C CA . ARG B 1 388 ? -43.469 16.188 10.125 1 95.94 388 ARG B CA 1
ATOM 10994 C C . ARG B 1 388 ? -44.719 16.797 10.773 1 95.94 388 ARG B C 1
ATOM 10996 O O . ARG B 1 388 ? -44.656 17.859 11.383 1 95.94 388 ARG B O 1
ATOM 11003 N N . ASP B 1 389 ? -45.844 16.109 10.68 1 94 389 ASP B N 1
ATOM 11004 C CA . ASP B 1 389 ? -47.094 16.688 11.102 1 94 389 ASP B CA 1
ATOM 11005 C C . ASP B 1 389 ? -47.219 16.688 12.625 1 94 389 ASP B C 1
ATOM 11007 O O . ASP B 1 389 ? -47.562 17.703 13.219 1 94 389 ASP B O 1
ATOM 11011 N N . SER B 1 390 ? -46.875 15.594 13.258 1 95.62 390 SER B N 1
ATOM 11012 C CA . SER B 1 390 ? -47.031 15.484 14.695 1 95.62 390 SER B CA 1
ATOM 11013 C C . SER B 1 390 ? -45.812 16.016 15.445 1 95.62 390 SER B C 1
ATOM 11015 O O . SER B 1 390 ? -45.938 16.406 16.609 1 95.62 390 SER B O 1
ATOM 11017 N N . GLY B 1 391 ? -44.688 15.906 14.852 1 95.75 391 GLY B N 1
ATOM 11018 C CA . GLY B 1 391 ? -43.438 16.266 15.516 1 95.75 391 GLY B CA 1
ATOM 11019 C C . GLY B 1 391 ? -42.875 15.141 16.359 1 95.75 391 GLY B C 1
ATOM 11020 O O . GLY B 1 391 ? -41.844 15.305 17 1 95.75 391 GLY B O 1
ATOM 11021 N N . GLU B 1 392 ? -43.469 13.977 16.312 1 97.12 392 GLU B N 1
ATOM 11022 C CA . GLU B 1 392 ? -43 12.828 17.094 1 97.12 392 GLU B CA 1
ATOM 11023 C C . GLU B 1 392 ? -41.625 12.352 16.625 1 97.12 392 GLU B C 1
ATOM 11025 O O . GLU B 1 392 ? -41.375 12.273 15.43 1 97.12 392 GLU B O 1
ATOM 11030 N N . VAL B 1 393 ? -40.75 12.156 17.609 1 98.31 393 VAL B N 1
ATOM 11031 C CA . VAL B 1 393 ? -39.406 11.625 17.328 1 98.31 393 VAL B CA 1
ATOM 11032 C C . VAL B 1 393 ? -39.344 10.18 17.812 1 98.31 393 VAL B C 1
ATOM 11034 O O . VAL B 1 393 ? -39.594 9.891 18.984 1 98.31 393 VAL B O 1
ATOM 11037 N N . ARG B 1 394 ? -39 9.234 17 1 97.94 394 ARG B N 1
ATOM 11038 C CA . ARG B 1 394 ? -38.812 7.832 17.344 1 97.94 394 ARG B CA 1
ATOM 11039 C C . ARG B 1 394 ? -37.406 7.348 17.016 1 97.94 394 ARG B C 1
ATOM 11041 O O . ARG B 1 394 ? -36.875 7.719 15.977 1 97.94 394 ARG B O 1
ATOM 11048 N N . GLU B 1 395 ? -36.812 6.59 17.875 1 97.88 395 GLU B N 1
ATOM 11049 C CA . GLU B 1 395 ? -35.531 5.969 17.609 1 97.88 395 GLU B CA 1
ATOM 11050 C C . GLU B 1 395 ? -35.688 4.684 16.812 1 97.88 395 GLU B C 1
ATOM 11052 O O . GLU B 1 395 ? -36.438 3.785 17.203 1 97.88 395 GLU B O 1
ATOM 11057 N N . VAL B 1 396 ? -35 4.598 15.719 1 98.38 396 VAL B N 1
ATOM 11058 C CA . VAL B 1 396 ? -35.062 3.441 14.828 1 98.38 396 VAL B CA 1
ATOM 11059 C C . VAL B 1 396 ? -34 2.434 15.219 1 98.38 396 VAL B C 1
ATOM 11061 O O . VAL B 1 396 ? -34.25 1.228 15.25 1 98.38 396 VAL B O 1
ATOM 11064 N N . ASP B 1 397 ? -32.844 2.85 15.414 1 97.81 397 ASP B N 1
ATOM 11065 C CA . ASP B 1 397 ? -31.656 2.041 15.719 1 97.81 397 ASP B CA 1
ATOM 11066 C C . ASP B 1 397 ? -30.578 2.877 16.406 1 97.81 397 ASP B C 1
ATOM 11068 O O . ASP B 1 397 ? -30.75 4.086 16.578 1 97.81 397 ASP B O 1
ATOM 11072 N N . ARG B 1 398 ? -29.562 2.277 16.938 1 96.94 398 ARG B N 1
ATOM 11073 C CA . ARG B 1 398 ? -28.406 2.928 17.547 1 96.94 398 ARG B CA 1
ATOM 11074 C C . ARG B 1 398 ? -27.156 2.068 17.422 1 96.94 398 ARG B C 1
ATOM 11076 O O . ARG B 1 398 ? -27.234 0.839 17.453 1 96.94 398 ARG B O 1
ATOM 11083 N N . SER B 1 399 ? -26.078 2.689 17.188 1 95.56 399 SER B N 1
ATOM 11084 C CA . SER B 1 399 ? -24.828 1.964 17.109 1 95.56 399 SER B CA 1
ATOM 11085 C C . SER B 1 399 ? -23.891 2.322 18.25 1 95.56 399 SER B C 1
ATOM 11087 O O . SER B 1 399 ? -23.844 3.475 18.688 1 95.56 399 SER B O 1
ATOM 11089 N N . ASP B 1 400 ? -23.078 1.352 18.688 1 93.75 400 ASP B N 1
ATOM 11090 C CA . ASP B 1 400 ? -22.047 1.581 19.703 1 93.75 400 ASP B CA 1
ATOM 11091 C C . ASP B 1 400 ? -20.672 1.726 19.062 1 93.75 400 ASP B C 1
ATOM 11093 O O . ASP B 1 400 ? -19.656 1.799 19.766 1 93.75 400 ASP B O 1
ATOM 11097 N N . HIS B 1 401 ? -20.578 1.748 17.75 1 94.5 401 HIS B N 1
ATOM 11098 C CA . HIS B 1 401 ? -19.297 1.81 17.062 1 94.5 401 HIS B CA 1
ATOM 11099 C C . HIS B 1 401 ? -19.125 3.146 16.344 1 94.5 401 HIS B C 1
ATOM 11101 O O . HIS B 1 401 ? -18.094 3.377 15.695 1 94.5 401 HIS B O 1
ATOM 11107 N N . GLY B 1 402 ? -20.109 4.012 16.438 1 93.25 402 GLY B N 1
ATOM 11108 C CA . GLY B 1 402 ? -20 5.297 15.758 1 93.25 402 GLY B CA 1
ATOM 11109 C C . GLY B 1 402 ? -21.328 5.789 15.219 1 93.25 402 GLY B C 1
ATOM 11110 O O . GLY B 1 402 ? -22.391 5.309 15.617 1 93.25 402 GLY B O 1
ATOM 11111 N N . ASP B 1 403 ? -21.234 6.672 14.32 1 94.75 403 ASP B N 1
ATOM 11112 C CA . ASP B 1 403 ? -22.438 7.32 13.789 1 94.75 403 ASP B CA 1
ATOM 11113 C C . ASP B 1 403 ? -22.984 6.562 12.586 1 94.75 403 ASP B C 1
ATOM 11115 O O . ASP B 1 403 ? -22.219 6.137 11.711 1 94.75 403 ASP B O 1
ATOM 11119 N N . VAL B 1 404 ? -24.281 6.367 12.594 1 97.5 404 VAL B N 1
ATOM 11120 C CA . VAL B 1 404 ? -24.906 5.859 11.383 1 97.5 404 VAL B CA 1
ATOM 11121 C C . VAL B 1 404 ? -24.828 6.906 10.273 1 97.5 404 VAL B C 1
ATOM 11123 O O . VAL B 1 404 ? -24.719 8.102 10.555 1 97.5 404 VAL B O 1
ATOM 11126 N N . SER B 1 405 ? -24.781 6.453 9.039 1 97.88 405 SER B N 1
ATOM 11127 C CA . SER B 1 405 ? -24.609 7.406 7.953 1 97.88 405 SER B CA 1
ATOM 11128 C C . SER B 1 405 ? -25.328 6.941 6.691 1 97.88 405 SER B C 1
ATOM 11130 O O . SER B 1 405 ? -25.859 5.828 6.645 1 97.88 405 SER B O 1
ATOM 11132 N N . ASP B 1 406 ? -25.422 7.824 5.766 1 98.38 406 ASP B N 1
ATOM 11133 C CA . ASP B 1 406 ? -25.859 7.555 4.398 1 98.38 406 ASP B CA 1
ATOM 11134 C C . ASP B 1 406 ? -27.328 7.117 4.367 1 98.38 406 ASP B C 1
ATOM 11136 O O . ASP B 1 406 ? -27.656 6.07 3.805 1 98.38 406 ASP B O 1
ATOM 11140 N N . LEU B 1 407 ? -28.156 7.941 4.852 1 98.69 407 LEU B N 1
ATOM 11141 C CA . LEU B 1 407 ? -29.594 7.676 4.938 1 98.69 407 LEU B CA 1
ATOM 11142 C C . LEU B 1 407 ? -30.234 7.738 3.559 1 98.69 407 LEU B C 1
ATOM 11144 O O . LEU B 1 407 ? -30 8.672 2.795 1 98.69 407 LEU B O 1
ATOM 11148 N N . ALA B 1 408 ? -31.094 6.746 3.258 1 98.44 408 ALA B N 1
ATOM 11149 C CA . ALA B 1 408 ? -31.766 6.711 1.96 1 98.44 408 ALA B CA 1
ATOM 11150 C C . ALA B 1 408 ? -33.156 6.09 2.078 1 98.44 408 ALA B C 1
ATOM 11152 O O . ALA B 1 408 ? -33.281 4.953 2.533 1 98.44 408 ALA B O 1
ATOM 11153 N N . PHE B 1 409 ? -34.188 6.82 1.636 1 98.06 409 PHE B N 1
ATOM 11154 C CA . PHE B 1 409 ? -35.531 6.309 1.612 1 98.06 409 PHE B CA 1
ATOM 11155 C C . PHE B 1 409 ? -35.844 5.645 0.275 1 98.06 409 PHE B C 1
ATOM 11157 O O . PHE B 1 409 ? -35.312 6.047 -0.761 1 98.06 409 PHE B O 1
ATOM 11164 N N . SER B 1 410 ? -36.719 4.645 0.376 1 98 410 SER B N 1
ATOM 11165 C CA . SER B 1 410 ? -37.25 4.082 -0.867 1 98 410 SER B CA 1
ATOM 11166 C C . SER B 1 410 ? -38.188 5.055 -1.56 1 98 410 SER B C 1
ATOM 11168 O O . SER B 1 410 ? -38.75 5.961 -0.922 1 98 410 SER B O 1
ATOM 11170 N N . PRO B 1 411 ? -38.344 4.887 -2.875 1 95.94 411 PRO B N 1
ATOM 11171 C CA . PRO B 1 411 ? -39.156 5.84 -3.617 1 95.94 411 PRO B CA 1
ATOM 11172 C C . PRO B 1 411 ? -40.594 5.914 -3.088 1 95.94 411 PRO B C 1
ATOM 11174 O O . PRO B 1 411 ? -41.25 6.965 -3.191 1 95.94 411 PRO B O 1
ATOM 11177 N N . ASP B 1 412 ? -41.188 4.832 -2.477 1 95.88 412 ASP B N 1
ATOM 11178 C CA . ASP B 1 412 ? -42.531 4.82 -1.955 1 95.88 412 ASP B CA 1
ATOM 11179 C C . ASP B 1 412 ? -42.562 5.215 -0.48 1 95.88 412 ASP B C 1
ATOM 11181 O O . ASP B 1 412 ? -43.625 5.129 0.172 1 95.88 412 ASP B O 1
ATOM 11185 N N . SER B 1 413 ? -41.438 5.547 0.117 1 96.62 413 SER B N 1
ATOM 11186 C CA . SER B 1 413 ? -41.25 6.008 1.491 1 96.62 413 SER B CA 1
ATOM 11187 C C . SER B 1 413 ? -41.5 4.883 2.488 1 96.62 413 SER B C 1
ATOM 11189 O O . SER B 1 413 ? -41.656 5.125 3.689 1 96.62 413 SER B O 1
ATOM 11191 N N . GLY B 1 414 ? -41.531 3.658 1.986 1 97.06 414 GLY B N 1
ATOM 11192 C CA . GLY B 1 414 ? -41.875 2.533 2.848 1 97.06 414 GLY B CA 1
ATOM 11193 C C . GLY B 1 414 ? -40.656 1.931 3.537 1 97.06 414 GLY B C 1
ATOM 11194 O O . GLY B 1 414 ? -40.812 1.181 4.504 1 97.06 414 GLY B O 1
ATOM 11195 N N . TRP B 1 415 ? -39.531 2.221 3.035 1 98.12 415 TRP B N 1
ATOM 11196 C CA . TRP B 1 415 ? -38.281 1.668 3.594 1 98.12 415 TRP B CA 1
ATOM 11197 C C . TRP B 1 415 ? -37.25 2.762 3.797 1 98.12 415 TRP B C 1
ATOM 11199 O O . TRP B 1 415 ? -37.219 3.736 3.045 1 98.12 415 TRP B O 1
ATOM 11209 N N . LEU B 1 416 ? -36.406 2.623 4.832 1 98.56 416 LEU B N 1
ATOM 11210 C CA . LEU B 1 416 ? -35.25 3.441 5.109 1 98.56 416 LEU B CA 1
ATOM 11211 C C . LEU B 1 416 ? -33.969 2.58 5.184 1 98.56 416 LEU B C 1
ATOM 11213 O O . LEU B 1 416 ? -33.938 1.594 5.922 1 98.56 416 LEU B O 1
ATOM 11217 N N . ALA B 1 417 ? -33 2.812 4.348 1 98.69 417 ALA B N 1
ATOM 11218 C CA . ALA B 1 417 ? -31.703 2.145 4.383 1 98.69 417 ALA B CA 1
ATOM 11219 C C . ALA B 1 417 ? -30.625 3.072 4.934 1 98.69 417 ALA B C 1
ATOM 11221 O O . ALA B 1 417 ? -30.734 4.297 4.82 1 98.69 417 ALA B O 1
ATOM 11222 N N . TRP B 1 418 ? -29.625 2.553 5.57 1 98.75 418 TRP B N 1
ATOM 11223 C CA . TRP B 1 418 ? -28.484 3.338 6.039 1 98.75 418 TRP B CA 1
ATOM 11224 C C . TRP B 1 418 ? -27.25 2.463 6.195 1 98.75 418 TRP B C 1
ATOM 11226 O O . TRP B 1 418 ? -27.312 1.238 6.078 1 98.75 418 TRP B O 1
ATOM 11236 N N . SER B 1 419 ? -26.078 3.043 6.258 1 98.62 419 SER B N 1
ATOM 11237 C CA . SER B 1 419 ? -24.828 2.373 6.613 1 98.62 419 SER B CA 1
ATOM 11238 C C . SER B 1 419 ? -24.641 2.326 8.125 1 98.62 419 SER B C 1
ATOM 11240 O O . SER B 1 419 ? -24.594 3.367 8.781 1 98.62 419 SER B O 1
ATOM 11242 N N . HIS B 1 420 ? -24.609 1.202 8.656 1 98.38 420 HIS B N 1
ATOM 11243 C CA . HIS B 1 420 ? -24.5 0.98 10.094 1 98.38 420 HIS B CA 1
ATOM 11244 C C . HIS B 1 420 ? -23.062 0.594 10.469 1 98.38 420 HIS B C 1
ATOM 11246 O O . HIS B 1 420 ? -22.578 -0.457 10.055 1 98.38 420 HIS B O 1
ATOM 11252 N N . PRO B 1 421 ? -22.438 1.369 11.32 1 96.5 421 PRO B N 1
ATOM 11253 C CA . PRO B 1 421 ? -21.016 1.122 11.617 1 96.5 421 PRO B CA 1
ATOM 11254 C C . PRO B 1 421 ? -20.812 -0.077 12.539 1 96.5 421 PRO B C 1
ATOM 11256 O O . PRO B 1 421 ? -21.594 -0.295 13.461 1 96.5 421 PRO B O 1
ATOM 11259 N N . GLY B 1 422 ? -19.828 -0.93 12.211 1 93.75 422 GLY B N 1
ATOM 11260 C CA . GLY B 1 422 ? -19.219 -1.924 13.086 1 93.75 422 GLY B CA 1
ATOM 11261 C C . GLY B 1 422 ? -17.797 -1.578 13.484 1 93.75 422 GLY B C 1
ATOM 11262 O O . GLY B 1 422 ? -17.422 -0.404 13.5 1 93.75 422 GLY B O 1
ATOM 11263 N N . PRO B 1 423 ? -17.031 -2.531 13.938 1 89.81 423 PRO B N 1
ATOM 11264 C CA . PRO B 1 423 ? -15.625 -2.209 14.172 1 89.81 423 PRO B CA 1
ATOM 11265 C C . PRO B 1 423 ? -14.961 -1.543 12.969 1 89.81 423 PRO B C 1
ATOM 11267 O O . PRO B 1 423 ? -14.977 -2.102 11.867 1 89.81 423 PRO B O 1
ATOM 11270 N N . ARG B 1 424 ? -14.539 -0.363 13.18 1 88.12 424 ARG B N 1
ATOM 11271 C CA . ARG B 1 424 ? -14 0.41 12.07 1 88.12 424 ARG B CA 1
ATOM 11272 C C . ARG B 1 424 ? -12.914 -0.369 11.336 1 88.12 424 ARG B C 1
ATOM 11274 O O . ARG B 1 424 ? -12.094 -1.036 11.969 1 88.12 424 ARG B O 1
ATOM 11281 N N . PRO B 1 425 ? -12.867 -0.315 10.039 1 90.44 425 PRO B N 1
ATOM 11282 C CA . PRO B 1 425 ? -13.695 0.554 9.195 1 90.44 425 PRO B CA 1
ATOM 11283 C C . PRO B 1 425 ? -14.953 -0.139 8.695 1 90.44 425 PRO B C 1
ATOM 11285 O O . PRO B 1 425 ? -15.656 0.398 7.836 1 90.44 425 PRO B O 1
ATOM 11288 N N . LEU B 1 426 ? -15.336 -1.268 9.195 1 94.81 426 LEU B N 1
ATOM 11289 C CA . LEU B 1 426 ? -16.438 -2.064 8.672 1 94.81 426 LEU B CA 1
ATOM 11290 C C . LEU B 1 426 ? -17.781 -1.368 8.914 1 94.81 426 LEU B C 1
ATOM 11292 O O . LEU B 1 426 ? -17.953 -0.713 9.945 1 94.81 426 LEU B O 1
ATOM 11296 N N . CYS B 1 427 ? -18.609 -1.427 8.008 1 97.12 427 CYS B N 1
ATOM 11297 C CA . CYS B 1 427 ? -20 -0.997 8.117 1 97.12 427 CYS B CA 1
ATOM 11298 C C . CYS B 1 427 ? -20.891 -1.854 7.234 1 97.12 427 CYS B C 1
ATOM 11300 O O . CYS B 1 427 ? -20.484 -2.312 6.172 1 97.12 427 CYS B O 1
ATOM 11302 N N . GLN B 1 428 ? -21.984 -2.148 7.648 1 97.56 428 GLN B N 1
ATOM 11303 C CA . GLN B 1 428 ? -22.969 -2.912 6.879 1 97.56 428 GLN B CA 1
ATOM 11304 C C . GLN B 1 428 ? -24.203 -2.07 6.57 1 97.56 428 GLN B C 1
ATOM 11306 O O . GLN B 1 428 ? -24.406 -1.019 7.176 1 97.56 428 GLN B O 1
ATOM 11311 N N . LEU B 1 429 ? -25.016 -2.5 5.605 1 98.38 429 LEU B N 1
ATOM 11312 C CA . LEU B 1 429 ? -26.297 -1.862 5.336 1 98.38 429 LEU B CA 1
ATOM 11313 C C . LEU B 1 429 ? -27.406 -2.508 6.16 1 98.38 429 LEU B C 1
ATOM 11315 O O . LEU B 1 429 ? -27.469 -3.734 6.281 1 98.38 429 LEU B O 1
ATOM 11319 N N . ARG B 1 430 ? -28.203 -1.688 6.711 1 98.44 430 ARG B N 1
ATOM 11320 C CA . ARG B 1 430 ? -29.453 -2.098 7.336 1 98.44 430 ARG B CA 1
ATOM 11321 C C . ARG B 1 430 ? -30.641 -1.372 6.711 1 98.44 430 ARG B C 1
ATOM 11323 O O . ARG B 1 430 ? -30.484 -0.329 6.078 1 98.44 430 ARG B O 1
ATOM 11330 N N . ILE B 1 431 ? -31.797 -1.977 6.809 1 98.31 431 ILE B N 1
ATOM 11331 C CA . ILE B 1 431 ? -33.031 -1.372 6.316 1 98.31 431 ILE B CA 1
ATOM 11332 C C . ILE B 1 431 ? -34.125 -1.479 7.387 1 98.31 431 ILE B C 1
ATOM 11334 O O . ILE B 1 431 ? -34.125 -2.41 8.195 1 98.31 431 ILE B O 1
ATOM 11338 N N . ALA B 1 432 ? -34.969 -0.487 7.383 1 98.31 432 ALA B N 1
ATOM 11339 C CA . ALA B 1 432 ? -36.094 -0.476 8.297 1 98.31 432 ALA B CA 1
ATOM 11340 C C . ALA B 1 432 ? -37.406 -0.188 7.559 1 98.31 432 ALA B C 1
ATOM 11342 O O . ALA B 1 432 ? -37.438 0.647 6.648 1 98.31 432 ALA B O 1
ATOM 11343 N N . ASN B 1 433 ? -38.406 -0.967 7.902 1 97.44 433 ASN B N 1
ATOM 11344 C CA . ASN B 1 433 ? -39.75 -0.57 7.492 1 97.44 433 ASN B CA 1
ATOM 11345 C C . ASN B 1 433 ? -40.219 0.693 8.211 1 97.44 433 ASN B C 1
ATOM 11347 O O . ASN B 1 433 ? -40.125 0.776 9.438 1 97.44 433 ASN B O 1
ATOM 11351 N N . THR B 1 434 ? -40.719 1.681 7.473 1 97.06 434 THR B N 1
ATOM 11352 C CA . THR B 1 434 ? -40.938 2.994 8.062 1 97.06 434 THR B CA 1
ATOM 11353 C C . THR B 1 434 ? -42.25 3.014 8.852 1 97.06 434 THR B C 1
ATOM 11355 O O . THR B 1 434 ? -42.531 3.955 9.602 1 97.06 434 THR B O 1
ATOM 11358 N N . THR B 1 435 ? -43.062 1.992 8.703 1 94 435 THR B N 1
ATOM 11359 C CA . THR B 1 435 ? -44.312 1.933 9.422 1 94 435 THR B CA 1
ATOM 11360 C C . THR B 1 435 ? -44.125 1.276 10.789 1 94 435 THR B C 1
ATOM 11362 O O . THR B 1 435 ? -44.469 1.868 11.82 1 94 435 THR B O 1
ATOM 11365 N N . ASP B 1 436 ? -43.562 0.074 10.859 1 94.94 436 ASP B N 1
ATOM 11366 C CA . ASP B 1 436 ? -43.438 -0.63 12.133 1 94.94 436 ASP B CA 1
ATOM 11367 C C . ASP B 1 436 ? -42 -0.536 12.68 1 94.94 436 ASP B C 1
ATOM 11369 O O . ASP B 1 436 ? -41.719 -1.014 13.781 1 94.94 436 ASP B O 1
ATOM 11373 N N . LEU B 1 437 ? -41.094 0.022 11.961 1 96.5 437 LEU B N 1
ATOM 11374 C CA . LEU B 1 437 ? -39.719 0.32 12.336 1 96.5 437 LEU B CA 1
ATOM 11375 C C . LEU B 1 437 ? -38.938 -0.963 12.609 1 96.5 437 LEU B C 1
ATOM 11377 O O . LEU B 1 437 ? -38 -0.962 13.383 1 96.5 437 LEU B O 1
ATOM 11381 N N . SER B 1 438 ? -39.406 -2.117 12.008 1 96.81 438 SER B N 1
ATOM 11382 C CA . SER B 1 438 ? -38.594 -3.33 12.062 1 96.81 438 SER B CA 1
ATOM 11383 C C . SER B 1 438 ? -37.312 -3.172 11.266 1 96.81 438 SER B C 1
ATOM 11385 O O . SER B 1 438 ? -37.344 -2.703 10.125 1 96.81 438 SER B O 1
ATOM 11387 N N . VAL B 1 439 ? -36.25 -3.512 11.922 1 97.94 439 VAL B N 1
ATOM 11388 C CA . VAL B 1 439 ? -34.938 -3.346 11.312 1 97.94 439 VAL B CA 1
ATOM 11389 C C . VAL B 1 439 ? -34.375 -4.703 10.875 1 97.94 439 VAL B C 1
ATOM 11391 O O . VAL B 1 439 ? -34.531 -5.695 11.602 1 97.94 439 VAL B O 1
ATOM 11394 N N . THR B 1 440 ? -33.812 -4.777 9.688 1 96.62 440 THR B N 1
ATOM 11395 C CA . THR B 1 440 ? -33.188 -5.988 9.156 1 96.62 440 THR B CA 1
ATOM 11396 C C . THR B 1 440 ? -31.844 -5.68 8.547 1 96.62 440 THR B C 1
ATOM 11398 O O . THR B 1 440 ? -31.625 -4.598 7.996 1 96.62 440 THR B O 1
ATOM 11401 N N . GLU B 1 441 ? -30.953 -6.668 8.672 1 96.19 441 GLU B N 1
ATOM 11402 C CA . GLU B 1 441 ? -29.656 -6.555 8.008 1 96.19 441 GLU B CA 1
ATOM 11403 C C . GLU B 1 441 ? -29.781 -6.789 6.508 1 96.19 441 GLU B C 1
ATOM 11405 O O . GLU B 1 441 ? -30.297 -7.824 6.078 1 96.19 441 GLU B O 1
ATOM 11410 N N . ALA B 1 442 ? -29.297 -5.84 5.766 1 97.31 442 ALA B N 1
ATOM 11411 C CA . ALA B 1 442 ? -29.312 -5.992 4.312 1 97.31 442 ALA B CA 1
ATOM 11412 C C . ALA B 1 442 ? -28.031 -6.66 3.816 1 97.31 442 ALA B C 1
ATOM 11414 O O . ALA B 1 442 ? -28.047 -7.398 2.828 1 97.31 442 ALA B O 1
ATOM 11415 N N . THR B 1 443 ? -26.891 -6.363 4.371 1 96.81 443 THR B N 1
ATOM 11416 C CA . THR B 1 443 ? -25.609 -7 4.098 1 96.81 443 THR B CA 1
ATOM 11417 C C . THR B 1 443 ? -24.938 -7.445 5.391 1 96.81 443 THR B C 1
ATOM 11419 O O . THR B 1 443 ? -25.172 -6.863 6.453 1 96.81 443 THR B O 1
ATOM 11422 N N . PRO B 1 444 ? -24.156 -8.508 5.344 1 93.56 444 PRO B N 1
ATOM 11423 C CA . PRO B 1 444 ? -23.438 -8.914 6.555 1 93.56 444 PRO B CA 1
ATOM 11424 C C . PRO B 1 444 ? -22.312 -7.949 6.93 1 93.56 444 PRO B C 1
ATOM 11426 O O . PRO B 1 444 ? -21.812 -7.211 6.074 1 93.56 444 PRO B O 1
ATOM 11429 N N . LEU B 1 445 ? -22 -7.941 8.227 1 94.25 445 LEU B N 1
ATOM 11430 C CA . LEU B 1 445 ? -20.906 -7.105 8.711 1 94.25 445 LEU B CA 1
ATOM 11431 C C . LEU B 1 445 ? -19.547 -7.742 8.414 1 94.25 445 LEU B C 1
ATOM 11433 O O . LEU B 1 445 ? -18.891 -8.273 9.312 1 94.25 445 LEU B O 1
ATOM 11437 N N . ARG B 1 446 ? -19.016 -7.566 7.176 1 93.31 446 ARG B N 1
ATOM 11438 C CA . ARG B 1 446 ? -17.766 -8.172 6.758 1 93.31 446 ARG B CA 1
ATOM 11439 C C . ARG B 1 446 ? -16.891 -7.16 6.023 1 93.31 446 ARG B C 1
ATOM 11441 O O . ARG B 1 446 ? -15.656 -7.262 6.047 1 93.31 446 ARG B O 1
ATOM 11448 N N . PHE B 1 447 ? -17.531 -6.277 5.344 1 96.5 447 PHE B N 1
ATOM 11449 C CA . PHE B 1 447 ? -16.828 -5.305 4.516 1 96.5 447 PHE B CA 1
ATOM 11450 C C . PHE B 1 447 ? -17.297 -3.887 4.836 1 96.5 447 PHE B C 1
ATOM 11452 O O . PHE B 1 447 ? -17.969 -3.66 5.84 1 96.5 447 PHE B O 1
ATOM 11459 N N . GLN B 1 448 ? -16.859 -2.92 4.078 1 97.12 448 GLN B N 1
ATOM 11460 C CA . GLN B 1 448 ? -17.344 -1.551 4.184 1 97.12 448 GLN B CA 1
ATOM 11461 C C . GLN B 1 448 ? -18.438 -1.28 3.148 1 97.12 448 GLN B C 1
ATOM 11463 O O . GLN B 1 448 ? -18.141 -0.967 1.994 1 97.12 448 GLN B O 1
ATOM 11468 N N . ASP B 1 449 ? -19.609 -1.42 3.566 1 98.25 449 ASP B N 1
ATOM 11469 C CA . ASP B 1 449 ? -20.766 -1.133 2.725 1 98.25 449 ASP B CA 1
ATOM 11470 C C . ASP B 1 449 ? -21.375 0.225 3.07 1 98.25 449 ASP B C 1
ATOM 11472 O O . ASP B 1 449 ? -21.797 0.449 4.207 1 98.25 449 ASP B O 1
ATOM 11476 N N . TYR B 1 450 ? -21.438 1.07 2.09 1 98.19 450 TYR B N 1
ATOM 11477 C CA . TYR B 1 450 ? -21.828 2.443 2.387 1 98.19 450 TYR B CA 1
ATOM 11478 C C . TYR B 1 450 ? -22.547 3.074 1.201 1 98.19 450 TYR B C 1
ATOM 11480 O O . TYR B 1 450 ? -22.594 2.49 0.116 1 98.19 450 TYR B O 1
ATOM 11488 N N . GLN B 1 451 ? -23.297 4.184 1.444 1 98.5 451 GLN B N 1
ATOM 11489 C CA . GLN B 1 451 ? -24 5.023 0.482 1 98.5 451 GLN B CA 1
ATOM 11490 C C . GLN B 1 451 ? -25.047 4.223 -0.288 1 98.5 451 GLN B C 1
ATOM 11492 O O . GLN B 1 451 ? -25.016 4.18 -1.52 1 98.5 451 GLN B O 1
ATOM 11497 N N . PRO B 1 452 ? -25.906 3.613 0.42 1 98.62 452 PRO B N 1
ATOM 11498 C CA . PRO B 1 452 ? -27.031 2.953 -0.261 1 98.62 452 PRO B CA 1
ATOM 11499 C C . PRO B 1 452 ? -27.891 3.928 -1.061 1 98.62 452 PRO B C 1
ATOM 11501 O O . PRO B 1 452 ? -28.016 5.094 -0.683 1 98.62 452 PRO B O 1
ATOM 11504 N N . ALA B 1 453 ? -28.469 3.5 -2.113 1 98.62 453 ALA B N 1
ATOM 11505 C CA . ALA B 1 453 ? -29.406 4.246 -2.947 1 98.62 453 ALA B CA 1
ATOM 11506 C C . ALA B 1 453 ? -30.438 3.314 -3.586 1 98.62 453 ALA B C 1
ATOM 11508 O O . ALA B 1 453 ? -30.078 2.412 -4.348 1 98.62 453 ALA B O 1
ATOM 11509 N N . PHE B 1 454 ? -31.703 3.488 -3.252 1 98.12 454 PHE B N 1
ATOM 11510 C CA . PHE B 1 454 ? -32.75 2.756 -3.961 1 98.12 454 PHE B CA 1
ATOM 11511 C C . PHE B 1 454 ? -32.875 3.244 -5.398 1 98.12 454 PHE B C 1
ATOM 11513 O O . PHE B 1 454 ? -32.781 4.445 -5.66 1 98.12 454 PHE B O 1
ATOM 11520 N N . THR B 1 455 ? -32.969 2.301 -6.309 1 97.06 455 THR B N 1
ATOM 11521 C CA . THR B 1 455 ? -33.281 2.736 -7.66 1 97.06 455 THR B CA 1
ATOM 11522 C C . THR B 1 455 ? -34.688 3.367 -7.703 1 97.06 455 THR B C 1
ATOM 11524 O O . THR B 1 455 ? -35.531 3.062 -6.867 1 97.06 455 THR B O 1
ATOM 11527 N N . LEU B 1 456 ? -34.938 4.207 -8.688 1 95.44 456 LEU B N 1
ATOM 11528 C CA . LEU B 1 456 ? -36.156 4.996 -8.719 1 95.44 456 LEU B CA 1
ATOM 11529 C C . LEU B 1 456 ? -37.375 4.102 -8.953 1 95.44 456 LEU B C 1
ATOM 11531 O O . LEU B 1 456 ? -38.5 4.465 -8.586 1 95.44 456 LEU B O 1
ATOM 11535 N N . ASP B 1 457 ? -37.188 2.926 -9.547 1 93.88 457 ASP B N 1
ATOM 11536 C CA . ASP B 1 457 ? -38.281 1.991 -9.781 1 93.88 457 ASP B CA 1
ATOM 11537 C C . ASP B 1 457 ? -38.531 1.137 -8.539 1 93.88 457 ASP B C 1
ATOM 11539 O O . ASP B 1 457 ? -39.469 0.343 -8.516 1 93.88 457 ASP B O 1
ATOM 11543 N N . GLY B 1 458 ? -37.656 1.244 -7.469 1 95.38 458 GLY B N 1
ATOM 11544 C CA . GLY B 1 458 ? -37.875 0.578 -6.191 1 95.38 458 GLY B CA 1
ATOM 11545 C C . GLY B 1 458 ? -37.5 -0.893 -6.223 1 95.38 458 GLY B C 1
ATOM 11546 O O . GLY B 1 458 ? -37.719 -1.616 -5.25 1 95.38 458 GLY B O 1
ATOM 11547 N N . LYS B 1 459 ? -36.844 -1.364 -7.258 1 95.12 459 LYS B N 1
ATOM 11548 C CA . LYS B 1 459 ? -36.594 -2.793 -7.43 1 95.12 459 LYS B CA 1
ATOM 11549 C C . LYS B 1 459 ? -35.25 -3.195 -6.816 1 95.12 459 LYS B C 1
ATOM 11551 O O . LYS B 1 459 ? -35.031 -4.367 -6.504 1 95.12 459 LYS B O 1
ATOM 11556 N N . HIS B 1 460 ? -34.375 -2.24 -6.766 1 96.94 460 HIS B N 1
ATOM 11557 C CA . HIS B 1 460 ? -33.031 -2.559 -6.32 1 96.94 460 HIS B CA 1
ATOM 11558 C C . HIS B 1 460 ? -32.562 -1.585 -5.246 1 96.94 460 HIS B C 1
ATOM 11560 O O . HIS B 1 460 ? -33.031 -0.457 -5.168 1 96.94 460 HIS B O 1
ATOM 11566 N N . LEU B 1 461 ? -31.641 -2.023 -4.406 1 98.19 461 LEU B N 1
ATOM 11567 C CA . LEU B 1 461 ? -30.828 -1.208 -3.502 1 98.19 461 LEU B CA 1
ATOM 11568 C C . LEU B 1 461 ? -29.359 -1.258 -3.895 1 98.19 461 LEU B C 1
ATOM 11570 O O . LEU B 1 461 ? -28.703 -2.279 -3.705 1 98.19 461 LEU B O 1
ATOM 11574 N N . ALA B 1 462 ? -28.875 -0.212 -4.516 1 98.5 462 ALA B N 1
ATOM 11575 C CA . ALA B 1 462 ? -27.469 -0.104 -4.867 1 98.5 462 ALA B CA 1
ATOM 11576 C C . ALA B 1 462 ? -26.641 0.416 -3.689 1 98.5 462 ALA B C 1
ATOM 11578 O O . ALA B 1 462 ? -27.188 1.029 -2.768 1 98.5 462 ALA B O 1
ATOM 11579 N N . PHE B 1 463 ? -25.391 0.147 -3.623 1 98.69 463 PHE B N 1
ATOM 11580 C CA . PHE B 1 463 ? -24.5 0.648 -2.582 1 98.69 463 PHE B CA 1
ATOM 11581 C C . PHE B 1 463 ? -23.031 0.544 -3.018 1 98.69 463 PHE B C 1
ATOM 11583 O O . PHE B 1 463 ? -22.719 -0.138 -3.996 1 98.69 463 PHE B O 1
ATOM 11590 N N . LEU B 1 464 ? -22.156 1.29 -2.471 1 98.62 464 LEU B N 1
ATOM 11591 C CA . LEU B 1 464 ? -20.719 1.14 -2.631 1 98.62 464 LEU B CA 1
ATOM 11592 C C . LEU B 1 464 ? -20.156 0.173 -1.595 1 98.62 464 LEU B C 1
ATOM 11594 O O . LEU B 1 464 ? -20.641 0.107 -0.467 1 98.62 464 LEU B O 1
ATOM 11598 N N . SER B 1 465 ? -19.234 -0.582 -2.006 1 98.25 465 SER B N 1
ATOM 11599 C CA . SER B 1 465 ? -18.641 -1.547 -1.08 1 98.25 465 SER B CA 1
ATOM 11600 C C . SER B 1 465 ? -17.141 -1.713 -1.327 1 98.25 465 SER B C 1
ATOM 11602 O O . SER B 1 465 ? -16.719 -1.856 -2.473 1 98.25 465 SER B O 1
ATOM 11604 N N . SER B 1 466 ? -16.391 -1.615 -0.252 1 97.19 466 SER B N 1
ATOM 11605 C CA . SER B 1 466 ? -14.984 -2.004 -0.319 1 97.19 466 SER B CA 1
ATOM 11606 C C . SER B 1 466 ? -14.812 -3.49 -0.034 1 97.19 466 SER B C 1
ATOM 11608 O O . SER B 1 466 ? -14.602 -3.887 1.114 1 97.19 466 SER B O 1
ATOM 11610 N N . ARG B 1 467 ? -14.906 -4.312 -1.029 1 96.81 467 ARG B N 1
ATOM 11611 C CA . ARG B 1 467 ? -14.766 -5.75 -0.829 1 96.81 467 ARG B CA 1
ATOM 11612 C C . ARG B 1 467 ? -13.93 -6.379 -1.939 1 96.81 467 ARG B C 1
ATOM 11614 O O . ARG B 1 467 ? -13.953 -7.598 -2.125 1 96.81 467 ARG B O 1
ATOM 11621 N N . SER B 1 468 ? -13.211 -5.543 -2.719 1 96.44 468 SER B N 1
ATOM 11622 C CA . SER B 1 468 ? -12.234 -6.047 -3.684 1 96.44 468 SER B CA 1
ATOM 11623 C C . SER B 1 468 ? -10.844 -6.145 -3.066 1 96.44 468 SER B C 1
ATOM 11625 O O . SER B 1 468 ? -10.32 -5.156 -2.549 1 96.44 468 SER B O 1
ATOM 11627 N N . PHE B 1 469 ? -10.312 -7.301 -3.105 1 97 469 PHE B N 1
ATOM 11628 C CA . PHE B 1 469 ? -8.984 -7.547 -2.551 1 97 469 PHE B CA 1
ATOM 11629 C C . PHE B 1 469 ? -7.992 -7.891 -3.656 1 97 469 PHE B C 1
ATOM 11631 O O . PHE B 1 469 ? -7.91 -9.039 -4.09 1 97 469 PHE B O 1
ATOM 11638 N N . ASP B 1 470 ? -7.32 -6.941 -4.164 1 96.81 470 ASP B N 1
ATOM 11639 C CA . ASP B 1 470 ? -6.297 -7.082 -5.199 1 96.81 470 ASP B CA 1
ATOM 11640 C C . ASP B 1 470 ? -4.996 -6.402 -4.781 1 96.81 470 ASP B C 1
ATOM 11642 O O . ASP B 1 470 ? -4.758 -5.242 -5.121 1 96.81 470 ASP B O 1
ATOM 11646 N N . PRO B 1 471 ? -4.164 -7.082 -4.066 1 96.88 471 PRO B N 1
ATOM 11647 C CA . PRO B 1 471 ? -2.975 -6.453 -3.492 1 96.88 471 PRO B CA 1
ATOM 11648 C C . PRO B 1 471 ? -1.981 -5.988 -4.555 1 96.88 471 PRO B C 1
ATOM 11650 O O . PRO B 1 471 ? -1.824 -6.641 -5.586 1 96.88 471 PRO B O 1
ATOM 11653 N N . VAL B 1 472 ? -1.331 -4.891 -4.301 1 96.38 472 VAL B N 1
ATOM 11654 C CA . VAL B 1 472 ? -0.238 -4.328 -5.09 1 96.38 472 VAL B CA 1
ATOM 11655 C C . VAL B 1 472 ? 1.048 -4.332 -4.266 1 96.38 472 VAL B C 1
ATOM 11657 O O . VAL B 1 472 ? 1.028 -4.027 -3.07 1 96.38 472 VAL B O 1
ATOM 11660 N N . TYR B 1 473 ? 2.15 -4.758 -4.82 1 95.94 473 TYR B N 1
ATOM 11661 C CA . TYR B 1 473 ? 3.43 -4.719 -4.121 1 95.94 473 TYR B CA 1
ATOM 11662 C C . TYR B 1 473 ? 3.914 -3.285 -3.941 1 95.94 473 TYR B C 1
ATOM 11664 O O . TYR B 1 473 ? 3.777 -2.459 -4.848 1 95.94 473 TYR B O 1
ATOM 11672 N N . ASP B 1 474 ? 4.43 -2.967 -2.746 1 95.94 474 ASP B N 1
ATOM 11673 C CA . ASP B 1 474 ? 5.027 -1.672 -2.443 1 95.94 474 ASP B CA 1
ATOM 11674 C C . ASP B 1 474 ? 6.297 -1.447 -3.264 1 95.94 474 ASP B C 1
ATOM 11676 O O . ASP B 1 474 ? 7.07 -2.381 -3.49 1 95.94 474 ASP B O 1
ATOM 11680 N N . GLU B 1 475 ? 6.586 -0.223 -3.65 1 93.75 475 GLU B N 1
ATOM 11681 C CA . GLU B 1 475 ? 7.703 0.105 -4.535 1 93.75 475 GLU B CA 1
ATOM 11682 C C . GLU B 1 475 ? 9.016 0.17 -3.764 1 93.75 475 GLU B C 1
ATOM 11684 O O . GLU B 1 475 ? 10.086 -0.031 -4.336 1 93.75 475 GLU B O 1
ATOM 11689 N N . HIS B 1 476 ? 8.992 0.473 -2.438 1 93.81 476 HIS B N 1
ATOM 11690 C CA . HIS B 1 476 ? 10.219 0.785 -1.713 1 93.81 476 HIS B CA 1
ATOM 11691 C C . HIS B 1 476 ? 10.555 -0.305 -0.699 1 93.81 476 HIS B C 1
ATOM 11693 O O . HIS B 1 476 ? 11.719 -0.479 -0.328 1 93.81 476 HIS B O 1
ATOM 11699 N N . VAL B 1 477 ? 9.539 -0.997 -0.249 1 92.5 477 VAL B N 1
ATOM 11700 C CA . VAL B 1 477 ? 9.766 -2 0.788 1 92.5 477 VAL B CA 1
ATOM 11701 C C . VAL B 1 477 ? 8.977 -3.268 0.456 1 92.5 477 VAL B C 1
ATOM 11703 O O . VAL B 1 477 ? 8.016 -3.225 -0.31 1 92.5 477 VAL B O 1
ATOM 11706 N N . PHE B 1 478 ? 9.477 -4.375 1.025 1 94.62 478 PHE B N 1
ATOM 11707 C CA . PHE B 1 478 ? 8.727 -5.609 0.848 1 94.62 478 PHE B CA 1
ATOM 11708 C C . PHE B 1 478 ? 7.445 -5.586 1.675 1 94.62 478 PHE B C 1
ATOM 11710 O O . PHE B 1 478 ? 7.477 -5.812 2.887 1 94.62 478 PHE B O 1
ATOM 11717 N N . ASP B 1 479 ? 6.344 -5.258 0.939 1 95.62 479 ASP B N 1
ATOM 11718 C CA . ASP B 1 479 ? 5.02 -5.18 1.544 1 95.62 479 ASP B CA 1
ATOM 11719 C C . ASP B 1 479 ? 3.926 -5.215 0.478 1 95.62 479 ASP B C 1
ATOM 11721 O O . ASP B 1 479 ? 4.215 -5.156 -0.718 1 95.62 479 ASP B O 1
ATOM 11725 N N . LEU B 1 480 ? 2.719 -5.465 0.896 1 96.81 480 LEU B N 1
ATOM 11726 C CA . LEU B 1 480 ? 1.535 -5.504 0.045 1 96.81 480 LEU B CA 1
ATOM 11727 C C . LEU B 1 480 ? 0.458 -4.559 0.567 1 96.81 480 LEU B C 1
ATOM 11729 O O . LEU B 1 480 ? 0.286 -4.418 1.78 1 96.81 480 LEU B O 1
ATOM 11733 N N . ALA B 1 481 ? -0.238 -3.875 -0.381 1 96.12 481 ALA B N 1
ATOM 11734 C CA . ALA B 1 481 ? -1.31 -2.969 0.024 1 96.12 481 ALA B CA 1
ATOM 11735 C C . ALA B 1 481 ? -2.488 -3.045 -0.942 1 96.12 481 ALA B C 1
ATOM 11737 O O . ALA B 1 481 ? -2.316 -3.393 -2.113 1 96.12 481 ALA B O 1
ATOM 11738 N N . PHE B 1 482 ? -3.662 -2.793 -0.456 1 97 482 PHE B N 1
ATOM 11739 C CA . PHE B 1 482 ? -4.855 -2.637 -1.28 1 97 482 PHE B CA 1
ATOM 11740 C C . PHE B 1 482 ? -5.102 -1.167 -1.601 1 97 482 PHE B C 1
ATOM 11742 O O . PHE B 1 482 ? -5.363 -0.365 -0.701 1 97 482 PHE B O 1
ATOM 11749 N N . VAL B 1 483 ? -5.031 -0.797 -2.865 1 93.94 483 VAL B N 1
ATOM 11750 C CA . VAL B 1 483 ? -5.043 0.604 -3.271 1 93.94 483 VAL B CA 1
ATOM 11751 C C . VAL B 1 483 ? -6.449 1.003 -3.711 1 93.94 483 VAL B C 1
ATOM 11753 O O . VAL B 1 483 ? -6.926 2.09 -3.379 1 93.94 483 VAL B O 1
ATOM 11756 N N . GLU B 1 484 ? -7.062 0.14 -4.504 1 91.81 484 GLU B N 1
ATOM 11757 C CA . GLU B 1 484 ? -8.43 0.3 -5 1 91.81 484 GLU B CA 1
ATOM 11758 C C . GLU B 1 484 ? -9.305 -0.875 -4.582 1 91.81 484 GLU B C 1
ATOM 11760 O O . GLU B 1 484 ? -9.086 -2.008 -5.008 1 91.81 484 GLU B O 1
ATOM 11765 N N . GLY B 1 485 ? -10.32 -0.506 -3.732 1 93.62 485 GLY B N 1
ATOM 11766 C CA . GLY B 1 485 ? -11.031 -1.646 -3.178 1 93.62 485 GLY B CA 1
ATOM 11767 C C . GLY B 1 485 ? -12.539 -1.523 -3.297 1 93.62 485 GLY B C 1
ATOM 11768 O O . GLY B 1 485 ? -13.266 -2.494 -3.078 1 93.62 485 GLY B O 1
ATOM 11769 N N . ALA B 1 486 ? -13.031 -0.362 -3.822 1 96.81 486 ALA B N 1
ATOM 11770 C CA . ALA B 1 486 ? -14.477 -0.145 -3.801 1 96.81 486 ALA B CA 1
ATOM 11771 C C . ALA B 1 486 ? -15.07 -0.257 -5.203 1 96.81 486 ALA B C 1
ATOM 11773 O O . ALA B 1 486 ? -14.383 -0.011 -6.195 1 96.81 486 ALA B O 1
ATOM 11774 N N . ARG B 1 487 ? -16.234 -0.683 -5.34 1 96.5 487 ARG B N 1
ATOM 11775 C CA . ARG B 1 487 ? -17.047 -0.603 -6.543 1 96.5 487 ARG B CA 1
ATOM 11776 C C . ARG B 1 487 ? -18.547 -0.639 -6.199 1 96.5 487 ARG B C 1
ATOM 11778 O O . ARG B 1 487 ? -18.922 -1.042 -5.094 1 96.5 487 ARG B O 1
ATOM 11785 N N . PRO B 1 488 ? -19.359 -0.155 -7.043 1 98.19 488 PRO B N 1
ATOM 11786 C CA . PRO B 1 488 ? -20.812 -0.246 -6.805 1 98.19 488 PRO B CA 1
ATOM 11787 C C . PRO B 1 488 ? -21.328 -1.678 -6.898 1 98.19 488 PRO B C 1
ATOM 11789 O O . PRO B 1 488 ? -20.859 -2.457 -7.734 1 98.19 488 PRO B O 1
ATOM 11792 N N . HIS B 1 489 ? -22.234 -2.023 -6.051 1 97.69 489 HIS B N 1
ATOM 11793 C CA . HIS B 1 489 ? -22.984 -3.275 -6.008 1 97.69 489 HIS B CA 1
ATOM 11794 C C . HIS B 1 489 ? -24.484 -3.018 -5.969 1 97.69 489 HIS B C 1
ATOM 11796 O O . HIS B 1 489 ? -24.922 -1.873 -5.812 1 97.69 489 HIS B O 1
ATOM 11802 N N . LEU B 1 490 ? -25.281 -3.994 -6.207 1 96.25 490 LEU B N 1
ATOM 11803 C CA . LEU B 1 490 ? -26.734 -3.867 -6.094 1 96.25 490 LEU B CA 1
ATOM 11804 C C . LEU B 1 490 ? -27.344 -5.129 -5.488 1 96.25 490 LEU B C 1
ATOM 11806 O O . LEU B 1 490 ? -26.797 -6.227 -5.656 1 96.25 490 LEU B O 1
ATOM 11810 N N . ILE B 1 491 ? -28.359 -4.984 -4.699 1 96.56 491 ILE B N 1
ATOM 11811 C CA . ILE B 1 491 ? -29.219 -6.055 -4.188 1 96.56 491 ILE B CA 1
ATOM 11812 C C . ILE B 1 491 ? -30.547 -6.051 -4.926 1 96.56 491 ILE B C 1
ATOM 11814 O O . ILE B 1 491 ? -31.203 -5.012 -5.027 1 96.56 491 ILE B O 1
ATOM 11818 N N . THR B 1 492 ? -30.922 -7.172 -5.461 1 95.31 492 THR B N 1
ATOM 11819 C CA . THR B 1 492 ? -32.312 -7.289 -5.914 1 95.31 492 THR B CA 1
ATOM 11820 C C . THR B 1 492 ? -33.25 -7.504 -4.727 1 95.31 492 THR B C 1
ATOM 11822 O O . THR B 1 492 ? -33.125 -8.5 -4.008 1 95.31 492 THR B O 1
ATOM 11825 N N . LEU B 1 493 ? -34.156 -6.621 -4.539 1 95.38 493 LEU B N 1
ATOM 11826 C CA . LEU B 1 493 ? -34.938 -6.586 -3.299 1 95.38 493 LEU B CA 1
ATOM 11827 C C . LEU B 1 493 ? -35.969 -7.707 -3.27 1 95.38 493 LEU B C 1
ATOM 11829 O O . LEU B 1 493 ? -36.156 -8.359 -2.24 1 95.38 493 LEU B O 1
ATOM 11833 N N . ALA B 1 494 ? -36.625 -7.852 -4.414 1 90.62 494 ALA B N 1
ATOM 11834 C CA . ALA B 1 494 ? -37.531 -9 -4.512 1 90.62 494 ALA B CA 1
ATOM 11835 C C . ALA B 1 494 ? -36.781 -10.234 -5.008 1 90.62 494 ALA B C 1
ATOM 11837 O O . ALA B 1 494 ? -35.906 -10.141 -5.867 1 90.62 494 ALA B O 1
ATOM 11838 N N . ALA B 1 495 ? -37.094 -11.398 -4.566 1 81.31 495 ALA B N 1
ATOM 11839 C CA . ALA B 1 495 ? -36.406 -12.641 -4.891 1 81.31 495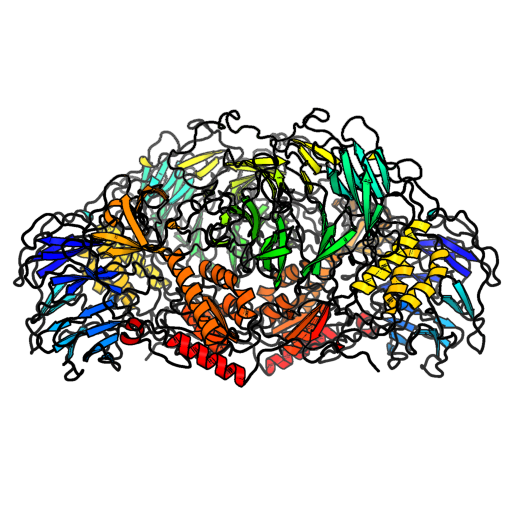 ALA B CA 1
ATOM 11840 C C . ALA B 1 495 ? -36.562 -12.992 -6.367 1 81.31 495 ALA B C 1
ATOM 11842 O O . ALA B 1 495 ? -35.688 -13.648 -6.953 1 81.31 495 ALA B O 1
ATOM 11843 N N . THR B 1 496 ? -37.531 -12.539 -7.012 1 79.31 496 THR B N 1
ATOM 11844 C CA . THR B 1 496 ? -37.844 -12.922 -8.391 1 79.31 496 THR B CA 1
ATOM 11845 C C . THR B 1 496 ? -37.281 -11.898 -9.367 1 79.31 496 THR B C 1
ATOM 11847 O O . THR B 1 496 ? -37.344 -12.094 -10.586 1 79.31 496 THR B O 1
ATOM 11850 N N . THR B 1 497 ? -36.781 -10.844 -8.797 1 86.19 497 THR B N 1
ATOM 11851 C CA . THR B 1 497 ? -36.188 -9.828 -9.664 1 86.19 497 THR B CA 1
ATOM 11852 C C . THR B 1 497 ? -34.875 -10.312 -10.242 1 86.19 497 THR B C 1
ATOM 11854 O O . THR B 1 497 ? -33.938 -10.648 -9.5 1 86.19 497 THR B O 1
ATOM 11857 N N . PRO B 1 498 ? -34.75 -10.43 -11.578 1 85.62 498 PRO B N 1
ATOM 11858 C CA . PRO B 1 498 ? -33.469 -10.859 -12.164 1 85.62 498 PRO B CA 1
ATOM 11859 C C . PRO B 1 498 ? -32.375 -9.828 -11.984 1 85.62 498 PRO B C 1
ATOM 11861 O O . PRO B 1 498 ? -32.656 -8.648 -11.766 1 85.62 498 PRO B O 1
ATOM 11864 N N . SER B 1 499 ? -31.156 -10.367 -12.102 1 88.12 499 SER B N 1
ATOM 11865 C CA . SER B 1 499 ? -30.016 -9.453 -12.133 1 88.12 499 SER B CA 1
ATOM 11866 C C . SER B 1 499 ? -30.016 -8.617 -13.414 1 88.12 499 SER B C 1
ATOM 11868 O O . SER B 1 499 ? -30.219 -9.148 -14.508 1 88.12 499 SER B O 1
ATOM 11870 N N . PRO B 1 500 ? -29.688 -7.32 -13.219 1 89.56 500 PRO B N 1
ATOM 11871 C CA . PRO B 1 500 ? -29.562 -6.508 -14.43 1 89.56 500 PRO B CA 1
ATOM 11872 C C . PRO B 1 500 ? -28.328 -6.859 -15.258 1 89.56 500 PRO B C 1
ATOM 11874 O O . PRO B 1 500 ? -28.234 -6.457 -16.422 1 89.56 500 PRO B O 1
ATOM 11877 N N . PHE B 1 501 ? -27.406 -7.625 -14.711 1 89 501 PHE B N 1
ATOM 11878 C CA . PHE B 1 501 ? -26.125 -7.875 -15.375 1 89 501 PHE B CA 1
ATOM 11879 C C . PHE B 1 501 ? -26.031 -9.32 -15.844 1 89 501 PHE B C 1
ATOM 11881 O O . PHE B 1 501 ? -25.031 -9.727 -16.422 1 89 501 PHE B O 1
ATOM 11888 N N . GLY B 1 502 ? -26.984 -10.133 -15.562 1 83.5 502 GLY B N 1
ATOM 11889 C CA . GLY B 1 502 ? -26.938 -11.547 -15.898 1 83.5 502 GLY B CA 1
ATOM 11890 C C . GLY B 1 502 ? -27.422 -11.844 -17.312 1 83.5 502 GLY B C 1
ATOM 11891 O O . GLY B 1 502 ? -27.953 -10.969 -17.984 1 83.5 502 GLY B O 1
ATOM 11892 N N . PRO B 1 503 ? -27.109 -13.102 -17.672 1 83.44 503 PRO B N 1
ATOM 11893 C CA . PRO B 1 503 ? -27.594 -13.5 -19 1 83.44 503 PRO B CA 1
ATOM 11894 C C . PRO B 1 503 ? -29.125 -13.586 -19.062 1 83.44 503 PRO B C 1
ATOM 11896 O O . PRO B 1 503 ? -29.781 -13.797 -18.047 1 83.44 503 PRO B O 1
ATOM 11899 N N . GLN B 1 504 ? -29.609 -13.305 -20.234 1 81.44 504 GLN B N 1
ATOM 11900 C CA . GLN B 1 504 ? -31.047 -13.375 -20.484 1 81.44 504 GLN B CA 1
ATOM 11901 C C . GLN B 1 504 ? -31.391 -14.523 -21.438 1 81.44 504 GLN B C 1
ATOM 11903 O O . GLN B 1 504 ? -30.656 -14.773 -22.391 1 81.44 504 GLN B O 1
ATOM 11908 N N . ARG B 1 505 ? -32.406 -15.242 -21.125 1 80.5 505 ARG B N 1
ATOM 11909 C CA . ARG B 1 505 ? -32.812 -16.406 -21.906 1 80.5 505 ARG B CA 1
ATOM 11910 C C . ARG B 1 505 ? -33 -16.031 -23.375 1 80.5 505 ARG B C 1
ATOM 11912 O O . ARG B 1 505 ? -32.562 -16.781 -24.266 1 80.5 505 ARG B O 1
ATOM 11919 N N . HIS B 1 506 ? -33.625 -14.922 -23.578 1 79.81 506 HIS B N 1
ATOM 11920 C CA . HIS B 1 506 ? -33.906 -14.523 -24.953 1 79.81 506 HIS B CA 1
ATOM 11921 C C . HIS B 1 506 ? -32.875 -13.539 -25.469 1 79.81 506 HIS B C 1
ATOM 11923 O O . HIS B 1 506 ? -33.062 -12.906 -26.516 1 79.81 506 HIS B O 1
ATOM 11929 N N . GLY B 1 507 ? -31.703 -13.492 -24.812 1 77.69 507 GLY B N 1
ATOM 11930 C CA . GLY B 1 507 ? -30.688 -12.531 -25.188 1 77.69 507 GLY B CA 1
ATOM 11931 C C . GLY B 1 507 ? -31.078 -11.094 -24.906 1 77.69 507 GLY B C 1
ATOM 11932 O O . GLY B 1 507 ? -32.219 -10.82 -24.562 1 77.69 507 GLY B O 1
ATOM 11933 N N . ARG B 1 508 ? -30.156 -10.156 -25.078 1 76.31 508 ARG B N 1
ATOM 11934 C CA . ARG B 1 508 ? -30.422 -8.734 -24.859 1 76.31 508 ARG B CA 1
ATOM 11935 C C . ARG B 1 508 ? -31 -8.094 -26.125 1 76.31 508 ARG B C 1
ATOM 11937 O O . ARG B 1 508 ? -30.5 -8.32 -27.234 1 76.31 508 ARG B O 1
ATOM 11944 N N . PRO B 1 509 ? -32.188 -7.496 -26.016 1 71.62 509 PRO B N 1
ATOM 11945 C CA . PRO B 1 509 ? -32.75 -6.848 -27.203 1 71.62 509 PRO B CA 1
ATOM 11946 C C . PRO B 1 509 ? -31.891 -5.73 -27.75 1 71.62 509 PRO B C 1
ATOM 11948 O O . PRO B 1 509 ? -31.078 -5.148 -27 1 71.62 509 PRO B O 1
ATOM 11951 N N . PHE B 1 510 ? -32 -5.715 -29.203 1 65.19 510 PHE B N 1
ATOM 11952 C CA . PHE B 1 510 ? -31.344 -4.586 -29.859 1 65.19 510 PHE B CA 1
ATOM 11953 C C . PHE B 1 510 ? -32.125 -3.297 -29.625 1 65.19 510 PHE B C 1
ATOM 11955 O O . PHE B 1 510 ? -33.344 -3.301 -29.609 1 65.19 510 PHE B O 1
ATOM 11962 N N . GLY B 1 511 ? -31.609 -2.328 -29.062 1 57.09 511 GLY B N 1
ATOM 11963 C CA . GLY B 1 511 ? -32.188 -1.014 -28.875 1 57.09 511 GLY B CA 1
ATOM 11964 C C . GLY B 1 511 ? -32.875 -0.848 -27.531 1 57.09 511 GLY B C 1
ATOM 11965 O O . GLY B 1 511 ? -32.969 -1.799 -26.766 1 57.09 511 GLY B O 1
ATOM 11966 N N . THR B 1 512 ? -33.094 0.355 -27.141 1 53.31 512 THR B N 1
ATOM 11967 C CA . THR B 1 512 ? -33.781 0.712 -25.922 1 53.31 512 THR B CA 1
ATOM 11968 C C . THR B 1 512 ? -35.219 0.203 -25.969 1 53.31 512 THR B C 1
ATOM 11970 O O . THR B 1 512 ? -35.938 0.367 -26.969 1 53.31 512 THR B O 1
ATOM 11973 N N . PRO B 1 513 ? -35.562 -0.899 -25.297 1 47.78 513 PRO B N 1
ATOM 11974 C CA . PRO B 1 513 ? -37 -1.241 -25.391 1 47.78 513 PRO B CA 1
ATOM 11975 C C . PRO B 1 513 ? -37.875 -0.019 -25.609 1 47.78 513 PRO B C 1
ATOM 11977 O O . PRO B 1 513 ? -37.594 1.068 -25.109 1 47.78 513 PRO B O 1
ATOM 11980 N N . ASP B 1 514 ? -38.562 -0.006 -26.797 1 41.06 514 ASP B N 1
ATOM 11981 C CA . ASP B 1 514 ? -39.531 1.06 -26.984 1 41.06 514 ASP B CA 1
ATOM 11982 C C . ASP B 1 514 ? -40.25 1.38 -25.688 1 41.06 514 ASP B C 1
ATOM 11984 O O . ASP B 1 514 ? -40.656 0.473 -24.953 1 41.06 514 ASP B O 1
ATOM 11988 N N . LYS B 1 515 ? -40.062 2.531 -25.188 1 42.22 515 LYS B N 1
ATOM 11989 C CA . LYS B 1 515 ? -40.625 3.174 -23.984 1 42.22 515 LYS B CA 1
ATOM 11990 C C . LYS B 1 515 ? -42.094 2.865 -23.828 1 42.22 515 LYS B C 1
ATOM 11992 O O . LYS B 1 515 ? -42.75 3.332 -22.891 1 42.22 515 LYS B O 1
ATOM 11997 N N . ASP B 1 516 ? -42.688 2.473 -24.953 1 35.53 516 ASP B N 1
ATOM 11998 C CA . ASP B 1 516 ? -44.156 2.592 -24.953 1 35.53 516 ASP B CA 1
ATOM 11999 C C . ASP B 1 516 ? -44.781 1.633 -23.938 1 35.53 516 ASP B C 1
ATOM 12001 O O . ASP B 1 516 ? -45.969 1.729 -23.641 1 35.53 516 ASP B O 1
ATOM 12005 N N . GLU B 1 517 ? -44.344 0.406 -23.812 1 35.84 517 GLU B N 1
ATOM 12006 C CA . GLU B 1 517 ? -45.312 -0.465 -23.156 1 35.84 517 GLU B CA 1
ATOM 12007 C C . GLU B 1 517 ? -45.219 -0.352 -21.641 1 35.84 517 GLU B C 1
ATOM 12009 O O . GLU B 1 517 ? -45.844 -1.134 -20.906 1 35.84 517 GLU B O 1
ATOM 12014 N N . THR B 1 518 ? -44.156 0.023 -21.094 1 36.81 518 THR B N 1
ATOM 12015 C CA . THR B 1 518 ? -44.438 0.098 -19.672 1 36.81 518 THR B CA 1
ATOM 12016 C C . THR B 1 518 ? -45.312 1.3 -19.359 1 36.81 518 THR B C 1
ATOM 12018 O O . THR B 1 518 ? -44.938 2.445 -19.594 1 36.81 518 THR B O 1
ATOM 12021 N N . PRO B 1 519 ? -46.562 1.125 -19.375 1 34.09 519 PRO B N 1
ATOM 12022 C CA . PRO B 1 519 ? -47.406 2.254 -18.953 1 34.09 519 PRO B CA 1
ATOM 12023 C C . PRO B 1 519 ? -46.719 3.127 -17.906 1 34.09 519 PRO B C 1
ATOM 12025 O O . PRO B 1 519 ? -46 2.617 -17.047 1 34.09 519 PRO B O 1
ATOM 12028 N N . ASP B 1 520 ? -46.281 4.305 -18.172 1 38.47 520 ASP B N 1
ATOM 12029 C CA . ASP B 1 520 ? -46.156 5.336 -17.156 1 38.47 520 ASP B CA 1
ATOM 12030 C C . ASP B 1 520 ? -47.125 5.105 -16 1 38.47 520 ASP B C 1
ATOM 12032 O O . ASP B 1 520 ? -48.25 5.559 -16.047 1 38.47 520 ASP B O 1
ATOM 12036 N N . SER B 1 521 ? -47.406 3.98 -15.625 1 37.91 521 SER B N 1
ATOM 12037 C CA . SER B 1 521 ? -48.312 4.012 -14.469 1 37.91 521 SER B CA 1
ATOM 12038 C C . SER B 1 521 ? -47.906 5.117 -13.5 1 37.91 521 SER B C 1
ATOM 12040 O O . SER B 1 521 ? -46.75 5.184 -13.07 1 37.91 521 SER B O 1
ATOM 12042 N N . GLU B 1 522 ? -48.406 6.316 -13.625 1 47.16 522 GLU B N 1
ATOM 12043 C CA . GLU B 1 522 ? -48.406 7.535 -12.82 1 47.16 522 GLU B CA 1
ATOM 12044 C C . GLU B 1 522 ? -48.188 7.227 -11.344 1 47.16 522 GLU B C 1
ATOM 12046 O O . GLU B 1 522 ? -47.969 8.141 -10.539 1 47.16 522 GLU B O 1
ATOM 12051 N N . GLY B 1 523 ? -48.312 5.984 -10.852 1 58.19 523 GLY B N 1
ATOM 12052 C CA . GLY B 1 523 ? -48.25 5.832 -9.406 1 58.19 523 GLY B CA 1
ATOM 12053 C C . GLY B 1 523 ? -46.844 5.523 -8.898 1 58.19 523 GLY B C 1
ATOM 12054 O O . GLY B 1 523 ? -45.969 5.18 -9.68 1 58.19 523 GLY B O 1
ATOM 12055 N N . THR B 1 524 ? -46.469 6.023 -7.754 1 74.38 524 THR B N 1
ATOM 12056 C CA . THR B 1 524 ? -45.25 5.707 -7.027 1 74.38 524 THR B CA 1
ATOM 12057 C C . THR B 1 524 ? -45 4.199 -6.992 1 74.38 524 THR B C 1
ATOM 12059 O O . THR B 1 524 ? -45.875 3.439 -6.562 1 74.38 524 THR B O 1
ATOM 12062 N N . PRO B 1 525 ? -43.844 3.738 -7.664 1 86.38 525 PRO B N 1
ATOM 12063 C CA . PRO B 1 525 ? -43.531 2.303 -7.641 1 86.38 525 PRO B CA 1
ATOM 12064 C C . PRO B 1 525 ? -43.531 1.729 -6.227 1 86.38 525 PRO B C 1
ATOM 12066 O O . PRO B 1 525 ? -43.094 2.404 -5.289 1 86.38 525 PRO B O 1
ATOM 12069 N N . VAL B 1 526 ? -44.031 0.566 -6.066 1 91 526 VAL B N 1
ATOM 12070 C CA . VAL B 1 526 ? -44.031 -0.114 -4.773 1 91 526 VAL B CA 1
ATOM 12071 C C . VAL B 1 526 ? -42.719 -0.886 -4.602 1 91 526 VAL B C 1
ATOM 12073 O O . VAL B 1 526 ? -42.312 -1.64 -5.488 1 91 526 VAL B O 1
ATOM 12076 N N . THR B 1 527 ? -42.062 -0.64 -3.514 1 96.06 527 THR B N 1
ATOM 12077 C CA . THR B 1 527 ? -40.812 -1.341 -3.188 1 96.06 527 THR B CA 1
ATOM 12078 C C . THR B 1 527 ? -41.125 -2.611 -2.395 1 96.06 527 THR B C 1
ATOM 12080 O O . THR B 1 527 ? -41.438 -2.547 -1.208 1 96.06 527 THR B O 1
ATOM 12083 N N . ARG B 1 528 ? -40.969 -3.701 -3.053 1 94.5 528 ARG B N 1
ATOM 12084 C CA . ARG B 1 528 ? -41.156 -4.996 -2.406 1 94.5 528 ARG B CA 1
ATOM 12085 C C . ARG B 1 528 ? -39.812 -5.594 -1.983 1 94.5 528 ARG B C 1
ATOM 12087 O O . ARG B 1 528 ? -38.906 -5.742 -2.807 1 94.5 528 ARG B O 1
ATOM 12094 N N . VAL B 1 529 ? -39.75 -5.957 -0.686 1 95.12 529 VAL B N 1
ATOM 12095 C CA . VAL B 1 529 ? -38.5 -6.492 -0.166 1 95.12 529 VAL B CA 1
ATOM 12096 C C . VAL B 1 529 ? -38.719 -7.891 0.405 1 95.12 529 VAL B C 1
ATOM 12098 O O . VAL B 1 529 ? -39.5 -8.062 1.351 1 95.12 529 VAL B O 1
ATOM 12101 N N . ASP B 1 530 ? -38.125 -8.836 -0.19 1 91.88 530 ASP B N 1
ATOM 12102 C CA . ASP B 1 530 ? -38 -10.164 0.419 1 91.88 530 ASP B CA 1
ATOM 12103 C C . ASP B 1 530 ? -36.781 -10.258 1.334 1 91.88 530 ASP B C 1
ATOM 12105 O O . ASP B 1 530 ? -35.656 -10.344 0.858 1 91.88 530 ASP B O 1
ATOM 12109 N N . LEU B 1 531 ? -37.031 -10.336 2.568 1 92.12 531 LEU B N 1
ATOM 12110 C CA . LEU B 1 531 ? -35.969 -10.203 3.561 1 92.12 531 LEU B CA 1
ATOM 12111 C C . LEU B 1 531 ? -35.094 -11.461 3.594 1 92.12 531 LEU B C 1
ATOM 12113 O O . LEU B 1 531 ? -33.906 -11.383 3.861 1 92.12 531 LEU B O 1
ATOM 12117 N N . ASP B 1 532 ? -35.688 -12.531 3.271 1 84.38 532 ASP B N 1
ATOM 12118 C CA . ASP B 1 532 ? -34.938 -13.781 3.285 1 84.38 532 ASP B CA 1
ATOM 12119 C C . ASP B 1 532 ? -33.969 -13.844 2.111 1 84.38 532 ASP B C 1
ATOM 12121 O O . ASP B 1 532 ? -34.344 -13.664 0.958 1 84.38 532 ASP B O 1
ATOM 12125 N N . GLY B 1 533 ? -32.656 -14.016 2.371 1 81.81 533 GLY B N 1
ATOM 12126 C CA . GLY B 1 533 ? -31.641 -14.211 1.34 1 81.81 533 GLY B CA 1
ATOM 12127 C C . GLY B 1 533 ? -31.188 -12.914 0.697 1 81.81 533 GLY B C 1
ATOM 12128 O O . GLY B 1 533 ? -30.641 -12.914 -0.407 1 81.81 533 GLY B O 1
ATOM 12129 N N . LEU B 1 534 ? -31.406 -11.82 1.337 1 89.38 534 LEU B N 1
ATOM 12130 C CA . LEU B 1 534 ? -31.031 -10.531 0.765 1 89.38 534 LEU B CA 1
ATOM 12131 C C . LEU B 1 534 ? -29.547 -10.5 0.401 1 89.38 534 LEU B C 1
ATOM 12133 O O . LEU B 1 534 ? -29.188 -10.086 -0.702 1 89.38 534 LEU B O 1
ATOM 12137 N N . ALA B 1 535 ? -28.703 -11.023 1.276 1 88.62 535 ALA B N 1
ATOM 12138 C CA . ALA B 1 535 ? -27.266 -10.961 1.08 1 88.62 535 ALA B CA 1
ATOM 12139 C C . ALA B 1 535 ? -26.828 -11.844 -0.08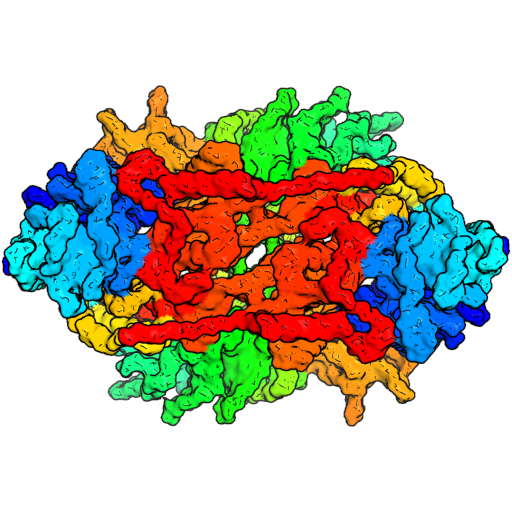5 1 88.62 535 ALA B C 1
ATOM 12141 O O . ALA B 1 535 ? -25.812 -11.586 -0.727 1 88.62 535 ALA B O 1
ATOM 12142 N N . ASP B 1 536 ? -27.609 -12.82 -0.411 1 85.88 536 ASP B N 1
ATOM 12143 C CA . ASP B 1 536 ? -27.281 -13.766 -1.474 1 85.88 536 ASP B CA 1
ATOM 12144 C C . ASP B 1 536 ? -27.562 -13.164 -2.85 1 85.88 536 ASP B C 1
ATOM 12146 O O . ASP B 1 536 ? -27.109 -13.688 -3.865 1 85.88 536 ASP B O 1
ATOM 12150 N N . ARG B 1 537 ? -28.297 -12.094 -2.826 1 90.94 537 ARG B N 1
ATOM 12151 C CA . ARG B 1 537 ? -28.703 -11.5 -4.094 1 90.94 537 ARG B CA 1
ATOM 12152 C C . ARG B 1 537 ? -27.844 -10.289 -4.43 1 90.94 537 ARG B C 1
ATOM 12154 O O . ARG B 1 537 ? -28.234 -9.453 -5.254 1 90.94 537 ARG B O 1
ATOM 12161 N N . ILE B 1 538 ? -26.672 -10.117 -3.762 1 95.06 538 ILE B N 1
ATOM 12162 C CA . ILE B 1 538 ? -25.734 -9.031 -4.051 1 95.06 538 ILE B CA 1
ATOM 12163 C C . ILE B 1 538 ? -24.984 -9.328 -5.348 1 95.06 538 ILE B C 1
ATOM 12165 O O . ILE B 1 538 ? -24.453 -10.422 -5.523 1 95.06 538 ILE B O 1
ATOM 12169 N N . VAL B 1 539 ? -24.938 -8.375 -6.277 1 94.25 539 VAL B N 1
ATOM 12170 C CA . VAL B 1 539 ? -24.188 -8.516 -7.523 1 94.25 539 VAL B CA 1
ATOM 12171 C C . VAL B 1 539 ? -23.344 -7.27 -7.762 1 94.25 539 VAL B C 1
ATOM 12173 O O . VAL B 1 539 ? -23.781 -6.152 -7.48 1 94.25 539 VAL B O 1
ATOM 12176 N N . PRO B 1 540 ? -22.125 -7.387 -8.18 1 95.75 540 PRO B N 1
ATOM 12177 C CA . PRO B 1 540 ? -21.281 -6.223 -8.484 1 95.75 540 PRO B CA 1
ATOM 12178 C C . PRO B 1 540 ? -21.641 -5.578 -9.82 1 95.75 540 PRO B C 1
ATOM 12180 O O . PRO B 1 540 ? -22.047 -6.273 -10.758 1 95.75 540 PRO B O 1
ATOM 12183 N N . PHE B 1 541 ? -21.453 -4.273 -9.883 1 97.12 541 PHE B N 1
ATOM 12184 C CA . PHE B 1 541 ? -21.453 -3.615 -11.18 1 97.12 541 PHE B CA 1
ATOM 12185 C C . PHE B 1 541 ? -20.219 -4.012 -11.984 1 97.12 541 PHE B C 1
ATOM 12187 O O . PHE B 1 541 ? -19.141 -4.207 -11.422 1 97.12 541 PHE B O 1
ATOM 12194 N N . PRO B 1 542 ? -20.375 -4.203 -13.312 1 95.56 542 PRO B N 1
ATOM 12195 C CA . PRO B 1 542 ? -19.219 -4.535 -14.156 1 95.56 542 PRO B CA 1
ATOM 12196 C C . PRO B 1 542 ? -18.344 -3.328 -14.445 1 95.56 542 PRO B C 1
ATOM 12198 O O . PRO B 1 542 ? -18.125 -2.986 -15.609 1 95.56 542 PRO B O 1
ATOM 12201 N N . VAL B 1 543 ? -17.797 -2.652 -13.438 1 97 543 VAL B N 1
ATOM 12202 C CA . VAL B 1 543 ? -16.844 -1.548 -13.516 1 97 543 VAL B CA 1
ATOM 12203 C C . VAL B 1 543 ? -15.602 -1.88 -12.711 1 97 543 VAL B C 1
ATOM 12205 O O . VAL B 1 543 ? -15.617 -2.785 -11.875 1 97 543 VAL B O 1
ATOM 12208 N N . GLU B 1 544 ? -14.531 -1.255 -12.969 1 95.75 544 GLU B N 1
ATOM 12209 C CA . GLU B 1 544 ? -13.281 -1.496 -12.258 1 95.75 544 GLU B CA 1
ATOM 12210 C C . GLU B 1 544 ? -13.391 -1.097 -10.789 1 95.75 544 GLU B C 1
ATOM 12212 O O . GLU B 1 544 ? -14.18 -0.216 -10.438 1 95.75 544 GLU B O 1
ATOM 12217 N N . ALA B 1 545 ? -12.672 -1.809 -9.914 1 96.75 545 ALA B N 1
ATOM 12218 C CA . ALA B 1 545 ? -12.547 -1.333 -8.539 1 96.75 545 ALA B CA 1
ATOM 12219 C C . ALA B 1 545 ? -11.766 -0.021 -8.484 1 96.75 545 ALA B C 1
ATOM 12221 O O . ALA B 1 545 ? -10.797 0.163 -9.219 1 96.75 545 ALA B O 1
ATOM 12222 N N . ALA B 1 546 ? -12.18 0.907 -7.723 1 96.69 546 ALA B N 1
ATOM 12223 C CA . ALA B 1 546 ? -11.586 2.23 -7.559 1 96.69 546 ALA B CA 1
ATOM 12224 C C . ALA B 1 546 ? -11.977 2.848 -6.219 1 96.69 546 ALA B C 1
ATOM 12226 O O . ALA B 1 546 ? -12.227 2.129 -5.25 1 96.69 546 ALA B O 1
ATOM 12227 N N . ARG B 1 547 ? -11.852 4.082 -6.059 1 96.56 547 ARG B N 1
ATOM 12228 C CA . ARG B 1 547 ? -12.391 4.875 -4.957 1 96.56 547 ARG B CA 1
ATOM 12229 C C . ARG B 1 547 ? -13.625 5.652 -5.398 1 96.56 547 ARG B C 1
ATOM 12231 O O . ARG B 1 547 ? -13.547 6.523 -6.266 1 96.56 547 ARG B O 1
ATOM 12238 N N . TYR B 1 548 ? -14.711 5.25 -4.801 1 98.06 548 TYR B N 1
ATOM 12239 C CA . TYR B 1 548 ? -15.984 5.836 -5.211 1 98.06 548 TYR B CA 1
ATOM 12240 C C . TYR B 1 548 ? -16.688 6.508 -4.035 1 98.06 548 TYR B C 1
ATOM 12242 O O . TYR B 1 548 ? -16.484 6.117 -2.881 1 98.06 548 TYR B O 1
ATOM 12250 N N . SER B 1 549 ? -17.438 7.531 -4.371 1 97.94 549 SER B N 1
ATOM 12251 C CA . SER B 1 549 ? -18.312 8.148 -3.381 1 97.94 549 SER B CA 1
ATOM 12252 C C . SER B 1 549 ? -19.547 8.742 -4.035 1 97.94 549 SER B C 1
ATOM 12254 O O . SER B 1 549 ? -19.703 8.672 -5.254 1 97.94 549 SER B O 1
ATOM 12256 N N . ASN B 1 550 ? -20.453 9.203 -3.264 1 98.19 550 ASN B N 1
ATOM 12257 C CA . ASN B 1 550 ? -21.625 9.992 -3.674 1 98.19 550 ASN B CA 1
ATOM 12258 C C . ASN B 1 550 ? -22.531 9.195 -4.613 1 98.19 550 ASN B C 1
ATOM 12260 O O . ASN B 1 550 ? -22.922 9.695 -5.664 1 98.19 550 ASN B O 1
ATOM 12264 N N . LEU B 1 551 ? -22.812 7.934 -4.293 1 98.56 551 LEU B N 1
ATOM 12265 C CA . LEU B 1 551 ? -23.703 7.113 -5.098 1 98.56 551 LEU B CA 1
ATOM 12266 C C . LEU B 1 551 ? -25.141 7.637 -5.016 1 98.56 551 LEU B C 1
ATOM 12268 O O . LEU B 1 551 ? -25.672 7.824 -3.924 1 98.56 551 LEU B O 1
ATOM 12272 N N . ARG B 1 552 ? -25.797 7.941 -6.188 1 98.19 552 ARG B N 1
ATOM 12273 C CA . ARG B 1 552 ? -27.172 8.414 -6.297 1 98.19 552 ARG B CA 1
ATOM 12274 C C . ARG B 1 552 ? -27.922 7.711 -7.43 1 98.19 552 ARG B C 1
ATOM 12276 O O . ARG B 1 552 ? -27.312 7.332 -8.43 1 98.19 552 ARG B O 1
ATOM 12283 N N . ALA B 1 553 ? -29.188 7.559 -7.203 1 98 553 ALA B N 1
ATOM 12284 C CA . ALA B 1 553 ? -30.031 7.016 -8.258 1 98 553 ALA B CA 1
ATOM 12285 C C . ALA B 1 553 ? -30.547 8.125 -9.172 1 98 553 ALA B C 1
ATOM 12287 O O . ALA B 1 553 ? -30.875 9.219 -8.703 1 98 553 ALA B O 1
ATOM 12288 N N . ALA B 1 554 ? -30.578 7.906 -10.422 1 97.5 554 ALA B N 1
ATOM 12289 C CA . ALA B 1 554 ? -31.188 8.742 -11.453 1 97.5 554 ALA B CA 1
ATOM 12290 C C . ALA B 1 554 ? -32.125 7.91 -12.352 1 97.5 554 ALA B C 1
ATOM 12292 O O . ALA B 1 554 ? -32.25 6.699 -12.172 1 97.5 554 ALA B O 1
ATOM 12293 N N . ARG B 1 555 ? -32.781 8.617 -13.234 1 94.69 555 ARG B N 1
ATOM 12294 C CA . ARG B 1 555 ? -33.656 7.902 -14.172 1 94.69 555 ARG B CA 1
ATOM 12295 C C . ARG B 1 555 ? -32.844 6.895 -14.992 1 94.69 555 ARG B C 1
ATOM 12297 O O . ARG B 1 555 ? -31.875 7.258 -15.656 1 94.69 555 ARG B O 1
ATOM 12304 N N . ASP B 1 556 ? -33.156 5.648 -14.914 1 91.88 556 ASP B N 1
ATOM 12305 C CA . ASP B 1 556 ? -32.656 4.523 -15.688 1 91.88 556 ASP B CA 1
ATOM 12306 C C . ASP B 1 556 ? -31.188 4.27 -15.367 1 91.88 556 ASP B C 1
ATOM 12308 O O . ASP B 1 556 ? -30.469 3.637 -16.156 1 91.88 556 ASP B O 1
ATOM 12312 N N . GLY B 1 557 ? -30.766 4.824 -14.305 1 95.56 557 GLY B N 1
ATOM 12313 C CA . GLY B 1 557 ? -29.359 4.594 -14.031 1 95.56 557 GLY B CA 1
ATOM 12314 C C . GLY B 1 557 ? -28.938 5.051 -12.648 1 95.56 557 GLY B C 1
ATOM 12315 O O . GLY B 1 557 ? -29.781 5.418 -11.82 1 95.56 557 GLY B O 1
ATOM 12316 N N . LEU B 1 558 ? -27.609 4.906 -12.367 1 98.12 558 LEU B N 1
ATOM 12317 C CA . LEU B 1 558 ? -26.969 5.32 -11.133 1 98.12 558 LEU B CA 1
ATOM 12318 C C . LEU B 1 558 ? -25.75 6.199 -11.422 1 98.12 558 LEU B C 1
ATOM 12320 O O . LEU B 1 558 ? -25.062 6.008 -12.43 1 98.12 558 LEU B O 1
ATOM 12324 N N . LEU B 1 559 ? -25.516 7.227 -10.594 1 98.5 559 LEU B N 1
ATOM 12325 C CA . LEU B 1 559 ? -24.375 8.133 -10.703 1 98.5 559 LEU B CA 1
ATOM 12326 C C . LEU B 1 559 ? -23.469 8.023 -9.477 1 98.5 559 LEU B C 1
ATOM 12328 O O . LEU B 1 559 ? -23.938 7.727 -8.375 1 98.5 559 LEU B O 1
ATOM 12332 N N . TRP B 1 560 ? -22.172 8.234 -9.664 1 98.62 560 TRP B N 1
ATOM 12333 C CA . TRP B 1 560 ? -21.203 8.273 -8.578 1 98.62 560 TRP B CA 1
ATOM 12334 C C . TRP B 1 560 ? -19.984 9.102 -8.961 1 98.62 560 TRP B C 1
ATOM 12336 O O . TRP B 1 560 ? -19.828 9.477 -10.125 1 98.62 560 TRP B O 1
ATOM 12346 N N . LEU B 1 561 ? -19.203 9.469 -7.965 1 98.5 561 LEU B N 1
ATOM 12347 C CA . LEU B 1 561 ? -17.906 10.109 -8.164 1 98.5 561 LEU B CA 1
ATOM 12348 C C . LEU B 1 561 ? -16.781 9.078 -8.102 1 98.5 561 LEU B C 1
ATOM 12350 O O . LEU B 1 561 ? -16.766 8.227 -7.215 1 98.5 561 LEU B O 1
ATOM 12354 N N . ARG B 1 562 ? -15.922 9.078 -9.062 1 97.94 562 ARG B N 1
ATOM 12355 C CA . ARG B 1 562 ? -14.695 8.281 -9.07 1 97.94 562 ARG B CA 1
ATOM 12356 C C . ARG B 1 562 ? -13.484 9.141 -8.742 1 97.94 562 ARG B C 1
ATOM 12358 O O . ARG B 1 562 ? -13.172 10.086 -9.469 1 97.94 562 ARG B O 1
ATOM 12365 N N . HIS B 1 563 ? -12.828 8.812 -7.68 1 96.69 563 HIS B N 1
ATOM 12366 C CA . HIS B 1 563 ? -11.688 9.594 -7.215 1 96.69 563 HIS B CA 1
ATOM 12367 C C . HIS B 1 563 ? -10.375 8.969 -7.688 1 96.69 563 HIS B C 1
ATOM 12369 O O . HIS B 1 563 ? -10.234 7.746 -7.715 1 96.69 563 HIS B O 1
ATOM 12375 N N . PRO B 1 564 ? -9.422 9.828 -8.086 1 93.44 564 PRO B N 1
ATOM 12376 C CA . PRO B 1 564 ? -8.102 9.305 -8.43 1 93.44 564 PRO B CA 1
ATOM 12377 C C . PRO B 1 564 ? -7.309 8.836 -7.211 1 93.44 564 PRO B C 1
ATOM 12379 O O . PRO B 1 564 ? -7.531 9.328 -6.102 1 93.44 564 PRO B O 1
ATOM 12382 N N . VAL B 1 565 ? -6.449 7.824 -7.422 1 91.44 565 VAL B N 1
ATOM 12383 C CA . VAL B 1 565 ? -5.504 7.445 -6.379 1 91.44 565 VAL B CA 1
ATOM 12384 C C . VAL B 1 565 ? -4.379 8.477 -6.301 1 91.44 565 VAL B C 1
ATOM 12386 O O . VAL B 1 565 ? -3.725 8.766 -7.301 1 91.44 565 VAL B O 1
ATOM 12389 N N . ARG B 1 566 ? -4.168 9.094 -5.137 1 90.62 566 ARG B N 1
ATOM 12390 C CA . ARG B 1 566 ? -3.113 10.086 -4.961 1 90.62 566 ARG B CA 1
ATOM 12391 C C . ARG B 1 566 ? -2.381 9.875 -3.639 1 90.62 566 ARG B C 1
ATOM 12393 O O . ARG B 1 566 ? -2.992 9.508 -2.635 1 90.62 566 ARG B O 1
ATOM 12400 N N . GLY B 1 567 ? -1.089 10.141 -3.691 1 92.81 567 GLY B N 1
ATOM 12401 C CA . GLY B 1 567 ? -0.342 10.188 -2.445 1 92.81 567 GLY B CA 1
ATOM 12402 C C . GLY B 1 567 ? -0.682 11.391 -1.587 1 92.81 567 GLY B C 1
ATOM 12403 O O . GLY B 1 567 ? -1.107 12.422 -2.102 1 92.81 567 GLY B O 1
ATOM 12404 N N . VAL B 1 568 ? -0.453 11.281 -0.371 1 94.5 568 VAL B N 1
ATOM 12405 C CA . VAL B 1 568 ? -0.84 12.281 0.616 1 94.5 568 VAL B CA 1
ATOM 12406 C C . VAL B 1 568 ? 0.012 13.539 0.44 1 94.5 568 VAL B C 1
ATOM 12408 O O . VAL B 1 568 ? -0.463 14.648 0.662 1 94.5 568 VAL B O 1
ATOM 12411 N N . LEU B 1 569 ? 1.239 13.477 -0.021 1 95.06 569 LEU B N 1
ATOM 12412 C CA . LEU B 1 569 ? 2.195 14.578 0.008 1 95.06 569 LEU B CA 1
ATOM 12413 C C . LEU B 1 569 ? 2.229 15.305 -1.332 1 95.06 569 LEU B C 1
ATOM 12415 O O . LEU B 1 569 ? 2.758 16.406 -1.429 1 95.06 569 LEU B O 1
ATOM 12419 N N . GLY B 1 570 ? 1.719 14.664 -2.371 1 93.69 570 GLY B N 1
ATOM 12420 C CA . GLY B 1 570 ? 1.789 15.25 -3.699 1 93.69 570 GLY B CA 1
ATOM 12421 C C . GLY B 1 570 ? 3.152 15.102 -4.348 1 93.69 570 GLY B C 1
ATOM 12422 O O . GLY B 1 570 ? 3.436 15.734 -5.367 1 93.69 570 GLY B O 1
ATOM 12423 N N . ALA B 1 571 ? 4.016 14.273 -3.791 1 94.62 571 ALA B N 1
ATOM 12424 C CA . ALA B 1 571 ? 5.379 14.086 -4.281 1 94.62 571 ALA B CA 1
ATOM 12425 C C . ALA B 1 571 ? 5.391 13.352 -5.617 1 94.62 571 ALA B C 1
ATOM 12427 O O . ALA B 1 571 ? 6.402 13.336 -6.32 1 94.62 571 ALA B O 1
ATOM 12428 N N . SER B 1 572 ? 4.301 12.789 -6.051 1 94 572 SER B N 1
ATOM 12429 C CA . SER B 1 572 ? 4.223 12.031 -7.289 1 94 572 SER B CA 1
ATOM 12430 C C . SER B 1 572 ? 3.834 12.922 -8.461 1 94 572 SER B C 1
ATOM 12432 O O . SER B 1 572 ? 3.84 12.477 -9.617 1 94 572 SER B O 1
ATOM 12434 N N . ARG B 1 573 ? 3.496 14.211 -8.219 1 94.62 573 ARG B N 1
ATOM 12435 C CA . ARG B 1 573 ? 3.156 15.148 -9.281 1 94.62 573 ARG B CA 1
ATOM 12436 C C . ARG B 1 573 ? 4.363 15.422 -10.172 1 94.62 573 ARG B C 1
ATOM 12438 O O . ARG B 1 573 ? 5.504 15.195 -9.766 1 94.62 573 ARG B O 1
ATOM 12445 N N . ALA B 1 574 ? 4.062 15.875 -11.336 1 94.12 574 ALA B N 1
ATOM 12446 C CA . ALA B 1 574 ? 5.141 16.156 -12.273 1 94.12 574 ALA B CA 1
ATOM 12447 C C . ALA B 1 574 ? 6.078 17.234 -11.727 1 94.12 574 ALA B C 1
ATOM 12449 O O . ALA B 1 574 ? 7.297 17.156 -11.898 1 94.12 574 ALA B O 1
ATOM 12450 N N . THR B 1 575 ? 5.543 18.219 -11.195 1 91.06 575 THR B N 1
ATOM 12451 C CA . THR B 1 575 ? 6.219 19.297 -10.477 1 91.06 575 THR B CA 1
ATOM 12452 C C . THR B 1 575 ? 5.434 19.688 -9.227 1 91.06 575 THR B C 1
ATOM 12454 O O . THR B 1 575 ? 4.25 19.375 -9.109 1 91.06 575 THR B O 1
ATOM 12457 N N . PRO B 1 576 ? 6.031 20.312 -8.289 1 86.19 576 PRO B N 1
ATOM 12458 C CA . PRO B 1 576 ? 5.32 20.703 -7.078 1 86.19 576 PRO B CA 1
ATOM 12459 C C . PRO B 1 576 ? 4.109 21.594 -7.367 1 86.19 576 PRO B C 1
ATOM 12461 O O . PRO B 1 576 ? 3.146 21.609 -6.598 1 86.19 576 PRO B O 1
ATOM 12464 N N . ASP B 1 577 ? 4.121 22.281 -8.5 1 87.06 577 ASP B N 1
ATOM 12465 C CA . ASP B 1 577 ? 3.035 23.203 -8.82 1 87.06 577 ASP B CA 1
ATOM 12466 C C . ASP B 1 577 ? 2.041 22.562 -9.789 1 87.06 577 ASP B C 1
ATOM 12468 O O . ASP B 1 577 ? 1.029 23.172 -10.141 1 87.06 577 ASP B O 1
ATOM 12472 N N . ALA B 1 578 ? 2.359 21.328 -10.156 1 91.12 578 ALA B N 1
ATOM 12473 C CA . ALA B 1 578 ? 1.443 20.641 -11.07 1 91.12 578 ALA B CA 1
ATOM 12474 C C . ALA B 1 578 ? 0.099 20.375 -10.406 1 91.12 578 ALA B C 1
ATOM 12476 O O . ALA B 1 578 ? 0.042 20.078 -9.211 1 91.12 578 ALA B O 1
ATOM 12477 N N . PRO B 1 579 ? -0.953 20.5 -11.18 1 89.62 579 PRO B N 1
ATOM 12478 C CA . PRO B 1 579 ? -2.273 20.266 -10.594 1 89.62 579 PRO B CA 1
ATOM 12479 C C . PRO B 1 579 ? -2.496 18.797 -10.211 1 89.62 579 PRO B C 1
ATOM 12481 O O . PRO B 1 579 ? -1.894 17.906 -10.805 1 89.62 579 PRO B O 1
ATOM 12484 N N . ASP B 1 580 ? -3.332 18.578 -9.273 1 87.56 580 ASP B N 1
ATOM 12485 C CA . ASP B 1 580 ? -3.752 17.234 -8.875 1 87.56 580 ASP B CA 1
ATOM 12486 C C . ASP B 1 580 ? -4.73 16.656 -9.891 1 87.56 580 ASP B C 1
ATOM 12488 O O . ASP B 1 580 ? -5.453 17.391 -10.562 1 87.56 580 ASP B O 1
ATOM 12492 N N . PRO B 1 581 ? -4.652 15.273 -9.93 1 88.62 581 PRO B N 1
ATOM 12493 C CA . PRO B 1 581 ? -5.73 14.672 -10.719 1 88.62 581 PRO B CA 1
ATOM 12494 C C . PRO B 1 581 ? -7.117 14.984 -10.156 1 88.62 581 PRO B C 1
ATOM 12496 O O . PRO B 1 581 ? -7.273 15.148 -8.945 1 88.62 581 PRO B O 1
ATOM 12499 N N . LYS B 1 582 ? -8.047 15.023 -11.039 1 93 582 LYS B N 1
ATOM 12500 C CA . LYS B 1 582 ? -9.383 15.484 -10.648 1 93 582 LYS B CA 1
ATOM 12501 C C . LYS B 1 582 ? -10.336 14.312 -10.469 1 93 582 LYS B C 1
ATOM 12503 O O . LYS B 1 582 ? -10.07 13.203 -10.945 1 93 582 LYS B O 1
ATOM 12508 N N . THR B 1 583 ? -11.477 14.508 -9.773 1 96.69 583 THR B N 1
ATOM 12509 C CA . THR B 1 583 ? -12.57 13.57 -9.562 1 96.69 583 THR B CA 1
ATOM 12510 C C . THR B 1 583 ? -13.562 13.617 -10.719 1 96.69 583 THR B C 1
ATOM 12512 O O . THR B 1 583 ? -13.922 14.695 -11.188 1 96.69 583 THR B O 1
ATOM 12515 N N . GLU B 1 584 ? -13.961 12.43 -11.172 1 97.25 584 GLU B N 1
ATOM 12516 C CA . GLU B 1 584 ? -14.875 12.352 -12.305 1 97.25 584 GLU B CA 1
ATOM 12517 C C . GLU B 1 584 ? -16.281 11.977 -11.859 1 97.25 584 GLU B C 1
ATOM 12519 O O . GLU B 1 584 ? -16.453 11.242 -10.883 1 97.25 584 GLU B O 1
ATOM 12524 N N . LEU B 1 585 ? -17.266 12.516 -12.547 1 98.19 585 LEU B N 1
ATOM 12525 C CA . LEU B 1 585 ? -18.656 12.07 -12.406 1 98.19 585 LEU B CA 1
ATOM 12526 C C . LEU B 1 585 ? -19 11.016 -13.445 1 98.19 585 LEU B C 1
ATOM 12528 O O . LEU B 1 585 ? -18.922 11.273 -14.648 1 98.19 585 LEU B O 1
ATOM 12532 N N . GLU B 1 586 ? -19.344 9.844 -12.977 1 98.19 586 GLU B N 1
ATOM 12533 C CA . GLU B 1 586 ? -19.672 8.727 -13.859 1 98.19 586 GLU B CA 1
ATOM 12534 C C . GLU B 1 586 ? -21.125 8.297 -13.68 1 98.19 586 GLU B C 1
ATOM 12536 O O . GLU B 1 586 ? -21.734 8.555 -12.633 1 98.19 586 GLU B O 1
ATOM 12541 N N . ARG B 1 587 ? -21.688 7.773 -14.727 1 98.38 587 ARG B N 1
ATOM 12542 C CA . ARG B 1 587 ? -23.031 7.199 -14.727 1 98.38 587 ARG B CA 1
ATOM 12543 C C . ARG B 1 587 ? -23.031 5.793 -15.312 1 98.38 587 ARG B C 1
ATOM 12545 O O . ARG B 1 587 ? -22.344 5.531 -16.297 1 98.38 587 ARG B O 1
ATOM 12552 N N . TYR B 1 588 ? -23.656 4.883 -14.703 1 97.94 588 TYR B N 1
ATOM 12553 C CA . TYR B 1 588 ? -23.922 3.576 -15.297 1 97.94 588 TYR B CA 1
ATOM 12554 C C . TYR B 1 588 ? -25.359 3.465 -15.75 1 97.94 588 TYR B C 1
ATOM 12556 O O . TYR B 1 588 ? -26.281 3.58 -14.938 1 97.94 588 TYR B O 1
ATOM 12564 N N . ASP B 1 589 ? -25.594 3.281 -17.016 1 95.81 589 ASP B N 1
ATOM 12565 C CA . ASP B 1 589 ? -26.922 3.076 -17.594 1 95.81 589 ASP B CA 1
ATOM 12566 C C . ASP B 1 589 ? -27.359 1.623 -17.438 1 95.81 589 ASP B C 1
ATOM 12568 O O . ASP B 1 589 ? -26.781 0.723 -18.047 1 95.81 589 ASP B O 1
ATOM 12572 N N . LEU B 1 590 ? -28.359 1.357 -16.688 1 93.88 590 LEU B N 1
ATOM 12573 C CA . LEU B 1 590 ? -28.797 -0.005 -16.375 1 93.88 590 LEU B CA 1
ATOM 12574 C C . LEU B 1 590 ? -29.422 -0.658 -17.609 1 93.88 590 LEU B C 1
ATOM 12576 O O . LEU B 1 590 ? -29.328 -1.874 -17.781 1 93.88 590 LEU B O 1
ATOM 12580 N N . ALA B 1 591 ? -30.078 0.154 -18.375 1 88.88 591 ALA B N 1
ATOM 12581 C CA . ALA B 1 591 ? -30.75 -0.376 -19.562 1 88.88 591 ALA B CA 1
ATOM 12582 C C . ALA B 1 591 ? -29.734 -0.767 -20.641 1 88.88 591 ALA B C 1
ATOM 12584 O O . ALA B 1 591 ? -29.812 -1.861 -21.203 1 88.88 591 ALA B O 1
ATOM 12585 N N . GLN B 1 592 ? -28.75 0.088 -20.844 1 89.75 592 GLN B N 1
ATOM 12586 C CA . GLN B 1 592 ? -27.75 -0.151 -21.891 1 89.75 592 GLN B CA 1
ATOM 12587 C C . GLN B 1 592 ? -26.547 -0.904 -21.328 1 89.75 592 GLN B C 1
ATOM 12589 O O . GLN B 1 592 ? -25.719 -1.421 -22.094 1 89.75 592 GLN B O 1
ATOM 12594 N N . GLN B 1 593 ? -26.5 -0.969 -20.031 1 91.31 593 GLN B N 1
ATOM 12595 C CA . GLN B 1 593 ? -25.406 -1.624 -19.328 1 91.31 593 GLN B CA 1
ATOM 12596 C C . GLN B 1 593 ? -24.062 -1.061 -19.781 1 91.31 593 GLN B C 1
ATOM 12598 O O . GLN B 1 593 ? -23.172 -1.812 -20.188 1 91.31 593 GLN B O 1
ATOM 12603 N N . ARG B 1 594 ? -23.938 0.156 -19.656 1 93.81 594 ARG B N 1
ATOM 12604 C CA . ARG B 1 594 ? -22.703 0.819 -20.078 1 93.81 594 ARG B CA 1
ATOM 12605 C C . ARG B 1 594 ? -22.312 1.928 -19.109 1 93.81 594 ARG B C 1
ATOM 12607 O O . ARG B 1 594 ? -23.188 2.623 -18.578 1 93.81 594 ARG B O 1
ATOM 12614 N N . LEU B 1 595 ? -21.016 2.102 -18.953 1 96.38 595 LEU B N 1
ATOM 12615 C CA . LEU B 1 595 ? -20.438 3.168 -18.125 1 96.38 595 LEU B CA 1
ATOM 12616 C C . LEU B 1 595 ? -20.234 4.434 -18.953 1 96.38 595 LEU B C 1
ATOM 12618 O O . LEU B 1 595 ? -19.656 4.383 -20.047 1 96.38 595 LEU B O 1
ATOM 12622 N N . GLU B 1 596 ? -20.766 5.555 -18.484 1 96.75 596 GLU B N 1
ATOM 12623 C CA . GLU B 1 596 ? -20.625 6.848 -19.156 1 96.75 596 GLU B CA 1
ATOM 12624 C C . GLU B 1 596 ? -19.891 7.844 -18.266 1 96.75 596 GLU B C 1
ATOM 12626 O O . GLU B 1 596 ? -20.016 7.801 -17.031 1 96.75 596 GLU B O 1
ATOM 12631 N N . HIS B 1 597 ? -19.172 8.742 -18.875 1 96.25 597 HIS B N 1
ATOM 12632 C CA . HIS B 1 597 ? -18.469 9.812 -18.172 1 96.25 597 HIS B CA 1
ATOM 12633 C C . HIS B 1 597 ? -19.156 11.156 -18.391 1 96.25 597 HIS B C 1
ATOM 12635 O O . HIS B 1 597 ? -19.109 11.711 -19.5 1 96.25 597 HIS B O 1
ATOM 12641 N N . LEU B 1 598 ? -19.703 11.711 -17.344 1 96.38 598 LEU B N 1
ATOM 12642 C CA . LEU B 1 598 ? -20.547 12.891 -17.469 1 96.38 598 LEU B CA 1
ATOM 12643 C C . LEU B 1 598 ? -19.75 14.164 -17.266 1 96.38 598 LEU B C 1
ATOM 12645 O O . LEU B 1 598 ? -20.062 15.211 -17.844 1 96.38 598 LEU B O 1
ATOM 12649 N N . ALA B 1 599 ? -18.828 14.172 -16.359 1 95.19 599 ALA B N 1
ATOM 12650 C CA . ALA B 1 599 ? -18 15.336 -16.094 1 95.19 599 ALA B CA 1
ATOM 12651 C C . ALA B 1 599 ? -16.578 14.914 -15.68 1 95.19 599 ALA B C 1
ATOM 12653 O O . ALA B 1 599 ? -16.406 13.953 -14.93 1 95.19 599 ALA B O 1
ATOM 12654 N N . ALA B 1 600 ? -15.57 15.641 -16.172 1 93.31 600 ALA B N 1
ATOM 12655 C CA . ALA B 1 600 ? -14.172 15.32 -15.898 1 93.31 600 ALA B CA 1
ATOM 12656 C C . ALA B 1 600 ? -13.734 15.891 -14.547 1 93.31 600 ALA B C 1
ATOM 12658 O O . ALA B 1 600 ? -12.703 15.484 -14 1 93.31 600 ALA B O 1
ATOM 12659 N N . ASP B 1 601 ? -14.469 16.828 -14.047 1 93.75 601 ASP B N 1
ATOM 12660 C CA . ASP B 1 601 ? -14.195 17.469 -12.758 1 93.75 601 ASP B CA 1
ATOM 12661 C C . ASP B 1 601 ? -15.492 17.719 -11.984 1 93.75 601 ASP B C 1
ATOM 12663 O O . ASP B 1 601 ? -16.359 18.453 -12.445 1 93.75 601 ASP B O 1
ATOM 12667 N N . ALA B 1 602 ? -15.625 17.031 -10.914 1 96.5 602 ALA B N 1
ATOM 12668 C CA . ALA B 1 602 ? -16.812 17.141 -10.078 1 96.5 602 ALA B CA 1
ATOM 12669 C C . ALA B 1 602 ? -16.453 17.031 -8.594 1 96.5 602 ALA B C 1
ATOM 12671 O O . ALA B 1 602 ? -15.812 16.062 -8.172 1 96.5 602 ALA B O 1
ATOM 12672 N N . ASP B 1 603 ? -16.859 17.984 -7.828 1 94.56 603 ASP B N 1
ATOM 12673 C CA . ASP B 1 603 ? -16.594 17.953 -6.391 1 94.56 603 ASP B CA 1
ATOM 12674 C C . ASP B 1 603 ? -17.734 17.266 -5.648 1 94.56 603 ASP B C 1
ATOM 12676 O O . ASP B 1 603 ? -17.5 16.406 -4.801 1 94.56 603 ASP B O 1
ATOM 12680 N N . ARG B 1 604 ? -18.984 17.688 -5.938 1 95.44 604 ARG B N 1
ATOM 12681 C CA . ARG B 1 604 ? -20.203 17.141 -5.355 1 95.44 604 ARG B CA 1
ATOM 12682 C C . ARG B 1 604 ? -21.375 17.266 -6.32 1 95.44 604 ARG B C 1
ATOM 12684 O O . ARG B 1 604 ? -21.359 18.109 -7.219 1 95.44 604 ARG B O 1
ATOM 12691 N N . PHE B 1 605 ? -22.359 16.406 -6.09 1 97.44 605 PHE B N 1
ATOM 12692 C CA . PHE B 1 605 ? -23.562 16.562 -6.898 1 97.44 605 PHE B CA 1
ATOM 12693 C C . PHE B 1 605 ? -24.781 16 -6.176 1 97.44 605 PHE B C 1
ATOM 12695 O O . PHE B 1 605 ? -24.656 15.234 -5.219 1 97.44 605 PHE B O 1
ATOM 12702 N N . GLU B 1 606 ? -25.938 16.453 -6.531 1 97.75 606 GLU B N 1
ATOM 12703 C CA . GLU B 1 606 ? -27.234 15.938 -6.141 1 97.75 606 GLU B CA 1
ATOM 12704 C C . GLU B 1 606 ? -28.141 15.727 -7.355 1 97.75 606 GLU B C 1
ATOM 12706 O O . GLU B 1 606 ? -27.969 16.391 -8.375 1 97.75 606 GLU B O 1
ATOM 12711 N N . VAL B 1 607 ? -29.047 14.781 -7.18 1 97.88 607 VAL B N 1
ATOM 12712 C CA . VAL B 1 607 ? -29.953 14.477 -8.281 1 97.88 607 VAL B CA 1
ATOM 12713 C C . VAL B 1 607 ? -31.344 15.023 -7.977 1 97.88 607 VAL B C 1
ATOM 12715 O O . VAL B 1 607 ? -31.797 14.961 -6.832 1 97.88 607 VAL B O 1
ATOM 12718 N N . SER B 1 608 ? -32.031 15.57 -9.062 1 96.81 608 SER B N 1
ATOM 12719 C CA . SER B 1 608 ? -33.406 16.062 -8.883 1 96.81 608 SER B CA 1
ATOM 12720 C C . SER B 1 608 ? -34.344 14.93 -8.547 1 96.81 608 SER B C 1
ATOM 12722 O O . SER B 1 608 ? -34.062 13.758 -8.82 1 96.81 608 SER B O 1
ATOM 12724 N N . GLY B 1 609 ? -35.469 15.289 -7.934 1 93.19 609 GLY B N 1
ATOM 12725 C CA . GLY B 1 609 ? -36.406 14.281 -7.473 1 93.19 609 GLY B CA 1
ATOM 12726 C C . GLY B 1 609 ? -36.938 13.391 -8.594 1 93.19 609 GLY B C 1
ATOM 12727 O O . GLY B 1 609 ? -37.219 12.219 -8.367 1 93.19 609 GLY B O 1
ATOM 12728 N N . ASP B 1 610 ? -37.031 13.922 -9.812 1 93.31 610 ASP B N 1
ATOM 12729 C CA . ASP B 1 610 ? -37.531 13.141 -10.938 1 93.31 610 ASP B CA 1
ATOM 12730 C C . ASP B 1 610 ? -36.406 12.367 -11.625 1 93.31 610 ASP B C 1
ATOM 12732 O O . ASP B 1 610 ? -36.625 11.641 -12.586 1 93.31 610 ASP B O 1
ATOM 12736 N N . GLY B 1 611 ? -35.156 12.578 -11.203 1 96.12 611 GLY B N 1
ATOM 12737 C CA . GLY B 1 611 ? -34 11.82 -11.664 1 96.12 611 GLY B CA 1
ATOM 12738 C C . GLY B 1 611 ? -33.469 12.289 -13.016 1 96.12 611 GLY B C 1
ATOM 12739 O O . GLY B 1 611 ? -32.594 11.648 -13.602 1 96.12 611 GLY B O 1
ATOM 12740 N N . LYS B 1 612 ? -33.844 13.461 -13.508 1 96.38 612 LYS B N 1
ATOM 12741 C CA . LYS B 1 612 ? -33.531 13.852 -14.883 1 96.38 612 LYS B CA 1
ATOM 12742 C C . LYS B 1 612 ? -32.375 14.859 -14.914 1 96.38 612 LYS B C 1
ATOM 12744 O O . LYS B 1 612 ? -31.75 15.047 -15.953 1 96.38 612 LYS B O 1
ATOM 12749 N N . ARG B 1 613 ? -32.188 15.523 -13.805 1 96.31 613 ARG B N 1
ATOM 12750 C CA . ARG B 1 613 ? -31.188 16.562 -13.742 1 96.31 613 ARG B CA 1
ATOM 12751 C C . ARG B 1 613 ? -30.219 16.328 -12.578 1 96.31 613 ARG B C 1
ATOM 12753 O O . ARG B 1 613 ? -30.562 15.633 -11.617 1 96.31 613 ARG B O 1
ATOM 12760 N N . VAL B 1 614 ? -29.031 16.875 -12.727 1 97.06 614 VAL B N 1
ATOM 12761 C CA . VAL B 1 614 ? -28 16.828 -11.695 1 97.06 614 VAL B CA 1
ATOM 12762 C C . VAL B 1 614 ? -27.609 18.266 -11.312 1 97.06 614 VAL B C 1
ATOM 12764 O O . VAL B 1 614 ? -27.297 19.078 -12.18 1 97.06 614 VAL B O 1
ATOM 12767 N N . LEU B 1 615 ? -27.734 18.609 -10.047 1 97.12 615 LEU B N 1
ATOM 12768 C CA . LEU B 1 615 ? -27.109 19.797 -9.492 1 97.12 615 LEU B CA 1
ATOM 12769 C C . LEU B 1 615 ? -25.641 19.547 -9.172 1 97.12 615 LEU B C 1
ATOM 12771 O O . LEU B 1 615 ? -25.312 18.844 -8.219 1 97.12 615 LEU B O 1
ATOM 12775 N N . LEU B 1 616 ? -24.766 20.125 -9.953 1 96.06 616 LEU B N 1
ATOM 12776 C CA . LEU B 1 616 ? -23.344 19.797 -9.938 1 96.06 616 LEU B CA 1
ATOM 12777 C C . LEU B 1 616 ? -22.531 20.969 -9.406 1 96.06 616 LEU B C 1
ATOM 12779 O O . LEU B 1 616 ? -22.672 22.094 -9.875 1 96.06 616 LEU B O 1
ATOM 12783 N N . TRP B 1 617 ? -21.781 20.75 -8.398 1 94.56 617 TRP B N 1
ATOM 12784 C CA . TRP B 1 617 ? -20.766 21.703 -7.938 1 94.56 617 TRP B CA 1
ATOM 12785 C C . TRP B 1 617 ? -19.391 21.344 -8.5 1 94.56 617 TRP B C 1
ATOM 12787 O O . TRP B 1 617 ? -18.844 20.297 -8.172 1 94.56 617 TRP B O 1
ATOM 12797 N N . ALA B 1 618 ? -18.844 22.188 -9.359 1 92.06 618 ALA B N 1
ATOM 12798 C CA . ALA B 1 618 ? -17.562 21.984 -10.023 1 92.06 618 ALA B CA 1
ATOM 12799 C C . ALA B 1 618 ? -16.859 23.312 -10.297 1 92.06 618 ALA B C 1
ATOM 12801 O O . ALA B 1 618 ? -17.516 24.297 -10.68 1 92.06 618 ALA B O 1
ATOM 12802 N N . ASP B 1 619 ? -15.57 23.375 -9.977 1 88.31 619 ASP B N 1
ATOM 12803 C CA . ASP B 1 619 ? -14.734 24.547 -10.258 1 88.31 619 ASP B CA 1
ATOM 12804 C C . ASP B 1 619 ? -15.297 25.781 -9.578 1 88.31 619 ASP B C 1
ATOM 12806 O O . ASP B 1 619 ? -15.344 26.859 -10.18 1 88.31 619 ASP B O 1
ATOM 12810 N N . GLY B 1 620 ? -15.945 25.641 -8.453 1 87.31 620 GLY B N 1
ATOM 12811 C CA . GLY B 1 620 ? -16.438 26.766 -7.664 1 87.31 620 GLY B CA 1
ATOM 12812 C C . GLY B 1 620 ? -17.781 27.297 -8.148 1 87.31 620 GLY B C 1
ATOM 12813 O O . GLY B 1 620 ? -18.234 28.344 -7.703 1 87.31 620 GLY B O 1
ATOM 12814 N N . ARG B 1 621 ? -18.453 26.641 -9.102 1 89.94 621 ARG B N 1
ATOM 12815 C CA . ARG B 1 621 ? -19.75 27.062 -9.641 1 89.94 621 ARG B CA 1
ATOM 12816 C C . ARG B 1 621 ? -20.797 25.969 -9.445 1 89.94 621 ARG B C 1
ATOM 12818 O O . ARG B 1 621 ? -20.484 24.781 -9.492 1 89.94 621 ARG B O 1
ATOM 12825 N N . LEU B 1 622 ? -21.906 26.344 -9.164 1 94.31 622 LEU B N 1
ATOM 12826 C CA . LEU B 1 622 ? -23.078 25.453 -9.086 1 94.31 622 LEU B CA 1
ATOM 12827 C C . LEU B 1 622 ? -23.828 25.422 -10.414 1 94.31 622 LEU B C 1
ATOM 12829 O O . LEU B 1 622 ? -24.156 26.484 -10.961 1 94.31 622 LEU B O 1
ATOM 12833 N N . ARG B 1 623 ? -24.078 24.234 -11 1 94.62 623 ARG B N 1
ATOM 12834 C CA . ARG B 1 623 ? -24.734 24.094 -12.297 1 94.62 623 ARG B CA 1
ATOM 12835 C C . ARG B 1 623 ? -25.797 23 -12.25 1 94.62 623 ARG B C 1
ATOM 12837 O O . ARG B 1 623 ? -25.703 22.078 -11.445 1 94.62 623 ARG B O 1
ATOM 12844 N N . VAL B 1 624 ? -26.766 23.156 -13.078 1 96 624 VAL B N 1
ATOM 12845 C CA . VAL B 1 624 ? -27.75 22.109 -13.312 1 96 624 VAL B CA 1
ATOM 12846 C C . VAL B 1 624 ? -27.547 21.5 -14.695 1 96 624 VAL B C 1
ATOM 12848 O O . VAL B 1 624 ? -27.562 22.219 -15.703 1 96 624 VAL B O 1
ATOM 12851 N N . VAL B 1 625 ? -27.266 20.234 -14.766 1 96.12 625 VAL B N 1
ATOM 12852 C CA . VAL B 1 625 ? -26.953 19.547 -16.016 1 96.12 625 VAL B CA 1
ATOM 12853 C C . VAL B 1 625 ? -27.812 18.281 -16.125 1 96.12 625 VAL B C 1
ATOM 12855 O O . VAL B 1 625 ? -28.438 17.859 -15.156 1 96.12 625 VAL B O 1
ATOM 12858 N N . PRO B 1 626 ? -27.891 17.75 -17.344 1 95.44 626 PRO B N 1
ATOM 12859 C CA . PRO B 1 626 ? -28.656 16.5 -17.469 1 95.44 626 PRO B CA 1
ATOM 12860 C C . PRO B 1 626 ? -28 15.336 -16.719 1 95.44 626 PRO B C 1
ATOM 12862 O O . PRO B 1 626 ? -26.781 15.281 -16.594 1 95.44 626 PRO B O 1
ATOM 12865 N N . ALA B 1 627 ? -28.844 14.438 -16.312 1 96.69 627 ALA B N 1
ATOM 12866 C CA . ALA B 1 627 ? -28.359 13.297 -15.547 1 96.69 627 ALA B CA 1
ATOM 12867 C C . ALA B 1 627 ? -27.938 12.156 -16.453 1 96.69 627 ALA B C 1
ATOM 12869 O O . ALA B 1 627 ? -27.297 11.203 -16.016 1 96.69 627 ALA B O 1
ATOM 12870 N N . ASP B 1 628 ? -28.188 12.203 -17.734 1 94.44 628 ASP B N 1
ATOM 12871 C CA . ASP B 1 628 ? -28.031 11.016 -18.578 1 94.44 628 ASP B CA 1
ATOM 12872 C C . ASP B 1 628 ? -27.016 11.266 -19.688 1 94.44 628 ASP B C 1
ATOM 12874 O O . ASP B 1 628 ? -26.812 10.406 -20.562 1 94.44 628 ASP B O 1
ATOM 12878 N N . ARG B 1 629 ? -26.438 12.422 -19.719 1 93.06 629 ARG B N 1
ATOM 12879 C CA . ARG B 1 629 ? -25.453 12.703 -20.75 1 93.06 629 ARG B CA 1
ATOM 12880 C C . ARG B 1 629 ? -24.516 13.828 -20.312 1 93.06 629 ARG B C 1
ATOM 12882 O O . ARG B 1 629 ? -24.812 14.57 -19.375 1 93.06 629 ARG B O 1
ATOM 12889 N N . ARG B 1 630 ? -23.422 13.953 -21.016 1 91.88 630 ARG B N 1
ATOM 12890 C CA . ARG B 1 630 ? -22.469 15.023 -20.766 1 91.88 630 ARG B CA 1
ATOM 12891 C C . ARG B 1 630 ? -23.062 16.375 -21.156 1 91.88 630 ARG B C 1
ATOM 12893 O O . ARG B 1 630 ? -23.719 16.5 -22.188 1 91.88 630 ARG B O 1
ATOM 12900 N N . ALA B 1 631 ? -22.781 17.266 -20.188 1 89.38 631 ALA B N 1
ATOM 12901 C CA . ALA B 1 631 ? -23.266 18.609 -20.469 1 89.38 631 ALA B CA 1
ATOM 12902 C C . ALA B 1 631 ? -22.469 19.25 -21.609 1 89.38 631 ALA B C 1
ATOM 12904 O O . ALA B 1 631 ? -21.297 18.953 -21.797 1 89.38 631 ALA B O 1
ATOM 12905 N N . SER B 1 632 ? -23.156 20 -22.375 1 82.5 632 SER B N 1
ATOM 12906 C CA . SER B 1 632 ? -22.484 20.766 -23.422 1 82.5 632 SER B CA 1
ATOM 12907 C C . SER B 1 632 ? -21.531 21.781 -22.828 1 82.5 632 SER B C 1
ATOM 12909 O O . SER B 1 632 ? -21.719 22.25 -21.703 1 82.5 632 SER B O 1
ATOM 12911 N N . ASP B 1 633 ? -20.422 22.031 -23.516 1 74.31 633 ASP B N 1
ATOM 12912 C CA . ASP B 1 633 ? -19.438 23 -23.047 1 74.31 633 ASP B CA 1
ATOM 12913 C C . ASP B 1 633 ? -20.016 24.422 -23.078 1 74.31 633 ASP B C 1
ATOM 12915 O O . ASP B 1 633 ? -19.516 25.312 -22.391 1 74.31 633 ASP B O 1
ATOM 12919 N N . ASP B 1 634 ? -21 24.625 -23.938 1 69.69 634 ASP B N 1
ATOM 12920 C CA . ASP B 1 634 ? -21.562 25.969 -24.047 1 69.69 634 ASP B CA 1
ATOM 12921 C C . ASP B 1 634 ? -22.469 26.281 -22.844 1 69.69 634 ASP B C 1
ATOM 12923 O O . ASP B 1 634 ? -23.406 25.547 -22.562 1 69.69 634 ASP B O 1
ATOM 12927 N N . GLU B 1 635 ? -21.953 27.422 -22.219 1 63.91 635 GLU B N 1
ATOM 12928 C CA . GLU B 1 635 ? -22.672 27.953 -21.062 1 63.91 635 GLU B CA 1
ATOM 12929 C C . GLU B 1 635 ? -23.984 28.594 -21.484 1 63.91 635 GLU B C 1
ATOM 12931 O O . GLU B 1 635 ? -24.094 29.141 -22.578 1 63.91 635 GLU B O 1
ATOM 12936 N N . ASP B 1 636 ? -25.219 28.219 -21.094 1 61.31 636 ASP B N 1
ATOM 12937 C CA . ASP B 1 636 ? -26.484 28.938 -21.172 1 61.31 636 ASP B CA 1
ATOM 12938 C C . ASP B 1 636 ? -27.5 28.188 -22.031 1 61.31 636 ASP B C 1
ATOM 12940 O O . ASP B 1 636 ? -28.516 28.766 -22.453 1 61.31 636 ASP B O 1
ATOM 12944 N N . ARG B 1 637 ? -27.109 26.953 -22.359 1 65.25 637 ARG B N 1
ATOM 12945 C CA . ARG B 1 637 ? -28.125 26.156 -23.062 1 65.25 637 ARG B CA 1
ATOM 12946 C C . ARG B 1 637 ? -28.859 25.234 -22.109 1 65.25 637 ARG B C 1
ATOM 12948 O O . ARG B 1 637 ? -28.438 25.047 -20.953 1 65.25 637 ARG B O 1
ATOM 12955 N N . ASP B 1 638 ? -30.016 24.859 -22.312 1 77.25 638 ASP B N 1
ATOM 12956 C CA . ASP B 1 638 ? -30.906 24.016 -21.531 1 77.25 638 ASP B CA 1
ATOM 12957 C C . ASP B 1 638 ? -30.172 22.812 -20.938 1 77.25 638 ASP B C 1
ATOM 12959 O O . ASP B 1 638 ? -30.594 22.234 -19.938 1 77.25 638 ASP B O 1
ATOM 12963 N N . SER B 1 639 ? -28.953 22.688 -21.359 1 84.06 639 SER B N 1
ATOM 12964 C CA . SER B 1 639 ? -28.25 21.484 -20.922 1 84.06 639 SER B CA 1
ATOM 12965 C C . SER B 1 639 ? -27.125 21.828 -19.953 1 84.06 639 SER B C 1
ATOM 12967 O O . SER B 1 639 ? -26.453 20.938 -19.422 1 84.06 639 SER B O 1
ATOM 12969 N N . ASN B 1 640 ? -26.969 23.031 -19.656 1 91.62 640 ASN B N 1
ATOM 12970 C CA . ASN B 1 640 ? -25.938 23.5 -18.734 1 91.62 640 ASN B CA 1
ATOM 12971 C C . ASN B 1 640 ? -26.297 24.859 -18.141 1 91.62 640 ASN B C 1
ATOM 12973 O O . ASN B 1 640 ? -25.875 25.891 -18.656 1 91.62 640 ASN B O 1
ATOM 12977 N N . VAL B 1 641 ? -26.969 24.859 -17.016 1 91.88 641 VAL B N 1
ATOM 12978 C CA . VAL B 1 641 ? -27.484 26.078 -16.406 1 91.88 641 VAL B CA 1
ATOM 12979 C C . VAL B 1 641 ? -26.641 26.422 -15.172 1 91.88 641 VAL B C 1
ATOM 12981 O O . VAL B 1 641 ? -26.609 25.672 -14.203 1 91.88 641 VAL B O 1
ATOM 12984 N N . THR B 1 642 ? -26.047 27.547 -15.211 1 92.5 642 THR B N 1
ATOM 12985 C CA . THR B 1 642 ? -25.328 28.031 -14.039 1 92.5 642 THR B CA 1
ATOM 12986 C C . THR B 1 642 ? -26.297 28.672 -13.039 1 92.5 642 THR B C 1
ATOM 12988 O O . THR B 1 642 ? -27.094 29.531 -13.414 1 92.5 642 THR B O 1
ATOM 12991 N N . VAL B 1 643 ? -26.266 28.25 -11.82 1 94.31 643 VAL B N 1
ATOM 12992 C CA . VAL B 1 643 ? -27.062 28.844 -10.758 1 94.31 643 VAL B CA 1
ATOM 12993 C C . VAL B 1 643 ? -26.312 30.047 -10.172 1 94.31 643 VAL B C 1
ATOM 12995 O O . VAL B 1 643 ? -25.266 29.891 -9.547 1 94.31 643 VAL B O 1
ATOM 12998 N N . ASP B 1 644 ? -26.828 31.188 -10.336 1 93 644 ASP B N 1
ATOM 12999 C CA . ASP B 1 644 ? -26.188 32.406 -9.875 1 93 644 ASP B CA 1
ATOM 13000 C C . ASP B 1 644 ? -26.406 32.625 -8.383 1 93 644 ASP B C 1
ATOM 13002 O O . ASP B 1 644 ? -27.406 33.219 -7.977 1 93 644 ASP B O 1
ATOM 13006 N N . LEU B 1 645 ? -25.531 32.375 -7.582 1 93.62 645 LEU B N 1
ATOM 13007 C CA . LEU B 1 645 ? -25.656 32.469 -6.129 1 93.62 645 LEU B CA 1
ATOM 13008 C C . LEU B 1 645 ? -25.5 33.906 -5.664 1 93.62 645 LEU B C 1
ATOM 13010 O O . LEU B 1 645 ? -25.781 34.219 -4.512 1 93.62 645 LEU B O 1
ATOM 13014 N N . THR B 1 646 ? -25.078 34.844 -6.527 1 90.69 646 THR B N 1
ATOM 13015 C CA . THR B 1 646 ? -24.938 36.25 -6.148 1 90.69 646 THR B CA 1
ATOM 13016 C C . THR B 1 646 ? -26.297 36.875 -5.852 1 90.69 646 THR B C 1
ATOM 13018 O O . THR B 1 646 ? -26.375 37.938 -5.246 1 90.69 646 THR B O 1
ATOM 13021 N N . ARG B 1 647 ? -27.344 36.156 -6.285 1 93.06 647 ARG B N 1
ATOM 13022 C CA . ARG B 1 647 ? -28.703 36.625 -6 1 93.06 647 ARG B CA 1
ATOM 13023 C C . ARG B 1 647 ? -29.016 36.531 -4.512 1 93.06 647 ARG B C 1
ATOM 13025 O O . ARG B 1 647 ? -29.969 37.125 -4.023 1 93.06 647 ARG B O 1
ATOM 13032 N N . VAL B 1 648 ? -28.281 35.656 -3.9 1 94.12 648 VAL B N 1
ATOM 13033 C CA . VAL B 1 648 ? -28.469 35.531 -2.459 1 94.12 648 VAL B CA 1
ATOM 13034 C C . VAL B 1 648 ? -27.859 36.719 -1.743 1 94.12 648 VAL B C 1
ATOM 13036 O O . VAL B 1 648 ? -26.656 37 -1.885 1 94.12 648 VAL B O 1
ATOM 13039 N N . ARG B 1 649 ? -28.672 37.438 -1.05 1 91.06 649 ARG B N 1
ATOM 13040 C CA . ARG B 1 649 ? -28.219 38.594 -0.265 1 91.06 649 ARG B CA 1
ATOM 13041 C C . ARG B 1 649 ? -28.281 38.281 1.228 1 91.06 649 ARG B C 1
ATOM 13043 O O . ARG B 1 649 ? -29.328 37.906 1.759 1 91.06 649 ARG B O 1
ATOM 13050 N N . GLN B 1 650 ? -27.219 38.344 1.766 1 92.25 650 GLN B N 1
ATOM 13051 C CA . GLN B 1 650 ? -27.094 38.062 3.193 1 92.25 650 GLN B CA 1
ATOM 13052 C C . GLN B 1 650 ? -26.125 39.062 3.857 1 92.25 650 GLN B C 1
ATOM 13054 O O . GLN B 1 650 ? -25.031 39.281 3.355 1 92.25 650 GLN B O 1
ATOM 13059 N N . THR B 1 651 ? -26.656 39.688 4.879 1 94.25 651 THR B N 1
ATOM 13060 C CA . THR B 1 651 ? -25.828 40.562 5.703 1 94.25 651 THR B CA 1
ATOM 13061 C C . THR B 1 651 ? -25.359 39.844 6.965 1 94.25 651 THR B C 1
ATOM 13063 O O . THR B 1 651 ? -26.188 39.312 7.707 1 94.25 651 THR B O 1
ATOM 13066 N N . VAL B 1 652 ? -24.141 39.844 7.176 1 96.31 652 VAL B N 1
ATOM 13067 C CA . VAL B 1 652 ? -23.562 39.188 8.359 1 96.31 652 VAL B CA 1
ATOM 13068 C C . VAL B 1 652 ? -23.359 40.25 9.461 1 96.31 652 VAL B C 1
ATOM 13070 O O . VAL B 1 652 ? -22.781 41.312 9.219 1 96.31 652 VAL B O 1
ATOM 13073 N N . ASP B 1 653 ? -23.922 40.031 10.539 1 96.88 653 ASP B N 1
ATOM 13074 C CA . ASP B 1 653 ? -23.625 40.75 11.766 1 96.88 653 ASP B CA 1
ATOM 13075 C C . ASP B 1 653 ? -22.594 40.031 12.609 1 96.88 653 ASP B C 1
ATOM 13077 O O . ASP B 1 653 ? -22.922 39.094 13.328 1 96.88 653 ASP B O 1
ATOM 13081 N N . PRO B 1 654 ? -21.375 40.531 12.609 1 96.56 654 PRO B N 1
ATOM 13082 C CA . PRO B 1 654 ? -20.297 39.781 13.258 1 96.56 654 PRO B CA 1
ATOM 13083 C C . PRO B 1 654 ? -20.562 39.531 14.734 1 96.56 654 PRO B C 1
ATOM 13085 O O . PRO B 1 654 ? -20.312 38.406 15.227 1 96.56 654 PRO B O 1
ATOM 13088 N N . ALA B 1 655 ? -21.062 40.469 15.484 1 96.75 655 ALA B N 1
ATOM 13089 C CA . ALA B 1 655 ? -21.312 40.281 16.906 1 96.75 655 ALA B CA 1
ATOM 13090 C C . ALA B 1 655 ? -22.312 39.156 17.156 1 96.75 655 ALA B C 1
ATOM 13092 O O . ALA B 1 655 ? -22.125 38.344 18.062 1 96.75 655 ALA B O 1
ATOM 13093 N N . ALA B 1 656 ? -23.391 39.188 16.391 1 97.38 656 ALA B N 1
ATOM 13094 C CA . ALA B 1 656 ? -24.406 38.156 16.516 1 97.38 656 ALA B CA 1
ATOM 13095 C C . ALA B 1 656 ? -23.828 36.781 16.125 1 97.38 656 ALA B C 1
ATOM 13097 O O . ALA B 1 656 ? -24.109 35.781 16.766 1 97.38 656 ALA B O 1
ATOM 13098 N N . GLU B 1 657 ? -23.109 36.812 15.023 1 97.75 657 GLU B N 1
ATOM 13099 C CA . GLU B 1 657 ? -22.5 35.562 14.547 1 97.75 657 GLU B CA 1
ATOM 13100 C C . GLU B 1 657 ? -21.531 35 15.586 1 97.75 657 GLU B C 1
ATOM 13102 O O . GLU B 1 657 ? -21.516 33.781 15.82 1 97.75 657 GLU B O 1
ATOM 13107 N N . TRP B 1 658 ? -20.719 35.844 16.219 1 98.38 658 TRP B N 1
ATOM 13108 C CA . TRP B 1 658 ? -19.75 35.406 17.219 1 98.38 658 TRP B CA 1
ATOM 13109 C C . TRP B 1 658 ? -20.438 34.844 18.438 1 98.38 658 TRP B C 1
ATOM 13111 O O . TRP B 1 658 ? -19.953 33.875 19.047 1 98.38 658 TRP B O 1
ATOM 13121 N N . ARG B 1 659 ? -21.531 35.406 18.828 1 97.94 659 ARG B N 1
ATOM 13122 C CA . ARG B 1 659 ? -22.312 34.844 19.922 1 97.94 659 ARG B CA 1
ATOM 13123 C C . ARG B 1 659 ? -22.812 33.438 19.594 1 97.94 659 ARG B C 1
ATOM 13125 O O . ARG B 1 659 ? -22.75 32.531 20.438 1 97.94 659 ARG B O 1
ATOM 13132 N N . GLN B 1 660 ? -23.328 33.312 18.406 1 98.19 660 GLN B N 1
ATOM 13133 C CA . GLN B 1 660 ? -23.75 32 17.953 1 98.19 660 GLN B CA 1
ATOM 13134 C C . GLN B 1 660 ? -22.594 31 17.953 1 98.19 660 GLN B C 1
ATOM 13136 O O . GLN B 1 660 ? -22.734 29.859 18.406 1 98.19 660 GLN B O 1
ATOM 13141 N N . MET B 1 661 ? -21.453 31.422 17.406 1 98.62 661 MET B N 1
ATOM 13142 C CA . MET B 1 661 ? -20.266 30.562 17.344 1 98.62 661 MET B CA 1
ATOM 13143 C C . MET B 1 661 ? -19.812 30.141 18.734 1 98.62 661 MET B C 1
ATOM 13145 O O . MET B 1 661 ? -19.438 28.984 18.953 1 98.62 661 MET B O 1
ATOM 13149 N N . PHE B 1 662 ? -19.875 31.094 19.719 1 98.38 662 PHE B N 1
ATOM 13150 C CA . PHE B 1 662 ? -19.516 30.828 21.109 1 98.38 662 PHE B CA 1
ATOM 13151 C C . PHE B 1 662 ? -20.438 29.781 21.719 1 98.38 662 PHE B C 1
ATOM 13153 O O . PHE B 1 662 ? -19.969 28.812 22.328 1 98.38 662 PHE B O 1
ATOM 13160 N N . ASP B 1 663 ? -21.672 29.906 21.5 1 98.38 663 ASP B N 1
ATOM 13161 C CA . ASP B 1 663 ? -22.656 28.984 22.031 1 98.38 663 ASP B CA 1
ATOM 13162 C C . ASP B 1 663 ? -22.516 27.594 21.406 1 98.38 663 ASP B C 1
ATOM 13164 O O . ASP B 1 663 ? -22.609 26.578 22.094 1 98.38 663 ASP B O 1
ATOM 13168 N N . GLU B 1 664 ? -22.344 27.594 20.125 1 98.25 664 GLU B N 1
ATOM 13169 C CA . GLU B 1 664 ? -22.172 26.328 19.422 1 98.25 664 GLU B CA 1
ATOM 13170 C C . GLU B 1 664 ? -20.922 25.609 19.891 1 98.25 664 GLU B C 1
ATOM 13172 O O . GLU B 1 664 ? -20.922 24.375 20.031 1 98.25 664 GLU B O 1
ATOM 13177 N N . THR B 1 665 ? -19.797 26.312 20.047 1 98.56 665 THR B N 1
ATOM 13178 C CA . THR B 1 665 ? -18.562 25.734 20.562 1 98.56 665 THR B CA 1
ATOM 13179 C C . THR B 1 665 ? -18.812 25.047 21.906 1 98.56 665 THR B C 1
ATOM 13181 O O . THR B 1 665 ? -18.344 23.938 22.141 1 98.56 665 THR B O 1
ATOM 13184 N N . GLY B 1 666 ? -19.562 25.766 22.766 1 98.38 666 GLY B N 1
ATOM 13185 C CA . GLY B 1 666 ? -19.906 25.188 24.047 1 98.38 666 GLY B CA 1
ATOM 13186 C C . GLY B 1 666 ? -20.688 23.891 23.953 1 98.38 666 GLY B C 1
ATOM 13187 O O . GLY B 1 666 ? -20.375 22.922 24.656 1 98.38 666 GLY B O 1
ATOM 13188 N N . ARG B 1 667 ? -21.656 23.812 23.078 1 97.75 667 ARG B N 1
ATOM 13189 C CA . ARG B 1 667 ? -22.484 22.625 22.922 1 97.75 667 ARG B CA 1
ATOM 13190 C C . ARG B 1 667 ? -21.688 21.469 22.344 1 97.75 667 ARG B C 1
ATOM 13192 O O . ARG B 1 667 ? -21.797 2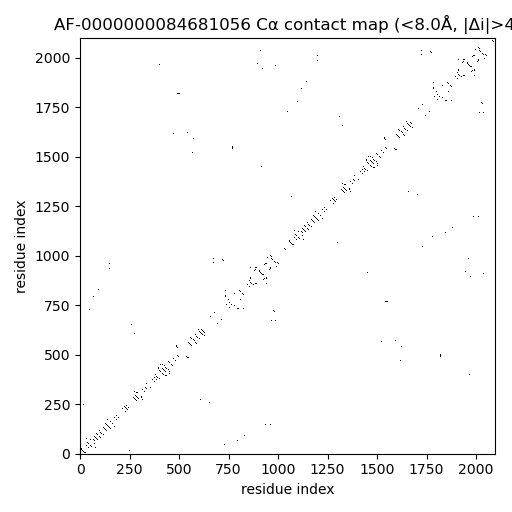0.328 22.812 1 97.75 667 ARG B O 1
ATOM 13199 N N . ILE B 1 668 ? -20.906 21.766 21.328 1 97.75 668 ILE B N 1
ATOM 13200 C CA . ILE B 1 668 ? -20.125 20.719 20.656 1 97.75 668 ILE B CA 1
ATOM 13201 C C . ILE B 1 668 ? -19.125 20.125 21.641 1 97.75 668 ILE B C 1
ATOM 13203 O O . ILE B 1 668 ? -18.922 18.906 21.672 1 97.75 668 ILE B O 1
ATOM 13207 N N . MET B 1 669 ? -18.484 20.969 22.453 1 98.38 669 MET B N 1
ATOM 13208 C CA . MET B 1 669 ? -17.547 20.469 23.469 1 98.38 669 MET B CA 1
ATOM 13209 C C . MET B 1 669 ? -18.266 19.609 24.484 1 98.38 669 MET B C 1
ATOM 13211 O O . MET B 1 669 ? -17.812 18.516 24.812 1 98.38 669 MET B O 1
ATOM 13215 N N . ARG B 1 670 ? -19.406 20.062 25 1 97.44 670 ARG B N 1
ATOM 13216 C CA . ARG B 1 670 ? -20.203 19.312 25.953 1 97.44 670 ARG B CA 1
ATOM 13217 C C . ARG B 1 670 ? -20.547 17.922 25.438 1 97.44 670 ARG B C 1
ATOM 13219 O O . ARG B 1 670 ? -20.453 16.938 26.172 1 97.44 670 ARG B O 1
ATOM 13226 N N . ASP B 1 671 ? -20.859 17.859 24.219 1 96.38 671 ASP B N 1
ATOM 13227 C CA . ASP B 1 671 ? -21.422 16.641 23.641 1 96.38 671 ASP B CA 1
ATOM 13228 C C . ASP B 1 671 ? -20.312 15.68 23.203 1 96.38 671 ASP B C 1
ATOM 13230 O O . ASP B 1 671 ? -20.578 14.5 22.938 1 96.38 671 ASP B O 1
ATOM 13234 N N . ASN B 1 672 ? -19.047 16.109 23.125 1 96.81 672 ASN B N 1
ATOM 13235 C CA . ASN B 1 672 ? -18.031 15.258 22.516 1 96.81 672 ASN B CA 1
ATOM 13236 C C . ASN B 1 672 ? -16.828 15.07 23.422 1 96.81 672 ASN B C 1
ATOM 13238 O O . ASN B 1 672 ? -16.016 14.172 23.219 1 96.81 672 ASN B O 1
ATOM 13242 N N . PHE B 1 673 ? -16.672 15.906 24.484 1 97.38 673 PHE B N 1
ATOM 13243 C CA . PHE B 1 673 ? -15.531 15.805 25.391 1 97.38 673 PHE B CA 1
ATOM 13244 C C . PHE B 1 673 ? -15.398 14.383 25.938 1 97.38 673 PHE B C 1
ATOM 13246 O O . PHE B 1 673 ? -16.406 13.734 26.234 1 97.38 673 PHE B O 1
ATOM 13253 N N . TRP B 1 674 ? -14.227 13.875 26.109 1 96.12 674 TRP B N 1
ATOM 13254 C CA . TRP B 1 674 ? -13.945 12.461 26.359 1 96.12 674 TRP B CA 1
ATOM 13255 C C . TRP B 1 674 ? -14.617 12 27.656 1 96.12 674 TRP B C 1
ATOM 13257 O O . TRP B 1 674 ? -14.922 10.812 27.812 1 96.12 674 TRP B O 1
ATOM 13267 N N . ARG B 1 675 ? -14.906 12.984 28.516 1 94.69 675 ARG B N 1
ATOM 13268 C CA . ARG B 1 675 ? -15.617 12.688 29.75 1 94.69 675 ARG B CA 1
ATOM 13269 C C . ARG B 1 675 ? -16.984 13.367 29.766 1 94.69 675 ARG B C 1
ATOM 13271 O O . ARG B 1 675 ? -17.078 14.594 29.688 1 94.69 675 ARG B O 1
ATOM 13278 N N . PRO B 1 676 ? -17.984 12.586 29.953 1 92.5 676 PRO B N 1
ATOM 13279 C CA . PRO B 1 676 ? -19.312 13.195 29.953 1 92.5 676 PRO B CA 1
ATOM 13280 C C . PRO B 1 676 ? -19.531 14.125 31.156 1 92.5 676 PRO B C 1
ATOM 13282 O O . PRO B 1 676 ? -20.375 15.016 31.094 1 92.5 676 PRO B O 1
ATOM 13285 N N . ASP B 1 677 ? -18.766 13.93 32.219 1 93.31 677 ASP B N 1
ATOM 13286 C CA . ASP B 1 677 ? -18.891 14.781 33.375 1 93.31 677 ASP B CA 1
ATOM 13287 C C . ASP B 1 677 ? -18.031 16.031 33.25 1 93.31 677 ASP B C 1
ATOM 13289 O O . ASP B 1 677 ? -17.844 16.781 34.219 1 93.31 677 ASP B O 1
ATOM 13293 N N . MET B 1 678 ? -17.438 16.25 32.031 1 96.38 678 MET B N 1
ATOM 13294 C CA . MET B 1 678 ? -16.594 17.391 31.719 1 96.38 678 MET B CA 1
ATOM 13295 C C . MET B 1 678 ? -15.453 17.516 32.719 1 96.38 678 MET B C 1
ATOM 13297 O O . MET B 1 678 ? -15.078 18.625 33.094 1 96.38 678 MET B O 1
ATOM 13301 N N . ALA B 1 679 ? -15.008 16.422 33.188 1 93.25 679 ALA B N 1
ATOM 13302 C CA . ALA B 1 679 ? -13.891 16.328 34.125 1 93.25 679 ALA B CA 1
ATOM 13303 C C . ALA B 1 679 ? -14.18 17.109 35.406 1 93.25 679 ALA B C 1
ATOM 13305 O O . ALA B 1 679 ? -13.273 17.688 36 1 93.25 679 ALA B O 1
ATOM 13306 N N . GLY B 1 680 ? -15.391 17.234 35.719 1 93.56 680 GLY B N 1
ATOM 13307 C CA . GLY B 1 680 ? -15.789 17.891 36.969 1 93.56 680 GLY B CA 1
ATOM 13308 C C . GLY B 1 680 ? -15.953 19.391 36.812 1 93.56 680 GLY B C 1
ATOM 13309 O O . GLY B 1 680 ? -16.328 20.078 37.75 1 93.56 680 GLY B O 1
ATOM 13310 N N . VAL B 1 681 ? -15.727 19.984 35.688 1 96.06 681 VAL B N 1
ATOM 13311 C CA . VAL B 1 681 ? -15.836 21.406 35.438 1 96.06 681 VAL B CA 1
ATOM 13312 C C . VAL B 1 681 ? -17.297 21.781 35.219 1 96.06 681 VAL B C 1
ATOM 13314 O O . VAL B 1 681 ? -18.016 21.125 34.469 1 96.06 681 VAL B O 1
ATOM 13317 N N . ASP B 1 682 ? -17.812 22.812 35.969 1 96.75 682 ASP B N 1
ATOM 13318 C CA . ASP B 1 682 ? -19.125 23.375 35.656 1 96.75 682 ASP B CA 1
ATOM 13319 C C . ASP B 1 682 ? -19.094 24.109 34.312 1 96.75 682 ASP B C 1
ATOM 13321 O O . ASP B 1 682 ? -18.969 25.344 34.281 1 96.75 682 ASP B O 1
ATOM 13325 N N . TRP B 1 683 ? -19.328 23.344 33.312 1 97.56 683 TRP B N 1
ATOM 13326 C CA . TRP B 1 683 ? -19.125 23.828 31.938 1 97.56 683 TRP B CA 1
ATOM 13327 C C . TRP B 1 683 ? -20.078 24.984 31.641 1 97.56 683 TRP B C 1
ATOM 13329 O O . TRP B 1 683 ? -19.688 25.984 31.047 1 97.56 683 TRP B O 1
ATOM 13339 N N . ASP B 1 684 ? -21.344 24.953 32.031 1 97.25 684 ASP B N 1
ATOM 13340 C CA . ASP B 1 684 ? -22.281 26.062 31.859 1 97.25 684 ASP B CA 1
ATOM 13341 C C . ASP B 1 684 ? -21.797 27.297 32.594 1 97.25 684 ASP B C 1
ATOM 13343 O O . ASP B 1 684 ? -21.922 28.422 32.094 1 97.25 684 ASP B O 1
ATOM 13347 N N . GLY B 1 685 ? -21.344 27.078 33.781 1 97.88 685 GLY B N 1
ATOM 13348 C CA . GLY B 1 685 ? -20.797 28.172 34.562 1 97.88 685 GLY B CA 1
ATOM 13349 C C . GLY B 1 685 ? -19.609 28.844 33.875 1 97.88 685 GLY B C 1
ATOM 13350 O O . GLY B 1 685 ? -19.484 30.078 33.938 1 97.88 685 GLY B O 1
ATOM 13351 N N . VAL B 1 686 ? -18.75 28.062 33.312 1 97.62 686 VAL B N 1
ATOM 13352 C CA . VAL B 1 686 ? -17.609 28.594 32.594 1 97.62 686 VAL B CA 1
ATOM 13353 C C . VAL B 1 686 ? -18.094 29.469 31.438 1 97.62 686 VAL B C 1
ATOM 13355 O O . VAL B 1 686 ? -17.625 30.594 31.25 1 97.62 686 VAL B O 1
ATOM 13358 N N . LEU B 1 687 ? -19.062 28.953 30.641 1 98.25 687 LEU B N 1
ATOM 13359 C CA . LEU B 1 687 ? -19.578 29.719 29.5 1 98.25 687 LEU B CA 1
ATOM 13360 C C . LEU B 1 687 ? -20.172 31.047 29.969 1 98.25 687 LEU B C 1
ATOM 13362 O O . LEU B 1 687 ? -19.953 32.094 29.359 1 98.25 687 LEU B O 1
ATOM 13366 N N . ASP B 1 688 ? -20.906 31.016 31.062 1 97.88 688 ASP B N 1
ATOM 13367 C CA . ASP B 1 688 ? -21.531 32.219 31.594 1 97.88 688 ASP B CA 1
ATOM 13368 C C . ASP B 1 688 ? -20.484 33.25 32.031 1 97.88 688 ASP B C 1
ATOM 13370 O O . ASP B 1 688 ? -20.656 34.438 31.844 1 97.88 688 ASP B O 1
ATOM 13374 N N . ARG B 1 689 ? -19.469 32.75 32.625 1 97.12 689 ARG B N 1
ATOM 13375 C CA . ARG B 1 689 ? -18.391 33.625 33.094 1 97.12 689 ARG B CA 1
ATOM 13376 C C . ARG B 1 689 ? -17.75 34.375 31.953 1 97.12 689 ARG B C 1
ATOM 13378 O O . ARG B 1 689 ? -17.328 35.531 32.125 1 97.12 689 ARG B O 1
ATOM 13385 N N . TYR B 1 690 ? -17.625 33.844 30.75 1 98.06 690 TYR B N 1
ATOM 13386 C CA . TYR B 1 690 ? -16.891 34.438 29.641 1 98.06 690 TYR B CA 1
ATOM 13387 C C . TYR B 1 690 ? -17.812 35.25 28.75 1 98.06 690 TYR B C 1
ATOM 13389 O O . TYR B 1 690 ? -17.359 36 27.891 1 98.06 690 TYR B O 1
ATOM 13397 N N . ARG B 1 691 ? -19.141 35.219 28.891 1 97.5 691 ARG B N 1
ATOM 13398 C CA . ARG B 1 691 ? -20.109 35.906 28.031 1 97.5 691 ARG B CA 1
ATOM 13399 C C . ARG B 1 691 ? -19.891 37.406 28.062 1 97.5 691 ARG B C 1
ATOM 13401 O O . ARG B 1 691 ? -19.984 38.062 27.016 1 97.5 691 ARG B O 1
ATOM 13408 N N . PRO B 1 692 ? -19.594 37.969 29.25 1 97 692 PRO B N 1
ATOM 13409 C CA . PRO B 1 692 ? -19.328 39.406 29.234 1 97 692 PRO B CA 1
ATOM 13410 C C . PRO B 1 692 ? -18.078 39.781 28.438 1 97 692 PRO B C 1
ATOM 13412 O O . PRO B 1 692 ? -18.016 40.844 27.844 1 97 692 PRO B O 1
ATOM 13415 N N . VAL B 1 693 ? -17.047 38.938 28.516 1 97.62 693 VAL B N 1
ATOM 13416 C CA . VAL B 1 693 ? -15.836 39.188 27.734 1 97.62 693 VAL B CA 1
ATOM 13417 C C . VAL B 1 693 ? -16.156 39.094 26.25 1 97.62 693 VAL B C 1
ATOM 13419 O O . VAL B 1 693 ? -15.68 39.938 25.453 1 97.62 693 VAL B O 1
ATOM 13422 N N . LEU B 1 694 ? -17.016 38.125 25.828 1 97.88 694 LEU B N 1
ATOM 13423 C CA . LEU B 1 694 ? -17.469 37.969 24.453 1 97.88 694 LEU B CA 1
ATOM 13424 C C . LEU B 1 694 ? -18.094 39.25 23.938 1 97.88 694 LEU B C 1
ATOM 13426 O O . LEU B 1 694 ? -17.844 39.656 22.797 1 97.88 694 LEU B O 1
ATOM 13430 N N . ALA B 1 695 ? -18.844 39.906 24.766 1 96 695 ALA B N 1
ATOM 13431 C CA . ALA B 1 695 ? -19.594 41.125 24.375 1 96 695 ALA B CA 1
ATOM 13432 C C . ALA B 1 695 ? -18.641 42.281 24.094 1 96 695 ALA B C 1
ATOM 13434 O O . ALA B 1 695 ? -19.016 43.25 23.406 1 96 695 ALA B O 1
ATOM 13435 N N . ARG B 1 696 ? -17.406 42.156 24.531 1 93.69 696 ARG B N 1
ATOM 13436 C CA . ARG B 1 696 ? -16.453 43.25 24.391 1 93.69 696 ARG B CA 1
ATOM 13437 C C . ARG B 1 696 ? -15.531 43.031 23.203 1 93.69 696 ARG B C 1
ATOM 13439 O O . ARG B 1 696 ? -14.766 43.906 22.828 1 93.69 696 ARG B O 1
ATOM 13446 N N . LEU B 1 697 ? -15.594 41.906 22.578 1 95.81 697 LEU B N 1
ATOM 13447 C CA . LEU B 1 697 ? -14.688 41.594 21.469 1 95.81 697 LEU B CA 1
ATOM 13448 C C . LEU B 1 697 ? -14.875 42.594 20.328 1 95.81 697 LEU B C 1
ATOM 13450 O O . LEU B 1 697 ? -15.984 43.062 20.094 1 95.81 697 LEU B O 1
ATOM 13454 N N . ALA B 1 698 ? -13.75 42.812 19.625 1 94.12 698 ALA B N 1
ATOM 13455 C CA . ALA B 1 698 ? -13.812 43.781 18.547 1 94.12 698 ALA B CA 1
ATOM 13456 C C . ALA B 1 698 ? -13.305 43.188 17.234 1 94.12 698 ALA B C 1
ATOM 13458 O O . ALA B 1 698 ? -13.516 43.719 16.156 1 94.12 698 ALA B O 1
ATOM 13459 N N . THR B 1 699 ? -12.609 42.094 17.266 1 94.62 699 THR B N 1
ATOM 13460 C CA . THR B 1 699 ? -12.047 41.469 16.078 1 94.62 699 THR B CA 1
ATOM 13461 C C . THR B 1 699 ? -12.25 39.969 16.109 1 94.62 699 THR B C 1
ATOM 13463 O O . THR B 1 699 ? -12.516 39.375 17.156 1 94.62 699 THR B O 1
ATOM 13466 N N . HIS B 1 700 ? -12.188 39.312 14.922 1 95.06 700 HIS B N 1
ATOM 13467 C CA . HIS B 1 700 ? -12.242 37.844 14.828 1 95.06 700 HIS B CA 1
ATOM 13468 C C . HIS B 1 700 ? -11.094 37.219 15.602 1 95.06 700 HIS B C 1
ATOM 13470 O O . HIS B 1 700 ? -11.266 36.156 16.203 1 95.06 700 HIS B O 1
ATOM 13476 N N . ASP B 1 701 ? -9.914 37.812 15.531 1 95.19 701 ASP B N 1
ATOM 13477 C CA . ASP B 1 701 ? -8.758 37.312 16.266 1 95.19 701 ASP B CA 1
ATOM 13478 C C . ASP B 1 701 ? -9.047 37.25 17.766 1 95.19 701 ASP B C 1
ATOM 13480 O O . ASP B 1 701 ? -8.602 36.344 18.453 1 95.19 701 ASP B O 1
ATOM 13484 N N . ASP B 1 702 ? -9.766 38.281 18.281 1 96 702 ASP B N 1
ATOM 13485 C CA . ASP B 1 702 ? -10.203 38.281 19.688 1 96 702 ASP B CA 1
ATOM 13486 C C . ASP B 1 702 ? -11.062 37.031 19.969 1 96 702 ASP B C 1
ATOM 13488 O O . ASP B 1 702 ? -10.922 36.406 21.031 1 96 702 ASP B O 1
ATOM 13492 N N . LEU B 1 703 ? -11.961 36.75 19.047 1 97.38 703 LEU B N 1
ATOM 13493 C CA . LEU B 1 703 ? -12.852 35.594 19.219 1 97.38 703 LEU B CA 1
ATOM 13494 C C . LEU B 1 703 ? -12.062 34.312 19.312 1 97.38 703 LEU B C 1
ATOM 13496 O O . LEU B 1 703 ? -12.328 33.469 20.172 1 97.38 703 LEU B O 1
ATOM 13500 N N . VAL B 1 704 ? -11.156 34.156 18.375 1 96.81 704 VAL B N 1
ATOM 13501 C CA . VAL B 1 704 ? -10.344 32.938 18.359 1 96.81 704 VAL B CA 1
ATOM 13502 C C . VAL B 1 704 ? -9.609 32.781 19.688 1 96.81 704 VAL B C 1
ATOM 13504 O O . VAL B 1 704 ? -9.586 31.688 20.266 1 96.81 704 VAL B O 1
ATOM 13507 N N . ASP B 1 705 ? -9.016 33.844 20.156 1 96.75 705 ASP B N 1
ATOM 13508 C CA . ASP B 1 705 ? -8.32 33.812 21.438 1 96.75 705 ASP B CA 1
ATOM 13509 C C . ASP B 1 705 ? -9.266 33.438 22.562 1 96.75 705 ASP B C 1
ATOM 13511 O O . ASP B 1 705 ? -8.914 32.625 23.422 1 96.75 705 ASP B O 1
ATOM 13515 N N . LEU B 1 706 ? -10.445 34.031 22.578 1 98.06 706 LEU B N 1
ATOM 13516 C CA . LEU B 1 706 ? -11.422 33.75 23.625 1 98.06 706 LEU B CA 1
ATOM 13517 C C . LEU B 1 706 ? -11.82 32.281 23.609 1 98.06 706 LEU B C 1
ATOM 13519 O O . LEU B 1 706 ? -11.93 31.641 24.656 1 98.06 706 LEU B O 1
ATOM 13523 N N . LEU B 1 707 ? -12.086 31.719 22.406 1 98.44 707 LEU B N 1
ATOM 13524 C CA . LEU B 1 707 ? -12.477 30.312 22.297 1 98.44 707 LEU B CA 1
ATOM 13525 C C . LEU B 1 707 ? -11.367 29.406 22.812 1 98.44 707 LEU B C 1
ATOM 13527 O O . LEU B 1 707 ? -11.641 28.391 23.453 1 98.44 707 LEU B O 1
ATOM 13531 N N . TRP B 1 708 ? -10.125 29.766 22.516 1 97.75 708 TRP B N 1
ATOM 13532 C CA . TRP B 1 708 ? -9 29.031 23.078 1 97.75 708 TRP B CA 1
ATOM 13533 C C . TRP B 1 708 ? -9.031 29.031 24.594 1 97.75 708 TRP B C 1
ATOM 13535 O O . TRP B 1 708 ? -8.875 28 25.234 1 97.75 708 TRP B O 1
ATOM 13545 N N . GLU B 1 709 ? -9.203 30.203 25.172 1 97.56 709 GLU B N 1
ATOM 13546 C CA . GLU B 1 709 ? -9.203 30.344 26.625 1 97.56 709 GLU B CA 1
ATOM 13547 C C . GLU B 1 709 ? -10.344 29.547 27.25 1 97.56 709 GLU B C 1
ATOM 13549 O O . GLU B 1 709 ? -10.156 28.906 28.297 1 97.56 709 GLU B O 1
ATOM 13554 N N . VAL B 1 710 ? -11.516 29.625 26.625 1 97.88 710 VAL B N 1
ATOM 13555 C CA . VAL B 1 710 ? -12.68 28.922 27.141 1 97.88 710 VAL B CA 1
ATOM 13556 C C . VAL B 1 710 ? -12.438 27.406 27.109 1 97.88 710 VAL B C 1
ATOM 13558 O O . VAL B 1 710 ? -12.641 26.719 28.109 1 97.88 710 VAL B O 1
ATOM 13561 N N . GLN B 1 711 ? -12 26.938 26 1 97.75 711 GLN B N 1
ATOM 13562 C CA . GLN B 1 711 ? -11.742 25.5 25.875 1 97.75 711 GLN B CA 1
ATOM 13563 C C . GLN B 1 711 ? -10.641 25.062 26.828 1 97.75 711 GLN B C 1
ATOM 13565 O O . GLN B 1 711 ? -10.648 23.922 27.312 1 97.75 711 GLN B O 1
ATOM 13570 N N . GLY B 1 712 ? -9.703 25.953 27.078 1 97.12 712 GLY B N 1
ATOM 13571 C CA . GLY B 1 712 ? -8.586 25.656 27.969 1 97.12 712 GLY B CA 1
ATOM 13572 C C . GLY B 1 712 ? -9.016 25.391 29.391 1 97.12 712 GLY B C 1
ATOM 13573 O O . GLY B 1 712 ? -8.258 24.781 30.172 1 97.12 712 GLY B O 1
ATOM 13574 N N . GLU B 1 713 ? -10.242 25.812 29.797 1 97.06 713 GLU B N 1
ATOM 13575 C CA . GLU B 1 713 ? -10.758 25.609 31.141 1 97.06 713 GLU B CA 1
ATOM 13576 C C . GLU B 1 713 ? -10.859 24.125 31.484 1 97.06 713 GLU B C 1
ATOM 13578 O O . GLU B 1 713 ? -10.828 23.734 32.656 1 97.06 713 GLU B O 1
ATOM 13583 N N . LEU B 1 714 ? -10.898 23.266 30.453 1 97 714 LEU B N 1
ATOM 13584 C CA . LEU B 1 714 ? -11.07 21.844 30.672 1 97 714 LEU B CA 1
ATOM 13585 C C . LEU B 1 714 ? -9.734 21.172 30.969 1 97 714 LEU B C 1
ATOM 13587 O O . LEU B 1 714 ? -9.695 20.031 31.438 1 97 714 LEU B O 1
ATOM 13591 N N . GLY B 1 715 ? -8.594 21.844 30.703 1 96 715 GLY B N 1
ATOM 13592 C CA . GLY B 1 715 ? -7.277 21.344 31.062 1 96 715 GLY B CA 1
ATOM 13593 C C . GLY B 1 715 ? -6.906 20.078 30.328 1 96 715 GLY B C 1
ATOM 13594 O O . GLY B 1 715 ? -6.281 19.188 30.891 1 96 715 GLY B O 1
ATOM 13595 N N . THR B 1 716 ? -7.395 19.938 29.125 1 96.5 716 THR B N 1
ATOM 13596 C CA . THR B 1 716 ? -7.141 18.75 28.312 1 96.5 716 THR B CA 1
ATOM 13597 C C . THR B 1 716 ? -6.465 19.141 27 1 96.5 716 THR B C 1
ATOM 13599 O O . THR B 1 716 ? -6.711 20.219 26.453 1 96.5 716 THR B O 1
ATOM 13602 N N . SER B 1 717 ? -5.57 18.281 26.562 1 96.44 717 SER B N 1
ATOM 13603 C CA . SER B 1 717 ? -4.844 18.531 25.328 1 96.44 717 SER B CA 1
ATOM 13604 C C . SER B 1 717 ? -5.793 18.562 24.125 1 96.44 717 SER B C 1
ATOM 13606 O O . SER B 1 717 ? -6.938 18.125 24.219 1 96.44 717 SER B O 1
ATOM 13608 N N . HIS B 1 718 ? -5.379 19.125 22.953 1 97.12 718 HIS B N 1
ATOM 13609 C CA . HIS B 1 718 ? -5.965 19.031 21.625 1 97.12 718 HIS B CA 1
ATOM 13610 C C . HIS B 1 718 ? -7.301 19.766 21.562 1 97.12 718 HIS B C 1
ATOM 13612 O O . HIS B 1 718 ? -8.203 19.359 20.812 1 97.12 718 HIS B O 1
ATOM 13618 N N . ALA B 1 719 ? -7.531 20.609 22.422 1 97.69 719 ALA B N 1
ATOM 13619 C CA . ALA B 1 719 ? -8.656 21.531 22.266 1 97.69 719 ALA B CA 1
ATOM 13620 C C . ALA B 1 719 ? -8.25 22.766 21.469 1 97.69 719 ALA B C 1
ATOM 13622 O O . ALA B 1 719 ? -7.934 23.812 22.047 1 97.69 719 ALA B O 1
ATOM 13623 N N . TYR B 1 720 ? -8.336 22.672 20.156 1 97.44 720 TYR B N 1
ATOM 13624 C CA . TYR B 1 720 ? -7.773 23.672 19.266 1 97.44 720 TYR B CA 1
ATOM 13625 C C . TYR B 1 720 ? -8.875 24.531 18.656 1 97.44 720 TYR B C 1
ATOM 13627 O O . TYR B 1 720 ? -10.047 24.141 18.656 1 97.44 720 TYR B O 1
ATOM 13635 N N . VAL B 1 721 ? -8.539 25.688 18.234 1 97.75 721 VAL B N 1
ATOM 13636 C CA . VAL B 1 721 ? -9.312 26.594 17.406 1 97.75 721 VAL B CA 1
ATOM 13637 C C . VAL B 1 721 ? -8.469 27.078 16.219 1 97.75 721 VAL B C 1
ATOM 13639 O O . VAL B 1 721 ? -7.395 27.656 16.422 1 97.75 721 VAL B O 1
ATOM 13642 N N . THR B 1 722 ? -8.836 26.797 15.039 1 96.81 722 THR B N 1
ATOM 13643 C CA . THR B 1 722 ? -8.086 27.188 13.852 1 96.81 722 THR B CA 1
ATOM 13644 C C . THR B 1 722 ? -8.992 27.953 12.883 1 96.81 722 THR B C 1
ATOM 13646 O O . THR B 1 722 ? -9.867 27.359 12.25 1 96.81 722 THR B O 1
ATOM 13649 N N . PRO B 1 723 ? -8.773 29.234 12.828 1 95.06 723 PRO B N 1
ATOM 13650 C CA . PRO B 1 723 ? -9.594 30 11.898 1 95.06 723 PRO B CA 1
ATOM 13651 C C . PRO B 1 723 ? -9.391 29.578 10.445 1 95.06 723 PRO B C 1
ATOM 13653 O O . PRO B 1 723 ? -8.375 28.969 10.109 1 95.06 723 PRO B O 1
ATOM 13656 N N . ARG B 1 724 ? -10.398 29.797 9.648 1 90.44 724 ARG B N 1
ATOM 13657 C CA . ARG B 1 724 ? -10.273 29.547 8.219 1 90.44 724 ARG B CA 1
ATOM 13658 C C . ARG B 1 724 ? -9.359 30.578 7.562 1 90.44 724 ARG B C 1
ATOM 13660 O O . ARG B 1 724 ? -9.5 31.781 7.797 1 90.44 724 ARG B O 1
ATOM 13667 N N . GLY B 1 725 ? -8.562 30.078 6.836 1 77.69 725 GLY B N 1
ATOM 13668 C CA . GLY B 1 725 ? -7.703 30.984 6.082 1 77.69 725 GLY B CA 1
ATOM 13669 C C . GLY B 1 725 ? -6.625 31.625 6.93 1 77.69 725 GLY B C 1
ATOM 13670 O O . GLY B 1 725 ? -6.496 31.328 8.117 1 77.69 725 GLY B O 1
ATOM 13671 N N . GLY B 1 726 ? -5.578 32.219 6.535 1 66.12 726 GLY B N 1
ATOM 13672 C CA . GLY B 1 726 ? -4.48 32.875 7.227 1 66.12 726 GLY B CA 1
ATOM 13673 C C . GLY B 1 726 ? -4.422 34.375 6.957 1 66.12 726 GLY B C 1
ATOM 13674 O O . GLY B 1 726 ? -5.254 34.906 6.223 1 66.12 726 GLY B O 1
ATOM 13675 N N . HIS B 1 727 ? -3.852 34.969 8.086 1 63.25 727 HIS B N 1
ATOM 13676 C CA . HIS B 1 727 ? -3.609 36.406 7.941 1 63.25 727 HIS B CA 1
ATOM 13677 C C . HIS B 1 727 ? -2.404 36.688 7.051 1 63.25 727 HIS B C 1
ATOM 13679 O O . HIS B 1 727 ? -1.468 35.875 7.004 1 63.25 727 HIS B O 1
ATOM 13685 N N . GLY B 1 7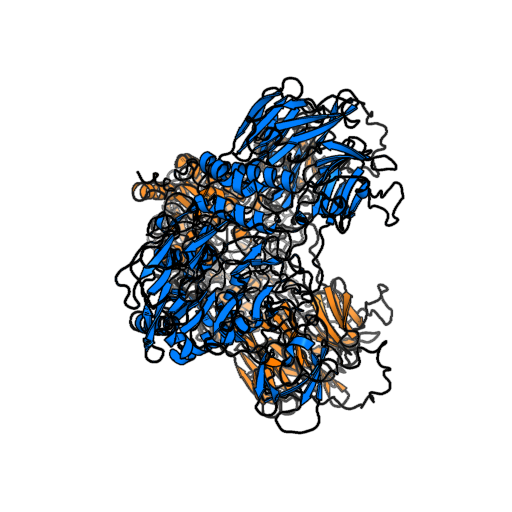28 ? -2.518 37.375 5.984 1 61.09 728 GLY B N 1
ATOM 13686 C CA . GLY B 1 728 ? -1.37 37.906 5.262 1 61.09 728 GLY B CA 1
ATOM 13687 C C . GLY B 1 728 ? -1.342 37.5 3.803 1 61.09 728 GLY B C 1
ATOM 13688 O O . GLY B 1 728 ? -0.908 36.375 3.475 1 61.09 728 GLY B O 1
ATOM 13689 N N . ARG B 1 729 ? -2.064 37.938 3.172 1 64.44 729 ARG B N 1
ATOM 13690 C CA . ARG B 1 729 ? -2.092 37.781 1.723 1 64.44 729 ARG B CA 1
ATOM 13691 C C . ARG B 1 729 ? -0.951 38.531 1.061 1 64.44 729 ARG B C 1
ATOM 13693 O O . ARG B 1 729 ? -1.006 38.812 -0.135 1 64.44 729 ARG B O 1
ATOM 13700 N N . GLY B 1 730 ? 0.146 38.656 1.888 1 79.25 730 GLY B N 1
ATOM 13701 C CA . GLY B 1 730 ? 1.211 39.406 1.271 1 79.25 730 GLY B CA 1
ATOM 13702 C C . GLY B 1 730 ? 2.199 38.562 0.499 1 79.25 730 GLY B C 1
ATOM 13703 O O . GLY B 1 730 ? 2.057 37.344 0.436 1 79.25 730 GLY B O 1
ATOM 13704 N N . PRO B 1 731 ? 3.061 39.281 -0.175 1 86.44 731 PRO B N 1
ATOM 13705 C CA . PRO B 1 731 ? 4.082 38.562 -0.943 1 86.44 731 PRO B CA 1
ATOM 13706 C C . PRO B 1 731 ? 4.977 37.688 -0.066 1 86.44 731 PRO B C 1
ATOM 13708 O O . PRO B 1 731 ? 5.367 38.125 1.027 1 86.44 731 PRO B O 1
ATOM 13711 N N . ARG B 1 732 ? 5.215 36.531 -0.509 1 90.12 732 ARG B N 1
ATOM 13712 C CA . ARG B 1 732 ? 6.047 35.594 0.258 1 90.12 732 ARG B CA 1
ATOM 13713 C C . ARG B 1 732 ? 7.523 35.969 0.116 1 90.12 732 ARG B C 1
ATOM 13715 O O . ARG B 1 732 ? 7.98 36.312 -0.97 1 90.12 732 ARG B O 1
ATOM 13722 N N . GLN B 1 733 ? 8.211 35.844 1.204 1 94.25 733 GLN B N 1
ATOM 13723 C CA . GLN B 1 733 ? 9.648 36.062 1.225 1 94.25 733 GLN B CA 1
ATOM 13724 C C . GLN B 1 733 ? 10.398 34.969 0.483 1 94.25 733 GLN B C 1
ATOM 13726 O O . GLN B 1 733 ? 10.219 33.781 0.784 1 94.25 733 GLN B O 1
ATOM 13731 N N . GLY B 1 734 ? 11.172 35.312 -0.609 1 96.38 734 GLY B N 1
ATOM 13732 C CA . GLY B 1 734 ? 12.023 34.344 -1.279 1 96.38 734 GLY B CA 1
ATOM 13733 C C . GLY B 1 734 ? 13.273 34 -0.492 1 96.38 734 GLY B C 1
ATOM 13734 O O . GLY B 1 734 ? 13.953 34.906 0.023 1 96.38 734 GLY B O 1
ATOM 13735 N N . LEU B 1 735 ? 13.539 32.688 -0.318 1 97.12 735 LEU B N 1
ATOM 13736 C CA . LEU B 1 735 ? 14.719 32.219 0.399 1 97.12 735 LEU B CA 1
ATOM 13737 C C . LEU B 1 735 ? 15.648 31.453 -0.536 1 97.12 735 LEU B C 1
ATOM 13739 O O . LEU B 1 735 ? 15.188 30.75 -1.442 1 97.12 735 LEU B O 1
ATOM 13743 N N . LEU B 1 736 ? 16.938 31.531 -0.344 1 97.31 736 LEU B N 1
ATOM 13744 C CA . LEU B 1 736 ? 17.906 31.047 -1.329 1 97.31 736 LEU B CA 1
ATOM 13745 C C . LEU B 1 736 ? 18.5 29.719 -0.902 1 97.31 736 LEU B C 1
ATOM 13747 O O . LEU B 1 736 ? 19.328 29.141 -1.617 1 97.31 736 LEU B O 1
ATOM 13751 N N . GLY B 1 737 ? 18.031 29.156 0.226 1 95.88 737 GLY B N 1
ATOM 13752 C CA . GLY B 1 737 ? 18.578 27.891 0.699 1 95.88 737 GLY B CA 1
ATOM 13753 C C . GLY B 1 737 ? 20.062 27.969 1.034 1 95.88 737 GLY B C 1
ATOM 13754 O O . GLY B 1 737 ? 20.812 27.047 0.725 1 95.88 737 GLY B O 1
ATOM 13755 N N . ALA B 1 738 ? 20.5 29.062 1.593 1 96.5 738 ALA B N 1
ATOM 13756 C CA . ALA B 1 738 ? 21.906 29.312 1.893 1 96.5 738 ALA B CA 1
ATOM 13757 C C . ALA B 1 738 ? 22.047 30.156 3.148 1 96.5 738 ALA B C 1
ATOM 13759 O O . ALA B 1 738 ? 21.109 30.828 3.57 1 96.5 738 ALA B O 1
ATOM 13760 N N . ASP B 1 739 ? 23.172 30.062 3.779 1 96.62 739 ASP B N 1
ATOM 13761 C CA . ASP B 1 739 ? 23.578 31 4.816 1 96.62 739 ASP B CA 1
ATOM 13762 C C . ASP B 1 739 ? 24.375 32.156 4.227 1 96.62 739 ASP B C 1
ATOM 13764 O O . ASP B 1 739 ? 25.359 31.953 3.529 1 96.62 739 ASP B O 1
ATOM 13768 N N . ILE B 1 740 ? 23.844 33.312 4.406 1 96.56 740 ILE B N 1
ATOM 13769 C CA . ILE B 1 740 ? 24.453 34.531 3.85 1 96.56 740 ILE B CA 1
ATOM 13770 C C . ILE B 1 740 ? 24.797 35.5 4.977 1 96.56 740 ILE B C 1
ATOM 13772 O O . ILE B 1 740 ? 24 35.688 5.906 1 96.56 740 ILE B O 1
ATOM 13776 N N . SER B 1 741 ? 25.969 36.125 4.91 1 96.19 741 SER B N 1
ATOM 13777 C CA . SER B 1 741 ? 26.391 37.062 5.945 1 96.19 741 SER B CA 1
ATOM 13778 C C . SER B 1 741 ? 27.031 38.312 5.34 1 96.19 741 SER B C 1
ATOM 13780 O O . SER B 1 741 ? 27.5 38.281 4.195 1 96.19 741 SER B O 1
ATOM 13782 N N . ARG B 1 742 ? 26.953 39.344 6.121 1 96.5 742 ARG B N 1
ATOM 13783 C CA . ARG B 1 742 ? 27.625 40.562 5.742 1 96.5 742 ARG B CA 1
ATOM 13784 C C . ARG B 1 742 ? 29.094 40.531 6.164 1 96.5 742 ARG B C 1
ATOM 13786 O O . ARG B 1 742 ? 29.406 40.188 7.305 1 96.5 742 ARG B O 1
ATOM 13793 N N . HIS B 1 743 ? 29.859 40.938 5.246 1 93.69 743 HIS B N 1
ATOM 13794 C CA . HIS B 1 743 ? 31.297 41 5.543 1 93.69 743 HIS B CA 1
ATOM 13795 C C . HIS B 1 743 ? 31.734 42.438 5.805 1 93.69 743 HIS B C 1
ATOM 13797 O O . HIS B 1 743 ? 30.953 43.375 5.621 1 93.69 743 HIS B O 1
ATOM 13803 N N . GLU B 1 744 ? 32.938 42.625 6.219 1 90.81 744 GLU B N 1
ATOM 13804 C CA . GLU B 1 744 ? 33.469 43.906 6.664 1 90.81 744 GLU B CA 1
ATOM 13805 C C . GLU B 1 744 ? 33.438 44.938 5.539 1 90.81 744 GLU B C 1
ATOM 13807 O O . GLU B 1 744 ? 33.219 46.156 5.789 1 90.81 744 GLU B O 1
ATOM 13812 N N . ASP B 1 745 ? 33.531 44.5 4.359 1 90.25 745 ASP B N 1
ATOM 13813 C CA . ASP B 1 745 ? 33.562 45.438 3.225 1 90.25 745 ASP B CA 1
ATOM 13814 C C . ASP B 1 745 ? 32.156 45.812 2.805 1 90.25 745 ASP B C 1
ATOM 13816 O O . ASP B 1 745 ? 31.969 46.531 1.813 1 90.25 745 ASP B O 1
ATOM 13820 N N . GLY B 1 746 ? 31.172 45.25 3.549 1 91.44 746 GLY B N 1
ATOM 13821 C CA . GLY B 1 746 ? 29.781 45.562 3.24 1 91.44 746 GLY B CA 1
ATOM 13822 C C . GLY B 1 746 ? 29.156 44.562 2.27 1 91.44 746 GLY B C 1
ATOM 13823 O O . GLY B 1 746 ? 27.938 44.594 2.053 1 91.44 746 GLY B O 1
ATOM 13824 N N . GLY B 1 747 ? 30.047 43.75 1.771 1 94.44 747 GLY B N 1
ATOM 13825 C CA . GLY B 1 747 ? 29.531 42.75 0.841 1 94.44 747 GLY B CA 1
ATOM 13826 C C . GLY B 1 747 ? 28.812 41.594 1.53 1 94.44 747 GLY B C 1
ATOM 13827 O O . GLY B 1 747 ? 29.219 41.156 2.611 1 94.44 747 GLY B O 1
ATOM 13828 N N . TRP B 1 748 ? 27.734 41.188 0.99 1 97.31 748 TRP B N 1
ATOM 13829 C CA . TRP B 1 748 ? 27 40.031 1.478 1 97.31 748 TRP B CA 1
ATOM 13830 C C . TRP B 1 748 ? 27.422 38.75 0.75 1 97.31 748 TRP B C 1
ATOM 13832 O O . TRP B 1 748 ? 27.188 38.625 -0.452 1 97.31 748 TRP B O 1
ATOM 13842 N N . ARG B 1 749 ? 28 37.812 1.479 1 97.38 749 ARG B N 1
ATOM 13843 C CA . ARG B 1 749 ? 28.609 36.656 0.883 1 97.38 749 ARG B CA 1
ATOM 13844 C C . ARG B 1 749 ? 27.891 35.375 1.343 1 97.38 749 ARG B C 1
ATOM 13846 O O . ARG B 1 749 ? 27.297 35.344 2.424 1 97.38 749 ARG B O 1
ATOM 13853 N N . VAL B 1 750 ? 27.984 34.375 0.42 1 97 750 VAL B N 1
ATOM 13854 C CA . VAL B 1 750 ? 27.438 33.031 0.718 1 97 750 VAL B CA 1
ATOM 13855 C C . VAL B 1 750 ? 28.422 32.25 1.601 1 97 750 VAL B C 1
ATOM 13857 O O . VAL B 1 750 ? 29.562 32.031 1.207 1 97 750 VAL B O 1
ATOM 13860 N N . ASP B 1 751 ? 27.953 31.891 2.797 1 96.56 751 ASP B N 1
ATOM 13861 C CA . ASP B 1 751 ? 28.766 31.109 3.713 1 96.56 751 ASP B CA 1
ATOM 13862 C C . ASP B 1 751 ? 28.625 29.609 3.432 1 96.56 751 ASP B C 1
ATOM 13864 O O . ASP B 1 751 ? 29.609 28.859 3.521 1 96.56 751 ASP B O 1
ATOM 13868 N N . ARG B 1 752 ? 27.469 29.234 3.133 1 95.81 752 ARG B N 1
ATOM 13869 C CA . ARG B 1 752 ? 27.141 27.828 2.904 1 95.81 752 ARG B CA 1
ATOM 13870 C C . ARG B 1 752 ? 25.953 27.688 1.963 1 95.81 752 ARG B C 1
ATOM 13872 O O . ARG B 1 752 ? 24.984 28.438 2.066 1 95.81 752 ARG B O 1
ATOM 13879 N N . VAL B 1 753 ? 26.062 26.828 1.015 1 95.19 753 VAL B N 1
ATOM 13880 C CA . VAL B 1 753 ? 24.922 26.422 0.186 1 95.19 753 VAL B CA 1
ATOM 13881 C C . VAL B 1 753 ? 24.375 25.094 0.684 1 95.19 753 VAL B C 1
ATOM 13883 O O . VAL B 1 753 ? 25.094 24.094 0.771 1 95.19 753 VAL B O 1
ATOM 13886 N N . LEU B 1 754 ? 23.125 25.094 1.071 1 95 754 LEU B N 1
ATOM 13887 C CA . LEU B 1 754 ? 22.516 23.859 1.562 1 95 754 LEU B CA 1
ATOM 13888 C C . LEU B 1 754 ? 22.359 22.844 0.432 1 95 754 LEU B C 1
ATOM 13890 O O . LEU B 1 754 ? 22 23.219 -0.691 1 95 754 LEU B O 1
ATOM 13894 N N . PRO B 1 755 ? 22.688 21.594 0.734 1 92.12 755 PRO B N 1
ATOM 13895 C CA . PRO B 1 755 ? 22.578 20.578 -0.316 1 92.12 755 PRO B CA 1
ATOM 13896 C C . PRO B 1 755 ? 21.125 20.219 -0.644 1 92.12 755 PRO B C 1
ATOM 13898 O O . PRO B 1 755 ? 20.281 20.172 0.252 1 92.12 755 PRO B O 1
ATOM 13901 N N . THR B 1 756 ? 20.875 19.922 -1.873 1 92.69 756 THR B N 1
ATOM 13902 C CA . THR B 1 756 ? 19.578 19.438 -2.322 1 92.69 756 THR B CA 1
ATOM 13903 C C . THR B 1 756 ? 19.328 18.016 -1.816 1 92.69 756 THR B C 1
ATOM 13905 O O . THR B 1 756 ? 20.25 17.203 -1.738 1 92.69 756 THR B O 1
ATOM 13908 N N . GLU B 1 757 ? 18.062 17.734 -1.435 1 94.38 757 GLU B N 1
ATOM 13909 C CA . GLU B 1 757 ? 17.594 16.359 -1.271 1 94.38 757 GLU B CA 1
ATOM 13910 C C . GLU B 1 757 ? 16.75 15.914 -2.461 1 94.38 757 GLU B C 1
ATOM 13912 O O . GLU B 1 757 ? 15.562 16.25 -2.543 1 94.38 757 GLU B O 1
ATOM 13917 N N . THR B 1 758 ? 17.297 15.07 -3.295 1 92.81 758 THR B N 1
ATOM 13918 C CA . THR B 1 758 ? 16.703 14.773 -4.594 1 92.81 758 THR B CA 1
ATOM 13919 C C . THR B 1 758 ? 15.445 13.93 -4.434 1 92.81 758 THR B C 1
ATOM 13921 O O . THR B 1 758 ? 14.641 13.82 -5.359 1 92.81 758 THR B O 1
ATOM 13924 N N . SER B 1 759 ? 15.234 13.312 -3.312 1 94.94 759 SER B N 1
ATOM 13925 C CA . SER B 1 759 ? 14.062 12.469 -3.09 1 94.94 759 SER B CA 1
ATOM 13926 C C . SER B 1 759 ? 12.898 13.273 -2.521 1 94.94 759 SER B C 1
ATOM 13928 O O . SER B 1 759 ? 11.812 12.734 -2.312 1 94.94 759 SER B O 1
ATOM 13930 N N . ASP B 1 760 ? 13.039 14.539 -2.195 1 95.31 760 ASP B N 1
ATOM 13931 C CA . ASP B 1 760 ? 12.016 15.43 -1.664 1 95.31 760 ASP B CA 1
ATOM 13932 C C . ASP B 1 760 ? 11.836 16.656 -2.559 1 95.31 760 ASP B C 1
ATOM 13934 O O . ASP B 1 760 ? 12.664 17.562 -2.547 1 95.31 760 ASP B O 1
ATOM 13938 N N . PRO B 1 761 ? 10.727 16.734 -3.26 1 93.25 761 PRO B N 1
ATOM 13939 C CA . PRO B 1 761 ? 10.523 17.844 -4.195 1 93.25 761 PRO B CA 1
ATOM 13940 C C . PRO B 1 761 ? 10.508 19.203 -3.502 1 93.25 761 PRO B C 1
ATOM 13942 O O . PRO B 1 761 ? 10.734 20.234 -4.145 1 93.25 761 PRO B O 1
ATOM 13945 N N . ASP B 1 762 ? 10.344 19.203 -2.225 1 93.5 762 ASP B N 1
ATOM 13946 C CA . ASP B 1 762 ? 10.266 20.469 -1.498 1 93.5 762 ASP B CA 1
ATOM 13947 C C . ASP B 1 762 ? 11.633 20.859 -0.938 1 93.5 762 ASP B C 1
ATOM 13949 O O . ASP B 1 762 ? 11.789 21.938 -0.362 1 93.5 762 ASP B O 1
ATOM 13953 N N . ALA B 1 763 ? 12.656 20.078 -1.165 1 95.38 763 ALA B N 1
ATOM 13954 C CA . ALA B 1 763 ? 13.984 20.344 -0.625 1 95.38 763 ALA B CA 1
ATOM 13955 C C . ALA B 1 763 ? 14.992 20.594 -1.744 1 95.38 763 ALA B C 1
ATOM 13957 O O . ALA B 1 763 ? 16.109 20.062 -1.721 1 95.38 763 ALA B O 1
ATOM 13958 N N . ARG B 1 764 ? 14.656 21.375 -2.697 1 91.38 764 ARG B N 1
ATOM 13959 C CA . ARG B 1 764 ? 15.57 21.781 -3.758 1 91.38 764 ARG B CA 1
ATOM 13960 C C . ARG B 1 764 ? 16.406 22.984 -3.322 1 91.38 764 ARG B C 1
ATOM 13962 O O . ARG B 1 764 ? 15.891 23.891 -2.66 1 91.38 764 ARG B O 1
ATOM 13969 N N . SER B 1 765 ? 17.609 22.953 -3.615 1 93.38 765 SER B N 1
ATOM 13970 C CA . SER B 1 765 ? 18.5 24.062 -3.307 1 93.38 765 SER B CA 1
ATOM 13971 C C . SER B 1 765 ? 18.641 25 -4.504 1 93.38 765 SER B C 1
ATOM 13973 O O . SER B 1 765 ? 19.25 24.641 -5.512 1 93.38 765 SER B O 1
ATOM 13975 N N . PRO B 1 766 ? 18.188 26.219 -4.426 1 93.56 766 PRO B N 1
ATOM 13976 C CA . PRO B 1 766 ? 18.25 27.141 -5.566 1 93.56 766 PRO B CA 1
ATOM 13977 C C . PRO B 1 766 ? 19.672 27.391 -6.047 1 93.56 766 PRO B C 1
ATOM 13979 O O . PRO B 1 766 ? 19.938 27.375 -7.254 1 93.56 766 PRO B O 1
ATOM 13982 N N . LEU B 1 767 ? 20.641 27.516 -5.152 1 93.25 767 LEU B N 1
ATOM 13983 C CA . LEU B 1 767 ? 21.984 27.922 -5.527 1 93.25 767 LEU B CA 1
ATOM 13984 C C . LEU B 1 767 ? 22.828 26.719 -5.938 1 93.25 767 LEU B C 1
ATOM 13986 O O . LEU B 1 767 ? 23.891 26.859 -6.527 1 93.25 767 LEU B O 1
ATOM 13990 N N . ALA B 1 768 ? 22.297 25.547 -5.605 1 89.81 768 ALA B N 1
ATOM 13991 C CA . ALA B 1 768 ? 23.016 24.328 -5.98 1 89.81 768 ALA B CA 1
ATOM 13992 C C . ALA B 1 768 ? 22.469 23.75 -7.285 1 89.81 768 ALA B C 1
ATOM 13994 O O . ALA B 1 768 ? 22.953 22.719 -7.762 1 89.81 768 ALA B O 1
ATOM 13995 N N . ALA B 1 769 ? 21.547 24.391 -7.879 1 87.44 769 ALA B N 1
ATOM 13996 C CA . ALA B 1 769 ? 20.984 23.891 -9.133 1 87.44 769 ALA B CA 1
ATOM 13997 C C . ALA B 1 769 ? 22.062 23.797 -10.219 1 87.44 769 ALA B C 1
ATOM 13999 O O . ALA B 1 769 ? 22.953 24.656 -10.289 1 87.44 769 ALA B O 1
ATOM 14000 N N . PRO B 1 770 ? 21.984 22.797 -11.047 1 86.88 770 PRO B N 1
ATOM 14001 C CA . PRO B 1 770 ? 22.984 22.672 -12.102 1 86.88 770 PRO B CA 1
ATOM 14002 C C . PRO B 1 770 ? 23.094 23.922 -12.969 1 86.88 770 PRO B C 1
ATOM 14004 O O . PRO B 1 770 ? 22.062 24.5 -13.352 1 86.88 770 PRO B O 1
ATOM 14007 N N . GLY B 1 771 ? 24.281 24.359 -13.203 1 84.5 771 GLY B N 1
ATOM 14008 C CA . GLY B 1 771 ? 24.531 25.531 -14.031 1 84.5 771 GLY B CA 1
ATOM 14009 C C . GLY B 1 771 ? 24.688 26.797 -13.227 1 84.5 771 GLY B C 1
ATOM 14010 O O . GLY B 1 771 ? 25.281 27.766 -13.703 1 84.5 771 GLY B O 1
ATOM 14011 N N . VAL B 1 772 ? 24.109 26.906 -11.961 1 86.69 772 VAL B N 1
ATOM 14012 C CA . VAL B 1 772 ? 24.188 28.109 -11.125 1 86.69 772 VAL B CA 1
ATOM 14013 C C . VAL B 1 772 ? 25.594 28.25 -10.562 1 86.69 772 VAL B C 1
ATOM 14015 O O . VAL B 1 772 ? 26.188 29.344 -10.602 1 86.69 772 VAL B O 1
ATOM 14018 N N . ALA B 1 773 ? 26.141 27.203 -10.07 1 82.12 773 ALA B N 1
ATOM 14019 C CA . ALA B 1 773 ? 27.547 27.094 -9.672 1 82.12 773 ALA B CA 1
ATOM 14020 C C . ALA B 1 773 ? 27.922 28.188 -8.68 1 82.12 773 ALA B C 1
ATOM 14022 O O . ALA B 1 773 ? 29 28.781 -8.781 1 82.12 773 ALA B O 1
ATOM 14023 N N . VAL B 1 774 ? 27.016 28.594 -7.84 1 90.62 774 VAL B N 1
ATOM 14024 C CA . VAL B 1 774 ? 27.359 29.484 -6.727 1 90.62 774 VAL B CA 1
ATOM 14025 C C . VAL B 1 774 ? 28.062 28.672 -5.633 1 90.62 774 VAL B C 1
ATOM 14027 O O . VAL B 1 774 ? 27.656 27.562 -5.316 1 90.62 774 VAL B O 1
ATOM 14030 N N . ARG B 1 775 ? 29.078 29.234 -5.082 1 90.69 775 ARG B N 1
ATOM 14031 C CA . ARG B 1 775 ? 29.875 28.547 -4.07 1 90.69 775 ARG B CA 1
ATOM 14032 C C . ARG B 1 775 ? 30.047 29.422 -2.828 1 90.69 775 ARG B C 1
ATOM 14034 O O . ARG B 1 775 ? 29.859 30.625 -2.879 1 90.69 775 ARG B O 1
ATOM 14041 N N . PRO B 1 776 ? 30.406 28.766 -1.692 1 94.31 776 PRO B N 1
ATOM 14042 C CA . PRO B 1 776 ? 30.766 29.562 -0.508 1 94.31 776 PRO B CA 1
ATOM 14043 C C . PRO B 1 776 ? 31.859 30.578 -0.784 1 94.31 776 PRO B C 1
ATOM 14045 O O . PRO B 1 776 ? 32.844 30.266 -1.452 1 94.31 776 PRO B O 1
ATOM 14048 N N . GLY B 1 777 ? 31.656 31.719 -0.364 1 95.19 777 GLY B N 1
ATOM 14049 C CA . GLY B 1 777 ? 32.594 32.812 -0.587 1 95.19 777 GLY B CA 1
ATOM 14050 C C . GLY B 1 777 ? 32.125 33.781 -1.633 1 95.19 777 GLY B C 1
ATOM 14051 O O . GLY B 1 777 ? 32.562 34.938 -1.646 1 95.19 777 GLY B O 1
ATOM 14052 N N . ASP B 1 778 ? 31.25 33.406 -2.535 1 96.31 778 ASP B N 1
ATOM 14053 C CA . ASP B 1 778 ? 30.703 34.312 -3.551 1 96.31 778 ASP B CA 1
ATOM 14054 C C . ASP B 1 778 ? 29.844 35.375 -2.916 1 96.31 778 ASP B C 1
ATOM 14056 O O . ASP B 1 778 ? 29.188 35.156 -1.896 1 96.31 778 ASP B O 1
ATOM 14060 N N . ALA B 1 779 ? 29.844 36.562 -3.508 1 97.31 779 ALA B N 1
ATOM 14061 C CA . ALA B 1 779 ? 29.031 37.656 -3.014 1 97.31 779 ALA B CA 1
ATOM 14062 C C . ALA B 1 779 ? 27.828 37.906 -3.914 1 97.31 779 ALA B C 1
ATOM 14064 O O . ALA B 1 779 ? 27.938 37.844 -5.141 1 97.31 779 ALA B O 1
ATOM 14065 N N . ILE B 1 780 ? 26.719 38.094 -3.35 1 97.81 780 ILE B N 1
ATOM 14066 C CA . ILE B 1 780 ? 25.547 38.531 -4.09 1 97.81 780 ILE B CA 1
ATOM 14067 C C . ILE B 1 780 ? 25.516 40.031 -4.184 1 97.81 780 ILE B C 1
ATOM 14069 O O . ILE B 1 780 ? 25.281 40.719 -3.186 1 97.81 780 ILE B O 1
ATOM 14073 N N . VAL B 1 781 ? 25.625 40.531 -5.324 1 97.19 781 VAL B N 1
ATOM 14074 C CA . VAL B 1 781 ? 25.844 41.969 -5.438 1 97.19 781 VAL B CA 1
ATOM 14075 C C . VAL B 1 781 ? 24.594 42.656 -5.973 1 97.19 781 VAL B C 1
ATOM 14077 O O . VAL B 1 781 ? 24.375 43.844 -5.742 1 97.19 781 VAL B O 1
ATOM 14080 N N . ALA B 1 782 ? 23.781 41.938 -6.664 1 97.25 782 ALA B N 1
ATOM 14081 C CA . ALA B 1 782 ? 22.516 42.5 -7.133 1 97.25 782 ALA B CA 1
ATOM 14082 C C . ALA B 1 782 ? 21.453 41.406 -7.246 1 97.25 782 ALA B C 1
ATOM 14084 O O . ALA B 1 782 ? 21.766 40.219 -7.434 1 97.25 782 ALA B O 1
ATOM 14085 N N . VAL B 1 783 ? 20.25 41.781 -7.043 1 97.69 783 VAL B N 1
ATOM 14086 C CA . VAL B 1 783 ? 19.062 40.969 -7.258 1 97.69 783 VAL B CA 1
ATOM 14087 C C . VAL B 1 783 ? 18.125 41.656 -8.25 1 97.69 783 VAL B C 1
ATOM 14089 O O . VAL B 1 783 ? 17.703 42.781 -8.031 1 97.69 783 VAL B O 1
ATOM 14092 N N . GLY B 1 784 ? 17.828 41 -9.281 1 94.62 784 GLY B N 1
ATOM 14093 C CA . GLY B 1 784 ? 17 41.625 -10.312 1 94.62 784 GLY B CA 1
ATOM 14094 C C . GLY B 1 784 ? 17.594 42.906 -10.875 1 94.62 784 GLY B C 1
ATOM 14095 O O . GLY B 1 784 ? 16.875 43.875 -11.125 1 94.62 784 GLY B O 1
ATOM 14096 N N . GLY B 1 785 ? 18.812 42.906 -10.891 1 94.12 785 GLY B N 1
ATOM 14097 C CA . GLY B 1 785 ? 19.5 44.094 -11.422 1 94.12 785 GLY B CA 1
ATOM 14098 C C . GLY B 1 785 ? 19.609 45.219 -10.414 1 94.12 785 GLY B C 1
ATOM 14099 O O . GLY B 1 785 ? 20.281 46.219 -10.672 1 94.12 785 GLY B O 1
ATOM 14100 N N . GLN B 1 786 ? 19.016 45.094 -9.312 1 97.44 786 GLN B N 1
ATOM 14101 C CA . GLN B 1 786 ? 19.094 46.094 -8.266 1 97.44 786 GLN B CA 1
ATOM 14102 C C . GLN B 1 786 ? 20.234 45.781 -7.289 1 97.44 786 GLN B C 1
ATOM 14104 O O . GLN B 1 786 ? 20.328 44.688 -6.77 1 97.44 786 GLN B O 1
ATOM 14109 N N . PRO B 1 787 ? 21.047 46.75 -7.047 1 96.75 787 PRO B N 1
ATOM 14110 C CA . PRO B 1 787 ? 22.156 46.5 -6.141 1 96.75 787 PRO B CA 1
ATOM 14111 C C . PRO B 1 787 ? 21.719 46.156 -4.719 1 96.75 787 PRO B C 1
ATOM 14113 O O . PRO B 1 787 ? 20.766 46.75 -4.211 1 96.75 787 PRO B O 1
ATOM 14116 N N . VAL B 1 788 ? 22.375 45.281 -4.125 1 97.88 788 VAL B N 1
ATOM 14117 C CA . VAL B 1 788 ? 22.094 44.875 -2.748 1 97.88 788 VAL B CA 1
ATOM 14118 C C . VAL B 1 788 ? 22.562 45.969 -1.792 1 97.88 788 VAL B C 1
ATOM 14120 O O . VAL B 1 788 ? 23.688 46.469 -1.908 1 97.88 788 VAL B O 1
ATOM 14123 N N . ASP B 1 789 ? 21.641 46.375 -0.895 1 97 789 ASP B N 1
ATOM 14124 C CA . ASP B 1 789 ? 22 47.344 0.133 1 97 789 ASP B CA 1
ATOM 14125 C C . ASP B 1 789 ? 23.031 46.781 1.1 1 97 789 ASP B C 1
ATOM 14127 O O . ASP B 1 789 ? 22.828 45.688 1.65 1 97 789 ASP B O 1
ATOM 14131 N N . PRO B 1 790 ? 24.125 47.438 1.291 1 96.06 790 PRO B N 1
ATOM 14132 C CA . PRO B 1 790 ? 25.188 46.875 2.139 1 96.06 790 PRO B CA 1
ATOM 14133 C C . PRO B 1 790 ? 24.734 46.688 3.59 1 96.06 790 PRO B C 1
ATOM 14135 O O . PRO B 1 790 ? 25.375 45.938 4.344 1 96.06 790 PRO B O 1
ATOM 14138 N N . VAL B 1 791 ? 23.719 47.375 3.973 1 96.06 791 VAL B N 1
ATOM 14139 C CA . VAL B 1 791 ? 23.281 47.281 5.355 1 96.06 791 VAL B CA 1
ATOM 14140 C C . VAL B 1 791 ? 22.203 46.188 5.477 1 96.06 791 VAL B C 1
ATOM 14142 O O . VAL B 1 791 ? 22.391 45.188 6.195 1 96.06 791 VAL B O 1
ATOM 14145 N N . THR B 1 792 ? 21.141 46.219 4.652 1 96.25 792 THR B N 1
ATOM 14146 C CA . THR B 1 792 ? 19.969 45.375 4.832 1 96.25 792 THR B CA 1
ATOM 14147 C C . THR B 1 792 ? 20.125 44.062 4.078 1 96.25 792 THR B C 1
ATOM 14149 O O . THR B 1 792 ? 19.391 43.125 4.32 1 96.25 792 THR B O 1
ATOM 14152 N N . GLY B 1 793 ? 21.125 44 3.176 1 96.94 793 GLY B N 1
ATOM 14153 C CA . GLY B 1 793 ? 21.391 42.75 2.463 1 96.94 793 GLY B CA 1
ATOM 14154 C C . GLY B 1 793 ? 20.359 42.469 1.4 1 96.94 793 GLY B C 1
ATOM 14155 O O . GLY B 1 793 ? 19.562 43.312 1.037 1 96.94 793 GLY B O 1
ATOM 14156 N N . PRO B 1 794 ? 20.344 41.25 0.855 1 97.31 794 PRO B N 1
ATOM 14157 C CA . PRO B 1 794 ? 19.469 40.906 -0.268 1 97.31 794 PRO B CA 1
ATOM 14158 C C . PRO B 1 794 ? 18.031 40.656 0.155 1 97.31 794 PRO B C 1
ATOM 14160 O O . PRO B 1 794 ? 17.141 40.594 -0.694 1 97.31 794 PRO B O 1
ATOM 14163 N N . GLY B 1 795 ? 17.703 40.469 1.41 1 95.81 795 GLY B N 1
ATOM 14164 C CA . GLY B 1 795 ? 16.391 40.125 1.927 1 95.81 795 GLY B CA 1
ATOM 14165 C C . GLY B 1 795 ? 15.273 40.969 1.368 1 95.81 795 GLY B C 1
ATOM 14166 O O . GLY B 1 795 ? 14.312 40.469 0.799 1 95.81 795 GLY B O 1
ATOM 14167 N N . PRO B 1 796 ? 15.336 42.281 1.46 1 96.56 796 PRO B N 1
ATOM 14168 C CA . PRO B 1 796 ? 14.273 43.156 0.969 1 96.56 796 PRO B CA 1
ATOM 14169 C C . PRO B 1 796 ? 14 43 -0.522 1 96.56 796 PRO B C 1
ATOM 14171 O O . PRO B 1 796 ? 12.844 43.062 -0.954 1 96.56 796 PRO B O 1
ATOM 14174 N N . LEU B 1 797 ? 15.078 42.688 -1.268 1 97.44 797 LEU B N 1
ATOM 14175 C CA . LEU B 1 797 ? 14.93 42.562 -2.713 1 97.44 797 LEU B CA 1
ATOM 14176 C C . LEU B 1 797 ? 14.312 41.219 -3.078 1 97.44 797 LEU B C 1
ATOM 14178 O O . LEU B 1 797 ? 13.844 41.031 -4.203 1 97.44 797 LEU B O 1
ATOM 14182 N N . LEU B 1 798 ? 14.32 40.25 -2.195 1 97 798 LEU B N 1
ATOM 14183 C CA . LEU B 1 798 ? 13.828 38.906 -2.465 1 97 798 LEU B CA 1
ATOM 14184 C C . LEU B 1 798 ? 12.367 38.781 -2.049 1 97 798 LEU B C 1
ATOM 14186 O O . LEU B 1 798 ? 11.75 37.719 -2.238 1 97 798 LEU B O 1
ATOM 14190 N N . THR B 1 799 ? 11.75 39.812 -1.451 1 95.5 799 THR B N 1
ATOM 14191 C CA . THR B 1 799 ? 10.336 39.812 -1.096 1 95.5 799 THR B CA 1
ATOM 14192 C C . THR B 1 799 ? 9.469 39.594 -2.334 1 95.5 799 THR B C 1
ATOM 14194 O O . THR B 1 799 ? 9.617 40.312 -3.33 1 95.5 799 THR B O 1
ATOM 14197 N N . GLY B 1 800 ? 8.57 38.531 -2.291 1 94.06 800 GLY B N 1
ATOM 14198 C CA . GLY B 1 800 ? 7.645 38.281 -3.375 1 94.06 800 GLY B CA 1
ATOM 14199 C C . GLY B 1 800 ? 8.25 37.406 -4.477 1 94.06 800 GLY B C 1
ATOM 14200 O O . GLY B 1 800 ? 7.613 37.188 -5.508 1 94.06 800 GLY B O 1
ATOM 14201 N N . THR B 1 801 ? 9.477 36.906 -4.266 1 95.44 801 THR B N 1
ATOM 14202 C CA . THR B 1 801 ? 10.164 36.219 -5.348 1 95.44 801 THR B CA 1
ATOM 14203 C C . THR B 1 801 ? 10.047 34.688 -5.184 1 95.44 801 THR B C 1
ATOM 14205 O O . THR B 1 801 ? 10.5 33.938 -6.043 1 95.44 801 THR B O 1
ATOM 14208 N N . ALA B 1 802 ? 9.414 34.25 -4.125 1 94.44 802 ALA B N 1
ATOM 14209 C CA . ALA B 1 802 ? 9.281 32.812 -3.908 1 94.44 802 ALA B CA 1
ATOM 14210 C C . ALA B 1 802 ? 8.578 32.156 -5.086 1 94.44 802 ALA B C 1
ATOM 14212 O O . ALA B 1 802 ? 7.504 32.562 -5.504 1 94.44 802 ALA B O 1
ATOM 14213 N N . GLY B 1 803 ? 9.242 31.078 -5.648 1 92 803 GLY B N 1
ATOM 14214 C CA . GLY B 1 803 ? 8.648 30.281 -6.707 1 92 803 GLY B CA 1
ATOM 14215 C C . GLY B 1 803 ? 8.773 30.922 -8.078 1 92 803 GLY B C 1
ATOM 14216 O O . GLY B 1 803 ? 8.289 30.375 -9.07 1 92 803 GLY B O 1
ATOM 14217 N N . LYS B 1 804 ? 9.492 32.062 -8.133 1 92.5 804 LYS B N 1
ATOM 14218 C CA . LYS B 1 804 ? 9.664 32.75 -9.398 1 92.5 804 LYS B CA 1
ATOM 14219 C C . LYS B 1 804 ? 11.141 32.875 -9.766 1 92.5 804 LYS B C 1
ATOM 14221 O O . LYS B 1 804 ? 11.992 33.062 -8.898 1 92.5 804 LYS B O 1
ATOM 14226 N N . PRO B 1 805 ? 11.414 32.781 -11.062 1 92.75 805 PRO B N 1
ATOM 14227 C CA . PRO B 1 805 ? 12.812 32.969 -11.461 1 92.75 805 PRO B CA 1
ATOM 14228 C C . PRO B 1 805 ? 13.312 34.375 -11.18 1 92.75 805 PRO B C 1
ATOM 14230 O O . PRO B 1 805 ? 12.617 35.375 -11.469 1 92.75 805 PRO B O 1
ATOM 14233 N N . VAL B 1 806 ? 14.461 34.469 -10.562 1 95.06 806 VAL B N 1
ATOM 14234 C CA . VAL B 1 806 ? 15.086 35.719 -10.242 1 95.06 806 VAL B CA 1
ATOM 14235 C C . VAL B 1 806 ? 16.562 35.688 -10.648 1 95.06 806 VAL B C 1
ATOM 14237 O O . VAL B 1 806 ? 17.25 34.688 -10.445 1 95.06 806 VAL B O 1
ATOM 14240 N N . GLU B 1 807 ? 16.984 36.781 -11.242 1 95.44 807 GLU B N 1
ATOM 14241 C CA . GLU B 1 807 ? 18.391 36.875 -11.617 1 95.44 807 GLU B CA 1
ATOM 14242 C C . GLU B 1 807 ? 19.234 37.406 -10.453 1 95.44 807 GLU B C 1
ATOM 14244 O O . GLU B 1 807 ? 18.859 38.375 -9.797 1 95.44 807 GLU B O 1
ATOM 14249 N N . LEU B 1 808 ? 20.25 36.75 -10.156 1 96.81 808 LEU B N 1
ATOM 14250 C CA . LEU B 1 808 ? 21.25 37.188 -9.195 1 96.81 808 LEU B CA 1
ATOM 14251 C C . LEU B 1 808 ? 22.547 37.594 -9.898 1 96.81 808 LEU B C 1
ATOM 14253 O O . LEU B 1 808 ? 22.938 36.969 -10.883 1 96.81 808 LEU B O 1
ATOM 14257 N N . THR B 1 809 ? 23.125 38.656 -9.555 1 96.56 809 THR B N 1
ATOM 14258 C CA . THR B 1 809 ? 24.5 39 -9.922 1 96.56 809 THR B CA 1
ATOM 14259 C C . THR B 1 809 ? 25.469 38.594 -8.812 1 96.56 809 THR B C 1
ATOM 14261 O O . THR B 1 809 ? 25.328 39.031 -7.672 1 96.56 809 THR B O 1
ATOM 14264 N N . VAL B 1 810 ? 26.344 37.719 -9.148 1 96.62 810 VAL B N 1
ATOM 14265 C CA . VAL B 1 810 ? 27.219 37.094 -8.156 1 96.62 810 VAL B CA 1
ATOM 14266 C C . VAL B 1 810 ? 28.672 37.438 -8.477 1 96.62 810 VAL B C 1
ATOM 14268 O O . VAL B 1 810 ? 29.109 37.344 -9.625 1 96.62 810 VAL B O 1
ATOM 14271 N N . SER B 1 811 ? 29.391 37.969 -7.492 1 95.94 811 SER B N 1
ATOM 14272 C CA . SER B 1 811 ? 30.828 38.156 -7.594 1 95.94 811 SER B CA 1
ATOM 14273 C C . SER B 1 811 ? 31.594 36.969 -7.004 1 95.94 811 SER B C 1
ATOM 14275 O O . SER B 1 811 ? 31.469 36.688 -5.816 1 95.94 811 SER B O 1
ATOM 14277 N N . PRO B 1 812 ? 32.375 36.344 -7.863 1 93.75 812 PRO B N 1
ATOM 14278 C CA . PRO B 1 812 ? 33.062 35.156 -7.379 1 93.75 812 PRO B CA 1
ATOM 14279 C C . PRO B 1 812 ? 34.062 35.469 -6.273 1 93.75 812 PRO B C 1
ATOM 14281 O O . PRO B 1 812 ? 34.719 36.531 -6.32 1 93.75 812 PRO B O 1
ATOM 14284 N N . ALA B 1 813 ? 34.25 34.594 -5.336 1 90.19 813 ALA B N 1
ATOM 14285 C CA . ALA B 1 813 ? 35.156 34.75 -4.215 1 90.19 813 ALA B CA 1
ATOM 14286 C C . ALA B 1 813 ? 36.594 34.938 -4.711 1 90.19 813 ALA B C 1
ATOM 14288 O O . ALA B 1 813 ? 37.375 35.688 -4.102 1 90.19 813 ALA B O 1
ATOM 14289 N N . GLY B 1 814 ? 36.969 34.188 -5.773 1 86.69 814 GLY B N 1
ATOM 14290 C CA . GLY B 1 814 ? 38.344 34.219 -6.285 1 86.69 814 GLY B CA 1
ATOM 14291 C C . GLY B 1 814 ? 38.625 35.438 -7.133 1 86.69 814 GLY B C 1
ATOM 14292 O O . GLY B 1 814 ? 39.719 35.594 -7.672 1 86.69 814 GLY B O 1
ATOM 14293 N N . GLY B 1 815 ? 37.75 36.312 -7.211 1 86.38 815 GLY B N 1
ATOM 14294 C CA . GLY B 1 815 ? 37.938 37.5 -8.055 1 86.38 815 GLY B CA 1
ATOM 14295 C C . GLY B 1 815 ? 37.469 37.281 -9.484 1 86.38 815 GLY B C 1
ATOM 14296 O O . GLY B 1 815 ? 37.219 36.125 -9.891 1 86.38 815 GLY B O 1
ATOM 14297 N N . GLY B 1 816 ? 37.219 38.344 -10.195 1 89 816 GLY B N 1
ATOM 14298 C CA . GLY B 1 816 ? 36.812 38.25 -11.578 1 89 816 GLY B CA 1
ATOM 14299 C C . GLY B 1 816 ? 35.531 39.031 -11.852 1 89 816 GLY B C 1
ATOM 14300 O O . GLY B 1 816 ? 35.062 39.781 -10.992 1 89 816 GLY B O 1
ATOM 14301 N N . ASP B 1 817 ? 35 38.719 -13.055 1 92.5 817 ASP B N 1
ATOM 14302 C CA . ASP B 1 817 ? 33.812 39.469 -13.477 1 92.5 817 ASP B CA 1
ATOM 14303 C C . ASP B 1 817 ? 32.562 38.875 -12.836 1 92.5 817 ASP B C 1
ATOM 14305 O O . ASP B 1 817 ? 32.469 37.656 -12.609 1 92.5 817 ASP B O 1
ATOM 14309 N N . PRO B 1 818 ? 31.688 39.719 -12.461 1 94.12 818 PRO B N 1
ATOM 14310 C CA . PRO B 1 818 ? 30.422 39.219 -11.93 1 94.12 818 PRO B CA 1
ATOM 14311 C C . PRO B 1 818 ? 29.703 38.312 -12.906 1 94.12 818 PRO B C 1
ATOM 14313 O O . PRO B 1 818 ? 29.734 38.531 -14.125 1 94.12 818 PRO B O 1
ATOM 14316 N N . ARG B 1 819 ? 29.109 37.344 -12.383 1 92.5 819 ARG B N 1
ATOM 14317 C CA . ARG B 1 819 ? 28.297 36.406 -13.148 1 92.5 819 ARG B CA 1
ATOM 14318 C C . ARG B 1 819 ? 26.812 36.625 -12.898 1 92.5 819 ARG B C 1
ATOM 14320 O O . ARG B 1 819 ? 26.422 37.062 -11.805 1 92.5 819 ARG B O 1
ATOM 14327 N N . HIS B 1 820 ? 26.031 36.375 -13.945 1 92.31 820 HIS B N 1
ATOM 14328 C CA . HIS B 1 820 ? 24.578 36.469 -13.828 1 92.31 820 HIS B CA 1
ATOM 14329 C C . HIS B 1 820 ? 23.953 35.062 -13.859 1 92.31 820 HIS B C 1
ATOM 14331 O O . HIS B 1 820 ? 24.156 34.312 -14.812 1 92.31 820 HIS B O 1
ATOM 14337 N N . VAL B 1 821 ? 23.312 34.781 -12.773 1 91.25 821 VAL B N 1
ATOM 14338 C CA . VAL B 1 821 ? 22.672 33.469 -12.688 1 91.25 821 VAL B CA 1
ATOM 14339 C C . VAL B 1 821 ? 21.188 33.625 -12.391 1 91.25 821 VAL B C 1
ATOM 14341 O O . VAL B 1 821 ? 20.766 34.625 -11.82 1 91.25 821 VAL B O 1
ATOM 14344 N N . VAL B 1 822 ? 20.359 32.719 -12.82 1 92.94 822 VAL B N 1
ATOM 14345 C CA . VAL B 1 822 ? 18.922 32.75 -12.562 1 92.94 822 VAL B CA 1
ATOM 14346 C C . VAL B 1 822 ? 18.562 31.594 -11.609 1 92.94 822 VAL B C 1
ATOM 14348 O O . VAL B 1 822 ? 18.938 30.438 -11.844 1 92.94 822 VAL B O 1
ATOM 14351 N N . VAL B 1 823 ? 17.906 31.906 -10.531 1 93.94 823 VAL B N 1
ATOM 14352 C CA . VAL B 1 823 ? 17.484 30.922 -9.531 1 93.94 823 VAL B CA 1
ATOM 14353 C C . VAL B 1 823 ? 15.992 31.062 -9.25 1 93.94 823 VAL B C 1
ATOM 14355 O O . VAL B 1 823 ? 15.375 32.062 -9.648 1 93.94 823 VAL B O 1
ATOM 14358 N N . VAL B 1 824 ? 15.383 30.062 -8.648 1 93.44 824 VAL B N 1
ATOM 14359 C CA . VAL B 1 824 ? 14.008 30.109 -8.156 1 93.44 824 VAL B CA 1
ATOM 14360 C C . VAL B 1 824 ? 14 29.984 -6.637 1 93.44 824 VAL B C 1
ATOM 14362 O O . VAL B 1 824 ? 14.07 28.875 -6.098 1 93.44 824 VAL B O 1
ATOM 14365 N N . PRO B 1 825 ? 13.867 31.078 -5.949 1 96.38 825 PRO B N 1
ATOM 14366 C CA . PRO B 1 825 ? 13.898 31.078 -4.484 1 96.38 825 PRO B CA 1
ATOM 14367 C C . PRO B 1 825 ? 12.789 30.219 -3.879 1 96.38 825 PRO B C 1
ATOM 14369 O O . PRO B 1 825 ? 11.773 29.969 -4.535 1 96.38 825 PRO B O 1
ATOM 14372 N N . LEU B 1 826 ? 12.977 29.797 -2.65 1 95.56 826 LEU B N 1
ATOM 14373 C CA . LEU B 1 826 ? 12.039 28.953 -1.923 1 95.56 826 LEU B CA 1
ATOM 14374 C C . LEU B 1 826 ? 11.086 29.797 -1.083 1 95.56 826 LEU B C 1
ATOM 14376 O O . LEU B 1 826 ? 11.453 30.859 -0.599 1 95.56 826 LEU B O 1
ATOM 14380 N N . ALA B 1 827 ? 9.852 29.219 -0.916 1 93.19 827 ALA B N 1
ATOM 14381 C CA . ALA B 1 827 ? 8.906 29.844 -0.002 1 93.19 827 ALA B CA 1
ATOM 14382 C C . ALA B 1 827 ? 9.172 29.438 1.441 1 93.19 827 ALA B C 1
ATOM 14384 O O . ALA B 1 827 ? 8.766 30.125 2.379 1 93.19 827 ALA B O 1
ATOM 14385 N N . ASP B 1 828 ? 9.805 28.281 1.604 1 93.69 828 ASP B N 1
ATOM 14386 C CA . ASP B 1 828 ? 10.102 27.703 2.908 1 93.69 828 ASP B CA 1
ATOM 14387 C C . ASP B 1 828 ? 11.391 26.875 2.865 1 93.69 828 ASP B C 1
ATOM 14389 O O . ASP B 1 828 ? 11.516 25.953 2.066 1 93.69 828 ASP B O 1
ATOM 14393 N N . GLU B 1 829 ? 12.305 27.203 3.697 1 95 829 GLU B N 1
ATOM 14394 C CA . GLU B 1 829 ? 13.594 26.516 3.68 1 95 829 GLU B CA 1
ATOM 14395 C C . GLU B 1 829 ? 13.609 25.359 4.664 1 95 829 GLU B C 1
ATOM 14397 O O . GLU B 1 829 ? 14.578 24.594 4.711 1 95 829 GLU B O 1
ATOM 14402 N N . GLU B 1 830 ? 12.516 25.141 5.387 1 95.94 830 GLU B N 1
ATOM 14403 C CA . GLU B 1 830 ? 12.539 24.156 6.457 1 95.94 830 GLU B CA 1
ATOM 14404 C C . GLU B 1 830 ? 12.828 22.75 5.91 1 95.94 830 GLU B C 1
ATOM 14406 O O . GLU B 1 830 ? 13.68 22.047 6.445 1 95.94 830 GLU B O 1
ATOM 14411 N N . PRO B 1 831 ? 12.195 22.312 4.773 1 95.81 831 PRO B N 1
ATOM 14412 C CA . PRO B 1 831 ? 12.5 20.969 4.285 1 95.81 831 PRO B CA 1
ATOM 14413 C C . PRO B 1 831 ? 13.984 20.797 3.939 1 95.81 831 PRO B C 1
ATOM 14415 O O . PRO B 1 831 ? 14.578 19.766 4.273 1 95.81 831 PRO B O 1
ATOM 14418 N N . LEU B 1 832 ? 14.523 21.75 3.301 1 96.31 832 LEU B N 1
ATOM 14419 C CA . LEU B 1 832 ? 15.93 21.703 2.91 1 96.31 832 LEU B CA 1
ATOM 14420 C C . LEU B 1 832 ? 16.828 21.672 4.137 1 96.31 832 LEU B C 1
ATOM 14422 O O . LEU B 1 832 ? 17.766 20.859 4.207 1 96.31 832 LEU B O 1
ATOM 14426 N N . ARG B 1 833 ? 16.594 22.594 5.094 1 97.5 833 ARG B N 1
ATOM 14427 C CA . ARG B 1 833 ? 17.406 22.656 6.309 1 97.5 833 ARG B CA 1
ATOM 14428 C C . ARG B 1 833 ? 17.219 21.391 7.152 1 97.5 833 ARG B C 1
ATOM 14430 O O . ARG B 1 833 ? 18.156 20.953 7.82 1 97.5 833 ARG B O 1
ATOM 14437 N N . TYR B 1 834 ? 16.047 20.859 7.234 1 97.69 834 TYR B N 1
ATOM 14438 C CA . TYR B 1 834 ? 15.758 19.625 7.949 1 97.69 834 TYR B CA 1
ATOM 14439 C C . TYR B 1 834 ? 16.609 18.469 7.418 1 97.69 834 TYR B C 1
ATOM 14441 O O . TYR B 1 834 ? 17.234 17.75 8.195 1 97.69 834 TYR B O 1
ATOM 14449 N N . HIS B 1 835 ? 16.594 18.234 6.066 1 97.25 835 HIS B N 1
ATOM 14450 C CA . HIS B 1 835 ? 17.359 17.141 5.484 1 97.25 835 HIS B CA 1
ATOM 14451 C C . HIS B 1 835 ? 18.844 17.312 5.73 1 97.25 835 HIS B C 1
ATOM 14453 O O . HIS B 1 835 ? 19.562 16.328 5.961 1 97.25 835 HIS B O 1
ATOM 14459 N N . ALA B 1 836 ? 19.344 18.547 5.617 1 97 836 ALA B N 1
ATOM 14460 C CA . ALA B 1 836 ? 20.734 18.812 5.938 1 97 836 ALA B CA 1
ATOM 14461 C C . ALA B 1 836 ? 21.047 18.438 7.387 1 97 836 ALA B C 1
ATOM 14463 O O . ALA B 1 836 ? 22.109 17.875 7.676 1 97 836 ALA B O 1
ATOM 14464 N N . TRP B 1 837 ? 20.109 18.812 8.258 1 97.56 837 TRP B N 1
ATOM 14465 C CA . TRP B 1 837 ? 20.266 18.516 9.672 1 97.56 837 TRP B CA 1
ATOM 14466 C C . TRP B 1 837 ? 20.281 17.016 9.914 1 97.56 837 TRP B C 1
ATOM 14468 O O . TRP B 1 837 ? 21.125 16.5 10.664 1 97.56 837 TRP B O 1
ATOM 14478 N N . VAL B 1 838 ? 19.391 16.25 9.344 1 97.81 838 VAL B N 1
ATOM 14479 C CA . VAL B 1 838 ? 19.312 14.797 9.492 1 97.81 838 VAL B CA 1
ATOM 14480 C C . VAL B 1 838 ? 20.609 14.156 8.984 1 97.81 838 VAL B C 1
ATOM 14482 O O . VAL B 1 838 ? 21.156 13.258 9.617 1 97.81 838 VAL B O 1
ATOM 14485 N N . ALA B 1 839 ? 21.078 14.609 7.801 1 96.38 839 ALA B N 1
ATOM 14486 C CA . ALA B 1 839 ? 22.328 14.102 7.242 1 96.38 839 ALA B CA 1
ATOM 14487 C C . ALA B 1 839 ? 23.5 14.344 8.195 1 96.38 839 ALA B C 1
ATOM 14489 O O . ALA B 1 839 ? 24.359 13.477 8.359 1 96.38 839 ALA B O 1
ATOM 14490 N N . ASP B 1 840 ? 23.516 15.539 8.805 1 97.12 840 ASP B N 1
ATOM 14491 C CA . ASP B 1 840 ? 24.578 15.883 9.75 1 97.12 840 ASP B CA 1
ATOM 14492 C C . ASP B 1 840 ? 24.531 14.992 10.984 1 97.12 840 ASP B C 1
ATOM 14494 O O . ASP B 1 840 ? 25.578 14.539 11.469 1 97.12 840 ASP B O 1
ATOM 14498 N N . ARG B 1 841 ? 23.312 14.766 11.523 1 98.06 841 ARG B N 1
ATOM 14499 C CA . ARG B 1 841 ? 23.172 13.891 12.68 1 98.06 841 ARG B CA 1
ATOM 14500 C C . ARG B 1 841 ? 23.594 12.461 12.344 1 98.06 841 ARG B C 1
ATOM 14502 O O . ARG B 1 841 ? 24.25 11.797 13.141 1 98.06 841 ARG B O 1
ATOM 14509 N N . ARG B 1 842 ? 23.172 11.984 11.219 1 97.88 842 ARG B N 1
ATOM 14510 C CA . ARG B 1 842 ? 23.562 10.648 10.766 1 97.88 842 ARG B CA 1
ATOM 14511 C C . ARG B 1 842 ? 25.078 10.523 10.672 1 97.88 842 ARG B C 1
ATOM 14513 O O . ARG B 1 842 ? 25.641 9.539 11.148 1 97.88 842 ARG B O 1
ATOM 14520 N N . ALA B 1 843 ? 25.766 11.539 10.016 1 97.75 843 ALA B N 1
ATOM 14521 C CA . ALA B 1 843 ? 27.219 11.547 9.898 1 97.75 843 ALA B CA 1
ATOM 14522 C C . ALA B 1 843 ? 27.875 11.547 11.273 1 97.75 843 ALA B C 1
ATOM 14524 O O . ALA B 1 843 ? 28.891 10.883 11.484 1 97.75 843 ALA B O 1
ATOM 14525 N N . HIS B 1 844 ? 27.266 12.289 12.188 1 98.44 844 HIS B N 1
ATOM 14526 C CA . HIS B 1 844 ? 27.781 12.352 13.555 1 98.44 844 HIS B CA 1
ATOM 14527 C C . HIS B 1 844 ? 27.719 10.992 14.234 1 98.44 844 HIS B C 1
ATOM 14529 O O . HIS B 1 844 ? 28.688 10.555 14.859 1 98.44 844 HIS B O 1
ATOM 14535 N N . VAL B 1 845 ? 26.609 10.32 14.125 1 98.75 845 VAL B N 1
ATOM 14536 C CA . VAL B 1 845 ? 26.438 8.992 14.719 1 98.75 845 VAL B CA 1
ATOM 14537 C C . VAL B 1 845 ? 27.422 8.016 14.094 1 98.75 845 VAL B C 1
ATOM 14539 O O . VAL B 1 845 ? 28.062 7.238 14.805 1 98.75 845 VAL B O 1
ATOM 14542 N N . HIS B 1 846 ? 27.594 8.039 12.742 1 98.56 846 HIS B N 1
ATOM 14543 C CA . HIS B 1 846 ? 28.531 7.164 12.055 1 98.56 846 HIS B CA 1
ATOM 14544 C C . HIS B 1 846 ? 29.953 7.402 12.547 1 98.56 846 HIS B C 1
ATOM 14546 O O . HIS B 1 846 ? 30.672 6.449 12.867 1 98.56 846 HIS B O 1
ATOM 14552 N N . ALA B 1 847 ? 30.328 8.664 12.641 1 98.44 847 ALA B N 1
ATOM 14553 C CA . ALA B 1 847 ? 31.703 9.016 13.023 1 98.44 847 ALA B CA 1
ATOM 14554 C C . ALA B 1 847 ? 31.984 8.609 14.469 1 98.44 847 ALA B C 1
ATOM 14556 O O . ALA B 1 847 ? 33 7.98 14.75 1 98.44 847 ALA B O 1
ATOM 14557 N N . ARG B 1 848 ? 31.062 8.914 15.328 1 98.31 848 ARG B N 1
ATOM 14558 C CA . ARG B 1 848 ? 31.266 8.68 16.75 1 98.31 848 ARG B CA 1
ATOM 14559 C C . ARG B 1 848 ? 31.203 7.188 17.078 1 98.31 848 ARG B C 1
ATOM 14561 O O . ARG B 1 848 ? 31.797 6.738 18.062 1 98.31 848 ARG B O 1
ATOM 14568 N N . SER B 1 849 ? 30.516 6.422 16.297 1 98.56 849 SER B N 1
ATOM 14569 C CA . SER B 1 849 ? 30.391 4.992 16.547 1 98.56 849 SER B CA 1
ATOM 14570 C C . SER B 1 849 ? 31.344 4.18 15.688 1 98.56 849 SER B C 1
ATOM 14572 O O . SER B 1 849 ? 31.375 2.949 15.766 1 98.56 849 SER B O 1
ATOM 14574 N N . GLY B 1 850 ? 32.156 4.859 14.766 1 97.88 850 GLY B N 1
ATOM 14575 C CA . GLY B 1 850 ? 33 4.152 13.812 1 97.88 850 GLY B CA 1
ATOM 14576 C C . GLY B 1 850 ? 32.188 3.385 12.766 1 97.88 850 GLY B C 1
ATOM 14577 O O . GLY B 1 850 ? 32.625 2.314 12.328 1 97.88 850 GLY B O 1
ATOM 14578 N N . GLY B 1 851 ? 31 3.822 12.531 1 97.62 851 GLY B N 1
ATOM 14579 C CA . GLY B 1 851 ? 30.172 3.217 11.508 1 97.62 851 GLY B CA 1
ATOM 14580 C C . GLY B 1 851 ? 29.328 2.07 12.023 1 97.62 851 GLY B C 1
ATOM 14581 O O . GLY B 1 851 ? 28.594 1.438 11.266 1 97.62 851 GLY B O 1
ATOM 14582 N N . ARG B 1 852 ? 29.281 1.808 13.273 1 98.25 852 ARG B N 1
ATOM 14583 C CA . ARG B 1 852 ? 28.625 0.633 13.836 1 98.25 852 ARG B CA 1
ATOM 14584 C C . ARG B 1 852 ? 27.141 0.88 14.031 1 98.25 852 ARG B C 1
ATOM 14586 O O . ARG B 1 852 ? 26.328 -0.054 13.977 1 98.25 852 ARG B O 1
ATOM 14593 N N . LEU B 1 853 ? 26.734 2.133 14.273 1 98.75 853 LEU B N 1
ATOM 14594 C CA . LEU B 1 853 ? 25.344 2.459 14.562 1 98.75 853 LEU B CA 1
ATOM 14595 C C . LEU B 1 853 ? 24.703 3.174 13.383 1 98.75 853 LEU B C 1
ATOM 14597 O O . LEU B 1 853 ? 25.344 3.996 12.727 1 98.75 853 LEU B O 1
ATOM 14601 N N . GLY B 1 854 ? 23.469 2.76 13.047 1 98.5 854 GLY B N 1
ATOM 14602 C CA . GLY B 1 854 ? 22.641 3.529 12.133 1 98.5 854 GLY B CA 1
ATOM 14603 C C . GLY B 1 854 ? 21.859 4.625 12.82 1 98.5 854 GLY B C 1
ATOM 14604 O O . GLY B 1 854 ? 21.797 4.684 14.055 1 98.5 854 GLY B O 1
ATOM 14605 N N . TYR B 1 855 ? 21.266 5.539 12.031 1 98.62 855 TYR B N 1
ATOM 14606 C CA . TYR B 1 855 ? 20.516 6.676 12.539 1 98.62 855 TYR B CA 1
ATOM 14607 C C . TYR B 1 855 ? 19.25 6.891 11.727 1 98.62 855 TYR B C 1
ATOM 14609 O O . TYR B 1 855 ? 19.297 7.012 10.5 1 98.62 855 TYR B O 1
ATOM 14617 N N . LEU B 1 856 ? 18.078 6.926 12.383 1 98.31 856 LEU B N 1
ATOM 14618 C CA . LEU B 1 856 ? 16.797 7.27 11.781 1 98.31 856 LEU B CA 1
ATOM 14619 C C . LEU B 1 856 ? 16.156 8.438 12.523 1 98.31 856 LEU B C 1
ATOM 14621 O O . LEU B 1 856 ? 16.062 8.43 13.75 1 98.31 856 LEU B O 1
ATOM 14625 N N . HIS B 1 857 ? 15.758 9.461 11.836 1 98.38 857 HIS B N 1
ATOM 14626 C CA . HIS B 1 857 ? 14.93 10.508 12.422 1 98.38 857 HIS B CA 1
ATOM 14627 C C . HIS B 1 857 ? 13.477 10.375 11.984 1 98.38 857 HIS B C 1
ATOM 14629 O O . HIS B 1 857 ? 13.195 10.102 10.812 1 98.38 857 HIS B O 1
ATOM 14635 N N . VAL B 1 858 ? 12.539 10.492 12.883 1 98 858 VAL B N 1
ATOM 14636 C CA . VAL B 1 858 ? 11.109 10.461 12.617 1 98 858 VAL B CA 1
ATOM 14637 C C . VAL B 1 858 ? 10.484 11.805 13 1 98 858 VAL B C 1
ATOM 14639 O O . VAL B 1 858 ? 10.102 12.008 14.156 1 98 858 VAL B O 1
ATOM 14642 N N . PRO B 1 859 ? 10.242 12.695 12.047 1 97.81 859 PRO B N 1
ATOM 14643 C CA . PRO B 1 859 ? 9.844 14.07 12.352 1 97.81 859 PRO B CA 1
ATOM 14644 C C . PRO B 1 859 ? 8.398 14.172 12.828 1 97.81 859 PRO B C 1
ATOM 14646 O O . PRO B 1 859 ? 8.031 15.141 13.5 1 97.81 859 PRO B O 1
ATOM 14649 N N . ASP B 1 860 ? 7.574 13.266 12.438 1 98.12 860 ASP B N 1
ATOM 14650 C CA . ASP B 1 860 ? 6.164 13.219 12.805 1 98.12 860 ASP B CA 1
ATOM 14651 C C . ASP B 1 860 ? 5.594 11.812 12.617 1 98.12 860 ASP B C 1
ATOM 14653 O O . ASP B 1 860 ? 6.289 10.914 12.133 1 98.12 860 ASP B O 1
ATOM 14657 N N . MET B 1 861 ? 4.457 11.594 13.109 1 98.25 861 MET B N 1
ATOM 14658 C CA . MET B 1 861 ? 3.744 10.336 12.938 1 98.25 861 MET B CA 1
ATOM 14659 C C . MET B 1 861 ? 2.635 10.469 11.898 1 98.25 861 MET B C 1
ATOM 14661 O O . MET B 1 861 ? 1.491 10.086 12.156 1 98.25 861 MET B O 1
ATOM 14665 N N . GLN B 1 862 ? 2.963 11.117 10.758 1 97.5 862 GLN B N 1
ATOM 14666 C CA . GLN B 1 862 ? 2.109 11.312 9.586 1 97.5 862 GLN B CA 1
ATOM 14667 C C . GLN B 1 862 ? 2.809 10.844 8.312 1 97.5 862 GLN B C 1
ATOM 14669 O O . GLN B 1 862 ? 3.832 10.164 8.375 1 97.5 862 GLN B O 1
ATOM 14674 N N . ALA B 1 863 ? 2.287 11.18 7.145 1 96.88 863 ALA B N 1
ATOM 14675 C CA . ALA B 1 863 ? 2.812 10.758 5.848 1 96.88 863 ALA B CA 1
ATOM 14676 C C . ALA B 1 863 ? 4.238 11.266 5.645 1 96.88 863 ALA B C 1
ATOM 14678 O O . ALA B 1 863 ? 5.098 10.531 5.152 1 96.88 863 ALA B O 1
ATOM 14679 N N . PRO B 1 864 ? 4.609 12.516 6.062 1 96.56 864 PRO B N 1
ATOM 14680 C CA . PRO B 1 864 ? 5.996 12.961 5.879 1 96.56 864 PRO B CA 1
ATOM 14681 C C . PRO B 1 864 ? 6.988 12.133 6.695 1 96.56 864 PRO B C 1
ATOM 14683 O O . PRO B 1 864 ? 8.062 11.797 6.195 1 96.56 864 PRO B O 1
ATOM 14686 N N . GLY B 1 865 ? 6.559 11.867 7.953 1 97.81 865 GLY B N 1
ATOM 14687 C CA . GLY B 1 865 ? 7.434 11.031 8.758 1 97.81 865 GLY B CA 1
ATOM 14688 C C . GLY B 1 865 ? 7.602 9.633 8.195 1 97.81 865 GLY B C 1
ATOM 14689 O O . GLY B 1 865 ? 8.695 9.07 8.234 1 97.81 865 GLY B O 1
ATOM 14690 N N . TRP B 1 866 ? 6.527 9.023 7.695 1 97.69 866 TRP B N 1
ATOM 14691 C CA . TRP B 1 866 ? 6.586 7.707 7.07 1 97.69 866 TRP B CA 1
ATOM 14692 C C . TRP B 1 866 ? 7.531 7.715 5.871 1 97.69 866 TRP B C 1
ATOM 14694 O O . TRP B 1 866 ? 8.328 6.793 5.699 1 97.69 866 TRP B O 1
ATOM 14704 N N . ALA B 1 867 ? 7.434 8.727 5.031 1 97.44 867 ALA B N 1
ATOM 14705 C CA . ALA B 1 867 ? 8.328 8.891 3.891 1 97.44 867 ALA B CA 1
ATOM 14706 C C . ALA B 1 867 ? 9.781 9.008 4.344 1 97.44 867 ALA B C 1
ATOM 14708 O O . ALA B 1 867 ? 10.672 8.359 3.783 1 97.44 867 ALA B O 1
ATOM 14709 N N . GLN B 1 868 ? 9.977 9.812 5.402 1 97.12 868 GLN B N 1
ATOM 14710 C CA . GLN B 1 868 ? 11.336 10.062 5.871 1 97.12 868 GLN B CA 1
ATOM 14711 C C . GLN B 1 868 ? 11.977 8.789 6.41 1 97.12 868 GLN B C 1
ATOM 14713 O O . GLN B 1 868 ? 13.141 8.5 6.113 1 97.12 868 GLN B O 1
ATOM 14718 N N . ILE B 1 869 ? 11.289 8.062 7.188 1 96.19 869 ILE B N 1
ATOM 14719 C CA . ILE B 1 869 ? 11.859 6.84 7.75 1 96.19 869 ILE B CA 1
ATOM 14720 C C . ILE B 1 869 ? 12.289 5.902 6.625 1 96.19 869 ILE B C 1
ATOM 14722 O O . ILE B 1 869 ? 13.344 5.27 6.707 1 96.19 869 ILE B O 1
ATOM 14726 N N . HIS B 1 870 ? 11.562 5.801 5.547 1 96 870 HIS B N 1
ATOM 14727 C CA . HIS B 1 870 ? 11.828 4.824 4.496 1 96 870 HIS B CA 1
ATOM 14728 C C . HIS B 1 870 ? 12.922 5.316 3.553 1 96 870 HIS B C 1
ATOM 14730 O O . HIS B 1 870 ? 13.516 4.523 2.82 1 96 870 HIS B O 1
ATOM 14736 N N . ARG B 1 871 ? 13.227 6.648 3.57 1 95.31 871 ARG B N 1
ATOM 14737 C CA . ARG B 1 871 ? 14.359 7.156 2.807 1 95.31 871 ARG B CA 1
ATOM 14738 C C . ARG B 1 871 ? 15.664 6.543 3.301 1 95.31 871 ARG B C 1
ATOM 14740 O O . ARG B 1 871 ? 16.594 6.332 2.518 1 95.31 871 ARG B O 1
ATOM 14747 N N . ASP B 1 872 ? 15.641 6.203 4.617 1 94.44 872 ASP B N 1
ATOM 14748 C CA . ASP B 1 872 ? 16.922 5.859 5.223 1 94.44 872 ASP B CA 1
ATOM 14749 C C . ASP B 1 872 ? 16.891 4.445 5.805 1 94.44 872 ASP B C 1
ATOM 14751 O O . ASP B 1 872 ? 17.938 3.881 6.125 1 94.44 872 ASP B O 1
ATOM 14755 N N . LEU B 1 873 ? 15.758 3.803 5.891 1 94 873 LEU B N 1
ATOM 14756 C CA . LEU B 1 873 ? 15.531 2.613 6.703 1 94 873 LEU B CA 1
ATOM 14757 C C . LEU B 1 873 ? 16.484 1.49 6.301 1 94 873 LEU B C 1
ATOM 14759 O O . LEU B 1 873 ? 17.219 0.958 7.137 1 94 873 LEU B O 1
ATOM 14763 N N . ARG B 1 874 ? 16.594 1.168 5.043 1 91.5 874 ARG B N 1
ATOM 14764 C CA . ARG B 1 874 ? 17.297 -0.023 4.578 1 91.5 874 ARG B CA 1
ATOM 14765 C C . ARG B 1 874 ? 18.781 0.054 4.91 1 91.5 874 ARG B C 1
ATOM 14767 O O . ARG B 1 874 ? 19.359 -0.916 5.398 1 91.5 874 ARG B O 1
ATOM 14774 N N . VAL B 1 875 ? 19.359 1.176 4.723 1 93.19 875 VAL B N 1
ATOM 14775 C CA . VAL B 1 875 ? 20.797 1.339 4.902 1 93.19 875 VAL B CA 1
ATOM 14776 C C . VAL B 1 875 ? 21.125 1.424 6.395 1 93.19 875 VAL B C 1
ATOM 14778 O O . VAL B 1 875 ? 22.078 0.792 6.863 1 93.19 875 VAL B O 1
ATOM 14781 N N . GLU B 1 876 ? 20.297 2.104 7.121 1 96.56 876 GLU B N 1
ATOM 14782 C CA . GLU B 1 876 ? 20.625 2.408 8.508 1 96.56 876 GLU B CA 1
ATOM 14783 C C . GLU B 1 876 ? 20.344 1.218 9.422 1 96.56 876 GLU B C 1
ATOM 14785 O O . GLU B 1 876 ? 21.094 0.958 10.367 1 96.56 876 GLU B O 1
ATOM 14790 N N . VAL B 1 877 ? 19.344 0.445 9.094 1 95.31 877 VAL B N 1
ATOM 14791 C CA . VAL B 1 877 ? 18.953 -0.658 9.969 1 95.31 877 VAL B CA 1
ATOM 14792 C C . VAL B 1 877 ? 19.922 -1.822 9.789 1 95.31 877 VAL B C 1
ATOM 14794 O O . VAL B 1 877 ? 20.031 -2.691 10.656 1 95.31 877 VAL B O 1
ATOM 14797 N N . ALA B 1 878 ? 20.641 -1.839 8.648 1 93.75 878 ALA B N 1
ATOM 14798 C CA . ALA B 1 878 ? 21.578 -2.92 8.352 1 93.75 878 ALA B CA 1
ATOM 14799 C C . ALA B 1 878 ? 22.812 -2.838 9.25 1 93.75 878 ALA B C 1
ATOM 14801 O O . ALA B 1 878 ? 23.594 -3.793 9.336 1 93.75 878 ALA B O 1
ATOM 14802 N N . ARG B 1 879 ? 23.016 -1.748 9.914 1 97.06 879 ARG B N 1
ATOM 14803 C CA . ARG B 1 879 ? 24.156 -1.6 10.805 1 97.06 879 ARG B CA 1
ATOM 14804 C C . ARG B 1 879 ? 23.953 -2.389 12.094 1 97.06 879 ARG B C 1
ATOM 14806 O O . ARG B 1 879 ? 22.922 -3.023 12.281 1 97.06 879 ARG B O 1
ATOM 14813 N N . GLU B 1 880 ? 25.047 -2.4 13.016 1 98.19 880 GLU B N 1
ATOM 14814 C CA . GLU B 1 880 ? 25.047 -3.299 14.164 1 98.19 880 GLU B CA 1
ATOM 14815 C C . GLU B 1 880 ? 24.016 -2.863 15.203 1 98.19 880 GLU B C 1
ATOM 14817 O O . GLU B 1 880 ? 23.453 -3.697 15.914 1 98.19 880 GLU B O 1
ATOM 14822 N N . GLY B 1 881 ? 23.844 -1.589 15.32 1 98.38 881 GLY B N 1
ATOM 14823 C CA . GLY B 1 881 ? 22.844 -0.994 16.203 1 98.38 881 GLY B CA 1
ATOM 14824 C C . GLY B 1 881 ? 22.125 0.19 15.57 1 98.38 881 GLY B C 1
ATOM 14825 O O . GLY B 1 881 ? 22.453 0.6 14.453 1 98.38 881 GLY B O 1
ATOM 14826 N N . LEU B 1 882 ? 21.078 0.72 16.234 1 98.5 882 LEU B N 1
ATOM 14827 C CA . LEU B 1 882 ? 20.25 1.75 15.625 1 98.5 882 LEU B CA 1
ATOM 14828 C C . LEU B 1 882 ? 19.859 2.807 16.656 1 98.5 882 LEU B C 1
ATOM 14830 O O . LEU B 1 882 ? 19.422 2.471 17.75 1 98.5 882 LEU B O 1
ATOM 14834 N N . VAL B 1 883 ? 20.078 4.039 16.344 1 98.88 883 VAL B N 1
ATOM 14835 C CA . VAL B 1 883 ? 19.547 5.164 17.094 1 98.88 883 VAL B CA 1
ATOM 14836 C C . VAL B 1 883 ? 18.312 5.719 16.391 1 98.88 883 VAL B C 1
ATOM 14838 O O . VAL B 1 883 ? 18.375 6.102 15.211 1 98.88 883 VAL B O 1
ATOM 14841 N N . VAL B 1 884 ? 17.219 5.688 17.047 1 98.81 884 VAL B N 1
ATOM 14842 C CA . VAL B 1 884 ? 15.977 6.23 16.516 1 98.81 884 VAL B CA 1
ATOM 14843 C C . VAL B 1 884 ? 15.648 7.555 17.203 1 98.81 884 VAL B C 1
ATOM 14845 O O . VAL B 1 884 ? 15.273 7.574 18.375 1 98.81 884 VAL B O 1
ATOM 14848 N N . ASP B 1 885 ? 15.75 8.625 16.453 1 98.81 885 ASP B N 1
ATOM 14849 C CA . ASP B 1 885 ? 15.586 9.984 16.953 1 98.81 885 ASP B CA 1
ATOM 14850 C C . ASP B 1 885 ? 14.164 10.484 16.703 1 98.81 885 ASP B C 1
ATOM 14852 O O . ASP B 1 885 ? 13.781 10.758 15.57 1 98.81 885 ASP B O 1
ATOM 14856 N N . VAL B 1 886 ? 13.383 10.562 17.797 1 98.31 886 VAL B N 1
ATOM 14857 C CA . VAL B 1 886 ? 12 11.008 17.703 1 98.31 886 VAL B CA 1
ATOM 14858 C C . VAL B 1 886 ? 11.852 12.375 18.359 1 98.31 886 VAL B C 1
ATOM 14860 O O . VAL B 1 886 ? 10.758 12.773 18.766 1 98.31 886 VAL B O 1
ATOM 14863 N N . ARG B 1 887 ? 13.008 13.148 18.594 1 97 887 ARG B N 1
ATOM 14864 C CA . ARG B 1 887 ? 12.953 14.523 19.094 1 97 887 ARG B CA 1
ATOM 14865 C C . ARG B 1 887 ? 12.195 15.422 18.125 1 97 887 ARG B C 1
ATOM 14867 O O . ARG B 1 887 ? 12.305 15.273 16.906 1 97 887 ARG B O 1
ATOM 14874 N N . GLU B 1 888 ? 11.375 16.234 18.656 1 96.94 888 GLU B N 1
ATOM 14875 C CA . GLU B 1 888 ? 10.625 17.25 17.938 1 96.94 888 GLU B CA 1
ATOM 14876 C C . GLU B 1 888 ? 9.586 16.625 17.016 1 96.94 888 GLU B C 1
ATOM 14878 O O . GLU B 1 888 ? 9.289 17.156 15.938 1 96.94 888 GLU B O 1
ATOM 14883 N N . ASN B 1 889 ? 9.156 15.391 17.406 1 97.69 889 ASN B N 1
ATOM 14884 C CA . ASN B 1 889 ? 8.109 14.703 16.656 1 97.69 889 ASN B CA 1
ATOM 14885 C C . ASN B 1 889 ? 6.773 15.43 16.75 1 97.69 889 ASN B C 1
ATOM 14887 O O . ASN B 1 889 ? 6.258 15.648 17.859 1 97.69 889 ASN B O 1
ATOM 14891 N N . ARG B 1 890 ? 6.156 15.758 15.641 1 96.94 890 ARG B N 1
ATOM 14892 C CA . ARG B 1 890 ? 5.004 16.656 15.594 1 96.94 890 ARG B CA 1
ATOM 14893 C C . ARG B 1 890 ? 3.699 15.875 15.734 1 96.94 890 ARG B C 1
ATOM 14895 O O . ARG B 1 890 ? 2.613 16.438 15.602 1 96.94 890 ARG B O 1
ATOM 14902 N N . GLY B 1 891 ? 3.756 14.648 16.016 1 97.62 891 GLY B N 1
ATOM 14903 C CA . GLY B 1 891 ? 2.564 13.844 16.234 1 97.62 891 GLY B CA 1
ATOM 14904 C C . GLY B 1 891 ? 1.958 13.312 14.953 1 97.62 891 GLY B C 1
ATOM 14905 O O . GLY B 1 891 ? 2.615 13.297 13.914 1 97.62 891 GLY B O 1
ATOM 14906 N N . GLY B 1 892 ? 0.762 12.828 15 1 97.44 892 GLY B N 1
ATOM 14907 C CA . GLY B 1 892 ? 0.069 12.156 13.914 1 97.44 892 GLY B CA 1
ATOM 14908 C C . GLY B 1 892 ? -0.666 10.906 14.352 1 97.44 892 GLY B C 1
ATOM 14909 O O . GLY B 1 892 ? -1.362 10.914 15.367 1 97.44 892 GLY B O 1
ATOM 14910 N N . HIS B 1 893 ? -0.575 9.812 13.562 1 97.5 893 HIS B N 1
ATOM 14911 C CA . HIS B 1 893 ? -1.351 8.625 13.898 1 97.5 893 HIS B CA 1
ATOM 14912 C C . HIS B 1 893 ? -0.649 7.355 13.422 1 97.5 893 HIS B C 1
ATOM 14914 O O . HIS B 1 893 ? -1.215 6.266 13.492 1 97.5 893 HIS B O 1
ATOM 14920 N N . THR B 1 894 ? 0.614 7.363 12.953 1 97.75 894 THR B N 1
ATOM 14921 C CA . THR B 1 894 ? 1.236 6.203 12.328 1 97.75 894 THR B CA 1
ATOM 14922 C C . THR B 1 894 ? 2.209 5.523 13.281 1 97.75 894 THR B C 1
ATOM 14924 O O . THR B 1 894 ? 3.004 4.676 12.875 1 97.75 894 THR B O 1
ATOM 14927 N N . SER B 1 895 ? 2.219 5.902 14.602 1 98.25 895 SER B N 1
ATOM 14928 C CA . SER B 1 895 ? 3.195 5.359 15.539 1 98.25 895 SER B CA 1
ATOM 14929 C C . SER B 1 895 ? 3.143 3.836 15.578 1 98.25 895 SER B C 1
ATOM 14931 O O . SER B 1 895 ? 4.176 3.178 15.695 1 98.25 895 SER B O 1
ATOM 14933 N N . GLN B 1 896 ? 1.906 3.273 15.5 1 97.12 896 GLN B N 1
ATOM 14934 C CA . GLN B 1 896 ? 1.798 1.821 15.586 1 97.12 896 GLN B CA 1
ATOM 14935 C C . GLN B 1 896 ? 2.5 1.143 14.414 1 97.12 896 GLN B C 1
ATOM 14937 O O . GLN B 1 896 ? 3.051 0.05 14.562 1 97.12 896 GLN B O 1
ATOM 14942 N N . LEU B 1 897 ? 2.527 1.748 13.211 1 97.19 897 LEU B N 1
ATOM 14943 C CA . LEU B 1 897 ? 3.234 1.207 12.055 1 97.19 897 LEU B CA 1
ATOM 14944 C C . LEU B 1 897 ? 4.742 1.329 12.234 1 97.19 897 LEU B C 1
ATOM 14946 O O . LEU B 1 897 ? 5.492 0.417 11.875 1 97.19 897 LEU B O 1
ATOM 14950 N N . VAL B 1 898 ? 5.195 2.498 12.812 1 97.69 898 VAL B N 1
ATOM 14951 C CA . VAL B 1 898 ? 6.617 2.738 13.031 1 97.69 898 VAL B CA 1
ATOM 14952 C C . VAL B 1 898 ? 7.16 1.741 14.055 1 97.69 898 VAL B C 1
ATOM 14954 O O . VAL B 1 898 ? 8.203 1.119 13.828 1 97.69 898 VAL B O 1
ATOM 14957 N N . VAL B 1 899 ? 6.457 1.574 15.172 1 97.06 899 VAL B N 1
ATOM 14958 C CA . VAL B 1 899 ? 6.91 0.694 16.25 1 97.06 899 VAL B CA 1
ATOM 14959 C C . VAL B 1 899 ? 6.922 -0.752 15.75 1 97.06 899 VAL B C 1
ATOM 14961 O O . VAL B 1 899 ? 7.785 -1.54 16.156 1 97.06 899 VAL B O 1
ATOM 14964 N N . GLU B 1 900 ? 5.973 -1.073 14.891 1 95.88 900 GLU B N 1
ATOM 14965 C CA . GLU B 1 900 ? 5.938 -2.412 14.312 1 95.88 900 GLU B CA 1
ATOM 14966 C C . GLU B 1 900 ? 7.23 -2.727 13.562 1 95.88 900 GLU B C 1
ATOM 14968 O O . GLU B 1 900 ? 7.762 -3.834 13.672 1 95.88 900 GLU B O 1
ATOM 14973 N N . LYS B 1 901 ? 7.773 -1.814 12.805 1 95.31 901 LYS B N 1
ATOM 14974 C CA . LYS B 1 901 ? 9.023 -2 12.078 1 95.31 901 LYS B CA 1
ATOM 14975 C C . LYS B 1 901 ? 10.211 -2.107 13.039 1 95.31 901 LYS B C 1
ATOM 14977 O O . LYS B 1 901 ? 11.094 -2.945 12.852 1 95.31 901 LYS 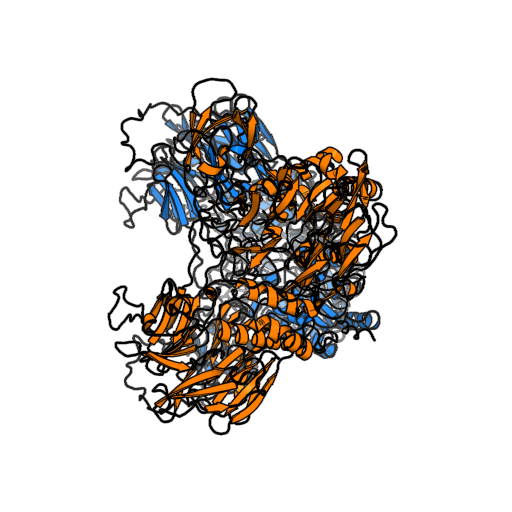B O 1
ATOM 14982 N N . LEU B 1 902 ? 10.18 -1.269 14.055 1 96.69 902 LEU B N 1
ATOM 14983 C CA . LEU B 1 902 ? 11.297 -1.215 14.992 1 96.69 902 LEU B CA 1
ATOM 14984 C C . LEU B 1 902 ? 11.32 -2.453 15.883 1 96.69 902 LEU B C 1
ATOM 14986 O O . LEU B 1 902 ? 12.367 -2.826 16.406 1 96.69 902 LEU B O 1
ATOM 14990 N N . ALA B 1 903 ? 10.164 -3.111 16.016 1 96.31 903 ALA B N 1
ATOM 14991 C CA . ALA B 1 903 ? 10.031 -4.242 16.938 1 96.31 903 ALA B CA 1
ATOM 14992 C C . ALA B 1 903 ? 10.375 -5.555 16.234 1 96.31 903 ALA B C 1
ATOM 14994 O O . ALA B 1 903 ? 10.367 -6.617 16.859 1 96.31 903 ALA B O 1
ATOM 14995 N N . ARG B 1 904 ? 10.664 -5.539 14.969 1 96.44 904 ARG B N 1
ATOM 14996 C CA . ARG B 1 904 ? 11.023 -6.75 14.242 1 96.44 904 ARG B CA 1
ATOM 14997 C C . ARG B 1 904 ? 12.211 -7.453 14.906 1 96.44 904 ARG B C 1
ATOM 14999 O O . ARG B 1 904 ? 13.141 -6.797 15.383 1 96.44 904 ARG B O 1
ATOM 15006 N N . ARG B 1 905 ? 12.164 -8.758 14.961 1 96.38 905 ARG B N 1
ATOM 15007 C CA . ARG B 1 905 ? 13.227 -9.594 15.492 1 96.38 905 ARG B CA 1
ATOM 15008 C C . ARG B 1 905 ? 13.711 -10.594 14.445 1 96.38 905 ARG B C 1
ATOM 15010 O O . ARG B 1 905 ? 12.898 -11.289 13.828 1 96.38 905 ARG B O 1
ATOM 15017 N N . ILE B 1 906 ? 15.008 -10.672 14.258 1 97.5 906 ILE B N 1
ATOM 15018 C CA . ILE B 1 906 ? 15.578 -11.625 13.312 1 97.5 906 ILE B CA 1
ATOM 15019 C C . ILE B 1 906 ? 15.453 -13.047 13.867 1 97.5 906 ILE B C 1
ATOM 15021 O O . ILE B 1 906 ? 16 -13.359 14.922 1 97.5 906 ILE B O 1
ATOM 15025 N N . VAL B 1 907 ? 14.727 -13.875 13.148 1 97.94 907 VAL B N 1
ATOM 15026 C CA . VAL B 1 907 ? 14.562 -15.25 13.594 1 97.94 907 VAL B CA 1
ATOM 15027 C C . VAL B 1 907 ? 15.023 -16.203 12.492 1 97.94 907 VAL B C 1
ATOM 15029 O O . VAL B 1 907 ? 14.906 -17.422 12.625 1 97.94 907 VAL B O 1
ATOM 15032 N N . GLY B 1 908 ? 15.477 -15.695 11.391 1 97.94 908 GLY B N 1
ATOM 15033 C CA . GLY B 1 908 ? 15.977 -16.5 10.289 1 97.94 908 GLY B CA 1
ATOM 15034 C C . GLY B 1 908 ? 16.906 -15.727 9.359 1 97.94 908 GLY B C 1
ATOM 15035 O O . GLY B 1 908 ? 17.047 -14.516 9.492 1 97.94 908 GLY B O 1
ATOM 15036 N N . TRP B 1 909 ? 17.578 -16.406 8.477 1 97.94 909 TRP B N 1
ATOM 15037 C CA . TRP B 1 909 ? 18.484 -15.836 7.48 1 97.94 909 TRP B CA 1
ATOM 15038 C C . TRP B 1 909 ? 18.312 -16.531 6.133 1 97.94 909 TRP B C 1
ATOM 15040 O O . TRP B 1 909 ? 18.203 -17.766 6.074 1 97.94 909 TRP B O 1
ATOM 15050 N N . ASP B 1 910 ? 18.125 -15.773 5.074 1 96.94 910 ASP B N 1
ATOM 15051 C CA . ASP B 1 910 ? 18.234 -16.234 3.693 1 96.94 910 ASP B CA 1
ATOM 15052 C C . ASP B 1 910 ? 19.656 -16.078 3.168 1 96.94 910 ASP B C 1
ATOM 15054 O O . ASP B 1 910 ? 20.172 -14.969 3.094 1 96.94 910 ASP B O 1
ATOM 15058 N N . VAL B 1 911 ? 20.297 -17.172 2.822 1 96.38 911 VAL B N 1
ATOM 15059 C CA . VAL B 1 911 ? 21.688 -17.156 2.414 1 96.38 911 VAL B CA 1
ATOM 15060 C C . VAL B 1 911 ? 21.812 -17.609 0.962 1 96.38 911 VAL B C 1
ATOM 15062 O O . VAL B 1 911 ? 21.938 -18.812 0.69 1 96.38 911 VAL B O 1
ATOM 15065 N N . PRO B 1 912 ? 21.859 -16.672 0.006 1 95.06 912 PRO B N 1
ATOM 15066 C CA . PRO B 1 912 ? 22.016 -17.016 -1.41 1 95.06 912 PRO B CA 1
ATOM 15067 C C . PRO B 1 912 ? 23.438 -17.422 -1.777 1 95.06 912 PRO B C 1
ATOM 15069 O O . PRO B 1 912 ? 24.391 -16.875 -1.223 1 95.06 912 PRO B O 1
ATOM 15072 N N . ARG B 1 913 ? 23.469 -18.297 -2.73 1 93.81 913 ARG B N 1
ATOM 15073 C CA . ARG B 1 913 ? 24.766 -18.672 -3.283 1 93.81 913 ARG B CA 1
ATOM 15074 C C . ARG B 1 913 ? 25.516 -17.469 -3.816 1 93.81 913 ARG B C 1
ATOM 15076 O O . ARG B 1 913 ? 25.016 -16.734 -4.676 1 93.81 913 ARG B O 1
ATOM 15083 N N . GLY B 1 914 ? 26.672 -17.203 -3.244 1 89.12 914 GLY B N 1
ATOM 15084 C CA . GLY B 1 914 ? 27.594 -16.219 -3.785 1 89.12 914 GLY B CA 1
ATOM 15085 C C . GLY B 1 914 ? 27.172 -14.781 -3.475 1 89.12 914 GLY B C 1
ATOM 15086 O O . GLY B 1 914 ? 27.766 -13.836 -4 1 89.12 914 GLY B O 1
ATOM 15087 N N . MET B 1 915 ? 26.172 -14.539 -2.672 1 93.25 915 MET B N 1
ATOM 15088 C CA . MET B 1 915 ? 25.719 -13.195 -2.332 1 93.25 915 MET B CA 1
ATOM 15089 C C . MET B 1 915 ? 25.594 -13.031 -0.82 1 93.25 915 MET B C 1
ATOM 15091 O O . MET B 1 915 ? 25.672 -14.008 -0.076 1 93.25 915 MET B O 1
ATOM 15095 N N . ARG B 1 916 ? 25.422 -11.812 -0.394 1 93.94 916 ARG B N 1
ATOM 15096 C CA . ARG B 1 916 ? 25.266 -11.508 1.026 1 93.94 916 ARG B CA 1
ATOM 15097 C C . ARG B 1 916 ? 23.922 -12.023 1.549 1 93.94 916 ARG B C 1
ATOM 15099 O O . ARG B 1 916 ? 22.922 -11.969 0.847 1 93.94 916 ARG B O 1
ATOM 15106 N N . ALA B 1 917 ? 23.969 -12.516 2.805 1 95.75 917 ALA B N 1
ATOM 15107 C CA . ALA B 1 917 ? 22.766 -13.023 3.463 1 95.75 917 ALA B CA 1
ATOM 15108 C C . ALA B 1 917 ? 21.812 -11.883 3.793 1 95.75 917 ALA B C 1
ATOM 15110 O O . ALA B 1 917 ? 22.219 -10.734 3.939 1 95.75 917 ALA B O 1
ATOM 15111 N N . GLU B 1 918 ? 20.578 -12.18 3.875 1 95.06 918 GLU B N 1
ATOM 15112 C CA . GLU B 1 918 ? 19.531 -11.258 4.297 1 95.06 918 GLU B CA 1
ATOM 15113 C C . GLU B 1 918 ? 18.781 -11.789 5.508 1 95.06 918 GLU B C 1
ATOM 15115 O O . GLU B 1 918 ? 18.531 -13 5.613 1 95.06 918 GLU B O 1
ATOM 15120 N N . SER B 1 919 ? 18.391 -10.883 6.336 1 96.5 919 SER B N 1
ATOM 15121 C CA . SER B 1 919 ? 17.688 -11.297 7.551 1 96.5 919 SER B CA 1
ATOM 15122 C C . SER B 1 919 ? 16.234 -11.672 7.258 1 96.5 919 SER B C 1
ATOM 15124 O O . SER B 1 919 ? 15.68 -11.25 6.246 1 96.5 919 SER B O 1
ATOM 15126 N N . TYR B 1 920 ? 15.695 -12.492 8.078 1 97.44 920 TYR B N 1
ATOM 15127 C CA . TYR B 1 920 ? 14.273 -12.789 8.156 1 97.44 920 TYR B CA 1
ATOM 15128 C C . TYR B 1 920 ? 13.734 -12.492 9.555 1 97.44 920 TYR B C 1
ATOM 15130 O O . TYR B 1 920 ? 14.109 -13.156 10.523 1 97.44 920 TYR B O 1
ATOM 15138 N N . PRO B 1 921 ? 12.758 -11.492 9.562 1 96.62 921 PRO B N 1
ATOM 15139 C CA . PRO B 1 921 ? 12.258 -10.672 8.453 1 96.62 921 PRO B CA 1
ATOM 15140 C C . PRO B 1 921 ? 13.289 -9.664 7.957 1 96.62 921 PRO B C 1
ATOM 15142 O O . PRO B 1 921 ? 14.297 -9.414 8.633 1 96.62 921 PRO B O 1
ATOM 15145 N N . LEU B 1 922 ? 12.945 -9.125 6.777 1 95.5 922 LEU B N 1
ATOM 15146 C CA . LEU B 1 922 ? 13.758 -8.055 6.207 1 95.5 922 LEU B CA 1
ATOM 15147 C C . LEU B 1 922 ? 13.656 -6.789 7.051 1 95.5 922 LEU B C 1
ATOM 15149 O O . LEU B 1 922 ? 12.664 -6.578 7.75 1 95.5 922 LEU B O 1
ATOM 15153 N N . ASP B 1 923 ? 14.727 -5.953 7.121 1 94.31 923 ASP B N 1
ATOM 15154 C CA . ASP B 1 923 ? 14.789 -4.629 7.73 1 94.31 923 ASP B CA 1
ATOM 15155 C C . ASP B 1 923 ? 14.594 -4.707 9.242 1 94.31 923 ASP B C 1
ATOM 15157 O O . ASP B 1 923 ? 14.031 -3.795 9.852 1 94.31 923 ASP B O 1
ATOM 15161 N N . ALA B 1 924 ? 14.93 -5.852 9.805 1 96.69 924 ALA B N 1
ATOM 15162 C CA . ALA B 1 924 ? 14.891 -5.984 11.258 1 96.69 924 ALA B CA 1
ATOM 15163 C C . ALA B 1 924 ? 16.188 -5.477 11.898 1 96.69 924 ALA B C 1
ATOM 15165 O O . ALA B 1 924 ? 17.266 -5.707 11.367 1 96.69 924 ALA B O 1
ATOM 15166 N N . PRO B 1 925 ? 16.062 -4.73 12.984 1 97.44 925 PRO B N 1
ATOM 15167 C CA . PRO B 1 925 ? 17.281 -4.359 13.695 1 97.44 925 PRO B CA 1
ATOM 15168 C C . PRO B 1 925 ? 18.125 -5.57 14.094 1 97.44 925 PRO B C 1
ATOM 15170 O O . PRO B 1 925 ? 17.578 -6.586 14.539 1 97.44 925 PRO B O 1
ATOM 15173 N N . ARG B 1 926 ? 19.453 -5.504 13.938 1 97.31 926 ARG B N 1
ATOM 15174 C CA . ARG B 1 926 ? 20.344 -6.621 14.219 1 97.31 926 ARG B CA 1
ATOM 15175 C C . ARG B 1 926 ? 20.797 -6.613 15.672 1 97.31 926 ARG B C 1
ATOM 15177 O O . ARG B 1 926 ? 21.156 -7.652 16.219 1 97.31 926 ARG B O 1
ATOM 15184 N N . GLY B 1 927 ? 20.844 -5.398 16.203 1 97.75 927 GLY B N 1
ATOM 15185 C CA . GLY B 1 927 ? 21.281 -5.211 17.578 1 97.75 927 GLY B CA 1
ATOM 15186 C C . GLY B 1 927 ? 20.438 -4.211 18.344 1 97.75 927 GLY B C 1
ATOM 15187 O O . GLY B 1 927 ? 19.234 -4.094 18.109 1 97.75 927 GLY B O 1
ATOM 15188 N N . PRO B 1 928 ? 21.047 -3.5 19.312 1 97.81 928 PRO B N 1
ATOM 15189 C CA . PRO B 1 928 ? 20.281 -2.617 20.188 1 97.81 928 PRO B CA 1
ATOM 15190 C C . PRO B 1 928 ? 19.688 -1.414 19.469 1 97.81 928 PRO B C 1
ATOM 15192 O O . PRO B 1 928 ? 20.312 -0.892 18.531 1 97.81 928 PRO B O 1
ATOM 15195 N N . VAL B 1 929 ? 18.516 -1.038 19.875 1 98.5 929 VAL B N 1
ATOM 15196 C CA . VAL B 1 929 ? 17.844 0.18 19.438 1 98.5 929 VAL B CA 1
ATOM 15197 C C . VAL B 1 929 ? 17.75 1.159 20.609 1 98.5 929 VAL B C 1
ATOM 15199 O O . VAL B 1 929 ? 17.359 0.777 21.719 1 98.5 929 VAL B O 1
ATOM 15202 N N . VAL B 1 930 ? 18.188 2.365 20.438 1 98.81 930 VAL B N 1
ATOM 15203 C CA . VAL B 1 930 ? 18.047 3.418 21.438 1 98.81 930 VAL B CA 1
ATOM 15204 C C . VAL B 1 930 ? 17.25 4.578 20.859 1 98.81 930 VAL B C 1
ATOM 15206 O O . VAL B 1 930 ? 17.578 5.098 19.797 1 98.81 930 VAL B O 1
ATOM 15209 N N . ALA B 1 931 ? 16.203 4.938 21.516 1 98.81 931 ALA B N 1
ATOM 15210 C CA . ALA B 1 931 ? 15.391 6.066 21.078 1 98.81 931 ALA B CA 1
ATOM 15211 C C . ALA B 1 931 ? 15.805 7.355 21.797 1 98.81 931 ALA B C 1
ATOM 15213 O O . ALA B 1 931 ? 16.281 7.316 22.922 1 98.81 931 ALA B O 1
ATOM 15214 N N . VAL B 1 932 ? 15.688 8.461 21.078 1 98.88 932 VAL B N 1
ATOM 15215 C CA . VAL B 1 932 ? 15.953 9.781 21.625 1 98.88 932 VAL B CA 1
ATOM 15216 C C . VAL B 1 932 ? 14.688 10.633 21.562 1 98.88 932 VAL B C 1
ATOM 15218 O O . VAL B 1 932 ? 14.047 10.719 20.516 1 98.88 932 VAL B O 1
ATOM 15221 N N . ALA B 1 933 ? 14.266 11.18 22.688 1 98.56 933 ALA B N 1
ATOM 15222 C CA . ALA B 1 933 ? 13.07 12.016 22.734 1 98.56 933 ALA B CA 1
ATOM 15223 C C . ALA B 1 933 ? 13.336 13.312 23.5 1 98.56 933 ALA B C 1
ATOM 15225 O O . ALA B 1 933 ? 14.359 13.438 24.172 1 98.56 933 ALA B O 1
ATOM 15226 N N . ASN B 1 934 ? 12.516 14.281 23.328 1 97.88 934 ASN B N 1
ATOM 15227 C CA . ASN B 1 934 ? 12.602 15.516 24.094 1 97.88 934 ASN B CA 1
ATOM 15228 C C . ASN B 1 934 ? 11.219 16.109 24.359 1 97.88 934 ASN B C 1
ATOM 15230 O O . ASN B 1 934 ? 10.203 15.453 24.141 1 97.88 934 ASN B O 1
ATOM 15234 N N . GLU B 1 935 ? 11.148 17.281 24.953 1 96.88 935 GLU B N 1
ATOM 15235 C CA . GLU B 1 935 ? 9.906 17.906 25.406 1 96.88 935 GLU B CA 1
ATOM 15236 C C . GLU B 1 935 ? 8.984 18.219 24.234 1 96.88 935 GLU B C 1
ATOM 15238 O O . GLU B 1 935 ? 7.773 18.375 24.406 1 96.88 935 GLU B O 1
ATOM 15243 N N . PHE B 1 936 ? 9.516 18.203 22.969 1 96.88 936 PHE B N 1
ATOM 15244 C CA . PHE B 1 936 ? 8.727 18.578 21.797 1 96.88 936 PHE B CA 1
ATOM 15245 C C . PHE B 1 936 ? 8.188 17.344 21.094 1 96.88 936 PHE B C 1
ATOM 15247 O O . PHE B 1 936 ? 7.5 17.453 20.078 1 96.88 936 PHE B O 1
ATOM 15254 N N . SER B 1 937 ? 8.508 16.125 21.594 1 97.81 937 SER B N 1
ATOM 15255 C CA . SER B 1 937 ? 7.848 14.914 21.109 1 97.81 937 SER B CA 1
ATOM 15256 C C . SER B 1 937 ? 6.418 14.82 21.641 1 97.81 937 SER B C 1
ATOM 15258 O O . SER B 1 937 ? 6.203 14.562 22.828 1 97.81 937 SER B O 1
ATOM 15260 N N . GLY B 1 938 ? 5.438 15.07 20.688 1 97.12 938 GLY B N 1
ATOM 15261 C CA . GLY B 1 938 ? 4.105 15.25 21.234 1 97.12 938 GLY B CA 1
ATOM 15262 C C . GLY B 1 938 ? 3.053 14.406 20.531 1 97.12 938 GLY B C 1
ATOM 15263 O O . GLY B 1 938 ? 3.273 13.922 19.422 1 97.12 938 GLY B O 1
ATOM 15264 N N . SER B 1 939 ? 1.9 14.148 21.188 1 97.69 939 SER B N 1
ATOM 15265 C CA . SER B 1 939 ? 0.756 13.406 20.672 1 97.69 939 SER B CA 1
ATOM 15266 C C . SER B 1 939 ? 1.135 11.977 20.312 1 97.69 939 SER B C 1
ATOM 15268 O O . SER B 1 939 ? 1.651 11.242 21.172 1 97.69 939 SER B O 1
ATOM 15270 N N . ASP B 1 940 ? 1.08 11.664 19.031 1 98.44 940 ASP B N 1
ATOM 15271 C CA . ASP B 1 940 ? 1.534 10.336 18.625 1 98.44 940 ASP B CA 1
ATOM 15272 C C . ASP B 1 940 ? 3.041 10.188 18.828 1 98.44 940 ASP B C 1
ATOM 15274 O O . ASP B 1 940 ? 3.559 9.07 18.875 1 98.44 940 ASP B O 1
ATOM 15278 N N . GLY B 1 941 ? 3.732 11.344 18.984 1 98.25 941 GLY B N 1
ATOM 15279 C CA . GLY B 1 941 ? 5.137 11.328 19.375 1 98.25 941 GLY B CA 1
ATOM 15280 C C . GLY B 1 941 ? 5.359 10.898 20.812 1 98.25 941 GLY B C 1
ATOM 15281 O O . GLY B 1 941 ? 6.406 10.336 21.141 1 98.25 941 GLY B O 1
ATOM 15282 N N . ASP B 1 942 ? 4.363 11.172 21.766 1 98.5 942 ASP B N 1
ATOM 15283 C CA . ASP B 1 942 ? 4.363 10.594 23.094 1 98.5 942 ASP B CA 1
ATOM 15284 C C . ASP B 1 942 ? 4.137 9.086 23.047 1 98.5 942 ASP B C 1
ATOM 15286 O O . ASP B 1 942 ? 4.875 8.32 23.672 1 98.5 942 ASP B O 1
ATOM 15290 N N . ILE B 1 943 ? 3.186 8.75 22.266 1 98.62 943 ILE B N 1
ATOM 15291 C CA . ILE B 1 943 ? 2.676 7.383 22.25 1 98.62 943 ILE B CA 1
ATOM 15292 C C . ILE B 1 943 ? 3.764 6.434 21.75 1 98.62 943 ILE B C 1
ATOM 15294 O O . ILE B 1 943 ? 3.943 5.344 22.297 1 98.62 943 ILE B O 1
ATOM 15298 N N . VAL B 1 944 ? 4.496 6.816 20.703 1 98.5 944 VAL B N 1
ATOM 15299 C CA . VAL B 1 944 ? 5.531 5.945 20.141 1 98.5 944 VAL B CA 1
ATOM 15300 C C . VAL B 1 944 ? 6.59 5.664 21.203 1 98.5 944 VAL B C 1
ATOM 15302 O O . VAL B 1 944 ? 7.113 4.551 21.297 1 98.5 944 VAL B O 1
ATOM 15305 N N . ASN B 1 945 ? 6.945 6.688 22 1 98.44 945 ASN B N 1
ATOM 15306 C CA . ASN B 1 945 ? 7.945 6.492 23.047 1 98.44 945 ASN B CA 1
ATOM 15307 C C . ASN B 1 945 ? 7.43 5.566 24.156 1 98.44 945 ASN B C 1
ATOM 15309 O O . ASN B 1 945 ? 8.164 4.715 24.656 1 98.44 945 ASN B O 1
ATOM 15313 N N . ALA B 1 946 ? 6.164 5.789 24.516 1 98.44 946 ALA B N 1
ATOM 15314 C CA . ALA B 1 946 ? 5.559 4.887 25.5 1 98.44 946 ALA B CA 1
ATOM 15315 C C . ALA B 1 946 ? 5.523 3.453 24.969 1 98.44 946 ALA B C 1
ATOM 15317 O O . ALA B 1 946 ? 5.777 2.506 25.719 1 98.44 946 ALA B O 1
ATOM 15318 N N . ALA B 1 947 ? 5.184 3.287 23.719 1 98.25 947 ALA B N 1
ATOM 15319 C CA . ALA B 1 947 ? 5.102 1.969 23.094 1 98.25 947 ALA B CA 1
ATOM 15320 C C . ALA B 1 947 ? 6.473 1.307 23.031 1 98.25 947 ALA B C 1
ATOM 15322 O O . ALA B 1 947 ? 6.598 0.1 23.25 1 98.25 947 ALA B O 1
ATOM 15323 N N . ILE B 1 948 ? 7.527 2.043 22.672 1 98.19 948 ILE B N 1
ATOM 15324 C CA . ILE B 1 948 ? 8.898 1.537 22.609 1 98.19 948 ILE B CA 1
ATOM 15325 C C . ILE B 1 948 ? 9.281 0.946 23.969 1 98.19 948 ILE B C 1
ATOM 15327 O O . ILE B 1 948 ? 9.844 -0.151 24.031 1 98.19 948 ILE B O 1
ATOM 15331 N N . ARG B 1 949 ? 8.914 1.633 25.016 1 97.56 949 ARG B N 1
ATOM 15332 C CA . ARG B 1 949 ? 9.211 1.163 26.359 1 97.56 949 ARG B CA 1
ATOM 15333 C C . ARG B 1 949 ? 8.375 -0.063 26.719 1 97.56 949 ARG B C 1
ATOM 15335 O O . ARG B 1 949 ? 8.906 -1.059 27.219 1 97.56 949 ARG B O 1
ATOM 15342 N N . ALA B 1 950 ? 7.086 0.042 26.406 1 97.56 950 ALA B N 1
ATOM 15343 C CA . ALA B 1 950 ? 6.164 -1.034 26.766 1 97.56 950 ALA B CA 1
ATOM 15344 C C . ALA B 1 950 ? 6.539 -2.332 26.062 1 97.56 950 ALA B C 1
ATOM 15346 O O . ALA B 1 950 ? 6.402 -3.418 26.625 1 97.56 950 ALA B O 1
ATOM 15347 N N . LEU B 1 951 ? 7.051 -2.273 24.812 1 97.19 951 LEU B N 1
ATOM 15348 C CA . LEU B 1 951 ? 7.379 -3.443 24.016 1 97.19 951 LEU B CA 1
ATOM 15349 C C . LEU B 1 951 ? 8.812 -3.9 24.266 1 97.19 951 LEU B C 1
ATOM 15351 O O . LEU B 1 951 ? 9.242 -4.922 23.734 1 97.19 951 LEU B O 1
ATOM 15355 N N . GLY B 1 952 ? 9.57 -3.119 25.031 1 96.5 952 GLY B N 1
ATOM 15356 C CA . GLY B 1 952 ? 10.945 -3.48 25.344 1 96.5 952 GLY B CA 1
ATOM 15357 C C . GLY B 1 952 ? 11.883 -3.363 24.156 1 96.5 952 GLY B C 1
ATOM 15358 O O . GLY B 1 952 ? 12.836 -4.133 24.031 1 96.5 952 GLY B O 1
ATOM 15359 N N . ILE B 1 953 ? 11.586 -2.494 23.172 1 97.38 953 ILE B N 1
ATOM 15360 C CA . ILE B 1 953 ? 12.406 -2.316 21.984 1 97.38 953 ILE B CA 1
ATOM 15361 C C . ILE B 1 953 ? 13.773 -1.764 22.375 1 97.38 953 ILE B C 1
ATOM 15363 O O . ILE B 1 953 ? 14.805 -2.217 21.859 1 97.38 953 ILE B O 1
ATOM 15367 N N . GLY B 1 954 ? 13.805 -0.756 23.25 1 97.75 954 GLY B N 1
ATOM 15368 C CA . GLY B 1 954 ? 15.023 -0.134 23.75 1 97.75 954 GLY B CA 1
ATOM 15369 C C . GLY B 1 954 ? 14.75 1.016 24.703 1 97.75 954 GLY B C 1
ATOM 15370 O O . GLY B 1 954 ? 13.594 1.377 24.938 1 97.75 954 GLY B O 1
ATOM 15371 N N . PRO B 1 955 ? 15.812 1.53 25.297 1 98.44 955 PRO B N 1
ATOM 15372 C CA . PRO B 1 955 ? 15.648 2.668 26.203 1 98.44 955 PRO B CA 1
ATOM 15373 C C . PRO B 1 955 ? 15.391 3.979 25.469 1 98.44 955 PRO B C 1
ATOM 15375 O O . PRO B 1 955 ? 15.766 4.121 24.297 1 98.44 955 PRO B O 1
ATOM 15378 N N . VAL B 1 956 ? 14.703 4.84 26.156 1 98.69 956 VAL B N 1
ATOM 15379 C CA . VAL B 1 956 ? 14.477 6.199 25.672 1 98.69 956 VAL B CA 1
ATOM 15380 C C . VAL B 1 956 ? 15.391 7.172 26.406 1 98.69 956 VAL B C 1
ATOM 15382 O O . VAL B 1 956 ? 15.414 7.191 27.641 1 98.69 956 VAL B O 1
ATOM 15385 N N . VAL B 1 957 ? 16.172 7.941 25.625 1 98.81 957 VAL B N 1
ATOM 15386 C CA . VAL B 1 957 ? 17.109 8.93 26.156 1 98.81 957 VAL B CA 1
ATOM 15387 C C . VAL B 1 957 ? 16.594 10.336 25.875 1 98.81 957 VAL B C 1
ATOM 15389 O O . VAL B 1 957 ? 16.031 10.586 24.797 1 98.81 957 VAL B O 1
ATOM 15392 N N . GLY B 1 958 ? 16.703 11.266 26.797 1 98.69 958 GLY B N 1
ATOM 15393 C CA . GLY B 1 958 ? 16.344 12.656 26.578 1 98.69 958 GLY B CA 1
ATOM 15394 C C . GLY B 1 958 ? 15.586 13.273 27.734 1 98.69 958 GLY B C 1
ATOM 15395 O O . GLY B 1 958 ? 16.031 13.188 28.891 1 98.69 958 GLY B O 1
ATOM 15396 N N . THR B 1 959 ? 14.531 13.969 27.453 1 97.94 959 THR B N 1
ATOM 15397 C CA . THR B 1 959 ? 13.711 14.617 28.469 1 97.94 959 THR B CA 1
ATOM 15398 C C . THR B 1 959 ? 12.242 14.227 28.312 1 97.94 959 THR B C 1
ATOM 15400 O O . THR B 1 959 ? 11.859 13.625 27.312 1 97.94 959 THR B O 1
ATOM 15403 N N . ARG B 1 960 ? 11.453 14.508 29.359 1 97.5 960 ARG B N 1
ATOM 15404 C CA . ARG B 1 960 ? 10.031 14.195 29.359 1 97.5 960 ARG B CA 1
ATOM 15405 C C . ARG B 1 960 ? 9.336 14.789 28.141 1 97.5 960 ARG B C 1
ATOM 15407 O O . ARG B 1 960 ? 9.594 15.938 27.781 1 97.5 960 ARG B O 1
ATOM 15414 N N . THR B 1 961 ? 8.469 13.992 27.469 1 98.19 961 THR B N 1
ATOM 15415 C CA . THR B 1 961 ? 7.809 14.406 26.234 1 98.19 961 THR B CA 1
ATOM 15416 C C . THR B 1 961 ? 6.625 15.328 26.531 1 98.19 961 THR B C 1
ATOM 15418 O O . THR B 1 961 ? 6.406 15.711 27.688 1 98.19 961 THR B O 1
ATOM 15421 N N . TRP B 1 962 ? 5.816 15.703 25.547 1 97.56 962 TRP B N 1
ATOM 15422 C CA . TRP B 1 962 ? 4.82 16.766 25.562 1 97.56 962 TRP B CA 1
ATOM 15423 C C . TRP B 1 962 ? 3.693 16.453 26.531 1 97.56 962 TRP B C 1
ATOM 15425 O O . TRP B 1 962 ? 3.352 17.266 27.391 1 97.56 962 TRP B O 1
ATOM 15435 N N . GLY B 1 963 ? 3.055 15.297 26.344 1 97.88 963 GLY B N 1
ATOM 15436 C CA . GLY B 1 963 ? 2.039 14.883 27.297 1 97.88 963 GLY B CA 1
ATOM 15437 C C . GLY B 1 963 ? 0.627 15.195 26.844 1 97.88 963 GLY B C 1
ATOM 15438 O O . GLY B 1 963 ? -0.241 15.5 27.672 1 97.88 963 GLY B O 1
ATOM 15439 N N . GLY B 1 964 ? 0.291 15.273 25.609 1 97.44 964 GLY B N 1
ATOM 15440 C CA . GLY B 1 964 ? -1.057 15.398 25.078 1 97.44 964 GLY B CA 1
ATOM 15441 C C . GLY B 1 964 ? -1.479 14.211 24.234 1 97.44 964 GLY B C 1
ATOM 15442 O O . GLY B 1 964 ? -1.107 14.109 23.062 1 97.44 964 GLY B O 1
ATOM 15443 N N . VAL B 1 965 ? -2.359 13.328 24.844 1 98.06 965 VAL B N 1
ATOM 15444 C CA . VAL B 1 965 ? -2.627 12.102 24.094 1 98.06 965 VAL B CA 1
ATOM 15445 C C . VAL B 1 965 ? -4.133 11.867 24.016 1 98.06 965 VAL B C 1
ATOM 15447 O O . VAL B 1 965 ? -4.578 10.812 23.547 1 98.06 965 VAL B O 1
ATOM 15450 N N . ILE B 1 966 ? -4.992 12.797 24.516 1 98 966 ILE B N 1
ATOM 15451 C CA . ILE B 1 966 ? -6.414 12.68 24.203 1 98 966 ILE B CA 1
ATOM 15452 C C . ILE B 1 966 ? -6.68 13.148 22.781 1 98 966 ILE B C 1
ATOM 15454 O O . ILE B 1 966 ? -6.512 14.336 22.469 1 98 966 ILE B O 1
ATOM 15458 N N . GLY B 1 967 ? -7.133 12.234 21.938 1 97.19 967 GLY B N 1
ATOM 15459 C CA . GLY B 1 967 ? -7.191 12.469 20.5 1 97.19 967 GLY B CA 1
ATOM 15460 C C . GLY B 1 967 ? -8.422 13.242 20.078 1 97.19 967 GLY B C 1
ATOM 15461 O O . GLY B 1 967 ? -9.328 13.477 20.875 1 97.19 967 GLY B O 1
ATOM 15462 N N . ILE B 1 968 ? -8.352 13.695 18.828 1 97.69 968 ILE B N 1
ATOM 15463 C CA . ILE B 1 968 ? -9.438 14.445 18.219 1 97.69 968 ILE B CA 1
ATOM 15464 C C . ILE B 1 968 ? -9.727 13.898 16.828 1 97.69 968 ILE B C 1
ATOM 15466 O O . ILE B 1 968 ? -8.945 13.117 16.281 1 97.69 968 ILE B O 1
ATOM 15470 N N . ASP B 1 969 ? -10.812 14.195 16.234 1 94.44 969 ASP B N 1
ATOM 15471 C CA . ASP B 1 969 ? -11.141 13.797 14.867 1 94.44 969 ASP B CA 1
ATOM 15472 C C . ASP B 1 969 ? -11.336 15.023 13.969 1 94.44 969 ASP B C 1
ATOM 15474 O O . ASP B 1 969 ? -11.531 14.883 12.766 1 94.44 969 ASP B O 1
ATOM 15478 N N . SER B 1 970 ? -11.25 16.266 14.492 1 95.81 970 SER B N 1
ATOM 15479 C CA . SER B 1 970 ? -11.336 17.5 13.734 1 95.81 970 SER B CA 1
ATOM 15480 C C . SER B 1 970 ? -12.578 17.531 12.852 1 95.81 970 SER B C 1
ATOM 15482 O O . SER B 1 970 ? -12.508 17.922 11.688 1 95.81 970 SER B O 1
ATOM 15484 N N . ARG B 1 971 ? -13.656 17.281 13.336 1 94.56 971 ARG B N 1
ATOM 15485 C CA . ARG B 1 971 ? -14.859 17.047 12.547 1 94.56 971 ARG B CA 1
ATOM 15486 C C . ARG B 1 971 ? -15.672 18.328 12.406 1 94.56 971 ARG B C 1
ATOM 15488 O O . ARG B 1 971 ? -16.422 18.484 11.43 1 94.56 971 ARG B O 1
ATOM 15495 N N . TYR B 1 972 ? -15.547 19.25 13.289 1 96.94 972 TYR B N 1
ATOM 15496 C CA . TYR B 1 972 ? -16.547 20.312 13.367 1 96.94 972 TYR B CA 1
ATOM 15497 C C . TYR B 1 972 ? -15.945 21.656 12.992 1 96.94 972 TYR B C 1
ATOM 15499 O O . TYR B 1 972 ? -14.859 22.016 13.461 1 96.94 972 TYR B O 1
ATOM 15507 N N . ARG B 1 973 ? -16.656 22.328 12.172 1 97.44 973 ARG B N 1
ATOM 15508 C CA . ARG B 1 973 ? -16.359 23.703 11.797 1 97.44 973 ARG B CA 1
ATOM 15509 C C . ARG B 1 973 ? -17.516 24.641 12.148 1 97.44 973 ARG B C 1
ATOM 15511 O O . ARG B 1 973 ? -18.688 24.25 12.008 1 97.44 973 ARG B O 1
ATOM 15518 N N . LEU B 1 974 ? -17.203 25.766 12.578 1 98.12 974 LEU B N 1
ATOM 15519 C CA . LEU B 1 974 ? -18.219 26.766 12.875 1 98.12 974 LEU B CA 1
ATOM 15520 C C . LEU B 1 974 ? -18.703 27.438 11.602 1 98.12 974 LEU B C 1
ATOM 15522 O O . LEU B 1 974 ? -18.281 27.094 10.5 1 98.12 974 LEU B O 1
ATOM 15526 N N . VAL B 1 975 ? -19.641 28.359 11.75 1 97.19 975 VAL B N 1
ATOM 15527 C CA . VAL B 1 975 ? -20.391 28.922 10.633 1 97.19 975 VAL B CA 1
ATOM 15528 C C . VAL B 1 975 ? -19.438 29.609 9.664 1 97.19 975 VAL B C 1
ATOM 15530 O O . VAL B 1 975 ? -19.688 29.625 8.453 1 97.19 975 VAL B O 1
ATOM 15533 N N . ASP B 1 976 ? -18.406 30.203 10.172 1 95.81 976 ASP B N 1
ATOM 15534 C CA . ASP B 1 976 ? -17.484 30.938 9.32 1 95.81 976 ASP B CA 1
ATOM 15535 C C . ASP B 1 976 ? -16.344 30.031 8.844 1 95.81 976 ASP B C 1
ATOM 15537 O O . ASP B 1 976 ? -15.344 30.516 8.289 1 95.81 976 ASP B O 1
ATOM 15541 N N . GLY B 1 977 ? -16.406 28.75 9.148 1 95.88 977 GLY B N 1
ATOM 15542 C CA . GLY B 1 977 ? -15.391 27.812 8.719 1 95.88 977 GLY B CA 1
ATOM 15543 C C . GLY B 1 977 ? -14.305 27.578 9.758 1 95.88 977 GLY B C 1
ATOM 15544 O O . GLY B 1 977 ? -13.422 26.734 9.555 1 95.88 977 GLY B O 1
ATOM 15545 N N . THR B 1 978 ? -14.32 28.203 10.938 1 97.88 978 THR B N 1
ATOM 15546 C CA . THR B 1 978 ? -13.352 28 12.008 1 97.88 978 THR B CA 1
ATOM 15547 C C . THR B 1 978 ? -13.43 26.562 12.539 1 97.88 978 THR B C 1
ATOM 15549 O O . THR B 1 978 ? -14.508 26.094 12.914 1 97.88 978 THR B O 1
ATOM 15552 N N . LEU B 1 979 ? -12.305 25.922 12.484 1 98.12 979 LEU B N 1
ATOM 15553 C CA . LEU B 1 979 ? -12.219 24.562 13.031 1 98.12 979 LEU B CA 1
ATOM 15554 C C . LEU B 1 979 ? -12.086 24.594 14.547 1 98.12 979 LEU B C 1
ATOM 15556 O O . LEU B 1 979 ? -11.273 25.359 15.086 1 98.12 979 LEU B O 1
ATOM 15560 N N . ILE B 1 980 ? -12.883 23.922 15.234 1 98.25 980 ILE B N 1
ATOM 15561 C CA . ILE B 1 980 ? -12.727 23.672 16.656 1 98.25 980 ILE B CA 1
ATOM 15562 C C . ILE B 1 980 ? -12.602 22.172 16.906 1 98.25 980 ILE B C 1
ATOM 15564 O O . ILE B 1 980 ? -13.25 21.375 16.234 1 98.25 980 ILE B O 1
ATOM 15568 N N . THR B 1 981 ? -11.711 21.781 17.75 1 98.19 981 THR B N 1
ATOM 15569 C CA . THR B 1 981 ? -11.531 20.359 18.031 1 98.19 981 THR B CA 1
ATOM 15570 C C . THR B 1 981 ? -11.984 20.031 19.453 1 98.19 981 THR B C 1
ATOM 15572 O O . THR B 1 981 ? -11.945 20.875 20.344 1 98.19 981 THR B O 1
ATOM 15575 N N . GLN B 1 982 ? -12.492 18.875 19.688 1 97.62 982 GLN B N 1
ATOM 15576 C CA . GLN B 1 982 ? -12.891 18.328 20.969 1 97.62 982 GLN B CA 1
ATOM 15577 C C . GLN B 1 982 ? -12.055 17.109 21.328 1 97.62 982 GLN B C 1
ATOM 15579 O O . GLN B 1 982 ? -12.07 16.109 20.625 1 97.62 982 GLN B O 1
ATOM 15584 N N . PRO B 1 983 ? -11.234 17.203 22.406 1 97.94 983 PRO B N 1
ATOM 15585 C CA . PRO B 1 983 ? -10.633 15.953 22.891 1 97.94 983 PRO B CA 1
ATOM 15586 C C . PRO B 1 983 ? -11.672 14.883 23.234 1 97.94 983 PRO B C 1
ATOM 15588 O O . PRO B 1 983 ? -12.438 15.047 24.188 1 97.94 983 PRO B O 1
ATOM 15591 N N . LYS B 1 984 ? -11.648 13.898 22.375 1 97.25 984 LYS B N 1
ATOM 15592 C CA . LYS B 1 984 ? -12.727 12.922 22.453 1 97.25 984 LYS B CA 1
ATOM 15593 C C . LYS B 1 984 ? -12.188 11.516 22.719 1 97.25 984 LYS B C 1
ATOM 15595 O O . LYS B 1 984 ? -12.891 10.672 23.281 1 97.25 984 LYS B O 1
ATOM 15600 N N . TYR B 1 985 ? -11 11.156 22.438 1 97.25 985 TYR B N 1
ATOM 15601 C CA . TYR B 1 985 ? -10.445 9.812 22.406 1 97.25 985 TYR B CA 1
ATOM 15602 C C . TYR B 1 985 ? -9.375 9.641 23.484 1 97.25 985 TYR B C 1
ATOM 15604 O O . TYR B 1 985 ? -8.195 9.914 23.25 1 97.25 985 TYR B O 1
ATOM 15612 N N . ALA B 1 986 ? -9.789 9.148 24.609 1 96.62 986 ALA B N 1
ATOM 15613 C CA . ALA B 1 986 ? -8.836 8.914 25.688 1 96.62 986 ALA B CA 1
ATOM 15614 C C . ALA B 1 986 ? -7.891 7.77 25.344 1 96.62 986 ALA B C 1
ATOM 15616 O O . ALA B 1 986 ? -8.289 6.793 24.703 1 96.62 986 ALA B O 1
ATOM 15617 N N . PHE B 1 987 ? -6.691 7.848 25.781 1 97.5 987 PHE B N 1
ATOM 15618 C CA . PHE B 1 987 ? -5.688 6.863 25.391 1 97.5 987 PHE B CA 1
ATOM 15619 C C . PHE B 1 987 ? -5.008 6.27 26.625 1 97.5 987 PHE B C 1
ATOM 15621 O O . PHE B 1 987 ? -4.426 6.992 27.422 1 97.5 987 PHE B O 1
ATOM 15628 N N . TRP B 1 988 ? -5.117 4.988 26.812 1 97.75 988 TRP B N 1
ATOM 15629 C CA . TRP B 1 988 ? -4.473 4.227 27.891 1 97.75 988 TRP B CA 1
ATOM 15630 C C . TRP B 1 988 ? -3.217 3.529 27.375 1 97.75 988 TRP B C 1
ATOM 15632 O O . TRP B 1 988 ? -3.209 2.98 26.266 1 97.75 988 TRP B O 1
ATOM 15642 N N . LEU B 1 989 ? -2.1 3.518 28.141 1 97.62 989 LEU B N 1
ATOM 15643 C CA . LEU B 1 989 ? -0.848 2.889 27.734 1 97.62 989 LEU B CA 1
ATOM 15644 C C . LEU B 1 989 ? -0.286 2.023 28.859 1 97.62 989 LEU B C 1
ATOM 15646 O O . LEU B 1 989 ? -0.291 2.432 30.016 1 97.62 989 LEU B O 1
ATOM 15650 N N . GLU B 1 990 ? 0.154 0.869 28.484 1 96.94 990 GLU B N 1
ATOM 15651 C CA . GLU B 1 990 ? 0.813 -0.009 29.438 1 96.94 990 GLU B CA 1
ATOM 15652 C C . GLU B 1 990 ? 1.967 0.705 30.141 1 96.94 990 GLU B C 1
ATOM 15654 O O . GLU B 1 990 ? 2.799 1.337 29.484 1 96.94 990 GLU B O 1
ATOM 15659 N N . GLY B 1 991 ? 2.002 0.598 31.484 1 95.62 991 GLY B N 1
ATOM 15660 C CA . GLY B 1 991 ? 3.021 1.283 32.25 1 95.62 991 GLY B CA 1
ATOM 15661 C C . GLY B 1 991 ? 2.574 2.643 32.781 1 95.62 991 GLY B C 1
ATOM 15662 O O . GLY B 1 991 ? 2.852 3.008 33.906 1 95.62 991 GLY B O 1
ATOM 15663 N N . TYR B 1 992 ? 1.771 3.406 31.984 1 96.38 992 TYR B N 1
ATOM 15664 C CA . TYR B 1 992 ? 1.375 4.77 32.312 1 96.38 992 TYR B CA 1
ATOM 15665 C C . TYR B 1 992 ? -0.111 4.84 32.656 1 96.38 992 TYR B C 1
ATOM 15667 O O . TYR B 1 992 ? -0.567 5.793 33.281 1 96.38 992 TYR B O 1
ATOM 15675 N N . GLY B 1 993 ? -0.855 3.828 32.156 1 96.69 993 GLY B N 1
ATOM 15676 C CA . GLY B 1 993 ? -2.301 3.973 32.25 1 96.69 993 GLY B CA 1
ATOM 15677 C C . GLY B 1 993 ? -2.818 5.199 31.531 1 96.69 993 GLY B C 1
ATOM 15678 O O . GLY B 1 993 ? -2.516 5.402 30.344 1 96.69 993 GLY B O 1
ATOM 15679 N N . TRP B 1 994 ? -3.516 6 32.281 1 96.19 994 TRP B N 1
ATOM 15680 C CA . TRP B 1 994 ? -4.074 7.227 31.719 1 96.19 994 TRP B CA 1
ATOM 15681 C C . TRP B 1 994 ? -3.154 8.414 31.984 1 96.19 994 TRP B C 1
ATOM 15683 O O . TRP B 1 994 ? -3.525 9.562 31.734 1 96.19 994 TRP B O 1
ATOM 15693 N N . GLY B 1 995 ? -1.924 8.195 32.438 1 95.88 995 GLY B N 1
ATOM 15694 C CA . GLY B 1 995 ? -1.107 9.227 33.062 1 95.88 995 GLY B CA 1
ATOM 15695 C C . GLY B 1 995 ? -0.215 9.961 32.062 1 95.88 995 GLY B C 1
ATOM 15696 O O . GLY B 1 995 ? 0.493 10.898 32.438 1 95.88 995 GLY B O 1
ATOM 15697 N N . VAL B 1 996 ? -0.205 9.602 30.734 1 97.88 996 VAL B N 1
ATOM 15698 C CA . VAL B 1 996 ? 0.623 10.328 29.781 1 97.88 996 VAL B CA 1
ATOM 15699 C C . VAL B 1 996 ? 0.065 11.734 29.578 1 97.88 996 VAL B C 1
ATOM 15701 O O . VAL B 1 996 ? 0.824 12.695 29.422 1 97.88 996 VAL B O 1
ATOM 15704 N N . GLU B 1 997 ? -1.259 11.867 29.594 1 97.25 997 GLU B N 1
ATOM 15705 C CA . GLU B 1 997 ? -1.912 13.164 29.453 1 97.25 997 GLU B CA 1
ATOM 15706 C C . GLU B 1 997 ? -1.48 14.125 30.562 1 97.25 997 GLU B C 1
ATOM 15708 O O . GLU B 1 997 ? -1.549 13.789 31.75 1 97.25 997 GLU B O 1
ATOM 15713 N N . ASN B 1 998 ? -0.998 15.383 30.156 1 96.62 998 ASN B N 1
ATOM 15714 C CA . ASN B 1 998 ? -0.587 16.453 31.047 1 96.62 998 ASN B CA 1
ATOM 15715 C C . ASN B 1 998 ? 0.7 16.109 31.781 1 96.62 998 ASN B C 1
ATOM 15717 O O . ASN B 1 998 ? 1.043 16.75 32.781 1 96.62 998 ASN B O 1
ATOM 15721 N N . HIS B 1 999 ? 1.426 15.102 31.391 1 97.44 999 HIS B N 1
ATOM 15722 C CA . HIS B 1 999 ? 2.697 14.734 32 1 97.44 999 HIS B CA 1
ATOM 15723 C C . HIS B 1 999 ? 3.752 14.43 30.938 1 97.44 999 HIS B C 1
ATOM 15725 O O . HIS B 1 999 ? 4.82 15.047 30.938 1 97.44 999 HIS B O 1
ATOM 15731 N N . GLY B 1 1000 ? 3.439 13.477 30.016 1 98 1000 GLY B N 1
ATOM 15732 C CA . GLY B 1 1000 ? 4.383 13 29.016 1 98 1000 GLY B CA 1
ATOM 15733 C C . GLY B 1 1000 ? 5.031 11.68 29.391 1 98 1000 GLY B C 1
ATOM 15734 O O . GLY B 1 1000 ? 4.602 11.016 30.328 1 98 1000 GLY B O 1
ATOM 15735 N N . VAL B 1 1001 ? 5.949 11.211 28.594 1 98.56 1001 VAL B N 1
ATOM 15736 C CA . VAL B 1 1001 ? 6.707 9.984 28.812 1 98.56 1001 VAL B CA 1
ATOM 15737 C C . VAL B 1 1001 ? 8.086 10.32 29.375 1 98.56 1001 VAL B C 1
ATOM 15739 O O . VAL B 1 1001 ? 8.844 11.078 28.766 1 98.56 1001 VAL B O 1
ATOM 15742 N N . ASP B 1 1002 ? 8.352 9.789 30.578 1 98.19 1002 ASP B N 1
ATOM 15743 C CA . ASP B 1 1002 ? 9.68 9.969 31.156 1 98.19 1002 ASP B CA 1
ATOM 15744 C C . ASP B 1 1002 ? 10.719 9.102 30.422 1 98.19 1002 ASP B C 1
ATOM 15746 O O . ASP B 1 1002 ? 10.461 7.938 30.125 1 98.19 1002 ASP B O 1
ATOM 15750 N N . PRO B 1 1003 ? 11.859 9.719 30.109 1 98.38 1003 PRO B N 1
ATOM 15751 C CA . PRO B 1 1003 ? 12.898 8.875 29.516 1 98.38 1003 PRO B CA 1
ATOM 15752 C C . PRO B 1 1003 ? 13.477 7.863 30.5 1 98.38 1003 PRO B C 1
ATOM 15754 O O . PRO B 1 1003 ? 13.32 8.016 31.703 1 98.38 1003 PRO B O 1
ATOM 15757 N N . ASP B 1 1004 ? 14.078 6.844 30.016 1 98.44 1004 ASP B N 1
ATOM 15758 C CA . ASP B 1 1004 ? 14.828 5.91 30.844 1 98.44 1004 ASP B CA 1
ATOM 15759 C C . ASP B 1 1004 ? 16.125 6.547 31.359 1 98.44 1004 ASP B C 1
ATOM 15761 O O . ASP B 1 1004 ? 16.562 6.266 32.469 1 98.44 1004 ASP B O 1
ATOM 15765 N N . VAL B 1 1005 ? 16.719 7.355 30.516 1 98.69 1005 VAL B N 1
ATOM 15766 C CA . VAL B 1 1005 ? 17.906 8.125 30.844 1 98.69 1005 VAL B CA 1
ATOM 15767 C C . VAL B 1 1005 ? 17.672 9.602 30.562 1 98.69 1005 VAL B C 1
ATOM 15769 O O . VAL B 1 1005 ? 17.625 10.016 29.406 1 98.69 1005 VAL B O 1
ATOM 15772 N N . GLU B 1 1006 ? 17.594 10.43 31.578 1 98.62 1006 GLU B N 1
ATOM 15773 C CA . GLU B 1 1006 ? 17.328 11.852 31.391 1 98.62 1006 GLU B CA 1
ATOM 15774 C C . GLU B 1 1006 ? 18.609 12.617 31.062 1 98.62 1006 GLU B C 1
ATOM 15776 O O . GLU B 1 1006 ? 19.609 12.484 31.766 1 98.62 1006 GLU B O 1
ATOM 15781 N N . VAL B 1 1007 ? 18.609 13.234 30 1 98.69 1007 VAL B N 1
ATOM 15782 C CA . VAL B 1 1007 ? 19.688 14.109 29.578 1 98.69 1007 VAL B CA 1
ATOM 15783 C C . VAL B 1 1007 ? 19.125 15.461 29.156 1 98.69 1007 VAL B C 1
ATOM 15785 O O . VAL B 1 1007 ? 18.469 15.57 28.109 1 98.69 1007 VAL B O 1
ATOM 15788 N N . VAL B 1 1008 ? 19.391 16.516 29.922 1 96.88 1008 VAL B N 1
ATOM 15789 C CA . VAL B 1 1008 ? 18.891 17.859 29.641 1 96.88 1008 VAL B CA 1
ATOM 15790 C C . VAL B 1 1008 ? 19.828 18.578 28.688 1 96.88 1008 VAL B C 1
ATOM 15792 O O . VAL B 1 1008 ? 21.047 18.531 28.844 1 96.88 1008 VAL B O 1
ATOM 15795 N N . GLN B 1 1009 ? 19.312 19.078 27.609 1 96.38 1009 GLN B N 1
ATOM 15796 C CA . GLN B 1 1009 ? 20.047 19.984 26.734 1 96.38 1009 GLN B CA 1
ATOM 15797 C C . GLN B 1 1009 ? 20.047 21.406 27.297 1 96.38 1009 GLN B C 1
ATOM 15799 O O . GLN B 1 1009 ? 19.078 22.141 27.141 1 96.38 1009 GLN B O 1
ATOM 15804 N N . ARG B 1 1010 ? 21.156 21.906 27.875 1 96.19 1010 ARG B N 1
ATOM 15805 C CA . ARG B 1 1010 ? 21.25 23.188 28.547 1 96.19 1010 ARG B CA 1
ATOM 15806 C C . ARG B 1 1010 ? 21.578 24.312 27.562 1 96.19 1010 ARG B C 1
ATOM 15808 O O . ARG B 1 1010 ? 22.094 24.047 26.469 1 96.19 1010 ARG B O 1
ATOM 15815 N N . PRO B 1 1011 ? 21.203 25.609 27.891 1 96.44 1011 PRO B N 1
ATOM 15816 C CA . PRO B 1 1011 ? 21.547 26.703 27 1 96.44 1011 PRO B CA 1
ATOM 15817 C C . PRO B 1 1011 ? 23.016 26.688 26.594 1 96.44 1011 PRO B C 1
ATOM 15819 O O . PRO B 1 1011 ? 23.344 26.938 25.438 1 96.44 1011 PRO B O 1
ATOM 15822 N N . GLN B 1 1012 ? 23.953 26.359 27.5 1 96.12 1012 GLN B N 1
ATOM 15823 C CA . GLN B 1 1012 ? 25.375 26.344 27.188 1 96.12 1012 GLN B CA 1
ATOM 15824 C C . GLN B 1 1012 ? 25.719 25.219 26.234 1 96.12 1012 GLN B C 1
ATOM 15826 O O . GLN B 1 1012 ? 26.703 25.312 25.484 1 96.12 1012 GLN B O 1
ATOM 15831 N N . ASP B 1 1013 ? 25.016 24.031 26.25 1 96.5 1013 ASP B N 1
ATOM 15832 C CA . ASP B 1 1013 ? 25.219 22.969 25.266 1 96.5 1013 ASP B CA 1
ATOM 15833 C C . ASP B 1 1013 ? 24.875 23.453 23.859 1 96.5 1013 ASP B C 1
ATOM 15835 O O . ASP B 1 1013 ? 25.609 23.172 22.906 1 96.5 1013 ASP B O 1
ATOM 15839 N N . TRP B 1 1014 ? 23.781 24.188 23.734 1 95.19 1014 TRP B N 1
ATOM 15840 C CA . TRP B 1 1014 ? 23.391 24.781 22.453 1 95.19 1014 TRP B CA 1
ATOM 15841 C C . TRP B 1 1014 ? 24.453 25.75 21.969 1 95.19 1014 TRP B C 1
ATOM 15843 O O . TRP B 1 1014 ? 24.828 25.734 20.797 1 95.19 1014 TRP B O 1
ATOM 15853 N N . ALA B 1 1015 ? 24.875 26.625 22.875 1 94.94 1015 ALA B N 1
ATOM 15854 C CA . ALA B 1 1015 ? 25.875 27.625 22.531 1 94.94 1015 ALA B CA 1
ATOM 15855 C C . ALA B 1 1015 ? 27.156 26.984 22.031 1 94.94 1015 ALA B C 1
ATOM 15857 O O . ALA B 1 1015 ? 27.828 27.5 21.125 1 94.94 1015 ALA B O 1
ATOM 15858 N N . ALA B 1 1016 ? 27.5 25.844 22.594 1 95.75 1016 ALA B N 1
ATOM 15859 C CA . ALA B 1 1016 ? 28.734 25.141 22.25 1 95.75 1016 ALA B CA 1
ATOM 15860 C C . ALA B 1 1016 ? 28.531 24.219 21.062 1 95.75 1016 ALA B C 1
ATOM 15862 O O . ALA B 1 1016 ? 29.484 23.594 20.578 1 95.75 1016 ALA B O 1
ATOM 15863 N N . GLY B 1 1017 ? 27.344 24.047 20.562 1 94.75 1017 GLY B N 1
ATOM 15864 C CA . GLY B 1 1017 ? 27.047 23.156 19.453 1 94.75 1017 GLY B CA 1
ATOM 15865 C C . GLY B 1 1017 ? 27.109 21.688 19.812 1 94.75 1017 GLY B C 1
ATOM 15866 O O . GLY B 1 1017 ? 27.375 20.844 18.969 1 94.75 1017 GLY B O 1
ATOM 15867 N N . ARG B 1 1018 ? 26.891 21.406 21.094 1 96.44 1018 ARG B N 1
ATOM 15868 C CA . ARG B 1 1018 ? 26.922 20.031 21.578 1 96.44 1018 ARG B CA 1
ATOM 15869 C C . ARG B 1 1018 ? 25.516 19.438 21.594 1 96.44 1018 ARG B C 1
ATOM 15871 O O . ARG B 1 1018 ? 24.562 20.109 21.984 1 96.44 1018 ARG B O 1
ATOM 15878 N N . ASP B 1 1019 ? 25.438 18.203 21.141 1 97.94 1019 ASP B N 1
ATOM 15879 C CA . ASP B 1 1019 ? 24.203 17.453 21.25 1 97.94 1019 ASP B CA 1
ATOM 15880 C C . ASP B 1 1019 ? 24.312 16.391 22.344 1 97.94 1019 ASP B C 1
ATOM 15882 O O . ASP B 1 1019 ? 24.547 15.211 22.062 1 97.94 1019 ASP B O 1
ATOM 15886 N N . ALA B 1 1020 ? 24.031 16.812 23.516 1 98.38 1020 ALA B N 1
ATOM 15887 C CA . ALA B 1 1020 ? 24.25 15.969 24.688 1 98.38 1020 ALA B CA 1
ATOM 15888 C C . ALA B 1 1020 ? 23.344 14.742 24.656 1 98.38 1020 ALA B C 1
ATOM 15890 O O . ALA B 1 1020 ? 23.734 13.656 25.078 1 98.38 1020 ALA B O 1
ATOM 15891 N N . GLN B 1 1021 ? 22.141 14.883 24.156 1 98.69 1021 GLN B N 1
ATOM 15892 C CA . GLN B 1 1021 ? 21.172 13.789 24.125 1 98.69 1021 GLN B CA 1
ATOM 15893 C C . GLN B 1 1021 ? 21.578 12.719 23.125 1 98.69 1021 GLN B C 1
ATOM 15895 O O . GLN B 1 1021 ? 21.562 11.523 23.438 1 98.69 1021 GLN B O 1
ATOM 15900 N N . LEU B 1 1022 ? 21.922 13.102 21.875 1 98.75 1022 LEU B N 1
ATOM 15901 C CA . LEU B 1 1022 ? 22.359 12.148 20.844 1 98.75 1022 LEU B CA 1
ATOM 15902 C C . LEU B 1 1022 ? 23.641 11.445 21.266 1 98.75 1022 LEU B C 1
ATOM 15904 O O . LEU B 1 1022 ? 23.781 10.234 21.047 1 98.75 1022 LEU B O 1
ATOM 15908 N N . ASP B 1 1023 ? 24.594 12.227 21.875 1 98.81 1023 ASP B N 1
ATOM 15909 C CA . ASP B 1 1023 ? 25.844 11.641 22.344 1 98.81 1023 ASP B CA 1
ATOM 15910 C C . ASP B 1 1023 ? 25.594 10.578 23.406 1 98.81 1023 ASP B C 1
ATOM 15912 O O . ASP B 1 1023 ? 26.234 9.523 23.406 1 98.81 1023 ASP B O 1
ATOM 15916 N N . ALA B 1 1024 ? 24.672 10.891 24.297 1 98.81 1024 ALA B N 1
ATOM 15917 C CA . ALA B 1 1024 ? 24.328 9.922 25.328 1 98.81 1024 ALA B CA 1
ATOM 15918 C C . ALA B 1 1024 ? 23.703 8.664 24.703 1 98.81 1024 ALA B C 1
ATOM 15920 O O . ALA B 1 1024 ? 23.969 7.551 25.156 1 98.81 1024 ALA B O 1
ATOM 15921 N N . ALA B 1 1025 ? 22.859 8.82 23.734 1 98.88 1025 ALA B N 1
ATOM 15922 C CA . ALA B 1 1025 ? 22.234 7.691 23.047 1 98.88 1025 ALA B CA 1
ATOM 15923 C C . ALA B 1 1025 ? 23.281 6.816 22.359 1 98.88 1025 ALA B C 1
ATOM 15925 O O . ALA B 1 1025 ? 23.188 5.59 22.406 1 98.88 1025 ALA B O 1
ATOM 15926 N N . ILE B 1 1026 ? 24.266 7.445 21.688 1 98.88 1026 ILE B N 1
ATOM 15927 C CA . ILE B 1 1026 ? 25.344 6.723 21.016 1 98.88 1026 ILE B CA 1
ATOM 15928 C C . ILE B 1 1026 ? 26.125 5.898 22.047 1 98.88 1026 ILE B C 1
ATOM 15930 O O . ILE B 1 1026 ? 26.375 4.707 21.828 1 98.88 1026 ILE B O 1
ATOM 15934 N N . ALA B 1 1027 ? 26.469 6.543 23.172 1 98.69 1027 ALA B N 1
ATOM 15935 C CA . ALA B 1 1027 ? 27.219 5.855 24.219 1 98.69 1027 ALA B CA 1
ATOM 15936 C C . ALA B 1 1027 ? 26.453 4.66 24.766 1 98.69 1027 ALA B C 1
ATOM 15938 O O . ALA B 1 1027 ? 27.016 3.578 24.938 1 98.69 1027 ALA B O 1
ATOM 15939 N N . LEU B 1 1028 ? 25.172 4.852 24.953 1 98.62 1028 LEU B N 1
ATOM 15940 C CA . LEU B 1 1028 ? 24.312 3.791 25.484 1 98.62 1028 LEU B CA 1
ATOM 15941 C C . LEU B 1 1028 ? 24.203 2.641 24.484 1 98.62 1028 LEU B C 1
ATOM 15943 O O . LEU B 1 1028 ? 24.219 1.472 24.891 1 98.62 1028 LEU B O 1
ATOM 15947 N N . ALA B 1 1029 ? 24.047 2.938 23.203 1 98.75 1029 ALA B N 1
ATOM 15948 C CA . ALA B 1 1029 ? 23.938 1.919 22.156 1 98.75 1029 ALA B CA 1
ATOM 15949 C C . ALA B 1 1029 ? 25.219 1.103 22.062 1 98.75 1029 ALA B C 1
ATOM 15951 O O . ALA B 1 1029 ? 25.172 -0.121 21.906 1 98.75 1029 ALA B O 1
ATOM 15952 N N . LEU B 1 1030 ? 26.391 1.778 22.109 1 98.62 1030 LEU B N 1
ATOM 15953 C CA . LEU B 1 1030 ? 27.672 1.09 22.031 1 98.62 1030 LEU B CA 1
ATOM 15954 C C . LEU B 1 1030 ? 27.891 0.199 23.25 1 98.62 1030 LEU B C 1
ATOM 15956 O O . LEU B 1 1030 ? 28.422 -0.907 23.125 1 98.62 1030 LEU B O 1
ATOM 15960 N N . GLU B 1 1031 ? 27.5 0.677 24.438 1 98.31 1031 GLU B N 1
ATOM 15961 C CA . GLU B 1 1031 ? 27.578 -0.141 25.641 1 98.31 1031 GLU B CA 1
ATOM 15962 C C . GLU B 1 1031 ? 26.688 -1.377 25.516 1 98.31 1031 GLU B C 1
ATOM 15964 O O . GLU B 1 1031 ? 27.094 -2.48 25.891 1 98.31 1031 GLU B O 1
ATOM 15969 N N . ALA B 1 1032 ? 25.5 -1.15 25.016 1 98.19 1032 ALA B N 1
ATOM 15970 C CA . ALA B 1 1032 ? 24.562 -2.258 24.828 1 98.19 1032 ALA B CA 1
ATOM 15971 C C . ALA B 1 1032 ? 25.109 -3.279 23.844 1 98.19 1032 ALA B C 1
ATOM 15973 O O . ALA B 1 1032 ? 24.891 -4.484 24 1 98.19 1032 ALA B O 1
ATOM 15974 N N . LEU B 1 1033 ? 25.75 -2.848 22.766 1 97.75 1033 LEU B N 1
ATOM 15975 C CA . LEU B 1 1033 ? 26.328 -3.711 21.75 1 97.75 1033 LEU B CA 1
ATOM 15976 C C . LEU B 1 1033 ? 27.406 -4.605 22.328 1 97.75 1033 LEU B C 1
ATOM 15978 O O . LEU B 1 1033 ? 27.625 -5.723 21.844 1 97.75 1033 LEU B O 1
ATOM 15982 N N . GLN B 1 1034 ? 28.109 -4.098 23.344 1 97.19 1034 GLN B N 1
ATOM 15983 C CA . GLN B 1 1034 ? 29.125 -4.898 24.016 1 97.19 1034 GLN B CA 1
ATOM 15984 C C . GLN B 1 1034 ? 28.484 -6.027 24.828 1 97.19 1034 GLN B C 1
ATOM 15986 O O . GLN B 1 1034 ? 29.016 -7.137 24.875 1 97.19 1034 GLN B O 1
ATOM 15991 N N . GLU B 1 1035 ? 27.375 -5.758 25.328 1 96.75 1035 GLU B N 1
ATOM 15992 C CA . GLU B 1 1035 ? 26.672 -6.75 26.125 1 96.75 1035 GLU B CA 1
ATOM 15993 C C . GLU B 1 1035 ? 25.922 -7.734 25.234 1 96.75 1035 GLU B C 1
ATOM 15995 O O . GLU B 1 1035 ? 25.859 -8.93 25.547 1 96.75 1035 GLU B O 1
ATOM 16000 N N . ARG B 1 1036 ? 25.281 -7.203 24.203 1 95.38 1036 ARG B N 1
ATOM 16001 C CA . ARG B 1 1036 ? 24.469 -7.988 23.281 1 95.38 1036 ARG B CA 1
ATOM 16002 C C . ARG B 1 1036 ? 24.859 -7.688 21.828 1 95.38 1036 ARG B C 1
ATOM 16004 O O . ARG B 1 1036 ? 24.188 -6.91 21.156 1 95.38 1036 ARG B O 1
ATOM 16011 N N . PRO B 1 1037 ? 25.75 -8.398 21.297 1 97.38 1037 PRO B N 1
ATOM 16012 C CA . PRO B 1 1037 ? 26.219 -8.125 19.938 1 97.38 1037 PRO B CA 1
ATOM 16013 C C . PRO B 1 1037 ? 25.125 -8.281 18.891 1 97.38 1037 PRO B C 1
ATOM 16015 O O . PRO B 1 1037 ? 24.156 -9 19.109 1 97.38 1037 PRO B O 1
ATOM 16018 N N . ALA B 1 1038 ? 25.281 -7.613 17.75 1 98 1038 ALA B N 1
ATOM 16019 C CA . ALA B 1 1038 ? 24.359 -7.684 16.625 1 98 1038 ALA B CA 1
ATOM 16020 C C . ALA B 1 1038 ? 24.266 -9.102 16.062 1 98 1038 ALA B C 1
ATOM 16022 O O . ALA B 1 1038 ? 25.281 -9.82 16.031 1 98 1038 ALA B O 1
ATOM 16023 N N . LYS B 1 1039 ? 23.109 -9.5 15.641 1 97.31 1039 LYS B N 1
ATOM 16024 C CA . LYS B 1 1039 ? 22.938 -10.781 14.977 1 97.31 1039 LYS B CA 1
ATOM 16025 C C . LYS B 1 1039 ? 23.688 -10.828 13.648 1 97.31 1039 LYS B C 1
ATOM 16027 O O . LYS B 1 1039 ? 23.734 -9.844 12.914 1 97.31 1039 LYS B O 1
ATOM 16032 N N . THR B 1 1040 ? 24.312 -11.875 13.375 1 96 1040 THR B N 1
ATOM 16033 C CA . THR B 1 1040 ? 25.047 -12.109 12.133 1 96 1040 THR B CA 1
ATOM 16034 C C . THR B 1 1040 ? 24.578 -13.398 11.469 1 96 1040 THR B C 1
ATOM 16036 O O . THR B 1 1040 ? 24.109 -14.32 12.141 1 96 1040 THR B O 1
ATOM 16039 N N . PRO B 1 1041 ? 24.672 -13.453 10.164 1 95.06 1041 PRO B N 1
ATOM 16040 C CA . PRO B 1 1041 ? 24.266 -14.695 9.492 1 95.06 1041 PRO B CA 1
ATOM 16041 C C . PRO B 1 1041 ? 25.156 -15.875 9.852 1 95.06 1041 PRO B C 1
ATOM 16043 O O . PRO B 1 1041 ? 26.375 -15.711 10.016 1 95.06 1041 PRO B O 1
ATOM 16046 N N . PRO B 1 1042 ? 24.562 -17.062 9.891 1 94.56 1042 PRO B N 1
ATOM 16047 C CA . PRO B 1 1042 ? 25.359 -18.266 10.148 1 94.56 1042 PRO B CA 1
ATOM 16048 C C . PRO B 1 1042 ? 26.109 -18.75 8.914 1 94.56 1042 PRO B C 1
ATOM 16050 O O . PRO B 1 1042 ? 25.766 -18.391 7.789 1 94.56 1042 PRO B O 1
ATOM 16053 N N . ASP B 1 1043 ? 27.109 -19.547 9.172 1 91.31 1043 ASP B N 1
ATOM 16054 C CA . ASP B 1 1043 ? 27.797 -20.219 8.078 1 91.31 1043 ASP B CA 1
ATOM 16055 C C . ASP B 1 1043 ? 27 -21.406 7.57 1 91.31 1043 ASP B C 1
ATOM 16057 O O . ASP B 1 1043 ? 26.234 -22.016 8.32 1 91.31 1043 ASP B O 1
ATOM 16061 N N . LEU B 1 1044 ? 27.219 -21.688 6.266 1 90.69 1044 LEU B N 1
ATOM 16062 C CA . LEU B 1 1044 ? 26.625 -22.906 5.734 1 90.69 1044 LEU B CA 1
ATOM 16063 C C . LEU B 1 1044 ? 27.188 -24.141 6.434 1 90.69 1044 LEU B C 1
ATOM 16065 O O . LEU B 1 1044 ? 28.359 -24.172 6.812 1 90.69 1044 LEU B O 1
ATOM 16069 N N . PRO B 1 1045 ? 26.297 -25.109 6.59 1 87.44 1045 PRO B N 1
ATOM 16070 C CA . PRO B 1 1045 ? 26.797 -26.328 7.246 1 87.44 1045 PRO B CA 1
ATOM 16071 C C . PRO B 1 1045 ? 27.844 -27.062 6.414 1 87.44 1045 PRO B C 1
ATOM 16073 O O . PRO B 1 1045 ? 27.797 -27 5.184 1 87.44 1045 PRO B O 1
ATOM 16076 N N . ASP B 1 1046 ? 28.719 -27.719 7.145 1 83.19 1046 ASP B N 1
ATOM 16077 C CA . ASP B 1 1046 ? 29.703 -28.562 6.465 1 83.19 1046 ASP B CA 1
ATOM 16078 C C . ASP B 1 1046 ? 29.016 -29.766 5.812 1 83.19 1046 ASP B C 1
ATOM 16080 O O . ASP B 1 1046 ? 27.906 -30.141 6.191 1 83.19 1046 ASP B O 1
ATOM 16084 N N . LEU B 1 1047 ? 29.672 -30.188 4.625 1 73.75 1047 LEU B N 1
ATOM 16085 C CA . LEU B 1 1047 ? 29.172 -31.438 4.07 1 73.75 1047 LEU B CA 1
ATOM 16086 C C . LEU B 1 1047 ? 29.234 -32.562 5.102 1 73.75 1047 LEU B C 1
ATOM 16088 O O . LEU B 1 1047 ? 30.156 -32.594 5.914 1 73.75 1047 LEU B O 1
ATOM 16092 N N . PRO B 1 1048 ? 28.078 -33.312 5.223 1 58.16 1048 PRO B N 1
ATOM 16093 C CA . PRO B 1 1048 ? 28.25 -34.438 6.105 1 58.16 1048 PRO B CA 1
ATOM 16094 C C . PRO B 1 1048 ? 29.453 -35.312 5.727 1 58.16 1048 PRO B C 1
ATOM 16096 O O . PRO B 1 1048 ? 29.766 -35.438 4.543 1 58.16 1048 PRO B O 1
ATOM 16099 N N . SER B 1 1049 ? 30.484 -35.5 6.68 1 44.94 1049 SER B N 1
ATOM 16100 C CA . SER B 1 1049 ? 31.609 -36.375 6.445 1 44.94 1049 SER B CA 1
ATOM 16101 C C . SER B 1 1049 ? 31.141 -37.75 5.957 1 44.94 1049 SER B C 1
ATOM 16103 O O . SER B 1 1049 ? 30.094 -38.25 6.379 1 44.94 1049 SER B O 1
#

Solvent-accessible surface area (backbone atoms only — not comparable to full-atom values): 107261 Å² total; per-residue (Å²): 87,64,46,72,56,71,32,22,41,32,35,33,55,86,89,29,40,70,35,48,72,67,51,86,75,68,39,68,51,48,54,56,35,68,37,94,85,62,51,37,31,34,26,18,37,24,76,59,13,47,28,30,42,32,36,27,42,62,90,58,58,75,71,45,78,44,56,70,67,52,22,83,60,31,36,36,74,43,60,43,97,87,66,24,40,25,28,30,25,23,58,95,34,50,40,91,81,40,23,30,41,26,42,33,41,89,80,22,33,80,54,46,74,52,69,46,37,53,40,69,47,74,22,75,59,101,44,49,33,37,30,32,48,51,84,80,63,61,60,57,40,35,29,78,41,53,19,32,28,35,24,41,41,29,35,41,80,54,94,68,44,63,45,74,44,64,75,82,56,75,34,36,38,43,55,61,37,38,37,69,79,26,41,30,29,30,30,21,55,85,68,37,29,19,41,33,32,18,37,88,87,52,50,76,70,43,77,58,52,66,70,82,75,66,46,51,37,82,51,48,61,83,40,46,33,39,38,32,29,42,79,91,39,47,32,38,22,74,33,91,82,81,45,62,66,41,74,50,61,63,42,80,73,78,80,55,70,64,48,54,62,42,77,54,66,32,60,84,35,58,70,51,65,22,41,26,50,81,49,56,29,26,27,34,25,38,63,28,17,34,28,30,35,35,42,69,99,51,66,49,41,76,71,44,72,57,79,43,38,47,34,44,77,44,37,37,39,38,45,97,92,37,57,28,34,36,30,36,30,31,78,82,64,41,35,23,40,33,41,40,45,57,86,41,61,56,91,90,53,71,65,51,72,39,50,62,68,70,52,53,54,72,73,44,76,37,66,27,62,69,43,56,35,33,40,35,22,15,75,80,6,34,32,33,40,33,33,62,88,81,41,50,75,45,79,63,50,69,36,55,50,38,52,43,42,44,68,29,49,28,56,59,41,52,34,38,35,28,18,39,41,36,72,80,82,28,14,15,31,34,36,24,37,63,83,81,48,53,70,46,76,45,36,70,84,65,33,33,30,36,39,42,25,39,31,69,66,22,52,32,42,31,28,36,30,44,45,40,58,19,42,28,67,34,66,85,49,100,50,74,35,34,74,38,22,19,38,51,31,35,25,40,29,30,75,77,43,57,48,86,83,54,79,50,88,85,51,81,72,88,64,73,74,73,75,71,70,61,68,78,63,86,62,76,41,72,60,53,72,40,74,79,63,34,59,63,30,56,44,73,50,80,48,52,38,33,44,69,45,76,48,39,44,28,63,67,28,39,35,32,34,43,45,66,91,65,38,77,74,50,51,37,39,33,40,92,82,48,80,75,84,57,27,26,30,35,33,41,31,58,84,77,67,44,84,44,75,43,37,74,57,41,78,48,73,39,56,16,66,68,16,59,33,25,44,36,35,36,96,85,40,44,29,40,26,47,55,85,47,57,50,59,88,57,84,75,40,100,39,23,39,66,43,68,44,73,59,43,80,47,72,46,42,44,64,40,41,49,51,34,48,52,52,48,51,53,51,55,37,62,75,37,28,45,41,85,64,48,82,73,50,61,58,70,57,53,55,58,67,47,48,67,50,58,75,65,54,43,36,71,69,49,48,51,53,48,52,23,38,59,50,4,73,68,49,49,42,59,41,47,65,43,66,58,77,77,78,38,91,34,55,46,37,31,37,55,44,54,46,68,46,74,43,94,87,34,48,34,25,30,68,39,70,44,65,58,42,89,54,40,88,68,11,67,20,34,44,54,35,52,50,47,75,61,52,60,50,22,24,56,50,21,47,71,83,39,70,41,45,57,55,53,38,60,44,75,74,25,54,52,30,34,77,34,82,41,43,36,32,33,34,48,61,90,56,74,74,68,42,80,37,52,34,46,25,32,67,56,56,41,57,28,39,30,53,51,48,51,52,50,51,37,51,48,46,22,61,76,52,73,56,37,36,19,55,43,57,34,54,25,19,41,67,68,18,56,36,48,38,64,61,43,39,68,70,22,32,70,25,42,22,34,38,40,36,31,48,55,4,72,12,56,76,42,30,60,62,54,50,52,48,64,58,38,61,64,47,30,32,41,41,35,53,85,33,62,64,42,56,28,41,72,75,24,44,36,30,42,38,27,31,34,36,22,30,52,5,21,31,29,30,26,48,39,54,44,46,34,51,64,70,63,53,36,56,34,26,10,34,35,9,25,10,36,46,36,35,62,79,69,80,47,58,43,66,82,49,29,34,42,33,38,26,18,26,37,49,35,32,56,98,50,43,67,51,38,51,46,35,20,40,74,38,77,44,77,36,82,80,46,41,51,36,44,51,69,71,49,57,60,38,62,52,49,38,52,52,50,38,56,55,42,34,71,76,43,60,44,66,72,79,79,78,80,78,74,76,84,128,85,62,45,73,56,70,32,24,43,32,37,34,55,85,89,29,40,73,34,49,69,67,51,86,76,67,38,67,53,47,54,56,36,70,36,95,85,61,50,36,31,35,26,19,36,24,76,59,12,49,30,30,40,33,35,26,42,62,90,60,58,76,69,44,78,46,56,68,67,52,22,85,58,31,36,36,74,44,60,44,96,87,68,25,40,25,29,31,26,23,59,97,34,50,40,90,80,40,23,31,42,27,41,32,41,89,82,20,32,81,55,45,73,51,69,45,37,53,40,68,47,72,23,75,58,99,45,49,33,38,29,31,48,52,84,80,65,61,59,56,39,36,29,77,40,54,19,32,28,34,25,41,39,28,35,40,79,55,93,67,45,63,43,74,44,64,76,80,56,76,33,35,40,46,55,61,39,39,38,70,79,27,41,30,29,30,31,22,57,85,67,37,29,20,40,32,34,18,37,89,85,52,48,76,70,42,76,58,52,68,69,81,76,66,47,51,37,80,51,48,60,84,41,46,33,40,38,30,30,43,79,90,39,49,32,39,22,76,33,89,82,79,46,64,67,40,77,50,61,67,41,80,73,80,81,54,70,64,47,54,61,43,77,54,65,32,60,84,35,58,70,52,64,23,41,26,50,82,50,56,30,27,27,32,25,39,63,28,18,33,29,30,34,37,43,69,97,52,66,50,42,77,71,44,73,56,80,44,37,49,33,45,74,44,39,37,39,40,43,98,91,36,57,28,34,35,29,36,29,32,77,82,65,41,35,22,40,33,42,38,46,57,87,41,62,58,90,91,53,70,66,52,71,39,49,62,68,70,52,52,54,70,74,44,77,41,67,26,59,68,44,55,35,34,40,35,23,14,75,80,8,36,32,34,40,33,33,62,88,82,41,50,75,44,79,63,50,70,36,55,50,39,53,42,41,44,69,30,49,28,58,57,40,53,34,38,35,30,17,40,42,37,73,81,81,28,14,14,32,35,36,26,36,62,83,81,47,54,72,45,76,46,37,70,84,66,34,33,30,38,38,42,26,40,31,70,66,22,52,34,42,31,26,37,31,44,47,40,60,19,42,29,68,32,65,84,50,100,48,73,38,36,74,37,22,19,39,52,32,34,26,38,29,29,75,76,42,58,48,85,84,55,79,49,86,86,51,81,73,87,65,75,74,72,75,71,72,61,67,78,63,86,62,76,41,72,61,52,71,41,75,79,62,33,59,62,29,56,44,72,50,79,48,49,38,33,46,69,46,76,49,40,45,28,64,65,28,38,35,31,35,43,47,65,92,65,37,77,75,48,51,37,39,34,40,92,82,46,79,76,85,56,27,26,30,36,32,40,32,58,83,77,66,44,82,42,75,43,36,75,56,41,78,48,72,40,56,15,67,68,16,58,34,26,43,37,34,34,96,84,41,44,30,39,28,45,55,88,47,57,51,57,86,58,82,75,41,99,39,23,38,64,41,68,44,74,60,44,80,46,73,47,42,45,65,38,41,51,52,34,46,52,53,48,51,51,50,54,39,63,75,37,28,47,40,83,63,48,83,74,49,60,59,69,58,54,54,59,67,46,47,66,50,60,73,65,54,42,37,71,70,50,48,51,53,48,52,22,37,58,51,4,73,68,49,50,44,60,39,48,65,44,67,60,75,78,80,38,90,34,54,47,36,31,36,54,45,54,45,70,44,74,43,94,87,34,48,34,26,30,69,39,70,45,63,60,41,89,51,39,87,67,10,68,19,37,43,54,36,51,51,48,76,62,52,63,49,23,25,54,50,21,48,70,84,39,70,42,44,57,55,51,36,59,43,74,73,24,53,52,31,35,76,33,83,42,42,34,33,34,34,48,61,88,57,73,73,67,41,80,36,54,34,46,24,33,68,57,56,42,55,27,39,30,53,50,48,51,51,50,50,37,50,46,45,23,62,77,51,72,54,38,36,18,54,43,58,34,53,27,20,41,67,68,17,56,36,47,37,63,60,43,41,69,71,22,33,70,26,44,23,33,38,40,35,33,47,56,4,72,11,59,74,42,30,60,63,53,50,53,48,63,58,38,63,63,48,30,32,42,40,35,51,85,33,62,64,41,56,29,42,72,74,26,44,35,29,41,38,28,34,34,36,22,31,53,5,20,33,29,31,25,49,39,54,44,48,33,50,64,68,63,53,36,56,34,25,9,34,36,9,26,11,36,46,36,35,61,79,67,80,47,59,44,64,83,49,29,33,43,33,39,25,17,27,37,47,36,32,57,96,49,42,68,50,36,50,47,36,22,39,74,38,77,43,77,37,82,79,46,44,51,35,45,51,68,71,49,58,59,39,64,52,49,38,52,52,51,37,56,54,43,33,72,76,44,60,44,68,72,81,79,77,81,77,75,74,84,128

Sequence (2098 aa):
MTFTAEDDVWLAPLDGGRAWRAGADNVPVNHPRISPDGTTLAWTSTRDGAPEVYVAPVDGGPSRRLTHWGSLKTQVRGWTPDGEVLALSTHGQASLRRTWARAVPLDGGPAATLPHGPVGDIAHGPHTVLLSAPMGREAAWWKRYRGGTAGKLWIDRGAGEFVRLHEDLDGNIEYPLWAGDRVAFLSDHEGTGALYSSLADGSDLRRHTPLDGFYARHAASDGTRVVYSSAGELWLLDDLDGAEPRRLDIRLGGPRVDLRPFQLNASRWFGHATPDHTARGSAVAVRGTVHWVTHRSGPARALAAQPGVRARLPRAFRADGEEWAVWVTDAEGEDALEFAPATGATPGATPRRIAAGQLGRVLELAVAPDGSRAAVAAHDGRLLLVERDSGEVREVDRSDHGDVSDLAFSPDSGWLAWSHPGPRPLCQLRIANTTDLSVTEATPLRFQDYQPAFTLDGKHLAFLSSRSFDPVYDEHVFDLAFVEGARPHLITLAATTPSPFGPQRHGRPFGTPDKDETPDSEGTPVTRVDLDGLADRIVPFPVEAARYSNLRAARDGLLWLRHPVRGVLGASRATPDAPDPKTELERYDLAQQRLEHLAADADRFEVSGDGKRVLLWADGRLRVVPADRRASDDEDRDSNVTVDLTRVRQTVDPAAEWRQMFDETGRIMRDNFWRPDMAGVDWDGVLDRYRPVLARLATHDDLVDLLWEVQGELGTSHAYVTPRGGHGRGPRQGLLGADISRHEDGGWRVDRVLPTETSDPDARSPLAAPGVAVRPGDAIVAVGGQPVDPVTGPGPLLTGTAGKPVELTVSPAGGGDPRHVVVVPLADEEPLRYHAWVADRRAHVHARSGGRLGYLHVPDMQAPGWAQIHRDLRVEVAREGLVVDVRENRGGHTSQLVVEKLARRIVGWDVPRGMRAESYPLDAPRGPVVAVANEFSGSDGDIVNAAIRALGIGPVVGTRTWGGVIGIDSRYRLVDGTLITQPKYAFWLEGYGWGVENHGVDPDVEVVQRPQDWAAGRDAQLDAAIALALEALQERPAKTPPDLPDLPSMTFTAEDDVWLAPLDGGRAWRAGADNVPVNHPRISPDGTTLAWTSTRDGAPEVYVAPVDGGPSRRLTHWGSLKTQVRGWTPDGEVLALSTHGQASLRRTWARAVPLDGGPAATLPHGPVGDIAHGPHTVLLSAPMGREAAWWKRYRGGTAGKLWIDRGAGEFVRLHEDLDGNIEYPLWAGDRVAFLSDHEGTGALYSSLADGSDLRRHTPLDGFYARHAASDGTRVVYSSAGELWLLDDLDGAEPRRLDIRLGGPRVDLRPFQLNASRWFGHATPDHTARGSAVAVRGTVHWVTHRSGPARALAAQPGVRARLPRAFRADGEEWAVWVTDAEGEDALEFAPATGATPGATPRRIAAGQLGRVLELAVAPDGSRAAVAAHDGRLLLVERDSGEVREVDRSDHGDVSDLAFSPDSGWLAWSHPGPRPLCQLRIANTTDLSVTEATPLRFQDYQPAFTLDGKHLAFLSSRSFDPVYDEHVFDLAFVEGARPHLITLAATTPSPFGPQRHGRPFGTPDKDETPDSEGTPVTRVDLDGLADRIVPFPVEAARYSNLRAARDGLLWLRHPVRGVLGASRATPDAPDPKTELERYDLAQQRLEHLAADADRFEVSGDGKRVLLWADGRLRVVPADRRASDDEDRDSNVTVDLTRVRQTVDPAAEWRQMFDETGRIMRDNFWRPDMAGVDWDGVLDRYRPVLARLATHDDLVDLLWEVQGELGTSHAYVTPRGGHGRGPRQGLLGADISRHEDGGWRVDRVLPTETSDPDARSPLAAPGVAVRPGDAIVAVGGQPVDPVTGPGPLLTGTAGKPVELTVSPAGGGDPRHVVVVPLADEEPLRYHAWVADRRAHVHARSGGRLGYLHVPDMQAPGWAQIHRDLRVEVAREGLVVDVRENRGGHTSQLVVEKLARRIVGWDVPRGMRAESYPLDAPRGPVVAVANEFSGSDGDIVNAAIRALGIGPVVGTRTWGGVIGIDSRYRLVDGTLITQPKYAFWLEGYGWGVENHGVDPDVEVVQRPQDWAAGRDAQLDAAIALALEALQERPAKTPPDLPDLPS

Nearest PDB structures (foldseek):
  1k32-assembly1_E  TM=9.242E-01  e=3.704E-81  Thermoplasma acidophilum
  4ghn-assembly1_A  TM=5.719E-01  e=2.971E-11  Bacteroides uniformis ATCC 8492
  2ojh-assembly1_A  TM=6.769E-01  e=1.608E-08  Agrobacterium fabrum str. C58
  3iax-assembly1_A  TM=3.061E-01  e=3.052E-09  Escherichia coli
  4lur-assembly1_A  TM=5.971E-01  e=5.066E-05  Danio rerio

pLDDT: mean 93.8, std 7.98, range [33.91, 98.88]

Secondary structure (DSSP, 8-state):
-EEEETTEEEE--TT-EE-EES----S-EEEEEE-TTSSEEEEEE-TTSS-EEEEEETTS---EE------TT-EEEEE-TTSPEEEEE-TT-SSTT--EEEEE-TT--PPEEEEEEE-SEEE-SSS-EEEE---S--GGGSTT--STTS-EEEEE-STT-EEEESTT--S--EEEEEETTEEEEEE-TTSS-EEEEE-TTS-S-EE-S-SSSSPPEEEEESSS-EEEEETTEEEEES-SSSPPPEE--EEPPS--GGGS-EE--GGGGEEEEEE-SSSSEEEEEETTEEEEEESSS--EEEEE--TT--EEEEEEEEETTEEEEEEEEEEESEEEEEEEETT---TTPPPEEE-TTTS-SEEEEEE-TTSSEEEEEETTSEEEEEETTT--EEEEEE-SSS--EEEEE-TTS-EEEEEEE-STT-EEEEEEETTT--EEESS-TTSEEEEEEE-TTSSEEEEEEE-----EE-SSSS-EE----EEEEEEESSTTPPPTTS--TT-PPSSS--TTSS----S--------TTGGGGEEE-SS--BEEEEEEEETTEEEEEEEPP--SS-TTSSSTTSPPPPPEEEEEETTTTEEEEEES--SEEEE-TTSSEEEEEETTEEEEEESSSPPPSSTTSTT-EE--GGG---EE-HHHHHHHHHHHHHHHHHHHSSSTTGGG--HHHHHHHHHHHHTT--SHHHHHHHHHHHHHTT--S---EE-SS-S--PPPBPB-SEEEEE-TTS-EEEEEEPPP-TT-TT---GGGSTTT---TT-EEEEETTEEPBTTTBSGGGGBT-TTS-EEEEEE-TT--S-EEEEE--BS--HHHHHHHHHHHHHHHHHHHHTT-EEEEE---BSHHHHHHHHHHHHHHHTSSEEEEE-TT---BS-HHHHHHHHT----EEEEETTS--EEESTT--SS-EEEEE-TT--THHHHHHHHHHHTTS--EEES-------B----EE-TTS-EE----EEEEETTTBTTTTTT-PPPSEE----HHHHHTT--HHHHHHHHHHHHHHHHSPPP-PPPPPPPP-/-EEEETTEEEE--TT-EE-EES----S-EEEEEE-TTSSEEEEEE-TTSS-EEEEEETT----EE------TT-EEEEE-TTS-EEEEE-TT-SSTT--EEEEE-TT--PPEEEEEEE-SEEE-SSS-EEEE---S--GGGSTT--STTS-EEEEE-STT-EEEESTT--S--EEEEEETTEEEEEE-TTSS-EEEEE-TTS-S-EE-S-SSSSPPEEEEESSS-EEEEETTEEEEES-SSSPPPEE--EE--S--GGGS-EE--GGGGEEEEEE-SSSSEEEEEETTEEEEEESSS--EEEEE--TT--EEEEEEEEETTEEEEEEEEEEESEEEEEEEETT---TTPPPEEE-TTTS-SEEEEEE-TTSSEEEEEETTSEEEEEETTT--EEEEEE-SSS--EEEEE-TTS-EEEEEEE-STT-EEEEEEETTT--EEESS-TTSEEEEEEE-TTSSEEEEEEE-----EE-SSSS-EE----EEEEEEESSTTPPPTTS--TT-PPSSS--TTSS----S--------TTGGGGEEE-SS--BEEEEEEEETTEEEEEEEPP--SS-TTSSSTTSPPPPPEEEEEETTTTEEEEEES--SEEEE-TTSSEEEEEETTEEEEEESSSPPPSSTTSTT-EE--GGG---EE-HHHHHHHHHHHHHHHHHHHSSSTTGGG--HHHHHHHHHHHHTT--SHHHHHHHHHHHHHTT--S---EE-SS-S--PPPBPB-SEEEEE-TTS-EEEEEEPPP-TT-TT---GGGSTTT---TT-EEEEETTEEPBTTTBSHHHHBT-TTS-EEEEEE-TT--S-EEEEE--BS--HHHHHHHHHHHHHHHHHHHHTT-EEEEE---BSHHHHHHHHHHHHHHHTSSEEEEE-TT---BS-HHHHHHHHT----EEEEETTS--EEESTT--SS-EEEEE-TT--THHHHHHHHHHHTTS--EEES-------B----EE-TTS-EE----EEEEETTTBTTTTTT-PPPSEE----HHHHHTT--HHHHHHHHHHHHHHHHSPPP-PPPPPPPP-

Organism: Streptomyces collinus (strain DSM 40733 / Tue 365) (NCBI:txid1214242)